Protein 6JYG (pdb70)

Nearest PDB structures (foldseek):
  6jyg-assembly1_E  TM=1.003E+00  e=2.768E-64  Phytophthora infestans T30-4
  6jyg-assembly1_F  TM=1.002E+00  e=1.347E-62  Phytophthora infestans T30-4
  5y1d-assembly2_B  TM=9.740E-01  e=4.141E-40  uncultured archaeon MedDCM-OCT-S05-C57
  8gil-assembly1_B  TM=9.810E-01  e=5.609E-40  Trypanosoma cruzi
  5k4t-assembly1_A  TM=9.838E-01  e=1.235E-39  Trypanosoma brucei

Structure (mmCIF, N/CA/C/O backbone):
data_6JYG
#
_entry.id   6JYG
#
_cell.length_a   171.207
_cell.length_b   98.865
_cell.length_c   152.515
_cell.angle_alpha   90.00
_cell.angle_beta   106.72
_cell.angle_gamma   90.00
#
_symmetry.space_group_name_H-M   'C 1 2 1'
#
loop_
_entity.id
_entity.type
_entity.pdbx_description
1 polymer 'L-threonine 3-dehydrogenase, putative'
2 non-polymer 'CITRATE ANION'
3 non-polymer 3,6,9,12,15,18,21-HEPTAOXATRICOSANE-1,23-DIOL
4 non-polymer NICOTINAMIDE-ADENINE-DINUCLEOTIDE
5 water water
#
loop_
_atom_site.group_PDB
_atom_site.id
_atom_site.type_symbol
_atom_site.label_atom_id
_atom_site.label_alt_id
_atom_site.label_comp_id
_atom_site.label_asym_id
_atom_site.label_entity_id
_atom_site.label_seq_id
_atom_site.pdbx_PDB_ins_code
_atom_site.Cartn_x
_atom_site.Cartn_y
_atom_site.Cartn_z
_atom_site.occupancy
_atom_site.B_iso_or_equiv
_atom_site.auth_seq_id
_atom_site.auth_comp_id
_atom_site.auth_asym_id
_atom_site.auth_atom_id
_atom_site.pdbx_PDB_model_num
ATOM 1 N N . SER A 1 25 ? -32.477 12.798 45.264 1.00 49.96 25 SER A N 1
ATOM 2 C CA . SER A 1 25 ? -31.531 12.357 44.182 1.00 49.66 25 SER A CA 1
ATOM 3 C C . SER A 1 25 ? -30.050 12.284 44.617 1.00 46.89 25 SER A C 1
ATOM 4 O O . SER A 1 25 ? -29.348 11.443 44.162 1.00 48.41 25 SER A O 1
ATOM 7 N N . ARG A 1 26 ? -29.610 13.084 45.559 1.00 42.18 26 ARG A N 1
ATOM 8 C CA . ARG A 1 26 ? -28.205 13.150 45.869 1.00 37.94 26 ARG A CA 1
ATOM 9 C C . ARG A 1 26 ? -27.660 12.412 47.166 1.00 35.29 26 ARG A C 1
ATOM 10 O O . ARG A 1 26 ? -28.378 12.208 48.176 1.00 30.12 26 ARG A O 1
ATOM 18 N N . ILE A 1 27 ? -26.371 12.017 47.094 1.00 33.97 27 ILE A N 1
ATOM 19 C CA . ILE A 1 27 ? -25.674 11.299 48.178 1.00 29.41 27 ILE A CA 1
ATOM 20 C C . ILE A 1 27 ? -24.544 12.151 48.749 1.00 25.88 27 ILE A C 1
ATOM 21 O O . ILE A 1 27 ? -23.672 12.594 47.994 1.00 24.12 27 ILE A O 1
ATOM 26 N N . LEU A 1 28 ? -24.548 12.334 50.073 1.00 23.03 28 LEU A N 1
ATOM 27 C CA . LEU A 1 28 ? -23.517 13.053 50.750 1.00 23.53 28 LEU A CA 1
ATOM 28 C C . LEU A 1 28 ? -22.648 12.057 51.358 1.00 23.00 28 LEU A C 1
ATOM 29 O O . LEU A 1 28 ? -23.147 11.222 52.138 1.00 24.71 28 LEU A O 1
ATOM 34 N N . VAL A 1 29 ? -21.329 12.144 51.100 1.00 23.89 29 VAL A N 1
ATOM 35 C CA . VAL A 1 29 ? -20.397 11.291 51.905 1.00 25.79 29 VAL A CA 1
ATOM 36 C C . VAL A 1 29 ? -19.685 12.165 52.911 1.00 27.40 29 VAL A C 1
ATOM 37 O O . VAL A 1 29 ? -19.233 13.259 52.514 1.00 25.56 29 VAL A O 1
ATOM 41 N N . THR A 1 30 ? -19.619 11.711 54.182 1.00 24.03 30 THR A N 1
ATOM 42 C CA . THR A 1 30 ? -18.800 12.403 55.127 1.00 21.05 30 THR A CA 1
ATOM 43 C C . THR A 1 30 ? -17.447 11.694 55.229 1.00 23.30 30 THR A C 1
ATOM 44 O O . THR A 1 30 ? -17.323 10.454 54.887 1.00 24.65 30 THR A O 1
ATOM 48 N N . GLY A 1 31 ? -16.419 12.449 55.649 1.00 21.16 31 GLY A N 1
ATOM 49 C CA . GLY A 1 31 ? -15.067 11.886 55.794 1.00 21.62 31 GLY A CA 1
ATOM 50 C C . GLY A 1 31 ? -14.621 11.387 54.450 1.00 26.31 31 GLY A C 1
ATOM 51 O O . GLY A 1 31 ? -13.974 10.303 54.365 1.00 26.47 31 GLY A O 1
ATOM 52 N N . GLY A 1 32 ? -15.040 12.104 53.381 1.00 25.10 32 GLY A N 1
ATOM 53 C CA . GLY A 1 32 ? -14.933 11.587 52.017 1.00 27.96 32 GLY A CA 1
ATOM 54 C C . GLY A 1 32 ? -13.533 11.532 51.411 1.00 33.00 32 GLY A C 1
ATOM 55 O O . GLY A 1 32 ? -13.329 11.074 50.280 1.00 31.11 32 GLY A O 1
ATOM 56 N N . THR A 1 33 ? -12.554 12.028 52.181 1.00 35.66 33 THR A N 1
ATOM 57 C CA . THR A 1 33 ? -11.257 12.431 51.660 1.00 35.50 33 THR A CA 1
ATOM 58 C C . THR A 1 33 ? -10.263 11.511 52.281 1.00 35.31 33 THR A C 1
ATOM 59 O O . THR A 1 33 ? -9.086 11.728 52.098 1.00 38.45 33 THR A O 1
ATOM 63 N N . GLY A 1 34 ? -10.758 10.585 53.109 1.00 37.11 34 GLY A N 1
ATOM 64 C CA . GLY A 1 34 ? -10.006 9.477 53.739 1.00 39.24 34 GLY A CA 1
ATOM 65 C C . GLY A 1 34 ? -9.497 8.314 52.880 1.00 40.61 34 GLY A C 1
ATOM 66 O O . GLY A 1 34 ? -9.542 8.389 51.627 1.00 40.32 34 GLY A O 1
ATOM 67 N N . GLN A 1 35 ? -8.976 7.278 53.564 1.00 39.91 35 GLN A N 1
ATOM 68 C CA . GLN A 1 35 ? -8.427 6.114 52.931 1.00 40.17 35 GLN A CA 1
ATOM 69 C C . GLN A 1 35 ? -9.431 5.501 51.945 1.00 37.42 35 GLN A C 1
ATOM 70 O O . GLN A 1 35 ? -9.108 5.286 50.760 1.00 36.95 35 GLN A O 1
ATOM 76 N N . ILE A 1 36 ? -10.628 5.219 52.442 1.00 33.49 36 ILE A N 1
ATOM 77 C CA . ILE A 1 36 ? -11.678 4.614 51.647 1.00 30.07 36 ILE A CA 1
ATOM 78 C C . ILE A 1 36 ? -12.450 5.582 50.818 1.00 30.30 36 ILE A C 1
ATOM 79 O O . ILE A 1 36 ? -12.748 5.315 49.639 1.00 35.33 36 ILE A O 1
ATOM 84 N N . GLY A 1 37 ? -12.760 6.725 51.394 1.00 31.51 37 GLY A N 1
ATOM 85 C CA . GLY A 1 37 ? -13.393 7.846 50.721 1.00 31.58 37 GLY A CA 1
ATOM 86 C C . GLY A 1 37 ? -12.727 8.271 49.429 1.00 33.28 37 GLY A C 1
ATOM 87 O O . GLY A 1 37 ? -13.398 8.322 48.354 1.00 33.72 37 GLY A O 1
ATOM 88 N N . MET A 1 38 ? -11.425 8.562 49.492 1.00 33.30 38 MET A N 1
ATOM 89 C CA . MET A 1 38 ? -10.636 8.888 48.272 1.00 36.59 38 MET A CA 1
ATOM 90 C C . MET A 1 38 ? -10.965 7.961 47.064 1.00 38.05 38 MET A C 1
ATOM 91 O O . MET A 1 38 ? -10.939 8.403 45.954 1.00 40.89 38 MET A O 1
ATOM 96 N N . GLU A 1 39 ? -11.298 6.676 47.269 1.00 37.26 39 GLU A N 1
ATOM 97 C CA . GLU A 1 39 ? -11.662 5.782 46.143 1.00 33.89 39 GLU A CA 1
ATOM 98 C C . GLU A 1 39 ? -13.173 5.458 46.119 1.00 34.53 39 GLU A C 1
ATOM 99 O O . GLU A 1 39 ? -13.730 5.228 45.026 1.00 33.51 39 GLU A O 1
ATOM 105 N N . LEU A 1 40 ? -13.813 5.411 47.318 1.00 30.69 40 LEU A N 1
ATOM 106 C CA . LEU A 1 40 ? -15.266 5.244 47.334 1.00 32.64 40 LEU A CA 1
ATOM 107 C C . LEU A 1 40 ? -16.000 6.383 46.620 1.00 33.82 40 LEU A C 1
ATOM 108 O O . LEU A 1 40 ? -16.965 6.096 45.912 1.00 36.25 40 LEU A O 1
ATOM 113 N N . VAL A 1 41 ? -15.576 7.652 46.826 1.00 31.41 41 VAL A N 1
ATOM 114 C CA . VAL A 1 41 ? -16.225 8.752 46.177 1.00 31.82 41 VAL A CA 1
ATOM 115 C C . VAL A 1 41 ? -16.137 8.632 44.568 1.00 33.89 41 VAL A C 1
ATOM 116 O O . VAL A 1 41 ? -17.178 8.804 43.904 1.00 34.05 41 VAL A O 1
ATOM 120 N N . PRO A 1 42 ? -14.934 8.406 43.960 1.00 34.36 42 PRO A N 1
ATOM 121 C CA . PRO A 1 42 ? -14.939 8.284 42.470 1.00 37.12 42 PRO A CA 1
ATOM 122 C C . PRO A 1 42 ? -15.725 7.040 41.975 1.00 36.97 42 PRO A C 1
ATOM 123 O O . PRO A 1 42 ? -16.477 7.124 40.973 1.00 37.43 42 PRO A O 1
ATOM 127 N N . TYR A 1 43 ? -15.640 5.933 42.706 1.00 36.59 43 TYR A N 1
ATOM 128 C CA . TYR A 1 43 ? -16.447 4.764 42.318 1.00 36.56 43 TYR A CA 1
ATOM 129 C C . TYR A 1 43 ? -17.963 5.114 42.323 1.00 38.03 43 TYR A C 1
ATOM 130 O O . TYR A 1 43 ? -18.687 4.843 41.330 1.00 40.55 43 TYR A O 1
ATOM 139 N N . MET A 1 44 ? -18.422 5.833 43.351 1.00 37.08 44 MET A N 1
ATOM 140 C CA . MET A 1 44 ? -19.818 6.204 43.370 1.00 34.67 44 MET A CA 1
ATOM 141 C C . MET A 1 44 ? -20.145 7.177 42.237 1.00 33.09 44 MET A C 1
ATOM 142 O O . MET A 1 44 ? -21.273 7.223 41.739 1.00 32.37 44 MET A O 1
ATOM 147 N N . ARG A 1 45 ? -19.180 8.004 41.876 1.00 32.18 45 ARG A N 1
ATOM 148 C CA . ARG A 1 45 ? -19.442 8.987 40.818 1.00 35.93 45 ARG A CA 1
ATOM 149 C C . ARG A 1 45 ? -19.643 8.233 39.480 1.00 37.28 45 ARG A C 1
ATOM 150 O O . ARG A 1 45 ? -20.483 8.641 38.707 1.00 36.46 45 ARG A O 1
ATOM 158 N N . GLN A 1 46 ? -18.927 7.108 39.319 1.00 39.10 46 GLN A N 1
ATOM 159 C CA . GLN A 1 46 ? -18.949 6.309 38.115 1.00 43.25 46 GLN A CA 1
ATOM 160 C C . GLN A 1 46 ? -20.319 5.677 37.993 1.00 43.57 46 GLN A C 1
ATOM 161 O O . GLN A 1 46 ? -20.916 5.692 36.932 1.00 44.14 46 GLN A O 1
ATOM 167 N N . LEU A 1 47 ? -20.786 5.143 39.110 1.00 42.37 47 LEU A N 1
ATOM 168 C CA . LEU A 1 47 ? -21.965 4.363 39.185 1.00 40.84 47 LEU A CA 1
ATOM 169 C C . LEU A 1 47 ? -23.185 5.216 39.167 1.00 42.44 47 LEU A C 1
ATOM 170 O O . LEU A 1 47 ? -24.241 4.706 38.773 1.00 43.81 47 LEU A O 1
ATOM 175 N N . PHE A 1 48 ? -23.084 6.493 39.605 1.00 40.30 48 PHE A N 1
ATOM 176 C CA . PHE A 1 48 ? -24.276 7.307 39.808 1.00 38.41 48 PHE A CA 1
ATOM 177 C C . PHE A 1 48 ? -24.326 8.639 39.045 1.00 37.82 48 PHE A C 1
ATOM 178 O O . PHE A 1 48 ? -25.371 9.354 39.108 1.00 38.55 48 PHE A O 1
ATOM 186 N N . GLY A 1 49 ? -23.205 9.068 38.463 1.00 36.19 49 GLY A N 1
ATOM 187 C CA . GLY A 1 49 ? -23.071 10.508 38.069 1.00 36.91 49 GLY A CA 1
ATOM 188 C C . GLY A 1 49 ? -22.178 11.337 39.009 1.00 37.81 49 GLY A C 1
ATOM 189 O O . GLY A 1 49 ? -22.292 11.243 40.270 1.00 38.31 49 GLY A O 1
ATOM 190 N N . ALA A 1 50 ? -21.263 12.102 38.392 1.00 37.41 50 ALA A N 1
ATOM 191 C CA . ALA A 1 50 ? -20.246 12.918 39.073 1.00 37.62 50 ALA A CA 1
ATOM 192 C C . ALA A 1 50 ? -21.042 13.733 40.014 1.00 38.32 50 ALA A C 1
ATOM 193 O O . ALA A 1 50 ? -20.689 13.863 41.210 1.00 39.22 50 ALA A O 1
ATOM 195 N N . ASP A 1 51 ? -22.186 14.202 39.474 1.00 39.80 51 ASP A N 1
ATOM 196 C CA . ASP A 1 51 ? -22.998 15.213 40.087 1.00 37.46 51 ASP A CA 1
ATOM 197 C C . ASP A 1 51 ? -23.911 14.686 41.184 1.00 36.04 51 ASP A C 1
ATOM 198 O O . ASP A 1 51 ? -24.374 15.462 42.013 1.00 33.02 51 ASP A O 1
ATOM 203 N N . THR A 1 52 ? -24.127 13.387 41.230 1.00 33.31 52 THR A N 1
ATOM 204 C CA . THR A 1 52 ? -24.946 12.960 42.262 1.00 33.29 52 THR A CA 1
ATOM 205 C C . THR A 1 52 ? -24.269 12.701 43.622 1.00 31.57 52 THR A C 1
ATOM 206 O O . THR A 1 52 ? -24.957 12.400 44.525 1.00 33.04 52 THR A O 1
ATOM 210 N N . ILE A 1 53 ? -22.948 12.872 43.731 1.00 30.16 53 ILE A N 1
ATOM 211 C CA . ILE A 1 53 ? -22.175 12.662 44.975 1.00 29.01 53 ILE A CA 1
ATOM 212 C C . ILE A 1 53 ? -21.590 13.978 45.470 1.00 28.72 53 ILE A C 1
ATOM 213 O O . ILE A 1 53 ? -20.935 14.715 44.728 1.00 26.78 53 ILE A O 1
ATOM 218 N N . VAL A 1 54 ? -21.902 14.254 46.745 1.00 27.85 54 VAL A N 1
ATOM 219 C CA . VAL A 1 54 ? -21.399 15.406 47.471 1.00 28.06 54 VAL A CA 1
ATOM 220 C C . VAL A 1 54 ? -20.332 14.888 48.345 1.00 26.07 54 VAL A C 1
ATOM 221 O O . VAL A 1 54 ? -20.596 14.182 49.301 1.00 29.18 54 VAL A O 1
ATOM 225 N N . ASN A 1 55 ? -19.109 15.191 47.946 1.00 27.63 55 ASN A N 1
ATOM 226 C CA . ASN A 1 55 ? -17.904 14.897 48.730 1.00 29.99 55 ASN A CA 1
ATOM 227 C C . ASN A 1 55 ? -17.729 15.895 49.885 1.00 30.44 55 ASN A C 1
ATOM 228 O O . ASN A 1 55 ? -17.993 17.129 49.705 1.00 31.15 55 ASN A O 1
ATOM 233 N N . SER A 1 56 ? -17.357 15.397 51.052 1.00 27.51 56 SER A N 1
ATOM 234 C CA . SER A 1 56 ? -17.172 16.324 52.092 1.00 27.43 56 SER A CA 1
ATOM 235 C C . SER A 1 56 ? -16.271 15.752 53.182 1.00 28.84 56 SER A C 1
ATOM 236 O O . SER A 1 56 ? -16.190 14.535 53.294 1.00 27.03 56 SER A O 1
ATOM 239 N N . ASP A 1 57 ? -15.581 16.646 53.914 1.00 29.10 57 ASP A N 1
ATOM 240 C CA . ASP A 1 57 ? -14.557 16.343 54.931 1.00 29.87 57 ASP A CA 1
ATOM 241 C C . ASP A 1 57 ? -14.149 17.697 55.556 1.00 29.30 57 ASP A C 1
ATOM 242 O O . ASP A 1 57 ? -14.678 18.773 55.218 1.00 29.71 57 ASP A O 1
ATOM 247 N N . ILE A 1 58 ? -13.216 17.630 56.467 1.00 27.94 58 ILE A N 1
ATOM 248 C CA . ILE A 1 58 ? -12.626 18.780 57.082 1.00 29.51 58 ILE A CA 1
ATOM 249 C C . ILE A 1 58 ? -11.279 19.142 56.487 1.00 29.41 58 ILE A C 1
ATOM 250 O O . ILE A 1 58 ? -10.696 20.116 56.971 1.00 29.97 58 ILE A O 1
ATOM 255 N N . LYS A 1 59 ? -10.818 18.372 55.481 1.00 30.37 59 LYS A N 1
ATOM 256 C CA . LYS A 1 59 ? -9.689 18.692 54.567 1.00 35.11 59 LYS A CA 1
ATOM 257 C C . LYS A 1 59 ? -10.021 18.329 53.101 1.00 33.80 59 LYS A C 1
ATOM 258 O O . LYS A 1 59 ? -10.725 17.400 52.815 1.00 35.05 59 LYS A O 1
ATOM 264 N N . ALA A 1 60 ? -9.487 19.108 52.200 1.00 31.93 60 ALA A N 1
ATOM 265 C CA . ALA A 1 60 ? -9.651 18.935 50.824 1.00 33.34 60 ALA A CA 1
ATOM 266 C C . ALA A 1 60 ? -9.033 17.605 50.350 1.00 35.77 60 ALA A C 1
ATOM 267 O O . ALA A 1 60 ? -8.066 17.096 50.933 1.00 35.14 60 ALA A O 1
ATOM 269 N N . PRO A 1 61 ? -9.551 17.087 49.231 1.00 38.94 61 PRO A N 1
ATOM 270 C CA . PRO A 1 61 ? -8.885 16.059 48.406 1.00 41.35 61 PRO A CA 1
ATOM 271 C C . PRO A 1 61 ? -7.418 16.399 48.204 1.00 44.94 61 PRO A C 1
ATOM 272 O O . PRO A 1 61 ? -7.115 17.544 47.906 1.00 45.16 61 PRO A O 1
ATOM 276 N N . GLY A 1 62 ? -6.506 15.439 48.383 1.00 50.08 62 GLY A N 1
ATOM 277 C CA . GLY A 1 62 ? -5.047 15.688 48.190 1.00 52.61 62 GLY A CA 1
ATOM 278 C C . GLY A 1 62 ? -4.620 15.382 46.741 1.00 55.06 62 GLY A C 1
ATOM 279 O O . GLY A 1 62 ? -4.120 16.266 46.023 1.00 57.22 62 GLY A O 1
ATOM 280 N N . ASP A 1 67 ? -11.770 17.330 42.126 1.00 60.69 67 ASP A N 1
ATOM 281 C CA . ASP A 1 67 ? -13.113 17.024 42.663 1.00 60.44 67 ASP A CA 1
ATOM 282 C C . ASP A 1 67 ? -14.341 17.676 41.975 1.00 61.74 67 ASP A C 1
ATOM 283 O O . ASP A 1 67 ? -15.039 16.980 41.206 1.00 62.51 67 ASP A O 1
ATOM 288 N N . GLY A 1 68 ? -14.629 18.952 42.297 1.00 62.74 68 GLY A N 1
ATOM 289 C CA . GLY A 1 68 ? -15.687 19.736 41.631 1.00 64.44 68 GLY A CA 1
ATOM 290 C C . GLY A 1 68 ? -17.039 19.809 42.337 1.00 64.14 68 GLY A C 1
ATOM 291 O O . GLY A 1 68 ? -17.929 20.536 41.893 1.00 66.91 68 GLY A O 1
ATOM 292 N N . ASN A 1 69 ? -17.206 19.050 43.417 1.00 60.60 69 ASN A N 1
ATOM 293 C CA . ASN A 1 69 ? -18.405 19.134 44.271 1.00 56.91 69 ASN A CA 1
ATOM 294 C C . ASN A 1 69 ? -17.954 18.743 45.716 1.00 52.79 69 ASN A C 1
ATOM 295 O O . ASN A 1 69 ? -18.402 17.720 46.289 1.00 50.59 69 ASN A O 1
ATOM 300 N N . PHE A 1 70 ? -17.021 19.540 46.260 1.00 46.29 70 PHE A N 1
ATOM 301 C CA . PHE A 1 70 ? -16.444 19.264 47.542 1.00 42.68 70 PHE A CA 1
ATOM 302 C C . PHE A 1 70 ? -16.863 20.300 48.516 1.00 39.18 70 PHE A C 1
ATOM 303 O O . PHE A 1 70 ? -16.523 21.454 48.319 1.00 34.25 70 PHE A O 1
ATOM 311 N N . VAL A 1 71 ? -17.501 19.878 49.620 1.00 36.90 71 VAL A N 1
ATOM 312 C CA . VAL A 1 71 ? -17.863 20.903 50.641 1.00 34.30 71 VAL A CA 1
ATOM 313 C C . VAL A 1 71 ? -17.216 20.582 51.951 1.00 32.18 71 VAL A C 1
ATOM 314 O O . VAL A 1 71 ? -16.987 19.430 52.241 1.00 31.56 71 VAL A O 1
ATOM 318 N N . TYR A 1 72 ? -16.892 21.608 52.724 1.00 31.02 72 TYR A N 1
ATOM 319 C CA . TYR A 1 72 ? -16.445 21.378 54.090 1.00 27.42 72 TYR A CA 1
ATOM 320 C C . TYR A 1 72 ? -17.560 20.800 54.920 1.00 28.64 72 TYR A C 1
ATOM 321 O O . TYR A 1 72 ? -18.633 21.354 54.924 1.00 28.38 72 TYR A O 1
ATOM 330 N N . CYS A 1 73 ? -17.294 19.769 55.721 1.00 27.62 73 CYS A N 1
ATOM 331 C CA . CYS A 1 73 ? -18.277 19.494 56.711 1.00 27.37 73 CYS A CA 1
ATOM 332 C C . CYS A 1 73 ? -17.590 18.821 57.917 1.00 26.40 73 CYS A C 1
ATOM 333 O O . CYS A 1 73 ? -16.963 17.741 57.788 1.00 28.32 73 CYS A O 1
ATOM 336 N N . ASP A 1 74 ? -17.666 19.471 59.068 1.00 24.40 74 ASP A N 1
ATOM 337 C CA . ASP A 1 74 ? -17.338 18.844 60.298 1.00 23.18 74 ASP A CA 1
ATOM 338 C C . ASP A 1 74 ? -18.622 18.195 60.782 1.00 22.15 74 ASP A C 1
ATOM 339 O O . ASP A 1 74 ? -19.615 18.878 61.019 1.00 24.29 74 ASP A O 1
ATOM 344 N N . VAL A 1 75 ? -18.569 16.908 61.039 1.00 21.29 75 VAL A N 1
ATOM 345 C CA . VAL A 1 75 ? -19.693 16.077 61.342 1.00 21.36 75 VAL A CA 1
ATOM 346 C C . VAL A 1 75 ? -20.049 16.329 62.843 1.00 23.19 75 VAL A C 1
ATOM 347 O O . VAL A 1 75 ? -21.083 15.874 63.268 1.00 23.61 75 VAL A O 1
ATOM 351 N N . GLN A 1 76 ? -19.260 17.085 63.630 1.00 20.50 76 GLN A N 1
ATOM 352 C CA . GLN A 1 76 ? -19.717 17.396 65.000 1.00 23.15 76 GLN A CA 1
ATOM 353 C C . GLN A 1 76 ? -20.672 18.700 64.944 1.00 24.66 76 GLN A C 1
ATOM 354 O O . GLN A 1 76 ? -21.166 19.171 65.950 1.00 22.35 76 GLN A O 1
ATOM 360 N N . ASP A 1 77 ? -20.898 19.264 63.756 1.00 21.31 77 ASP A N 1
ATOM 361 C CA . ASP A 1 77 ? -21.654 20.467 63.649 1.00 24.54 77 ASP A CA 1
ATOM 362 C C . ASP A 1 77 ? -22.948 20.093 62.875 1.00 26.12 77 ASP A C 1
ATOM 363 O O . ASP A 1 77 ? -23.064 20.207 61.582 1.00 28.95 77 ASP A O 1
ATOM 368 N N . ARG A 1 78 ? -23.897 19.548 63.623 1.00 28.60 78 ARG A N 1
ATOM 369 C CA . ARG A 1 78 ? -25.239 19.231 63.125 1.00 29.56 78 ARG A CA 1
ATOM 370 C C . ARG A 1 78 ? -25.859 20.192 62.074 1.00 31.20 78 ARG A C 1
ATOM 371 O O . ARG A 1 78 ? -26.202 19.712 60.942 1.00 29.57 78 ARG A O 1
ATOM 379 N N . ASP A 1 79 ? -25.999 21.497 62.418 1.00 30.10 79 ASP A N 1
ATOM 380 C CA . ASP A 1 79 ? -26.574 22.356 61.405 1.00 33.45 79 ASP A CA 1
ATOM 381 C C . ASP A 1 79 ? -25.822 22.610 60.101 1.00 31.60 79 ASP A C 1
ATOM 382 O O . ASP A 1 79 ? -26.509 22.790 59.079 1.00 33.05 79 ASP A O 1
ATOM 387 N N . SER A 1 80 ? -24.495 22.704 60.132 1.00 27.73 80 SER A N 1
ATOM 388 C CA . SER A 1 80 ? -23.755 22.759 58.865 1.00 29.00 80 SER A CA 1
ATOM 389 C C . SER A 1 80 ? -24.199 21.448 58.041 1.00 30.47 80 SER A C 1
ATOM 390 O O . SER A 1 80 ? -24.500 21.512 56.819 1.00 29.22 80 SER A O 1
ATOM 393 N N . MET A 1 81 ? -24.321 20.285 58.692 1.00 30.26 81 MET A N 1
ATOM 394 C CA . MET A 1 81 ? -24.846 19.125 57.914 1.00 28.65 81 MET A CA 1
ATOM 395 C C . MET A 1 81 ? -26.251 19.344 57.414 1.00 28.18 81 MET A C 1
ATOM 396 O O . MET A 1 81 ? -26.575 18.999 56.287 1.00 28.08 81 MET A O 1
ATOM 401 N N . ALA A 1 82 ? -27.095 19.917 58.257 1.00 26.51 82 ALA A N 1
ATOM 402 C CA . ALA A 1 82 ? -28.489 20.166 57.867 1.00 25.20 82 ALA A CA 1
ATOM 403 C C . ALA A 1 82 ? -28.507 21.093 56.593 1.00 27.99 82 ALA A C 1
ATOM 404 O O . ALA A 1 82 ? -29.382 20.869 55.695 1.00 27.24 82 ALA A O 1
ATOM 406 N N . ARG A 1 83 ? -27.561 22.067 56.512 1.00 22.44 83 ARG A N 1
ATOM 407 C CA . ARG A 1 83 ? -27.492 22.985 55.437 1.00 24.87 83 ARG A CA 1
ATOM 408 C C . ARG A 1 83 ? -27.214 22.250 54.149 1.00 26.00 83 ARG A C 1
ATOM 409 O O . ARG A 1 83 ? -27.819 22.519 53.114 1.00 22.59 83 ARG A O 1
ATOM 417 N N . ILE A 1 84 ? -26.231 21.337 54.265 1.00 27.87 84 ILE A N 1
ATOM 418 C CA . ILE A 1 84 ? -25.701 20.631 53.143 1.00 29.72 84 ILE A CA 1
ATOM 419 C C . ILE A 1 84 ? -26.815 19.743 52.668 1.00 30.59 84 ILE A C 1
ATOM 420 O O . ILE A 1 84 ? -27.153 19.798 51.497 1.00 30.25 84 ILE A O 1
ATOM 425 N N . VAL A 1 85 ? -27.430 18.994 53.590 1.00 31.66 85 VAL A N 1
ATOM 426 C CA . VAL A 1 85 ? -28.557 18.031 53.228 1.00 32.61 85 VAL A CA 1
ATOM 427 C C . VAL A 1 85 ? -29.654 18.697 52.364 1.00 33.10 85 VAL A C 1
ATOM 428 O O . VAL A 1 85 ? -29.965 18.281 51.230 1.00 31.86 85 VAL A O 1
ATOM 432 N N . THR A 1 86 ? -30.217 19.729 52.965 1.00 32.31 86 THR A N 1
ATOM 433 C CA . THR A 1 86 ? -31.233 20.636 52.404 1.00 33.25 86 THR A CA 1
ATOM 434 C C . THR A 1 86 ? -30.855 21.334 51.092 1.00 33.42 86 THR A C 1
ATOM 435 O O . THR A 1 86 ? -31.712 21.543 50.200 1.00 33.28 86 THR A O 1
ATOM 439 N N . GLU A 1 87 ? -29.603 21.811 51.004 1.00 33.84 87 GLU A N 1
ATOM 440 C CA . GLU A 1 87 ? -29.227 22.644 49.895 1.00 32.96 87 GLU A CA 1
ATOM 441 C C . GLU A 1 87 ? -28.920 21.765 48.666 1.00 35.22 87 GLU A C 1
ATOM 442 O O . GLU A 1 87 ? -29.125 22.177 47.537 1.00 36.63 87 GLU A O 1
ATOM 448 N N . GLN A 1 88 ? -28.439 20.550 48.913 1.00 32.78 88 GLN A N 1
ATOM 449 C CA . GLN A 1 88 ? -27.904 19.630 47.925 1.00 31.55 88 GLN A CA 1
ATOM 450 C C . GLN A 1 88 ? -28.987 18.586 47.553 1.00 32.46 88 GLN A C 1
ATOM 451 O O . GLN A 1 88 ? -28.773 17.738 46.677 1.00 33.45 88 GLN A O 1
ATOM 457 N N . GLY A 1 89 ? -30.161 18.669 48.174 1.00 28.91 89 GLY A N 1
ATOM 458 C CA . GLY A 1 89 ? -31.207 17.680 47.942 1.00 29.11 89 GLY A CA 1
ATOM 459 C C . GLY A 1 89 ? -30.682 16.258 48.305 1.00 33.17 89 GLY A C 1
ATOM 460 O O . GLY A 1 89 ? -30.801 15.335 47.520 1.00 32.66 89 GLY A O 1
ATOM 461 N N . VAL A 1 90 ? -30.062 16.104 49.491 1.00 32.49 90 VAL A N 1
ATOM 462 C CA . VAL A 1 90 ? -29.413 14.879 49.797 1.00 30.13 90 VAL A CA 1
ATOM 463 C C . VAL A 1 90 ? -30.494 13.858 50.211 1.00 27.65 90 VAL A C 1
ATOM 464 O O . VAL A 1 90 ? -31.439 14.260 50.835 1.00 24.06 90 VAL A O 1
ATOM 468 N N . ASP A 1 91 ? -30.353 12.556 49.868 1.00 26.49 91 ASP A N 1
ATOM 469 C CA . ASP A 1 91 ? -31.304 11.592 50.481 1.00 28.59 91 ASP A CA 1
ATOM 470 C C . ASP A 1 91 ? -30.653 10.442 51.243 1.00 24.51 91 ASP A C 1
ATOM 471 O O . ASP A 1 91 ? -31.390 9.585 51.724 1.00 23.35 91 ASP A O 1
ATOM 476 N N . THR A 1 92 ? -29.308 10.420 51.242 1.00 23.54 92 THR A N 1
ATOM 477 C CA . THR A 1 92 ? -28.486 9.291 51.697 1.00 26.10 92 THR A CA 1
ATOM 478 C C . THR A 1 92 ? -27.235 9.915 52.247 1.00 27.23 92 THR A C 1
ATOM 479 O O . THR A 1 92 ? -26.635 10.732 51.595 1.00 28.18 92 THR A O 1
ATOM 483 N N . ILE A 1 93 ? -26.870 9.577 53.460 1.00 26.96 93 ILE A N 1
ATOM 484 C CA . ILE A 1 93 ? -25.572 9.965 53.985 1.00 25.98 93 ILE A CA 1
ATOM 485 C C . ILE A 1 93 ? -24.640 8.733 53.978 1.00 25.83 93 ILE A C 1
ATOM 486 O O . ILE A 1 93 ? -24.992 7.705 54.564 1.00 27.77 93 ILE A O 1
ATOM 491 N N . VAL A 1 94 ? -23.485 8.788 53.320 1.00 25.99 94 VAL A N 1
ATOM 492 C CA . VAL A 1 94 ? -22.497 7.691 53.469 1.00 25.08 94 VAL A CA 1
ATOM 493 C C . VAL A 1 94 ? -21.451 8.233 54.462 1.00 23.96 94 VAL A C 1
ATOM 494 O O . VAL A 1 94 ? -20.597 9.067 54.084 1.00 22.37 94 VAL A O 1
ATOM 498 N N . HIS A 1 95 ? -21.520 7.769 55.730 1.00 25.75 95 HIS A N 1
ATOM 499 C CA . HIS A 1 95 ? -20.857 8.475 56.837 1.00 23.56 95 HIS A CA 1
ATOM 500 C C . HIS A 1 95 ? -19.492 7.781 57.038 1.00 25.40 95 HIS A C 1
ATOM 501 O O . HIS A 1 95 ? -19.410 6.767 57.686 1.00 24.74 95 HIS A O 1
ATOM 508 N N . MET A 1 96 ? -18.408 8.304 56.446 1.00 26.59 96 MET A N 1
ATOM 509 C CA . MET A 1 96 ? -17.094 7.615 56.499 1.00 25.36 96 MET A CA 1
ATOM 510 C C . MET A 1 96 ? -16.299 8.289 57.598 1.00 26.32 96 MET A C 1
ATOM 511 O O . MET A 1 96 ? -15.282 7.770 58.022 1.00 28.01 96 MET A O 1
ATOM 516 N N . ALA A 1 97 ? -16.741 9.473 58.044 1.00 23.91 97 ALA A N 1
ATOM 517 C CA . ALA A 1 97 ? -15.910 10.312 58.884 1.00 24.26 97 ALA A CA 1
ATOM 518 C C . ALA A 1 97 ? -15.722 9.570 60.265 1.00 23.39 97 ALA A C 1
ATOM 519 O O . ALA A 1 97 ? -16.619 9.089 60.869 1.00 19.20 97 ALA A O 1
ATOM 521 N N . SER A 1 98 ? -14.498 9.507 60.698 1.00 26.29 98 SER A N 1
ATOM 522 C CA . SER A 1 98 ? -14.111 8.880 61.934 1.00 26.06 98 SER A CA 1
ATOM 523 C C . SER A 1 98 ? -12.713 9.179 62.237 1.00 25.00 98 SER A C 1
ATOM 524 O O . SER A 1 98 ? -11.955 9.433 61.384 1.00 26.89 98 SER A O 1
ATOM 527 N N . LEU A 1 99 ? -12.390 9.197 63.497 1.00 27.70 99 LEU A N 1
ATOM 528 C CA . LEU A 1 99 ? -11.004 9.106 63.844 1.00 31.44 99 LEU A CA 1
ATOM 529 C C . LEU A 1 99 ? -10.766 7.544 63.903 1.00 32.16 99 LEU A C 1
ATOM 530 O O . LEU A 1 99 ? -11.687 6.784 64.127 1.00 33.44 99 LEU A O 1
ATOM 535 N N . LEU A 1 100 ? -9.548 7.036 63.748 1.00 36.23 100 LEU A N 1
ATOM 536 C CA . LEU A 1 100 ? -9.406 5.567 63.686 1.00 34.28 100 LEU A CA 1
ATOM 537 C C . LEU A 1 100 ? -8.657 5.116 64.945 1.00 35.14 100 LEU A C 1
ATOM 538 O O . LEU A 1 100 ? -8.766 5.791 65.959 1.00 34.30 100 LEU A O 1
ATOM 543 N N . SER A 1 101 ? -7.932 4.002 64.943 1.00 36.97 101 SER A N 1
ATOM 544 C CA . SER A 1 101 ? -7.552 3.398 66.232 1.00 40.03 101 SER A CA 1
ATOM 545 C C . SER A 1 101 ? -6.402 4.071 66.931 1.00 43.54 101 SER A C 1
ATOM 546 O O . SER A 1 101 ? -6.430 4.180 68.149 1.00 43.99 101 SER A O 1
ATOM 549 N N . ALA A 1 102 ? -5.426 4.594 66.165 1.00 47.44 102 ALA A N 1
ATOM 550 C CA . ALA A 1 102 ? -4.205 5.330 66.713 1.00 48.64 102 ALA A CA 1
ATOM 551 C C . ALA A 1 102 ? -4.444 6.786 67.180 1.00 49.33 102 ALA A C 1
ATOM 552 O O . ALA A 1 102 ? -3.980 7.211 68.238 1.00 51.60 102 ALA A O 1
ATOM 554 N N . VAL A 1 103 ? -5.230 7.556 66.446 1.00 49.64 103 VAL A N 1
ATOM 555 C CA . VAL A 1 103 ? -5.603 8.894 66.959 1.00 48.26 103 VAL A CA 1
ATOM 556 C C . VAL A 1 103 ? -6.468 8.646 68.217 1.00 51.09 103 VAL A C 1
ATOM 557 O O . VAL A 1 103 ? -6.399 9.416 69.199 1.00 53.50 103 VAL A O 1
ATOM 561 N N . GLY A 1 104 ? -7.284 7.563 68.167 1.00 51.24 104 GLY A N 1
ATOM 562 C CA . GLY A 1 104 ? -8.143 7.136 69.289 1.00 48.39 104 GLY A CA 1
ATOM 563 C C . GLY A 1 104 ? -7.316 6.887 70.551 1.00 47.96 104 GLY A C 1
ATOM 564 O O . GLY A 1 104 ? -7.600 7.492 71.586 1.00 45.68 104 GLY A O 1
ATOM 565 N N . GLU A 1 105 ? -6.299 6.004 70.451 1.00 47.17 105 GLU A N 1
ATOM 566 C CA . GLU A 1 105 ? -5.468 5.684 71.586 1.00 47.28 105 GLU A CA 1
ATOM 567 C C . GLU A 1 105 ? -4.588 6.885 71.918 1.00 48.30 105 GLU A C 1
ATOM 568 O O . GLU A 1 105 ? -4.467 7.243 73.105 1.00 47.89 105 GLU A O 1
ATOM 574 N N . ALA A 1 106 ? -4.051 7.569 70.895 1.00 49.34 106 ALA A N 1
ATOM 575 C CA . ALA A 1 106 ? -3.253 8.820 71.165 1.00 52.18 106 ALA A CA 1
ATOM 576 C C . ALA A 1 106 ? -4.082 9.967 71.790 1.00 52.97 106 ALA A C 1
ATOM 577 O O . ALA A 1 106 ? -3.709 10.585 72.786 1.00 52.22 106 ALA A O 1
ATOM 579 N N . ASN A 1 107 ? -5.249 10.220 71.224 1.00 55.85 107 ASN A N 1
ATOM 580 C CA . ASN A 1 107 ? -6.132 11.334 71.673 1.00 57.34 107 ASN A CA 1
ATOM 581 C C . ASN A 1 107 ? -7.570 10.817 71.999 1.00 56.62 107 ASN A C 1
ATOM 582 O O . ASN A 1 107 ? -8.486 11.002 71.163 1.00 56.37 107 ASN A O 1
ATOM 587 N N . PRO A 1 108 ? -7.776 10.145 73.176 1.00 55.79 108 PRO A N 1
ATOM 588 C CA . PRO A 1 108 ? -9.078 9.445 73.313 1.00 56.39 108 PRO A CA 1
ATOM 589 C C . PRO A 1 108 ? -10.366 10.334 73.401 1.00 54.43 108 PRO A C 1
ATOM 590 O O . PRO A 1 108 ? -11.380 10.064 72.726 1.00 55.46 108 PRO A O 1
ATOM 594 N N . SER A 1 109 ? -10.306 11.400 74.140 1.00 51.13 109 SER A N 1
ATOM 595 C CA . SER A 1 109 ? -11.476 12.294 74.295 1.00 47.98 109 SER A CA 1
ATOM 596 C C . SER A 1 109 ? -11.929 12.860 72.892 1.00 45.11 109 SER A C 1
ATOM 597 O O . SER A 1 109 ? -13.124 13.098 72.588 1.00 41.94 109 SER A O 1
ATOM 600 N N . LEU A 1 110 ? -10.954 13.059 72.006 1.00 42.57 110 LEU A N 1
ATOM 601 C CA . LEU A 1 110 ? -11.295 13.642 70.699 1.00 40.30 110 LEU A CA 1
ATOM 602 C C . LEU A 1 110 ? -11.994 12.589 69.855 1.00 37.97 110 LEU A C 1
ATOM 603 O O . LEU A 1 110 ? -13.031 12.876 69.279 1.00 38.05 110 LEU A O 1
ATOM 608 N N . ALA A 1 111 ? -11.436 11.385 69.827 1.00 36.71 111 ALA A N 1
ATOM 609 C CA . ALA A 1 111 ? -12.045 10.237 69.206 1.00 33.93 111 ALA A CA 1
ATOM 610 C C . ALA A 1 111 ? -13.520 10.047 69.554 1.00 33.40 111 ALA A C 1
ATOM 611 O O . ALA A 1 111 ? -14.376 9.900 68.679 1.00 29.76 111 ALA A O 1
ATOM 613 N N . LEU A 1 112 ? -13.796 10.164 70.831 1.00 33.17 112 LEU A N 1
ATOM 614 C CA . LEU A 1 112 ? -15.099 10.022 71.410 1.00 33.73 112 LEU A CA 1
ATOM 615 C C . LEU A 1 112 ? -16.078 11.102 70.837 1.00 35.60 112 LEU A C 1
ATOM 616 O O . LEU A 1 112 ? -17.240 10.798 70.450 1.00 38.28 112 LEU A O 1
ATOM 621 N N . SER A 1 113 ? -15.635 12.363 70.792 1.00 35.29 113 SER A N 1
ATOM 622 C CA . SER A 1 113 ? -16.462 13.441 70.318 1.00 32.47 113 SER A CA 1
ATOM 623 C C . SER A 1 113 ? -16.726 13.208 68.784 1.00 32.43 113 SER A C 1
ATOM 624 O O . SER A 1 113 ? -17.921 13.222 68.382 1.00 33.75 113 SER A O 1
ATOM 627 N N . VAL A 1 114 ? -15.703 12.846 67.972 1.00 27.14 114 VAL A N 1
ATOM 628 C CA . VAL A 1 114 ? -15.925 12.707 66.502 1.00 25.68 114 VAL A CA 1
ATOM 629 C C . VAL A 1 114 ? -16.850 11.547 66.196 1.00 26.27 114 VAL A C 1
ATOM 630 O O . VAL A 1 114 ? -17.864 11.764 65.603 1.00 25.56 114 VAL A O 1
ATOM 634 N N . ASN A 1 115 ? -16.513 10.328 66.632 1.00 25.10 115 ASN A N 1
ATOM 635 C CA . ASN A 1 115 ? -17.196 9.131 66.245 1.00 22.42 115 ASN A CA 1
ATOM 636 C C . ASN A 1 115 ? -18.640 9.052 66.803 1.00 24.20 115 ASN A C 1
ATOM 637 O O . ASN A 1 115 ? -19.557 8.829 66.013 1.00 24.16 115 ASN A O 1
ATOM 642 N N . THR A 1 116 ? -18.828 9.289 68.136 1.00 21.51 116 THR A N 1
ATOM 643 C CA . THR A 1 116 ? -20.141 9.132 68.746 1.00 21.03 116 THR A CA 1
ATOM 644 C C . THR A 1 116 ? -20.983 10.355 68.367 1.00 23.57 116 THR A C 1
ATOM 645 O O . THR A 1 116 ? -22.112 10.199 67.923 1.00 28.65 116 THR A O 1
ATOM 649 N N . ARG A 1 117 ? -20.454 11.581 68.451 1.00 25.62 117 ARG A N 1
ATOM 650 C CA . ARG A 1 117 ? -21.228 12.725 68.011 1.00 29.10 117 ARG A CA 1
ATOM 651 C C . ARG A 1 117 ? -21.511 12.817 66.488 1.00 28.08 117 ARG A C 1
ATOM 652 O O . ARG A 1 117 ? -22.587 13.306 66.120 1.00 27.53 117 ARG A O 1
ATOM 660 N N . GLY A 1 118 ? -20.615 12.338 65.595 1.00 28.49 118 GLY A N 1
ATOM 661 C CA . GLY A 1 118 ? -20.896 12.411 64.140 1.00 23.85 118 GLY A CA 1
ATOM 662 C C . GLY A 1 118 ? -21.999 11.422 63.877 1.00 27.74 118 GLY A C 1
ATOM 663 O O . GLY A 1 118 ? -22.897 11.759 63.139 1.00 28.58 118 GLY A O 1
ATOM 664 N N . ILE A 1 119 ? -21.959 10.173 64.474 1.00 27.25 119 ILE A N 1
ATOM 665 C CA . ILE A 1 119 ? -23.084 9.248 64.221 1.00 24.52 119 ILE A CA 1
ATOM 666 C C . ILE A 1 119 ? -24.372 9.839 64.756 1.00 24.22 119 ILE A C 1
ATOM 667 O O . ILE A 1 119 ? -25.317 9.991 63.991 1.00 24.83 119 ILE A O 1
ATOM 672 N N . GLN A 1 120 ? -24.359 10.292 65.997 1.00 19.71 120 GLN A N 1
ATOM 673 C CA . GLN A 1 120 ? -25.528 10.897 66.508 1.00 22.50 120 GLN A CA 1
ATOM 674 C C . GLN A 1 120 ? -26.189 11.970 65.659 1.00 20.69 120 GLN A C 1
ATOM 675 O O . GLN A 1 120 ? -27.378 11.855 65.377 1.00 21.58 120 GLN A O 1
ATOM 681 N N . ASN A 1 121 ? -25.420 12.965 65.262 1.00 20.72 121 ASN A N 1
ATOM 682 C CA . ASN A 1 121 ? -25.883 14.013 64.391 1.00 24.46 121 ASN A CA 1
ATOM 683 C C . ASN A 1 121 ? -26.277 13.420 63.077 1.00 25.80 121 ASN A C 1
ATOM 684 O O . ASN A 1 121 ? -27.268 13.899 62.471 1.00 28.79 121 ASN A O 1
ATOM 689 N N . VAL A 1 122 ? -25.575 12.390 62.625 1.00 24.58 122 VAL A N 1
ATOM 690 C CA . VAL A 1 122 ? -26.067 11.787 61.312 1.00 26.46 122 VAL A CA 1
ATOM 691 C C . VAL A 1 122 ? -27.446 11.124 61.457 1.00 27.67 122 VAL A C 1
ATOM 692 O O . VAL A 1 122 ? -28.272 11.135 60.520 1.00 27.51 122 VAL A O 1
ATOM 696 N N . LEU A 1 123 ? -27.715 10.552 62.624 1.00 25.85 123 LEU A N 1
ATOM 697 C CA . LEU A 1 123 ? -28.885 9.711 62.659 1.00 27.65 123 LEU A CA 1
ATOM 698 C C . LEU A 1 123 ? -30.098 10.618 62.954 1.00 28.70 123 LEU A C 1
ATOM 699 O O . LEU A 1 123 ? -31.161 10.481 62.332 1.00 27.36 123 LEU A O 1
ATOM 704 N N . GLU A 1 124 ? -29.845 11.611 63.786 1.00 28.11 124 GLU A N 1
ATOM 705 C CA . GLU A 1 124 ? -30.853 12.662 64.112 1.00 30.08 124 GLU A CA 1
ATOM 706 C C . GLU A 1 124 ? -31.326 13.439 62.853 1.00 25.33 124 GLU A C 1
ATOM 707 O O . GLU A 1 124 ? -32.464 13.643 62.664 1.00 27.36 124 GLU A O 1
ATOM 713 N N . LEU A 1 125 ? -30.464 13.660 61.897 1.00 26.72 125 LEU A N 1
ATOM 714 C CA . LEU A 1 125 ? -30.845 14.279 60.635 1.00 27.13 125 LEU A CA 1
ATOM 715 C C . LEU A 1 125 ? -31.503 13.349 59.676 1.00 24.46 125 LEU A C 1
ATOM 716 O O . LEU A 1 125 ? -32.374 13.747 58.971 1.00 25.75 125 LEU A O 1
ATOM 721 N N . ALA A 1 126 ? -31.065 12.091 59.638 1.00 25.46 126 ALA A N 1
ATOM 722 C CA . ALA A 1 126 ? -31.744 11.044 58.878 1.00 24.65 126 ALA A CA 1
ATOM 723 C C . ALA A 1 126 ? -33.165 10.920 59.258 1.00 25.80 126 ALA A C 1
ATOM 724 O O . ALA A 1 126 ? -34.018 10.766 58.386 1.00 25.06 126 ALA A O 1
ATOM 726 N N . LYS A 1 127 ? -33.406 10.986 60.584 1.00 27.89 127 LYS A N 1
ATOM 727 C CA . LYS A 1 127 ? -34.738 10.987 61.117 1.00 28.55 127 LYS A CA 1
ATOM 728 C C . LYS A 1 127 ? -35.551 12.236 60.680 1.00 29.22 127 LYS A C 1
ATOM 729 O O . LYS A 1 127 ? -36.685 12.114 60.187 1.00 30.69 127 LYS A O 1
ATOM 735 N N . GLN A 1 128 ? -34.992 13.434 60.847 1.00 32.23 128 GLN A N 1
ATOM 736 C CA . GLN A 1 128 ? -35.756 14.655 60.517 1.00 34.50 128 GLN A CA 1
ATOM 737 C C . GLN A 1 128 ? -36.001 14.718 59.016 1.00 34.28 128 GLN A C 1
ATOM 738 O O . GLN A 1 128 ? -37.090 15.147 58.621 1.00 30.03 128 GLN A O 1
ATOM 744 N N . TYR A 1 129 ? -35.013 14.282 58.187 1.00 33.59 129 TYR A N 1
ATOM 745 C CA . TYR A 1 129 ? -35.027 14.565 56.755 1.00 31.91 129 TYR A CA 1
ATOM 746 C C . TYR A 1 129 ? -35.465 13.315 56.013 1.00 34.08 129 TYR A C 1
ATOM 747 O O . TYR A 1 129 ? -35.540 13.292 54.776 1.00 33.45 129 TYR A O 1
ATOM 756 N N . GLN A 1 130 ? -35.830 12.267 56.768 1.00 35.22 130 GLN A N 1
ATOM 757 C CA . GLN A 1 130 ? -36.076 10.945 56.195 1.00 35.78 130 GLN A CA 1
ATOM 758 C C . GLN A 1 130 ? -34.919 10.508 55.333 1.00 33.69 130 GLN A C 1
ATOM 759 O O . GLN A 1 130 ? -35.119 10.260 54.155 1.00 35.41 130 GLN A O 1
ATOM 765 N N . LEU A 1 131 ? -33.718 10.471 55.866 1.00 29.54 131 LEU A N 1
ATOM 766 C CA . LEU A 1 131 ? -32.597 10.041 55.047 1.00 32.78 131 LEU A CA 1
ATOM 767 C C . LEU A 1 131 ? -32.281 8.582 55.309 1.00 33.36 131 LEU A C 1
ATOM 768 O O . LEU A 1 131 ? -32.616 8.025 56.450 1.00 30.83 131 LEU A O 1
ATOM 773 N N . ARG A 1 132 ? -31.632 7.952 54.309 1.00 29.70 132 ARG A N 1
ATOM 774 C CA . ARG A 1 132 ? -30.890 6.665 54.554 1.00 31.39 132 ARG A CA 1
ATOM 775 C C . ARG A 1 132 ? -29.431 6.856 54.971 1.00 28.83 132 ARG A C 1
ATOM 776 O O . ARG A 1 132 ? -28.861 7.887 54.712 1.00 26.97 132 ARG A O 1
ATOM 784 N N . VAL A 1 133 ? -28.842 5.905 55.703 1.00 26.18 133 VAL A N 1
ATOM 785 C CA . VAL A 1 133 ? -27.463 6.066 56.078 1.00 24.52 133 VAL A CA 1
ATOM 786 C C . VAL A 1 133 ? -26.654 4.831 55.885 1.00 24.29 133 VAL A C 1
ATOM 787 O O . VAL A 1 133 ? -27.105 3.704 56.052 1.00 25.54 133 VAL A O 1
ATOM 791 N N . PHE A 1 134 ? -25.435 5.006 55.486 1.00 23.38 134 PHE A N 1
ATOM 792 C CA . PHE A 1 134 ? -24.553 3.848 55.463 1.00 25.90 134 PHE A CA 1
ATOM 793 C C . PHE A 1 134 ? -23.538 4.362 56.422 1.00 25.39 134 PHE A C 1
ATOM 794 O O . PHE A 1 134 ? -23.116 5.525 56.304 1.00 27.05 134 PHE A O 1
ATOM 802 N N . ALA A 1 135 ? -23.122 3.548 57.357 1.00 26.35 135 ALA A N 1
ATOM 803 C CA . ALA A 1 135 ? -21.978 3.929 58.247 1.00 28.73 135 ALA A CA 1
ATOM 804 C C . ALA A 1 135 ? -21.185 2.665 58.584 1.00 28.45 135 ALA A C 1
ATOM 805 O O . ALA A 1 135 ? -21.755 1.698 59.078 1.00 27.50 135 ALA A O 1
ATOM 807 N N . PRO A 1 136 ? -19.864 2.690 58.398 1.00 30.74 136 PRO A N 1
ATOM 808 C CA . PRO A 1 136 ? -19.221 1.419 58.602 1.00 30.44 136 PRO A CA 1
ATOM 809 C C . PRO A 1 136 ? -18.819 1.197 60.078 1.00 30.47 136 PRO A C 1
ATOM 810 O O . PRO A 1 136 ? -18.708 2.111 60.853 1.00 24.70 136 PRO A O 1
ATOM 814 N N . SER A 1 137 ? -18.630 -0.070 60.420 1.00 31.68 137 SER A N 1
ATOM 815 C CA . SER A 1 137 ? -18.084 -0.431 61.673 1.00 31.11 137 SER A CA 1
ATOM 816 C C . SER A 1 137 ? -16.783 -1.065 61.271 1.00 30.79 137 SER A C 1
ATOM 817 O O . SER A 1 137 ? -16.295 -0.831 60.158 1.00 33.04 137 SER A O 1
ATOM 820 N N . THR A 1 138 ? -16.302 -2.020 62.080 1.00 30.64 138 THR A N 1
ATOM 821 C CA . THR A 1 138 ? -14.963 -2.373 62.061 1.00 26.46 138 THR A CA 1
ATOM 822 C C . THR A 1 138 ? -14.920 -3.655 62.882 1.00 25.74 138 THR A C 1
ATOM 823 O O . THR A 1 138 ? -15.650 -3.812 63.903 1.00 23.71 138 THR A O 1
ATOM 827 N N . ILE A 1 139 ? -14.024 -4.538 62.467 1.00 21.12 139 ILE A N 1
ATOM 828 C CA . ILE A 1 139 ? -13.682 -5.629 63.310 1.00 24.24 139 ILE A CA 1
ATOM 829 C C . ILE A 1 139 ? -13.145 -5.265 64.713 1.00 26.53 139 ILE A C 1
ATOM 830 O O . ILE A 1 139 ? -13.088 -6.183 65.519 1.00 29.47 139 ILE A O 1
ATOM 835 N N . ALA A 1 140 ? -12.707 -4.015 64.992 1.00 25.34 140 ALA A N 1
ATOM 836 C CA . ALA A 1 140 ? -12.322 -3.576 66.372 1.00 25.19 140 ALA A CA 1
ATOM 837 C C . ALA A 1 140 ? -13.486 -3.470 67.327 1.00 26.31 140 ALA A C 1
ATOM 838 O O . ALA A 1 140 ? -13.275 -3.121 68.515 1.00 29.44 140 ALA A O 1
ATOM 840 N N . VAL A 1 141 ? -14.717 -3.795 66.866 1.00 26.61 141 VAL A N 1
ATOM 841 C CA . VAL A 1 141 ? -15.802 -3.969 67.886 1.00 25.92 141 VAL A CA 1
ATOM 842 C C . VAL A 1 141 ? -15.599 -5.155 68.827 1.00 25.81 141 VAL A C 1
ATOM 843 O O . VAL A 1 141 ? -16.128 -5.098 69.989 1.00 28.04 141 VAL A O 1
ATOM 847 N N . PHE A 1 142 ? -14.774 -6.133 68.388 1.00 25.62 142 PHE A N 1
ATOM 848 C CA . PHE A 1 142 ? -14.543 -7.389 69.079 1.00 29.10 142 PHE A CA 1
ATOM 849 C C . PHE A 1 142 ? -13.306 -7.242 69.954 1.00 32.31 142 PHE A C 1
ATOM 850 O O . PHE A 1 142 ? -12.327 -6.561 69.512 1.00 32.96 142 PHE A O 1
ATOM 858 N N . GLY A 1 143 ? -13.360 -7.862 71.154 1.00 31.18 143 GLY A N 1
ATOM 859 C CA . GLY A 1 143 ? -12.279 -7.931 72.086 1.00 31.62 143 GLY A CA 1
ATOM 860 C C . GLY A 1 143 ? -11.753 -9.317 72.468 1.00 32.13 143 GLY A C 1
ATOM 861 O O . GLY A 1 143 ? -12.096 -10.364 71.838 1.00 29.97 143 GLY A O 1
ATOM 862 N N . PRO A 1 144 ? -10.984 -9.381 73.583 1.00 33.71 144 PRO A N 1
ATOM 863 C CA . PRO A 1 144 ? -10.320 -10.703 73.907 1.00 33.84 144 PRO A CA 1
ATOM 864 C C . PRO A 1 144 ? -11.361 -11.756 74.250 1.00 32.70 144 PRO A C 1
ATOM 865 O O . PRO A 1 144 ? -11.053 -12.899 74.149 1.00 32.60 144 PRO A O 1
ATOM 869 N N . SER A 1 145 ? -12.565 -11.337 74.612 1.00 30.45 145 SER A N 1
ATOM 870 C CA . SER A 1 145 ? -13.745 -12.198 74.960 1.00 33.25 145 SER A CA 1
ATOM 871 C C . SER A 1 145 ? -14.411 -12.817 73.765 1.00 32.76 145 SER A C 1
ATOM 872 O O . SER A 1 145 ? -15.235 -13.701 73.932 1.00 32.41 145 SER A O 1
ATOM 875 N N . THR A 1 146 ? -14.220 -12.173 72.607 1.00 31.82 146 THR A N 1
ATOM 876 C CA . THR A 1 146 ? -14.808 -12.602 71.400 1.00 33.21 146 THR A CA 1
ATOM 877 C C . THR A 1 146 ? -14.193 -13.923 70.907 1.00 31.99 146 THR A C 1
ATOM 878 O O . THR A 1 146 ? -12.973 -14.136 70.969 1.00 35.36 146 THR A O 1
ATOM 882 N N . PRO A 1 147 ? -15.044 -14.892 70.547 1.00 31.64 147 PRO A N 1
ATOM 883 C CA . PRO A 1 147 ? -14.303 -16.032 69.973 1.00 32.07 147 PRO A CA 1
ATOM 884 C C . PRO A 1 147 ? -13.736 -15.479 68.661 1.00 33.67 147 PRO A C 1
ATOM 885 O O . PRO A 1 147 ? -14.497 -14.749 67.918 1.00 30.72 147 PRO A O 1
ATOM 889 N N . GLN A 1 148 ? -12.425 -15.739 68.479 1.00 32.60 148 GLN A N 1
ATOM 890 C CA . GLN A 1 148 ? -11.595 -15.097 67.439 1.00 35.37 148 GLN A CA 1
ATOM 891 C C . GLN A 1 148 ? -11.385 -15.816 66.059 1.00 34.48 148 GLN A C 1
ATOM 892 O O . GLN A 1 148 ? -10.875 -15.221 65.108 1.00 33.27 148 GLN A O 1
ATOM 898 N N . ASP A 1 149 ? -11.761 -17.092 65.971 1.00 36.12 149 ASP A N 1
ATOM 899 C CA . ASP A 1 149 ? -11.862 -17.837 64.713 1.00 35.52 149 ASP A CA 1
ATOM 900 C C . ASP A 1 149 ? -13.301 -17.812 64.270 1.00 34.79 149 ASP A C 1
ATOM 901 O O . ASP A 1 149 ? -14.176 -18.150 65.085 1.00 31.97 149 ASP A O 1
ATOM 906 N N . GLU A 1 150 ? -13.559 -17.505 62.978 1.00 36.23 150 GLU A N 1
ATOM 907 C CA . GLU A 1 150 ? -14.954 -17.548 62.443 1.00 39.72 150 GLU A CA 1
ATOM 908 C C . GLU A 1 150 ? -15.950 -16.874 63.377 1.00 39.49 150 GLU A C 1
ATOM 909 O O . GLU A 1 150 ? -16.880 -17.528 63.867 1.00 41.24 150 GLU A O 1
ATOM 915 N N . THR A 1 151 ? -15.634 -15.611 63.679 1.00 36.32 151 THR A N 1
ATOM 916 C CA . THR A 1 151 ? -16.348 -14.738 64.552 1.00 32.60 151 THR A CA 1
ATOM 917 C C . THR A 1 151 ? -17.658 -14.455 63.835 1.00 27.94 151 THR A C 1
ATOM 918 O O . THR A 1 151 ? -17.662 -13.941 62.688 1.00 30.16 151 THR A O 1
ATOM 922 N N . PRO A 1 152 ? -18.749 -14.786 64.485 1.00 26.40 152 PRO A N 1
ATOM 923 C CA . PRO A 1 152 ? -20.174 -14.566 64.017 1.00 28.36 152 PRO A CA 1
ATOM 924 C C . PRO A 1 152 ? -20.557 -13.068 64.002 1.00 30.40 152 PRO A C 1
ATOM 925 O O . PRO A 1 152 ? -19.919 -12.139 64.691 1.00 27.94 152 PRO A O 1
ATOM 929 N N . ASP A 1 153 ? -21.572 -12.786 63.212 1.00 30.19 153 ASP A N 1
ATOM 930 C CA . ASP A 1 153 ? -22.255 -11.435 63.297 1.00 31.06 153 ASP A CA 1
ATOM 931 C C . ASP A 1 153 ? -22.697 -11.042 64.663 1.00 30.47 153 ASP A C 1
ATOM 932 O O . ASP A 1 153 ? -22.555 -9.868 65.099 1.00 29.50 153 ASP A O 1
ATOM 937 N N . THR A 1 154 ? -23.224 -12.027 65.364 1.00 29.83 154 THR A N 1
ATOM 938 C CA . THR A 1 154 ? -23.808 -11.708 66.657 1.00 32.62 154 THR A CA 1
ATOM 939 C C . THR A 1 154 ? -23.176 -12.520 67.787 1.00 32.88 154 THR A C 1
ATOM 940 O O . THR A 1 154 ? -23.125 -13.764 67.759 1.00 33.02 154 THR A O 1
ATOM 944 N N . THR A 1 155 ? -22.464 -11.788 68.647 1.00 32.52 155 THR A N 1
ATOM 945 C CA . THR A 1 155 ? -21.469 -12.405 69.497 1.00 32.27 155 THR A CA 1
ATOM 946 C C . THR A 1 155 ? -21.034 -11.411 70.571 1.00 33.13 155 THR A C 1
ATOM 947 O O . THR A 1 155 ? -21.618 -10.325 70.677 1.00 29.13 155 THR A O 1
ATOM 951 N N . ILE A 1 156 ? -20.040 -11.768 71.408 1.00 35.28 156 ILE A N 1
ATOM 952 C CA . ILE A 1 156 ? -19.582 -10.788 72.460 1.00 32.11 156 ILE A CA 1
ATOM 953 C C . ILE A 1 156 ? -18.688 -9.741 71.820 1.00 30.86 156 ILE A C 1
ATOM 954 O O . ILE A 1 156 ? -17.916 -10.027 70.920 1.00 33.09 156 ILE A O 1
ATOM 959 N N . MET A 1 157 ? -18.848 -8.508 72.271 1.00 32.75 157 MET A N 1
ATOM 960 C CA . MET A 1 157 ? -18.163 -7.302 71.792 1.00 30.93 157 MET A CA 1
ATOM 961 C C . MET A 1 157 ? -17.726 -6.478 73.030 1.00 33.13 157 MET A C 1
ATOM 962 O O . MET A 1 157 ? -18.494 -5.655 73.564 1.00 30.19 157 MET A O 1
ATOM 967 N N . ARG A 1 158 ? -16.504 -6.736 73.510 1.00 32.19 158 ARG A N 1
ATOM 968 C CA . ARG A 1 158 ? -15.962 -5.937 74.610 1.00 30.78 158 ARG A CA 1
ATOM 969 C C . ARG A 1 158 ? -14.616 -5.356 74.136 1.00 31.05 158 ARG A C 1
ATOM 970 O O . ARG A 1 158 ? -13.564 -5.869 74.501 1.00 34.53 158 ARG A O 1
ATOM 978 N N . PRO A 1 159 ? -14.650 -4.320 73.305 1.00 31.50 159 PRO A N 1
ATOM 979 C CA . PRO A 1 159 ? -13.465 -3.885 72.578 1.00 31.22 159 PRO A CA 1
ATOM 980 C C . PRO A 1 159 ? -12.516 -3.157 73.479 1.00 33.18 159 PRO A C 1
ATOM 981 O O . PRO A 1 159 ? -12.976 -2.686 74.510 1.00 32.28 159 PRO A O 1
ATOM 985 N N . THR A 1 160 ? -11.208 -3.104 73.185 1.00 31.17 160 THR A N 1
ATOM 986 C CA . THR A 1 160 ? -10.334 -2.542 74.280 1.00 30.00 160 THR A CA 1
ATOM 987 C C . THR A 1 160 ? -9.908 -1.177 73.870 1.00 29.12 160 THR A C 1
ATOM 988 O O . THR A 1 160 ? -9.297 -0.484 74.680 1.00 27.71 160 THR A O 1
ATOM 992 N N . THR A 1 161 ? -10.219 -0.799 72.611 1.00 25.83 161 THR A N 1
ATOM 993 C CA . THR A 1 161 ? -9.773 0.476 72.179 1.00 22.89 161 THR A CA 1
ATOM 994 C C . THR A 1 161 ? -10.975 1.449 72.199 1.00 23.45 161 THR A C 1
ATOM 995 O O . THR A 1 161 ? -12.195 1.003 71.958 1.00 24.80 161 THR A O 1
ATOM 999 N N . MET A 1 162 ? -10.664 2.738 72.363 1.00 21.86 162 MET A N 1
ATOM 1000 C CA . MET A 1 162 ? -11.655 3.860 72.236 1.00 22.01 162 MET A CA 1
ATOM 1001 C C . MET A 1 162 ? -12.392 3.733 70.932 1.00 21.77 162 MET A C 1
ATOM 1002 O O . MET A 1 162 ? -13.666 3.729 70.879 1.00 23.78 162 MET A O 1
ATOM 1007 N N . TYR A 1 163 ? -11.626 3.516 69.875 1.00 24.00 163 TYR A N 1
ATOM 1008 C CA . TYR A 1 163 ? -12.207 3.401 68.518 1.00 26.46 163 TYR A CA 1
ATOM 1009 C C . TYR A 1 163 ? -13.229 2.305 68.530 1.00 28.22 163 TYR A C 1
ATOM 1010 O O . TYR A 1 163 ? -14.428 2.542 68.104 1.00 27.54 163 TYR A O 1
ATOM 1019 N N . GLY A 1 164 ? -12.791 1.130 69.030 1.00 25.18 164 GLY A N 1
ATOM 1020 C CA . GLY A 1 164 ? -13.750 0.045 69.048 1.00 26.18 164 GLY A CA 1
ATOM 1021 C C . GLY A 1 164 ? -15.100 0.415 69.709 1.00 29.45 164 GLY A C 1
ATOM 1022 O O . GLY A 1 164 ? -16.196 0.164 69.172 1.00 30.40 164 GLY A O 1
ATOM 1023 N N . LEU A 1 165 ? -15.004 0.981 70.913 1.00 28.78 165 LEU A N 1
ATOM 1024 C CA . LEU A 1 165 ? -16.157 1.105 71.700 1.00 24.27 165 LEU A CA 1
ATOM 1025 C C . LEU A 1 165 ? -17.054 2.202 70.987 1.00 23.22 165 LEU A C 1
ATOM 1026 O O . LEU A 1 165 ? -18.308 2.073 70.902 1.00 22.02 165 LEU A O 1
ATOM 1031 N N . THR A 1 166 ? -16.441 3.243 70.442 1.00 23.76 166 THR A N 1
ATOM 1032 C CA . THR A 1 166 ? -17.303 4.153 69.662 1.00 25.02 166 THR A CA 1
ATOM 1033 C C . THR A 1 166 ? -18.020 3.531 68.536 1.00 20.90 166 THR A C 1
ATOM 1034 O O . THR A 1 166 ? -19.133 3.981 68.207 1.00 20.82 166 THR A O 1
ATOM 1038 N N . LYS A 1 167 ? -17.423 2.506 67.957 1.00 21.58 167 LYS A N 1
ATOM 1039 C CA . LYS A 1 167 ? -18.075 1.805 66.836 1.00 23.05 167 LYS A CA 1
ATOM 1040 C C . LYS A 1 167 ? -19.216 0.882 67.265 1.00 25.05 167 LYS A C 1
ATOM 1041 O O . LYS A 1 167 ? -20.132 0.570 66.454 1.00 23.71 167 LYS A O 1
ATOM 1047 N N . VAL A 1 168 ? -19.178 0.433 68.538 1.00 24.26 168 VAL A N 1
ATOM 1048 C CA . VAL A 1 168 ? -20.236 -0.488 69.043 1.00 22.10 168 VAL A CA 1
ATOM 1049 C C . VAL A 1 168 ? -21.396 0.487 69.181 1.00 23.81 168 VAL A C 1
ATOM 1050 O O . VAL A 1 168 ? -22.549 0.176 68.832 1.00 29.01 168 VAL A O 1
ATOM 1054 N N . HIS A 1 169 ? -21.106 1.707 69.624 1.00 22.41 169 HIS A N 1
ATOM 1055 C CA . HIS A 1 169 ? -22.159 2.748 69.784 1.00 21.62 169 HIS A CA 1
ATOM 1056 C C . HIS A 1 169 ? -22.762 3.157 68.372 1.00 22.67 169 HIS A C 1
ATOM 1057 O O . HIS A 1 169 ? -23.972 3.193 68.211 1.00 22.23 169 HIS A O 1
ATOM 1064 N N . VAL A 1 170 ? -21.953 3.419 67.351 1.00 21.12 170 VAL A N 1
ATOM 1065 C CA . VAL A 1 170 ? -22.533 3.512 65.938 1.00 23.04 170 VAL A CA 1
ATOM 1066 C C . VAL A 1 170 ? -23.547 2.385 65.548 1.00 23.81 170 VAL A C 1
ATOM 1067 O O . VAL A 1 170 ? -24.684 2.644 65.190 1.00 22.87 170 VAL A O 1
ATOM 1071 N N . GLU A 1 171 ? -23.106 1.147 65.515 1.00 24.09 171 GLU A N 1
ATOM 1072 C CA . GLU A 1 171 ? -24.041 -0.040 65.388 1.00 24.15 171 GLU A CA 1
ATOM 1073 C C . GLU A 1 171 ? -25.388 -0.043 66.174 1.00 25.20 171 GLU A C 1
ATOM 1074 O O . GLU A 1 171 ? -26.480 -0.131 65.600 1.00 22.23 171 GLU A O 1
ATOM 1080 N N . LEU A 1 172 ? -25.278 -0.032 67.517 1.00 22.50 172 LEU A N 1
ATOM 1081 C CA . LEU A 1 172 ? -26.382 -0.118 68.405 1.00 20.82 172 LEU A CA 1
ATOM 1082 C C . LEU A 1 172 ? -27.311 1.043 68.140 1.00 24.12 172 LEU A C 1
ATOM 1083 O O . LEU A 1 172 ? -28.568 0.886 68.069 1.00 23.07 172 LEU A O 1
ATOM 1088 N N . LEU A 1 173 ? -26.734 2.230 68.034 1.00 24.83 173 LEU A N 1
ATOM 1089 C CA . LEU A 1 173 ? -27.580 3.395 67.804 1.00 26.96 173 LEU A CA 1
ATOM 1090 C C . LEU A 1 173 ? -28.207 3.382 66.355 1.00 27.46 173 LEU A C 1
ATOM 1091 O O . LEU A 1 173 ? -29.391 3.788 66.206 1.00 32.25 173 LEU A O 1
ATOM 1096 N N . GLY A 1 174 ? -27.450 2.973 65.332 1.00 25.13 174 GLY A N 1
ATOM 1097 C CA . GLY A 1 174 ? -27.943 2.903 63.907 1.00 21.75 174 GLY A CA 1
ATOM 1098 C C . GLY A 1 174 ? -29.115 1.949 63.872 1.00 26.02 174 GLY A C 1
ATOM 1099 O O . GLY A 1 174 ? -30.178 2.238 63.311 1.00 22.62 174 GLY A O 1
ATOM 1100 N N . GLU A 1 175 ? -28.941 0.823 64.544 1.00 28.54 175 GLU A N 1
ATOM 1101 C CA . GLU A 1 175 ? -30.009 -0.195 64.641 1.00 31.05 175 GLU A CA 1
ATOM 1102 C C . GLU A 1 175 ? -31.284 0.302 65.348 1.00 29.54 175 GLU A C 1
ATOM 1103 O O . GLU A 1 175 ? -32.437 -0.034 64.923 1.00 26.99 175 GLU A O 1
ATOM 1109 N N . TYR A 1 176 ? -31.044 1.121 66.385 1.00 28.33 176 TYR A N 1
ATOM 1110 C CA . TYR A 1 176 ? -32.125 1.699 67.118 1.00 28.02 176 TYR A CA 1
ATOM 1111 C C . TYR A 1 176 ? -32.889 2.687 66.232 1.00 25.28 176 TYR A C 1
ATOM 1112 O O . TYR A 1 176 ? -34.097 2.653 66.121 1.00 25.80 176 TYR A O 1
ATOM 1121 N N . TYR A 1 177 ? -32.198 3.542 65.579 1.00 24.31 177 TYR A N 1
ATOM 1122 C CA . TYR A 1 177 ? -32.933 4.443 64.714 1.00 26.41 177 TYR A CA 1
ATOM 1123 C C . TYR A 1 177 ? -33.762 3.684 63.612 1.00 26.81 177 TYR A C 1
ATOM 1124 O O . TYR A 1 177 ? -34.881 4.117 63.262 1.00 21.69 177 TYR A O 1
ATOM 1133 N N . TYR A 1 178 ? -33.157 2.582 63.080 1.00 26.99 178 TYR A N 1
ATOM 1134 C CA . TYR A 1 178 ? -33.853 1.660 62.174 1.00 29.34 178 TYR A CA 1
ATOM 1135 C C . TYR A 1 178 ? -35.157 1.100 62.793 1.00 30.14 178 TYR A C 1
ATOM 1136 O O . TYR A 1 178 ? -36.218 1.268 62.175 1.00 27.29 178 TYR A O 1
ATOM 1145 N N . ASN A 1 179 ? -35.060 0.515 64.014 1.00 30.19 179 ASN A N 1
ATOM 1146 C CA . ASN A 1 179 ? -36.240 -0.094 64.681 1.00 33.14 179 ASN A CA 1
ATOM 1147 C C . ASN A 1 179 ? -37.221 0.941 65.223 1.00 33.46 179 ASN A C 1
ATOM 1148 O O . ASN A 1 179 ? -38.411 0.746 65.186 1.00 33.10 179 ASN A O 1
ATOM 1153 N N . LYS A 1 180 ? -36.718 2.040 65.699 1.00 32.02 180 LYS A N 1
ATOM 1154 C CA . LYS A 1 180 ? -37.597 2.932 66.314 1.00 35.30 180 LYS A CA 1
ATOM 1155 C C . LYS A 1 180 ? -38.255 3.863 65.306 1.00 35.62 180 LYS A C 1
ATOM 1156 O O . LYS A 1 180 ? -39.421 4.075 65.400 1.00 37.77 180 LYS A O 1
ATOM 1162 N N . PHE A 1 181 ? -37.521 4.364 64.323 1.00 34.41 181 PHE A N 1
ATOM 1163 C CA . PHE A 1 181 ? -37.980 5.439 63.441 1.00 35.91 181 PHE A CA 1
ATOM 1164 C C . PHE A 1 181 ? -38.031 5.057 61.943 1.00 35.73 181 PHE A C 1
ATOM 1165 O O . PHE A 1 181 ? -38.335 5.882 61.111 1.00 36.23 181 PHE A O 1
ATOM 1173 N N . GLY A 1 182 ? -37.689 3.852 61.573 1.00 33.61 182 GLY A N 1
ATOM 1174 C CA . GLY A 1 182 ? -37.661 3.525 60.150 1.00 32.18 182 GLY A CA 1
ATOM 1175 C C . GLY A 1 182 ? -36.518 4.219 59.445 1.00 32.31 182 GLY A C 1
ATOM 1176 O O . GLY A 1 182 ? -36.602 4.417 58.226 1.00 31.50 182 GLY A O 1
ATOM 1177 N N . VAL A 1 183 ? -35.439 4.620 60.149 1.00 32.09 183 VAL A N 1
ATOM 1178 C CA . VAL A 1 183 ? -34.302 5.179 59.371 1.00 28.61 183 VAL A CA 1
ATOM 1179 C C . VAL A 1 183 ? -33.549 3.990 58.765 1.00 29.75 183 VAL A C 1
ATOM 1180 O O . VAL A 1 183 ? -33.074 3.111 59.496 1.00 28.84 183 VAL A O 1
ATOM 1184 N N . ASP A 1 184 ? -33.509 3.965 57.423 1.00 30.46 184 ASP A N 1
ATOM 1185 C CA . ASP A 1 184 ? -32.836 2.863 56.717 1.00 32.27 184 ASP A CA 1
ATOM 1186 C C . ASP A 1 184 ? -31.358 2.947 56.962 1.00 29.93 184 ASP A C 1
ATOM 1187 O O . ASP A 1 184 ? -30.667 3.750 56.297 1.00 28.02 184 ASP A O 1
ATOM 1192 N N . PHE A 1 185 ? -30.932 2.156 57.952 1.00 28.64 185 PHE A N 1
ATOM 1193 C CA . PHE A 1 185 ? -29.594 2.276 58.483 1.00 28.53 185 PHE A CA 1
ATOM 1194 C C . PHE A 1 185 ? -28.936 0.995 58.079 1.00 29.17 185 PHE A C 1
ATOM 1195 O O . PHE A 1 185 ? -29.522 -0.070 58.211 1.00 26.56 185 PHE A O 1
ATOM 1203 N N . ARG A 1 186 ? -27.695 1.099 57.589 1.00 29.21 186 ARG A N 1
ATOM 1204 C CA . ARG A 1 186 ? -26.908 -0.081 57.218 1.00 27.58 186 ARG A CA 1
ATOM 1205 C C . ARG A 1 186 ? -25.469 0.142 57.547 1.00 27.04 186 ARG A C 1
ATOM 1206 O O . ARG A 1 186 ? -24.931 1.242 57.330 1.00 27.03 186 ARG A O 1
ATOM 1214 N N . SER A 1 187 ? -24.807 -0.935 57.983 1.00 27.38 187 SER A N 1
ATOM 1215 C CA . SER A 1 187 ? -23.371 -0.877 58.208 1.00 25.20 187 SER A CA 1
ATOM 1216 C C . SER A 1 187 ? -22.676 -2.188 57.759 1.00 25.75 187 SER A C 1
ATOM 1217 O O . SER A 1 187 ? -23.281 -3.304 57.735 1.00 24.99 187 SER A O 1
ATOM 1220 N N . VAL A 1 188 ? -21.369 -2.073 57.571 1.00 25.96 188 VAL A N 1
ATOM 1221 C CA . VAL A 1 188 ? -20.487 -3.267 57.306 1.00 26.69 188 VAL A CA 1
ATOM 1222 C C . VAL A 1 188 ? -19.301 -3.125 58.276 1.00 29.14 188 VAL A C 1
ATOM 1223 O O . VAL A 1 188 ? -18.804 -1.963 58.595 1.00 26.30 188 VAL A O 1
ATOM 1227 N N . ARG A 1 189 ? -18.878 -4.235 58.849 1.00 30.44 189 ARG A N 1
ATOM 1228 C CA . ARG A 1 189 ? -17.663 -4.203 59.691 1.00 30.47 189 ARG A CA 1
ATOM 1229 C C . ARG A 1 189 ? -16.496 -4.470 58.762 1.00 30.97 189 ARG A C 1
ATOM 1230 O O . ARG A 1 189 ? -16.280 -5.657 58.378 1.00 30.32 189 ARG A O 1
ATOM 1238 N N . TYR A 1 190 ? -15.703 -3.436 58.431 1.00 31.08 190 TYR A N 1
ATOM 1239 C CA . TYR A 1 190 ? -14.567 -3.700 57.527 1.00 29.35 190 TYR A CA 1
ATOM 1240 C C . TYR A 1 190 ? -13.480 -4.416 58.278 1.00 29.11 190 TYR A C 1
ATOM 1241 O O . TYR A 1 190 ? -13.288 -4.186 59.498 1.00 27.72 190 TYR A O 1
ATOM 1250 N N . PRO A 1 191 ? -12.784 -5.330 57.597 1.00 29.92 191 PRO A N 1
ATOM 1251 C CA . PRO A 1 191 ? -11.602 -5.873 58.298 1.00 29.00 191 PRO A CA 1
ATOM 1252 C C . PRO A 1 191 ? -10.414 -4.890 57.888 1.00 28.79 191 PRO A C 1
ATOM 1253 O O . PRO A 1 191 ? -10.707 -3.807 57.372 1.00 29.70 191 PRO A O 1
ATOM 1257 N N . GLY A 1 192 ? -9.138 -5.199 58.103 1.00 28.14 192 GLY A N 1
ATOM 1258 C CA . GLY A 1 192 ? -8.123 -4.258 57.621 1.00 28.74 192 GLY A CA 1
ATOM 1259 C C . GLY A 1 192 ? -8.378 -4.033 56.108 1.00 30.01 192 GLY A C 1
ATOM 1260 O O . GLY A 1 192 ? -8.831 -4.967 55.406 1.00 26.69 192 GLY A O 1
ATOM 1261 N N . VAL A 1 193 ? -8.159 -2.802 55.615 1.00 28.79 193 VAL A N 1
ATOM 1262 C CA . VAL A 1 193 ? -8.411 -2.526 54.174 1.00 28.40 193 VAL A CA 1
ATOM 1263 C C . VAL A 1 193 ? -7.085 -2.217 53.566 1.00 27.12 193 VAL A C 1
ATOM 1264 O O . VAL A 1 193 ? -6.397 -1.353 54.082 1.00 26.89 193 VAL A O 1
ATOM 1268 N N . ILE A 1 194 ? -6.793 -2.830 52.413 1.00 27.12 194 ILE A N 1
ATOM 1269 C CA . ILE A 1 194 ? -5.553 -2.561 51.737 1.00 29.70 194 ILE A CA 1
ATOM 1270 C C . ILE A 1 194 ? -5.732 -1.774 50.463 1.00 30.07 194 ILE A C 1
ATOM 1271 O O . ILE A 1 194 ? -6.468 -2.273 49.551 1.00 28.81 194 ILE A O 1
ATOM 1276 N N . SER A 1 195 ? -5.013 -0.640 50.314 1.00 27.68 195 SER A N 1
ATOM 1277 C CA . SER A 1 195 ? -4.964 -0.027 48.984 1.00 30.52 195 SER A CA 1
ATOM 1278 C C . SER A 1 195 ? -3.711 0.642 48.614 1.00 31.99 195 SER A C 1
ATOM 1279 O O . SER A 1 195 ? -2.924 0.972 49.439 1.00 27.52 195 SER A O 1
ATOM 1282 N N . SER A 1 196 ? -3.571 0.872 47.316 1.00 36.70 196 SER A N 1
ATOM 1283 C CA . SER A 1 196 ? -2.402 1.514 46.728 1.00 41.82 196 SER A CA 1
ATOM 1284 C C . SER A 1 196 ? -2.465 3.060 46.724 1.00 45.57 196 SER A C 1
ATOM 1285 O O . SER A 1 196 ? -1.445 3.687 46.478 1.00 46.26 196 SER A O 1
ATOM 1288 N N . GLU A 1 197 ? -3.608 3.672 47.037 1.00 48.42 197 GLU A N 1
ATOM 1289 C CA . GLU A 1 197 ? -3.772 5.122 46.850 1.00 51.79 197 GLU A CA 1
ATOM 1290 C C . GLU A 1 197 ? -3.432 5.975 48.073 1.00 54.78 197 GLU A C 1
ATOM 1291 O O . GLU A 1 197 ? -2.878 7.085 47.939 1.00 55.14 197 GLU A O 1
ATOM 1297 N N . ALA A 1 198 ? -3.781 5.461 49.255 1.00 55.61 198 ALA A N 1
ATOM 1298 C CA . ALA A 1 198 ? -3.671 6.205 50.494 1.00 55.73 198 ALA A CA 1
ATOM 1299 C C . ALA A 1 198 ? -2.472 5.711 51.280 1.00 55.61 198 ALA A C 1
ATOM 1300 O O . ALA A 1 198 ? -2.277 4.495 51.514 1.00 55.98 198 ALA A O 1
ATOM 1302 N N . LEU A 1 199 ? -1.680 6.672 51.710 1.00 54.18 199 LEU A N 1
ATOM 1303 C CA . LEU A 1 199 ? -0.422 6.360 52.302 1.00 56.66 199 LEU A CA 1
ATOM 1304 C C . LEU A 1 199 ? -0.841 5.765 53.615 1.00 56.41 199 LEU A C 1
ATOM 1305 O O . LEU A 1 199 ? -1.842 6.207 54.117 1.00 54.51 199 LEU A O 1
ATOM 1310 N N . PRO A 1 200 ? -0.101 4.749 54.143 1.00 58.11 200 PRO A N 1
ATOM 1311 C CA . PRO A 1 200 ? -0.298 4.232 55.519 1.00 58.63 200 PRO A CA 1
ATOM 1312 C C . PRO A 1 200 ? -0.284 5.392 56.552 1.00 59.16 200 PRO A C 1
ATOM 1313 O O . PRO A 1 200 ? 0.219 6.474 56.248 1.00 57.58 200 PRO A O 1
ATOM 1317 N N . GLY A 1 201 ? -0.816 5.139 57.751 1.00 58.95 201 GLY A N 1
ATOM 1318 C CA . GLY A 1 201 ? -1.034 6.189 58.770 1.00 57.57 201 GLY A CA 1
ATOM 1319 C C . GLY A 1 201 ? -1.141 5.597 60.169 1.00 56.60 201 GLY A C 1
ATOM 1320 O O . GLY A 1 201 ? -2.071 5.916 60.927 1.00 56.66 201 GLY A O 1
ATOM 1321 N N . GLY A 1 202 ? -0.222 4.675 60.471 1.00 53.88 202 GLY A N 1
ATOM 1322 C CA . GLY A 1 202 ? 0.024 4.231 61.826 1.00 50.63 202 GLY A CA 1
ATOM 1323 C C . GLY A 1 202 ? -1.078 3.504 62.553 1.00 49.39 202 GLY A C 1
ATOM 1324 O O . GLY A 1 202 ? -1.101 3.498 63.795 1.00 51.80 202 GLY A O 1
ATOM 1325 N N . GLY A 1 203 ? -1.984 2.884 61.795 1.00 47.61 203 GLY A N 1
ATOM 1326 C CA . GLY A 1 203 ? -2.981 1.944 62.341 1.00 42.31 203 GLY A CA 1
ATOM 1327 C C . GLY A 1 203 ? -2.439 0.541 62.380 1.00 43.52 203 GLY A C 1
ATOM 1328 O O . GLY A 1 203 ? -1.278 0.261 61.979 1.00 41.82 203 GLY A O 1
ATOM 1329 N N . THR A 1 204 ? -3.281 -0.372 62.847 1.00 42.52 204 THR A N 1
ATOM 1330 C CA . THR A 1 204 ? -2.769 -1.695 63.250 1.00 40.62 204 THR A CA 1
ATOM 1331 C C . THR A 1 204 ? -2.646 -2.588 62.019 1.00 39.49 204 THR A C 1
ATOM 1332 O O . THR A 1 204 ? -1.654 -3.282 61.841 1.00 39.33 204 THR A O 1
ATOM 1336 N N . THR A 1 205 ? -3.632 -2.543 61.147 1.00 37.85 205 THR A N 1
ATOM 1337 C CA . THR A 1 205 ? -3.553 -3.362 59.948 1.00 37.72 205 THR A CA 1
ATOM 1338 C C . THR A 1 205 ? -2.743 -2.657 58.822 1.00 36.11 205 THR A C 1
ATOM 1339 O O . THR A 1 205 ? -2.550 -3.196 57.731 1.00 33.27 205 THR A O 1
ATOM 1343 N N . ASP A 1 206 ? -2.299 -1.451 59.124 1.00 35.46 206 ASP A N 1
ATOM 1344 C CA . ASP A 1 206 ? -1.494 -0.655 58.220 1.00 39.71 206 ASP A CA 1
ATOM 1345 C C . ASP A 1 206 ? -0.177 -1.303 57.800 1.00 37.73 206 ASP A C 1
ATOM 1346 O O . ASP A 1 206 ? 0.313 -1.006 56.693 1.00 36.53 206 ASP A O 1
ATOM 1351 N N . TYR A 1 207 ? 0.390 -2.177 58.661 1.00 38.41 207 TYR A N 1
ATOM 1352 C CA . TYR A 1 207 ? 1.568 -3.076 58.263 1.00 35.88 207 TYR A CA 1
ATOM 1353 C C . TYR A 1 207 ? 1.405 -3.675 56.859 1.00 35.70 207 TYR A C 1
ATOM 1354 O O . TYR A 1 207 ? 2.343 -3.628 56.045 1.00 35.59 207 TYR A O 1
ATOM 1363 N N . ALA A 1 208 ? 0.214 -4.187 56.554 1.00 34.94 208 ALA A N 1
ATOM 1364 C CA . ALA A 1 208 ? -0.050 -4.689 55.192 1.00 36.67 208 ALA A CA 1
ATOM 1365 C C . ALA A 1 208 ? -0.216 -3.645 54.067 1.00 37.70 208 ALA A C 1
ATOM 1366 O O . ALA A 1 208 ? -0.388 -4.057 52.911 1.00 38.99 208 ALA A O 1
ATOM 1368 N N . VAL A 1 209 ? -0.176 -2.330 54.362 1.00 37.37 209 VAL A N 1
ATOM 1369 C CA . VAL A 1 209 ? 0.017 -1.373 53.289 1.00 37.59 209 VAL A CA 1
ATOM 1370 C C . VAL A 1 209 ? 1.494 -0.953 53.173 1.00 38.61 209 VAL A C 1
ATOM 1371 O O . VAL A 1 209 ? 2.067 -0.923 52.038 1.00 37.12 209 VAL A O 1
ATOM 1375 N N . GLU A 1 210 ? 2.071 -0.619 54.333 1.00 39.43 210 GLU A N 1
ATOM 1376 C CA . GLU A 1 210 ? 3.513 -0.278 54.536 1.00 42.36 210 GLU A CA 1
ATOM 1377 C C . GLU A 1 210 ? 4.418 -1.249 53.843 1.00 41.48 210 GLU A C 1
ATOM 1378 O O . GLU A 1 210 ? 5.334 -0.865 53.103 1.00 41.99 210 GLU A O 1
ATOM 1384 N N . ILE A 1 211 ? 4.160 -2.530 54.121 1.00 41.08 211 ILE A N 1
ATOM 1385 C CA . ILE A 1 211 ? 4.993 -3.586 53.642 1.00 38.38 211 ILE A CA 1
ATOM 1386 C C . ILE A 1 211 ? 5.335 -3.402 52.166 1.00 38.89 211 ILE A C 1
ATOM 1387 O O . ILE A 1 211 ? 6.512 -3.541 51.800 1.00 40.11 211 ILE A O 1
ATOM 1392 N N . PHE A 1 212 ? 4.384 -3.025 51.339 1.00 37.04 212 PHE A N 1
ATOM 1393 C CA . PHE A 1 212 ? 4.684 -2.966 49.920 1.00 38.83 212 PHE A CA 1
ATOM 1394 C C . PHE A 1 212 ? 5.572 -1.817 49.517 1.00 41.06 212 PHE A C 1
ATOM 1395 O O . PHE A 1 212 ? 6.433 -2.011 48.634 1.00 39.27 212 PHE A O 1
ATOM 1403 N N . TYR A 1 213 ? 5.332 -0.620 50.115 1.00 42.63 213 TYR A N 1
ATOM 1404 C CA . TYR A 1 213 ? 6.202 0.571 49.929 1.00 45.82 213 TYR A CA 1
ATOM 1405 C C . TYR A 1 213 ? 7.662 0.219 50.273 1.00 47.06 213 TYR A C 1
ATOM 1406 O O . TYR A 1 213 ? 8.591 0.563 49.532 1.00 48.19 213 TYR A O 1
ATOM 1415 N N . GLU A 1 214 ? 7.852 -0.467 51.391 1.00 46.96 214 GLU A N 1
ATOM 1416 C CA . GLU A 1 214 ? 9.201 -0.891 51.780 1.00 47.02 214 GLU A CA 1
ATOM 1417 C C . GLU A 1 214 ? 9.845 -1.944 50.855 1.00 46.57 214 GLU A C 1
ATOM 1418 O O . GLU A 1 214 ? 11.033 -1.910 50.652 1.00 47.42 214 GLU A O 1
ATOM 1424 N N . ALA A 1 215 ? 9.033 -2.846 50.288 1.00 47.24 215 ALA A N 1
ATOM 1425 C CA . ALA A 1 215 ? 9.500 -3.864 49.369 1.00 48.40 215 ALA A CA 1
ATOM 1426 C C . ALA A 1 215 ? 10.099 -3.186 48.114 1.00 48.56 215 ALA A C 1
ATOM 1427 O O . ALA A 1 215 ? 11.212 -3.471 47.663 1.00 47.08 215 ALA A O 1
ATOM 1429 N N . LEU A 1 216 ? 9.345 -2.266 47.588 1.00 50.09 216 LEU A N 1
ATOM 1430 C CA . LEU A 1 216 ? 9.721 -1.581 46.395 1.00 52.68 216 LEU A CA 1
ATOM 1431 C C . LEU A 1 216 ? 10.860 -0.530 46.611 1.00 54.71 216 LEU A C 1
ATOM 1432 O O . LEU A 1 216 ? 11.633 -0.253 45.708 1.00 56.20 216 LEU A O 1
ATOM 1437 N N . LYS A 1 217 ? 10.977 0.014 47.815 1.00 56.81 217 LYS A N 1
ATOM 1438 C CA . LYS A 1 217 ? 11.818 1.190 48.047 1.00 59.99 217 LYS A CA 1
ATOM 1439 C C . LYS A 1 217 ? 13.165 0.692 48.594 1.00 61.82 217 LYS A C 1
ATOM 1440 O O . LYS A 1 217 ? 14.224 1.206 48.204 1.00 61.06 217 LYS A O 1
ATOM 1446 N N . HIS A 1 218 ? 13.110 -0.312 49.479 1.00 62.74 218 HIS A N 1
ATOM 1447 C CA . HIS A 1 218 ? 14.303 -0.810 50.161 1.00 63.61 218 HIS A CA 1
ATOM 1448 C C . HIS A 1 218 ? 14.512 -2.309 49.969 1.00 61.89 218 HIS A C 1
ATOM 1449 O O . HIS A 1 218 ? 15.589 -2.848 50.308 1.00 61.44 218 HIS A O 1
ATOM 1456 N N . GLY A 1 219 ? 13.490 -2.972 49.413 1.00 59.53 219 GLY A N 1
ATOM 1457 C CA . GLY A 1 219 ? 13.522 -4.419 49.187 1.00 54.74 219 GLY A CA 1
ATOM 1458 C C . GLY A 1 219 ? 13.423 -5.187 50.485 1.00 51.93 219 GLY A C 1
ATOM 1459 O O . GLY A 1 219 ? 13.903 -6.310 50.582 1.00 52.76 219 GLY A O 1
ATOM 1460 N N . LYS A 1 220 ? 12.778 -4.598 51.485 1.00 51.06 220 LYS A N 1
ATOM 1461 C CA . LYS A 1 220 ? 12.977 -5.065 52.854 1.00 51.53 220 LYS A CA 1
ATOM 1462 C C . LYS A 1 220 ? 12.062 -4.322 53.789 1.00 49.93 220 LYS A C 1
ATOM 1463 O O . LYS A 1 220 ? 11.717 -3.174 53.547 1.00 49.50 220 LYS A O 1
ATOM 1469 N N . TYR A 1 221 ? 11.712 -4.952 54.895 1.00 50.96 221 TYR A N 1
ATOM 1470 C CA . TYR A 1 221 ? 10.709 -4.371 55.814 1.00 51.29 221 TYR A CA 1
ATOM 1471 C C . TYR A 1 221 ? 10.885 -4.844 57.223 1.00 49.54 221 TYR A C 1
ATOM 1472 O O . TYR A 1 221 ? 11.281 -6.000 57.462 1.00 50.23 221 TYR A O 1
ATOM 1481 N N . THR A 1 222 ? 10.568 -3.956 58.164 1.00 49.61 222 THR A N 1
ATOM 1482 C CA . THR A 1 222 ? 10.523 -4.356 59.575 1.00 48.34 222 THR A CA 1
ATOM 1483 C C . THR A 1 222 ? 9.029 -4.255 60.037 1.00 44.92 222 THR A C 1
ATOM 1484 O O . THR A 1 222 ? 8.418 -3.180 60.008 1.00 43.27 222 THR A O 1
ATOM 1488 N N . CYS A 1 223 ? 8.422 -5.402 60.339 1.00 41.62 223 CYS A N 1
ATOM 1489 C CA . CYS A 1 223 ? 7.007 -5.482 60.714 1.00 39.13 223 CYS A CA 1
ATOM 1490 C C . CYS A 1 223 ? 6.836 -5.267 62.226 1.00 38.69 223 CYS A C 1
ATOM 1491 O O . CYS A 1 223 ? 7.698 -5.644 63.021 1.00 38.07 223 CYS A O 1
ATOM 1494 N N . PHE A 1 224 ? 5.727 -4.611 62.594 1.00 38.51 224 PHE A N 1
ATOM 1495 C CA . PHE A 1 224 ? 5.474 -4.206 63.992 1.00 41.15 224 PHE A CA 1
ATOM 1496 C C . PHE A 1 224 ? 4.411 -5.061 64.650 1.00 41.31 224 PHE A C 1
ATOM 1497 O O . PHE A 1 224 ? 4.016 -4.757 65.787 1.00 42.08 224 PHE A O 1
ATOM 1505 N N . LEU A 1 225 ? 3.891 -6.041 63.906 1.00 38.90 225 LEU A N 1
ATOM 1506 C CA . LEU A 1 225 ? 3.115 -7.101 64.495 1.00 39.16 225 LEU A CA 1
ATOM 1507 C C . LEU A 1 225 ? 4.001 -8.355 64.491 1.00 42.00 225 LEU A C 1
ATOM 1508 O O . LEU A 1 225 ? 4.805 -8.534 63.552 1.00 43.22 225 LEU A O 1
ATOM 1513 N N . ASN A 1 226 ? 3.836 -9.234 65.487 1.00 42.13 226 ASN A N 1
ATOM 1514 C CA . ASN A 1 226 ? 4.432 -10.623 65.441 1.00 42.40 226 ASN A CA 1
ATOM 1515 C C . ASN A 1 226 ? 4.301 -11.221 64.057 1.00 41.27 226 ASN A C 1
ATOM 1516 O O . ASN A 1 226 ? 3.303 -11.012 63.394 1.00 40.32 226 ASN A O 1
ATOM 1521 N N . ARG A 1 227 ? 5.259 -12.041 63.687 1.00 42.54 227 ARG A N 1
ATOM 1522 C CA . ARG A 1 227 ? 5.226 -12.821 62.443 1.00 42.52 227 ARG A CA 1
ATOM 1523 C C . ARG A 1 227 ? 3.938 -13.625 62.192 1.00 41.05 227 ARG A C 1
ATOM 1524 O O . ARG A 1 227 ? 3.523 -13.837 61.002 1.00 38.12 227 ARG A O 1
ATOM 1532 N N . ASP A 1 228 ? 3.322 -14.058 63.295 1.00 38.06 228 ASP A N 1
ATOM 1533 C CA . ASP A 1 228 ? 2.229 -14.964 63.167 1.00 39.25 228 ASP A CA 1
ATOM 1534 C C . ASP A 1 228 ? 0.831 -14.370 63.572 1.00 38.70 228 ASP A C 1
ATOM 1535 O O . ASP A 1 228 ? -0.144 -15.137 63.786 1.00 36.32 228 ASP A O 1
ATOM 1540 N N . ALA A 1 229 ? 0.752 -13.026 63.641 1.00 39.06 229 ALA A N 1
ATOM 1541 C CA . ALA A 1 229 ? -0.497 -12.236 63.938 1.00 36.17 229 ALA A CA 1
ATOM 1542 C C . ALA A 1 229 ? -1.441 -12.241 62.771 1.00 34.53 229 ALA A C 1
ATOM 1543 O O . ALA A 1 229 ? -1.293 -11.390 61.827 1.00 34.97 229 ALA A O 1
ATOM 1545 N N . LYS A 1 230 ? -2.373 -13.191 62.846 1.00 32.70 230 LYS A N 1
ATOM 1546 C CA . LYS A 1 230 ? -3.424 -13.515 61.872 1.00 33.35 230 LYS A CA 1
ATOM 1547 C C . LYS A 1 230 ? -4.557 -12.523 62.107 1.00 33.31 230 LYS A C 1
ATOM 1548 O O . LYS A 1 230 ? -4.935 -12.248 63.289 1.00 32.81 230 LYS A O 1
ATOM 1554 N N . LEU A 1 231 ? -4.992 -11.911 60.998 1.00 31.72 231 LEU A N 1
ATOM 1555 C CA . LEU A 1 231 ? -6.038 -10.894 60.984 1.00 33.40 231 LEU A CA 1
ATOM 1556 C C . LEU A 1 231 ? -6.797 -11.021 59.661 1.00 35.83 231 LEU A C 1
ATOM 1557 O O . LEU A 1 231 ? -6.220 -11.381 58.661 1.00 37.38 231 LEU A O 1
ATOM 1562 N N . PRO A 1 232 ? -8.091 -10.670 59.655 1.00 36.29 232 PRO A N 1
ATOM 1563 C CA . PRO A 1 232 ? -8.897 -10.576 58.406 1.00 33.63 232 PRO A CA 1
ATOM 1564 C C . PRO A 1 232 ? -8.517 -9.340 57.618 1.00 34.55 232 PRO A C 1
ATOM 1565 O O . PRO A 1 232 ? -8.260 -8.327 58.239 1.00 33.33 232 PRO A O 1
ATOM 1569 N N . MET A 1 233 ? -8.482 -9.412 56.279 1.00 32.92 233 MET A N 1
ATOM 1570 C CA . MET A 1 233 ? -8.044 -8.300 55.482 1.00 31.60 233 MET A CA 1
ATOM 1571 C C . MET A 1 233 ? -8.786 -8.339 54.173 1.00 32.38 233 MET A C 1
ATOM 1572 O O . MET A 1 233 ? -9.280 -9.388 53.789 1.00 33.18 233 MET A O 1
ATOM 1577 N N . MET A 1 234 ? -8.913 -7.190 53.521 1.00 32.51 234 MET A N 1
ATOM 1578 C CA . MET A 1 234 ? -9.636 -7.158 52.284 1.00 34.44 234 MET A CA 1
ATOM 1579 C C . MET A 1 234 ? -8.994 -6.115 51.379 1.00 34.88 234 MET A C 1
ATOM 1580 O O . MET A 1 234 ? -8.641 -5.001 51.859 1.00 33.49 234 MET A O 1
ATOM 1585 N N . TYR A 1 235 ? -8.789 -6.490 50.107 1.00 33.53 235 TYR A N 1
ATOM 1586 C CA . TYR A 1 235 ? -8.209 -5.567 49.146 1.00 31.22 235 TYR A CA 1
ATOM 1587 C C . TYR A 1 235 ? -9.301 -4.521 48.836 1.00 30.60 235 TYR A C 1
ATOM 1588 O O . TYR A 1 235 ? -10.472 -4.841 48.860 1.00 30.16 235 TYR A O 1
ATOM 1597 N N . MET A 1 236 ? -8.901 -3.279 48.573 1.00 30.99 236 MET A N 1
ATOM 1598 C CA . MET A 1 236 ? -9.826 -2.086 48.380 1.00 31.46 236 MET A CA 1
ATOM 1599 C C . MET A 1 236 ? -10.936 -2.345 47.370 1.00 31.73 236 MET A C 1
ATOM 1600 O O . MET A 1 236 ? -12.015 -1.916 47.599 1.00 33.30 236 MET A O 1
ATOM 1605 N N . PRO A 1 237 ? -10.654 -2.985 46.211 1.00 32.88 237 PRO A N 1
ATOM 1606 C CA . PRO A 1 237 ? -11.823 -3.135 45.279 1.00 33.85 237 PRO A CA 1
ATOM 1607 C C . PRO A 1 237 ? -12.916 -4.046 45.814 1.00 34.72 237 PRO A C 1
ATOM 1608 O O . PRO A 1 237 ? -14.085 -3.809 45.589 1.00 36.64 237 PRO A O 1
ATOM 1612 N N . ASP A 1 238 ? -12.552 -5.058 46.587 1.00 37.00 238 ASP A N 1
ATOM 1613 C CA . ASP A 1 238 ? -13.534 -5.861 47.335 1.00 34.04 238 ASP A CA 1
ATOM 1614 C C . ASP A 1 238 ? -14.239 -5.021 48.381 1.00 32.59 238 ASP A C 1
ATOM 1615 O O . ASP A 1 238 ? -15.439 -5.222 48.703 1.00 31.62 238 ASP A O 1
ATOM 1620 N N . CYS A 1 239 ? -13.475 -4.107 48.964 1.00 32.37 239 CYS A N 1
ATOM 1621 C CA . CYS A 1 239 ? -14.003 -3.213 50.018 1.00 31.07 239 CYS A CA 1
ATOM 1622 C C . CYS A 1 239 ? -15.090 -2.299 49.354 1.00 31.84 239 CYS A C 1
ATOM 1623 O O . CYS A 1 239 ? -16.176 -2.099 49.920 1.00 30.55 239 CYS A O 1
ATOM 1626 N N . LEU A 1 240 ? -14.824 -1.824 48.117 1.00 34.02 240 LEU A N 1
ATOM 1627 C CA . LEU A 1 240 ? -15.810 -1.003 47.419 1.00 32.26 240 LEU A CA 1
ATOM 1628 C C . LEU A 1 240 ? -16.989 -1.810 46.938 1.00 34.99 240 LEU A C 1
ATOM 1629 O O . LEU A 1 240 ? -18.152 -1.332 46.953 1.00 37.01 240 LEU A O 1
ATOM 1634 N N . LYS A 1 241 ? -16.733 -3.053 46.577 1.00 34.49 241 LYS A N 1
ATOM 1635 C CA . LYS A 1 241 ? -17.822 -3.936 46.171 1.00 35.16 241 LYS A CA 1
ATOM 1636 C C . LYS A 1 241 ? -18.777 -4.382 47.336 1.00 34.87 241 LYS A C 1
ATOM 1637 O O . LYS A 1 241 ? -19.995 -4.449 47.146 1.00 36.61 241 LYS A O 1
ATOM 1643 N N . ALA A 1 242 ? -18.230 -4.704 48.505 1.00 30.86 242 ALA A N 1
ATOM 1644 C CA . ALA A 1 242 ? -19.062 -4.930 49.712 1.00 29.07 242 ALA A CA 1
ATOM 1645 C C . ALA A 1 242 ? -19.871 -3.687 50.089 1.00 30.29 242 ALA A C 1
ATOM 1646 O O . ALA A 1 242 ? -21.091 -3.844 50.309 1.00 31.62 242 ALA A O 1
ATOM 1648 N N . THR A 1 243 ? -19.224 -2.490 50.121 1.00 29.31 243 THR A N 1
ATOM 1649 C CA . THR A 1 243 ? -19.906 -1.187 50.391 1.00 31.82 243 THR A CA 1
ATOM 1650 C C . THR A 1 243 ? -21.102 -0.941 49.458 1.00 31.29 243 THR A C 1
ATOM 1651 O O . THR A 1 243 ? -22.168 -0.621 49.925 1.00 32.94 243 THR A O 1
ATOM 1655 N N . MET A 1 244 ? -20.909 -1.055 48.144 1.00 31.69 244 MET A N 1
ATOM 1656 C CA . MET A 1 244 ? -21.988 -0.829 47.244 1.00 28.02 244 MET A CA 1
ATOM 1657 C C . MET A 1 244 ? -22.943 -1.971 47.227 1.00 25.32 244 MET A C 1
ATOM 1658 O O . MET A 1 244 ? -24.101 -1.735 46.984 1.00 26.04 244 MET A O 1
ATOM 1663 N N . GLY A 1 245 ? -22.493 -3.210 47.413 1.00 23.98 245 GLY A N 1
ATOM 1664 C CA . GLY A 1 245 ? -23.463 -4.359 47.514 1.00 24.51 245 GLY A CA 1
ATOM 1665 C C . GLY A 1 245 ? -24.503 -4.152 48.687 1.00 28.48 245 GLY A C 1
ATOM 1666 O O . GLY A 1 245 ? -25.762 -4.282 48.451 1.00 29.20 245 GLY A O 1
ATOM 1667 N N . LEU A 1 246 ? -24.036 -3.826 49.937 1.00 28.53 246 LEU A N 1
ATOM 1668 C CA . LEU A 1 246 ? -24.990 -3.545 51.070 1.00 28.18 246 LEU A CA 1
ATOM 1669 C C . LEU A 1 246 ? -25.903 -2.354 50.716 1.00 29.77 246 LEU A C 1
ATOM 1670 O O . LEU A 1 246 ? -27.103 -2.489 50.675 1.00 33.27 246 LEU A O 1
ATOM 1675 N N . ILE A 1 247 ? -25.307 -1.207 50.459 1.00 28.46 247 ILE A N 1
ATOM 1676 C CA . ILE A 1 247 ? -26.007 0.020 50.069 1.00 31.71 247 ILE A CA 1
ATOM 1677 C C . ILE A 1 247 ? -27.062 -0.169 48.972 1.00 33.88 247 ILE A C 1
ATOM 1678 O O . ILE A 1 247 ? -28.107 0.453 49.045 1.00 33.32 247 ILE A O 1
ATOM 1683 N N . ASN A 1 248 ? -26.765 -1.011 47.964 1.00 35.94 248 ASN A N 1
ATOM 1684 C CA . ASN A 1 248 ? -27.699 -1.276 46.867 1.00 36.87 248 ASN A CA 1
ATOM 1685 C C . ASN A 1 248 ? -28.685 -2.432 47.128 1.00 37.60 248 ASN A C 1
ATOM 1686 O O . ASN A 1 248 ? -29.674 -2.606 46.366 1.00 37.62 248 ASN A O 1
ATOM 1691 N N . ALA A 1 249 ? -28.408 -3.255 48.147 1.00 36.93 249 ALA A N 1
ATOM 1692 C CA . ALA A 1 249 ? -29.216 -4.393 48.331 1.00 36.08 249 ALA A CA 1
ATOM 1693 C C . ALA A 1 249 ? -30.668 -3.918 48.490 1.00 38.14 249 ALA A C 1
ATOM 1694 O O . ALA A 1 249 ? -30.902 -2.802 48.981 1.00 43.06 249 ALA A O 1
ATOM 1696 N N . PRO A 1 250 ? -31.670 -4.726 48.051 1.00 39.42 250 PRO A N 1
ATOM 1697 C CA . PRO A 1 250 ? -33.047 -4.347 48.461 1.00 39.43 250 PRO A CA 1
ATOM 1698 C C . PRO A 1 250 ? -33.304 -4.545 50.009 1.00 40.89 250 PRO A C 1
ATOM 1699 O O . PRO A 1 250 ? -32.786 -5.489 50.568 1.00 38.42 250 PRO A O 1
ATOM 1703 N N . ASN A 1 251 ? -34.058 -3.649 50.659 1.00 41.99 251 ASN A N 1
ATOM 1704 C CA . ASN A 1 251 ? -34.266 -3.677 52.109 1.00 42.42 251 ASN A CA 1
ATOM 1705 C C . ASN A 1 251 ? -34.771 -4.957 52.718 1.00 42.57 251 ASN A C 1
ATOM 1706 O O . ASN A 1 251 ? -34.317 -5.354 53.820 1.00 40.91 251 ASN A O 1
ATOM 1711 N N . ASP A 1 252 ? -35.733 -5.578 52.019 1.00 43.57 252 ASP A N 1
ATOM 1712 C CA . ASP A 1 252 ? -36.326 -6.879 52.413 1.00 42.61 252 ASP A CA 1
ATOM 1713 C C . ASP A 1 252 ? -35.384 -8.108 52.331 1.00 41.15 252 ASP A C 1
ATOM 1714 O O . ASP A 1 252 ? -35.621 -9.110 52.979 1.00 42.25 252 ASP A O 1
ATOM 1719 N N . CYS A 1 253 ? -34.320 -8.061 51.559 1.00 39.53 253 CYS A N 1
ATOM 1720 C CA . CYS A 1 253 ? -33.410 -9.192 51.627 1.00 40.97 253 CYS A CA 1
ATOM 1721 C C . CYS A 1 253 ? -32.551 -9.129 52.915 1.00 41.32 253 CYS A C 1
ATOM 1722 O O . CYS A 1 253 ? -31.779 -10.049 53.167 1.00 45.12 253 CYS A O 1
ATOM 1725 N N . LEU A 1 254 ? -32.717 -8.106 53.757 1.00 37.91 254 LEU A N 1
ATOM 1726 C CA . LEU A 1 254 ? -31.750 -7.907 54.822 1.00 34.35 254 LEU A CA 1
ATOM 1727 C C . LEU A 1 254 ? -32.234 -8.495 56.146 1.00 31.26 254 LEU A C 1
ATOM 1728 O O . LEU A 1 254 ? -33.169 -7.965 56.756 1.00 28.52 254 LEU A O 1
ATOM 1733 N N . SER A 1 255 ? -31.541 -9.498 56.643 1.00 29.83 255 SER A N 1
ATOM 1734 C CA . SER A 1 255 ? -31.976 -10.075 57.931 1.00 31.96 255 SER A CA 1
ATOM 1735 C C . SER A 1 255 ? -31.330 -9.282 59.092 1.00 34.52 255 SER A C 1
ATOM 1736 O O . SER A 1 255 ? -31.695 -9.471 60.283 1.00 34.89 255 SER A O 1
ATOM 1739 N N . GLN A 1 256 ? -30.354 -8.414 58.795 1.00 35.20 256 GLN A N 1
ATOM 1740 C CA . GLN A 1 256 ? -29.716 -7.699 59.914 1.00 33.80 256 GLN A CA 1
ATOM 1741 C C . GLN A 1 256 ? -29.437 -6.328 59.330 1.00 33.20 256 GLN A C 1
ATOM 1742 O O . GLN A 1 256 ? -29.616 -6.160 58.091 1.00 30.74 256 GLN A O 1
ATOM 1748 N N . ARG A 1 257 ? -28.905 -5.420 60.155 1.00 27.88 257 ARG A N 1
ATOM 1749 C CA . ARG A 1 257 ? -28.556 -4.077 59.680 1.00 29.79 257 ARG A CA 1
ATOM 1750 C C . ARG A 1 257 ? -27.027 -3.897 59.577 1.00 30.10 257 ARG A C 1
ATOM 1751 O O . ARG A 1 257 ? -26.543 -3.156 58.703 1.00 29.41 257 ARG A O 1
ATOM 1759 N N . THR A 1 258 ? -26.293 -4.654 60.403 1.00 28.17 258 THR A N 1
ATOM 1760 C CA . THR A 1 258 ? -24.854 -4.716 60.401 1.00 27.87 258 THR A CA 1
ATOM 1761 C C . THR A 1 258 ? -24.293 -6.095 60.014 1.00 28.25 258 THR A C 1
ATOM 1762 O O . THR A 1 258 ? -24.634 -7.095 60.576 1.00 26.05 258 THR A O 1
ATOM 1766 N N . TYR A 1 259 ? -23.372 -6.103 59.026 1.00 30.55 259 TYR A N 1
ATOM 1767 C CA . TYR A 1 259 ? -22.745 -7.336 58.489 1.00 28.20 259 TYR A CA 1
ATOM 1768 C C . TYR A 1 259 ? -21.213 -7.412 58.584 1.00 26.74 259 TYR A C 1
ATOM 1769 O O . TYR A 1 259 ? -20.520 -6.474 58.124 1.00 25.06 259 TYR A O 1
ATOM 1778 N N . ASN A 1 260 ? -20.697 -8.493 59.191 1.00 24.42 260 ASN A N 1
ATOM 1779 C CA . ASN A 1 260 ? -19.317 -8.914 58.952 1.00 26.16 260 ASN A CA 1
ATOM 1780 C C . ASN A 1 260 ? -19.221 -9.033 57.411 1.00 28.97 260 ASN A C 1
ATOM 1781 O O . ASN A 1 260 ? -20.235 -9.370 56.769 1.00 30.79 260 ASN A O 1
ATOM 1786 N N . ILE A 1 261 ? -18.089 -8.572 56.862 1.00 29.47 261 ILE A N 1
ATOM 1787 C CA . ILE A 1 261 ? -17.604 -8.840 55.537 1.00 32.92 261 ILE A CA 1
ATOM 1788 C C . ILE A 1 261 ? -16.071 -9.133 55.548 1.00 33.92 261 ILE A C 1
ATOM 1789 O O . ILE A 1 261 ? -15.252 -8.518 56.303 1.00 30.92 261 ILE A O 1
ATOM 1794 N N . THR A 1 262 ? -15.691 -10.114 54.742 1.00 35.32 262 THR A N 1
ATOM 1795 C CA . THR A 1 262 ? -14.304 -10.525 54.723 1.00 36.95 262 THR A CA 1
ATOM 1796 C C . THR A 1 262 ? -13.943 -11.043 53.346 1.00 36.66 262 THR A C 1
ATOM 1797 O O . THR A 1 262 ? -14.799 -11.150 52.472 1.00 36.89 262 THR A O 1
ATOM 1801 N N . ALA A 1 263 ? -12.657 -11.243 53.142 1.00 36.67 263 ALA A N 1
ATOM 1802 C CA . ALA A 1 263 ? -12.124 -11.831 51.923 1.00 38.24 263 ALA A CA 1
ATOM 1803 C C . ALA A 1 263 ? -11.133 -12.925 52.344 1.00 38.82 263 ALA A C 1
ATOM 1804 O O . ALA A 1 263 ? -11.401 -14.128 52.110 1.00 42.25 263 ALA A O 1
ATOM 1806 N N . VAL A 1 264 ? -10.050 -12.541 53.042 1.00 36.58 264 VAL A N 1
ATOM 1807 C CA . VAL A 1 264 ? -9.001 -13.503 53.430 1.00 35.10 264 VAL A CA 1
ATOM 1808 C C . VAL A 1 264 ? -8.529 -13.174 54.833 1.00 35.10 264 VAL A C 1
ATOM 1809 O O . VAL A 1 264 ? -8.861 -12.075 55.335 1.00 34.30 264 VAL A O 1
ATOM 1813 N N . SER A 1 265 ? -7.724 -14.075 55.427 1.00 32.14 265 SER A N 1
ATOM 1814 C CA . SER A 1 265 ? -6.956 -13.738 56.595 1.00 31.32 265 SER A CA 1
ATOM 1815 C C . SER A 1 265 ? -5.587 -14.210 56.339 1.00 31.08 265 SER A C 1
ATOM 1816 O O . SER A 1 265 ? -5.388 -15.261 55.836 1.00 31.52 265 SER A O 1
ATOM 1819 N N . PHE A 1 266 ? -4.605 -13.426 56.757 1.00 32.76 266 PHE A N 1
ATOM 1820 C CA . PHE A 1 266 ? -3.205 -13.816 56.712 1.00 34.19 266 PHE A CA 1
ATOM 1821 C C . PHE A 1 266 ? -2.442 -13.281 57.906 1.00 34.48 266 PHE A C 1
ATOM 1822 O O . PHE A 1 266 ? -2.937 -12.410 58.582 1.00 32.47 266 PHE A O 1
ATOM 1830 N N . THR A 1 267 ? -1.255 -13.831 58.128 1.00 34.23 267 THR A N 1
ATOM 1831 C CA . THR A 1 267 ? -0.276 -13.331 59.077 1.00 35.38 267 THR A CA 1
ATOM 1832 C C . THR A 1 267 ? 0.762 -12.536 58.334 1.00 37.66 267 THR A C 1
ATOM 1833 O O . THR A 1 267 ? 0.841 -12.585 57.062 1.00 39.11 267 THR A O 1
ATOM 1837 N N . PRO A 1 268 ? 1.580 -11.777 59.076 1.00 39.55 268 PRO A N 1
ATOM 1838 C CA . PRO A 1 268 ? 2.609 -11.030 58.326 1.00 39.59 268 PRO A CA 1
ATOM 1839 C C . PRO A 1 268 ? 3.541 -11.992 57.526 1.00 39.48 268 PRO A C 1
ATOM 1840 O O . PRO A 1 268 ? 3.757 -11.777 56.298 1.00 37.97 268 PRO A O 1
ATOM 1844 N N . GLU A 1 269 ? 3.981 -13.096 58.149 1.00 39.67 269 GLU A N 1
ATOM 1845 C CA . GLU A 1 269 ? 4.732 -14.110 57.353 1.00 41.08 269 GLU A CA 1
ATOM 1846 C C . GLU A 1 269 ? 4.022 -14.674 56.079 1.00 41.07 269 GLU A C 1
ATOM 1847 O O . GLU A 1 269 ? 4.690 -15.031 55.096 1.00 41.31 269 GLU A O 1
ATOM 1853 N N . GLU A 1 270 ? 2.682 -14.748 56.096 1.00 39.15 270 GLU A N 1
ATOM 1854 C CA . GLU A 1 270 ? 1.948 -15.124 54.903 1.00 37.12 270 GLU A CA 1
ATOM 1855 C C . GLU A 1 270 ? 2.129 -14.103 53.754 1.00 35.62 270 GLU A C 1
ATOM 1856 O O . GLU A 1 270 ? 2.563 -14.482 52.638 1.00 37.13 270 GLU A O 1
ATOM 1862 N N . ILE A 1 271 ? 1.913 -12.825 54.073 1.00 33.83 271 ILE A N 1
ATOM 1863 C CA . ILE A 1 271 ? 2.126 -11.726 53.116 1.00 32.05 271 ILE A CA 1
ATOM 1864 C C . ILE A 1 271 ? 3.586 -11.629 52.791 1.00 31.79 271 ILE A C 1
ATOM 1865 O O . ILE A 1 271 ? 3.951 -11.495 51.608 1.00 35.19 271 ILE A O 1
ATOM 1870 N N . VAL A 1 272 ? 4.460 -11.809 53.762 1.00 32.63 272 VAL A N 1
ATOM 1871 C CA . VAL A 1 272 ? 5.863 -11.893 53.371 1.00 33.28 272 VAL A CA 1
ATOM 1872 C C . VAL A 1 272 ? 6.054 -13.011 52.307 1.00 36.15 272 VAL A C 1
ATOM 1873 O O . VAL A 1 272 ? 6.413 -12.694 51.184 1.00 35.86 272 VAL A O 1
ATOM 1877 N N . ALA A 1 273 ? 5.848 -14.301 52.659 1.00 36.58 273 ALA A N 1
ATOM 1878 C CA . ALA A 1 273 ? 5.916 -15.351 51.639 1.00 39.12 273 ALA A CA 1
ATOM 1879 C C . ALA A 1 273 ? 5.224 -14.968 50.305 1.00 38.67 273 ALA A C 1
ATOM 1880 O O . ALA A 1 273 ? 5.808 -15.186 49.262 1.00 40.73 273 ALA A O 1
ATOM 1882 N N . SER A 1 274 ? 3.999 -14.440 50.343 1.00 37.21 274 SER A N 1
ATOM 1883 C CA . SER A 1 274 ? 3.289 -14.049 49.082 1.00 37.11 274 SER A CA 1
ATOM 1884 C C . SER A 1 274 ? 4.077 -13.018 48.230 1.00 35.58 274 SER A C 1
ATOM 1885 O O . SER A 1 274 ? 4.225 -13.151 47.018 1.00 32.68 274 SER A O 1
ATOM 1888 N N . ILE A 1 275 ? 4.529 -11.948 48.884 1.00 37.38 275 ILE A N 1
ATOM 1889 C CA . ILE A 1 275 ? 5.394 -10.932 48.229 1.00 39.83 275 ILE A CA 1
ATOM 1890 C C . ILE A 1 275 ? 6.607 -11.558 47.520 1.00 40.48 275 ILE A C 1
ATOM 1891 O O . ILE A 1 275 ? 7.031 -11.122 46.405 1.00 40.27 275 ILE A O 1
ATOM 1896 N N . GLN A 1 276 ? 7.164 -12.585 48.142 1.00 39.39 276 GLN A N 1
ATOM 1897 C CA . GLN A 1 276 ? 8.384 -13.214 47.588 1.00 40.45 276 GLN A CA 1
ATOM 1898 C C . GLN A 1 276 ? 8.111 -14.048 46.303 1.00 40.47 276 GLN A C 1
ATOM 1899 O O . GLN A 1 276 ? 9.078 -14.381 45.560 1.00 39.75 276 GLN A O 1
ATOM 1905 N N . LYS A 1 277 ? 6.842 -14.357 46.029 1.00 39.09 277 LYS A N 1
ATOM 1906 C CA . LYS A 1 277 ? 6.489 -15.075 44.786 1.00 38.36 277 LYS A CA 1
ATOM 1907 C C . LYS A 1 277 ? 6.703 -14.187 43.595 1.00 41.50 277 LYS A C 1
ATOM 1908 O O . LYS A 1 277 ? 6.907 -14.680 42.493 1.00 43.15 277 LYS A O 1
ATOM 1914 N N . VAL A 1 278 ? 6.630 -12.876 43.800 1.00 44.16 278 VAL A N 1
ATOM 1915 C CA . VAL A 1 278 ? 6.982 -11.891 42.751 1.00 43.19 278 VAL A CA 1
ATOM 1916 C C . VAL A 1 278 ? 8.388 -11.338 43.002 1.00 46.17 278 VAL A C 1
ATOM 1917 O O . VAL A 1 278 ? 9.123 -11.120 42.046 1.00 49.02 278 VAL A O 1
ATOM 1921 N N . MET A 1 279 ? 8.755 -11.113 44.266 1.00 46.69 279 MET A N 1
ATOM 1922 C CA . MET A 1 279 ? 9.978 -10.427 44.635 1.00 47.96 279 MET A CA 1
ATOM 1923 C C . MET A 1 279 ? 10.740 -11.325 45.619 1.00 49.23 279 MET A C 1
ATOM 1924 O O . MET A 1 279 ? 10.767 -11.041 46.840 1.00 50.80 279 MET A O 1
ATOM 1929 N N . PRO A 1 280 ? 11.392 -12.389 45.088 1.00 47.52 280 PRO A N 1
ATOM 1930 C CA . PRO A 1 280 ? 12.064 -13.415 45.859 1.00 46.04 280 PRO A CA 1
ATOM 1931 C C . PRO A 1 280 ? 13.105 -12.909 46.812 1.00 43.58 280 PRO A C 1
ATOM 1932 O O . PRO A 1 280 ? 13.316 -13.593 47.772 1.00 45.72 280 PRO A O 1
ATOM 1936 N N . SER A 1 281 ? 13.792 -11.801 46.498 1.00 42.87 281 SER A N 1
ATOM 1937 C CA . SER A 1 281 ? 14.852 -11.163 47.354 1.00 44.68 281 SER A CA 1
ATOM 1938 C C . SER A 1 281 ? 14.327 -10.354 48.569 1.00 46.06 281 SER A C 1
ATOM 1939 O O . SER A 1 281 ? 15.077 -10.006 49.456 1.00 46.98 281 SER A O 1
ATOM 1942 N N . PHE A 1 282 ? 13.027 -10.070 48.601 1.00 47.93 282 PHE A N 1
ATOM 1943 C CA . PHE A 1 282 ? 12.433 -9.277 49.647 1.00 47.99 282 PHE A CA 1
ATOM 1944 C C . PHE A 1 282 ? 12.645 -9.925 51.019 1.00 46.86 282 PHE A C 1
ATOM 1945 O O . PHE A 1 282 ? 12.539 -11.125 51.156 1.00 47.13 282 PHE A O 1
ATOM 1953 N N . GLN A 1 283 ? 12.913 -9.109 52.030 1.00 47.13 283 GLN A N 1
ATOM 1954 C CA . GLN A 1 283 ? 13.164 -9.582 53.370 1.00 49.44 283 GLN A CA 1
ATOM 1955 C C . GLN A 1 283 ? 12.356 -8.817 54.416 1.00 51.23 283 GLN A C 1
ATOM 1956 O O . GLN A 1 283 ? 12.195 -7.574 54.318 1.00 51.21 283 GLN A O 1
ATOM 1962 N N . CYS A 1 284 ? 11.865 -9.571 55.414 1.00 51.89 284 CYS A N 1
ATOM 1963 C CA . CYS A 1 284 ? 11.082 -9.043 56.509 1.00 52.21 284 CYS A CA 1
ATOM 1964 C C . CYS A 1 284 ? 11.626 -9.344 57.905 1.00 52.41 284 CYS A C 1
ATOM 1965 O O . CYS A 1 284 ? 11.835 -10.491 58.241 1.00 51.72 284 CYS A O 1
ATOM 1968 N N . ASP A 1 285 ? 11.855 -8.305 58.701 1.00 54.47 285 ASP A N 1
ATOM 1969 C CA . ASP A 1 285 ? 12.310 -8.409 60.115 1.00 58.91 285 ASP A CA 1
ATOM 1970 C C . ASP A 1 285 ? 11.080 -8.302 61.035 1.00 59.50 285 ASP A C 1
ATOM 1971 O O . ASP A 1 285 ? 9.985 -7.934 60.559 1.00 58.64 285 ASP A O 1
ATOM 1976 N N . TYR A 1 286 ? 11.245 -8.584 62.333 1.00 57.65 286 TYR A N 1
ATOM 1977 C CA . TYR A 1 286 ? 10.126 -8.465 63.257 1.00 55.95 286 TYR A CA 1
ATOM 1978 C C . TYR A 1 286 ? 10.504 -7.690 64.505 1.00 56.41 286 TYR A C 1
ATOM 1979 O O . TYR A 1 286 ? 11.393 -8.094 65.226 1.00 56.96 286 TYR A O 1
ATOM 1988 N N . LYS A 1 287 ? 9.842 -6.542 64.698 1.00 55.80 287 LYS A N 1
ATOM 1989 C CA . LYS A 1 287 ? 9.952 -5.731 65.916 1.00 56.69 287 LYS A CA 1
ATOM 1990 C C . LYS A 1 287 ? 8.520 -5.315 66.362 1.00 55.07 287 LYS A C 1
ATOM 1991 O O . LYS A 1 287 ? 8.015 -4.299 65.930 1.00 53.36 287 LYS A O 1
ATOM 1997 N N . PRO A 1 288 ? 7.865 -6.140 67.205 1.00 54.07 288 PRO A N 1
ATOM 1998 C CA . PRO A 1 288 ? 6.537 -5.787 67.742 1.00 55.43 288 PRO A CA 1
ATOM 1999 C C . PRO A 1 288 ? 6.603 -4.501 68.597 1.00 56.20 288 PRO A C 1
ATOM 2000 O O . PRO A 1 288 ? 7.574 -4.339 69.354 1.00 57.88 288 PRO A O 1
ATOM 2004 N N . ASP A 1 289 ? 5.613 -3.604 68.452 1.00 54.01 289 ASP A N 1
ATOM 2005 C CA . ASP A 1 289 ? 5.321 -2.527 69.439 1.00 51.22 289 ASP A CA 1
ATOM 2006 C C . ASP A 1 289 ? 3.886 -2.665 70.074 1.00 50.93 289 ASP A C 1
ATOM 2007 O O . ASP A 1 289 ? 3.243 -3.776 70.018 1.00 49.62 289 ASP A O 1
ATOM 2012 N N . PHE A 1 290 ? 3.377 -1.556 70.646 1.00 49.85 290 PHE A N 1
ATOM 2013 C CA . PHE A 1 290 ? 2.050 -1.562 71.286 1.00 50.12 290 PHE A CA 1
ATOM 2014 C C . PHE A 1 290 ? 0.962 -2.159 70.396 1.00 48.02 290 PHE A C 1
ATOM 2015 O O . PHE A 1 290 ? 0.026 -2.740 70.898 1.00 49.32 290 PHE A O 1
ATOM 2023 N N . ARG A 1 291 ? 1.146 -2.088 69.080 1.00 44.85 291 ARG A N 1
ATOM 2024 C CA . ARG A 1 291 ? 0.147 -2.521 68.165 1.00 41.07 291 ARG A CA 1
ATOM 2025 C C . ARG A 1 291 ? -0.143 -4.035 68.207 1.00 43.41 291 ARG A C 1
ATOM 2026 O O . ARG A 1 291 ? -1.281 -4.446 67.868 1.00 41.71 291 ARG A O 1
ATOM 2034 N N . GLN A 1 292 ? 0.822 -4.848 68.710 1.00 42.77 292 GLN A N 1
ATOM 2035 C CA . GLN A 1 292 ? 0.603 -6.254 68.884 1.00 40.64 292 GLN A CA 1
ATOM 2036 C C . GLN A 1 292 ? -0.478 -6.538 69.901 1.00 41.41 292 GLN A C 1
ATOM 2037 O O . GLN A 1 292 ? -1.332 -7.372 69.655 1.00 41.59 292 GLN A O 1
ATOM 2043 N N . GLN A 1 293 ? -0.424 -5.867 71.041 1.00 40.39 293 GLN A N 1
ATOM 2044 C CA . GLN A 1 293 ? -1.434 -6.033 72.087 1.00 44.23 293 GLN A CA 1
ATOM 2045 C C . GLN A 1 293 ? -2.795 -5.479 71.608 1.00 43.14 293 GLN A C 1
ATOM 2046 O O . GLN A 1 293 ? -3.807 -5.774 72.214 1.00 43.85 293 GLN A O 1
ATOM 2052 N N . ILE A 1 294 ? -2.819 -4.644 70.568 1.00 41.74 294 ILE A N 1
ATOM 2053 C CA . ILE A 1 294 ? -4.121 -4.310 69.896 1.00 42.02 294 ILE A CA 1
ATOM 2054 C C . ILE A 1 294 ? -4.621 -5.527 69.036 1.00 41.45 294 ILE A C 1
ATOM 2055 O O . ILE A 1 294 ? -5.697 -6.136 69.297 1.00 41.50 294 ILE A O 1
ATOM 2060 N N . ALA A 1 295 ? -3.810 -5.856 68.023 1.00 42.70 295 ALA A N 1
ATOM 2061 C CA . ALA A 1 295 ? -4.006 -6.986 67.090 1.00 42.19 295 ALA A CA 1
ATOM 2062 C C . ALA A 1 295 ? -4.516 -8.208 67.833 1.00 42.28 295 ALA A C 1
ATOM 2063 O O . ALA A 1 295 ? -5.491 -8.787 67.398 1.00 42.13 295 ALA A O 1
ATOM 2065 N N . GLU A 1 296 ? -3.855 -8.556 68.955 1.00 43.30 296 GLU A N 1
ATOM 2066 C CA . GLU A 1 296 ? -4.121 -9.795 69.691 1.00 44.60 296 GLU A CA 1
ATOM 2067 C C . GLU A 1 296 ? -5.538 -9.775 70.219 1.00 43.88 296 GLU A C 1
ATOM 2068 O O . GLU A 1 296 ? -6.009 -10.842 70.625 1.00 43.25 296 GLU A O 1
ATOM 2074 N N . THR A 1 297 ? -6.223 -8.605 70.283 1.00 40.64 297 THR A N 1
ATOM 2075 C CA . THR A 1 297 ? -7.603 -8.586 70.859 1.00 37.14 297 THR A CA 1
ATOM 2076 C C . THR A 1 297 ? -8.644 -8.551 69.759 1.00 36.34 297 THR A C 1
ATOM 2077 O O . THR A 1 297 ? -9.860 -8.343 70.022 1.00 34.69 297 THR A O 1
ATOM 2081 N N . TRP A 1 298 ? -8.168 -8.660 68.513 1.00 35.98 298 TRP A N 1
ATOM 2082 C CA . TRP A 1 298 ? -9.051 -8.766 67.336 1.00 34.19 298 TRP A CA 1
ATOM 2083 C C . TRP A 1 298 ? -9.338 -10.206 66.762 1.00 34.17 298 TRP A C 1
ATOM 2084 O O . TRP A 1 298 ? -8.660 -11.218 67.027 1.00 33.53 298 TRP A O 1
ATOM 2095 N N . PRO A 1 299 ? -10.401 -10.314 65.978 1.00 33.63 299 PRO A N 1
ATOM 2096 C CA . PRO A 1 299 ? -10.657 -11.644 65.449 1.00 31.95 299 PRO A CA 1
ATOM 2097 C C . PRO A 1 299 ? -9.489 -12.075 64.529 1.00 31.43 299 PRO A C 1
ATOM 2098 O O . PRO A 1 299 ? -8.834 -11.214 64.006 1.00 33.30 299 PRO A O 1
ATOM 2102 N N . ARG A 1 300 ? -9.128 -13.368 64.445 1.00 32.21 300 ARG A N 1
ATOM 2103 C CA . ARG A 1 300 ? -8.231 -13.909 63.375 1.00 30.24 300 ARG A CA 1
ATOM 2104 C C . ARG A 1 300 ? -8.935 -14.084 62.043 1.00 29.43 300 ARG A C 1
ATOM 2105 O O . ARG A 1 300 ? -8.367 -13.842 60.975 1.00 24.74 300 ARG A O 1
ATOM 2113 N N . SER A 1 301 ? -10.196 -14.510 62.131 1.00 30.69 301 SER A N 1
ATOM 2114 C CA . SER A 1 301 ? -11.017 -14.630 60.946 1.00 33.16 301 SER A CA 1
ATOM 2115 C C . SER A 1 301 ? -12.490 -14.290 61.300 1.00 31.55 301 SER A C 1
ATOM 2116 O O . SER A 1 301 ? -12.875 -14.269 62.472 1.00 32.35 301 SER A O 1
ATOM 2119 N N . ILE A 1 302 ? -13.261 -13.977 60.286 1.00 31.58 302 ILE A N 1
ATOM 2120 C CA . ILE A 1 302 ? -14.685 -13.683 60.440 1.00 33.68 302 ILE A CA 1
ATOM 2121 C C . ILE A 1 302 ? -15.632 -14.471 59.493 1.00 33.62 302 ILE A C 1
ATOM 2122 O O . ILE A 1 302 ? -15.334 -14.739 58.249 1.00 32.51 302 ILE A O 1
ATOM 2127 N N . ASP A 1 303 ? -16.797 -14.765 60.113 1.00 33.56 303 ASP A N 1
ATOM 2128 C CA . ASP A 1 303 ? -17.936 -15.468 59.529 1.00 32.12 303 ASP A CA 1
ATOM 2129 C C . ASP A 1 303 ? -18.897 -14.471 58.879 1.00 33.52 303 ASP A C 1
ATOM 2130 O O . ASP A 1 303 ? -19.654 -13.778 59.550 1.00 33.40 303 ASP A O 1
ATOM 2135 N N . ASP A 1 304 ? -18.866 -14.416 57.549 1.00 34.71 304 ASP A N 1
ATOM 2136 C CA . ASP A 1 304 ? -19.713 -13.508 56.830 1.00 33.72 304 ASP A CA 1
ATOM 2137 C C . ASP A 1 304 ? -20.785 -14.268 56.043 1.00 35.56 304 ASP A C 1
ATOM 2138 O O . ASP A 1 304 ? -21.317 -13.767 54.991 1.00 37.16 304 ASP A O 1
ATOM 2143 N N . SER A 1 305 ? -21.092 -15.470 56.519 1.00 34.97 305 SER A N 1
ATOM 2144 C CA . SER A 1 305 ? -22.004 -16.368 55.790 1.00 36.84 305 SER A CA 1
ATOM 2145 C C . SER A 1 305 ? -23.382 -15.617 55.535 1.00 37.51 305 SER A C 1
ATOM 2146 O O . SER A 1 305 ? -23.931 -15.557 54.369 1.00 37.46 305 SER A O 1
ATOM 2149 N N . ILE A 1 306 ? -23.863 -14.960 56.586 1.00 36.47 306 ILE A N 1
ATOM 2150 C CA . ILE A 1 306 ? -25.019 -14.044 56.476 1.00 35.37 306 ILE A CA 1
ATOM 2151 C C . ILE A 1 306 ? -25.045 -12.963 55.348 1.00 34.08 306 ILE A C 1
ATOM 2152 O O . ILE A 1 306 ? -26.037 -12.896 54.569 1.00 36.86 306 ILE A O 1
ATOM 2157 N N . ALA A 1 307 ? -23.978 -12.167 55.195 1.00 32.66 307 ALA A N 1
ATOM 2158 C CA . ALA A 1 307 ? -23.888 -11.186 54.050 1.00 32.34 307 ALA A CA 1
ATOM 2159 C C . ALA A 1 307 ? -23.912 -11.970 52.708 1.00 34.55 307 ALA A C 1
ATOM 2160 O O . ALA A 1 307 ? -24.291 -11.425 51.663 1.00 35.40 307 ALA A O 1
ATOM 2162 N N . ARG A 1 308 ? -23.414 -13.208 52.755 1.00 35.85 308 ARG A N 1
ATOM 2163 C CA . ARG A 1 308 ? -23.343 -14.054 51.550 1.00 38.06 308 ARG A CA 1
ATOM 2164 C C . ARG A 1 308 ? -24.735 -14.602 51.193 1.00 38.18 308 ARG A C 1
ATOM 2165 O O . ARG A 1 308 ? -25.139 -14.526 50.034 1.00 36.91 308 ARG A O 1
ATOM 2173 N N . LYS A 1 309 ? -25.478 -15.031 52.215 1.00 38.32 309 LYS A N 1
ATOM 2174 C CA . LYS A 1 309 ? -26.846 -15.543 52.036 1.00 40.80 309 LYS A CA 1
ATOM 2175 C C . LYS A 1 309 ? -27.665 -14.383 51.615 1.00 41.63 309 LYS A C 1
ATOM 2176 O O . LYS A 1 309 ? -28.123 -14.333 50.486 1.00 43.61 309 LYS A O 1
ATOM 2182 N N . ASP A 1 310 ? -27.802 -13.411 52.514 1.00 41.03 310 ASP A N 1
ATOM 2183 C CA . ASP A 1 310 ? -28.746 -12.304 52.311 1.00 37.03 310 ASP A CA 1
ATOM 2184 C C . ASP A 1 310 ? -28.491 -11.426 51.068 1.00 36.76 310 ASP A C 1
ATOM 2185 O O . ASP A 1 310 ? -29.447 -11.045 50.398 1.00 37.64 310 ASP A O 1
ATOM 2190 N N . TRP A 1 311 ? -27.248 -11.000 50.801 1.00 37.11 311 TRP A N 1
ATOM 2191 C CA . TRP A 1 311 ? -27.067 -10.004 49.699 1.00 34.54 311 TRP A CA 1
ATOM 2192 C C . TRP A 1 311 ? -26.064 -10.374 48.630 1.00 35.44 311 TRP A C 1
ATOM 2193 O O . TRP A 1 311 ? -25.668 -9.523 47.820 1.00 35.89 311 TRP A O 1
ATOM 2204 N N . ASN A 1 312 ? -25.708 -11.668 48.598 1.00 36.03 312 ASN A N 1
ATOM 2205 C CA . ASN A 1 312 ? -24.812 -12.210 47.564 1.00 39.22 312 ASN A CA 1
ATOM 2206 C C . ASN A 1 312 ? -23.373 -11.620 47.605 1.00 39.76 312 ASN A C 1
ATOM 2207 O O . ASN A 1 312 ? -22.700 -11.497 46.584 1.00 40.34 312 ASN A O 1
ATOM 2212 N N . TRP A 1 313 ? -22.913 -11.306 48.827 1.00 38.75 313 TRP A N 1
ATOM 2213 C CA . TRP A 1 313 ? -21.536 -10.935 49.017 1.00 36.85 313 TRP A CA 1
ATOM 2214 C C . TRP A 1 313 ? -20.579 -12.063 48.550 1.00 36.35 313 TRP A C 1
ATOM 2215 O O . TRP A 1 313 ? -20.655 -13.229 49.021 1.00 34.58 313 TRP A O 1
ATOM 2226 N N . GLN A 1 314 ? -19.666 -11.674 47.669 1.00 34.73 314 GLN A N 1
ATOM 2227 C CA . GLN A 1 314 ? -18.634 -12.537 47.149 1.00 37.15 314 GLN A CA 1
ATOM 2228 C C . GLN A 1 314 ? -17.393 -11.622 46.949 1.00 37.67 314 GLN A C 1
ATOM 2229 O O . GLN A 1 314 ? -17.461 -10.653 46.155 1.00 37.30 314 GLN A O 1
ATOM 2235 N N . HIS A 1 315 ? -16.276 -11.898 47.639 1.00 35.39 315 HIS A N 1
ATOM 2236 C CA . HIS A 1 315 ? -15.022 -11.198 47.338 1.00 32.53 315 HIS A CA 1
ATOM 2237 C C . HIS A 1 315 ? -14.374 -11.766 46.036 1.00 32.34 315 HIS A C 1
ATOM 2238 O O . HIS A 1 315 ? -14.690 -12.910 45.617 1.00 30.99 315 HIS A O 1
ATOM 2245 N N . ASP A 1 316 ? -13.466 -11.001 45.464 1.00 29.07 316 ASP A N 1
ATOM 2246 C CA . ASP A 1 316 ? -12.751 -11.395 44.283 1.00 33.02 316 ASP A CA 1
ATOM 2247 C C . ASP A 1 316 ? -11.221 -11.579 44.499 1.00 36.00 316 ASP A C 1
ATOM 2248 O O . ASP A 1 316 ? -10.581 -12.299 43.697 1.00 36.40 316 ASP A O 1
ATOM 2253 N N . PHE A 1 317 ? -10.624 -10.953 45.532 1.00 33.94 317 PHE A N 1
ATOM 2254 C CA . PHE A 1 317 ? -9.141 -10.987 45.683 1.00 32.65 317 PHE A CA 1
ATOM 2255 C C . PHE A 1 317 ? -8.721 -11.805 46.905 1.00 32.49 317 PHE A C 1
ATOM 2256 O O . PHE A 1 317 ? -9.185 -11.563 48.087 1.00 31.51 317 PHE A O 1
ATOM 2264 N N . ASP A 1 318 ? -7.917 -12.816 46.609 1.00 28.77 318 ASP A N 1
ATOM 2265 C CA . ASP A 1 318 ? -7.275 -13.673 47.614 1.00 30.76 318 ASP A CA 1
ATOM 2266 C C . ASP A 1 318 ? -5.907 -13.026 47.894 1.00 27.32 318 ASP A C 1
ATOM 2267 O O . ASP A 1 318 ? -5.551 -11.946 47.339 1.00 27.54 318 ASP A O 1
ATOM 2272 N N . LEU A 1 319 ? -5.092 -13.705 48.672 1.00 28.48 319 LEU A N 1
ATOM 2273 C CA . LEU A 1 319 ? -3.824 -13.030 49.092 1.00 30.01 319 LEU A CA 1
ATOM 2274 C C . LEU A 1 319 ? -2.956 -12.698 47.842 1.00 29.48 319 LEU A C 1
ATOM 2275 O O . LEU A 1 319 ? -2.765 -11.535 47.437 1.00 32.37 319 LEU A O 1
ATOM 2280 N N . ASP A 1 320 ? -2.541 -13.735 47.172 1.00 29.79 320 ASP A N 1
ATOM 2281 C CA . ASP A 1 320 ? -1.653 -13.608 46.067 1.00 30.09 320 ASP A CA 1
ATOM 2282 C C . ASP A 1 320 ? -2.084 -12.514 45.038 1.00 30.04 320 ASP A C 1
ATOM 2283 O O . ASP A 1 320 ? -1.229 -11.809 44.556 1.00 31.82 320 ASP A O 1
ATOM 2288 N N . SER A 1 321 ? -3.351 -12.420 44.682 1.00 29.01 321 SER A N 1
ATOM 2289 C CA . SER A 1 321 ? -3.742 -11.528 43.617 1.00 32.00 321 SER A CA 1
ATOM 2290 C C . SER A 1 321 ? -3.715 -10.089 44.016 1.00 33.98 321 SER A C 1
ATOM 2291 O O . SER A 1 321 ? -3.599 -9.225 43.134 1.00 32.23 321 SER A O 1
ATOM 2294 N N . MET A 1 322 ? -3.912 -9.829 45.311 1.00 34.86 322 MET A N 1
ATOM 2295 C CA . MET A 1 322 ? -3.916 -8.446 45.825 1.00 33.88 322 MET A CA 1
ATOM 2296 C C . MET A 1 322 ? -2.437 -8.003 45.955 1.00 33.95 322 MET A C 1
ATOM 2297 O O . MET A 1 322 ? -2.113 -6.855 45.633 1.00 32.09 322 MET A O 1
ATOM 2302 N N . VAL A 1 323 ? -1.558 -8.931 46.371 1.00 34.72 323 VAL A N 1
ATOM 2303 C CA . VAL A 1 323 ? -0.145 -8.696 46.409 1.00 34.49 323 VAL A CA 1
ATOM 2304 C C . VAL A 1 323 ? 0.401 -8.382 44.995 1.00 37.04 323 VAL A C 1
ATOM 2305 O O . VAL A 1 323 ? 1.038 -7.316 44.830 1.00 37.81 323 VAL A O 1
ATOM 2309 N N . GLU A 1 324 ? 0.157 -9.225 43.975 1.00 37.43 324 GLU A N 1
ATOM 2310 C CA . GLU A 1 324 ? 0.609 -8.866 42.587 1.00 39.78 324 GLU A CA 1
ATOM 2311 C C . GLU A 1 324 ? 0.112 -7.516 42.145 1.00 38.01 324 GLU A C 1
ATOM 2312 O O . GLU A 1 324 ? 0.884 -6.719 41.684 1.00 37.73 324 GLU A O 1
ATOM 2318 N N . ASP A 1 325 ? -1.198 -7.277 42.288 1.00 37.53 325 ASP A N 1
ATOM 2319 C CA . ASP A 1 325 ? -1.833 -6.011 41.917 1.00 36.88 325 ASP A CA 1
ATOM 2320 C C . ASP A 1 325 ? -1.330 -4.738 42.671 1.00 36.64 325 ASP A C 1
ATOM 2321 O O . ASP A 1 325 ? -1.134 -3.771 42.028 1.00 35.37 325 ASP A O 1
ATOM 2326 N N . MET A 1 326 ? -1.150 -4.784 44.004 1.00 36.40 326 MET A N 1
ATOM 2327 C CA . MET A 1 326 ? -0.486 -3.775 44.839 1.00 37.48 326 MET A CA 1
ATOM 2328 C C . MET A 1 326 ? 0.949 -3.446 44.349 1.00 38.54 326 MET A C 1
ATOM 2329 O O . MET A 1 326 ? 1.292 -2.261 44.194 1.00 34.66 326 MET A O 1
ATOM 2334 N N . LEU A 1 327 ? 1.763 -4.499 44.125 1.00 38.06 327 LEU A N 1
ATOM 2335 C CA . LEU A 1 327 ? 3.078 -4.342 43.678 1.00 38.61 327 LEU A CA 1
ATOM 2336 C C . LEU A 1 327 ? 3.131 -3.582 42.311 1.00 40.25 327 LEU A C 1
ATOM 2337 O O . LEU A 1 327 ? 3.922 -2.636 42.135 1.00 41.14 327 LEU A O 1
ATOM 2342 N N . VAL A 1 328 ? 2.319 -3.983 41.350 1.00 38.28 328 VAL A N 1
ATOM 2343 C CA . VAL A 1 328 ? 2.416 -3.365 40.044 1.00 42.51 328 VAL A CA 1
ATOM 2344 C C . VAL A 1 328 ? 2.041 -1.889 40.158 1.00 44.95 328 VAL A C 1
ATOM 2345 O O . VAL A 1 328 ? 2.859 -1.023 39.860 1.00 45.26 328 VAL A O 1
ATOM 2349 N N . LYS A 1 329 ? 0.830 -1.656 40.672 1.00 46.40 329 LYS A N 1
ATOM 2350 C CA . LYS A 1 329 ? 0.254 -0.348 40.931 1.00 47.20 329 LYS A CA 1
ATOM 2351 C C . LYS A 1 329 ? 1.146 0.600 41.680 1.00 51.05 329 LYS A C 1
ATOM 2352 O O . LYS A 1 329 ? 1.268 1.757 41.251 1.00 51.88 329 LYS A O 1
ATOM 2358 N N . LEU A 1 330 ? 1.763 0.143 42.774 1.00 52.62 330 LEU A N 1
ATOM 2359 C CA . LEU A 1 330 ? 2.722 0.975 43.501 1.00 57.38 330 LEU A CA 1
ATOM 2360 C C . LEU A 1 330 ? 4.032 1.216 42.742 1.00 60.16 330 LEU A C 1
ATOM 2361 O O . LEU A 1 330 ? 4.561 2.337 42.756 1.00 61.03 330 LEU A O 1
ATOM 2366 N N . ASP A 1 331 ? 4.550 0.174 42.098 1.00 61.80 331 ASP A N 1
ATOM 2367 C CA . ASP A 1 331 ? 5.757 0.310 41.326 1.00 62.29 331 ASP A CA 1
ATOM 2368 C C . ASP A 1 331 ? 5.593 1.432 40.277 1.00 62.21 331 ASP A C 1
ATOM 2369 O O . ASP A 1 331 ? 6.462 2.296 40.149 1.00 62.78 331 ASP A O 1
ATOM 2374 N N . ALA A 1 332 ? 4.474 1.441 39.562 1.00 61.26 332 ALA A N 1
ATOM 2375 C CA . ALA A 1 332 ? 4.215 2.516 38.602 1.00 63.46 332 ALA A CA 1
ATOM 2376 C C . ALA A 1 332 ? 4.165 3.919 39.292 1.00 65.43 332 ALA A C 1
ATOM 2377 O O . ALA A 1 332 ? 4.618 4.924 38.740 1.00 65.88 332 ALA A O 1
ATOM 2379 N N . LYS A 1 333 ? 3.676 3.959 40.524 1.00 67.50 333 LYS A N 1
ATOM 2380 C CA . LYS A 1 333 ? 3.449 5.210 41.225 1.00 70.41 333 LYS A CA 1
ATOM 2381 C C . LYS A 1 333 ? 4.671 5.636 42.077 1.00 72.83 333 LYS A C 1
ATOM 2382 O O . LYS A 1 333 ? 4.516 6.467 42.968 1.00 74.88 333 LYS A O 1
ATOM 2388 N N . LEU A 1 334 ? 5.871 5.099 41.796 1.00 74.43 334 LEU A N 1
ATOM 2389 C CA . LEU A 1 334 ? 7.147 5.590 42.407 1.00 75.41 334 LEU A CA 1
ATOM 2390 C C . LEU A 1 334 ? 8.264 5.655 41.383 1.00 76.84 334 LEU A C 1
ATOM 2391 O O . LEU A 1 334 ? 8.041 6.107 40.255 1.00 77.55 334 LEU A O 1
ATOM 2396 N N . SER B 1 25 ? 10.488 57.277 28.328 1.00 52.09 25 SER B N 1
ATOM 2397 C CA . SER B 1 25 ? 9.524 58.278 28.920 1.00 51.79 25 SER B CA 1
ATOM 2398 C C . SER B 1 25 ? 8.027 58.155 28.516 1.00 50.36 25 SER B C 1
ATOM 2399 O O . SER B 1 25 ? 7.227 57.725 29.351 1.00 52.62 25 SER B O 1
ATOM 2402 N N . ARG B 1 26 ? 7.618 58.533 27.298 1.00 47.61 26 ARG B N 1
ATOM 2403 C CA . ARG B 1 26 ? 6.169 58.509 27.009 1.00 43.71 26 ARG B CA 1
ATOM 2404 C C . ARG B 1 26 ? 5.658 57.715 25.803 1.00 41.43 26 ARG B C 1
ATOM 2405 O O . ARG B 1 26 ? 6.357 57.502 24.805 1.00 38.43 26 ARG B O 1
ATOM 2413 N N . ILE B 1 27 ? 4.397 57.294 25.900 1.00 40.05 27 ILE B N 1
ATOM 2414 C CA . ILE B 1 27 ? 3.769 56.709 24.743 1.00 38.45 27 ILE B CA 1
ATOM 2415 C C . ILE B 1 27 ? 2.697 57.622 24.227 1.00 38.01 27 ILE B C 1
ATOM 2416 O O . ILE B 1 27 ? 1.839 58.081 24.995 1.00 37.56 27 ILE B O 1
ATOM 2421 N N . LEU B 1 28 ? 2.731 57.807 22.899 1.00 37.64 28 LEU B N 1
ATOM 2422 C CA . LEU B 1 28 ? 1.679 58.495 22.176 1.00 33.85 28 LEU B CA 1
ATOM 2423 C C . LEU B 1 28 ? 0.769 57.484 21.606 1.00 30.96 28 LEU B C 1
ATOM 2424 O O . LEU B 1 28 ? 1.225 56.625 20.902 1.00 33.37 28 LEU B O 1
ATOM 2429 N N . VAL B 1 29 ? -0.528 57.590 21.880 1.00 33.26 29 VAL B N 1
ATOM 2430 C CA . VAL B 1 29 ? -1.583 56.752 21.194 1.00 30.74 29 VAL B CA 1
ATOM 2431 C C . VAL B 1 29 ? -2.340 57.589 20.144 1.00 30.37 29 VAL B C 1
ATOM 2432 O O . VAL B 1 29 ? -2.773 58.690 20.426 1.00 29.93 29 VAL B O 1
ATOM 2436 N N . THR B 1 30 ? -2.408 57.122 18.916 1.00 29.20 30 THR B N 1
ATOM 2437 C CA . THR B 1 30 ? -3.191 57.868 17.977 1.00 29.98 30 THR B CA 1
ATOM 2438 C C . THR B 1 30 ? -4.515 57.160 17.829 1.00 29.16 30 THR B C 1
ATOM 2439 O O . THR B 1 30 ? -4.516 55.941 17.912 1.00 28.65 30 THR B O 1
ATOM 2443 N N . GLY B 1 31 ? -5.605 57.879 17.512 1.00 27.78 31 GLY B N 1
ATOM 2444 C CA . GLY B 1 31 ? -6.863 57.203 17.278 1.00 27.21 31 GLY B CA 1
ATOM 2445 C C . GLY B 1 31 ? -7.360 56.756 18.666 1.00 30.75 31 GLY B C 1
ATOM 2446 O O . GLY B 1 31 ? -8.026 55.750 18.781 1.00 30.46 31 GLY B O 1
ATOM 2447 N N . GLY B 1 32 ? -7.005 57.489 19.725 1.00 30.15 32 GLY B N 1
ATOM 2448 C CA . GLY B 1 32 ? -7.100 56.921 21.074 1.00 29.77 32 GLY B CA 1
ATOM 2449 C C . GLY B 1 32 ? -8.514 56.889 21.584 1.00 31.05 32 GLY B C 1
ATOM 2450 O O . GLY B 1 32 ? -8.759 56.467 22.696 1.00 32.75 32 GLY B O 1
ATOM 2451 N N . THR B 1 33 ? -9.461 57.333 20.754 1.00 31.44 33 THR B N 1
ATOM 2452 C CA . THR B 1 33 ? -10.847 57.689 21.209 1.00 32.18 33 THR B CA 1
ATOM 2453 C C . THR B 1 33 ? -11.883 56.795 20.492 1.00 32.70 33 THR B C 1
ATOM 2454 O O . THR B 1 33 ? -13.075 56.901 20.727 1.00 32.93 33 THR B O 1
ATOM 2458 N N . GLY B 1 34 ? -11.419 55.939 19.587 1.00 32.82 34 GLY B N 1
ATOM 2459 C CA . GLY B 1 34 ? -12.261 54.859 19.069 1.00 35.31 34 GLY B CA 1
ATOM 2460 C C . GLY B 1 34 ? -12.641 53.701 20.028 1.00 35.25 34 GLY B C 1
ATOM 2461 O O . GLY B 1 34 ? -12.419 53.748 21.267 1.00 33.39 34 GLY B O 1
ATOM 2462 N N . GLN B 1 35 ? -13.250 52.675 19.465 1.00 37.39 35 GLN B N 1
ATOM 2463 C CA . GLN B 1 35 ? -13.683 51.553 20.266 1.00 40.50 35 GLN B CA 1
ATOM 2464 C C . GLN B 1 35 ? -12.548 50.891 21.129 1.00 40.87 35 GLN B C 1
ATOM 2465 O O . GLN B 1 35 ? -12.718 50.694 22.377 1.00 42.56 35 GLN B O 1
ATOM 2471 N N . ILE B 1 36 ? -11.409 50.602 20.494 1.00 38.05 36 ILE B N 1
ATOM 2472 C CA . ILE B 1 36 ? -10.226 50.097 21.242 1.00 37.76 36 ILE B CA 1
ATOM 2473 C C . ILE B 1 36 ? -9.467 51.158 22.040 1.00 38.89 36 ILE B C 1
ATOM 2474 O O . ILE B 1 36 ? -9.088 50.878 23.173 1.00 42.83 36 ILE B O 1
ATOM 2479 N N . GLY B 1 37 ? -9.298 52.371 21.540 1.00 36.87 37 GLY B N 1
ATOM 2480 C CA . GLY B 1 37 ? -8.588 53.346 22.303 1.00 38.07 37 GLY B CA 1
ATOM 2481 C C . GLY B 1 37 ? -9.229 53.703 23.666 1.00 39.03 37 GLY B C 1
ATOM 2482 O O . GLY B 1 37 ? -8.539 53.887 24.683 1.00 37.83 37 GLY B O 1
ATOM 2483 N N . MET B 1 38 ? -10.547 53.738 23.711 1.00 40.52 38 MET B N 1
ATOM 2484 C CA . MET B 1 38 ? -11.221 54.370 24.827 1.00 43.12 38 MET B CA 1
ATOM 2485 C C . MET B 1 38 ? -11.064 53.403 25.999 1.00 42.20 38 MET B C 1
ATOM 2486 O O . MET B 1 38 ? -11.021 53.814 27.139 1.00 40.99 38 MET B O 1
ATOM 2491 N N . GLU B 1 39 ? -10.804 52.138 25.690 1.00 41.50 39 GLU B N 1
ATOM 2492 C CA . GLU B 1 39 ? -10.451 51.165 26.766 1.00 41.38 39 GLU B CA 1
ATOM 2493 C C . GLU B 1 39 ? -8.948 50.827 26.860 1.00 39.85 39 GLU B C 1
ATOM 2494 O O . GLU B 1 39 ? -8.476 50.535 27.962 1.00 40.10 39 GLU B O 1
ATOM 2500 N N . LEU B 1 40 ? -8.214 50.883 25.728 1.00 35.85 40 LEU B N 1
ATOM 2501 C CA . LEU B 1 40 ? -6.764 50.644 25.760 1.00 35.11 40 LEU B CA 1
ATOM 2502 C C . LEU B 1 40 ? -5.928 51.758 26.444 1.00 35.15 40 LEU B C 1
ATOM 2503 O O . LEU B 1 40 ? -4.933 51.451 27.120 1.00 36.48 40 LEU B O 1
ATOM 2508 N N . VAL B 1 41 ? -6.328 53.023 26.272 1.00 33.33 41 VAL B N 1
ATOM 2509 C CA . VAL B 1 41 ? -5.629 54.101 26.903 1.00 33.35 41 VAL B CA 1
ATOM 2510 C C . VAL B 1 41 ? -5.652 54.013 28.488 1.00 35.77 41 VAL B C 1
ATOM 2511 O O . VAL B 1 41 ? -4.604 54.090 29.161 1.00 34.21 41 VAL B O 1
ATOM 2515 N N . PRO B 1 42 ? -6.839 53.917 29.089 1.00 38.72 42 PRO B N 1
ATOM 2516 C CA . PRO B 1 42 ? -6.822 53.938 30.568 1.00 40.98 42 PRO B CA 1
ATOM 2517 C C . PRO B 1 42 ? -6.121 52.727 31.178 1.00 42.35 42 PRO B C 1
ATOM 2518 O O . PRO B 1 42 ? -5.647 52.832 32.287 1.00 43.94 42 PRO B O 1
ATOM 2522 N N . TYR B 1 43 ? -6.014 51.641 30.407 1.00 44.25 43 TYR B N 1
ATOM 2523 C CA . TYR B 1 43 ? -5.390 50.370 30.853 1.00 43.98 43 TYR B CA 1
ATOM 2524 C C . TYR B 1 43 ? -3.894 50.487 30.926 1.00 41.76 43 TYR B C 1
ATOM 2525 O O . TYR B 1 43 ? -3.305 50.133 31.958 1.00 43.54 43 TYR B O 1
ATOM 2534 N N . MET B 1 44 ? -3.288 50.942 29.826 1.00 37.47 44 MET B N 1
ATOM 2535 C CA . MET B 1 44 ? -1.884 51.416 29.843 1.00 35.57 44 MET B CA 1
ATOM 2536 C C . MET B 1 44 ? -1.593 52.543 30.895 1.00 35.02 44 MET B C 1
ATOM 2537 O O . MET B 1 44 ? -0.497 52.657 31.334 1.00 33.67 44 MET B O 1
ATOM 2542 N N . ARG B 1 45 ? -2.537 53.430 31.199 1.00 36.30 45 ARG B N 1
ATOM 2543 C CA . ARG B 1 45 ? -2.309 54.370 32.300 1.00 40.46 45 ARG B CA 1
ATOM 2544 C C . ARG B 1 45 ? -2.048 53.645 33.640 1.00 41.54 45 ARG B C 1
ATOM 2545 O O . ARG B 1 45 ? -1.022 53.879 34.185 1.00 38.75 45 ARG B O 1
ATOM 2553 N N . GLN B 1 46 ? -2.930 52.714 34.058 1.00 45.17 46 GLN B N 1
ATOM 2554 C CA . GLN B 1 46 ? -2.713 51.711 35.135 1.00 49.21 46 GLN B CA 1
ATOM 2555 C C . GLN B 1 46 ? -1.301 51.099 35.234 1.00 50.90 46 GLN B C 1
ATOM 2556 O O . GLN B 1 46 ? -0.675 51.124 36.311 1.00 52.03 46 GLN B O 1
ATOM 2562 N N . LEU B 1 47 ? -0.828 50.574 34.104 1.00 48.98 47 LEU B N 1
ATOM 2563 C CA . LEU B 1 47 ? 0.411 49.835 33.989 1.00 47.38 47 LEU B CA 1
ATOM 2564 C C . LEU B 1 47 ? 1.651 50.690 33.993 1.00 48.83 47 LEU B C 1
ATOM 2565 O O . LEU B 1 47 ? 2.734 50.185 34.303 1.00 50.11 47 LEU B O 1
ATOM 2570 N N . PHE B 1 48 ? 1.522 51.944 33.544 1.00 46.87 48 PHE B N 1
ATOM 2571 C CA . PHE B 1 48 ? 2.649 52.843 33.317 1.00 44.78 48 PHE B CA 1
ATOM 2572 C C . PHE B 1 48 ? 2.523 54.217 34.035 1.00 44.20 48 PHE B C 1
ATOM 2573 O O . PHE B 1 48 ? 3.486 54.972 34.073 1.00 43.12 48 PHE B O 1
ATOM 2581 N N . GLY B 1 49 ? 1.353 54.543 34.577 1.00 44.09 49 GLY B N 1
ATOM 2582 C CA . GLY B 1 49 ? 1.052 55.889 35.057 1.00 45.65 49 GLY B CA 1
ATOM 2583 C C . GLY B 1 49 ? 0.372 56.705 33.974 1.00 46.48 49 GLY B C 1
ATOM 2584 O O . GLY B 1 49 ? 0.401 56.376 32.790 1.00 46.93 49 GLY B O 1
ATOM 2585 N N . ALA B 1 50 ? -0.220 57.781 34.428 1.00 47.11 50 ALA B N 1
ATOM 2586 C CA . ALA B 1 50 ? -1.307 58.421 33.784 1.00 49.98 50 ALA B CA 1
ATOM 2587 C C . ALA B 1 50 ? -0.669 59.523 32.980 1.00 50.73 50 ALA B C 1
ATOM 2588 O O . ALA B 1 50 ? -1.094 59.825 31.831 1.00 52.19 50 ALA B O 1
ATOM 2590 N N . ASP B 1 51 ? 0.356 60.113 33.583 1.00 51.82 51 ASP B N 1
ATOM 2591 C CA . ASP B 1 51 ? 1.140 61.131 32.928 1.00 53.41 51 ASP B CA 1
ATOM 2592 C C . ASP B 1 51 ? 1.996 60.514 31.756 1.00 52.05 51 ASP B C 1
ATOM 2593 O O . ASP B 1 51 ? 2.304 61.218 30.773 1.00 53.09 51 ASP B O 1
ATOM 2598 N N . THR B 1 52 ? 2.284 59.207 31.841 1.00 49.30 52 THR B N 1
ATOM 2599 C CA . THR B 1 52 ? 3.007 58.476 30.811 1.00 45.84 52 THR B CA 1
ATOM 2600 C C . THR B 1 52 ? 2.297 58.133 29.465 1.00 44.02 52 THR B C 1
ATOM 2601 O O . THR B 1 52 ? 2.990 57.754 28.536 1.00 41.61 52 THR B O 1
ATOM 2605 N N . ILE B 1 53 ? 0.968 58.263 29.364 1.00 41.21 53 ILE B N 1
ATOM 2606 C CA . ILE B 1 53 ? 0.287 58.165 28.067 1.00 40.23 53 ILE B CA 1
ATOM 2607 C C . ILE B 1 53 ? -0.273 59.494 27.560 1.00 39.95 53 ILE B C 1
ATOM 2608 O O . ILE B 1 53 ? -0.972 60.179 28.302 1.00 40.40 53 ILE B O 1
ATOM 2613 N N . VAL B 1 54 ? 0.055 59.834 26.304 1.00 35.25 54 VAL B N 1
ATOM 2614 C CA . VAL B 1 54 ? -0.427 61.006 25.630 1.00 31.90 54 VAL B CA 1
ATOM 2615 C C . VAL B 1 54 ? -1.526 60.410 24.774 1.00 35.52 54 VAL B C 1
ATOM 2616 O O . VAL B 1 54 ? -1.274 59.566 23.929 1.00 38.23 54 VAL B O 1
ATOM 2620 N N . ASN B 1 55 ? -2.781 60.765 25.057 1.00 35.76 55 ASN B N 1
ATOM 2621 C CA . ASN B 1 55 ? -3.941 60.316 24.286 1.00 36.77 55 ASN B CA 1
ATOM 2622 C C . ASN B 1 55 ? -4.109 61.315 23.137 1.00 36.95 55 ASN B C 1
ATOM 2623 O O . ASN B 1 55 ? -4.114 62.471 23.403 1.00 38.25 55 ASN B O 1
ATOM 2628 N N . SER B 1 56 ? -4.321 60.906 21.908 1.00 34.35 56 SER B N 1
ATOM 2629 C CA . SER B 1 56 ? -4.616 61.896 20.877 1.00 32.66 56 SER B CA 1
ATOM 2630 C C . SER B 1 56 ? -5.673 61.345 19.878 1.00 35.95 56 SER B C 1
ATOM 2631 O O . SER B 1 56 ? -5.758 60.103 19.678 1.00 35.88 56 SER B O 1
ATOM 2634 N N . ASP B 1 57 ? -6.489 62.215 19.257 1.00 34.85 57 ASP B N 1
ATOM 2635 C CA . ASP B 1 57 ? -7.413 61.762 18.218 1.00 33.00 57 ASP B CA 1
ATOM 2636 C C . ASP B 1 57 ? -7.800 63.062 17.594 1.00 32.29 57 ASP B C 1
ATOM 2637 O O . ASP B 1 57 ? -7.241 64.087 17.986 1.00 30.28 57 ASP B O 1
ATOM 2642 N N . ILE B 1 58 ? -8.728 63.017 16.638 1.00 32.11 58 ILE B N 1
ATOM 2643 C CA . ILE B 1 58 ? -9.345 64.182 16.042 1.00 32.70 58 ILE B CA 1
ATOM 2644 C C . ILE B 1 58 ? -10.688 64.482 16.646 1.00 31.74 58 ILE B C 1
ATOM 2645 O O . ILE B 1 58 ? -11.372 65.386 16.199 1.00 34.23 58 ILE B O 1
ATOM 2650 N N . LYS B 1 59 ? -11.116 63.689 17.583 1.00 32.53 59 LYS B N 1
ATOM 2651 C CA . LYS B 1 59 ? -12.309 64.068 18.366 1.00 36.73 59 LYS B CA 1
ATOM 2652 C C . LYS B 1 59 ? -11.966 63.902 19.863 1.00 36.00 59 LYS B C 1
ATOM 2653 O O . LYS B 1 59 ? -11.162 63.063 20.176 1.00 37.30 59 LYS B O 1
ATOM 2659 N N . ALA B 1 60 ? -12.486 64.729 20.763 1.00 37.78 60 ALA B N 1
ATOM 2660 C CA . ALA B 1 60 ? -12.151 64.544 22.188 1.00 39.89 60 ALA B CA 1
ATOM 2661 C C . ALA B 1 60 ? -12.787 63.227 22.711 1.00 40.18 60 ALA B C 1
ATOM 2662 O O . ALA B 1 60 ? -13.713 62.721 22.079 1.00 38.41 60 ALA B O 1
ATOM 2664 N N . PRO B 1 61 ? -12.361 62.706 23.887 1.00 42.31 61 PRO B N 1
ATOM 2665 C CA . PRO B 1 61 ? -13.111 61.508 24.402 1.00 44.59 61 PRO B CA 1
ATOM 2666 C C . PRO B 1 61 ? -14.520 61.903 24.799 1.00 47.91 61 PRO B C 1
ATOM 2667 O O . PRO B 1 61 ? -14.744 63.069 25.210 1.00 46.57 61 PRO B O 1
ATOM 2671 N N . GLY B 1 62 ? -15.452 60.963 24.592 1.00 49.45 62 GLY B N 1
ATOM 2672 C CA . GLY B 1 62 ? -16.859 61.092 24.977 1.00 53.50 62 GLY B CA 1
ATOM 2673 C C . GLY B 1 62 ? -17.064 60.879 26.491 1.00 55.97 62 GLY B C 1
ATOM 2674 O O . GLY B 1 62 ? -17.817 59.994 26.943 1.00 57.37 62 GLY B O 1
ATOM 2675 N N . ASP B 1 67 ? -9.355 64.965 29.736 1.00 64.47 67 ASP B N 1
ATOM 2676 C CA . ASP B 1 67 ? -8.814 63.597 29.851 1.00 63.70 67 ASP B CA 1
ATOM 2677 C C . ASP B 1 67 ? -7.541 63.516 30.769 1.00 63.42 67 ASP B C 1
ATOM 2678 O O . ASP B 1 67 ? -7.305 62.476 31.446 1.00 64.03 67 ASP B O 1
ATOM 2683 N N . GLY B 1 68 ? -6.762 64.610 30.790 1.00 61.53 68 GLY B N 1
ATOM 2684 C CA . GLY B 1 68 ? -5.523 64.736 31.595 1.00 60.64 68 GLY B CA 1
ATOM 2685 C C . GLY B 1 68 ? -4.347 65.097 30.702 1.00 58.51 68 GLY B C 1
ATOM 2686 O O . GLY B 1 68 ? -3.813 66.254 30.739 1.00 57.89 68 GLY B O 1
ATOM 2687 N N . ASN B 1 69 ? -3.977 64.096 29.890 1.00 55.26 69 ASN B N 1
ATOM 2688 C CA . ASN B 1 69 ? -3.109 64.340 28.800 1.00 52.40 69 ASN B CA 1
ATOM 2689 C C . ASN B 1 69 ? -3.783 63.941 27.500 1.00 49.50 69 ASN B C 1
ATOM 2690 O O . ASN B 1 69 ? -3.437 62.866 26.921 1.00 48.23 69 ASN B O 1
ATOM 2695 N N . PHE B 1 70 ? -4.724 64.810 27.053 1.00 45.98 70 PHE B N 1
ATOM 2696 C CA . PHE B 1 70 ? -5.267 64.715 25.673 1.00 42.54 70 PHE B CA 1
ATOM 2697 C C . PHE B 1 70 ? -4.834 65.799 24.655 1.00 41.69 70 PHE B C 1
ATOM 2698 O O . PHE B 1 70 ? -4.824 67.001 24.940 1.00 41.73 70 PHE B O 1
ATOM 2706 N N . VAL B 1 71 ? -4.468 65.360 23.462 1.00 37.89 71 VAL B N 1
ATOM 2707 C CA . VAL B 1 71 ? -4.053 66.277 22.439 1.00 32.72 71 VAL B CA 1
ATOM 2708 C C . VAL B 1 71 ? -4.714 65.916 21.099 1.00 30.92 71 VAL B C 1
ATOM 2709 O O . VAL B 1 71 ? -5.118 64.773 20.819 1.00 26.91 71 VAL B O 1
ATOM 2713 N N . TYR B 1 72 ? -4.915 66.931 20.305 1.00 30.26 72 TYR B N 1
ATOM 2714 C CA . TYR B 1 72 ? -5.553 66.679 19.098 1.00 31.68 72 TYR B CA 1
ATOM 2715 C C . TYR B 1 72 ? -4.473 66.234 18.148 1.00 31.14 72 TYR B C 1
ATOM 2716 O O . TYR B 1 72 ? -3.472 66.934 17.997 1.00 29.60 72 TYR B O 1
ATOM 2725 N N . CYS B 1 73 ? -4.660 65.086 17.511 1.00 29.55 73 CYS B N 1
ATOM 2726 C CA . CYS B 1 73 ? -3.650 64.751 16.517 1.00 30.42 73 CYS B CA 1
ATOM 2727 C C . CYS B 1 73 ? -4.203 64.108 15.267 1.00 27.08 73 CYS B C 1
ATOM 2728 O O . CYS B 1 73 ? -4.603 63.009 15.343 1.00 28.65 73 CYS B O 1
ATOM 2731 N N . ASP B 1 74 ? -4.184 64.763 14.131 1.00 27.87 74 ASP B N 1
ATOM 2732 C CA . ASP B 1 74 ? -4.582 64.166 12.834 1.00 26.47 74 ASP B CA 1
ATOM 2733 C C . ASP B 1 74 ? -3.345 63.513 12.243 1.00 26.55 74 ASP B C 1
ATOM 2734 O O . ASP B 1 74 ? -2.360 64.204 11.866 1.00 30.78 74 ASP B O 1
ATOM 2739 N N . VAL B 1 75 ? -3.352 62.212 12.151 1.00 24.28 75 VAL B N 1
ATOM 2740 C CA . VAL B 1 75 ? -2.174 61.392 11.790 1.00 27.36 75 VAL B CA 1
ATOM 2741 C C . VAL B 1 75 ? -1.845 61.537 10.247 1.00 30.35 75 VAL B C 1
ATOM 2742 O O . VAL B 1 75 ? -0.752 61.201 9.725 1.00 25.10 75 VAL B O 1
ATOM 2746 N N . GLN B 1 76 ? -2.755 62.181 9.504 1.00 34.18 76 GLN B N 1
ATOM 2747 C CA . GLN B 1 76 ? -2.298 62.715 8.176 1.00 36.16 76 GLN B CA 1
ATOM 2748 C C . GLN B 1 76 ? -1.500 63.988 8.194 1.00 33.43 76 GLN B C 1
ATOM 2749 O O . GLN B 1 76 ? -1.068 64.412 7.197 1.00 35.19 76 GLN B O 1
ATOM 2755 N N . ASP B 1 77 ? -1.198 64.520 9.362 1.00 32.08 77 ASP B N 1
ATOM 2756 C CA . ASP B 1 77 ? -0.423 65.746 9.412 1.00 31.38 77 ASP B CA 1
ATOM 2757 C C . ASP B 1 77 ? 0.941 65.498 10.127 1.00 30.71 77 ASP B C 1
ATOM 2758 O O . ASP B 1 77 ? 1.055 65.516 11.401 1.00 32.43 77 ASP B O 1
ATOM 2763 N N . ARG B 1 78 ? 1.960 65.225 9.360 1.00 29.90 78 ARG B N 1
ATOM 2764 C CA . ARG B 1 78 ? 3.214 64.812 9.986 1.00 34.29 78 ARG B CA 1
ATOM 2765 C C . ARG B 1 78 ? 3.984 65.800 10.943 1.00 34.53 78 ARG B C 1
ATOM 2766 O O . ARG B 1 78 ? 4.491 65.366 12.052 1.00 33.01 78 ARG B O 1
ATOM 2774 N N . ASP B 1 79 ? 4.057 67.086 10.540 1.00 33.88 79 ASP B N 1
ATOM 2775 C CA . ASP B 1 79 ? 4.644 68.134 11.418 1.00 35.74 79 ASP B CA 1
ATOM 2776 C C . ASP B 1 79 ? 4.108 68.098 12.891 1.00 32.45 79 ASP B C 1
ATOM 2777 O O . ASP B 1 79 ? 4.900 68.217 13.852 1.00 27.80 79 ASP B O 1
ATOM 2782 N N . SER B 1 80 ? 2.773 68.010 13.013 1.00 32.02 80 SER B N 1
ATOM 2783 C CA . SER B 1 80 ? 2.047 68.129 14.294 1.00 32.30 80 SER B CA 1
ATOM 2784 C C . SER B 1 80 ? 2.432 66.966 15.179 1.00 32.66 80 SER B C 1
ATOM 2785 O O . SER B 1 80 ? 2.712 67.122 16.416 1.00 33.89 80 SER B O 1
ATOM 2788 N N . MET B 1 81 ? 2.532 65.824 14.549 1.00 30.54 81 MET B N 1
ATOM 2789 C CA . MET B 1 81 ? 3.078 64.615 15.188 1.00 32.21 81 MET B CA 1
ATOM 2790 C C . MET B 1 81 ? 4.562 64.751 15.644 1.00 30.64 81 MET B C 1
ATOM 2791 O O . MET B 1 81 ? 4.937 64.401 16.799 1.00 28.93 81 MET B O 1
ATOM 2796 N N . ALA B 1 82 ? 5.386 65.274 14.741 1.00 29.97 82 ALA B N 1
ATOM 2797 C CA . ALA B 1 82 ? 6.724 65.759 15.130 1.00 31.11 82 ALA B CA 1
ATOM 2798 C C . ALA B 1 82 ? 6.678 66.679 16.439 1.00 31.62 82 ALA B C 1
ATOM 2799 O O . ALA B 1 82 ? 7.410 66.425 17.404 1.00 33.55 82 ALA B O 1
ATOM 2801 N N . ARG B 1 83 ? 5.826 67.702 16.445 1.00 30.07 83 ARG B N 1
ATOM 2802 C CA . ARG B 1 83 ? 5.658 68.504 17.596 1.00 36.69 83 ARG B CA 1
ATOM 2803 C C . ARG B 1 83 ? 5.329 67.725 18.869 1.00 36.98 83 ARG B C 1
ATOM 2804 O O . ARG B 1 83 ? 6.141 67.757 19.789 1.00 39.09 83 ARG B O 1
ATOM 2812 N N . ILE B 1 84 ? 4.185 66.998 18.883 1.00 35.48 84 ILE B N 1
ATOM 2813 C CA . ILE B 1 84 ? 3.798 66.075 19.999 1.00 34.74 84 ILE B CA 1
ATOM 2814 C C . ILE B 1 84 ? 4.930 65.089 20.451 1.00 36.07 84 ILE B C 1
ATOM 2815 O O . ILE B 1 84 ? 5.236 64.975 21.693 1.00 30.65 84 ILE B O 1
ATOM 2820 N N . VAL B 1 85 ? 5.568 64.413 19.449 1.00 35.59 85 VAL B N 1
ATOM 2821 C CA . VAL B 1 85 ? 6.663 63.428 19.788 1.00 36.92 85 VAL B CA 1
ATOM 2822 C C . VAL B 1 85 ? 7.758 64.192 20.581 1.00 38.37 85 VAL B C 1
ATOM 2823 O O . VAL B 1 85 ? 8.199 63.726 21.643 1.00 37.02 85 VAL B O 1
ATOM 2827 N N . THR B 1 86 ? 8.104 65.393 20.058 1.00 36.84 86 THR B N 1
ATOM 2828 C CA . THR B 1 86 ? 9.198 66.180 20.548 1.00 37.31 86 THR B CA 1
ATOM 2829 C C . THR B 1 86 ? 8.834 66.783 21.965 1.00 35.91 86 THR B C 1
ATOM 2830 O O . THR B 1 86 ? 9.601 66.652 22.899 1.00 35.05 86 THR B O 1
ATOM 2834 N N . GLU B 1 87 ? 7.670 67.408 22.134 1.00 32.33 87 GLU B N 1
ATOM 2835 C CA . GLU B 1 87 ? 7.473 68.178 23.358 1.00 33.75 87 GLU B CA 1
ATOM 2836 C C . GLU B 1 87 ? 7.089 67.270 24.511 1.00 35.31 87 GLU B C 1
ATOM 2837 O O . GLU B 1 87 ? 7.133 67.679 25.603 1.00 34.65 87 GLU B O 1
ATOM 2843 N N . GLN B 1 88 ? 6.767 66.004 24.236 1.00 37.27 88 GLN B N 1
ATOM 2844 C CA . GLN B 1 88 ? 6.194 65.010 25.192 1.00 36.87 88 GLN B CA 1
ATOM 2845 C C . GLN B 1 88 ? 7.148 63.883 25.630 1.00 38.10 88 GLN B C 1
ATOM 2846 O O . GLN B 1 88 ? 6.801 63.095 26.535 1.00 39.93 88 GLN B O 1
ATOM 2852 N N . GLY B 1 89 ? 8.314 63.810 24.964 1.00 38.61 89 GLY B N 1
ATOM 2853 C CA . GLY B 1 89 ? 9.388 62.816 25.230 1.00 37.32 89 GLY B CA 1
ATOM 2854 C C . GLY B 1 89 ? 8.854 61.473 24.824 1.00 36.38 89 GLY B C 1
ATOM 2855 O O . GLY B 1 89 ? 8.889 60.548 25.614 1.00 36.53 89 GLY B O 1
ATOM 2856 N N . VAL B 1 90 ? 8.271 61.399 23.630 1.00 35.17 90 VAL B N 1
ATOM 2857 C CA . VAL B 1 90 ? 7.605 60.150 23.235 1.00 34.82 90 VAL B CA 1
ATOM 2858 C C . VAL B 1 90 ? 8.693 59.202 22.873 1.00 33.05 90 VAL B C 1
ATOM 2859 O O . VAL B 1 90 ? 9.665 59.599 22.304 1.00 34.55 90 VAL B O 1
ATOM 2863 N N . ASP B 1 91 ? 8.571 57.934 23.184 1.00 33.14 91 ASP B N 1
ATOM 2864 C CA . ASP B 1 91 ? 9.472 56.956 22.521 1.00 32.93 91 ASP B CA 1
ATOM 2865 C C . ASP B 1 91 ? 8.749 55.774 21.884 1.00 30.31 91 ASP B C 1
ATOM 2866 O O . ASP B 1 91 ? 9.414 54.876 21.400 1.00 27.63 91 ASP B O 1
ATOM 2871 N N . THR B 1 92 ? 7.394 55.765 21.923 1.00 29.71 92 THR B N 1
ATOM 2872 C CA . THR B 1 92 ? 6.579 54.700 21.369 1.00 30.15 92 THR B CA 1
ATOM 2873 C C . THR B 1 92 ? 5.331 55.446 20.896 1.00 32.67 92 THR B C 1
ATOM 2874 O O . THR B 1 92 ? 4.830 56.370 21.555 1.00 29.55 92 THR B O 1
ATOM 2878 N N . ILE B 1 93 ? 4.892 55.043 19.708 1.00 33.75 93 ILE B N 1
ATOM 2879 C CA . ILE B 1 93 ? 3.618 55.384 19.064 1.00 32.24 93 ILE B CA 1
ATOM 2880 C C . ILE B 1 93 ? 2.811 54.074 18.966 1.00 32.53 93 ILE B C 1
ATOM 2881 O O . ILE B 1 93 ? 3.249 53.083 18.364 1.00 34.26 93 ILE B O 1
ATOM 2886 N N . VAL B 1 94 ? 1.626 54.076 19.581 1.00 32.14 94 VAL B N 1
ATOM 2887 C CA . VAL B 1 94 ? 0.700 52.998 19.536 1.00 27.91 94 VAL B CA 1
ATOM 2888 C C . VAL B 1 94 ? -0.338 53.584 18.625 1.00 27.77 94 VAL B C 1
ATOM 2889 O O . VAL B 1 94 ? -1.062 54.505 18.955 1.00 26.23 94 VAL B O 1
ATOM 2893 N N . HIS B 1 95 ? -0.332 53.084 17.384 1.00 30.93 95 HIS B N 1
ATOM 2894 C CA . HIS B 1 95 ? -0.907 53.830 16.283 1.00 29.28 95 HIS B CA 1
ATOM 2895 C C . HIS B 1 95 ? -2.267 53.219 15.968 1.00 29.88 95 HIS B C 1
ATOM 2896 O O . HIS B 1 95 ? -2.391 52.243 15.146 1.00 32.42 95 HIS B O 1
ATOM 2903 N N . MET B 1 96 ? -3.308 53.786 16.612 1.00 29.87 96 MET B N 1
ATOM 2904 C CA . MET B 1 96 ? -4.669 53.211 16.456 1.00 28.80 96 MET B CA 1
ATOM 2905 C C . MET B 1 96 ? -5.445 53.893 15.351 1.00 26.62 96 MET B C 1
ATOM 2906 O O . MET B 1 96 ? -6.497 53.363 14.996 1.00 27.62 96 MET B O 1
ATOM 2911 N N . ALA B 1 97 ? -5.032 55.082 14.919 1.00 25.88 97 ALA B N 1
ATOM 2912 C CA . ALA B 1 97 ? -5.893 55.850 14.084 1.00 29.13 97 ALA B CA 1
ATOM 2913 C C . ALA B 1 97 ? -6.066 55.080 12.720 1.00 30.37 97 ALA B C 1
ATOM 2914 O O . ALA B 1 97 ? -5.109 54.551 12.182 1.00 28.30 97 ALA B O 1
ATOM 2916 N N . SER B 1 98 ? -7.307 54.949 12.267 1.00 31.52 98 SER B N 1
ATOM 2917 C CA . SER B 1 98 ? -7.707 54.301 11.025 1.00 34.66 98 SER B CA 1
ATOM 2918 C C . SER B 1 98 ? -9.154 54.664 10.734 1.00 37.63 98 SER B C 1
ATOM 2919 O O . SER B 1 98 ? -9.933 54.958 11.657 1.00 40.31 98 SER B O 1
ATOM 2922 N N . LEU B 1 99 ? -9.533 54.678 9.469 1.00 38.68 99 LEU B N 1
ATOM 2923 C CA . LEU B 1 99 ? -10.964 54.546 9.076 1.00 38.41 99 LEU B CA 1
ATOM 2924 C C . LEU B 1 99 ? -11.229 53.045 9.025 1.00 41.08 99 LEU B C 1
ATOM 2925 O O . LEU B 1 99 ? -10.235 52.252 8.951 1.00 38.50 99 LEU B O 1
ATOM 2930 N N . LEU B 1 100 ? -12.514 52.618 9.166 1.00 44.46 100 LEU B N 1
ATOM 2931 C CA . LEU B 1 100 ? -12.869 51.139 9.291 1.00 45.56 100 LEU B CA 1
ATOM 2932 C C . LEU B 1 100 ? -13.612 50.610 8.050 1.00 45.73 100 LEU B C 1
ATOM 2933 O O . LEU B 1 100 ? -13.772 51.372 7.093 1.00 44.38 100 LEU B O 1
ATOM 2938 N N . SER B 1 101 ? -13.995 49.322 8.039 1.00 47.94 101 SER B N 1
ATOM 2939 C CA . SER B 1 101 ? -14.490 48.644 6.809 1.00 51.72 101 SER B CA 1
ATOM 2940 C C . SER B 1 101 ? -15.685 49.360 6.158 1.00 53.76 101 SER B C 1
ATOM 2941 O O . SER B 1 101 ? -15.810 49.386 4.911 1.00 52.58 101 SER B O 1
ATOM 2944 N N . ALA B 1 102 ? -16.518 49.955 7.034 1.00 55.81 102 ALA B N 1
ATOM 2945 C CA . ALA B 1 102 ? -17.726 50.718 6.681 1.00 57.33 102 ALA B CA 1
ATOM 2946 C C . ALA B 1 102 ? -17.413 52.047 5.934 1.00 57.41 102 ALA B C 1
ATOM 2947 O O . ALA B 1 102 ? -17.753 52.187 4.743 1.00 60.17 102 ALA B O 1
ATOM 2949 N N . VAL B 1 103 ? -16.752 53.016 6.591 1.00 55.68 103 VAL B N 1
ATOM 2950 C CA . VAL B 1 103 ? -16.393 54.292 5.901 1.00 52.44 103 VAL B CA 1
ATOM 2951 C C . VAL B 1 103 ? -15.397 54.035 4.733 1.00 51.13 103 VAL B C 1
ATOM 2952 O O . VAL B 1 103 ? -15.335 54.817 3.760 1.00 51.20 103 VAL B O 1
ATOM 2956 N N . GLY B 1 104 ? -14.629 52.940 4.865 1.00 47.97 104 GLY B N 1
ATOM 2957 C CA . GLY B 1 104 ? -13.679 52.485 3.845 1.00 49.12 104 GLY B CA 1
ATOM 2958 C C . GLY B 1 104 ? -14.437 52.329 2.524 1.00 49.84 104 GLY B C 1
ATOM 2959 O O . GLY B 1 104 ? -14.138 53.050 1.574 1.00 49.80 104 GLY B O 1
ATOM 2960 N N . GLU B 1 105 ? -15.455 51.443 2.515 1.00 48.45 105 GLU B N 1
ATOM 2961 C CA . GLU B 1 105 ? -16.354 51.253 1.390 1.00 50.03 105 GLU B CA 1
ATOM 2962 C C . GLU B 1 105 ? -17.190 52.522 1.021 1.00 51.44 105 GLU B C 1
ATOM 2963 O O . GLU B 1 105 ? -17.390 52.829 -0.197 1.00 49.53 105 GLU B O 1
ATOM 2969 N N . ALA B 1 106 ? -17.659 53.248 2.039 1.00 52.62 106 ALA B N 1
ATOM 2970 C CA . ALA B 1 106 ? -18.519 54.411 1.745 1.00 54.57 106 ALA B CA 1
ATOM 2971 C C . ALA B 1 106 ? -17.698 55.654 1.309 1.00 54.68 106 ALA B C 1
ATOM 2972 O O . ALA B 1 106 ? -18.100 56.346 0.415 1.00 54.58 106 ALA B O 1
ATOM 2974 N N . ASN B 1 107 ? -16.542 55.926 1.911 1.00 55.39 107 ASN B N 1
ATOM 2975 C CA . ASN B 1 107 ? -15.641 56.999 1.387 1.00 55.61 107 ASN B CA 1
ATOM 2976 C C . ASN B 1 107 ? -14.230 56.405 1.098 1.00 55.03 107 ASN B C 1
ATOM 2977 O O . ASN B 1 107 ? -13.279 56.626 1.877 1.00 54.71 107 ASN B O 1
ATOM 2982 N N . PRO B 1 108 ? -14.078 55.663 -0.031 1.00 54.08 108 PRO B N 1
ATOM 2983 C CA . PRO B 1 108 ? -12.760 54.973 -0.192 1.00 52.94 108 PRO B CA 1
ATOM 2984 C C . PRO B 1 108 ? -11.449 55.848 -0.217 1.00 50.54 108 PRO B C 1
ATOM 2985 O O . PRO B 1 108 ? -10.403 55.441 0.362 1.00 51.63 108 PRO B O 1
ATOM 2989 N N . SER B 1 109 ? -11.508 57.034 -0.812 1.00 46.87 109 SER B N 1
ATOM 2990 C CA . SER B 1 109 ? -10.271 57.860 -0.986 1.00 44.30 109 SER B CA 1
ATOM 2991 C C . SER B 1 109 ? -9.839 58.496 0.330 1.00 42.98 109 SER B C 1
ATOM 2992 O O . SER B 1 109 ? -8.680 58.906 0.523 1.00 40.81 109 SER B O 1
ATOM 2995 N N . LEU B 1 110 ? -10.812 58.643 1.200 1.00 41.36 110 LEU B N 1
ATOM 2996 C CA . LEU B 1 110 ? -10.574 59.276 2.422 1.00 41.25 110 LEU B CA 1
ATOM 2997 C C . LEU B 1 110 ? -9.871 58.219 3.257 1.00 39.16 110 LEU B C 1
ATOM 2998 O O . LEU B 1 110 ? -8.898 58.542 3.958 1.00 40.41 110 LEU B O 1
ATOM 3003 N N . ALA B 1 111 ? -10.365 56.973 3.158 1.00 36.66 111 ALA B N 1
ATOM 3004 C CA . ALA B 1 111 ? -9.851 55.841 3.948 1.00 35.01 111 ALA B CA 1
ATOM 3005 C C . ALA B 1 111 ? -8.385 55.528 3.663 1.00 32.98 111 ALA B C 1
ATOM 3006 O O . ALA B 1 111 ? -7.541 55.333 4.552 1.00 32.78 111 ALA B O 1
ATOM 3008 N N . LEU B 1 112 ? -8.096 55.615 2.382 1.00 31.86 112 LEU B N 1
ATOM 3009 C CA . LEU B 1 112 ? -6.807 55.315 1.820 1.00 32.22 112 LEU B CA 1
ATOM 3010 C C . LEU B 1 112 ? -5.762 56.365 2.228 1.00 33.61 112 LEU B C 1
ATOM 3011 O O . LEU B 1 112 ? -4.549 56.046 2.470 1.00 34.46 112 LEU B O 1
ATOM 3016 N N . SER B 1 113 ? -6.234 57.616 2.315 1.00 32.51 113 SER B N 1
ATOM 3017 C CA . SER B 1 113 ? -5.427 58.716 2.738 1.00 32.42 113 SER B CA 1
ATOM 3018 C C . SER B 1 113 ? -5.173 58.678 4.280 1.00 35.01 113 SER B C 1
ATOM 3019 O O . SER B 1 113 ? -4.002 58.702 4.718 1.00 37.45 113 SER B O 1
ATOM 3022 N N . VAL B 1 114 ? -6.200 58.615 5.116 1.00 31.97 114 VAL B N 1
ATOM 3023 C CA . VAL B 1 114 ? -5.881 58.492 6.566 1.00 33.25 114 VAL B CA 1
ATOM 3024 C C . VAL B 1 114 ? -5.064 57.258 6.895 1.00 33.65 114 VAL B C 1
ATOM 3025 O O . VAL B 1 114 ? -4.085 57.382 7.598 1.00 33.88 114 VAL B O 1
ATOM 3029 N N . ASN B 1 115 ? -5.416 56.091 6.332 1.00 32.20 115 ASN B N 1
ATOM 3030 C CA . ASN B 1 115 ? -4.731 54.883 6.736 1.00 31.33 115 ASN B CA 1
ATOM 3031 C C . ASN B 1 115 ? -3.331 54.807 6.125 1.00 32.72 115 ASN B C 1
ATOM 3032 O O . ASN B 1 115 ? -2.394 54.428 6.847 1.00 35.00 115 ASN B O 1
ATOM 3037 N N . THR B 1 116 ? -3.153 55.242 4.860 1.00 30.78 116 THR B N 1
ATOM 3038 C CA . THR B 1 116 ? -1.812 55.137 4.280 1.00 30.75 116 THR B CA 1
ATOM 3039 C C . THR B 1 116 ? -0.976 56.267 4.740 1.00 31.87 116 THR B C 1
ATOM 3040 O O . THR B 1 116 ? 0.166 55.963 5.210 1.00 31.43 116 THR B O 1
ATOM 3044 N N . ARG B 1 117 ? -1.478 57.509 4.703 1.00 31.48 117 ARG B N 1
ATOM 3045 C CA . ARG B 1 117 ? -0.581 58.591 5.113 1.00 32.91 117 ARG B CA 1
ATOM 3046 C C . ARG B 1 117 ? -0.303 58.459 6.675 1.00 32.21 117 ARG B C 1
ATOM 3047 O O . ARG B 1 117 ? 0.799 58.798 7.170 1.00 31.46 117 ARG B O 1
ATOM 3055 N N . GLY B 1 118 ? -1.297 57.961 7.430 1.00 29.10 118 GLY B N 1
ATOM 3056 C CA . GLY B 1 118 ? -1.092 57.744 8.832 1.00 29.10 118 GLY B CA 1
ATOM 3057 C C . GLY B 1 118 ? 0.059 56.771 9.098 1.00 29.50 118 GLY B C 1
ATOM 3058 O O . GLY B 1 118 ? 0.964 57.151 9.829 1.00 25.31 118 GLY B O 1
ATOM 3059 N N . ILE B 1 119 ? 0.074 55.594 8.406 1.00 28.19 119 ILE B N 1
ATOM 3060 C CA . ILE B 1 119 ? 1.152 54.649 8.692 1.00 29.66 119 ILE B CA 1
ATOM 3061 C C . ILE B 1 119 ? 2.467 55.200 8.190 1.00 31.25 119 ILE B C 1
ATOM 3062 O O . ILE B 1 119 ? 3.458 54.942 8.782 1.00 32.30 119 ILE B O 1
ATOM 3067 N N . GLN B 1 120 ? 2.460 56.110 7.248 1.00 32.78 120 GLN B N 1
ATOM 3068 C CA . GLN B 1 120 ? 3.740 56.503 6.599 1.00 32.60 120 GLN B CA 1
ATOM 3069 C C . GLN B 1 120 ? 4.353 57.561 7.394 1.00 29.31 120 GLN B C 1
ATOM 3070 O O . GLN B 1 120 ? 5.509 57.496 7.644 1.00 26.23 120 GLN B O 1
ATOM 3076 N N . ASN B 1 121 ? 3.545 58.516 7.815 1.00 29.14 121 ASN B N 1
ATOM 3077 C CA . ASN B 1 121 ? 4.021 59.482 8.796 1.00 31.01 121 ASN B CA 1
ATOM 3078 C C . ASN B 1 121 ? 4.517 58.833 10.023 1.00 30.56 121 ASN B C 1
ATOM 3079 O O . ASN B 1 121 ? 5.542 59.127 10.426 1.00 34.98 121 ASN B O 1
ATOM 3084 N N . VAL B 1 122 ? 3.832 57.878 10.582 1.00 31.84 122 VAL B N 1
ATOM 3085 C CA . VAL B 1 122 ? 4.210 57.406 11.951 1.00 31.54 122 VAL B CA 1
ATOM 3086 C C . VAL B 1 122 ? 5.589 56.693 11.841 1.00 32.22 122 VAL B C 1
ATOM 3087 O O . VAL B 1 122 ? 6.490 56.794 12.726 1.00 31.80 122 VAL B O 1
ATOM 3091 N N . LEU B 1 123 ? 5.707 55.926 10.744 1.00 34.52 123 LEU B N 1
ATOM 3092 C CA . LEU B 1 123 ? 6.945 55.150 10.375 1.00 34.40 123 LEU B CA 1
ATOM 3093 C C . LEU B 1 123 ? 8.157 56.091 10.025 1.00 34.70 123 LEU B C 1
ATOM 3094 O O . LEU B 1 123 ? 9.324 55.862 10.446 1.00 33.41 123 LEU B O 1
ATOM 3099 N N . GLU B 1 124 ? 7.839 57.177 9.354 1.00 34.20 124 GLU B N 1
ATOM 3100 C CA . GLU B 1 124 ? 8.882 58.046 8.903 1.00 36.91 124 GLU B CA 1
ATOM 3101 C C . GLU B 1 124 ? 9.475 58.830 10.137 1.00 35.95 124 GLU B C 1
ATOM 3102 O O . GLU B 1 124 ? 10.683 58.920 10.252 1.00 37.50 124 GLU B O 1
ATOM 3108 N N . LEU B 1 125 ? 8.641 59.205 11.117 1.00 35.65 125 LEU B N 1
ATOM 3109 C CA . LEU B 1 125 ? 9.072 59.720 12.448 1.00 35.11 125 LEU B CA 1
ATOM 3110 C C . LEU B 1 125 ? 9.607 58.714 13.374 1.00 34.97 125 LEU B C 1
ATOM 3111 O O . LEU B 1 125 ? 10.451 59.047 14.213 1.00 33.10 125 LEU B O 1
ATOM 3116 N N . ALA B 1 126 ? 9.128 57.463 13.300 1.00 34.05 126 ALA B N 1
ATOM 3117 C CA . ALA B 1 126 ? 9.831 56.431 14.124 1.00 35.27 126 ALA B CA 1
ATOM 3118 C C . ALA B 1 126 ? 11.360 56.288 13.778 1.00 34.71 126 ALA B C 1
ATOM 3119 O O . ALA B 1 126 ? 12.203 56.217 14.637 1.00 32.25 126 ALA B O 1
ATOM 3121 N N . LYS B 1 127 ? 11.661 56.346 12.472 1.00 37.22 127 LYS B N 1
ATOM 3122 C CA . LYS B 1 127 ? 12.979 56.366 11.972 1.00 39.11 127 LYS B CA 1
ATOM 3123 C C . LYS B 1 127 ? 13.733 57.645 12.428 1.00 41.23 127 LYS B C 1
ATOM 3124 O O . LYS B 1 127 ? 14.781 57.478 13.085 1.00 40.91 127 LYS B O 1
ATOM 3130 N N . GLN B 1 128 ? 13.216 58.869 12.101 1.00 42.20 128 GLN B N 1
ATOM 3131 C CA . GLN B 1 128 ? 13.848 60.167 12.442 1.00 42.79 128 GLN B CA 1
ATOM 3132 C C . GLN B 1 128 ? 14.140 60.176 13.944 1.00 42.72 128 GLN B C 1
ATOM 3133 O O . GLN B 1 128 ? 15.242 60.591 14.329 1.00 39.51 128 GLN B O 1
ATOM 3139 N N . TYR B 1 129 ? 13.159 59.739 14.788 1.00 39.99 129 TYR B N 1
ATOM 3140 C CA . TYR B 1 129 ? 13.235 59.948 16.264 1.00 37.54 129 TYR B CA 1
ATOM 3141 C C . TYR B 1 129 ? 13.595 58.710 17.051 1.00 38.45 129 TYR B C 1
ATOM 3142 O O . TYR B 1 129 ? 13.584 58.768 18.255 1.00 39.60 129 TYR B O 1
ATOM 3151 N N . GLN B 1 130 ? 13.915 57.598 16.390 1.00 39.28 130 GLN B N 1
ATOM 3152 C CA . GLN B 1 130 ? 14.181 56.314 17.067 1.00 41.45 130 GLN B CA 1
ATOM 3153 C C . GLN B 1 130 ? 13.073 55.852 17.951 1.00 39.82 130 GLN B C 1
ATOM 3154 O O . GLN B 1 130 ? 13.228 55.586 19.194 1.00 40.52 130 GLN B O 1
ATOM 3160 N N . LEU B 1 131 ? 11.947 55.737 17.296 1.00 34.44 131 LEU B N 1
ATOM 3161 C CA . LEU B 1 131 ? 10.759 55.460 18.030 1.00 34.70 131 LEU B CA 1
ATOM 3162 C C . LEU B 1 131 ? 10.196 54.008 17.793 1.00 32.24 131 LEU B C 1
ATOM 3163 O O . LEU B 1 131 ? 10.306 53.430 16.654 1.00 31.35 131 LEU B O 1
ATOM 3168 N N . ARG B 1 132 ? 9.607 53.410 18.798 1.00 28.16 132 ARG B N 1
ATOM 3169 C CA . ARG B 1 132 ? 8.954 52.106 18.512 1.00 30.82 132 ARG B CA 1
ATOM 3170 C C . ARG B 1 132 ? 7.542 52.267 18.107 1.00 30.87 132 ARG B C 1
ATOM 3171 O O . ARG B 1 132 ? 6.954 53.342 18.361 1.00 32.35 132 ARG B O 1
ATOM 3179 N N . VAL B 1 133 ? 6.999 51.288 17.352 1.00 30.63 133 VAL B N 1
ATOM 3180 C CA . VAL B 1 133 ? 5.637 51.441 16.880 1.00 28.57 133 VAL B CA 1
ATOM 3181 C C . VAL B 1 133 ? 4.809 50.191 16.974 1.00 27.65 133 VAL B C 1
ATOM 3182 O O . VAL B 1 133 ? 5.310 49.118 16.746 1.00 25.01 133 VAL B O 1
ATOM 3186 N N . PHE B 1 134 ? 3.550 50.379 17.394 1.00 25.93 134 PHE B N 1
ATOM 3187 C CA . PHE B 1 134 ? 2.526 49.324 17.393 1.00 32.85 134 PHE B CA 1
ATOM 3188 C C . PHE B 1 134 ? 1.473 49.745 16.455 1.00 32.29 134 PHE B C 1
ATOM 3189 O O . PHE B 1 134 ? 0.917 50.804 16.587 1.00 36.40 134 PHE B O 1
ATOM 3197 N N . ALA B 1 135 ? 1.187 48.966 15.488 1.00 32.46 135 ALA B N 1
ATOM 3198 C CA . ALA B 1 135 ? 0.024 49.345 14.722 1.00 34.08 135 ALA B CA 1
ATOM 3199 C C . ALA B 1 135 ? -0.856 48.054 14.570 1.00 34.00 135 ALA B C 1
ATOM 3200 O O . ALA B 1 135 ? -0.367 46.996 14.138 1.00 36.25 135 ALA B O 1
ATOM 3202 N N . PRO B 1 136 ? -2.146 48.148 14.905 1.00 33.60 136 PRO B N 1
ATOM 3203 C CA . PRO B 1 136 ? -2.983 47.003 14.683 1.00 34.26 136 PRO B CA 1
ATOM 3204 C C . PRO B 1 136 ? -3.163 46.809 13.166 1.00 34.40 136 PRO B C 1
ATOM 3205 O O . PRO B 1 136 ? -3.255 47.808 12.391 1.00 29.67 136 PRO B O 1
ATOM 3209 N N . SER B 1 137 ? -3.178 45.525 12.812 1.00 34.42 137 SER B N 1
ATOM 3210 C CA . SER B 1 137 ? -3.762 45.032 11.576 1.00 35.00 137 SER B CA 1
ATOM 3211 C C . SER B 1 137 ? -5.147 44.394 11.862 1.00 35.62 137 SER B C 1
ATOM 3212 O O . SER B 1 137 ? -5.786 44.708 12.881 1.00 38.78 137 SER B O 1
ATOM 3215 N N . THR B 1 138 ? -5.593 43.437 11.047 1.00 33.48 138 THR B N 1
ATOM 3216 C CA . THR B 1 138 ? -6.946 43.053 11.034 1.00 31.25 138 THR B CA 1
ATOM 3217 C C . THR B 1 138 ? -7.096 41.797 10.172 1.00 34.99 138 THR B C 1
ATOM 3218 O O . THR B 1 138 ? -6.339 41.620 9.072 1.00 36.80 138 THR B O 1
ATOM 3222 N N . ILE B 1 139 ? -8.112 40.994 10.561 1.00 29.19 139 ILE B N 1
ATOM 3223 C CA . ILE B 1 139 ? -8.419 39.872 9.742 1.00 30.56 139 ILE B CA 1
ATOM 3224 C C . ILE B 1 139 ? -8.866 40.262 8.308 1.00 29.68 139 ILE B C 1
ATOM 3225 O O . ILE B 1 139 ? -8.803 39.407 7.446 1.00 29.39 139 ILE B O 1
ATOM 3230 N N . ALA B 1 140 ? -9.229 41.541 8.064 1.00 27.95 140 ALA B N 1
ATOM 3231 C CA . ALA B 1 140 ? -9.705 41.978 6.786 1.00 26.10 140 ALA B CA 1
ATOM 3232 C C . ALA B 1 140 ? -8.610 42.041 5.683 1.00 29.06 140 ALA B C 1
ATOM 3233 O O . ALA B 1 140 ? -8.960 42.359 4.515 1.00 28.97 140 ALA B O 1
ATOM 3235 N N . VAL B 1 141 ? -7.326 41.780 6.058 1.00 29.43 141 VAL B N 1
ATOM 3236 C CA . VAL B 1 141 ? -6.193 41.650 5.081 1.00 32.26 141 VAL B CA 1
ATOM 3237 C C . VAL B 1 141 ? -6.340 40.413 4.196 1.00 35.62 141 VAL B C 1
ATOM 3238 O O . VAL B 1 141 ? -5.766 40.319 3.066 1.00 38.28 141 VAL B O 1
ATOM 3242 N N . PHE B 1 142 ? -7.097 39.440 4.737 1.00 37.69 142 PHE B N 1
ATOM 3243 C CA . PHE B 1 142 ? -7.381 38.154 4.083 1.00 35.99 142 PHE B CA 1
ATOM 3244 C C . PHE B 1 142 ? -8.444 38.291 3.013 1.00 35.90 142 PHE B C 1
ATOM 3245 O O . PHE B 1 142 ? -9.248 39.223 3.107 1.00 35.72 142 PHE B O 1
ATOM 3253 N N . GLY B 1 143 ? -8.432 37.374 2.036 1.00 35.43 143 GLY B N 1
ATOM 3254 C CA . GLY B 1 143 ? -9.383 37.347 0.880 1.00 35.24 143 GLY B CA 1
ATOM 3255 C C . GLY B 1 143 ? -10.073 35.996 0.600 1.00 35.24 143 GLY B C 1
ATOM 3256 O O . GLY B 1 143 ? -9.946 35.022 1.398 1.00 31.80 143 GLY B O 1
ATOM 3257 N N . PRO B 1 144 ? -10.876 35.945 -0.489 1.00 34.99 144 PRO B N 1
ATOM 3258 C CA . PRO B 1 144 ? -11.654 34.815 -0.928 1.00 34.69 144 PRO B CA 1
ATOM 3259 C C . PRO B 1 144 ? -10.756 33.636 -1.187 1.00 34.52 144 PRO B C 1
ATOM 3260 O O . PRO B 1 144 ? -11.219 32.486 -1.048 1.00 34.05 144 PRO B O 1
ATOM 3264 N N . SER B 1 145 ? -9.505 33.946 -1.594 1.00 33.76 145 SER B N 1
ATOM 3265 C CA . SER B 1 145 ? -8.479 32.986 -2.028 1.00 31.95 145 SER B CA 1
ATOM 3266 C C . SER B 1 145 ? -7.438 32.631 -0.917 1.00 32.12 145 SER B C 1
ATOM 3267 O O . SER B 1 145 ? -6.463 31.922 -1.223 1.00 34.28 145 SER B O 1
ATOM 3270 N N . THR B 1 146 ? -7.607 33.183 0.297 1.00 30.95 146 THR B N 1
ATOM 3271 C CA . THR B 1 146 ? -6.961 32.746 1.514 1.00 27.21 146 THR B CA 1
ATOM 3272 C C . THR B 1 146 ? -7.706 31.496 2.085 1.00 27.85 146 THR B C 1
ATOM 3273 O O . THR B 1 146 ? -8.990 31.408 2.056 1.00 28.11 146 THR B O 1
ATOM 3277 N N . PRO B 1 147 ? -6.917 30.485 2.499 1.00 25.90 147 PRO B N 1
ATOM 3278 C CA . PRO B 1 147 ? -7.573 29.366 3.131 1.00 28.78 147 PRO B CA 1
ATOM 3279 C C . PRO B 1 147 ? -8.216 29.897 4.409 1.00 32.91 147 PRO B C 1
ATOM 3280 O O . PRO B 1 147 ? -7.550 30.513 5.276 1.00 32.08 147 PRO B O 1
ATOM 3284 N N . GLN B 1 148 ? -9.521 29.667 4.499 1.00 34.33 148 GLN B N 1
ATOM 3285 C CA . GLN B 1 148 ? -10.323 30.303 5.554 1.00 36.24 148 GLN B CA 1
ATOM 3286 C C . GLN B 1 148 ? -10.528 29.579 6.951 1.00 36.40 148 GLN B C 1
ATOM 3287 O O . GLN B 1 148 ? -11.126 30.139 7.868 1.00 36.07 148 GLN B O 1
ATOM 3293 N N . ASP B 1 149 ? -10.002 28.361 7.103 1.00 37.07 149 ASP B N 1
ATOM 3294 C CA . ASP B 1 149 ? -10.048 27.606 8.398 1.00 39.57 149 ASP B CA 1
ATOM 3295 C C . ASP B 1 149 ? -8.631 27.581 8.924 1.00 39.58 149 ASP B C 1
ATOM 3296 O O . ASP B 1 149 ? -7.765 27.304 8.146 1.00 39.90 149 ASP B O 1
ATOM 3301 N N . GLU B 1 150 ? -8.399 27.924 10.197 1.00 41.52 150 GLU B N 1
ATOM 3302 C CA . GLU B 1 150 ? -7.055 27.974 10.783 1.00 44.44 150 GLU B CA 1
ATOM 3303 C C . GLU B 1 150 ? -5.972 28.652 9.915 1.00 42.02 150 GLU B C 1
ATOM 3304 O O . GLU B 1 150 ? -4.787 28.182 9.779 1.00 42.59 150 GLU B O 1
ATOM 3310 N N . THR B 1 151 ? -6.419 29.780 9.345 1.00 40.62 151 THR B N 1
ATOM 3311 C CA . THR B 1 151 ? -5.611 30.734 8.571 1.00 38.11 151 THR B CA 1
ATOM 3312 C C . THR B 1 151 ? -4.283 31.083 9.261 1.00 36.64 151 THR B C 1
ATOM 3313 O O . THR B 1 151 ? -4.274 31.677 10.378 1.00 36.14 151 THR B O 1
ATOM 3317 N N . PRO B 1 152 ? -3.159 30.737 8.587 1.00 36.40 152 PRO B N 1
ATOM 3318 C CA . PRO B 1 152 ? -1.824 30.977 9.140 1.00 36.51 152 PRO B CA 1
ATOM 3319 C C . PRO B 1 152 ? -1.345 32.424 9.003 1.00 37.81 152 PRO B C 1
ATOM 3320 O O . PRO B 1 152 ? -2.010 33.275 8.340 1.00 37.64 152 PRO B O 1
ATOM 3324 N N . ASP B 1 153 ? -0.194 32.684 9.617 1.00 38.66 153 ASP B N 1
ATOM 3325 C CA . ASP B 1 153 ? 0.467 33.997 9.625 1.00 40.20 153 ASP B CA 1
ATOM 3326 C C . ASP B 1 153 ? 0.942 34.398 8.279 1.00 41.56 153 ASP B C 1
ATOM 3327 O O . ASP B 1 153 ? 0.715 35.539 7.875 1.00 42.98 153 ASP B O 1
ATOM 3332 N N . THR B 1 154 ? 1.565 33.451 7.564 1.00 40.77 154 THR B N 1
ATOM 3333 C CA . THR B 1 154 ? 2.148 33.761 6.309 1.00 40.20 154 THR B CA 1
ATOM 3334 C C . THR B 1 154 ? 1.357 33.008 5.227 1.00 39.28 154 THR B C 1
ATOM 3335 O O . THR B 1 154 ? 1.342 31.762 5.139 1.00 38.80 154 THR B O 1
ATOM 3339 N N . THR B 1 155 ? 0.618 33.788 4.453 1.00 38.19 155 THR B N 1
ATOM 3340 C CA . THR B 1 155 ? -0.334 33.219 3.552 1.00 38.17 155 THR B CA 1
ATOM 3341 C C . THR B 1 155 ? -0.821 34.204 2.473 1.00 37.65 155 THR B C 1
ATOM 3342 O O . THR B 1 155 ? -0.426 35.342 2.446 1.00 37.76 155 THR B O 1
ATOM 3346 N N . ILE B 1 156 ? -1.710 33.739 1.597 1.00 37.92 156 ILE B N 1
ATOM 3347 C CA . ILE B 1 156 ? -2.245 34.550 0.497 1.00 36.32 156 ILE B CA 1
ATOM 3348 C C . ILE B 1 156 ? -3.117 35.605 1.188 1.00 35.55 156 ILE B C 1
ATOM 3349 O O . ILE B 1 156 ? -3.973 35.265 2.063 1.00 36.96 156 ILE B O 1
ATOM 3354 N N . MET B 1 157 ? -2.865 36.857 0.790 1.00 34.70 157 MET B N 1
ATOM 3355 C CA . MET B 1 157 ? -3.515 38.094 1.208 1.00 32.37 157 MET B CA 1
ATOM 3356 C C . MET B 1 157 ? -4.096 38.943 -0.010 1.00 30.00 157 MET B C 1
ATOM 3357 O O . MET B 1 157 ? -3.409 39.721 -0.609 1.00 26.57 157 MET B O 1
ATOM 3362 N N . ARG B 1 158 ? -5.363 38.789 -0.372 1.00 28.91 158 ARG B N 1
ATOM 3363 C CA . ARG B 1 158 ? -5.863 39.575 -1.487 1.00 29.93 158 ARG B CA 1
ATOM 3364 C C . ARG B 1 158 ? -7.126 40.184 -1.029 1.00 31.79 158 ARG B C 1
ATOM 3365 O O . ARG B 1 158 ? -8.192 39.700 -1.290 1.00 34.05 158 ARG B O 1
ATOM 3373 N N . PRO B 1 159 ? -7.041 41.214 -0.236 1.00 33.64 159 PRO B N 1
ATOM 3374 C CA . PRO B 1 159 ? -8.409 41.620 0.307 1.00 33.96 159 PRO B CA 1
ATOM 3375 C C . PRO B 1 159 ? -9.240 42.304 -0.745 1.00 35.40 159 PRO B C 1
ATOM 3376 O O . PRO B 1 159 ? -8.637 43.086 -1.604 1.00 31.66 159 PRO B O 1
ATOM 3380 N N . THR B 1 160 ? -10.578 42.161 -0.546 1.00 32.13 160 THR B N 1
ATOM 3381 C CA . THR B 1 160 ? -11.556 42.850 -1.363 1.00 31.03 160 THR B CA 1
ATOM 3382 C C . THR B 1 160 ? -12.009 44.240 -0.895 1.00 30.50 160 THR B C 1
ATOM 3383 O O . THR B 1 160 ? -12.688 44.930 -1.621 1.00 30.81 160 THR B O 1
ATOM 3387 N N . THR B 1 161 ? -11.703 44.663 0.320 1.00 32.27 161 THR B N 1
ATOM 3388 C CA . THR B 1 161 ? -12.240 45.954 0.803 1.00 27.56 161 THR B CA 1
ATOM 3389 C C . THR B 1 161 ? -11.104 46.940 0.879 1.00 29.26 161 THR B C 1
ATOM 3390 O O . THR B 1 161 ? -9.940 46.566 1.144 1.00 29.96 161 THR B O 1
ATOM 3394 N N . MET B 1 162 ? -11.414 48.210 0.695 1.00 28.80 162 MET B N 1
ATOM 3395 C CA . MET B 1 162 ? -10.433 49.221 0.753 1.00 25.19 162 MET B CA 1
ATOM 3396 C C . MET B 1 162 ? -9.786 49.077 2.095 1.00 26.92 162 MET B C 1
ATOM 3397 O O . MET B 1 162 ? -8.534 49.079 2.216 1.00 31.62 162 MET B O 1
ATOM 3402 N N . TYR B 1 163 ? -10.567 49.001 3.146 1.00 26.91 163 TYR B N 1
ATOM 3403 C CA . TYR B 1 163 ? -9.952 48.853 4.468 1.00 27.98 163 TYR B CA 1
ATOM 3404 C C . TYR B 1 163 ? -8.885 47.738 4.505 1.00 25.84 163 TYR B C 1
ATOM 3405 O O . TYR B 1 163 ? -7.730 47.982 4.947 1.00 26.06 163 TYR B O 1
ATOM 3414 N N . GLY B 1 164 ? -9.234 46.563 3.993 1.00 26.04 164 GLY B N 1
ATOM 3415 C CA . GLY B 1 164 ? -8.270 45.431 4.097 1.00 28.86 164 GLY B CA 1
ATOM 3416 C C . GLY B 1 164 ? -6.875 45.680 3.458 1.00 28.76 164 GLY B C 1
ATOM 3417 O O . GLY B 1 164 ? -5.813 45.449 4.076 1.00 31.43 164 GLY B O 1
ATOM 3418 N N . LEU B 1 165 ? -6.941 46.241 2.253 1.00 26.10 165 LEU B N 1
ATOM 3419 C CA . LEU B 1 165 ? -5.805 46.501 1.447 1.00 25.92 165 LEU B CA 1
ATOM 3420 C C . LEU B 1 165 ? -4.947 47.595 2.098 1.00 22.93 165 LEU B C 1
ATOM 3421 O O . LEU B 1 165 ? -3.735 47.529 2.084 1.00 25.90 165 LEU B O 1
ATOM 3426 N N . THR B 1 166 ? -5.553 48.616 2.670 1.00 26.85 166 THR B N 1
ATOM 3427 C CA . THR B 1 166 ? -4.705 49.571 3.360 1.00 24.91 166 THR B CA 1
ATOM 3428 C C . THR B 1 166 ? -3.976 48.908 4.486 1.00 25.84 166 THR B C 1
ATOM 3429 O O . THR B 1 166 ? -2.865 49.368 4.842 1.00 28.73 166 THR B O 1
ATOM 3433 N N . LYS B 1 167 ? -4.563 47.879 5.084 1.00 24.22 167 LYS B N 1
ATOM 3434 C CA . LYS B 1 167 ? -3.847 47.307 6.201 1.00 26.92 167 LYS B CA 1
ATOM 3435 C C . LYS B 1 167 ? -2.756 46.321 5.749 1.00 29.88 167 LYS B C 1
ATOM 3436 O O . LYS B 1 167 ? -1.854 46.001 6.572 1.00 32.03 167 LYS B O 1
ATOM 3442 N N . VAL B 1 168 ? -2.817 45.753 4.518 1.00 29.58 168 VAL B N 1
ATOM 3443 C CA . VAL B 1 168 ? -1.690 44.908 4.024 1.00 26.65 168 VAL B CA 1
ATOM 3444 C C . VAL B 1 168 ? -0.523 45.917 3.855 1.00 27.05 168 VAL B C 1
ATOM 3445 O O . VAL B 1 168 ? 0.685 45.663 4.199 1.00 22.88 168 VAL B O 1
ATOM 3449 N N . HIS B 1 169 ? -0.862 47.139 3.390 1.00 26.07 169 HIS B N 1
ATOM 3450 C CA . HIS B 1 169 ? 0.211 48.174 3.272 1.00 22.91 169 HIS B CA 1
ATOM 3451 C C . HIS B 1 169 ? 0.787 48.423 4.704 1.00 24.55 169 HIS B C 1
ATOM 3452 O O . HIS B 1 169 ? 2.072 48.445 4.934 1.00 22.52 169 HIS B O 1
ATOM 3459 N N . VAL B 1 170 ? -0.134 48.532 5.681 1.00 21.91 170 VAL B N 1
ATOM 3460 C CA . VAL B 1 170 ? 0.363 48.667 7.070 1.00 23.50 170 VAL B CA 1
ATOM 3461 C C . VAL B 1 170 ? 1.480 47.685 7.399 1.00 25.61 170 VAL B C 1
ATOM 3462 O O . VAL B 1 170 ? 2.586 48.099 7.744 1.00 27.12 170 VAL B O 1
ATOM 3466 N N . GLU B 1 171 ? 1.222 46.410 7.125 1.00 27.38 171 GLU B N 1
ATOM 3467 C CA . GLU B 1 171 ? 2.079 45.288 7.501 1.00 27.64 171 GLU B CA 1
ATOM 3468 C C . GLU B 1 171 ? 3.346 45.345 6.757 1.00 28.16 171 GLU B C 1
ATOM 3469 O O . GLU B 1 171 ? 4.361 45.316 7.415 1.00 28.42 171 GLU B O 1
ATOM 3475 N N . LEU B 1 172 ? 3.284 45.356 5.390 1.00 26.08 172 LEU B N 1
ATOM 3476 C CA . LEU B 1 172 ? 4.437 45.410 4.544 1.00 24.89 172 LEU B CA 1
ATOM 3477 C C . LEU B 1 172 ? 5.422 46.539 4.861 1.00 26.60 172 LEU B C 1
ATOM 3478 O O . LEU B 1 172 ? 6.717 46.281 4.843 1.00 28.81 172 LEU B O 1
ATOM 3483 N N . LEU B 1 173 ? 4.882 47.772 5.043 1.00 26.56 173 LEU B N 1
ATOM 3484 C CA . LEU B 1 173 ? 5.704 48.952 5.321 1.00 25.63 173 LEU B CA 1
ATOM 3485 C C . LEU B 1 173 ? 6.308 48.932 6.749 1.00 28.68 173 LEU B C 1
ATOM 3486 O O . LEU B 1 173 ? 7.430 49.430 6.939 1.00 29.31 173 LEU B O 1
ATOM 3491 N N . GLY B 1 174 ? 5.606 48.398 7.755 1.00 32.08 174 GLY B N 1
ATOM 3492 C CA . GLY B 1 174 ? 6.209 48.361 9.182 1.00 31.16 174 GLY B CA 1
ATOM 3493 C C . GLY B 1 174 ? 7.291 47.263 9.131 1.00 31.92 174 GLY B C 1
ATOM 3494 O O . GLY B 1 174 ? 8.428 47.427 9.591 1.00 27.29 174 GLY B O 1
ATOM 3495 N N . GLU B 1 175 ? 6.966 46.135 8.497 1.00 33.80 175 GLU B N 1
ATOM 3496 C CA . GLU B 1 175 ? 8.047 45.124 8.319 1.00 35.64 175 GLU B CA 1
ATOM 3497 C C . GLU B 1 175 ? 9.294 45.769 7.686 1.00 33.76 175 GLU B C 1
ATOM 3498 O O . GLU B 1 175 ? 10.408 45.515 8.147 1.00 32.15 175 GLU B O 1
ATOM 3504 N N . TYR B 1 176 ? 9.101 46.568 6.636 1.00 30.16 176 TYR B N 1
ATOM 3505 C CA . TYR B 1 176 ? 10.278 47.022 5.923 1.00 31.30 176 TYR B CA 1
ATOM 3506 C C . TYR B 1 176 ? 11.108 48.108 6.752 1.00 29.63 176 TYR B C 1
ATOM 3507 O O . TYR B 1 176 ? 12.326 48.076 6.740 1.00 30.87 176 TYR B O 1
ATOM 3516 N N . TYR B 1 177 ? 10.444 49.033 7.466 1.00 26.44 177 TYR B N 1
ATOM 3517 C CA . TYR B 1 177 ? 11.094 49.860 8.464 1.00 27.07 177 TYR B CA 1
ATOM 3518 C C . TYR B 1 177 ? 11.844 49.116 9.525 1.00 29.48 177 TYR B C 1
ATOM 3519 O O . TYR B 1 177 ? 12.945 49.536 9.860 1.00 30.31 177 TYR B O 1
ATOM 3528 N N . TYR B 1 178 ? 11.295 47.971 9.977 1.00 31.13 178 TYR B N 1
ATOM 3529 C CA . TYR B 1 178 ? 12.035 47.044 10.847 1.00 32.58 178 TYR B CA 1
ATOM 3530 C C . TYR B 1 178 ? 13.390 46.554 10.242 1.00 33.44 178 TYR B C 1
ATOM 3531 O O . TYR B 1 178 ? 14.489 46.864 10.792 1.00 30.80 178 TYR B O 1
ATOM 3540 N N . ASN B 1 179 ? 13.296 45.821 9.111 1.00 34.68 179 ASN B N 1
ATOM 3541 C CA . ASN B 1 179 ? 14.468 45.186 8.454 1.00 34.62 179 ASN B CA 1
ATOM 3542 C C . ASN B 1 179 ? 15.355 46.235 7.874 1.00 37.31 179 ASN B C 1
ATOM 3543 O O . ASN B 1 179 ? 16.565 46.085 7.943 1.00 36.77 179 ASN B O 1
ATOM 3548 N N . LYS B 1 180 ? 14.776 47.357 7.405 1.00 39.78 180 LYS B N 1
ATOM 3549 C CA . LYS B 1 180 ? 15.599 48.438 6.789 1.00 41.18 180 LYS B CA 1
ATOM 3550 C C . LYS B 1 180 ? 16.295 49.463 7.756 1.00 41.02 180 LYS B C 1
ATOM 3551 O O . LYS B 1 180 ? 17.480 49.770 7.586 1.00 41.67 180 LYS B O 1
ATOM 3557 N N . PHE B 1 181 ? 15.560 49.953 8.759 1.00 39.31 181 PHE B N 1
ATOM 3558 C CA . PHE B 1 181 ? 16.084 50.982 9.621 1.00 38.14 181 PHE B CA 1
ATOM 3559 C C . PHE B 1 181 ? 16.004 50.592 11.077 1.00 38.83 181 PHE B C 1
ATOM 3560 O O . PHE B 1 181 ? 16.217 51.475 11.923 1.00 39.30 181 PHE B O 1
ATOM 3568 N N . GLY B 1 182 ? 15.578 49.357 11.378 1.00 36.51 182 GLY B N 1
ATOM 3569 C CA . GLY B 1 182 ? 15.549 48.890 12.752 1.00 34.36 182 GLY B CA 1
ATOM 3570 C C . GLY B 1 182 ? 14.483 49.602 13.570 1.00 35.26 182 GLY B C 1
ATOM 3571 O O . GLY B 1 182 ? 14.562 49.704 14.839 1.00 30.73 182 GLY B O 1
ATOM 3572 N N . VAL B 1 183 ? 13.456 50.097 12.892 1.00 34.39 183 VAL B N 1
ATOM 3573 C CA . VAL B 1 183 ? 12.425 50.619 13.731 1.00 35.37 183 VAL B CA 1
ATOM 3574 C C . VAL B 1 183 ? 11.785 49.367 14.380 1.00 34.53 183 VAL B C 1
ATOM 3575 O O . VAL B 1 183 ? 11.394 48.441 13.660 1.00 36.32 183 VAL B O 1
ATOM 3579 N N . ASP B 1 184 ? 11.741 49.320 15.720 1.00 35.12 184 ASP B N 1
ATOM 3580 C CA . ASP B 1 184 ? 10.999 48.238 16.400 1.00 34.36 184 ASP B CA 1
ATOM 3581 C C . ASP B 1 184 ? 9.502 48.362 16.066 1.00 34.05 184 ASP B C 1
ATOM 3582 O O . ASP B 1 184 ? 8.779 49.124 16.689 1.00 32.45 184 ASP B O 1
ATOM 3587 N N . PHE B 1 185 ? 9.029 47.624 15.080 1.00 33.20 185 PHE B N 1
ATOM 3588 C CA . PHE B 1 185 ? 7.666 47.841 14.700 1.00 32.78 185 PHE B CA 1
ATOM 3589 C C . PHE B 1 185 ? 6.963 46.498 14.917 1.00 30.35 185 PHE B C 1
ATOM 3590 O O . PHE B 1 185 ? 7.529 45.498 14.513 1.00 30.42 185 PHE B O 1
ATOM 3598 N N . ARG B 1 186 ? 5.773 46.503 15.530 1.00 27.38 186 ARG B N 1
ATOM 3599 C CA . ARG B 1 186 ? 4.941 45.311 15.827 1.00 29.57 186 ARG B CA 1
ATOM 3600 C C . ARG B 1 186 ? 3.460 45.574 15.600 1.00 27.95 186 ARG B C 1
ATOM 3601 O O . ARG B 1 186 ? 2.997 46.686 15.752 1.00 27.85 186 ARG B O 1
ATOM 3609 N N . SER B 1 187 ? 2.735 44.535 15.182 1.00 28.33 187 SER B N 1
ATOM 3610 C CA . SER B 1 187 ? 1.278 44.519 15.091 1.00 26.62 187 SER B CA 1
ATOM 3611 C C . SER B 1 187 ? 0.752 43.110 15.368 1.00 25.03 187 SER B C 1
ATOM 3612 O O . SER B 1 187 ? 1.467 42.064 15.393 1.00 23.03 187 SER B O 1
ATOM 3615 N N . VAL B 1 188 ? -0.585 43.134 15.424 1.00 26.02 188 VAL B N 1
ATOM 3616 C CA . VAL B 1 188 ? -1.368 42.032 15.724 1.00 27.76 188 VAL B CA 1
ATOM 3617 C C . VAL B 1 188 ? -2.518 42.250 14.815 1.00 27.10 188 VAL B C 1
ATOM 3618 O O . VAL B 1 188 ? -2.968 43.377 14.584 1.00 25.64 188 VAL B O 1
ATOM 3622 N N . ARG B 1 189 ? -2.997 41.147 14.255 1.00 32.75 189 ARG B N 1
ATOM 3623 C CA . ARG B 1 189 ? -4.127 41.197 13.352 1.00 32.95 189 ARG B CA 1
ATOM 3624 C C . ARG B 1 189 ? -5.380 40.965 14.172 1.00 36.19 189 ARG B C 1
ATOM 3625 O O . ARG B 1 189 ? -5.606 39.802 14.642 1.00 37.44 189 ARG B O 1
ATOM 3633 N N . TYR B 1 190 ? -6.186 42.028 14.435 1.00 37.03 190 TYR B N 1
ATOM 3634 C CA . TYR B 1 190 ? -7.343 41.753 15.346 1.00 35.93 190 TYR B CA 1
ATOM 3635 C C . TYR B 1 190 ? -8.473 40.996 14.608 1.00 34.85 190 TYR B C 1
ATOM 3636 O O . TYR B 1 190 ? -8.725 41.204 13.395 1.00 35.07 190 TYR B O 1
ATOM 3645 N N . PRO B 1 191 ? -9.136 40.110 15.335 1.00 34.05 191 PRO B N 1
ATOM 3646 C CA . PRO B 1 191 ? -10.329 39.527 14.781 1.00 32.65 191 PRO B CA 1
ATOM 3647 C C . PRO B 1 191 ? -11.501 40.543 15.179 1.00 31.97 191 PRO B C 1
ATOM 3648 O O . PRO B 1 191 ? -11.173 41.669 15.548 1.00 35.36 191 PRO B O 1
ATOM 3652 N N . GLY B 1 192 ? -12.786 40.190 15.090 1.00 30.65 192 GLY B N 1
ATOM 3653 C CA . GLY B 1 192 ? -13.884 41.058 15.528 1.00 28.35 192 GLY B CA 1
ATOM 3654 C C . GLY B 1 192 ? -13.713 41.242 17.034 1.00 31.03 192 GLY B C 1
ATOM 3655 O O . GLY B 1 192 ? -13.376 40.311 17.788 1.00 28.48 192 GLY B O 1
ATOM 3656 N N . VAL B 1 193 ? -13.831 42.486 17.477 1.00 33.43 193 VAL B N 1
ATOM 3657 C CA . VAL B 1 193 ? -13.540 42.827 18.888 1.00 35.08 193 VAL B CA 1
ATOM 3658 C C . VAL B 1 193 ? -14.867 43.198 19.472 1.00 34.42 193 VAL B C 1
ATOM 3659 O O . VAL B 1 193 ? -15.624 43.931 18.835 1.00 33.51 193 VAL B O 1
ATOM 3663 N N . ILE B 1 194 ? -15.148 42.666 20.642 1.00 32.87 194 ILE B N 1
ATOM 3664 C CA . ILE B 1 194 ? -16.445 42.874 21.267 1.00 34.73 194 ILE B CA 1
ATOM 3665 C C . ILE B 1 194 ? -16.294 43.659 22.519 1.00 34.46 194 ILE B C 1
ATOM 3666 O O . ILE B 1 194 ? -15.432 43.316 23.331 1.00 35.78 194 ILE B O 1
ATOM 3671 N N . SER B 1 195 ? -17.126 44.673 22.712 1.00 36.29 195 SER B N 1
ATOM 3672 C CA . SER B 1 195 ? -17.054 45.431 23.984 1.00 42.10 195 SER B CA 1
ATOM 3673 C C . SER B 1 195 ? -18.368 46.119 24.437 1.00 43.56 195 SER B C 1
ATOM 3674 O O . SER B 1 195 ? -19.257 46.336 23.609 1.00 42.89 195 SER B O 1
ATOM 3677 N N . SER B 1 196 ? -18.504 46.350 25.756 1.00 47.02 196 SER B N 1
ATOM 3678 C CA . SER B 1 196 ? -19.649 47.075 26.405 1.00 50.30 196 SER B CA 1
ATOM 3679 C C . SER B 1 196 ? -19.570 48.587 26.197 1.00 52.71 196 SER B C 1
ATOM 3680 O O . SER B 1 196 ? -20.610 49.244 26.103 1.00 53.07 196 SER B O 1
ATOM 3683 N N . GLU B 1 197 ? -18.342 49.124 26.119 1.00 54.53 197 GLU B N 1
ATOM 3684 C CA . GLU B 1 197 ? -18.123 50.560 26.311 1.00 56.12 197 GLU B CA 1
ATOM 3685 C C . GLU B 1 197 ? -18.631 51.372 25.165 1.00 55.13 197 GLU B C 1
ATOM 3686 O O . GLU B 1 197 ? -19.711 51.981 25.277 1.00 55.65 197 GLU B O 1
ATOM 3692 N N . ALA B 1 198 ? -17.858 51.296 24.084 1.00 54.33 198 ALA B N 1
ATOM 3693 C CA . ALA B 1 198 ? -18.055 51.873 22.760 1.00 54.78 198 ALA B CA 1
ATOM 3694 C C . ALA B 1 198 ? -19.308 51.408 22.028 1.00 55.36 198 ALA B C 1
ATOM 3695 O O . ALA B 1 198 ? -19.645 50.209 22.045 1.00 55.92 198 ALA B O 1
ATOM 3697 N N . LEU B 1 199 ? -19.941 52.328 21.308 1.00 55.05 199 LEU B N 1
ATOM 3698 C CA . LEU B 1 199 ? -21.230 52.058 20.673 1.00 57.16 199 LEU B CA 1
ATOM 3699 C C . LEU B 1 199 ? -20.852 51.346 19.421 1.00 56.39 199 LEU B C 1
ATOM 3700 O O . LEU B 1 199 ? -19.760 51.598 18.965 1.00 56.88 199 LEU B O 1
ATOM 3705 N N . PRO B 1 200 ? -21.707 50.404 18.915 1.00 57.46 200 PRO B N 1
ATOM 3706 C CA . PRO B 1 200 ? -21.572 49.749 17.552 1.00 57.82 200 PRO B CA 1
ATOM 3707 C C . PRO B 1 200 ? -21.737 50.757 16.414 1.00 58.14 200 PRO B C 1
ATOM 3708 O O . PRO B 1 200 ? -22.345 51.791 16.623 1.00 58.49 200 PRO B O 1
ATOM 3712 N N . GLY B 1 201 ? -21.227 50.463 15.223 1.00 59.31 201 GLY B N 1
ATOM 3713 C CA . GLY B 1 201 ? -21.315 51.453 14.157 1.00 59.78 201 GLY B CA 1
ATOM 3714 C C . GLY B 1 201 ? -21.092 50.996 12.731 1.00 60.55 201 GLY B C 1
ATOM 3715 O O . GLY B 1 201 ? -20.289 51.608 11.988 1.00 63.81 201 GLY B O 1
ATOM 3716 N N . GLY B 1 202 ? -21.776 49.934 12.320 1.00 58.60 202 GLY B N 1
ATOM 3717 C CA . GLY B 1 202 ? -21.845 49.619 10.882 1.00 55.25 202 GLY B CA 1
ATOM 3718 C C . GLY B 1 202 ? -20.811 48.668 10.342 1.00 52.75 202 GLY B C 1
ATOM 3719 O O . GLY B 1 202 ? -20.803 48.385 9.144 1.00 54.30 202 GLY B O 1
ATOM 3720 N N . GLY B 1 203 ? -19.923 48.176 11.199 1.00 49.78 203 GLY B N 1
ATOM 3721 C CA . GLY B 1 203 ? -18.912 47.191 10.777 1.00 45.18 203 GLY B CA 1
ATOM 3722 C C . GLY B 1 203 ? -19.569 45.826 10.590 1.00 46.17 203 GLY B C 1
ATOM 3723 O O . GLY B 1 203 ? -20.787 45.613 10.927 1.00 45.61 203 GLY B O 1
ATOM 3724 N N . THR B 1 204 ? -18.757 44.896 10.083 1.00 42.00 204 THR B N 1
ATOM 3725 C CA . THR B 1 204 ? -19.243 43.637 9.675 1.00 39.01 204 THR B CA 1
ATOM 3726 C C . THR B 1 204 ? -19.206 42.798 10.878 1.00 39.18 204 THR B C 1
ATOM 3727 O O . THR B 1 204 ? -20.119 42.092 11.093 1.00 40.55 204 THR B O 1
ATOM 3731 N N . THR B 1 205 ? -18.171 42.860 11.687 1.00 39.37 205 THR B N 1
ATOM 3732 C CA . THR B 1 205 ? -18.166 42.058 12.906 1.00 39.92 205 THR B CA 1
ATOM 3733 C C . THR B 1 205 ? -18.984 42.720 14.026 1.00 41.08 205 THR B C 1
ATOM 3734 O O . THR B 1 205 ? -19.179 42.088 15.055 1.00 41.32 205 THR B O 1
ATOM 3738 N N . ASP B 1 206 ? -19.483 43.947 13.795 1.00 41.51 206 ASP B N 1
ATOM 3739 C CA . ASP B 1 206 ? -20.446 44.653 14.677 1.00 44.31 206 ASP B CA 1
ATOM 3740 C C . ASP B 1 206 ? -21.743 43.976 15.075 1.00 44.10 206 ASP B C 1
ATOM 3741 O O . ASP B 1 206 ? -22.365 44.380 16.055 1.00 41.96 206 ASP B O 1
ATOM 3746 N N . TYR B 1 207 ? -22.187 42.988 14.296 1.00 44.14 207 TYR B N 1
ATOM 3747 C CA . TYR B 1 207 ? -23.413 42.295 14.675 1.00 43.69 207 TYR B CA 1
ATOM 3748 C C . TYR B 1 207 ? -23.220 41.828 16.105 1.00 42.86 207 TYR B C 1
ATOM 3749 O O . TYR B 1 207 ? -24.185 41.694 16.807 1.00 44.03 207 TYR B O 1
ATOM 3758 N N . ALA B 1 208 ? -21.985 41.638 16.555 1.00 42.10 208 ALA B N 1
ATOM 3759 C CA . ALA B 1 208 ? -21.758 40.931 17.801 1.00 40.92 208 ALA B CA 1
ATOM 3760 C C . ALA B 1 208 ? -21.773 41.869 18.975 1.00 40.29 208 ALA B C 1
ATOM 3761 O O . ALA B 1 208 ? -21.688 41.443 20.153 1.00 39.13 208 ALA B O 1
ATOM 3763 N N . VAL B 1 209 ? -21.880 43.155 18.666 1.00 39.83 209 VAL B N 1
ATOM 3764 C CA . VAL B 1 209 ? -22.143 44.096 19.732 1.00 41.13 209 VAL B CA 1
ATOM 3765 C C . VAL B 1 209 ? -23.638 44.573 19.718 1.00 41.13 209 VAL B C 1
ATOM 3766 O O . VAL B 1 209 ? -24.240 44.687 20.757 1.00 38.92 209 VAL B O 1
ATOM 3770 N N . GLU B 1 210 ? -24.238 44.788 18.546 1.00 43.27 210 GLU B N 1
ATOM 3771 C CA . GLU B 1 210 ? -25.640 45.257 18.442 1.00 46.58 210 GLU B CA 1
ATOM 3772 C C . GLU B 1 210 ? -26.639 44.303 19.101 1.00 45.57 210 GLU B C 1
ATOM 3773 O O . GLU B 1 210 ? -27.649 44.719 19.740 1.00 45.19 210 GLU B O 1
ATOM 3779 N N . ILE B 1 211 ? -26.325 43.018 18.887 1.00 42.33 211 ILE B N 1
ATOM 3780 C CA . ILE B 1 211 ? -27.054 41.878 19.378 1.00 40.42 211 ILE B CA 1
ATOM 3781 C C . ILE B 1 211 ? -27.396 42.051 20.839 1.00 41.25 211 ILE B C 1
ATOM 3782 O O . ILE B 1 211 ? -28.574 41.785 21.231 1.00 42.76 211 ILE B O 1
ATOM 3787 N N . PHE B 1 212 ? -26.398 42.488 21.620 1.00 41.33 212 PHE B N 1
ATOM 3788 C CA . PHE B 1 212 ? -26.544 42.666 23.075 1.00 42.17 212 PHE B CA 1
ATOM 3789 C C . PHE B 1 212 ? -27.449 43.821 23.516 1.00 44.72 212 PHE B C 1
ATOM 3790 O O . PHE B 1 212 ? -28.152 43.674 24.552 1.00 45.82 212 PHE B O 1
ATOM 3798 N N . TYR B 1 213 ? -27.442 44.934 22.756 1.00 43.32 213 TYR B N 1
ATOM 3799 C CA . TYR B 1 213 ? -28.285 46.045 23.061 1.00 45.09 213 TYR B CA 1
ATOM 3800 C C . TYR B 1 213 ? -29.702 45.610 22.771 1.00 48.01 213 TYR B C 1
ATOM 3801 O O . TYR B 1 213 ? -30.584 45.627 23.662 1.00 50.57 213 TYR B O 1
ATOM 3810 N N . GLU B 1 214 ? -29.916 45.189 21.535 1.00 49.24 214 GLU B N 1
ATOM 3811 C CA . GLU B 1 214 ? -31.205 44.634 21.146 1.00 50.15 214 GLU B CA 1
ATOM 3812 C C . GLU B 1 214 ? -31.763 43.526 22.087 1.00 50.53 214 GLU B C 1
ATOM 3813 O O . GLU B 1 214 ? -32.979 43.477 22.314 1.00 49.45 214 GLU B O 1
ATOM 3819 N N . ALA B 1 215 ? -30.906 42.650 22.623 1.00 47.44 215 ALA B N 1
ATOM 3820 C CA . ALA B 1 215 ? -31.395 41.636 23.550 1.00 48.72 215 ALA B CA 1
ATOM 3821 C C . ALA B 1 215 ? -31.843 42.284 24.872 1.00 49.17 215 ALA B C 1
ATOM 3822 O O . ALA B 1 215 ? -32.893 41.946 25.403 1.00 47.71 215 ALA B O 1
ATOM 3824 N N . LEU B 1 216 ? -31.037 43.199 25.382 1.00 49.00 216 LEU B N 1
ATOM 3825 C CA . LEU B 1 216 ? -31.413 43.912 26.557 1.00 51.10 216 LEU B CA 1
ATOM 3826 C C . LEU B 1 216 ? -32.604 44.837 26.305 1.00 52.60 216 LEU B C 1
ATOM 3827 O O . LEU B 1 216 ? -33.469 44.917 27.148 1.00 53.44 216 LEU B O 1
ATOM 3832 N N . LYS B 1 217 ? -32.697 45.506 25.151 1.00 53.51 217 LYS B N 1
ATOM 3833 C CA . LYS B 1 217 ? -33.740 46.538 25.066 1.00 54.33 217 LYS B CA 1
ATOM 3834 C C . LYS B 1 217 ? -35.044 45.911 24.664 1.00 56.23 217 LYS B C 1
ATOM 3835 O O . LYS B 1 217 ? -36.073 46.403 25.048 1.00 57.35 217 LYS B O 1
ATOM 3841 N N . HIS B 1 218 ? -35.006 44.829 23.881 1.00 57.28 218 HIS B N 1
ATOM 3842 C CA . HIS B 1 218 ? -36.203 44.349 23.137 1.00 58.64 218 HIS B CA 1
ATOM 3843 C C . HIS B 1 218 ? -36.533 42.834 23.123 1.00 57.42 218 HIS B C 1
ATOM 3844 O O . HIS B 1 218 ? -37.511 42.410 22.519 1.00 60.02 218 HIS B O 1
ATOM 3851 N N . GLY B 1 219 ? -35.694 42.011 23.747 1.00 55.96 219 GLY B N 1
ATOM 3852 C CA . GLY B 1 219 ? -35.842 40.562 23.654 1.00 52.59 219 GLY B CA 1
ATOM 3853 C C . GLY B 1 219 ? -35.413 39.996 22.324 1.00 50.24 219 GLY B C 1
ATOM 3854 O O . GLY B 1 219 ? -35.416 38.787 22.191 1.00 50.65 219 GLY B O 1
ATOM 3855 N N . LYS B 1 220 ? -35.068 40.836 21.332 1.00 49.72 220 LYS B N 1
ATOM 3856 C CA . LYS B 1 220 ? -34.820 40.343 19.966 1.00 50.49 220 LYS B CA 1
ATOM 3857 C C . LYS B 1 220 ? -33.961 41.206 19.055 1.00 49.75 220 LYS B C 1
ATOM 3858 O O . LYS B 1 220 ? -33.775 42.418 19.262 1.00 47.54 220 LYS B O 1
ATOM 3864 N N . TYR B 1 221 ? -33.491 40.556 17.991 1.00 49.14 221 TYR B N 1
ATOM 3865 C CA . TYR B 1 221 ? -32.517 41.128 17.112 1.00 46.62 221 TYR B CA 1
ATOM 3866 C C . TYR B 1 221 ? -32.783 40.676 15.735 1.00 44.87 221 TYR B C 1
ATOM 3867 O O . TYR B 1 221 ? -33.090 39.500 15.486 1.00 43.84 221 TYR B O 1
ATOM 3876 N N . THR B 1 222 ? -32.641 41.599 14.807 1.00 45.63 222 THR B N 1
ATOM 3877 C CA . THR B 1 222 ? -32.466 41.212 13.391 1.00 45.42 222 THR B CA 1
ATOM 3878 C C . THR B 1 222 ? -30.971 41.263 13.002 1.00 45.21 222 THR B C 1
ATOM 3879 O O . THR B 1 222 ? -30.394 42.351 12.911 1.00 46.20 222 THR B O 1
ATOM 3883 N N . CYS B 1 223 ? -30.358 40.087 12.808 1.00 43.73 223 CYS B N 1
ATOM 3884 C CA . CYS B 1 223 ? -28.951 39.960 12.401 1.00 43.31 223 CYS B CA 1
ATOM 3885 C C . CYS B 1 223 ? -28.762 40.161 10.893 1.00 44.13 223 CYS B C 1
ATOM 3886 O O . CYS B 1 223 ? -29.545 39.633 10.104 1.00 44.07 223 CYS B O 1
ATOM 3889 N N . PHE B 1 224 ? -27.678 40.858 10.513 1.00 43.80 224 PHE B N 1
ATOM 3890 C CA . PHE B 1 224 ? -27.390 41.195 9.090 1.00 43.24 224 PHE B CA 1
ATOM 3891 C C . PHE B 1 224 ? -26.340 40.293 8.409 1.00 42.36 224 PHE B C 1
ATOM 3892 O O . PHE B 1 224 ? -25.993 40.545 7.228 1.00 40.20 224 PHE B O 1
ATOM 3900 N N . LEU B 1 225 ? -25.859 39.273 9.138 1.00 40.39 225 LEU B N 1
ATOM 3901 C CA . LEU B 1 225 ? -25.047 38.179 8.559 1.00 41.76 225 LEU B CA 1
ATOM 3902 C C . LEU B 1 225 ? -25.947 36.957 8.481 1.00 43.72 225 LEU B C 1
ATOM 3903 O O . LEU B 1 225 ? -26.946 36.906 9.206 1.00 45.80 225 LEU B O 1
ATOM 3908 N N . ASN B 1 226 ? -25.662 35.994 7.599 1.00 44.74 226 ASN B N 1
ATOM 3909 C CA . ASN B 1 226 ? -26.367 34.724 7.589 1.00 45.50 226 ASN B CA 1
ATOM 3910 C C . ASN B 1 226 ? -26.217 34.061 8.935 1.00 47.51 226 ASN B C 1
ATOM 3911 O O . ASN B 1 226 ? -25.136 34.148 9.527 1.00 48.94 226 ASN B O 1
ATOM 3916 N N . ARG B 1 227 ? -27.239 33.362 9.418 1.00 47.80 227 ARG B N 1
ATOM 3917 C CA . ARG B 1 227 ? -27.088 32.603 10.688 1.00 48.09 227 ARG B CA 1
ATOM 3918 C C . ARG B 1 227 ? -25.736 31.853 10.902 1.00 45.32 227 ARG B C 1
ATOM 3919 O O . ARG B 1 227 ? -25.315 31.686 12.067 1.00 46.10 227 ARG B O 1
ATOM 3927 N N . ASP B 1 228 ? -25.066 31.444 9.810 1.00 42.03 228 ASP B N 1
ATOM 3928 C CA . ASP B 1 228 ? -23.939 30.448 9.852 1.00 40.19 228 ASP B CA 1
ATOM 3929 C C . ASP B 1 228 ? -22.575 31.020 9.447 1.00 38.14 228 ASP B C 1
ATOM 3930 O O . ASP B 1 228 ? -21.604 30.233 9.208 1.00 35.95 228 ASP B O 1
ATOM 3935 N N . ALA B 1 229 ? -22.525 32.355 9.323 1.00 37.33 229 ALA B N 1
ATOM 3936 C CA . ALA B 1 229 ? -21.290 33.121 8.938 1.00 37.53 229 ALA B CA 1
ATOM 3937 C C . ALA B 1 229 ? -20.324 33.153 10.146 1.00 37.17 229 ALA B C 1
ATOM 3938 O O . ALA B 1 229 ? -20.526 33.930 11.125 1.00 37.35 229 ALA B O 1
ATOM 3940 N N . LYS B 1 230 ? -19.363 32.196 10.102 1.00 37.93 230 LYS B N 1
ATOM 3941 C CA . LYS B 1 230 ? -18.410 31.915 11.181 1.00 37.21 230 LYS B CA 1
ATOM 3942 C C . LYS B 1 230 ? -17.413 33.046 11.006 1.00 38.41 230 LYS B C 1
ATOM 3943 O O . LYS B 1 230 ? -16.995 33.321 9.879 1.00 38.68 230 LYS B O 1
ATOM 3949 N N . LEU B 1 231 ? -17.082 33.722 12.097 1.00 37.81 231 LEU B N 1
ATOM 3950 C CA . LEU B 1 231 ? -16.029 34.676 12.119 1.00 36.58 231 LEU B CA 1
ATOM 3951 C C . LEU B 1 231 ? -15.172 34.446 13.363 1.00 36.58 231 LEU B C 1
ATOM 3952 O O . LEU B 1 231 ? -15.670 33.888 14.397 1.00 33.52 231 LEU B O 1
ATOM 3957 N N . PRO B 1 232 ? -13.866 34.868 13.261 1.00 35.57 232 PRO B N 1
ATOM 3958 C CA . PRO B 1 232 ? -13.104 34.921 14.530 1.00 34.70 232 PRO B CA 1
ATOM 3959 C C . PRO B 1 232 ? -13.368 36.247 15.221 1.00 36.04 232 PRO B C 1
ATOM 3960 O O . PRO B 1 232 ? -13.615 37.300 14.557 1.00 34.72 232 PRO B O 1
ATOM 3964 N N . MET B 1 233 ? -13.338 36.156 16.562 1.00 36.42 233 MET B N 1
ATOM 3965 C CA . MET B 1 233 ? -13.758 37.202 17.461 1.00 36.87 233 MET B CA 1
ATOM 3966 C C . MET B 1 233 ? -13.004 37.134 18.787 1.00 37.49 233 MET B C 1
ATOM 3967 O O . MET B 1 233 ? -12.421 36.075 19.134 1.00 37.79 233 MET B O 1
ATOM 3972 N N . MET B 1 234 ? -12.957 38.283 19.506 1.00 36.87 234 MET B N 1
ATOM 3973 C CA . MET B 1 234 ? -12.386 38.359 20.860 1.00 34.38 234 MET B CA 1
ATOM 3974 C C . MET B 1 234 ? -13.022 39.449 21.692 1.00 35.46 234 MET B C 1
ATOM 3975 O O . MET B 1 234 ? -13.525 40.465 21.138 1.00 34.29 234 MET B O 1
ATOM 3980 N N . TYR B 1 235 ? -13.040 39.224 23.012 1.00 33.23 235 TYR B N 1
ATOM 3981 C CA . TYR B 1 235 ? -13.690 40.135 23.901 1.00 31.94 235 TYR B CA 1
ATOM 3982 C C . TYR B 1 235 ? -12.631 41.174 24.289 1.00 31.33 235 TYR B C 1
ATOM 3983 O O . TYR B 1 235 ? -11.478 40.820 24.400 1.00 30.33 235 TYR B O 1
ATOM 3992 N N . MET B 1 236 ? -12.983 42.466 24.423 1.00 32.21 236 MET B N 1
ATOM 3993 C CA . MET B 1 236 ? -11.953 43.504 24.764 1.00 33.69 236 MET B CA 1
ATOM 3994 C C . MET B 1 236 ? -10.821 43.124 25.759 1.00 34.53 236 MET B C 1
ATOM 3995 O O . MET B 1 236 ? -9.663 43.510 25.507 1.00 34.38 236 MET B O 1
ATOM 4000 N N . PRO B 1 237 ? -11.138 42.451 26.919 1.00 34.32 237 PRO B N 1
ATOM 4001 C CA . PRO B 1 237 ? -10.031 42.209 27.873 1.00 33.71 237 PRO B CA 1
ATOM 4002 C C . PRO B 1 237 ? -8.935 41.384 27.285 1.00 33.83 237 PRO B C 1
ATOM 4003 O O . PRO B 1 237 ? -7.786 41.573 27.633 1.00 38.03 237 PRO B O 1
ATOM 4007 N N . ASP B 1 238 ? -9.271 40.469 26.394 1.00 34.22 238 ASP B N 1
ATOM 4008 C CA . ASP B 1 238 ? -8.296 39.701 25.633 1.00 35.16 238 ASP B CA 1
ATOM 4009 C C . ASP B 1 238 ? -7.666 40.550 24.488 1.00 34.13 238 ASP B C 1
ATOM 4010 O O . ASP B 1 238 ? -6.538 40.339 24.084 1.00 31.17 238 ASP B O 1
ATOM 4015 N N . CYS B 1 239 ? -8.409 41.481 23.944 1.00 36.10 239 CYS B N 1
ATOM 4016 C CA . CYS B 1 239 ? -7.821 42.348 22.929 1.00 37.67 239 CYS B CA 1
ATOM 4017 C C . CYS B 1 239 ? -6.721 43.183 23.633 1.00 37.54 239 CYS B C 1
ATOM 4018 O O . CYS B 1 239 ? -5.552 43.208 23.168 1.00 35.63 239 CYS B O 1
ATOM 4021 N N . LEU B 1 240 ? -7.065 43.697 24.820 1.00 36.33 240 LEU B N 1
ATOM 4022 C CA . LEU B 1 240 ? -6.136 44.433 25.637 1.00 37.43 240 LEU B CA 1
ATOM 4023 C C . LEU B 1 240 ? -4.938 43.589 26.024 1.00 39.14 240 LEU B C 1
ATOM 4024 O O . LEU B 1 240 ? -3.776 44.062 25.858 1.00 42.26 240 LEU B O 1
ATOM 4029 N N . LYS B 1 241 ? -5.167 42.369 26.480 1.00 37.63 241 LYS B N 1
ATOM 4030 C CA . LYS B 1 241 ? -4.039 41.527 26.930 1.00 38.50 241 LYS B CA 1
ATOM 4031 C C . LYS B 1 241 ? -3.064 41.223 25.784 1.00 38.42 241 LYS B C 1
ATOM 4032 O O . LYS B 1 241 ? -1.817 41.404 25.919 1.00 39.37 241 LYS B O 1
ATOM 4038 N N . ALA B 1 242 ? -3.624 40.867 24.618 1.00 36.44 242 ALA B N 1
ATOM 4039 C CA . ALA B 1 242 ? -2.786 40.565 23.458 1.00 33.92 242 ALA B CA 1
ATOM 4040 C C . ALA B 1 242 ? -1.967 41.785 23.060 1.00 33.81 242 ALA B C 1
ATOM 4041 O O . ALA B 1 242 ? -0.769 41.640 22.849 1.00 34.78 242 ALA B O 1
ATOM 4043 N N . THR B 1 243 ? -2.589 42.982 23.012 1.00 34.07 243 THR B N 1
ATOM 4044 C CA . THR B 1 243 ? -1.880 44.238 22.718 1.00 34.37 243 THR B CA 1
ATOM 4045 C C . THR B 1 243 ? -0.632 44.485 23.589 1.00 35.06 243 THR B C 1
ATOM 4046 O O . THR B 1 243 ? 0.439 44.795 23.073 1.00 34.35 243 THR B O 1
ATOM 4050 N N . MET B 1 244 ? -0.793 44.302 24.890 1.00 35.99 244 MET B N 1
ATOM 4051 C CA . MET B 1 244 ? 0.276 44.518 25.848 1.00 33.27 244 MET B CA 1
ATOM 4052 C C . MET B 1 244 ? 1.277 43.381 25.898 1.00 34.41 244 MET B C 1
ATOM 4053 O O . MET B 1 244 ? 2.471 43.640 26.067 1.00 32.93 244 MET B O 1
ATOM 4058 N N . GLY B 1 245 ? 0.784 42.133 25.735 1.00 32.87 245 GLY B N 1
ATOM 4059 C CA . GLY B 1 245 ? 1.621 40.976 25.492 1.00 32.10 245 GLY B CA 1
ATOM 4060 C C . GLY B 1 245 ? 2.616 41.264 24.372 1.00 34.27 245 GLY B C 1
ATOM 4061 O O . GLY B 1 245 ? 3.832 41.266 24.622 1.00 37.04 245 GLY B O 1
ATOM 4062 N N . LEU B 1 246 ? 2.148 41.582 23.142 1.00 34.28 246 LEU B N 1
ATOM 4063 C CA . LEU B 1 246 ? 3.148 41.812 22.037 1.00 31.65 246 LEU B CA 1
ATOM 4064 C C . LEU B 1 246 ? 4.002 43.055 22.311 1.00 31.23 246 LEU B C 1
ATOM 4065 O O . LEU B 1 246 ? 5.237 42.999 22.178 1.00 33.41 246 LEU B O 1
ATOM 4070 N N . ILE B 1 247 ? 3.364 44.156 22.752 1.00 32.18 247 ILE B N 1
ATOM 4071 C CA . ILE B 1 247 ? 4.096 45.410 23.115 1.00 33.18 247 ILE B CA 1
ATOM 4072 C C . ILE B 1 247 ? 5.189 45.149 24.189 1.00 35.74 247 ILE B C 1
ATOM 4073 O O . ILE B 1 247 ? 6.298 45.651 24.062 1.00 32.97 247 ILE B O 1
ATOM 4078 N N . ASN B 1 248 ? 4.875 44.363 25.232 1.00 38.19 248 ASN B N 1
ATOM 4079 C CA . ASN B 1 248 ? 5.883 44.168 26.301 1.00 40.89 248 ASN B CA 1
ATOM 4080 C C . ASN B 1 248 ? 6.778 43.001 26.016 1.00 40.91 248 ASN B C 1
ATOM 4081 O O . ASN B 1 248 ? 7.651 42.712 26.818 1.00 41.23 248 ASN B O 1
ATOM 4086 N N . ALA B 1 249 ? 6.606 42.282 24.905 1.00 40.14 249 ALA B N 1
ATOM 4087 C CA . ALA B 1 249 ? 7.492 41.142 24.827 1.00 36.76 249 ALA B CA 1
ATOM 4088 C C . ALA B 1 249 ? 8.971 41.595 24.542 1.00 37.50 249 ALA B C 1
ATOM 4089 O O . ALA B 1 249 ? 9.219 42.599 23.838 1.00 36.59 249 ALA B O 1
ATOM 4091 N N . PRO B 1 250 ? 9.946 40.844 25.067 1.00 38.08 250 PRO B N 1
ATOM 4092 C CA . PRO B 1 250 ? 11.288 41.178 24.620 1.00 38.11 250 PRO B CA 1
ATOM 4093 C C . PRO B 1 250 ? 11.396 41.004 23.066 1.00 37.66 250 PRO B C 1
ATOM 4094 O O . PRO B 1 250 ? 10.833 40.028 22.519 1.00 34.89 250 PRO B O 1
ATOM 4098 N N . ASN B 1 251 ? 12.062 41.956 22.389 1.00 37.30 251 ASN B N 1
ATOM 4099 C CA . ASN B 1 251 ? 12.263 41.841 20.923 1.00 37.64 251 ASN B CA 1
ATOM 4100 C C . ASN B 1 251 ? 12.851 40.505 20.390 1.00 41.27 251 ASN B C 1
ATOM 4101 O O . ASN B 1 251 ? 12.403 40.020 19.322 1.00 37.98 251 ASN B O 1
ATOM 4106 N N . ASP B 1 252 ? 13.827 39.931 21.149 1.00 42.60 252 ASP B N 1
ATOM 4107 C CA . ASP B 1 252 ? 14.582 38.665 20.768 1.00 44.14 252 ASP B CA 1
ATOM 4108 C C . ASP B 1 252 ? 13.745 37.390 20.717 1.00 44.24 252 ASP B C 1
ATOM 4109 O O . ASP B 1 252 ? 14.238 36.335 20.275 1.00 43.36 252 ASP B O 1
ATOM 4114 N N . CYS B 1 253 ? 12.468 37.572 21.060 1.00 44.67 253 CYS B N 1
ATOM 4115 C CA . CYS B 1 253 ? 11.346 36.616 21.114 1.00 46.00 253 CYS B CA 1
ATOM 4116 C C . CYS B 1 253 ? 10.563 36.361 19.840 1.00 44.48 253 CYS B C 1
ATOM 4117 O O . CYS B 1 253 ? 9.856 35.364 19.720 1.00 43.11 253 CYS B O 1
ATOM 4120 N N . LEU B 1 254 ? 10.598 37.335 18.946 1.00 42.24 254 LEU B N 1
ATOM 4121 C CA . LEU B 1 254 ? 9.572 37.473 17.927 1.00 36.75 254 LEU B CA 1
ATOM 4122 C C . LEU B 1 254 ? 10.200 36.948 16.673 1.00 34.71 254 LEU B C 1
ATOM 4123 O O . LEU B 1 254 ? 11.105 37.548 16.152 1.00 31.07 254 LEU B O 1
ATOM 4128 N N . SER B 1 255 ? 9.753 35.797 16.227 1.00 34.51 255 SER B N 1
ATOM 4129 C CA . SER B 1 255 ? 10.102 35.322 14.874 1.00 35.49 255 SER B CA 1
ATOM 4130 C C . SER B 1 255 ? 9.472 36.172 13.700 1.00 36.91 255 SER B C 1
ATOM 4131 O O . SER B 1 255 ? 9.824 35.944 12.532 1.00 39.78 255 SER B O 1
ATOM 4134 N N . GLN B 1 256 ? 8.563 37.123 13.995 1.00 35.43 256 GLN B N 1
ATOM 4135 C CA . GLN B 1 256 ? 7.789 37.891 12.985 1.00 33.90 256 GLN B CA 1
ATOM 4136 C C . GLN B 1 256 ? 7.450 39.191 13.647 1.00 32.73 256 GLN B C 1
ATOM 4137 O O . GLN B 1 256 ? 7.645 39.328 14.831 1.00 35.02 256 GLN B O 1
ATOM 4143 N N . ARG B 1 257 ? 6.878 40.103 12.891 1.00 31.19 257 ARG B N 1
ATOM 4144 C CA . ARG B 1 257 ? 6.408 41.379 13.365 1.00 30.90 257 ARG B CA 1
ATOM 4145 C C . ARG B 1 257 ? 4.928 41.500 13.453 1.00 30.13 257 ARG B C 1
ATOM 4146 O O . ARG B 1 257 ? 4.444 42.080 14.381 1.00 31.40 257 ARG B O 1
ATOM 4154 N N . THR B 1 258 ? 4.217 40.965 12.493 1.00 27.61 258 THR B N 1
ATOM 4155 C CA . THR B 1 258 ? 2.809 40.749 12.613 1.00 28.20 258 THR B CA 1
ATOM 4156 C C . THR B 1 258 ? 2.293 39.289 13.084 1.00 28.59 258 THR B C 1
ATOM 4157 O O . THR B 1 258 ? 2.769 38.245 12.602 1.00 26.42 258 THR B O 1
ATOM 4161 N N . TYR B 1 259 ? 1.352 39.265 13.998 1.00 28.16 259 TYR B N 1
ATOM 4162 C CA . TYR B 1 259 ? 0.829 38.034 14.538 1.00 26.19 259 TYR B CA 1
ATOM 4163 C C . TYR B 1 259 ? -0.650 37.949 14.502 1.00 27.16 259 TYR B C 1
ATOM 4164 O O . TYR B 1 259 ? -1.305 38.876 14.810 1.00 29.01 259 TYR B O 1
ATOM 4173 N N . ASN B 1 260 ? -1.159 36.812 14.088 1.00 28.45 260 ASN B N 1
ATOM 4174 C CA . ASN B 1 260 ? -2.554 36.525 14.197 1.00 27.77 260 ASN B CA 1
ATOM 4175 C C . ASN B 1 260 ? -2.816 36.318 15.722 1.00 32.18 260 ASN B C 1
ATOM 4176 O O . ASN B 1 260 ? -1.998 35.747 16.421 1.00 31.01 260 ASN B O 1
ATOM 4181 N N . ILE B 1 261 ? -3.914 36.867 16.219 1.00 34.29 261 ILE B N 1
ATOM 4182 C CA . ILE B 1 261 ? -4.377 36.657 17.572 1.00 36.71 261 ILE B CA 1
ATOM 4183 C C . ILE B 1 261 ? -5.842 36.225 17.444 1.00 39.01 261 ILE B C 1
ATOM 4184 O O . ILE B 1 261 ? -6.650 36.911 16.817 1.00 41.43 261 ILE B O 1
ATOM 4189 N N . THR B 1 262 ? -6.197 35.062 17.986 1.00 38.53 262 THR B N 1
ATOM 4190 C CA . THR B 1 262 ? -7.635 34.817 18.165 1.00 36.52 262 THR B CA 1
ATOM 4191 C C . THR B 1 262 ? -8.033 34.402 19.577 1.00 37.59 262 THR B C 1
ATOM 4192 O O . THR B 1 262 ? -7.148 34.268 20.473 1.00 37.66 262 THR B O 1
ATOM 4196 N N . ALA B 1 263 ? -9.342 34.351 19.805 1.00 35.58 263 ALA B N 1
ATOM 4197 C CA . ALA B 1 263 ? -9.837 33.854 21.076 1.00 37.15 263 ALA B CA 1
ATOM 4198 C C . ALA B 1 263 ? -10.750 32.663 20.701 1.00 35.94 263 ALA B C 1
ATOM 4199 O O . ALA B 1 263 ? -10.329 31.518 20.771 1.00 38.86 263 ALA B O 1
ATOM 4201 N N . VAL B 1 264 ? -11.946 32.936 20.222 1.00 35.69 264 VAL B N 1
ATOM 4202 C CA . VAL B 1 264 ? -12.851 31.898 19.814 1.00 37.09 264 VAL B CA 1
ATOM 4203 C C . VAL B 1 264 ? -13.266 32.202 18.338 1.00 37.63 264 VAL B C 1
ATOM 4204 O O . VAL B 1 264 ? -12.989 33.287 17.815 1.00 37.85 264 VAL B O 1
ATOM 4208 N N . SER B 1 265 ? -13.913 31.259 17.659 1.00 37.35 265 SER B N 1
ATOM 4209 C CA . SER B 1 265 ? -14.748 31.605 16.460 1.00 38.72 265 SER B CA 1
ATOM 4210 C C . SER B 1 265 ? -16.242 31.229 16.662 1.00 37.81 265 SER B C 1
ATOM 4211 O O . SER B 1 265 ? -16.516 30.311 17.375 1.00 37.23 265 SER B O 1
ATOM 4214 N N . PHE B 1 266 ? -17.179 31.925 16.000 1.00 37.62 266 PHE B N 1
ATOM 4215 C CA . PHE B 1 266 ? -18.570 31.545 16.048 1.00 38.64 266 PHE B CA 1
ATOM 4216 C C . PHE B 1 266 ? -19.461 32.161 14.986 1.00 39.56 266 PHE B C 1
ATOM 4217 O O . PHE B 1 266 ? -19.134 33.138 14.338 1.00 42.91 266 PHE B O 1
ATOM 4225 N N . THR B 1 267 ? -20.641 31.584 14.877 1.00 40.58 267 THR B N 1
ATOM 4226 C CA . THR B 1 267 ? -21.679 32.003 13.953 1.00 40.76 267 THR B CA 1
ATOM 4227 C C . THR B 1 267 ? -22.656 32.919 14.705 1.00 42.94 267 THR B C 1
ATOM 4228 O O . THR B 1 267 ? -22.634 32.975 15.950 1.00 44.24 267 THR B O 1
ATOM 4232 N N . PRO B 1 268 ? -23.472 33.692 13.959 1.00 44.39 268 PRO B N 1
ATOM 4233 C CA . PRO B 1 268 ? -24.551 34.432 14.644 1.00 45.43 268 PRO B CA 1
ATOM 4234 C C . PRO B 1 268 ? -25.501 33.492 15.467 1.00 44.88 268 PRO B C 1
ATOM 4235 O O . PRO B 1 268 ? -25.810 33.812 16.643 1.00 44.50 268 PRO B O 1
ATOM 4239 N N . GLU B 1 269 ? -25.879 32.334 14.895 1.00 44.79 269 GLU B N 1
ATOM 4240 C CA . GLU B 1 269 ? -26.682 31.371 15.661 1.00 44.64 269 GLU B CA 1
ATOM 4241 C C . GLU B 1 269 ? -26.027 30.845 16.952 1.00 43.25 269 GLU B C 1
ATOM 4242 O O . GLU B 1 269 ? -26.703 30.608 17.929 1.00 42.11 269 GLU B O 1
ATOM 4248 N N . GLU B 1 270 ? -24.724 30.687 16.959 1.00 40.77 270 GLU B N 1
ATOM 4249 C CA . GLU B 1 270 ? -24.095 30.236 18.152 1.00 39.25 270 GLU B CA 1
ATOM 4250 C C . GLU B 1 270 ? -24.122 31.268 19.267 1.00 39.15 270 GLU B C 1
ATOM 4251 O O . GLU B 1 270 ? -24.391 30.929 20.426 1.00 39.15 270 GLU B O 1
ATOM 4257 N N . ILE B 1 271 ? -23.836 32.528 18.957 1.00 38.25 271 ILE B N 1
ATOM 4258 C CA . ILE B 1 271 ? -23.854 33.567 20.016 1.00 36.79 271 ILE B CA 1
ATOM 4259 C C . ILE B 1 271 ? -25.291 33.829 20.477 1.00 37.26 271 ILE B C 1
ATOM 4260 O O . ILE B 1 271 ? -25.592 34.027 21.704 1.00 36.83 271 ILE B O 1
ATOM 4265 N N . VAL B 1 272 ? -26.202 33.740 19.504 1.00 37.07 272 VAL B N 1
ATOM 4266 C CA . VAL B 1 272 ? -27.670 33.742 19.821 1.00 36.08 272 VAL B CA 1
ATOM 4267 C C . VAL B 1 272 ? -27.927 32.651 20.898 1.00 35.58 272 VAL B C 1
ATOM 4268 O O . VAL B 1 272 ? -28.563 32.918 21.943 1.00 34.93 272 VAL B O 1
ATOM 4272 N N . ALA B 1 273 ? -27.435 31.438 20.630 1.00 34.23 273 ALA B N 1
ATOM 4273 C CA . ALA B 1 273 ? -27.676 30.326 21.501 1.00 35.67 273 ALA B CA 1
ATOM 4274 C C . ALA B 1 273 ? -26.983 30.536 22.863 1.00 37.43 273 ALA B C 1
ATOM 4275 O O . ALA B 1 273 ? -27.495 30.152 23.913 1.00 37.69 273 ALA B O 1
ATOM 4277 N N . SER B 1 274 ? -25.806 31.168 22.818 1.00 38.69 274 SER B N 1
ATOM 4278 C CA . SER B 1 274 ? -25.085 31.559 24.038 1.00 38.27 274 SER B CA 1
ATOM 4279 C C . SER B 1 274 ? -25.901 32.539 24.887 1.00 36.57 274 SER B C 1
ATOM 4280 O O . SER B 1 274 ? -26.149 32.274 26.063 1.00 35.79 274 SER B O 1
ATOM 4283 N N . ILE B 1 275 ? -26.385 33.617 24.264 1.00 36.18 275 ILE B N 1
ATOM 4284 C CA . ILE B 1 275 ? -27.330 34.563 24.927 1.00 36.92 275 ILE B CA 1
ATOM 4285 C C . ILE B 1 275 ? -28.526 33.837 25.563 1.00 37.20 275 ILE B C 1
ATOM 4286 O O . ILE B 1 275 ? -28.960 34.114 26.730 1.00 36.56 275 ILE B O 1
ATOM 4291 N N . GLN B 1 276 ? -29.059 32.879 24.823 1.00 36.79 276 GLN B N 1
ATOM 4292 C CA . GLN B 1 276 ? -30.278 32.229 25.325 1.00 37.47 276 GLN B CA 1
ATOM 4293 C C . GLN B 1 276 ? -30.018 31.366 26.557 1.00 37.62 276 GLN B C 1
ATOM 4294 O O . GLN B 1 276 ? -30.947 31.104 27.299 1.00 36.72 276 GLN B O 1
ATOM 4300 N N . LYS B 1 277 ? -28.750 31.090 26.872 1.00 38.36 277 LYS B N 1
ATOM 4301 C CA . LYS B 1 277 ? -28.387 30.400 28.133 1.00 39.18 277 LYS B CA 1
ATOM 4302 C C . LYS B 1 277 ? -28.782 31.223 29.337 1.00 42.53 277 LYS B C 1
ATOM 4303 O O . LYS B 1 277 ? -29.178 30.672 30.396 1.00 46.49 277 LYS B O 1
ATOM 4309 N N . VAL B 1 278 ? -28.647 32.539 29.184 1.00 43.96 278 VAL B N 1
ATOM 4310 C CA . VAL B 1 278 ? -28.867 33.508 30.252 1.00 41.79 278 VAL B CA 1
ATOM 4311 C C . VAL B 1 278 ? -30.182 34.222 30.084 1.00 43.75 278 VAL B C 1
ATOM 4312 O O . VAL B 1 278 ? -30.741 34.675 31.075 1.00 46.64 278 VAL B O 1
ATOM 4316 N N . MET B 1 279 ? -30.631 34.402 28.844 1.00 44.25 279 MET B N 1
ATOM 4317 C CA . MET B 1 279 ? -31.884 35.039 28.504 1.00 42.57 279 MET B CA 1
ATOM 4318 C C . MET B 1 279 ? -32.642 34.119 27.509 1.00 42.75 279 MET B C 1
ATOM 4319 O O . MET B 1 279 ? -32.657 34.347 26.288 1.00 41.31 279 MET B O 1
ATOM 4324 N N . PRO B 1 280 ? -33.327 33.092 28.071 1.00 43.19 280 PRO B N 1
ATOM 4325 C CA . PRO B 1 280 ? -34.038 32.051 27.322 1.00 42.75 280 PRO B CA 1
ATOM 4326 C C . PRO B 1 280 ? -35.002 32.603 26.325 1.00 42.49 280 PRO B C 1
ATOM 4327 O O . PRO B 1 280 ? -35.225 31.939 25.324 1.00 42.89 280 PRO B O 1
ATOM 4331 N N . SER B 1 281 ? -35.539 33.802 26.569 1.00 42.55 281 SER B N 1
ATOM 4332 C CA . SER B 1 281 ? -36.625 34.287 25.745 1.00 45.13 281 SER B CA 1
ATOM 4333 C C . SER B 1 281 ? -36.140 35.115 24.588 1.00 47.90 281 SER B C 1
ATOM 4334 O O . SER B 1 281 ? -36.934 35.756 23.918 1.00 46.39 281 SER B O 1
ATOM 4337 N N . PHE B 1 282 ? -34.822 35.120 24.368 1.00 49.56 282 PHE B N 1
ATOM 4338 C CA . PHE B 1 282 ? -34.223 35.913 23.312 1.00 49.69 282 PHE B CA 1
ATOM 4339 C C . PHE B 1 282 ? -34.410 35.227 21.961 1.00 49.25 282 PHE B C 1
ATOM 4340 O O . PHE B 1 282 ? -34.248 34.023 21.867 1.00 48.52 282 PHE B O 1
ATOM 4348 N N . GLN B 1 283 ? -34.719 36.002 20.926 1.00 48.74 283 GLN B N 1
ATOM 4349 C CA . GLN B 1 283 ? -35.036 35.474 19.620 1.00 50.63 283 GLN B CA 1
ATOM 4350 C C . GLN B 1 283 ? -34.135 36.157 18.579 1.00 50.82 283 GLN B C 1
ATOM 4351 O O . GLN B 1 283 ? -33.674 37.295 18.769 1.00 52.50 283 GLN B O 1
ATOM 4357 N N . CYS B 1 284 ? -33.953 35.533 17.438 1.00 50.52 284 CYS B N 1
ATOM 4358 C CA . CYS B 1 284 ? -33.164 36.185 16.445 1.00 51.34 284 CYS B CA 1
ATOM 4359 C C . CYS B 1 284 ? -33.719 35.993 15.049 1.00 52.79 284 CYS B C 1
ATOM 4360 O O . CYS B 1 284 ? -34.331 35.010 14.758 1.00 52.47 284 CYS B O 1
ATOM 4363 N N . ASP B 1 285 ? -33.510 36.981 14.208 1.00 55.85 285 ASP B N 1
ATOM 4364 C CA . ASP B 1 285 ? -34.052 37.061 12.867 1.00 58.62 285 ASP B CA 1
ATOM 4365 C C . ASP B 1 285 ? -32.765 37.247 12.007 1.00 58.97 285 ASP B C 1
ATOM 4366 O O . ASP B 1 285 ? -31.716 37.653 12.515 1.00 60.30 285 ASP B O 1
ATOM 4371 N N . TYR B 1 286 ? -32.840 36.898 10.732 1.00 57.50 286 TYR B N 1
ATOM 4372 C CA . TYR B 1 286 ? -31.772 37.148 9.782 1.00 56.55 286 TYR B CA 1
ATOM 4373 C C . TYR B 1 286 ? -32.350 37.789 8.514 1.00 56.64 286 TYR B C 1
ATOM 4374 O O . TYR B 1 286 ? -33.103 37.161 7.767 1.00 56.67 286 TYR B O 1
ATOM 4383 N N . LYS B 1 287 ? -32.036 39.069 8.337 1.00 56.74 287 LYS B N 1
ATOM 4384 C CA . LYS B 1 287 ? -32.148 39.776 7.068 1.00 56.69 287 LYS B CA 1
ATOM 4385 C C . LYS B 1 287 ? -30.661 40.152 6.658 1.00 53.01 287 LYS B C 1
ATOM 4386 O O . LYS B 1 287 ? -30.119 41.148 7.095 1.00 51.73 287 LYS B O 1
ATOM 4392 N N . PRO B 1 288 ? -29.982 39.290 5.876 1.00 50.69 288 PRO B N 1
ATOM 4393 C CA . PRO B 1 288 ? -28.601 39.598 5.495 1.00 50.71 288 PRO B CA 1
ATOM 4394 C C . PRO B 1 288 ? -28.509 40.751 4.482 1.00 51.49 288 PRO B C 1
ATOM 4395 O O . PRO B 1 288 ? -29.413 40.869 3.630 1.00 53.20 288 PRO B O 1
ATOM 4399 N N . ASP B 1 289 ? -27.465 41.599 4.606 1.00 49.91 289 ASP B N 1
ATOM 4400 C CA . ASP B 1 289 ? -27.185 42.767 3.674 1.00 49.13 289 ASP B CA 1
ATOM 4401 C C . ASP B 1 289 ? -25.706 42.769 3.048 1.00 50.71 289 ASP B C 1
ATOM 4402 O O . ASP B 1 289 ? -25.065 41.678 3.047 1.00 49.40 289 ASP B O 1
ATOM 4407 N N . PHE B 1 290 ? -25.175 43.927 2.547 1.00 51.41 290 PHE B N 1
ATOM 4408 C CA . PHE B 1 290 ? -23.841 43.975 1.847 1.00 54.02 290 PHE B CA 1
ATOM 4409 C C . PHE B 1 290 ? -22.708 43.354 2.682 1.00 54.31 290 PHE B C 1
ATOM 4410 O O . PHE B 1 290 ? -21.797 42.667 2.142 1.00 54.20 290 PHE B O 1
ATOM 4418 N N . ARG B 1 291 ? -22.824 43.562 4.003 1.00 52.35 291 ARG B N 1
ATOM 4419 C CA . ARG B 1 291 ? -21.906 43.048 4.964 1.00 48.70 291 ARG B CA 1
ATOM 4420 C C . ARG B 1 291 ? -21.727 41.530 4.912 1.00 46.79 291 ARG B C 1
ATOM 4421 O O . ARG B 1 291 ? -20.620 41.038 5.203 1.00 46.34 291 ARG B O 1
ATOM 4429 N N . GLN B 1 292 ? -22.745 40.772 4.480 1.00 45.59 292 GLN B N 1
ATOM 4430 C CA . GLN B 1 292 ? -22.525 39.318 4.231 1.00 44.22 292 GLN B CA 1
ATOM 4431 C C . GLN B 1 292 ? -21.463 39.046 3.138 1.00 44.95 292 GLN B C 1
ATOM 4432 O O . GLN B 1 292 ? -20.576 38.180 3.295 1.00 45.59 292 GLN B O 1
ATOM 4438 N N . GLN B 1 293 ? -21.538 39.787 2.036 1.00 44.69 293 GLN B N 1
ATOM 4439 C CA . GLN B 1 293 ? -20.524 39.669 1.006 1.00 45.57 293 GLN B CA 1
ATOM 4440 C C . GLN B 1 293 ? -19.084 40.043 1.566 1.00 44.86 293 GLN B C 1
ATOM 4441 O O . GLN B 1 293 ? -18.083 39.483 1.083 1.00 42.80 293 GLN B O 1
ATOM 4447 N N . ILE B 1 294 ? -18.993 40.951 2.563 1.00 41.32 294 ILE B N 1
ATOM 4448 C CA . ILE B 1 294 ? -17.709 41.234 3.208 1.00 42.72 294 ILE B CA 1
ATOM 4449 C C . ILE B 1 294 ? -17.307 39.988 3.981 1.00 43.74 294 ILE B C 1
ATOM 4450 O O . ILE B 1 294 ? -16.210 39.404 3.785 1.00 44.13 294 ILE B O 1
ATOM 4455 N N . ALA B 1 295 ? -18.240 39.522 4.815 1.00 45.93 295 ALA B N 1
ATOM 4456 C CA . ALA B 1 295 ? -17.973 38.451 5.837 1.00 45.94 295 ALA B CA 1
ATOM 4457 C C . ALA B 1 295 ? -17.490 37.120 5.256 1.00 45.28 295 ALA B C 1
ATOM 4458 O O . ALA B 1 295 ? -16.691 36.424 5.863 1.00 45.80 295 ALA B O 1
ATOM 4460 N N . GLU B 1 296 ? -17.956 36.785 4.061 1.00 43.92 296 GLU B N 1
ATOM 4461 C CA . GLU B 1 296 ? -17.607 35.529 3.474 1.00 42.00 296 GLU B CA 1
ATOM 4462 C C . GLU B 1 296 ? -16.261 35.573 2.737 1.00 39.35 296 GLU B C 1
ATOM 4463 O O . GLU B 1 296 ? -15.683 34.525 2.391 1.00 34.38 296 GLU B O 1
ATOM 4469 N N . THR B 1 297 ? -15.735 36.795 2.545 1.00 40.15 297 THR B N 1
ATOM 4470 C CA . THR B 1 297 ? -14.280 36.990 2.094 1.00 39.45 297 THR B CA 1
ATOM 4471 C C . THR B 1 297 ? -13.237 36.884 3.208 1.00 38.13 297 THR B C 1
ATOM 4472 O O . THR B 1 297 ? -12.065 36.751 2.921 1.00 39.62 297 THR B O 1
ATOM 4476 N N . TRP B 1 298 ? -13.671 36.884 4.473 1.00 38.25 298 TRP B N 1
ATOM 4477 C CA . TRP B 1 298 ? -12.763 36.806 5.645 1.00 35.68 298 TRP B CA 1
ATOM 4478 C C . TRP B 1 298 ? -12.558 35.416 6.293 1.00 36.16 298 TRP B C 1
ATOM 4479 O O . TRP B 1 298 ? -13.367 34.498 6.119 1.00 37.52 298 TRP B O 1
ATOM 4490 N N . PRO B 1 299 ? -11.514 35.282 7.143 1.00 35.08 299 PRO B N 1
ATOM 4491 C CA . PRO B 1 299 ? -11.415 33.964 7.734 1.00 34.10 299 PRO B CA 1
ATOM 4492 C C . PRO B 1 299 ? -12.661 33.487 8.636 1.00 35.02 299 PRO B C 1
ATOM 4493 O O . PRO B 1 299 ? -13.499 34.317 9.174 1.00 30.92 299 PRO B O 1
ATOM 4497 N N . ARG B 1 300 ? -12.796 32.155 8.709 1.00 35.20 300 ARG B N 1
ATOM 4498 C CA . ARG B 1 300 ? -13.706 31.529 9.658 1.00 37.07 300 ARG B CA 1
ATOM 4499 C C . ARG B 1 300 ? -12.971 31.327 11.036 1.00 37.08 300 ARG B C 1
ATOM 4500 O O . ARG B 1 300 ? -13.556 31.526 12.108 1.00 31.47 300 ARG B O 1
ATOM 4508 N N . SER B 1 301 ? -11.678 30.941 10.991 1.00 36.16 301 SER B N 1
ATOM 4509 C CA . SER B 1 301 ? -10.887 30.904 12.203 1.00 35.58 301 SER B CA 1
ATOM 4510 C C . SER B 1 301 ? -9.464 31.195 11.856 1.00 35.77 301 SER B C 1
ATOM 4511 O O . SER B 1 301 ? -9.060 31.143 10.668 1.00 35.45 301 SER B O 1
ATOM 4514 N N . ILE B 1 302 ? -8.723 31.583 12.894 1.00 35.95 302 ILE B N 1
ATOM 4515 C CA . ILE B 1 302 ? -7.293 31.993 12.701 1.00 35.39 302 ILE B CA 1
ATOM 4516 C C . ILE B 1 302 ? -6.314 31.207 13.549 1.00 36.95 302 ILE B C 1
ATOM 4517 O O . ILE B 1 302 ? -6.512 30.932 14.833 1.00 38.10 302 ILE B O 1
ATOM 4522 N N . ASP B 1 303 ? -5.283 30.786 12.825 1.00 36.13 303 ASP B N 1
ATOM 4523 C CA . ASP B 1 303 ? -4.154 30.126 13.452 1.00 35.68 303 ASP B CA 1
ATOM 4524 C C . ASP B 1 303 ? -3.140 31.186 13.948 1.00 35.84 303 ASP B C 1
ATOM 4525 O O . ASP B 1 303 ? -2.377 31.794 13.165 1.00 33.72 303 ASP B O 1
ATOM 4530 N N . ASP B 1 304 ? -3.174 31.337 15.285 1.00 37.35 304 ASP B N 1
ATOM 4531 C CA . ASP B 1 304 ? -2.345 32.251 16.093 1.00 39.15 304 ASP B CA 1
ATOM 4532 C C . ASP B 1 304 ? -1.240 31.524 16.943 1.00 40.50 304 ASP B C 1
ATOM 4533 O O . ASP B 1 304 ? -0.658 32.089 17.971 1.00 37.53 304 ASP B O 1
ATOM 4538 N N . SER B 1 305 ? -0.994 30.267 16.507 1.00 41.04 305 SER B N 1
ATOM 4539 C CA . SER B 1 305 ? 0.102 29.361 16.972 1.00 41.83 305 SER B CA 1
ATOM 4540 C C . SER B 1 305 ? 1.398 30.090 17.311 1.00 42.97 305 SER B C 1
ATOM 4541 O O . SER B 1 305 ? 2.081 29.916 18.357 1.00 45.24 305 SER B O 1
ATOM 4544 N N . ILE B 1 306 ? 1.725 30.963 16.399 1.00 42.32 306 ILE B N 1
ATOM 4545 C CA . ILE B 1 306 ? 2.981 31.561 16.453 1.00 41.83 306 ILE B CA 1
ATOM 4546 C C . ILE B 1 306 ? 3.042 32.645 17.544 1.00 41.86 306 ILE B C 1
ATOM 4547 O O . ILE B 1 306 ? 4.095 32.741 18.206 1.00 42.51 306 ILE B O 1
ATOM 4552 N N . ALA B 1 307 ? 1.967 33.392 17.785 1.00 38.85 307 ALA B N 1
ATOM 4553 C CA . ALA B 1 307 ? 1.951 34.221 19.004 1.00 39.77 307 ALA B CA 1
ATOM 4554 C C . ALA B 1 307 ? 1.913 33.372 20.307 1.00 41.21 307 ALA B C 1
ATOM 4555 O O . ALA B 1 307 ? 2.434 33.794 21.345 1.00 41.25 307 ALA B O 1
ATOM 4557 N N . ARG B 1 308 ? 1.263 32.208 20.273 1.00 41.46 308 ARG B N 1
ATOM 4558 C CA . ARG B 1 308 ? 1.191 31.391 21.492 1.00 41.06 308 ARG B CA 1
ATOM 4559 C C . ARG B 1 308 ? 2.628 30.921 21.832 1.00 41.28 308 ARG B C 1
ATOM 4560 O O . ARG B 1 308 ? 3.080 31.190 22.941 1.00 39.94 308 ARG B O 1
ATOM 4568 N N . LYS B 1 309 ? 3.351 30.370 20.834 1.00 41.19 309 LYS B N 1
ATOM 4569 C CA . LYS B 1 309 ? 4.755 29.993 20.968 1.00 41.77 309 LYS B CA 1
ATOM 4570 C C . LYS B 1 309 ? 5.744 31.186 21.209 1.00 42.47 309 LYS B C 1
ATOM 4571 O O . LYS B 1 309 ? 6.383 31.197 22.251 1.00 44.96 309 LYS B O 1
ATOM 4577 N N . ASP B 1 310 ? 5.843 32.202 20.312 1.00 39.74 310 ASP B N 1
ATOM 4578 C CA . ASP B 1 310 ? 6.784 33.368 20.538 1.00 37.39 310 ASP B CA 1
ATOM 4579 C C . ASP B 1 310 ? 6.584 34.094 21.810 1.00 37.32 310 ASP B C 1
ATOM 4580 O O . ASP B 1 310 ? 7.544 34.234 22.522 1.00 35.83 310 ASP B O 1
ATOM 4585 N N . TRP B 1 311 ? 5.371 34.530 22.135 1.00 37.64 311 TRP B N 1
ATOM 4586 C CA . TRP B 1 311 ? 5.327 35.404 23.317 1.00 39.34 311 TRP B CA 1
ATOM 4587 C C . TRP B 1 311 ? 4.291 35.034 24.367 1.00 42.52 311 TRP B C 1
ATOM 4588 O O . TRP B 1 311 ? 3.825 35.927 25.105 1.00 44.22 311 TRP B O 1
ATOM 4599 N N . ASN B 1 312 ? 3.942 33.736 24.399 1.00 43.07 312 ASN B N 1
ATOM 4600 C CA . ASN B 1 312 ? 2.969 33.118 25.336 1.00 44.72 312 ASN B CA 1
ATOM 4601 C C . ASN B 1 312 ? 1.567 33.766 25.343 1.00 44.81 312 ASN B C 1
ATOM 4602 O O . ASN B 1 312 ? 0.932 33.932 26.388 1.00 44.19 312 ASN B O 1
ATOM 4607 N N . TRP B 1 313 ? 1.088 34.098 24.152 1.00 43.21 313 TRP B N 1
ATOM 4608 C CA . TRP B 1 313 ? -0.276 34.603 24.001 1.00 41.22 313 TRP B CA 1
ATOM 4609 C C . TRP B 1 313 ? -1.292 33.510 24.476 1.00 40.23 313 TRP B C 1
ATOM 4610 O O . TRP B 1 313 ? -1.166 32.356 24.110 1.00 38.24 313 TRP B O 1
ATOM 4621 N N . GLN B 1 314 ? -2.263 33.890 25.301 1.00 40.25 314 GLN B N 1
ATOM 4622 C CA . GLN B 1 314 ? -3.267 32.980 25.859 1.00 38.47 314 GLN B CA 1
ATOM 4623 C C . GLN B 1 314 ? -4.462 33.867 26.141 1.00 37.36 314 GLN B C 1
ATOM 4624 O O . GLN B 1 314 ? -4.358 34.777 26.918 1.00 36.20 314 GLN B O 1
ATOM 4630 N N . HIS B 1 315 ? -5.568 33.604 25.454 1.00 36.50 315 HIS B N 1
ATOM 4631 C CA . HIS B 1 315 ? -6.887 34.177 25.738 1.00 35.91 315 HIS B CA 1
ATOM 4632 C C . HIS B 1 315 ? -7.573 33.456 26.919 1.00 37.15 315 HIS B C 1
ATOM 4633 O O . HIS B 1 315 ? -7.412 32.220 27.083 1.00 37.92 315 HIS B O 1
ATOM 4640 N N . ASP B 1 316 ? -8.405 34.216 27.630 1.00 36.44 316 ASP B N 1
ATOM 4641 C CA . ASP B 1 316 ? -9.082 33.827 28.853 1.00 36.64 316 ASP B CA 1
ATOM 4642 C C . ASP B 1 316 ? -10.612 33.710 28.652 1.00 38.39 316 ASP B C 1
ATOM 4643 O O . ASP B 1 316 ? -11.278 32.983 29.439 1.00 39.13 316 ASP B O 1
ATOM 4648 N N . PHE B 1 317 ? -11.171 34.388 27.639 1.00 33.94 317 PHE B N 1
ATOM 4649 C CA . PHE B 1 317 ? -12.626 34.455 27.485 1.00 33.88 317 PHE B CA 1
ATOM 4650 C C . PHE B 1 317 ? -13.026 33.592 26.333 1.00 33.68 317 PHE B C 1
ATOM 4651 O O . PHE B 1 317 ? -12.431 33.689 25.255 1.00 36.21 317 PHE B O 1
ATOM 4659 N N . ASP B 1 318 ? -14.013 32.733 26.549 1.00 32.40 318 ASP B N 1
ATOM 4660 C CA . ASP B 1 318 ? -14.675 31.967 25.500 1.00 30.83 318 ASP B CA 1
ATOM 4661 C C . ASP B 1 318 ? -15.978 32.701 25.312 1.00 29.74 318 ASP B C 1
ATOM 4662 O O . ASP B 1 318 ? -16.243 33.697 25.916 1.00 30.62 318 ASP B O 1
ATOM 4667 N N . LEU B 1 319 ? -16.816 32.126 24.504 1.00 31.75 319 LEU B N 1
ATOM 4668 C CA . LEU B 1 319 ? -18.105 32.676 24.128 1.00 34.22 319 LEU B CA 1
ATOM 4669 C C . LEU B 1 319 ? -19.110 32.797 25.297 1.00 34.12 319 LEU B C 1
ATOM 4670 O O . LEU B 1 319 ? -19.662 33.861 25.508 1.00 37.36 319 LEU B O 1
ATOM 4675 N N . ASP B 1 320 ? -19.350 31.743 26.043 1.00 31.69 320 ASP B N 1
ATOM 4676 C CA . ASP B 1 320 ? -20.280 31.878 27.181 1.00 34.50 320 ASP B CA 1
ATOM 4677 C C . ASP B 1 320 ? -19.907 32.949 28.159 1.00 33.32 320 ASP B C 1
ATOM 4678 O O . ASP B 1 320 ? -20.707 33.812 28.413 1.00 37.21 320 ASP B O 1
ATOM 4683 N N . SER B 1 321 ? -18.690 32.909 28.694 1.00 35.52 321 SER B N 1
ATOM 4684 C CA . SER B 1 321 ? -18.132 33.991 29.575 1.00 35.90 321 SER B CA 1
ATOM 4685 C C . SER B 1 321 ? -18.283 35.416 29.022 1.00 35.77 321 SER B C 1
ATOM 4686 O O . SER B 1 321 ? -18.638 36.310 29.776 1.00 34.60 321 SER B O 1
ATOM 4689 N N . MET B 1 322 ? -18.012 35.624 27.721 1.00 34.62 322 MET B N 1
ATOM 4690 C CA . MET B 1 322 ? -17.986 36.954 27.196 1.00 34.07 322 MET B CA 1
ATOM 4691 C C . MET B 1 322 ? -19.401 37.391 27.107 1.00 33.65 322 MET B C 1
ATOM 4692 O O . MET B 1 322 ? -19.724 38.607 27.352 1.00 32.72 322 MET B O 1
ATOM 4697 N N . VAL B 1 323 ? -20.263 36.395 26.818 1.00 34.08 323 VAL B N 1
ATOM 4698 C CA . VAL B 1 323 ? -21.711 36.649 26.657 1.00 36.66 323 VAL B CA 1
ATOM 4699 C C . VAL B 1 323 ? -22.337 37.132 27.968 1.00 38.07 323 VAL B C 1
ATOM 4700 O O . VAL B 1 323 ? -23.008 38.213 28.053 1.00 36.41 323 VAL B O 1
ATOM 4704 N N . GLU B 1 324 ? -22.040 36.326 28.995 1.00 40.40 324 GLU B N 1
ATOM 4705 C CA . GLU B 1 324 ? -22.414 36.617 30.348 1.00 42.46 324 GLU B CA 1
ATOM 4706 C C . GLU B 1 324 ? -21.967 37.962 30.838 1.00 40.27 324 GLU B C 1
ATOM 4707 O O . GLU B 1 324 ? -22.789 38.729 31.366 1.00 38.88 324 GLU B O 1
ATOM 4713 N N . ASP B 1 325 ? -20.677 38.244 30.677 1.00 40.33 325 ASP B N 1
ATOM 4714 C CA . ASP B 1 325 ? -20.127 39.529 31.082 1.00 40.02 325 ASP B CA 1
ATOM 4715 C C . ASP B 1 325 ? -20.757 40.691 30.266 1.00 40.40 325 ASP B C 1
ATOM 4716 O O . ASP B 1 325 ? -21.096 41.720 30.867 1.00 41.90 325 ASP B O 1
ATOM 4721 N N . MET B 1 326 ? -20.956 40.511 28.938 1.00 39.91 326 MET B N 1
ATOM 4722 C CA . MET B 1 326 ? -21.511 41.528 28.058 1.00 40.91 326 MET B CA 1
ATOM 4723 C C . MET B 1 326 ? -22.895 41.916 28.597 1.00 42.00 326 MET B C 1
ATOM 4724 O O . MET B 1 326 ? -23.205 43.102 28.787 1.00 44.80 326 MET B O 1
ATOM 4729 N N . LEU B 1 327 ? -23.700 40.901 28.871 1.00 42.31 327 LEU B N 1
ATOM 4730 C CA . LEU B 1 327 ? -25.029 41.100 29.399 1.00 44.11 327 LEU B CA 1
ATOM 4731 C C . LEU B 1 327 ? -25.013 41.828 30.789 1.00 45.41 327 LEU B C 1
ATOM 4732 O O . LEU B 1 327 ? -25.793 42.776 30.986 1.00 45.40 327 LEU B O 1
ATOM 4737 N N . VAL B 1 328 ? -24.158 41.376 31.730 1.00 44.65 328 VAL B N 1
ATOM 4738 C CA . VAL B 1 328 ? -24.062 42.007 33.032 1.00 46.53 328 VAL B CA 1
ATOM 4739 C C . VAL B 1 328 ? -23.647 43.473 32.833 1.00 49.06 328 VAL B C 1
ATOM 4740 O O . VAL B 1 328 ? -24.319 44.353 33.362 1.00 49.45 328 VAL B O 1
ATOM 4744 N N . LYS B 1 329 ? -22.604 43.741 32.034 1.00 50.02 329 LYS B N 1
ATOM 4745 C CA . LYS B 1 329 ? -22.070 45.134 31.893 1.00 51.59 329 LYS B CA 1
ATOM 4746 C C . LYS B 1 329 ? -23.057 46.102 31.231 1.00 52.51 329 LYS B C 1
ATOM 4747 O O . LYS B 1 329 ? -23.220 47.250 31.680 1.00 51.45 329 LYS B O 1
ATOM 4753 N N . LEU B 1 330 ? -23.768 45.579 30.225 1.00 53.32 330 LEU B N 1
ATOM 4754 C CA . LEU B 1 330 ? -24.702 46.360 29.432 1.00 53.48 330 LEU B CA 1
ATOM 4755 C C . LEU B 1 330 ? -25.942 46.669 30.236 1.00 54.77 330 LEU B C 1
ATOM 4756 O O . LEU B 1 330 ? -26.538 47.724 30.094 1.00 53.65 330 LEU B O 1
ATOM 4761 N N . ASP B 1 331 ? -26.307 45.739 31.109 1.00 57.41 331 ASP B N 1
ATOM 4762 C CA . ASP B 1 331 ? -27.513 45.878 31.892 1.00 58.69 331 ASP B CA 1
ATOM 4763 C C . ASP B 1 331 ? -27.261 46.988 32.892 1.00 57.62 331 ASP B C 1
ATOM 4764 O O . ASP B 1 331 ? -28.130 47.836 33.076 1.00 57.70 331 ASP B O 1
ATOM 4769 N N . ALA B 1 332 ? -26.065 46.993 33.497 1.00 56.62 332 ALA B N 1
ATOM 4770 C CA . ALA B 1 332 ? -25.622 48.084 34.351 1.00 57.19 332 ALA B CA 1
ATOM 4771 C C . ALA B 1 332 ? -25.767 49.434 33.593 1.00 60.27 332 ALA B C 1
ATOM 4772 O O . ALA B 1 332 ? -26.592 50.283 34.002 1.00 61.90 332 ALA B O 1
ATOM 4774 N N . LYS B 1 333 ? -25.052 49.598 32.461 1.00 63.15 333 LYS B N 1
ATOM 4775 C CA . LYS B 1 333 ? -25.169 50.786 31.578 1.00 64.42 333 LYS B CA 1
ATOM 4776 C C . LYS B 1 333 ? -26.655 51.177 31.315 1.00 65.83 333 LYS B C 1
ATOM 4777 O O . LYS B 1 333 ? -27.084 52.261 31.682 1.00 66.99 333 LYS B O 1
ATOM 4783 N N . LEU B 1 334 ? -27.450 50.257 30.775 1.00 67.42 334 LEU B N 1
ATOM 4784 C CA . LEU B 1 334 ? -28.859 50.496 30.469 1.00 69.55 334 LEU B CA 1
ATOM 4785 C C . LEU B 1 334 ? -29.770 50.277 31.710 1.00 72.43 334 LEU B C 1
ATOM 4786 O O . LEU B 1 334 ? -29.572 50.885 32.788 1.00 73.19 334 LEU B O 1
ATOM 4791 N N . SER C 1 25 ? -12.524 45.163 100.661 1.00 44.27 25 SER C N 1
ATOM 4792 C CA . SER C 1 25 ? -13.100 44.171 101.689 1.00 44.73 25 SER C CA 1
ATOM 4793 C C . SER C 1 25 ? -12.592 42.742 101.532 1.00 41.77 25 SER C C 1
ATOM 4794 O O . SER C 1 25 ? -12.262 42.109 102.502 1.00 44.46 25 SER C O 1
ATOM 4797 N N . ARG C 1 26 ? -12.517 42.236 100.323 1.00 39.37 26 ARG C N 1
ATOM 4798 C CA . ARG C 1 26 ? -11.911 40.954 100.144 1.00 37.96 26 ARG C CA 1
ATOM 4799 C C . ARG C 1 26 ? -10.983 40.895 98.943 1.00 36.23 26 ARG C C 1
ATOM 4800 O O . ARG C 1 26 ? -11.132 41.644 97.968 1.00 33.29 26 ARG C O 1
ATOM 4808 N N . ILE C 1 27 ? -10.073 39.917 99.031 1.00 34.93 27 ILE C N 1
ATOM 4809 C CA . ILE C 1 27 ? -9.087 39.675 98.000 1.00 33.77 27 ILE C CA 1
ATOM 4810 C C . ILE C 1 27 ? -9.285 38.341 97.288 1.00 30.06 27 ILE C C 1
ATOM 4811 O O . ILE C 1 27 ? -9.222 37.336 97.937 1.00 25.61 27 ILE C O 1
ATOM 4816 N N . LEU C 1 28 ? -9.469 38.393 95.935 1.00 30.24 28 LEU C N 1
ATOM 4817 C CA . LEU C 1 28 ? -9.495 37.156 95.139 1.00 29.17 28 LEU C CA 1
ATOM 4818 C C . LEU C 1 28 ? -8.182 36.803 94.556 1.00 29.49 28 LEU C C 1
ATOM 4819 O O . LEU C 1 28 ? -7.580 37.539 93.708 1.00 33.20 28 LEU C O 1
ATOM 4824 N N . VAL C 1 29 ? -7.716 35.638 94.955 1.00 29.03 29 VAL C N 1
ATOM 4825 C CA . VAL C 1 29 ? -6.478 35.131 94.308 1.00 29.63 29 VAL C CA 1
ATOM 4826 C C . VAL C 1 29 ? -6.772 34.090 93.278 1.00 27.03 29 VAL C C 1
ATOM 4827 O O . VAL C 1 29 ? -7.383 33.046 93.617 1.00 28.21 29 VAL C O 1
ATOM 4831 N N . THR C 1 30 ? -6.401 34.377 92.011 1.00 25.47 30 THR C N 1
ATOM 4832 C CA . THR C 1 30 ? -6.538 33.371 90.979 1.00 24.32 30 THR C CA 1
ATOM 4833 C C . THR C 1 30 ? -5.296 32.524 90.833 1.00 23.85 30 THR C C 1
ATOM 4834 O O . THR C 1 30 ? -4.193 33.045 90.975 1.00 23.69 30 THR C O 1
ATOM 4838 N N . GLY C 1 31 ? -5.458 31.239 90.485 1.00 25.14 31 GLY C N 1
ATOM 4839 C CA . GLY C 1 31 ? -4.277 30.413 90.204 1.00 24.59 31 GLY C CA 1
ATOM 4840 C C . GLY C 1 31 ? -3.635 30.158 91.548 1.00 27.21 31 GLY C C 1
ATOM 4841 O O . GLY C 1 31 ? -2.403 30.152 91.637 1.00 24.41 31 GLY C O 1
ATOM 4842 N N . GLY C 1 32 ? -4.448 30.065 92.620 1.00 27.63 32 GLY C N 1
ATOM 4843 C CA . GLY C 1 32 ? -3.855 30.243 93.963 1.00 32.22 32 GLY C CA 1
ATOM 4844 C C . GLY C 1 32 ? -3.171 28.973 94.501 1.00 35.85 32 GLY C C 1
ATOM 4845 O O . GLY C 1 32 ? -2.662 28.968 95.622 1.00 35.73 32 GLY C O 1
ATOM 4846 N N . THR C 1 33 ? -3.165 27.890 93.704 1.00 35.18 33 THR C N 1
ATOM 4847 C CA . THR C 1 33 ? -2.667 26.589 94.133 1.00 36.28 33 THR C CA 1
ATOM 4848 C C . THR C 1 33 ? -1.310 26.200 93.438 1.00 38.84 33 THR C C 1
ATOM 4849 O O . THR C 1 33 ? -0.706 25.138 93.736 1.00 41.50 33 THR C O 1
ATOM 4853 N N . GLY C 1 34 ? -0.877 27.073 92.497 1.00 40.72 34 GLY C N 1
ATOM 4854 C CA . GLY C 1 34 ? 0.520 27.149 91.975 1.00 41.50 34 GLY C CA 1
ATOM 4855 C C . GLY C 1 34 ? 1.675 27.279 92.977 1.00 41.06 34 GLY C C 1
ATOM 4856 O O . GLY C 1 34 ? 1.461 27.445 94.190 1.00 40.85 34 GLY C O 1
ATOM 4857 N N . GLN C 1 35 ? 2.892 27.192 92.478 1.00 40.78 35 GLN C N 1
ATOM 4858 C CA . GLN C 1 35 ? 4.083 27.334 93.303 1.00 42.46 35 GLN C CA 1
ATOM 4859 C C . GLN C 1 35 ? 4.067 28.635 94.137 1.00 42.28 35 GLN C C 1
ATOM 4860 O O . GLN C 1 35 ? 4.431 28.640 95.337 1.00 41.03 35 GLN C O 1
ATOM 4866 N N . ILE C 1 36 ? 3.687 29.734 93.491 1.00 39.82 36 ILE C N 1
ATOM 4867 C CA . ILE C 1 36 ? 3.687 31.017 94.189 1.00 37.75 36 ILE C CA 1
ATOM 4868 C C . ILE C 1 36 ? 2.478 31.130 95.090 1.00 38.54 36 ILE C C 1
ATOM 4869 O O . ILE C 1 36 ? 2.649 31.454 96.283 1.00 40.10 36 ILE C O 1
ATOM 4874 N N . GLY C 1 37 ? 1.290 30.769 94.574 1.00 38.77 37 GLY C N 1
ATOM 4875 C CA . GLY C 1 37 ? 0.037 30.822 95.310 1.00 36.97 37 GLY C CA 1
ATOM 4876 C C . GLY C 1 37 ? 0.026 30.010 96.588 1.00 39.36 37 GLY C C 1
ATOM 4877 O O . GLY C 1 37 ? -0.522 30.461 97.673 1.00 39.08 37 GLY C O 1
ATOM 4878 N N . MET C 1 38 ? 0.594 28.811 96.549 1.00 39.56 38 MET C N 1
ATOM 4879 C CA . MET C 1 38 ? 0.478 28.033 97.755 1.00 41.32 38 MET C CA 1
ATOM 4880 C C . MET C 1 38 ? 1.276 28.697 98.917 1.00 39.39 38 MET C C 1
ATOM 4881 O O . MET C 1 38 ? 0.950 28.482 100.061 1.00 38.04 38 MET C O 1
ATOM 4886 N N . GLU C 1 39 ? 2.237 29.574 98.628 1.00 37.06 39 GLU C N 1
ATOM 4887 C CA . GLU C 1 39 ? 2.865 30.290 99.756 1.00 39.26 39 GLU C CA 1
ATOM 4888 C C . GLU C 1 39 ? 2.418 31.762 99.835 1.00 37.66 39 GLU C C 1
ATOM 4889 O O . GLU C 1 39 ? 2.388 32.252 100.925 1.00 39.35 39 GLU C O 1
ATOM 4895 N N . LEU C 1 40 ? 2.050 32.419 98.714 1.00 34.45 40 LEU C N 1
ATOM 4896 C CA . LEU C 1 40 ? 1.460 33.794 98.698 1.00 33.02 40 LEU C CA 1
ATOM 4897 C C . LEU C 1 40 ? 0.161 33.874 99.436 1.00 31.10 40 LEU C C 1
ATOM 4898 O O . LEU C 1 40 ? -0.023 34.846 100.163 1.00 33.00 40 LEU C O 1
ATOM 4903 N N . VAL C 1 41 ? -0.737 32.881 99.240 1.00 30.96 41 VAL C N 1
ATOM 4904 C CA . VAL C 1 41 ? -2.006 32.861 99.924 1.00 29.63 41 VAL C CA 1
ATOM 4905 C C . VAL C 1 41 ? -1.916 32.776 101.483 1.00 33.09 41 VAL C C 1
ATOM 4906 O O . VAL C 1 41 ? -2.614 33.591 102.168 1.00 32.27 41 VAL C O 1
ATOM 4910 N N . PRO C 1 42 ? -1.101 31.839 102.069 1.00 32.63 42 PRO C N 1
ATOM 4911 C CA . PRO C 1 42 ? -0.981 31.916 103.552 1.00 34.47 42 PRO C CA 1
ATOM 4912 C C . PRO C 1 42 ? -0.246 33.215 104.055 1.00 37.52 42 PRO C C 1
ATOM 4913 O O . PRO C 1 42 ? -0.509 33.682 105.143 1.00 41.50 42 PRO C O 1
ATOM 4917 N N . TYR C 1 43 ? 0.616 33.804 103.244 1.00 37.09 43 TYR C N 1
ATOM 4918 C CA . TYR C 1 43 ? 1.306 34.999 103.661 1.00 39.97 43 TYR C CA 1
ATOM 4919 C C . TYR C 1 43 ? 0.260 36.140 103.794 1.00 41.23 43 TYR C C 1
ATOM 4920 O O . TYR C 1 43 ? 0.250 36.866 104.782 1.00 41.75 43 TYR C O 1
ATOM 4929 N N . MET C 1 44 ? -0.623 36.249 102.800 1.00 41.74 44 MET C N 1
ATOM 4930 C CA . MET C 1 44 ? -1.701 37.263 102.770 1.00 40.88 44 MET C CA 1
ATOM 4931 C C . MET C 1 44 ? -2.742 37.046 103.874 1.00 40.06 44 MET C C 1
ATOM 4932 O O . MET C 1 44 ? -3.411 38.000 104.266 1.00 39.65 44 MET C O 1
ATOM 4937 N N . ARG C 1 45 ? -2.897 35.808 104.349 1.00 39.72 45 ARG C N 1
ATOM 4938 C CA . ARG C 1 45 ? -3.955 35.541 105.315 1.00 40.41 45 ARG C CA 1
ATOM 4939 C C . ARG C 1 45 ? -3.411 35.962 106.679 1.00 42.73 45 ARG C C 1
ATOM 4940 O O . ARG C 1 45 ? -4.154 36.349 107.532 1.00 40.29 45 ARG C O 1
ATOM 4948 N N . GLN C 1 46 ? -2.093 35.923 106.833 1.00 45.79 46 GLN C N 1
ATOM 4949 C CA . GLN C 1 46 ? -1.431 36.394 108.022 1.00 47.16 46 GLN C CA 1
ATOM 4950 C C . GLN C 1 46 ? -1.431 37.901 108.095 1.00 46.74 46 GLN C C 1
ATOM 4951 O O . GLN C 1 46 ? -1.669 38.446 109.149 1.00 47.35 46 GLN C O 1
ATOM 4957 N N . LEU C 1 47 ? -1.187 38.578 106.973 1.00 44.35 47 LEU C N 1
ATOM 4958 C CA . LEU C 1 47 ? -1.210 40.017 106.961 1.00 41.96 47 LEU C CA 1
ATOM 4959 C C . LEU C 1 47 ? -2.634 40.558 107.152 1.00 43.48 47 LEU C C 1
ATOM 4960 O O . LEU C 1 47 ? -2.813 41.581 107.827 1.00 44.73 47 LEU C O 1
ATOM 4965 N N . PHE C 1 48 ? -3.640 39.893 106.562 1.00 42.83 48 PHE C N 1
ATOM 4966 C CA . PHE C 1 48 ? -5.006 40.433 106.513 1.00 40.19 48 PHE C CA 1
ATOM 4967 C C . PHE C 1 48 ? -6.141 39.639 107.145 1.00 38.95 48 PHE C C 1
ATOM 4968 O O . PHE C 1 48 ? -7.279 40.100 107.064 1.00 36.26 48 PHE C O 1
ATOM 4976 N N . GLY C 1 49 ? -5.880 38.473 107.734 1.00 36.76 49 GLY C N 1
ATOM 4977 C CA . GLY C 1 49 ? -6.972 37.539 108.147 1.00 38.91 49 GLY C CA 1
ATOM 4978 C C . GLY C 1 49 ? -7.256 36.409 107.145 1.00 40.32 49 GLY C C 1
ATOM 4979 O O . GLY C 1 49 ? -7.275 36.633 105.911 1.00 41.57 49 GLY C O 1
ATOM 4980 N N . ALA C 1 50 ? -7.449 35.200 107.670 1.00 40.82 50 ALA C N 1
ATOM 4981 C CA . ALA C 1 50 ? -7.633 34.013 106.871 1.00 43.38 50 ALA C CA 1
ATOM 4982 C C . ALA C 1 50 ? -8.808 34.250 105.909 1.00 45.30 50 ALA C C 1
ATOM 4983 O O . ALA C 1 50 ? -8.759 33.962 104.705 1.00 45.94 50 ALA C O 1
ATOM 4985 N N . ASP C 1 51 ? -9.851 34.825 106.472 1.00 46.93 51 ASP C N 1
ATOM 4986 C CA . ASP C 1 51 ? -11.114 34.992 105.791 1.00 46.13 51 ASP C CA 1
ATOM 4987 C C . ASP C 1 51 ? -11.159 36.157 104.749 1.00 43.71 51 ASP C C 1
ATOM 4988 O O . ASP C 1 51 ? -12.003 36.165 103.828 1.00 43.56 51 ASP C O 1
ATOM 4993 N N . THR C 1 52 ? -10.205 37.062 104.841 1.00 39.87 52 THR C N 1
ATOM 4994 C CA . THR C 1 52 ? -10.092 38.120 103.864 1.00 35.22 52 THR C CA 1
ATOM 4995 C C . THR C 1 52 ? -9.537 37.709 102.491 1.00 34.72 52 THR C C 1
ATOM 4996 O O . THR C 1 52 ? -9.735 38.433 101.554 1.00 35.87 52 THR C O 1
ATOM 5000 N N . ILE C 1 53 ? -8.967 36.506 102.334 1.00 33.49 53 ILE C N 1
ATOM 5001 C CA . ILE C 1 53 ? -8.465 36.005 101.012 1.00 31.75 53 ILE C CA 1
ATOM 5002 C C . ILE C 1 53 ? -9.327 34.856 100.490 1.00 29.43 53 ILE C C 1
ATOM 5003 O O . ILE C 1 53 ? -9.457 33.795 101.117 1.00 30.48 53 ILE C O 1
ATOM 5008 N N . VAL C 1 54 ? -9.856 35.024 99.308 1.00 27.70 54 VAL C N 1
ATOM 5009 C CA . VAL C 1 54 ? -10.608 33.988 98.644 1.00 24.60 54 VAL C CA 1
ATOM 5010 C C . VAL C 1 54 ? -9.530 33.310 97.830 1.00 25.25 54 VAL C C 1
ATOM 5011 O O . VAL C 1 54 ? -8.975 33.902 96.953 1.00 31.94 54 VAL C O 1
ATOM 5015 N N . ASN C 1 55 ? -9.147 32.093 98.163 1.00 24.40 55 ASN C N 1
ATOM 5016 C CA . ASN C 1 55 ? -8.215 31.322 97.375 1.00 26.54 55 ASN C CA 1
ATOM 5017 C C . ASN C 1 55 ? -9.039 30.680 96.299 1.00 27.39 55 ASN C C 1
ATOM 5018 O O . ASN C 1 55 ? -10.108 30.178 96.609 1.00 26.62 55 ASN C O 1
ATOM 5023 N N . SER C 1 56 ? -8.619 30.781 95.048 1.00 26.50 56 SER C N 1
ATOM 5024 C CA . SER C 1 56 ? -9.288 29.958 94.019 1.00 26.62 56 SER C CA 1
ATOM 5025 C C . SER C 1 56 ? -8.273 29.392 92.981 1.00 28.64 56 SER C C 1
ATOM 5026 O O . SER C 1 56 ? -7.106 29.918 92.813 1.00 25.89 56 SER C O 1
ATOM 5029 N N . ASP C 1 57 ? -8.695 28.297 92.310 1.00 30.46 57 ASP C N 1
ATOM 5030 C CA . ASP C 1 57 ? -7.880 27.579 91.304 1.00 27.50 57 ASP C CA 1
ATOM 5031 C C . ASP C 1 57 ? -8.823 26.588 90.570 1.00 27.96 57 ASP C C 1
ATOM 5032 O O . ASP C 1 57 ? -10.008 26.538 90.853 1.00 28.12 57 ASP C O 1
ATOM 5037 N N . ILE C 1 58 ? -8.304 25.898 89.573 1.00 25.24 58 ILE C N 1
ATOM 5038 C CA . ILE C 1 58 ? -8.996 24.784 88.962 1.00 28.31 58 ILE C CA 1
ATOM 5039 C C . ILE C 1 58 ? -8.583 23.418 89.595 1.00 27.47 58 ILE C C 1
ATOM 5040 O O . ILE C 1 58 ? -9.148 22.403 89.247 1.00 25.49 58 ILE C O 1
ATOM 5045 N N . LYS C 1 59 ? -7.572 23.420 90.459 1.00 30.53 59 LYS C N 1
ATOM 5046 C CA . LYS C 1 59 ? -7.186 22.256 91.306 1.00 36.29 59 LYS C CA 1
ATOM 5047 C C . LYS C 1 59 ? -7.274 22.743 92.770 1.00 36.98 59 LYS C C 1
ATOM 5048 O O . LYS C 1 59 ? -7.055 23.908 93.038 1.00 36.11 59 LYS C O 1
ATOM 5054 N N . ALA C 1 60 ? -7.524 21.864 93.735 1.00 38.96 60 ALA C N 1
ATOM 5055 C CA . ALA C 1 60 ? -7.592 22.243 95.142 1.00 39.03 60 ALA C CA 1
ATOM 5056 C C . ALA C 1 60 ? -6.233 22.198 95.746 1.00 39.71 60 ALA C C 1
ATOM 5057 O O . ALA C 1 60 ? -5.396 21.532 95.208 1.00 39.90 60 ALA C O 1
ATOM 5059 N N . PRO C 1 61 ? -6.005 22.870 96.878 1.00 40.88 61 PRO C N 1
ATOM 5060 C CA . PRO C 1 61 ? -4.777 22.745 97.720 1.00 43.53 61 PRO C CA 1
ATOM 5061 C C . PRO C 1 61 ? -4.285 21.331 97.993 1.00 45.52 61 PRO C C 1
ATOM 5062 O O . PRO C 1 61 ? -5.112 20.420 98.142 1.00 45.29 61 PRO C O 1
ATOM 5066 N N . GLY C 1 62 ? -2.950 21.168 98.023 1.00 49.08 62 GLY C N 1
ATOM 5067 C CA . GLY C 1 62 ? -2.236 19.873 98.289 1.00 53.07 62 GLY C CA 1
ATOM 5068 C C . GLY C 1 62 ? -3.025 18.652 98.804 1.00 55.50 62 GLY C C 1
ATOM 5069 O O . GLY C 1 62 ? -2.984 18.316 100.008 1.00 59.60 62 GLY C O 1
ATOM 5070 N N . ASP C 1 67 ? -7.687 24.568 104.155 1.00 69.19 67 ASP C N 1
ATOM 5071 C CA . ASP C 1 67 ? -7.890 25.890 103.585 1.00 69.19 67 ASP C CA 1
ATOM 5072 C C . ASP C 1 67 ? -8.945 26.685 104.275 1.00 67.88 67 ASP C C 1
ATOM 5073 O O . ASP C 1 67 ? -8.651 27.564 105.038 1.00 68.47 67 ASP C O 1
ATOM 5078 N N . GLY C 1 68 ? -10.187 26.378 103.945 1.00 66.11 68 GLY C N 1
ATOM 5079 C CA . GLY C 1 68 ? -11.306 27.231 104.250 1.00 63.78 68 GLY C CA 1
ATOM 5080 C C . GLY C 1 68 ? -11.835 27.881 102.986 1.00 62.02 68 GLY C C 1
ATOM 5081 O O . GLY C 1 68 ? -12.438 27.230 102.123 1.00 61.88 68 GLY C O 1
ATOM 5082 N N . ASN C 1 69 ? -11.607 29.167 102.867 1.00 56.89 69 ASN C N 1
ATOM 5083 C CA . ASN C 1 69 ? -12.197 29.905 101.789 1.00 54.22 69 ASN C CA 1
ATOM 5084 C C . ASN C 1 69 ? -11.573 29.618 100.426 1.00 51.31 69 ASN C C 1
ATOM 5085 O O . ASN C 1 69 ? -11.030 30.494 99.837 1.00 49.46 69 ASN C O 1
ATOM 5090 N N . PHE C 1 70 ? -11.669 28.378 99.950 1.00 48.00 70 PHE C N 1
ATOM 5091 C CA . PHE C 1 70 ? -11.290 27.974 98.623 1.00 43.09 70 PHE C CA 1
ATOM 5092 C C . PHE C 1 70 ? -12.501 27.869 97.699 1.00 41.62 70 PHE C C 1
ATOM 5093 O O . PHE C 1 70 ? -13.416 27.120 97.996 1.00 38.66 70 PHE C O 1
ATOM 5101 N N . VAL C 1 71 ? -12.419 28.507 96.514 1.00 37.73 71 VAL C N 1
ATOM 5102 C CA . VAL C 1 71 ? -13.423 28.287 95.440 1.00 34.26 71 VAL C CA 1
ATOM 5103 C C . VAL C 1 71 ? -12.843 27.881 94.081 1.00 30.01 71 VAL C C 1
ATOM 5104 O O . VAL C 1 71 ? -11.722 28.139 93.779 1.00 27.28 71 VAL C O 1
ATOM 5108 N N . TYR C 1 72 ? -13.656 27.270 93.246 1.00 28.48 72 TYR C N 1
ATOM 5109 C CA . TYR C 1 72 ? -13.155 26.773 91.979 1.00 26.64 72 TYR C CA 1
ATOM 5110 C C . TYR C 1 72 ? -13.254 27.986 91.118 1.00 25.83 72 TYR C C 1
ATOM 5111 O O . TYR C 1 72 ? -14.306 28.564 91.022 1.00 22.45 72 TYR C O 1
ATOM 5120 N N . CYS C 1 73 ? -12.156 28.430 90.505 1.00 27.22 73 CYS C N 1
ATOM 5121 C CA . CYS C 1 73 ? -12.365 29.456 89.509 1.00 25.78 73 CYS C CA 1
ATOM 5122 C C . CYS C 1 73 ? -11.584 29.185 88.218 1.00 23.51 73 CYS C C 1
ATOM 5123 O O . CYS C 1 73 ? -10.392 29.193 88.258 1.00 22.27 73 CYS C O 1
ATOM 5126 N N . ASP C 1 74 ? -12.246 28.917 87.115 1.00 22.46 74 ASP C N 1
ATOM 5127 C CA . ASP C 1 74 ? -11.548 28.879 85.828 1.00 22.63 74 ASP C CA 1
ATOM 5128 C C . ASP C 1 74 ? -11.587 30.267 85.226 1.00 25.70 74 ASP C C 1
ATOM 5129 O O . ASP C 1 74 ? -12.672 30.844 84.902 1.00 28.91 74 ASP C O 1
ATOM 5134 N N . VAL C 1 75 ? -10.419 30.816 85.030 1.00 24.44 75 VAL C N 1
ATOM 5135 C CA . VAL C 1 75 ? -10.243 32.266 84.763 1.00 23.68 75 VAL C CA 1
ATOM 5136 C C . VAL C 1 75 ? -10.606 32.540 83.277 1.00 26.49 75 VAL C C 1
ATOM 5137 O O . VAL C 1 75 ? -10.807 33.684 82.824 1.00 24.03 75 VAL C O 1
ATOM 5141 N N . GLN C 1 76 ? -10.802 31.491 82.488 1.00 28.85 76 GLN C N 1
ATOM 5142 C CA . GLN C 1 76 ? -11.347 31.795 81.138 1.00 30.91 76 GLN C CA 1
ATOM 5143 C C . GLN C 1 76 ? -12.932 31.888 81.087 1.00 30.75 76 GLN C C 1
ATOM 5144 O O . GLN C 1 76 ? -13.563 32.278 80.074 1.00 26.05 76 GLN C O 1
ATOM 5150 N N . ASP C 1 77 ? -13.539 31.628 82.259 1.00 29.26 77 ASP C N 1
ATOM 5151 C CA . ASP C 1 77 ? -15.001 31.741 82.386 1.00 30.68 77 ASP C CA 1
ATOM 5152 C C . ASP C 1 77 ? -15.388 33.093 83.156 1.00 29.48 77 ASP C C 1
ATOM 5153 O O . ASP C 1 77 ? -15.407 33.158 84.408 1.00 31.07 77 ASP C O 1
ATOM 5158 N N . ARG C 1 78 ? -15.585 34.156 82.395 1.00 26.92 78 ARG C N 1
ATOM 5159 C CA . ARG C 1 78 ? -15.808 35.488 82.923 1.00 27.33 78 ARG C CA 1
ATOM 5160 C C . ARG C 1 78 ? -16.900 35.524 84.031 1.00 28.50 78 ARG C C 1
ATOM 5161 O O . ARG C 1 78 ? -16.672 36.068 85.153 1.00 22.86 78 ARG C O 1
ATOM 5169 N N . ASP C 1 79 ? -18.067 34.934 83.715 1.00 29.83 79 ASP C N 1
ATOM 5170 C CA . ASP C 1 79 ? -19.140 35.107 84.700 1.00 32.28 79 ASP C CA 1
ATOM 5171 C C . ASP C 1 79 ? -19.084 34.352 86.021 1.00 30.55 79 ASP C C 1
ATOM 5172 O O . ASP C 1 79 ? -19.632 34.858 87.074 1.00 27.14 79 ASP C O 1
ATOM 5177 N N . SER C 1 80 ? -18.342 33.223 86.000 1.00 27.15 80 SER C N 1
ATOM 5178 C CA . SER C 1 80 ? -18.119 32.537 87.237 1.00 29.48 80 SER C CA 1
ATOM 5179 C C . SER C 1 80 ? -17.301 33.533 88.142 1.00 30.36 80 SER C C 1
ATOM 5180 O O . SER C 1 80 ? -17.468 33.696 89.371 1.00 27.37 80 SER C O 1
ATOM 5183 N N . MET C 1 81 ? -16.462 34.265 87.476 1.00 31.57 81 MET C N 1
ATOM 5184 C CA . MET C 1 81 ? -15.563 35.208 88.111 1.00 31.71 81 MET C CA 1
ATOM 5185 C C . MET C 1 81 ? -16.380 36.414 88.651 1.00 28.65 81 MET C C 1
ATOM 5186 O O . MET C 1 81 ? -16.217 36.865 89.830 1.00 28.32 81 MET C O 1
ATOM 5191 N N . ALA C 1 82 ? -17.332 36.864 87.839 1.00 24.12 82 ALA C N 1
ATOM 5192 C CA . ALA C 1 82 ? -18.265 37.963 88.288 1.00 21.17 82 ALA C CA 1
ATOM 5193 C C . ALA C 1 82 ? -19.031 37.434 89.484 1.00 23.90 82 ALA C C 1
ATOM 5194 O O . ALA C 1 82 ? -19.252 38.223 90.426 1.00 25.36 82 ALA C O 1
ATOM 5196 N N . ARG C 1 83 ? -19.354 36.109 89.485 1.00 22.08 83 ARG C N 1
ATOM 5197 C CA . ARG C 1 83 ? -20.086 35.560 90.556 1.00 25.59 83 ARG C CA 1
ATOM 5198 C C . ARG C 1 83 ? -19.320 35.663 91.864 1.00 28.48 83 ARG C C 1
ATOM 5199 O O . ARG C 1 83 ? -19.853 36.104 92.863 1.00 29.11 83 ARG C O 1
ATOM 5207 N N . ILE C 1 84 ? -18.095 35.200 91.847 1.00 32.49 84 ILE C N 1
ATOM 5208 C CA . ILE C 1 84 ? -17.278 35.113 92.999 1.00 35.98 84 ILE C CA 1
ATOM 5209 C C . ILE C 1 84 ? -17.089 36.508 93.595 1.00 36.46 84 ILE C C 1
ATOM 5210 O O . ILE C 1 84 ? -17.243 36.688 94.776 1.00 36.13 84 ILE C O 1
ATOM 5215 N N . VAL C 1 85 ? -16.768 37.465 92.713 1.00 37.20 85 VAL C N 1
ATOM 5216 C CA . VAL C 1 85 ? -16.422 38.870 93.018 1.00 34.84 85 VAL C CA 1
ATOM 5217 C C . VAL C 1 85 ? -17.559 39.532 93.743 1.00 33.95 85 VAL C C 1
ATOM 5218 O O . VAL C 1 85 ? -17.343 40.097 94.837 1.00 37.67 85 VAL C O 1
ATOM 5222 N N . THR C 1 86 ? -18.769 39.438 93.179 1.00 32.09 86 THR C N 1
ATOM 5223 C CA . THR C 1 86 ? -19.958 40.048 93.771 1.00 29.44 86 THR C CA 1
ATOM 5224 C C . THR C 1 86 ? -20.348 39.301 95.061 1.00 29.64 86 THR C C 1
ATOM 5225 O O . THR C 1 86 ? -20.476 39.950 96.082 1.00 30.76 86 THR C O 1
ATOM 5229 N N . GLU C 1 87 ? -20.469 37.964 95.072 1.00 26.98 87 GLU C N 1
ATOM 5230 C CA . GLU C 1 87 ? -20.893 37.227 96.306 1.00 28.63 87 GLU C CA 1
ATOM 5231 C C . GLU C 1 87 ? -19.915 37.388 97.499 1.00 30.07 87 GLU C C 1
ATOM 5232 O O . GLU C 1 87 ? -20.315 37.461 98.630 1.00 29.08 87 GLU C O 1
ATOM 5238 N N . GLN C 1 88 ? -18.617 37.424 97.211 1.00 31.04 88 GLN C N 1
ATOM 5239 C CA . GLN C 1 88 ? -17.587 37.427 98.203 1.00 31.18 88 GLN C CA 1
ATOM 5240 C C . GLN C 1 88 ? -17.059 38.843 98.562 1.00 30.84 88 GLN C C 1
ATOM 5241 O O . GLN C 1 88 ? -16.123 38.938 99.353 1.00 35.03 88 GLN C O 1
ATOM 5247 N N . GLY C 1 89 ? -17.624 39.898 97.997 1.00 30.59 89 GLY C N 1
ATOM 5248 C CA . GLY C 1 89 ? -17.275 41.294 98.319 1.00 30.36 89 GLY C CA 1
ATOM 5249 C C . GLY C 1 89 ? -15.859 41.716 97.865 1.00 32.87 89 GLY C C 1
ATOM 5250 O O . GLY C 1 89 ? -15.234 42.538 98.534 1.00 31.08 89 GLY C O 1
ATOM 5251 N N . VAL C 1 90 ? -15.367 41.145 96.741 1.00 34.14 90 VAL C N 1
ATOM 5252 C CA . VAL C 1 90 ? -13.948 41.246 96.314 1.00 33.60 90 VAL C CA 1
ATOM 5253 C C . VAL C 1 90 ? -13.696 42.692 95.864 1.00 31.61 90 VAL C C 1
ATOM 5254 O O . VAL C 1 90 ? -14.570 43.297 95.275 1.00 31.28 90 VAL C O 1
ATOM 5258 N N . ASP C 1 91 ? -12.545 43.266 96.188 1.00 30.42 91 ASP C N 1
ATOM 5259 C CA . ASP C 1 91 ? -12.238 44.633 95.639 1.00 33.00 91 ASP C CA 1
ATOM 5260 C C . ASP C 1 91 ? -10.860 44.653 94.929 1.00 30.44 91 ASP C C 1
ATOM 5261 O O . ASP C 1 91 ? -10.452 45.674 94.374 1.00 28.01 91 ASP C O 1
ATOM 5266 N N . THR C 1 92 ? -10.171 43.498 94.998 1.00 30.70 92 THR C N 1
ATOM 5267 C CA . THR C 1 92 ? -8.855 43.270 94.456 1.00 31.48 92 THR C CA 1
ATOM 5268 C C . THR C 1 92 ? -8.782 41.845 93.918 1.00 30.14 92 THR C C 1
ATOM 5269 O O . THR C 1 92 ? -8.998 40.883 94.626 1.00 28.80 92 THR C O 1
ATOM 5273 N N . ILE C 1 93 ? -8.372 41.726 92.654 1.00 32.40 93 ILE C N 1
ATOM 5274 C CA . ILE C 1 93 ? -8.000 40.404 92.058 1.00 30.51 93 ILE C CA 1
ATOM 5275 C C . ILE C 1 93 ? -6.464 40.243 92.046 1.00 29.63 93 ILE C C 1
ATOM 5276 O O . ILE C 1 93 ? -5.796 41.089 91.511 1.00 30.09 93 ILE C O 1
ATOM 5281 N N . VAL C 1 94 ? -5.905 39.230 92.723 1.00 29.64 94 VAL C N 1
ATOM 5282 C CA . VAL C 1 94 ? -4.443 38.962 92.691 1.00 28.38 94 VAL C CA 1
ATOM 5283 C C . VAL C 1 94 ? -4.320 37.803 91.727 1.00 27.14 94 VAL C C 1
ATOM 5284 O O . VAL C 1 94 ? -4.623 36.627 92.098 1.00 28.75 94 VAL C O 1
ATOM 5288 N N . HIS C 1 95 ? -3.969 38.134 90.487 1.00 26.13 95 HIS C N 1
ATOM 5289 C CA . HIS C 1 95 ? -4.268 37.269 89.347 1.00 24.73 95 HIS C CA 1
ATOM 5290 C C . HIS C 1 95 ? -3.044 36.401 89.068 1.00 25.70 95 HIS C C 1
ATOM 5291 O O . HIS C 1 95 ? -2.116 36.785 88.270 1.00 26.88 95 HIS C O 1
ATOM 5298 N N . MET C 1 96 ? -3.033 35.204 89.663 1.00 24.78 96 MET C N 1
ATOM 5299 C CA . MET C 1 96 ? -1.823 34.310 89.512 1.00 25.09 96 MET C CA 1
ATOM 5300 C C . MET C 1 96 ? -1.917 33.292 88.397 1.00 24.72 96 MET C C 1
ATOM 5301 O O . MET C 1 96 ? -0.930 32.668 88.071 1.00 25.55 96 MET C O 1
ATOM 5306 N N . ALA C 1 97 ? -3.114 33.021 87.923 1.00 24.79 97 ALA C N 1
ATOM 5307 C CA . ALA C 1 97 ? -3.349 31.897 87.024 1.00 25.78 97 ALA C CA 1
ATOM 5308 C C . ALA C 1 97 ? -2.642 32.197 85.683 1.00 26.26 97 ALA C C 1
ATOM 5309 O O . ALA C 1 97 ? -2.650 33.339 85.172 1.00 24.67 97 ALA C O 1
ATOM 5311 N N . SER C 1 98 ? -2.066 31.131 85.158 1.00 27.00 98 SER C N 1
ATOM 5312 C CA . SER C 1 98 ? -1.273 31.046 83.949 1.00 26.57 98 SER C CA 1
ATOM 5313 C C . SER C 1 98 ? -0.804 29.640 83.697 1.00 26.68 98 SER C C 1
ATOM 5314 O O . SER C 1 98 ? -0.803 28.830 84.537 1.00 26.50 98 SER C O 1
ATOM 5317 N N . LEU C 1 99 ? -0.428 29.386 82.474 1.00 30.51 99 LEU C N 1
ATOM 5318 C CA . LEU C 1 99 ? 0.281 28.198 82.082 1.00 32.71 99 LEU C CA 1
ATOM 5319 C C . LEU C 1 99 ? 1.754 28.703 81.957 1.00 33.39 99 LEU C C 1
ATOM 5320 O O . LEU C 1 99 ? 1.984 29.840 81.570 1.00 27.45 99 LEU C O 1
ATOM 5325 N N . LEU C 1 100 ? 2.752 27.888 82.330 1.00 37.90 100 LEU C N 1
ATOM 5326 C CA . LEU C 1 100 ? 4.206 28.356 82.326 1.00 35.12 100 LEU C CA 1
ATOM 5327 C C . LEU C 1 100 ? 4.891 28.045 80.981 1.00 37.99 100 LEU C C 1
ATOM 5328 O O . LEU C 1 100 ? 4.218 27.586 80.027 1.00 37.94 100 LEU C O 1
ATOM 5333 N N . SER C 1 101 ? 6.177 28.362 80.870 1.00 42.15 101 SER C N 1
ATOM 5334 C CA . SER C 1 101 ? 6.964 28.174 79.595 1.00 47.35 101 SER C CA 1
ATOM 5335 C C . SER C 1 101 ? 6.906 26.764 79.023 1.00 47.55 101 SER C C 1
ATOM 5336 O O . SER C 1 101 ? 6.766 26.607 77.784 1.00 47.22 101 SER C O 1
ATOM 5339 N N . ALA C 1 102 ? 6.909 25.775 79.936 1.00 50.17 102 ALA C N 1
ATOM 5340 C CA . ALA C 1 102 ? 6.822 24.260 79.643 1.00 51.04 102 ALA C CA 1
ATOM 5341 C C . ALA C 1 102 ? 5.592 23.800 78.865 1.00 50.17 102 ALA C C 1
ATOM 5342 O O . ALA C 1 102 ? 5.686 23.280 77.742 1.00 50.95 102 ALA C O 1
ATOM 5344 N N . VAL C 1 103 ? 4.421 24.039 79.457 1.00 49.60 103 VAL C N 1
ATOM 5345 C CA . VAL C 1 103 ? 3.109 23.723 78.822 1.00 45.27 103 VAL C CA 1
ATOM 5346 C C . VAL C 1 103 ? 2.843 24.785 77.680 1.00 46.26 103 VAL C C 1
ATOM 5347 O O . VAL C 1 103 ? 2.162 24.450 76.660 1.00 48.49 103 VAL C O 1
ATOM 5351 N N . GLY C 1 104 ? 3.374 26.026 77.832 1.00 41.25 104 GLY C N 1
ATOM 5352 C CA . GLY C 1 104 ? 3.379 26.991 76.742 1.00 39.25 104 GLY C CA 1
ATOM 5353 C C . GLY C 1 104 ? 3.891 26.322 75.432 1.00 39.57 104 GLY C C 1
ATOM 5354 O O . GLY C 1 104 ? 3.165 26.231 74.489 1.00 39.26 104 GLY C O 1
ATOM 5355 N N . GLU C 1 105 ? 5.132 25.824 75.418 1.00 39.12 105 GLU C N 1
ATOM 5356 C CA . GLU C 1 105 ? 5.705 25.195 74.247 1.00 41.72 105 GLU C CA 1
ATOM 5357 C C . GLU C 1 105 ? 5.057 23.867 73.899 1.00 43.23 105 GLU C C 1
ATOM 5358 O O . GLU C 1 105 ? 4.948 23.569 72.715 1.00 42.90 105 GLU C O 1
ATOM 5364 N N . ALA C 1 106 ? 4.585 23.104 74.893 1.00 45.44 106 ALA C N 1
ATOM 5365 C CA . ALA C 1 106 ? 4.018 21.745 74.617 1.00 47.14 106 ALA C CA 1
ATOM 5366 C C . ALA C 1 106 ? 2.621 21.831 74.013 1.00 49.49 106 ALA C C 1
ATOM 5367 O O . ALA C 1 106 ? 2.330 21.218 73.025 1.00 50.59 106 ALA C O 1
ATOM 5369 N N . ASN C 1 107 ? 1.754 22.619 74.642 1.00 51.57 107 ASN C N 1
ATOM 5370 C CA . ASN C 1 107 ? 0.355 22.785 74.235 1.00 51.15 107 ASN C CA 1
ATOM 5371 C C . ASN C 1 107 ? 0.263 24.296 74.005 1.00 50.44 107 ASN C C 1
ATOM 5372 O O . ASN C 1 107 ? -0.216 25.057 74.880 1.00 52.81 107 ASN C O 1
ATOM 5377 N N . PRO C 1 108 ? 0.773 24.768 72.861 1.00 47.40 108 PRO C N 1
ATOM 5378 C CA . PRO C 1 108 ? 0.807 26.252 72.726 1.00 47.19 108 PRO C CA 1
ATOM 5379 C C . PRO C 1 108 ? -0.611 26.901 72.476 1.00 47.93 108 PRO C C 1
ATOM 5380 O O . PRO C 1 108 ? -0.793 28.105 72.481 1.00 50.45 108 PRO C O 1
ATOM 5384 N N . SER C 1 109 ? -1.645 26.118 72.350 1.00 47.63 109 SER C N 1
ATOM 5385 C CA . SER C 1 109 ? -2.856 26.757 71.994 1.00 47.46 109 SER C CA 1
ATOM 5386 C C . SER C 1 109 ? -3.666 27.019 73.265 1.00 47.11 109 SER C C 1
ATOM 5387 O O . SER C 1 109 ? -4.499 27.958 73.364 1.00 46.85 109 SER C O 1
ATOM 5390 N N . LEU C 1 110 ? -3.391 26.224 74.288 1.00 45.02 110 LEU C N 1
ATOM 5391 C CA . LEU C 1 110 ? -4.150 26.413 75.469 1.00 41.78 110 LEU C CA 1
ATOM 5392 C C . LEU C 1 110 ? -3.410 27.447 76.230 1.00 37.04 110 LEU C C 1
ATOM 5393 O O . LEU C 1 110 ? -3.993 28.294 76.828 1.00 34.31 110 LEU C O 1
ATOM 5398 N N . ALA C 1 111 ? -2.096 27.404 76.227 1.00 36.16 111 ALA C N 1
ATOM 5399 C CA . ALA C 1 111 ? -1.468 28.483 76.963 1.00 34.80 111 ALA C CA 1
ATOM 5400 C C . ALA C 1 111 ? -2.062 29.824 76.513 1.00 31.48 111 ALA C C 1
ATOM 5401 O O . ALA C 1 111 ? -2.388 30.650 77.317 1.00 30.86 111 ALA C O 1
ATOM 5403 N N . LEU C 1 112 ? -2.269 29.959 75.211 1.00 30.87 112 LEU C N 1
ATOM 5404 C CA . LEU C 1 112 ? -2.773 31.165 74.619 1.00 31.82 112 LEU C CA 1
ATOM 5405 C C . LEU C 1 112 ? -4.172 31.661 75.161 1.00 31.77 112 LEU C C 1
ATOM 5406 O O . LEU C 1 112 ? -4.373 32.854 75.457 1.00 32.43 112 LEU C O 1
ATOM 5411 N N . SER C 1 113 ? -5.120 30.756 75.239 1.00 29.85 113 SER C N 1
ATOM 5412 C CA . SER C 1 113 ? -6.413 31.010 75.770 1.00 29.42 113 SER C CA 1
ATOM 5413 C C . SER C 1 113 ? -6.407 31.297 77.379 1.00 31.15 113 SER C C 1
ATOM 5414 O O . SER C 1 113 ? -6.773 32.385 77.806 1.00 33.80 113 SER C O 1
ATOM 5417 N N . VAL C 1 114 ? -5.856 30.437 78.237 1.00 28.81 114 VAL C N 1
ATOM 5418 C CA . VAL C 1 114 ? -5.846 30.715 79.713 1.00 30.07 114 VAL C CA 1
ATOM 5419 C C . VAL C 1 114 ? -5.195 32.100 79.879 1.00 28.66 114 VAL C C 1
ATOM 5420 O O . VAL C 1 114 ? -5.767 32.987 80.482 1.00 29.01 114 VAL C O 1
ATOM 5424 N N . ASN C 1 115 ? -4.031 32.299 79.296 1.00 25.68 115 ASN C N 1
ATOM 5425 C CA . ASN C 1 115 ? -3.214 33.485 79.634 1.00 24.39 115 ASN C CA 1
ATOM 5426 C C . ASN C 1 115 ? -3.729 34.813 79.064 1.00 26.04 115 ASN C C 1
ATOM 5427 O O . ASN C 1 115 ? -3.711 35.837 79.731 1.00 21.85 115 ASN C O 1
ATOM 5432 N N . THR C 1 116 ? -4.108 34.808 77.778 1.00 29.27 116 THR C N 1
ATOM 5433 C CA . THR C 1 116 ? -4.701 35.994 77.184 1.00 26.96 116 THR C CA 1
ATOM 5434 C C . THR C 1 116 ? -6.147 36.155 77.658 1.00 28.94 116 THR C C 1
ATOM 5435 O O . THR C 1 116 ? -6.472 37.305 78.014 1.00 33.46 116 THR C O 1
ATOM 5439 N N . ARG C 1 117 ? -6.983 35.090 77.719 1.00 29.82 117 ARG C N 1
ATOM 5440 C CA . ARG C 1 117 ? -8.404 35.263 78.186 1.00 29.53 117 ARG C CA 1
ATOM 5441 C C . ARG C 1 117 ? -8.495 35.531 79.716 1.00 27.39 117 ARG C C 1
ATOM 5442 O O . ARG C 1 117 ? -9.333 36.299 80.187 1.00 25.66 117 ARG C O 1
ATOM 5450 N N . GLY C 1 118 ? -7.646 34.916 80.499 1.00 22.70 118 GLY C N 1
ATOM 5451 C CA . GLY C 1 118 ? -7.660 35.288 81.882 1.00 24.57 118 GLY C CA 1
ATOM 5452 C C . GLY C 1 118 ? -7.363 36.732 82.192 1.00 27.67 118 GLY C C 1
ATOM 5453 O O . GLY C 1 118 ? -8.126 37.307 82.922 1.00 27.93 118 GLY C O 1
ATOM 5454 N N . ILE C 1 119 ? -6.242 37.327 81.704 1.00 25.67 119 ILE C N 1
ATOM 5455 C CA . ILE C 1 119 ? -6.002 38.728 81.982 1.00 24.27 119 ILE C CA 1
ATOM 5456 C C . ILE C 1 119 ? -7.126 39.571 81.339 1.00 25.29 119 ILE C C 1
ATOM 5457 O O . ILE C 1 119 ? -7.428 40.621 81.804 1.00 28.92 119 ILE C O 1
ATOM 5462 N N . GLN C 1 120 ? -7.735 39.132 80.267 1.00 23.76 120 GLN C N 1
ATOM 5463 C CA . GLN C 1 120 ? -8.768 39.941 79.656 1.00 23.54 120 GLN C CA 1
ATOM 5464 C C . GLN C 1 120 ? -10.051 39.946 80.440 1.00 21.60 120 GLN C C 1
ATOM 5465 O O . GLN C 1 120 ? -10.696 40.984 80.539 1.00 22.61 120 GLN C O 1
ATOM 5471 N N . ASN C 1 121 ? -10.445 38.799 80.923 1.00 20.15 121 ASN C N 1
ATOM 5472 C CA . ASN C 1 121 ? -11.612 38.723 81.747 1.00 24.19 121 ASN C CA 1
ATOM 5473 C C . ASN C 1 121 ? -11.331 39.437 83.069 1.00 25.16 121 ASN C C 1
ATOM 5474 O O . ASN C 1 121 ? -12.109 40.217 83.496 1.00 28.67 121 ASN C O 1
ATOM 5479 N N . VAL C 1 122 ? -10.187 39.218 83.681 1.00 24.79 122 VAL C N 1
ATOM 5480 C CA . VAL C 1 122 ? -9.915 39.893 84.962 1.00 26.11 122 VAL C CA 1
ATOM 5481 C C . VAL C 1 122 ? -9.874 41.469 84.812 1.00 27.32 122 VAL C C 1
ATOM 5482 O O . VAL C 1 122 ? -10.111 42.166 85.772 1.00 24.06 122 VAL C O 1
ATOM 5486 N N . LEU C 1 123 ? -9.499 42.003 83.631 1.00 26.16 123 LEU C N 1
ATOM 5487 C CA . LEU C 1 123 ? -9.373 43.461 83.455 1.00 26.91 123 LEU C CA 1
ATOM 5488 C C . LEU C 1 123 ? -10.790 44.094 83.205 1.00 29.57 123 LEU C C 1
ATOM 5489 O O . LEU C 1 123 ? -11.151 45.155 83.774 1.00 29.32 123 LEU C O 1
ATOM 5494 N N . GLU C 1 124 ? -11.578 43.363 82.390 1.00 31.61 124 GLU C N 1
ATOM 5495 C CA . GLU C 1 124 ? -12.944 43.700 82.057 1.00 31.11 124 GLU C CA 1
ATOM 5496 C C . GLU C 1 124 ? -13.803 43.675 83.365 1.00 28.34 124 GLU C C 1
ATOM 5497 O O . GLU C 1 124 ? -14.552 44.591 83.633 1.00 28.89 124 GLU C O 1
ATOM 5503 N N . LEU C 1 125 ? -13.562 42.718 84.256 1.00 26.88 125 LEU C N 1
ATOM 5504 C CA . LEU C 1 125 ? -14.276 42.727 85.518 1.00 26.78 125 LEU C CA 1
ATOM 5505 C C . LEU C 1 125 ? -13.755 43.770 86.432 1.00 25.23 125 LEU C C 1
ATOM 5506 O O . LEU C 1 125 ? -14.534 44.371 87.161 1.00 25.93 125 LEU C O 1
ATOM 5511 N N . ALA C 1 126 ? -12.451 44.059 86.377 1.00 25.97 126 ALA C N 1
ATOM 5512 C CA . ALA C 1 126 ? -11.876 45.140 87.184 1.00 28.27 126 ALA C CA 1
ATOM 5513 C C . ALA C 1 126 ? -12.424 46.520 86.826 1.00 30.88 126 ALA C C 1
ATOM 5514 O O . ALA C 1 126 ? -12.574 47.361 87.697 1.00 29.19 126 ALA C O 1
ATOM 5516 N N . LYS C 1 127 ? -12.667 46.740 85.528 1.00 33.71 127 LYS C N 1
ATOM 5517 C CA . LYS C 1 127 ? -13.299 47.935 85.093 1.00 37.57 127 LYS C CA 1
ATOM 5518 C C . LYS C 1 127 ? -14.823 48.005 85.533 1.00 37.26 127 LYS C C 1
ATOM 5519 O O . LYS C 1 127 ? -15.237 49.039 86.055 1.00 36.09 127 LYS C O 1
ATOM 5525 N N . GLN C 1 128 ? -15.602 46.952 85.263 1.00 35.73 128 GLN C N 1
ATOM 5526 C CA . GLN C 1 128 ? -17.011 46.897 85.610 1.00 37.88 128 GLN C CA 1
ATOM 5527 C C . GLN C 1 128 ? -17.224 47.067 87.131 1.00 37.35 128 GLN C C 1
ATOM 5528 O O . GLN C 1 128 ? -18.155 47.755 87.513 1.00 36.75 128 GLN C O 1
ATOM 5534 N N . TYR C 1 129 ? -16.398 46.425 87.959 1.00 34.54 129 TYR C N 1
ATOM 5535 C CA . TYR C 1 129 ? -16.614 46.364 89.417 1.00 33.16 129 TYR C CA 1
ATOM 5536 C C . TYR C 1 129 ? -15.602 47.244 90.093 1.00 31.97 129 TYR C C 1
ATOM 5537 O O . TYR C 1 129 ? -15.604 47.326 91.305 1.00 31.12 129 TYR C O 1
ATOM 5546 N N . GLN C 1 130 ? -14.795 47.979 89.323 1.00 31.19 130 GLN C N 1
ATOM 5547 C CA . GLN C 1 130 ? -13.837 48.856 89.955 1.00 35.50 130 GLN C CA 1
ATOM 5548 C C . GLN C 1 130 ? -12.962 48.123 90.926 1.00 33.82 130 GLN C C 1
ATOM 5549 O O . GLN C 1 130 ? -13.003 48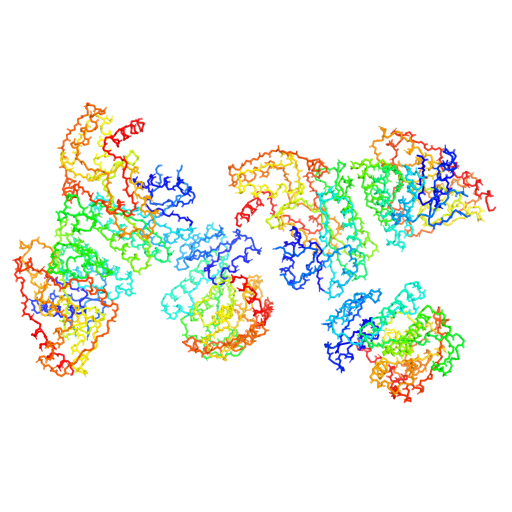.392 92.079 1.00 33.90 130 GLN C O 1
ATOM 5555 N N . LEU C 1 131 ? -12.182 47.182 90.430 1.00 34.45 131 LEU C N 1
ATOM 5556 C CA . LEU C 1 131 ? -11.245 46.386 91.275 1.00 33.28 131 LEU C CA 1
ATOM 5557 C C . LEU C 1 131 ? -9.816 46.790 90.982 1.00 31.47 131 LEU C C 1
ATOM 5558 O O . LEU C 1 131 ? -9.519 47.258 89.862 1.00 31.79 131 LEU C O 1
ATOM 5563 N N . ARG C 1 132 ? -8.949 46.663 91.955 1.00 29.59 132 ARG C N 1
ATOM 5564 C CA . ARG C 1 132 ? -7.563 46.629 91.628 1.00 30.21 132 ARG C CA 1
ATOM 5565 C C . ARG C 1 132 ? -7.104 45.272 91.189 1.00 30.43 132 ARG C C 1
ATOM 5566 O O . ARG C 1 132 ? -7.681 44.243 91.576 1.00 29.41 132 ARG C O 1
ATOM 5574 N N . VAL C 1 133 ? -6.081 45.241 90.335 1.00 29.47 133 VAL C N 1
ATOM 5575 C CA . VAL C 1 133 ? -5.507 43.979 89.940 1.00 27.75 133 VAL C CA 1
ATOM 5576 C C . VAL C 1 133 ? -3.984 43.892 90.140 1.00 26.45 133 VAL C C 1
ATOM 5577 O O . VAL C 1 133 ? -3.253 44.820 89.905 1.00 26.10 133 VAL C O 1
ATOM 5581 N N . PHE C 1 134 ? -3.522 42.800 90.643 1.00 24.96 134 PHE C N 1
ATOM 5582 C CA . PHE C 1 134 ? -2.118 42.501 90.567 1.00 28.37 134 PHE C CA 1
ATOM 5583 C C . PHE C 1 134 ? -2.049 41.318 89.601 1.00 29.64 134 PHE C C 1
ATOM 5584 O O . PHE C 1 134 ? -2.821 40.379 89.745 1.00 28.14 134 PHE C O 1
ATOM 5592 N N . ALA C 1 135 ? -1.111 41.322 88.667 1.00 30.60 135 ALA C N 1
ATOM 5593 C CA . ALA C 1 135 ? -0.943 40.234 87.690 1.00 30.33 135 ALA C CA 1
ATOM 5594 C C . ALA C 1 135 ? 0.569 40.211 87.367 1.00 31.48 135 ALA C C 1
ATOM 5595 O O . ALA C 1 135 ? 1.012 41.108 86.712 1.00 31.46 135 ALA C O 1
ATOM 5597 N N . PRO C 1 136 ? 1.314 39.165 87.800 1.00 30.16 136 PRO C N 1
ATOM 5598 C CA . PRO C 1 136 ? 2.686 38.884 87.551 1.00 29.37 136 PRO C CA 1
ATOM 5599 C C . PRO C 1 136 ? 3.053 38.898 86.056 1.00 31.99 136 PRO C C 1
ATOM 5600 O O . PRO C 1 136 ? 2.314 38.341 85.192 1.00 28.82 136 PRO C O 1
ATOM 5604 N N . SER C 1 137 ? 4.191 39.562 85.756 1.00 32.56 137 SER C N 1
ATOM 5605 C CA . SER C 1 137 ? 4.837 39.334 84.477 1.00 31.75 137 SER C CA 1
ATOM 5606 C C . SER C 1 137 ? 6.081 38.430 84.735 1.00 30.87 137 SER C C 1
ATOM 5607 O O . SER C 1 137 ? 6.292 37.887 85.812 1.00 32.24 137 SER C O 1
ATOM 5610 N N . THR C 1 138 ? 6.973 38.346 83.790 1.00 31.87 138 THR C N 1
ATOM 5611 C CA . THR C 1 138 ? 8.019 37.384 83.898 1.00 30.92 138 THR C CA 1
ATOM 5612 C C . THR C 1 138 ? 9.263 37.918 83.129 1.00 30.84 138 THR C C 1
ATOM 5613 O O . THR C 1 138 ? 9.104 38.708 82.132 1.00 31.51 138 THR C O 1
ATOM 5617 N N . ILE C 1 139 ? 10.444 37.413 83.505 1.00 25.58 139 ILE C N 1
ATOM 5618 C CA . ILE C 1 139 ? 11.612 37.713 82.700 1.00 25.66 139 ILE C CA 1
ATOM 5619 C C . ILE C 1 139 ? 11.524 37.234 81.223 1.00 27.62 139 ILE C C 1
ATOM 5620 O O . ILE C 1 139 ? 12.234 37.766 80.398 1.00 27.29 139 ILE C O 1
ATOM 5625 N N . ALA C 1 140 ? 10.626 36.280 80.893 1.00 27.06 140 ALA C N 1
ATOM 5626 C CA . ALA C 1 140 ? 10.484 35.841 79.529 1.00 26.56 140 ALA C CA 1
ATOM 5627 C C . ALA C 1 140 ? 9.691 36.819 78.649 1.00 28.31 140 ALA C C 1
ATOM 5628 O O . ALA C 1 140 ? 9.428 36.526 77.476 1.00 26.61 140 ALA C O 1
ATOM 5630 N N . VAL C 1 141 ? 9.271 37.983 79.143 1.00 29.81 141 VAL C N 1
ATOM 5631 C CA . VAL C 1 141 ? 8.900 38.997 78.116 1.00 30.60 141 VAL C CA 1
ATOM 5632 C C . VAL C 1 141 ? 10.141 39.429 77.186 1.00 33.63 141 VAL C C 1
ATOM 5633 O O . VAL C 1 141 ? 9.979 39.971 76.003 1.00 33.93 141 VAL C O 1
ATOM 5637 N N . PHE C 1 142 ? 11.345 39.168 77.699 1.00 33.74 142 PHE C N 1
ATOM 5638 C CA . PHE C 1 142 ? 12.565 39.554 77.007 1.00 36.02 142 PHE C CA 1
ATOM 5639 C C . PHE C 1 142 ? 13.017 38.446 76.044 1.00 37.32 142 PHE C C 1
ATOM 5640 O O . PHE C 1 142 ? 12.830 37.281 76.351 1.00 35.27 142 PHE C O 1
ATOM 5648 N N . GLY C 1 143 ? 13.615 38.857 74.915 1.00 37.15 143 GLY C N 1
ATOM 5649 C CA . GLY C 1 143 ? 14.217 37.964 73.924 1.00 37.45 143 GLY C CA 1
ATOM 5650 C C . GLY C 1 143 ? 15.692 38.234 73.584 1.00 39.22 143 GLY C C 1
ATOM 5651 O O . GLY C 1 143 ? 16.437 38.924 74.366 1.00 38.49 143 GLY C O 1
ATOM 5652 N N . PRO C 1 144 ? 16.149 37.702 72.418 1.00 38.63 144 PRO C N 1
ATOM 5653 C CA . PRO C 1 144 ? 17.574 37.714 72.060 1.00 36.08 144 PRO C CA 1
ATOM 5654 C C . PRO C 1 144 ? 17.997 39.098 71.658 1.00 35.67 144 PRO C C 1
ATOM 5655 O O . PRO C 1 144 ? 19.132 39.477 71.894 1.00 36.46 144 PRO C O 1
ATOM 5659 N N . SER C 1 145 ? 17.063 39.888 71.148 1.00 36.58 145 SER C N 1
ATOM 5660 C CA . SER C 1 145 ? 17.353 41.292 70.865 1.00 36.84 145 SER C CA 1
ATOM 5661 C C . SER C 1 145 ? 17.336 42.264 72.064 1.00 34.58 145 SER C C 1
ATOM 5662 O O . SER C 1 145 ? 17.619 43.439 71.874 1.00 35.34 145 SER C O 1
ATOM 5665 N N . THR C 1 146 ? 16.977 41.794 73.252 1.00 34.39 146 THR C N 1
ATOM 5666 C CA . THR C 1 146 ? 16.895 42.641 74.431 1.00 32.67 146 THR C CA 1
ATOM 5667 C C . THR C 1 146 ? 18.297 42.657 74.960 1.00 34.46 146 THR C C 1
ATOM 5668 O O . THR C 1 146 ? 18.925 41.630 74.915 1.00 35.26 146 THR C O 1
ATOM 5672 N N . PRO C 1 147 ? 18.834 43.835 75.380 1.00 35.69 147 PRO C N 1
ATOM 5673 C CA . PRO C 1 147 ? 20.167 43.868 76.052 1.00 36.94 147 PRO C CA 1
ATOM 5674 C C . PRO C 1 147 ? 20.087 43.074 77.346 1.00 37.69 147 PRO C C 1
ATOM 5675 O O . PRO C 1 147 ? 19.153 43.305 78.148 1.00 38.07 147 PRO C O 1
ATOM 5679 N N . GLN C 1 148 ? 21.034 42.138 77.502 1.00 37.43 148 GLN C N 1
ATOM 5680 C CA . GLN C 1 148 ? 20.897 41.047 78.479 1.00 40.09 148 GLN C CA 1
ATOM 5681 C C . GLN C 1 148 ? 21.608 41.167 79.815 1.00 38.18 148 GLN C C 1
ATOM 5682 O O . GLN C 1 148 ? 21.610 40.234 80.581 1.00 36.91 148 GLN C O 1
ATOM 5688 N N . ASP C 1 149 ? 22.204 42.325 80.077 1.00 41.51 149 ASP C N 1
ATOM 5689 C CA . ASP C 1 149 ? 22.965 42.615 81.330 1.00 44.15 149 ASP C CA 1
ATOM 5690 C C . ASP C 1 149 ? 22.232 43.814 81.836 1.00 42.99 149 ASP C C 1
ATOM 5691 O O . ASP C 1 149 ? 22.047 44.812 81.097 1.00 41.30 149 ASP C O 1
ATOM 5696 N N . GLU C 1 150 ? 21.802 43.752 83.094 1.00 42.44 150 GLU C N 1
ATOM 5697 C CA . GLU C 1 150 ? 21.153 44.903 83.682 1.00 41.27 150 GLU C CA 1
ATOM 5698 C C . GLU C 1 150 ? 20.044 45.410 82.740 1.00 39.67 150 GLU C C 1
ATOM 5699 O O . GLU C 1 150 ? 19.958 46.625 82.419 1.00 36.76 150 GLU C O 1
ATOM 5705 N N . THR C 1 151 ? 19.256 44.426 82.250 1.00 38.62 151 THR C N 1
ATOM 5706 C CA . THR C 1 151 ? 18.039 44.647 81.463 1.00 36.51 151 THR C CA 1
ATOM 5707 C C . THR C 1 151 ? 17.141 45.741 82.133 1.00 33.93 151 THR C C 1
ATOM 5708 O O . THR C 1 151 ? 16.685 45.590 83.311 1.00 32.13 151 THR C O 1
ATOM 5712 N N . PRO C 1 152 ? 16.928 46.859 81.408 1.00 31.99 152 PRO C N 1
ATOM 5713 C CA . PRO C 1 152 ? 16.059 47.959 81.977 1.00 33.78 152 PRO C CA 1
ATOM 5714 C C . PRO C 1 152 ? 14.570 47.606 81.949 1.00 36.67 152 PRO C C 1
ATOM 5715 O O . PRO C 1 152 ? 14.131 46.535 81.320 1.00 36.59 152 PRO C O 1
ATOM 5719 N N . ASP C 1 153 ? 13.793 48.483 82.601 1.00 37.13 153 ASP C N 1
ATOM 5720 C CA . ASP C 1 153 ? 12.347 48.336 82.643 1.00 37.00 153 ASP C CA 1
ATOM 5721 C C . ASP C 1 153 ? 11.730 48.598 81.294 1.00 38.31 153 ASP C C 1
ATOM 5722 O O . ASP C 1 153 ? 10.799 47.873 80.868 1.00 40.35 153 ASP C O 1
ATOM 5727 N N . THR C 1 154 ? 12.245 49.610 80.597 1.00 39.30 154 THR C N 1
ATOM 5728 C CA . THR C 1 154 ? 11.673 49.902 79.278 1.00 40.31 154 THR C CA 1
ATOM 5729 C C . THR C 1 154 ? 12.709 49.606 78.189 1.00 39.41 154 THR C C 1
ATOM 5730 O O . THR C 1 154 ? 13.778 50.207 78.114 1.00 41.29 154 THR C O 1
ATOM 5734 N N . THR C 1 155 ? 12.410 48.618 77.376 1.00 38.55 155 THR C N 1
ATOM 5735 C CA . THR C 1 155 ? 13.394 48.068 76.446 1.00 37.51 155 THR C CA 1
ATOM 5736 C C . THR C 1 155 ? 12.691 47.128 75.470 1.00 36.80 155 THR C C 1
ATOM 5737 O O . THR C 1 155 ? 11.491 46.944 75.506 1.00 35.68 155 THR C O 1
ATOM 5741 N N . ILE C 1 156 ? 13.463 46.513 74.583 1.00 38.82 156 ILE C N 1
ATOM 5742 C CA . ILE C 1 156 ? 12.929 45.753 73.479 1.00 36.89 156 ILE C CA 1
ATOM 5743 C C . ILE C 1 156 ? 12.416 44.483 74.115 1.00 37.39 156 ILE C C 1
ATOM 5744 O O . ILE C 1 156 ? 13.009 44.041 75.095 1.00 36.17 156 ILE C O 1
ATOM 5749 N N . MET C 1 157 ? 11.293 43.944 73.592 1.00 37.43 157 MET C N 1
ATOM 5750 C CA . MET C 1 157 ? 10.684 42.720 74.083 1.00 34.76 157 MET C CA 1
ATOM 5751 C C . MET C 1 157 ? 10.186 41.890 72.912 1.00 31.93 157 MET C C 1
ATOM 5752 O O . MET C 1 157 ? 9.106 42.088 72.427 1.00 30.61 157 MET C O 1
ATOM 5757 N N . ARG C 1 158 ? 11.015 40.963 72.444 1.00 31.49 158 ARG C N 1
ATOM 5758 C CA . ARG C 1 158 ? 10.593 40.033 71.369 1.00 30.79 158 ARG C CA 1
ATOM 5759 C C . ARG C 1 158 ? 10.754 38.622 71.906 1.00 29.04 158 ARG C C 1
ATOM 5760 O O . ARG C 1 158 ? 11.734 38.016 71.719 1.00 32.26 158 ARG C O 1
ATOM 5768 N N . PRO C 1 159 ? 9.829 38.167 72.713 1.00 30.60 159 PRO C N 1
ATOM 5769 C CA . PRO C 1 159 ? 10.038 36.868 73.340 1.00 28.36 159 PRO C CA 1
ATOM 5770 C C . PRO C 1 159 ? 9.797 35.788 72.333 1.00 31.60 159 PRO C C 1
ATOM 5771 O O . PRO C 1 159 ? 8.972 35.971 71.350 1.00 30.85 159 PRO C O 1
ATOM 5775 N N . THR C 1 160 ? 10.543 34.684 72.545 1.00 29.66 160 THR C N 1
ATOM 5776 C CA . THR C 1 160 ? 10.508 33.600 71.610 1.00 29.99 160 THR C CA 1
ATOM 5777 C C . THR C 1 160 ? 9.504 32.544 72.030 1.00 30.88 160 THR C C 1
ATOM 5778 O O . THR C 1 160 ? 9.258 31.638 71.260 1.00 32.43 160 THR C O 1
ATOM 5782 N N . THR C 1 161 ? 8.973 32.622 73.255 1.00 29.30 161 THR C N 1
ATOM 5783 C CA . THR C 1 161 ? 8.158 31.549 73.809 1.00 25.09 161 THR C CA 1
ATOM 5784 C C . THR C 1 161 ? 6.699 32.039 73.784 1.00 25.34 161 THR C C 1
ATOM 5785 O O . THR C 1 161 ? 6.484 33.298 73.847 1.00 27.33 161 THR C O 1
ATOM 5789 N N . MET C 1 162 ? 5.715 31.138 73.702 1.00 22.35 162 MET C N 1
ATOM 5790 C CA . MET C 1 162 ? 4.318 31.437 73.857 1.00 18.69 162 MET C CA 1
ATOM 5791 C C . MET C 1 162 ? 4.152 32.114 75.261 1.00 24.27 162 MET C C 1
ATOM 5792 O O . MET C 1 162 ? 3.507 33.284 75.452 1.00 25.37 162 MET C O 1
ATOM 5797 N N . TYR C 1 163 ? 4.737 31.503 76.269 1.00 21.87 163 TYR C N 1
ATOM 5798 C CA . TYR C 1 163 ? 4.643 32.047 77.598 1.00 25.79 163 TYR C CA 1
ATOM 5799 C C . TYR C 1 163 ? 5.054 33.498 77.712 1.00 29.78 163 TYR C C 1
ATOM 5800 O O . TYR C 1 163 ? 4.308 34.300 78.197 1.00 29.93 163 TYR C O 1
ATOM 5809 N N . GLY C 1 164 ? 6.142 33.851 77.079 1.00 29.70 164 GLY C N 1
ATOM 5810 C CA . GLY C 1 164 ? 6.518 35.281 77.103 1.00 29.09 164 GLY C CA 1
ATOM 5811 C C . GLY C 1 164 ? 5.655 36.185 76.198 1.00 27.06 164 GLY C C 1
ATOM 5812 O O . GLY C 1 164 ? 5.325 37.270 76.573 1.00 30.98 164 GLY C O 1
ATOM 5813 N N . LEU C 1 165 ? 5.215 35.748 75.049 1.00 27.54 165 LEU C N 1
ATOM 5814 C CA . LEU C 1 165 ? 4.443 36.695 74.269 1.00 27.73 165 LEU C CA 1
ATOM 5815 C C . LEU C 1 165 ? 3.084 36.918 75.039 1.00 27.89 165 LEU C C 1
ATOM 5816 O O . LEU C 1 165 ? 2.538 38.037 75.070 1.00 29.02 165 LEU C O 1
ATOM 5821 N N . THR C 1 166 ? 2.513 35.867 75.641 1.00 30.39 166 THR C N 1
ATOM 5822 C CA . THR C 1 166 ? 1.262 36.126 76.395 1.00 29.46 166 THR C CA 1
ATOM 5823 C C . THR C 1 166 ? 1.440 37.134 77.549 1.00 27.84 166 THR C C 1
ATOM 5824 O O . THR C 1 166 ? 0.541 37.904 77.827 1.00 31.25 166 THR C O 1
ATOM 5828 N N . LYS C 1 167 ? 2.575 37.126 78.186 1.00 24.97 167 LYS C N 1
ATOM 5829 C CA . LYS C 1 167 ? 2.837 38.076 79.260 1.00 26.11 167 LYS C CA 1
ATOM 5830 C C . LYS C 1 167 ? 3.095 39.547 78.836 1.00 27.79 167 LYS C C 1
ATOM 5831 O O . LYS C 1 167 ? 2.957 40.427 79.655 1.00 28.36 167 LYS C O 1
ATOM 5837 N N . VAL C 1 168 ? 3.405 39.811 77.557 1.00 26.56 168 VAL C N 1
ATOM 5838 C CA . VAL C 1 168 ? 3.623 41.126 77.047 1.00 25.09 168 VAL C CA 1
ATOM 5839 C C . VAL C 1 168 ? 2.238 41.644 76.831 1.00 25.86 168 VAL C C 1
ATOM 5840 O O . VAL C 1 168 ? 1.890 42.796 77.175 1.00 23.15 168 VAL C O 1
ATOM 5844 N N . HIS C 1 169 ? 1.379 40.762 76.292 1.00 26.05 169 HIS C N 1
ATOM 5845 C CA . HIS C 1 169 ? -0.013 41.159 76.221 1.00 22.07 169 HIS C CA 1
ATOM 5846 C C . HIS C 1 169 ? -0.564 41.380 77.659 1.00 23.37 169 HIS C C 1
ATOM 5847 O O . HIS C 1 169 ? -1.181 42.450 77.948 1.00 22.74 169 HIS C O 1
ATOM 5854 N N . VAL C 1 170 ? -0.261 40.465 78.594 1.00 19.69 170 VAL C N 1
ATOM 5855 C CA . VAL C 1 170 ? -0.631 40.846 79.995 1.00 22.03 170 VAL C CA 1
ATOM 5856 C C . VAL C 1 170 ? -0.250 42.336 80.421 1.00 22.97 170 VAL C C 1
ATOM 5857 O O . VAL C 1 170 ? -1.145 43.144 80.788 1.00 22.74 170 VAL C O 1
ATOM 5861 N N . GLU C 1 171 ? 1.053 42.701 80.294 1.00 23.84 171 GLU C N 1
ATOM 5862 C CA . GLU C 1 171 ? 1.537 44.056 80.651 1.00 25.48 171 GLU C CA 1
ATOM 5863 C C . GLU C 1 171 ? 0.893 45.190 79.869 1.00 24.99 171 GLU C C 1
ATOM 5864 O O . GLU C 1 171 ? 0.573 46.240 80.426 1.00 22.03 171 GLU C O 1
ATOM 5870 N N . LEU C 1 172 ? 0.824 45.000 78.547 1.00 23.69 172 LEU C N 1
ATOM 5871 C CA . LEU C 1 172 ? 0.370 46.018 77.692 1.00 21.09 172 LEU C CA 1
ATOM 5872 C C . LEU C 1 172 ? -1.097 46.317 77.918 1.00 21.91 172 LEU C C 1
ATOM 5873 O O . LEU C 1 172 ? -1.489 47.516 77.845 1.00 24.42 172 LEU C O 1
ATOM 5878 N N . LEU C 1 173 ? -1.913 45.250 78.054 1.00 20.75 173 LEU C N 1
ATOM 5879 C CA . LEU C 1 173 ? -3.307 45.383 78.327 1.00 23.87 173 LEU C CA 1
ATOM 5880 C C . LEU C 1 173 ? -3.547 46.022 79.773 1.00 23.94 173 LEU C C 1
ATOM 5881 O O . LEU C 1 173 ? -4.488 46.888 79.953 1.00 21.66 173 LEU C O 1
ATOM 5886 N N . GLY C 1 174 ? -2.774 45.568 80.776 1.00 24.52 174 GLY C N 1
ATOM 5887 C CA . GLY C 1 174 ? -3.020 46.035 82.180 1.00 22.10 174 GLY C CA 1
ATOM 5888 C C . GLY C 1 174 ? -2.710 47.562 82.104 1.00 30.55 174 GLY C C 1
ATOM 5889 O O . GLY C 1 174 ? -3.474 48.423 82.657 1.00 26.52 174 GLY C O 1
ATOM 5890 N N . GLU C 1 175 ? -1.612 47.943 81.387 1.00 31.95 175 GLU C N 1
ATOM 5891 C CA . GLU C 1 175 ? -1.313 49.401 81.308 1.00 35.40 175 GLU C CA 1
ATOM 5892 C C . GLU C 1 175 ? -2.411 50.204 80.648 1.00 32.00 175 GLU C C 1
ATOM 5893 O O . GLU C 1 175 ? -2.720 51.334 81.088 1.00 30.87 175 GLU C O 1
ATOM 5899 N N . TYR C 1 176 ? -2.956 49.624 79.584 1.00 30.00 176 TYR C N 1
ATOM 5900 C CA . TYR C 1 176 ? -4.016 50.269 78.896 1.00 30.28 176 TYR C CA 1
ATOM 5901 C C . TYR C 1 176 ? -5.267 50.508 79.796 1.00 30.26 176 TYR C C 1
ATOM 5902 O O . TYR C 1 176 ? -5.729 51.648 79.875 1.00 33.30 176 TYR C O 1
ATOM 5911 N N . TYR C 1 177 ? -5.761 49.477 80.461 1.00 23.53 177 TYR C N 1
ATOM 5912 C CA . TYR C 1 177 ? -6.784 49.616 81.448 1.00 27.71 177 TYR C CA 1
ATOM 5913 C C . TYR C 1 177 ? -6.594 50.677 82.557 1.00 30.80 177 TYR C C 1
ATOM 5914 O O . TYR C 1 177 ? -7.601 51.390 82.904 1.00 28.21 177 TYR C O 1
ATOM 5923 N N . TYR C 1 178 ? -5.355 50.761 83.088 1.00 28.95 178 TYR C N 1
ATOM 5924 C CA . TYR C 1 178 ? -4.932 51.885 83.928 1.00 31.04 178 TYR C CA 1
ATOM 5925 C C . TYR C 1 178 ? -5.141 53.281 83.271 1.00 31.97 178 TYR C C 1
ATOM 5926 O O . TYR C 1 178 ? -5.843 54.143 83.837 1.00 30.28 178 TYR C O 1
ATOM 5935 N N . ASN C 1 179 ? -4.545 53.491 82.088 1.00 33.03 179 ASN C N 1
ATOM 5936 C CA . ASN C 1 179 ? -4.546 54.833 81.507 1.00 32.91 179 ASN C CA 1
ATOM 5937 C C . ASN C 1 179 ? -5.893 55.159 80.955 1.00 34.38 179 ASN C C 1
ATOM 5938 O O . ASN C 1 179 ? -6.267 56.319 80.901 1.00 33.61 179 ASN C O 1
ATOM 5943 N N . LYS C 1 180 ? -6.665 54.136 80.635 1.00 34.59 180 LYS C N 1
ATOM 5944 C CA . LYS C 1 180 ? -7.907 54.368 79.939 1.00 36.39 180 LYS C CA 1
ATOM 5945 C C . LYS C 1 180 ? -9.144 54.479 80.860 1.00 35.88 180 LYS C C 1
ATOM 5946 O O . LYS C 1 180 ? -9.893 55.436 80.717 1.00 37.42 180 LYS C O 1
ATOM 5952 N N . PHE C 1 181 ? -9.297 53.533 81.784 1.00 33.82 181 PHE C N 1
ATOM 5953 C CA . PHE C 1 181 ? -10.452 53.328 82.595 1.00 32.78 181 PHE C CA 1
ATOM 5954 C C . PHE C 1 181 ? -10.084 53.453 84.083 1.00 34.01 181 PHE C C 1
ATOM 5955 O O . PHE C 1 181 ? -10.917 53.151 84.994 1.00 32.68 181 PHE C O 1
ATOM 5963 N N . GLY C 1 182 ? -8.856 53.889 84.347 1.00 31.74 182 GLY C N 1
ATOM 5964 C CA . GLY C 1 182 ? -8.433 54.060 85.723 1.00 31.76 182 GLY C CA 1
ATOM 5965 C C . GLY C 1 182 ? -8.474 52.761 86.494 1.00 32.34 182 GLY C C 1
ATOM 5966 O O . GLY C 1 182 ? -8.801 52.752 87.666 1.00 30.39 182 GLY C O 1
ATOM 5967 N N . VAL C 1 183 ? -8.209 51.621 85.842 1.00 33.68 183 VAL C N 1
ATOM 5968 C CA . VAL C 1 183 ? -8.027 50.437 86.671 1.00 31.96 183 VAL C CA 1
ATOM 5969 C C . VAL C 1 183 ? -6.641 50.457 87.273 1.00 30.37 183 VAL C C 1
ATOM 5970 O O . VAL C 1 183 ? -5.652 50.540 86.549 1.00 29.74 183 VAL C O 1
ATOM 5974 N N . ASP C 1 184 ? -6.598 50.377 88.586 1.00 30.12 184 ASP C N 1
ATOM 5975 C CA . ASP C 1 184 ? -5.367 50.220 89.354 1.00 30.43 184 ASP C CA 1
ATOM 5976 C C . ASP C 1 184 ? -4.704 48.827 89.156 1.00 29.85 184 ASP C C 1
ATOM 5977 O O . ASP C 1 184 ? -4.919 47.874 89.908 1.00 27.76 184 ASP C O 1
ATOM 5982 N N . PHE C 1 185 ? -3.851 48.792 88.138 1.00 30.48 185 PHE C N 1
ATOM 5983 C CA . PHE C 1 185 ? -3.199 47.640 87.629 1.00 29.97 185 PHE C CA 1
ATOM 5984 C C . PHE C 1 185 ? -1.703 47.717 87.976 1.00 30.93 185 PHE C C 1
ATOM 5985 O O . PHE C 1 185 ? -1.079 48.746 87.838 1.00 29.17 185 PHE C O 1
ATOM 5993 N N . ARG C 1 186 ? -1.140 46.596 88.417 1.00 28.58 186 ARG C N 1
ATOM 5994 C CA . ARG C 1 186 ? 0.267 46.527 88.795 1.00 28.39 186 ARG C CA 1
ATOM 5995 C C . ARG C 1 186 ? 0.701 45.098 88.561 1.00 27.49 186 ARG C C 1
ATOM 5996 O O . ARG C 1 186 ? -0.124 44.133 88.738 1.00 25.77 186 ARG C O 1
ATOM 6004 N N . SER C 1 187 ? 1.922 44.985 88.000 1.00 25.75 187 SER C N 1
ATOM 6005 C CA . SER C 1 187 ? 2.724 43.772 87.956 1.00 25.06 187 SER C CA 1
ATOM 6006 C C . SER C 1 187 ? 4.207 43.992 88.382 1.00 26.47 187 SER C C 1
ATOM 6007 O O . SER C 1 187 ? 4.837 45.120 88.270 1.00 25.62 187 SER C O 1
ATOM 6010 N N . VAL C 1 188 ? 4.784 42.807 88.644 1.00 25.81 188 VAL C N 1
ATOM 6011 C CA . VAL C 1 188 ? 6.178 42.615 88.737 1.00 26.48 188 VAL C CA 1
ATOM 6012 C C . VAL C 1 188 ? 6.563 41.556 87.740 1.00 26.65 188 VAL C C 1
ATOM 6013 O O . VAL C 1 188 ? 5.735 40.635 87.398 1.00 27.91 188 VAL C O 1
ATOM 6017 N N . ARG C 1 189 ? 7.745 41.734 87.199 1.00 26.55 189 ARG C N 1
ATOM 6018 C CA . ARG C 1 189 ? 8.371 40.714 86.334 1.00 30.49 189 ARG C CA 1
ATOM 6019 C C . ARG C 1 189 ? 9.172 39.713 87.213 1.00 33.96 189 ARG C C 1
ATOM 6020 O O . ARG C 1 189 ? 10.360 39.993 87.604 1.00 34.41 189 ARG C O 1
ATOM 6028 N N . TYR C 1 190 ? 8.554 38.572 87.562 1.00 33.76 190 TYR C N 1
ATOM 6029 C CA . TYR C 1 190 ? 9.297 37.658 88.418 1.00 31.88 190 TYR C CA 1
ATOM 6030 C C . TYR C 1 190 ? 10.482 37.187 87.641 1.00 30.75 190 TYR C C 1
ATOM 6031 O O . TYR C 1 190 ? 10.362 36.923 86.437 1.00 27.07 190 TYR C O 1
ATOM 6040 N N . PRO C 1 191 ? 11.655 37.190 88.301 1.00 29.96 191 PRO C N 1
ATOM 6041 C CA . PRO C 1 191 ? 12.806 36.423 87.810 1.00 30.84 191 PRO C CA 1
ATOM 6042 C C . PRO C 1 191 ? 12.512 34.898 88.119 1.00 29.20 191 PRO C C 1
ATOM 6043 O O . PRO C 1 191 ? 11.463 34.623 88.536 1.00 30.08 191 PRO C O 1
ATOM 6047 N N . GLY C 1 192 ? 13.364 33.917 87.814 1.00 31.79 192 GLY C N 1
ATOM 6048 C CA . GLY C 1 192 ? 13.149 32.520 88.287 1.00 28.32 192 GLY C CA 1
ATOM 6049 C C . GLY C 1 192 ? 12.961 32.527 89.792 1.00 30.51 192 GLY C C 1
ATOM 6050 O O . GLY C 1 192 ? 13.716 33.221 90.504 1.00 29.83 192 GLY C O 1
ATOM 6051 N N . VAL C 1 193 ? 11.912 31.832 90.267 1.00 30.61 193 VAL C N 1
ATOM 6052 C CA . VAL C 1 193 ? 11.547 31.741 91.707 1.00 30.96 193 VAL C CA 1
ATOM 6053 C C . VAL C 1 193 ? 11.859 30.351 92.376 1.00 31.77 193 VAL C C 1
ATOM 6054 O O . VAL C 1 193 ? 11.420 29.311 91.936 1.00 30.13 193 VAL C O 1
ATOM 6058 N N . ILE C 1 194 ? 12.590 30.390 93.470 1.00 32.46 194 ILE C N 1
ATOM 6059 C CA . ILE C 1 194 ? 13.084 29.245 94.150 1.00 35.81 194 ILE C CA 1
ATOM 6060 C C . ILE C 1 194 ? 12.249 29.025 95.463 1.00 34.11 194 ILE C C 1
ATOM 6061 O O . ILE C 1 194 ? 12.203 29.875 96.317 1.00 35.46 194 ILE C O 1
ATOM 6066 N N . SER C 1 195 ? 11.626 27.876 95.631 1.00 36.25 195 SER C N 1
ATOM 6067 C CA . SER C 1 195 ? 11.022 27.554 96.910 1.00 39.20 195 SER C CA 1
ATOM 6068 C C . SER C 1 195 ? 11.027 26.063 97.276 1.00 38.69 195 SER C C 1
ATOM 6069 O O . SER C 1 195 ? 11.183 25.229 96.419 1.00 34.82 195 SER C O 1
ATOM 6072 N N . SER C 1 196 ? 10.889 25.772 98.566 1.00 40.21 196 SER C N 1
ATOM 6073 C CA . SER C 1 196 ? 10.992 24.421 99.050 1.00 47.35 196 SER C CA 1
ATOM 6074 C C . SER C 1 196 ? 9.667 23.712 98.827 1.00 50.45 196 SER C C 1
ATOM 6075 O O . SER C 1 196 ? 9.634 22.632 98.255 1.00 54.30 196 SER C O 1
ATOM 6078 N N . GLU C 1 197 ? 8.596 24.384 99.216 1.00 52.89 197 GLU C N 1
ATOM 6079 C CA . GLU C 1 197 ? 7.265 23.819 99.389 1.00 56.36 197 GLU C CA 1
ATOM 6080 C C . GLU C 1 197 ? 6.618 23.218 98.162 1.00 56.41 197 GLU C C 1
ATOM 6081 O O . GLU C 1 197 ? 5.804 22.312 98.319 1.00 57.60 197 GLU C O 1
ATOM 6087 N N . ALA C 1 198 ? 7.010 23.695 96.977 1.00 56.01 198 ALA C N 1
ATOM 6088 C CA . ALA C 1 198 ? 6.380 23.321 95.720 1.00 56.40 198 ALA C CA 1
ATOM 6089 C C . ALA C 1 198 ? 7.268 22.477 94.841 1.00 57.93 198 ALA C C 1
ATOM 6090 O O . ALA C 1 198 ? 8.487 22.756 94.690 1.00 58.52 198 ALA C O 1
ATOM 6092 N N . LEU C 1 199 ? 6.627 21.492 94.210 1.00 58.20 199 LEU C N 1
ATOM 6093 C CA . LEU C 1 199 ? 7.326 20.514 93.373 1.00 58.54 199 LEU C CA 1
ATOM 6094 C C . LEU C 1 199 ? 7.719 21.132 92.026 1.00 58.04 199 LEU C C 1
ATOM 6095 O O . LEU C 1 199 ? 6.859 21.575 91.317 1.00 59.32 199 LEU C O 1
ATOM 6100 N N . PRO C 1 200 ? 9.031 21.134 91.684 1.00 59.15 200 PRO C N 1
ATOM 6101 C CA . PRO C 1 200 ? 9.494 21.761 90.426 1.00 59.59 200 PRO C CA 1
ATOM 6102 C C . PRO C 1 200 ? 8.795 21.131 89.259 1.00 59.27 200 PRO C C 1
ATOM 6103 O O . PRO C 1 200 ? 8.751 19.907 89.187 1.00 60.02 200 PRO C O 1
ATOM 6107 N N . GLY C 1 201 ? 8.283 21.970 88.359 1.00 58.88 201 GLY C N 1
ATOM 6108 C CA . GLY C 1 201 ? 7.547 21.540 87.165 1.00 57.67 201 GLY C CA 1
ATOM 6109 C C . GLY C 1 201 ? 8.268 21.595 85.804 1.00 58.11 201 GLY C C 1
ATOM 6110 O O . GLY C 1 201 ? 7.688 22.053 84.777 1.00 57.58 201 GLY C O 1
ATOM 6111 N N . GLY C 1 202 ? 9.523 21.134 85.749 1.00 57.17 202 GLY C N 1
ATOM 6112 C CA . GLY C 1 202 ? 10.217 21.150 84.455 1.00 54.68 202 GLY C CA 1
ATOM 6113 C C . GLY C 1 202 ? 10.183 22.477 83.654 1.00 52.61 202 GLY C C 1
ATOM 6114 O O . GLY C 1 202 ? 10.408 22.506 82.433 1.00 53.81 202 GLY C O 1
ATOM 6115 N N . GLY C 1 203 ? 9.969 23.597 84.326 1.00 49.79 203 GLY C N 1
ATOM 6116 C CA . GLY C 1 203 ? 10.280 24.869 83.680 1.00 47.46 203 GLY C CA 1
ATOM 6117 C C . GLY C 1 203 ? 11.779 25.064 83.449 1.00 46.17 203 GLY C C 1
ATOM 6118 O O . GLY C 1 203 ? 12.615 24.245 83.843 1.00 46.24 203 GLY C O 1
ATOM 6119 N N . THR C 1 204 ? 12.129 26.167 82.808 1.00 44.60 204 THR C N 1
ATOM 6120 C CA . THR C 1 204 ? 13.505 26.467 82.501 1.00 42.09 204 THR C CA 1
ATOM 6121 C C . THR C 1 204 ? 14.394 26.850 83.698 1.00 40.85 204 THR C C 1
ATOM 6122 O O . THR C 1 204 ? 15.494 26.363 83.815 1.00 41.31 204 THR C O 1
ATOM 6126 N N . THR C 1 205 ? 13.955 27.729 84.581 1.00 40.50 205 THR C N 1
ATOM 6127 C CA . THR C 1 205 ? 14.826 28.144 85.734 1.00 41.09 205 THR C CA 1
ATOM 6128 C C . THR C 1 205 ? 14.730 27.162 86.885 1.00 39.32 205 THR C C 1
ATOM 6129 O O . THR C 1 205 ? 15.356 27.348 87.884 1.00 38.68 205 THR C O 1
ATOM 6133 N N . ASP C 1 206 ? 13.859 26.175 86.756 1.00 39.62 206 ASP C N 1
ATOM 6134 C CA . ASP C 1 206 ? 13.546 25.359 87.884 1.00 42.17 206 ASP C CA 1
ATOM 6135 C C . ASP C 1 206 ? 14.526 24.213 88.141 1.00 40.79 206 ASP C C 1
ATOM 6136 O O . ASP C 1 206 ? 14.371 23.419 89.101 1.00 40.55 206 ASP C O 1
ATOM 6141 N N . TYR C 1 207 ? 15.616 24.229 87.368 1.00 39.82 207 TYR C N 1
ATOM 6142 C CA . TYR C 1 207 ? 16.804 23.440 87.703 1.00 39.77 207 TYR C CA 1
ATOM 6143 C C . TYR C 1 207 ? 17.245 23.759 89.072 1.00 36.95 207 TYR C C 1
ATOM 6144 O O . TYR C 1 207 ? 17.990 23.013 89.674 1.00 35.82 207 TYR C O 1
ATOM 6153 N N . ALA C 1 208 ? 16.865 24.936 89.508 1.00 36.94 208 ALA C N 1
ATOM 6154 C CA . ALA C 1 208 ? 17.394 25.492 90.739 1.00 36.85 208 ALA C CA 1
ATOM 6155 C C . ALA C 1 208 ? 16.506 25.139 91.919 1.00 35.18 208 ALA C C 1
ATOM 6156 O O . ALA C 1 208 ? 16.792 25.519 93.089 1.00 33.77 208 ALA C O 1
ATOM 6158 N N . VAL C 1 209 ? 15.443 24.395 91.601 1.00 35.73 209 VAL C N 1
ATOM 6159 C CA . VAL C 1 209 ? 14.703 23.690 92.624 1.00 38.73 209 VAL C CA 1
ATOM 6160 C C . VAL C 1 209 ? 15.116 22.182 92.608 1.00 39.61 209 VAL C C 1
ATOM 6161 O O . VAL C 1 209 ? 15.494 21.633 93.659 1.00 41.27 209 VAL C O 1
ATOM 6165 N N . GLU C 1 210 ? 15.177 21.559 91.430 1.00 39.94 210 GLU C N 1
ATOM 6166 C CA . GLU C 1 210 ? 15.678 20.184 91.270 1.00 42.12 210 GLU C CA 1
ATOM 6167 C C . GLU C 1 210 ? 17.003 19.942 91.958 1.00 43.22 210 GLU C C 1
ATOM 6168 O O . GLU C 1 210 ? 17.157 18.964 92.714 1.00 40.67 210 GLU C O 1
ATOM 6174 N N . ILE C 1 211 ? 17.959 20.832 91.684 1.00 43.49 211 ILE C N 1
ATOM 6175 C CA . ILE C 1 211 ? 19.326 20.686 92.203 1.00 44.90 211 ILE C CA 1
ATOM 6176 C C . ILE C 1 211 ? 19.287 20.256 93.671 1.00 44.56 211 ILE C C 1
ATOM 6177 O O . ILE C 1 211 ? 20.043 19.381 94.079 1.00 45.24 211 ILE C O 1
ATOM 6182 N N . PHE C 1 212 ? 18.351 20.805 94.428 1.00 44.33 212 PHE C N 1
ATOM 6183 C CA . PHE C 1 212 ? 18.357 20.603 95.861 1.00 45.11 212 PHE C CA 1
ATOM 6184 C C . PHE C 1 212 ? 17.792 19.214 96.293 1.00 47.89 212 PHE C C 1
ATOM 6185 O O . PHE C 1 212 ? 18.256 18.628 97.281 1.00 48.82 212 PHE C O 1
ATOM 6193 N N . TYR C 1 213 ? 16.816 18.688 95.555 1.00 48.65 213 TYR C N 1
ATOM 6194 C CA . TYR C 1 213 ? 16.159 17.410 95.926 1.00 51.20 213 TYR C CA 1
ATOM 6195 C C . TYR C 1 213 ? 17.179 16.342 95.630 1.00 52.62 213 TYR C C 1
ATOM 6196 O O . TYR C 1 213 ? 17.435 15.426 96.460 1.00 53.06 213 TYR C O 1
ATOM 6205 N N . GLU C 1 214 ? 17.827 16.510 94.479 1.00 53.65 214 GLU C N 1
ATOM 6206 C CA . GLU C 1 214 ? 18.896 15.571 94.050 1.00 55.53 214 GLU C CA 1
ATOM 6207 C C . GLU C 1 214 ? 20.142 15.601 94.983 1.00 55.48 214 GLU C C 1
ATOM 6208 O O . GLU C 1 214 ? 20.753 14.539 95.280 1.00 56.85 214 GLU C O 1
ATOM 6214 N N . ALA C 1 215 ? 20.451 16.812 95.479 1.00 53.37 215 ALA C N 1
ATOM 6215 C CA . ALA C 1 215 ? 21.548 16.993 96.355 1.00 51.91 215 ALA C CA 1
ATOM 6216 C C . ALA C 1 215 ? 21.302 16.150 97.568 1.00 51.16 215 ALA C C 1
ATOM 6217 O O . ALA C 1 215 ? 22.153 15.375 97.948 1.00 51.72 215 ALA C O 1
ATOM 6219 N N . LEU C 1 216 ? 20.121 16.239 98.143 1.00 50.76 216 LEU C N 1
ATOM 6220 C CA . LEU C 1 216 ? 19.882 15.506 99.395 1.00 52.43 216 LEU C CA 1
ATOM 6221 C C . LEU C 1 216 ? 19.548 14.040 99.181 1.00 53.01 216 LEU C C 1
ATOM 6222 O O . LEU C 1 216 ? 19.776 13.245 100.084 1.00 52.82 216 LEU C O 1
ATOM 6227 N N . LYS C 1 217 ? 18.997 13.687 98.014 1.00 53.96 217 LYS C N 1
ATOM 6228 C CA . LYS C 1 217 ? 18.535 12.305 97.821 1.00 55.69 217 LYS C CA 1
ATOM 6229 C C . LYS C 1 217 ? 19.697 11.456 97.365 1.00 56.27 217 LYS C C 1
ATOM 6230 O O . LYS C 1 217 ? 19.794 10.310 97.730 1.00 53.32 217 LYS C O 1
ATOM 6236 N N . HIS C 1 218 ? 20.582 12.086 96.588 1.00 57.26 218 HIS C N 1
ATOM 6237 C CA . HIS C 1 218 ? 21.637 11.399 95.821 1.00 58.76 218 HIS C CA 1
ATOM 6238 C C . HIS C 1 218 ? 23.117 11.933 95.960 1.00 57.68 218 HIS C C 1
ATOM 6239 O O . HIS C 1 218 ? 24.050 11.242 95.538 1.00 57.48 218 HIS C O 1
ATOM 6246 N N . GLY C 1 219 ? 23.314 13.149 96.519 1.00 54.77 219 GLY C N 1
ATOM 6247 C CA . GLY C 1 219 ? 24.648 13.768 96.583 1.00 52.20 219 GLY C CA 1
ATOM 6248 C C . GLY C 1 219 ? 25.163 14.213 95.208 1.00 52.02 219 GLY C C 1
ATOM 6249 O O . GLY C 1 219 ? 26.330 14.609 95.059 1.00 53.57 219 GLY C O 1
ATOM 6250 N N . LYS C 1 220 ? 24.295 14.153 94.195 1.00 50.88 220 LYS C N 1
ATOM 6251 C CA . LYS C 1 220 ? 24.691 14.413 92.821 1.00 51.68 220 LYS C CA 1
ATOM 6252 C C . LYS C 1 220 ? 23.482 14.929 92.039 1.00 51.63 220 LYS C C 1
ATOM 6253 O O . LYS C 1 220 ? 22.333 14.512 92.297 1.00 52.32 220 LYS C O 1
ATOM 6259 N N . TYR C 1 221 ? 23.738 15.763 91.035 1.00 49.11 221 TYR C N 1
ATOM 6260 C CA . TYR C 1 221 ? 22.672 16.157 90.114 1.00 46.89 221 TYR C CA 1
ATOM 6261 C C . TYR C 1 221 ? 23.113 16.217 88.631 1.00 45.87 221 TYR C C 1
ATOM 6262 O O . TYR C 1 221 ? 24.287 16.470 88.313 1.00 46.32 221 TYR C O 1
ATOM 6271 N N . THR C 1 222 ? 22.142 16.081 87.728 1.00 46.30 222 THR C N 1
ATOM 6272 C CA . THR C 1 222 ? 22.386 16.355 86.304 1.00 48.23 222 THR C CA 1
ATOM 6273 C C . THR C 1 222 ? 21.619 17.664 85.896 1.00 48.23 222 THR C C 1
ATOM 6274 O O . THR C 1 222 ? 20.383 17.643 85.808 1.00 49.61 222 THR C O 1
ATOM 6278 N N . CYS C 1 223 ? 22.336 18.800 85.747 1.00 45.62 223 CYS C N 1
ATOM 6279 C CA . CYS C 1 223 ? 21.803 20.024 85.170 1.00 44.03 223 CYS C CA 1
ATOM 6280 C C . CYS C 1 223 ? 21.473 19.987 83.649 1.00 43.05 223 CYS C C 1
ATOM 6281 O O . CYS C 1 223 ? 22.319 19.616 82.857 1.00 44.30 223 CYS C O 1
ATOM 6284 N N . PHE C 1 224 ? 20.244 20.355 83.265 1.00 42.64 224 PHE C N 1
ATOM 6285 C CA . PHE C 1 224 ? 19.796 20.408 81.845 1.00 43.68 224 PHE C CA 1
ATOM 6286 C C . PHE C 1 224 ? 20.174 21.736 81.189 1.00 45.30 224 PHE C C 1
ATOM 6287 O O . PHE C 1 224 ? 19.894 21.927 79.995 1.00 47.95 224 PHE C O 1
ATOM 6295 N N . LEU C 1 225 ? 20.763 22.654 81.965 1.00 43.12 225 LEU C N 1
ATOM 6296 C CA . LEU C 1 225 ? 21.318 23.871 81.423 1.00 44.41 225 LEU C CA 1
ATOM 6297 C C . LEU C 1 225 ? 22.821 23.763 81.410 1.00 45.87 225 LEU C C 1
ATOM 6298 O O . LEU C 1 225 ? 23.388 23.215 82.339 1.00 45.25 225 LEU C O 1
ATOM 6303 N N . ASN C 1 226 ? 23.442 24.371 80.398 1.00 47.22 226 ASN C N 1
ATOM 6304 C CA . ASN C 1 226 ? 24.874 24.648 80.354 1.00 47.77 226 ASN C CA 1
ATOM 6305 C C . ASN C 1 226 ? 25.358 25.175 81.646 1.00 47.58 226 ASN C C 1
ATOM 6306 O O . ASN C 1 226 ? 24.655 25.753 82.396 1.00 45.47 226 ASN C O 1
ATOM 6311 N N . ARG C 1 227 ? 26.628 24.994 81.841 1.00 50.04 227 ARG C N 1
ATOM 6312 C CA . ARG C 1 227 ? 27.280 25.263 83.068 1.00 50.94 227 ARG C CA 1
ATOM 6313 C C . ARG C 1 227 ? 27.305 26.742 83.351 1.00 48.87 227 ARG C C 1
ATOM 6314 O O . ARG C 1 227 ? 27.358 27.129 84.479 1.00 46.16 227 ARG C O 1
ATOM 6322 N N . ASP C 1 228 ? 27.253 27.562 82.315 1.00 47.12 228 ASP C N 1
ATOM 6323 C CA . ASP C 1 228 ? 27.378 29.008 82.478 1.00 46.33 228 ASP C CA 1
ATOM 6324 C C . ASP C 1 228 ? 26.197 29.899 81.999 1.00 44.32 228 ASP C C 1
ATOM 6325 O O . ASP C 1 228 ? 26.377 31.060 81.714 1.00 43.45 228 ASP C O 1
ATOM 6330 N N . ALA C 1 229 ? 25.012 29.323 81.893 1.00 42.44 229 ALA C N 1
ATOM 6331 C CA . ALA C 1 229 ? 23.713 30.064 81.741 1.00 39.17 229 ALA C CA 1
ATOM 6332 C C . ALA C 1 229 ? 23.348 30.894 82.983 1.00 37.72 229 ALA C C 1
ATOM 6333 O O . ALA C 1 229 ? 22.760 30.407 83.962 1.00 36.76 229 ALA C O 1
ATOM 6335 N N . LYS C 1 230 ? 23.781 32.142 82.977 1.00 36.35 230 LYS C N 1
ATOM 6336 C CA . LYS C 1 230 ? 23.406 33.119 84.010 1.00 37.30 230 LYS C CA 1
ATOM 6337 C C . LYS C 1 230 ? 21.914 33.554 83.848 1.00 34.60 230 LYS C C 1
ATOM 6338 O O . LYS C 1 230 ? 21.469 33.943 82.766 1.00 33.12 230 LYS C O 1
ATOM 6344 N N . LEU C 1 231 ? 21.178 33.525 84.959 1.00 34.94 231 LEU C N 1
ATOM 6345 C CA . LEU C 1 231 ? 19.805 34.015 85.058 1.00 35.09 231 LEU C CA 1
ATOM 6346 C C . LEU C 1 231 ? 19.626 34.807 86.314 1.00 35.46 231 LEU C C 1
ATOM 6347 O O . LEU C 1 231 ? 20.162 34.436 87.372 1.00 35.00 231 LEU C O 1
ATOM 6352 N N . PRO C 1 232 ? 18.746 35.809 86.253 1.00 35.83 232 PRO C N 1
ATOM 6353 C CA . PRO C 1 232 ? 18.230 36.375 87.525 1.00 34.93 232 PRO C CA 1
ATOM 6354 C C . PRO C 1 232 ? 17.192 35.396 88.159 1.00 35.54 232 PRO C C 1
ATOM 6355 O O . PRO C 1 232 ? 16.413 34.771 87.432 1.00 33.58 232 PRO C O 1
ATOM 6359 N N . MET C 1 233 ? 17.217 35.343 89.509 1.00 34.94 233 MET C N 1
ATOM 6360 C CA . MET C 1 233 ? 16.580 34.399 90.369 1.00 35.11 233 MET C CA 1
ATOM 6361 C C . MET C 1 233 ? 16.273 35.027 91.691 1.00 34.94 233 MET C C 1
ATOM 6362 O O . MET C 1 233 ? 16.968 35.959 92.123 1.00 34.23 233 MET C O 1
ATOM 6367 N N . MET C 1 234 ? 15.272 34.486 92.393 1.00 35.34 234 MET C N 1
ATOM 6368 C CA . MET C 1 234 ? 14.939 34.998 93.757 1.00 34.86 234 MET C CA 1
ATOM 6369 C C . MET C 1 234 ? 14.264 33.945 94.614 1.00 34.75 234 MET C C 1
ATOM 6370 O O . MET C 1 234 ? 13.576 33.070 94.103 1.00 33.26 234 MET C O 1
ATOM 6375 N N . TYR C 1 235 ? 14.531 34.006 95.915 1.00 34.28 235 TYR C N 1
ATOM 6376 C CA . TYR C 1 235 ? 14.068 33.006 96.788 1.00 30.88 235 TYR C CA 1
ATOM 6377 C C . TYR C 1 235 ? 12.688 33.469 97.057 1.00 34.09 235 TYR C C 1
ATOM 6378 O O . TYR C 1 235 ? 12.455 34.717 97.063 1.00 33.09 235 TYR C O 1
ATOM 6387 N N . MET C 1 236 ? 11.779 32.494 97.288 1.00 34.50 236 MET C N 1
ATOM 6388 C CA . MET C 1 236 ? 10.377 32.720 97.595 1.00 33.52 236 MET C CA 1
ATOM 6389 C C . MET C 1 236 ? 10.148 33.822 98.610 1.00 35.74 236 MET C C 1
ATOM 6390 O O . MET C 1 236 ? 9.350 34.733 98.299 1.00 40.83 236 MET C O 1
ATOM 6395 N N . PRO C 1 237 ? 10.774 33.787 99.838 1.00 36.06 237 PRO C N 1
ATOM 6396 C CA . PRO C 1 237 ? 10.500 34.957 100.754 1.00 35.41 237 PRO C CA 1
ATOM 6397 C C . PRO C 1 237 ? 10.585 36.394 100.110 1.00 35.91 237 PRO C C 1
ATOM 6398 O O . PRO C 1 237 ? 9.763 37.275 100.421 1.00 36.60 237 PRO C O 1
ATOM 6402 N N . ASP C 1 238 ? 11.562 36.617 99.213 1.00 36.98 238 ASP C N 1
ATOM 6403 C CA . ASP C 1 238 ? 11.757 37.918 98.554 1.00 35.05 238 ASP C CA 1
ATOM 6404 C C . ASP C 1 238 ? 10.675 38.127 97.434 1.00 35.09 238 ASP C C 1
ATOM 6405 O O . ASP C 1 238 ? 10.206 39.235 97.133 1.00 33.11 238 ASP C O 1
ATOM 6410 N N . CYS C 1 239 ? 10.310 37.046 96.779 1.00 34.83 239 CYS C N 1
ATOM 6411 C CA . CYS C 1 239 ? 9.095 36.983 95.967 1.00 34.96 239 CYS C CA 1
ATOM 6412 C C . CYS C 1 239 ? 7.784 37.508 96.648 1.00 34.25 239 CYS C C 1
ATOM 6413 O O . CYS C 1 239 ? 7.043 38.360 96.110 1.00 31.34 239 CYS C O 1
ATOM 6416 N N . LEU C 1 240 ? 7.553 37.027 97.877 1.00 32.51 240 LEU C N 1
ATOM 6417 C CA . LEU C 1 240 ? 6.384 37.367 98.596 1.00 30.20 240 LEU C CA 1
ATOM 6418 C C . LEU C 1 240 ? 6.523 38.834 98.869 1.00 31.82 240 LEU C C 1
ATOM 6419 O O . LEU C 1 240 ? 5.619 39.626 98.555 1.00 32.00 240 LEU C O 1
ATOM 6424 N N . LYS C 1 241 ? 7.691 39.196 99.387 1.00 32.38 241 LYS C N 1
ATOM 6425 C CA . LYS C 1 241 ? 7.900 40.544 99.932 1.00 32.78 241 LYS C CA 1
ATOM 6426 C C . LYS C 1 241 ? 7.710 41.609 98.869 1.00 31.29 241 LYS C C 1
ATOM 6427 O O . LYS C 1 241 ? 6.978 42.607 99.118 1.00 29.65 241 LYS C O 1
ATOM 6433 N N . ALA C 1 242 ? 8.253 41.323 97.672 1.00 30.92 242 ALA C N 1
ATOM 6434 C CA . ALA C 1 242 ? 8.086 42.168 96.457 1.00 30.28 242 ALA C CA 1
ATOM 6435 C C . ALA C 1 242 ? 6.641 42.286 96.066 1.00 31.77 242 ALA C C 1
ATOM 6436 O O . ALA C 1 242 ? 6.164 43.406 95.842 1.00 30.54 242 ALA C O 1
ATOM 6438 N N . THR C 1 243 ? 5.948 41.114 95.951 1.00 34.09 243 THR C N 1
ATOM 6439 C CA . THR C 1 243 ? 4.490 41.076 95.617 1.00 33.64 243 THR C CA 1
ATOM 6440 C C . THR C 1 243 ? 3.763 41.982 96.622 1.00 31.64 243 THR C C 1
ATOM 6441 O O . THR C 1 243 ? 3.217 42.997 96.299 1.00 33.82 243 THR C O 1
ATOM 6445 N N . MET C 1 244 ? 3.794 41.628 97.863 1.00 30.43 244 MET C N 1
ATOM 6446 C CA . MET C 1 244 ? 3.278 42.524 98.869 1.00 30.11 244 MET C CA 1
ATOM 6447 C C . MET C 1 244 ? 3.748 43.999 98.847 1.00 29.52 244 MET C C 1
ATOM 6448 O O . MET C 1 244 ? 2.869 44.886 98.918 1.00 29.20 244 MET C O 1
ATOM 6453 N N . GLY C 1 245 ? 5.082 44.274 98.740 1.00 29.72 245 GLY C N 1
ATOM 6454 C CA . GLY C 1 245 ? 5.608 45.642 98.603 1.00 25.64 245 GLY C CA 1
ATOM 6455 C C . GLY C 1 245 ? 4.860 46.385 97.482 1.00 30.91 245 GLY C C 1
ATOM 6456 O O . GLY C 1 245 ? 4.374 47.564 97.726 1.00 31.45 245 GLY C O 1
ATOM 6457 N N . LEU C 1 246 ? 4.732 45.777 96.253 1.00 28.23 246 LEU C N 1
ATOM 6458 C CA . LEU C 1 246 ? 4.155 46.536 95.091 1.00 26.31 246 LEU C CA 1
ATOM 6459 C C . LEU C 1 246 ? 2.649 46.792 95.389 1.00 29.98 246 LEU C C 1
ATOM 6460 O O . LEU C 1 246 ? 2.186 47.894 95.238 1.00 30.56 246 LEU C O 1
ATOM 6465 N N . ILE C 1 247 ? 1.943 45.747 95.872 1.00 31.00 247 ILE C N 1
ATOM 6466 C CA . ILE C 1 247 ? 0.528 45.775 96.231 1.00 33.32 247 ILE C CA 1
ATOM 6467 C C . ILE C 1 247 ? 0.208 46.871 97.269 1.00 37.02 247 ILE C C 1
ATOM 6468 O O . ILE C 1 247 ? -0.666 47.730 96.999 1.00 36.55 247 ILE C O 1
ATOM 6473 N N . ASN C 1 248 ? 0.912 46.893 98.406 1.00 39.34 248 ASN C N 1
ATOM 6474 C CA . ASN C 1 248 ? 0.642 47.989 99.378 1.00 42.10 248 ASN C CA 1
ATOM 6475 C C . ASN C 1 248 ? 1.216 49.333 98.993 1.00 40.30 248 ASN C C 1
ATOM 6476 O O . ASN C 1 248 ? 0.990 50.287 99.726 1.00 43.97 248 ASN C O 1
ATOM 6481 N N . ALA C 1 249 ? 2.006 49.479 97.940 1.00 38.17 249 ALA C N 1
ATOM 6482 C CA . ALA C 1 249 ? 2.565 50.840 97.801 1.00 36.75 249 ALA C CA 1
ATOM 6483 C C . ALA C 1 249 ? 1.469 51.916 97.516 1.00 37.43 249 ALA C C 1
ATOM 6484 O O . ALA C 1 249 ? 0.401 51.578 96.966 1.00 36.47 249 ALA C O 1
ATOM 6486 N N . PRO C 1 250 ? 1.705 53.195 97.942 1.00 38.47 250 PRO C N 1
ATOM 6487 C CA . PRO C 1 250 ? 0.698 54.217 97.589 1.00 37.21 250 PRO C CA 1
ATOM 6488 C C . PRO C 1 250 ? 0.842 54.491 96.068 1.00 37.76 250 PRO C C 1
ATOM 6489 O O . PRO C 1 250 ? 1.959 54.637 95.598 1.00 35.06 250 PRO C O 1
ATOM 6493 N N . ASN C 1 251 ? -0.283 54.500 95.337 1.00 39.73 251 ASN C N 1
ATOM 6494 C CA . ASN C 1 251 ? -0.297 54.646 93.878 1.00 39.40 251 ASN C CA 1
ATOM 6495 C C . ASN C 1 251 ? 0.461 55.882 93.402 1.00 42.69 251 ASN C C 1
ATOM 6496 O O . ASN C 1 251 ? 1.066 55.836 92.332 1.00 39.35 251 ASN C O 1
ATOM 6501 N N . ASP C 1 252 ? 0.399 56.971 94.216 1.00 45.99 252 ASP C N 1
ATOM 6502 C CA . ASP C 1 252 ? 0.987 58.288 93.892 1.00 47.48 252 ASP C CA 1
ATOM 6503 C C . ASP C 1 252 ? 2.516 58.196 93.819 1.00 45.95 252 ASP C C 1
ATOM 6504 O O . ASP C 1 252 ? 3.187 59.127 93.332 1.00 46.21 252 ASP C O 1
ATOM 6509 N N . CYS C 1 253 ? 3.075 57.066 94.275 1.00 44.20 253 CYS C N 1
ATOM 6510 C CA . CYS C 1 253 ? 4.519 56.881 94.164 1.00 41.34 253 CYS C CA 1
ATOM 6511 C C . CYS C 1 253 ? 4.927 56.010 92.947 1.00 37.24 253 CYS C C 1
ATOM 6512 O O . CYS C 1 253 ? 6.105 55.867 92.630 1.00 34.09 253 CYS C O 1
ATOM 6515 N N . LEU C 1 254 ? 3.973 55.439 92.269 1.00 34.08 254 LEU C N 1
ATOM 6516 C CA . LEU C 1 254 ? 4.352 54.581 91.146 1.00 34.12 254 LEU C CA 1
ATOM 6517 C C . LEU C 1 254 ? 4.567 55.328 89.889 1.00 32.57 254 LEU C C 1
ATOM 6518 O O . LEU C 1 254 ? 3.607 55.742 89.289 1.00 32.94 254 LEU C O 1
ATOM 6523 N N . SER C 1 255 ? 5.826 55.406 89.454 1.00 33.36 255 SER C N 1
ATOM 6524 C CA . SER C 1 255 ? 6.158 56.024 88.134 1.00 35.15 255 SER C CA 1
ATOM 6525 C C . SER C 1 255 ? 5.826 55.056 86.995 1.00 35.06 255 SER C C 1
ATOM 6526 O O . SER C 1 255 ? 5.777 55.471 85.828 1.00 35.42 255 SER C O 1
ATOM 6529 N N . GLN C 1 256 ? 5.611 53.768 87.292 1.00 35.42 256 GLN C N 1
ATOM 6530 C CA . GLN C 1 256 ? 5.163 52.858 86.214 1.00 34.58 256 GLN C CA 1
ATOM 6531 C C . GLN C 1 256 ? 4.291 51.761 86.802 1.00 35.02 256 GLN C C 1
ATOM 6532 O O . GLN C 1 256 ? 4.173 51.678 88.058 1.00 37.09 256 GLN C O 1
ATOM 6538 N N . ARG C 1 257 ? 3.690 50.944 85.929 1.00 31.80 257 ARG C N 1
ATOM 6539 C CA . ARG C 1 257 ? 2.757 49.839 86.337 1.00 32.41 257 ARG C CA 1
ATOM 6540 C C . ARG C 1 257 ? 3.405 48.414 86.494 1.00 31.29 257 ARG C C 1
ATOM 6541 O O . ARG C 1 257 ? 3.109 47.660 87.451 1.00 27.57 257 ARG C O 1
ATOM 6549 N N . THR C 1 258 ? 4.269 48.058 85.547 1.00 29.60 258 THR C N 1
ATOM 6550 C CA . THR C 1 258 ? 5.100 46.866 85.703 1.00 32.38 258 THR C CA 1
ATOM 6551 C C . THR C 1 258 ? 6.532 47.123 86.208 1.00 32.16 258 THR C C 1
ATOM 6552 O O . THR C 1 258 ? 7.169 48.060 85.771 1.00 32.14 258 THR C O 1
ATOM 6556 N N . TYR C 1 259 ? 7.032 46.308 87.152 1.00 29.04 259 TYR C N 1
ATOM 6557 C CA . TYR C 1 259 ? 8.379 46.532 87.666 1.00 27.94 259 TYR C CA 1
ATOM 6558 C C . TYR C 1 259 ? 9.258 45.301 87.541 1.00 25.24 259 TYR C C 1
ATOM 6559 O O . TYR C 1 259 ? 8.880 44.243 88.058 1.00 28.04 259 TYR C O 1
ATOM 6568 N N . ASN C 1 260 ? 10.413 45.424 86.891 1.00 25.03 260 ASN C N 1
ATOM 6569 C CA . ASN C 1 260 ? 11.551 44.481 87.093 1.00 26.37 260 ASN C CA 1
ATOM 6570 C C . ASN C 1 260 ? 11.835 44.339 88.578 1.00 27.64 260 ASN C C 1
ATOM 6571 O O . ASN C 1 260 ? 11.848 45.327 89.336 1.00 27.38 260 ASN C O 1
ATOM 6576 N N . ILE C 1 261 ? 11.930 43.089 89.006 1.00 29.11 261 ILE C N 1
ATOM 6577 C CA . ILE C 1 261 ? 12.471 42.771 90.294 1.00 34.34 261 ILE C CA 1
ATOM 6578 C C . ILE C 1 261 ? 13.547 41.622 90.277 1.00 35.56 261 ILE C C 1
ATOM 6579 O O . ILE C 1 261 ? 13.360 40.550 89.740 1.00 34.76 261 ILE C O 1
ATOM 6584 N N . THR C 1 262 ? 14.694 41.880 90.854 1.00 37.22 262 THR C N 1
ATOM 6585 C CA . THR C 1 262 ? 15.659 40.808 91.030 1.00 40.29 262 THR C CA 1
ATOM 6586 C C . THR C 1 262 ? 16.099 40.772 92.509 1.00 40.00 262 THR C C 1
ATOM 6587 O O . THR C 1 262 ? 15.657 41.583 93.351 1.00 38.92 262 THR C O 1
ATOM 6591 N N . ALA C 1 263 ? 16.931 39.805 92.804 1.00 39.24 263 ALA C N 1
ATOM 6592 C CA . ALA C 1 263 ? 17.521 39.659 94.120 1.00 40.45 263 ALA C CA 1
ATOM 6593 C C . ALA C 1 263 ? 18.978 39.403 93.773 1.00 40.03 263 ALA C C 1
ATOM 6594 O O . ALA C 1 263 ? 19.818 40.253 94.046 1.00 43.02 263 ALA C O 1
ATOM 6596 N N . VAL C 1 264 ? 19.274 38.254 93.164 1.00 36.82 264 VAL C N 1
ATOM 6597 C CA . VAL C 1 264 ? 20.562 38.002 92.653 1.00 37.32 264 VAL C CA 1
ATOM 6598 C C . VAL C 1 264 ? 20.462 37.444 91.210 1.00 39.79 264 VAL C C 1
ATOM 6599 O O . VAL C 1 264 ? 19.351 37.327 90.680 1.00 41.83 264 VAL C O 1
ATOM 6603 N N . SER C 1 265 ? 21.626 37.138 90.594 1.00 38.91 265 SER C N 1
ATOM 6604 C CA . SER C 1 265 ? 21.763 36.455 89.322 1.00 37.50 265 SER C CA 1
ATOM 6605 C C . SER C 1 265 ? 22.898 35.408 89.492 1.00 38.47 265 SER C C 1
ATOM 6606 O O . SER C 1 265 ? 23.916 35.700 90.116 1.00 43.25 265 SER C O 1
ATOM 6609 N N . PHE C 1 266 ? 22.717 34.195 88.987 1.00 37.52 266 PHE C N 1
ATOM 6610 C CA . PHE C 1 266 ? 23.727 33.154 88.993 1.00 37.90 266 PHE C CA 1
ATOM 6611 C C . PHE C 1 266 ? 23.597 32.022 87.915 1.00 37.89 266 PHE C C 1
ATOM 6612 O O . PHE C 1 266 ? 22.510 31.651 87.397 1.00 39.56 266 PHE C O 1
ATOM 6620 N N . THR C 1 267 ? 24.747 31.405 87.712 1.00 36.82 267 THR C N 1
ATOM 6621 C CA . THR C 1 267 ? 24.919 30.226 86.900 1.00 36.93 267 THR C CA 1
ATOM 6622 C C . THR C 1 267 ? 24.814 28.896 87.679 1.00 37.14 267 THR C C 1
ATOM 6623 O O . THR C 1 267 ? 24.936 28.812 88.945 1.00 34.34 267 THR C O 1
ATOM 6627 N N . PRO C 1 268 ? 24.636 27.833 86.914 1.00 37.34 268 PRO C N 1
ATOM 6628 C CA . PRO C 1 268 ? 24.512 26.564 87.615 1.00 39.99 268 PRO C CA 1
ATOM 6629 C C . PRO C 1 268 ? 25.806 26.184 88.341 1.00 41.12 268 PRO C C 1
ATOM 6630 O O . PRO C 1 268 ? 25.712 25.792 89.521 1.00 37.29 268 PRO C O 1
ATOM 6634 N N . GLU C 1 269 ? 26.991 26.376 87.721 1.00 40.77 269 GLU C N 1
ATOM 6635 C CA . GLU C 1 269 ? 28.195 26.073 88.492 1.00 40.18 269 GLU C CA 1
ATOM 6636 C C . GLU C 1 269 ? 28.305 26.918 89.757 1.00 40.51 269 GLU C C 1
ATOM 6637 O O . GLU C 1 269 ? 28.781 26.397 90.786 1.00 41.91 269 GLU C O 1
ATOM 6643 N N . GLU C 1 270 ? 27.867 28.201 89.680 1.00 40.67 270 GLU C N 1
ATOM 6644 C CA . GLU C 1 270 ? 27.723 29.105 90.848 1.00 39.05 270 GLU C CA 1
ATOM 6645 C C . GLU C 1 270 ? 26.789 28.592 91.973 1.00 38.29 270 GLU C C 1
ATOM 6646 O O . GLU C 1 270 ? 27.223 28.485 93.130 1.00 39.63 270 GLU C O 1
ATOM 6652 N N . ILE C 1 271 ? 25.559 28.193 91.646 1.00 36.79 271 ILE C N 1
ATOM 6653 C CA . ILE C 1 271 ? 24.730 27.465 92.655 1.00 37.35 271 ILE C CA 1
ATOM 6654 C C . ILE C 1 271 ? 25.314 26.161 93.098 1.00 37.37 271 ILE C C 1
ATOM 6655 O O . ILE C 1 271 ? 25.293 25.875 94.317 1.00 38.03 271 ILE C O 1
ATOM 6660 N N . VAL C 1 272 ? 25.917 25.395 92.164 1.00 37.38 272 VAL C N 1
ATOM 6661 C CA . VAL C 1 272 ? 26.558 24.096 92.519 1.00 37.25 272 VAL C CA 1
ATOM 6662 C C . VAL C 1 272 ? 27.615 24.359 93.610 1.00 40.18 272 VAL C C 1
ATOM 6663 O O . VAL C 1 272 ? 27.659 23.630 94.644 1.00 41.32 272 VAL C O 1
ATOM 6667 N N . ALA C 1 273 ? 28.456 25.391 93.359 1.00 36.16 273 ALA C N 1
ATOM 6668 C CA . ALA C 1 273 ? 29.428 25.801 94.255 1.00 35.89 273 ALA C CA 1
ATOM 6669 C C . ALA C 1 273 ? 28.883 26.234 95.617 1.00 38.53 273 ALA C C 1
ATOM 6670 O O . ALA C 1 273 ? 29.545 26.061 96.637 1.00 38.12 273 ALA C O 1
ATOM 6672 N N . SER C 1 274 ? 27.694 26.831 95.643 1.00 39.38 274 SER C N 1
ATOM 6673 C CA . SER C 1 274 ? 27.172 27.366 96.908 1.00 37.84 274 SER C CA 1
ATOM 6674 C C . SER C 1 274 ? 26.809 26.197 97.814 1.00 37.10 274 SER C C 1
ATOM 6675 O O . SER C 1 274 ? 27.208 26.139 98.953 1.00 33.82 274 SER C O 1
ATOM 6678 N N . ILE C 1 275 ? 26.065 25.252 97.235 1.00 39.94 275 ILE C N 1
ATOM 6679 C CA . ILE C 1 275 ? 25.664 23.972 97.869 1.00 42.14 275 ILE C CA 1
ATOM 6680 C C . ILE C 1 275 ? 26.892 23.294 98.457 1.00 43.51 275 ILE C C 1
ATOM 6681 O O . ILE C 1 275 ? 26.914 22.898 99.656 1.00 43.30 275 ILE C O 1
ATOM 6686 N N . GLN C 1 276 ? 27.927 23.183 97.652 1.00 42.12 276 GLN C N 1
ATOM 6687 C CA . GLN C 1 276 ? 29.074 22.418 98.130 1.00 44.61 276 GLN C CA 1
ATOM 6688 C C . GLN C 1 276 ? 29.918 23.087 99.243 1.00 45.21 276 GLN C C 1
ATOM 6689 O O . GLN C 1 276 ? 31.027 22.625 99.539 1.00 48.27 276 GLN C O 1
ATOM 6695 N N . LYS C 1 277 ? 29.363 24.170 99.794 1.00 42.03 277 LYS C N 1
ATOM 6696 C CA . LYS C 1 277 ? 29.880 24.966 100.880 1.00 41.34 277 LYS C CA 1
ATOM 6697 C C . LYS C 1 277 ? 29.287 24.459 102.192 1.00 42.85 277 LYS C C 1
ATOM 6698 O O . LYS C 1 277 ? 29.831 24.722 103.273 1.00 44.34 277 LYS C O 1
ATOM 6704 N N . VAL C 1 278 ? 28.153 23.784 102.089 1.00 43.81 278 VAL C N 1
ATOM 6705 C CA . VAL C 1 278 ? 27.458 23.111 103.173 1.00 43.75 278 VAL C CA 1
ATOM 6706 C C . VAL C 1 278 ? 27.562 21.602 102.927 1.00 46.14 278 VAL C C 1
ATOM 6707 O O . VAL C 1 278 ? 27.744 20.874 103.840 1.00 49.10 278 VAL C O 1
ATOM 6711 N N . MET C 1 279 ? 27.411 21.141 101.689 1.00 48.03 279 MET C N 1
ATOM 6712 C CA . MET C 1 279 ? 27.418 19.719 101.363 1.00 48.44 279 MET C CA 1
ATOM 6713 C C . MET C 1 279 ? 28.618 19.491 100.440 1.00 49.32 279 MET C C 1
ATOM 6714 O O . MET C 1 279 ? 28.455 19.402 99.217 1.00 49.32 279 MET C O 1
ATOM 6719 N N . PRO C 1 280 ? 29.834 19.405 101.035 1.00 49.51 280 PRO C N 1
ATOM 6720 C CA . PRO C 1 280 ? 30.984 19.501 100.164 1.00 48.12 280 PRO C CA 1
ATOM 6721 C C . PRO C 1 280 ? 31.073 18.326 99.221 1.00 47.45 280 PRO C C 1
ATOM 6722 O O . PRO C 1 280 ? 31.555 18.527 98.121 1.00 47.64 280 PRO C O 1
ATOM 6726 N N . SER C 1 281 ? 30.554 17.158 99.626 1.00 46.77 281 SER C N 1
ATOM 6727 C CA . SER C 1 281 ? 30.409 15.941 98.780 1.00 46.36 281 SER C CA 1
ATOM 6728 C C . SER C 1 281 ? 29.638 16.145 97.469 1.00 46.40 281 SER C C 1
ATOM 6729 O O . SER C 1 281 ? 29.709 15.334 96.557 1.00 44.45 281 SER C O 1
ATOM 6732 N N . PHE C 1 282 ? 28.922 17.272 97.351 1.00 47.32 282 PHE C N 1
ATOM 6733 C CA . PHE C 1 282 ? 27.956 17.433 96.254 1.00 46.04 282 PHE C CA 1
ATOM 6734 C C . PHE C 1 282 ? 28.617 17.594 94.855 1.00 46.26 282 PHE C C 1
ATOM 6735 O O . PHE C 1 282 ? 29.557 18.388 94.675 1.00 44.79 282 PHE C O 1
ATOM 6743 N N . GLN C 1 283 ? 28.103 16.854 93.874 1.00 47.22 283 GLN C N 1
ATOM 6744 C CA . GLN C 1 283 ? 28.695 16.855 92.551 1.00 47.85 283 GLN C CA 1
ATOM 6745 C C . GLN C 1 283 ? 27.639 17.188 91.530 1.00 46.92 283 GLN C C 1
ATOM 6746 O O . GLN C 1 283 ? 26.456 16.930 91.773 1.00 46.34 283 GLN C O 1
ATOM 6752 N N . CYS C 1 284 ? 28.048 17.692 90.374 1.00 46.13 284 CYS C N 1
ATOM 6753 C CA . CYS C 1 284 ? 27.106 18.075 89.352 1.00 48.88 284 CYS C CA 1
ATOM 6754 C C . CYS C 1 284 ? 27.520 17.746 87.927 1.00 50.38 284 CYS C C 1
ATOM 6755 O O . CYS C 1 284 ? 28.674 17.873 87.538 1.00 50.56 284 CYS C O 1
ATOM 6758 N N . ASP C 1 285 ? 26.560 17.329 87.132 1.00 53.89 285 ASP C N 1
ATOM 6759 C CA . ASP C 1 285 ? 26.806 16.984 85.701 1.00 57.02 285 ASP C CA 1
ATOM 6760 C C . ASP C 1 285 ? 26.073 18.007 84.889 1.00 56.65 285 ASP C C 1
ATOM 6761 O O . ASP C 1 285 ? 25.227 18.715 85.440 1.00 57.22 285 ASP C O 1
ATOM 6766 N N . TYR C 1 286 ? 26.387 18.104 83.607 1.00 56.16 286 TYR C N 1
ATOM 6767 C CA . TYR C 1 286 ? 25.638 18.983 82.738 1.00 56.32 286 TYR C CA 1
ATOM 6768 C C . TYR C 1 286 ? 25.362 18.224 81.447 1.00 58.34 286 TYR C C 1
ATOM 6769 O O . TYR C 1 286 ? 26.302 17.815 80.751 1.00 58.18 286 TYR C O 1
ATOM 6778 N N . LYS C 1 287 ? 24.067 17.994 81.183 1.00 59.61 287 LYS C N 1
ATOM 6779 C CA . LYS C 1 287 ? 23.526 17.440 79.938 1.00 59.66 287 LYS C CA 1
ATOM 6780 C C . LYS C 1 287 ? 22.446 18.423 79.432 1.00 58.93 287 LYS C C 1
ATOM 6781 O O . LYS C 1 287 ? 21.308 18.344 79.862 1.00 60.05 287 LYS C O 1
ATOM 6787 N N . PRO C 1 288 ? 22.821 19.393 78.572 1.00 58.71 288 PRO C N 1
ATOM 6788 C CA . PRO C 1 288 ? 21.872 20.476 78.113 1.00 59.45 288 PRO C CA 1
ATOM 6789 C C . PRO C 1 288 ? 20.809 19.992 77.162 1.00 59.45 288 PRO C C 1
ATOM 6790 O O . PRO C 1 288 ? 21.090 19.166 76.300 1.00 61.46 288 PRO C O 1
ATOM 6794 N N . ASP C 1 289 ? 19.592 20.465 77.316 1.00 58.56 289 ASP C N 1
ATOM 6795 C CA . ASP C 1 289 ? 18.583 20.201 76.293 1.00 57.06 289 ASP C CA 1
ATOM 6796 C C . ASP C 1 289 ? 17.950 21.515 75.791 1.00 56.15 289 ASP C C 1
ATOM 6797 O O . ASP C 1 289 ? 18.553 22.610 75.944 1.00 54.48 289 ASP C O 1
ATOM 6802 N N . PHE C 1 290 ? 16.759 21.416 75.189 1.00 55.26 290 PHE C N 1
ATOM 6803 C CA . PHE C 1 290 ? 16.019 22.581 74.613 1.00 55.47 290 PHE C CA 1
ATOM 6804 C C . PHE C 1 290 ? 15.943 23.798 75.532 1.00 52.54 290 PHE C C 1
ATOM 6805 O O . PHE C 1 290 ? 16.223 24.891 75.089 1.00 52.83 290 PHE C O 1
ATOM 6813 N N . ARG C 1 291 ? 15.639 23.597 76.814 1.00 49.78 291 ARG C N 1
ATOM 6814 C CA . ARG C 1 291 ? 15.604 24.683 77.825 1.00 48.42 291 ARG C CA 1
ATOM 6815 C C . ARG C 1 291 ? 16.823 25.604 77.807 1.00 48.60 291 ARG C C 1
ATOM 6816 O O . ARG C 1 291 ? 16.726 26.752 78.178 1.00 50.13 291 ARG C O 1
ATOM 6824 N N . GLN C 1 292 ? 17.968 25.121 77.338 1.00 47.79 292 GLN C N 1
ATOM 6825 C CA . GLN C 1 292 ? 19.164 25.957 77.140 1.00 43.68 292 GLN C CA 1
ATOM 6826 C C . GLN C 1 292 ? 18.942 27.067 76.118 1.00 42.61 292 GLN C C 1
ATOM 6827 O O . GLN C 1 292 ? 19.391 28.195 76.350 1.00 42.62 292 GLN C O 1
ATOM 6833 N N . GLN C 1 293 ? 18.301 26.734 74.992 1.00 40.87 293 GLN C N 1
ATOM 6834 C CA . GLN C 1 293 ? 18.025 27.721 73.982 1.00 42.59 293 GLN C CA 1
ATOM 6835 C C . GLN C 1 293 ? 16.878 28.682 74.363 1.00 41.87 293 GLN C C 1
ATOM 6836 O O . GLN C 1 293 ? 16.780 29.784 73.769 1.00 37.58 293 GLN C O 1
ATOM 6842 N N . ILE C 1 294 ? 16.037 28.255 75.319 1.00 39.58 294 ILE C N 1
ATOM 6843 C CA . ILE C 1 294 ? 15.136 29.121 76.002 1.00 39.84 294 ILE C CA 1
ATOM 6844 C C . ILE C 1 294 ? 15.994 30.117 76.826 1.00 40.80 294 ILE C C 1
ATOM 6845 O O . ILE C 1 294 ? 15.966 31.367 76.582 1.00 36.52 294 ILE C O 1
ATOM 6850 N N . ALA C 1 295 ? 16.772 29.564 77.770 1.00 42.90 295 ALA C N 1
ATOM 6851 C CA . ALA C 1 295 ? 17.573 30.358 78.781 1.00 43.03 295 ALA C CA 1
ATOM 6852 C C . ALA C 1 295 ? 18.444 31.418 78.108 1.00 42.12 295 ALA C C 1
ATOM 6853 O O . ALA C 1 295 ? 18.472 32.545 78.562 1.00 44.47 295 ALA C O 1
ATOM 6855 N N . GLU C 1 296 ? 19.042 31.046 76.977 1.00 41.57 296 GLU C N 1
ATOM 6856 C CA . GLU C 1 296 ? 19.875 31.907 76.098 1.00 42.96 296 GLU C CA 1
ATOM 6857 C C . GLU C 1 296 ? 19.119 33.155 75.568 1.00 42.03 296 GLU C C 1
ATOM 6858 O O . GLU C 1 296 ? 19.726 34.111 75.111 1.00 39.61 296 GLU C O 1
ATOM 6864 N N . THR C 1 297 ? 17.783 33.086 75.521 1.00 39.78 297 THR C N 1
ATOM 6865 C CA . THR C 1 297 ? 17.022 34.237 75.076 1.00 37.24 297 THR C CA 1
ATOM 6866 C C . THR C 1 297 ? 16.549 35.146 76.226 1.00 35.33 297 THR C C 1
ATOM 6867 O O . THR C 1 297 ? 15.873 36.175 75.956 1.00 35.73 297 THR C O 1
ATOM 6871 N N . TRP C 1 298 ? 16.922 34.810 77.470 1.00 35.08 298 TRP C N 1
ATOM 6872 C CA . TRP C 1 298 ? 16.547 35.626 78.671 1.00 34.78 298 TRP C CA 1
ATOM 6873 C C . TRP C 1 298 ? 17.620 36.561 79.289 1.00 32.26 298 TRP C C 1
ATOM 6874 O O . TRP C 1 298 ? 18.773 36.413 79.021 1.00 32.29 298 TRP C O 1
ATOM 6885 N N . PRO C 1 299 ? 17.227 37.531 80.126 1.00 33.46 299 PRO C N 1
ATOM 6886 C CA . PRO C 1 299 ? 18.305 38.321 80.741 1.00 34.68 299 PRO C CA 1
ATOM 6887 C C . PRO C 1 299 ? 19.246 37.491 81.548 1.00 33.42 299 PRO C C 1
ATOM 6888 O O . PRO C 1 299 ? 18.899 36.438 81.992 1.00 30.61 299 PRO C O 1
ATOM 6892 N N . ARG C 1 300 ? 20.469 37.969 81.678 1.00 35.77 300 ARG C N 1
ATOM 6893 C CA . ARG C 1 300 ? 21.463 37.401 82.615 1.00 35.97 300 ARG C CA 1
ATOM 6894 C C . ARG C 1 300 ? 21.293 38.055 83.951 1.00 34.95 300 ARG C C 1
ATOM 6895 O O . ARG C 1 300 ? 21.476 37.426 84.972 1.00 33.94 300 ARG C O 1
ATOM 6903 N N . SER C 1 301 ? 20.886 39.332 83.907 1.00 35.56 301 SER C N 1
ATOM 6904 C CA . SER C 1 301 ? 20.622 40.116 85.125 1.00 34.65 301 SER C CA 1
ATOM 6905 C C . SER C 1 301 ? 19.610 41.208 84.840 1.00 33.33 301 SER C C 1
ATOM 6906 O O . SER C 1 301 ? 19.505 41.703 83.698 1.00 32.57 301 SER C O 1
ATOM 6909 N N . ILE C 1 302 ? 18.783 41.491 85.831 1.00 34.86 302 ILE C N 1
ATOM 6910 C CA . ILE C 1 302 ? 17.774 42.557 85.646 1.00 37.30 302 ILE C CA 1
ATOM 6911 C C . ILE C 1 302 ? 18.058 43.818 86.490 1.00 38.17 302 ILE C C 1
ATOM 6912 O O . ILE C 1 302 ? 18.570 43.715 87.632 1.00 39.77 302 ILE C O 1
ATOM 6917 N N . ASP C 1 303 ? 17.775 44.989 85.904 1.00 35.24 303 ASP C N 1
ATOM 6918 C CA . ASP C 1 303 ? 17.916 46.250 86.567 1.00 35.55 303 ASP C CA 1
ATOM 6919 C C . ASP C 1 303 ? 16.542 46.667 87.108 1.00 37.49 303 ASP C C 1
ATOM 6920 O O . ASP C 1 303 ? 15.682 47.048 86.358 1.00 37.79 303 ASP C O 1
ATOM 6925 N N . ASP C 1 304 ? 16.396 46.648 88.421 1.00 38.25 304 ASP C N 1
ATOM 6926 C CA . ASP C 1 304 ? 15.159 46.903 89.186 1.00 39.09 304 ASP C CA 1
ATOM 6927 C C . ASP C 1 304 ? 15.245 48.212 90.099 1.00 38.87 304 ASP C C 1
ATOM 6928 O O . ASP C 1 304 ? 14.581 48.351 91.174 1.00 37.89 304 ASP C O 1
ATOM 6933 N N . SER C 1 305 ? 16.110 49.141 89.679 1.00 38.89 305 SER C N 1
ATOM 6934 C CA . SER C 1 305 ? 16.359 50.402 90.408 1.00 36.10 305 SER C CA 1
ATOM 6935 C C . SER C 1 305 ? 15.172 51.362 90.387 1.00 35.79 305 SER C C 1
ATOM 6936 O O . SER C 1 305 ? 14.926 52.051 91.392 1.00 35.01 305 SER C O 1
ATOM 6939 N N . ILE C 1 306 ? 14.432 51.422 89.281 1.00 34.78 306 ILE C N 1
ATOM 6940 C CA . ILE C 1 306 ? 13.070 52.104 89.300 1.00 32.85 306 ILE C CA 1
ATOM 6941 C C . ILE C 1 306 ? 12.139 51.644 90.467 1.00 33.27 306 ILE C C 1
ATOM 6942 O O . ILE C 1 306 ? 11.622 52.507 91.190 1.00 34.98 306 ILE C O 1
ATOM 6947 N N . ALA C 1 307 ? 11.991 50.336 90.694 1.00 32.87 307 ALA C N 1
ATOM 6948 C CA . ALA C 1 307 ? 11.260 49.836 91.857 1.00 35.14 307 ALA C CA 1
ATOM 6949 C C . ALA C 1 307 ? 11.923 50.146 93.190 1.00 36.56 307 ALA C C 1
ATOM 6950 O O . ALA C 1 307 ? 11.200 50.384 94.156 1.00 38.02 307 ALA C O 1
ATOM 6952 N N . ARG C 1 308 ? 13.266 50.043 93.257 1.00 37.12 308 ARG C N 1
ATOM 6953 C CA . ARG C 1 308 ? 14.008 50.261 94.506 1.00 38.74 308 ARG C CA 1
ATOM 6954 C C . ARG C 1 308 ? 13.840 51.745 94.880 1.00 38.91 308 ARG C C 1
ATOM 6955 O O . ARG C 1 308 ? 13.554 52.076 96.000 1.00 40.01 308 ARG C O 1
ATOM 6963 N N . LYS C 1 309 ? 13.868 52.607 93.891 1.00 37.78 309 LYS C N 1
ATOM 6964 C CA . LYS C 1 309 ? 13.458 53.973 94.057 1.00 41.56 309 LYS C CA 1
ATOM 6965 C C . LYS C 1 309 ? 12.006 54.196 94.375 1.00 43.20 309 LYS C C 1
ATOM 6966 O O . LYS C 1 309 ? 11.676 54.515 95.539 1.00 46.79 309 LYS C O 1
ATOM 6972 N N . ASP C 1 310 ? 11.120 54.050 93.390 1.00 41.92 310 ASP C N 1
ATOM 6973 C CA . ASP C 1 310 ? 9.650 54.250 93.639 1.00 39.41 310 ASP C CA 1
ATOM 6974 C C . ASP C 1 310 ? 9.107 53.623 94.894 1.00 39.76 310 ASP C C 1
ATOM 6975 O O . ASP C 1 310 ? 8.382 54.264 95.603 1.00 40.62 310 ASP C O 1
ATOM 6980 N N . TRP C 1 311 ? 9.367 52.345 95.157 1.00 38.76 311 TRP C N 1
ATOM 6981 C CA . TRP C 1 311 ? 8.606 51.750 96.262 1.00 37.40 311 TRP C CA 1
ATOM 6982 C C . TRP C 1 311 ? 9.392 50.986 97.252 1.00 38.76 311 TRP C C 1
ATOM 6983 O O . TRP C 1 311 ? 8.828 50.181 97.961 1.00 41.05 311 TRP C O 1
ATOM 6994 N N . ASN C 1 312 ? 10.695 51.262 97.292 1.00 39.57 312 ASN C N 1
ATOM 6995 C CA . ASN C 1 312 ? 11.629 50.780 98.322 1.00 39.77 312 ASN C CA 1
ATOM 6996 C C . ASN C 1 312 ? 11.772 49.307 98.306 1.00 39.93 312 ASN C C 1
ATOM 6997 O O . ASN C 1 312 ? 11.959 48.721 99.344 1.00 39.78 312 ASN C O 1
ATOM 7002 N N . TRP C 1 313 ? 11.747 48.739 97.104 1.00 37.79 313 TRP C N 1
ATOM 7003 C CA . TRP C 1 313 ? 12.085 47.347 96.934 1.00 37.82 313 TRP C CA 1
ATOM 7004 C C . TRP C 1 313 ? 13.494 47.032 97.368 1.00 36.54 313 TRP C C 1
ATOM 7005 O O . TRP C 1 313 ? 14.402 47.754 97.033 1.00 36.42 313 TRP C O 1
ATOM 7016 N N . GLN C 1 314 ? 13.655 45.947 98.128 1.00 36.74 314 GLN C N 1
ATOM 7017 C CA . GLN C 1 314 ? 14.955 45.559 98.687 1.00 36.34 314 GLN C CA 1
ATOM 7018 C C . GLN C 1 314 ? 14.895 44.050 99.042 1.00 36.24 314 GLN C C 1
ATOM 7019 O O . GLN C 1 314 ? 14.244 43.702 100.059 1.00 36.49 314 GLN C O 1
ATOM 7025 N N . HIS C 1 315 ? 15.554 43.184 98.243 1.00 35.20 315 HIS C N 1
ATOM 7026 C CA . HIS C 1 315 ? 15.682 41.722 98.591 1.00 37.07 315 HIS C CA 1
ATOM 7027 C C . HIS C 1 315 ? 16.539 41.463 99.900 1.00 38.96 315 HIS C C 1
ATOM 7028 O O . HIS C 1 315 ? 17.485 42.249 100.195 1.00 38.73 315 HIS C O 1
ATOM 7035 N N . ASP C 1 316 ? 16.257 40.368 100.616 1.00 38.31 316 ASP C N 1
ATOM 7036 C CA . ASP C 1 316 ? 17.005 39.990 101.863 1.00 40.22 316 ASP C CA 1
ATOM 7037 C C . ASP C 1 316 ? 17.943 38.788 101.647 1.00 41.98 316 ASP C C 1
ATOM 7038 O O . ASP C 1 316 ? 18.906 38.619 102.436 1.00 41.47 316 ASP C O 1
ATOM 7043 N N . PHE C 1 317 ? 17.633 37.974 100.603 1.00 41.73 317 PHE C N 1
ATOM 7044 C CA . PHE C 1 317 ? 18.309 36.684 100.303 1.00 38.80 317 PHE C CA 1
ATOM 7045 C C . PHE C 1 317 ? 19.247 36.762 99.085 1.00 39.70 317 PHE C C 1
ATOM 7046 O O . PHE C 1 317 ? 18.789 36.902 97.954 1.00 38.60 317 PHE C O 1
ATOM 7054 N N . ASP C 1 318 ? 20.557 36.739 99.370 1.00 40.07 318 ASP C N 1
ATOM 7055 C CA . ASP C 1 318 ? 21.638 36.354 98.396 1.00 40.90 318 ASP C CA 1
ATOM 7056 C C . ASP C 1 318 ? 21.685 34.809 98.258 1.00 39.80 318 ASP C C 1
ATOM 7057 O O . ASP C 1 318 ? 21.075 34.109 99.061 1.00 40.06 318 ASP C O 1
ATOM 7062 N N . LEU C 1 319 ? 22.402 34.322 97.247 1.00 39.19 319 LEU C N 1
ATOM 7063 C CA . LEU C 1 319 ? 22.607 32.885 97.004 1.00 40.58 319 LEU C CA 1
ATOM 7064 C C . LEU C 1 319 ? 22.972 31.951 98.168 1.00 41.83 319 LEU C C 1
ATOM 7065 O O . LEU C 1 319 ? 22.340 30.904 98.348 1.00 46.44 319 LEU C O 1
ATOM 7070 N N . ASP C 1 320 ? 24.007 32.282 98.919 1.00 41.81 320 ASP C N 1
ATOM 7071 C CA . ASP C 1 320 ? 24.535 31.316 99.893 1.00 41.12 320 ASP C CA 1
ATOM 7072 C C . ASP C 1 320 ? 23.484 31.032 100.923 1.00 39.41 320 ASP C C 1
ATOM 7073 O O . ASP C 1 320 ? 23.368 29.909 101.347 1.00 38.56 320 ASP C O 1
ATOM 7078 N N . SER C 1 321 ? 22.709 32.065 101.298 1.00 40.44 321 SER C N 1
ATOM 7079 C CA . SER C 1 321 ? 21.742 31.962 102.399 1.00 40.50 321 SER C CA 1
ATOM 7080 C C . SER C 1 321 ? 20.432 31.414 101.906 1.00 41.78 321 SER C C 1
ATOM 7081 O O . SER C 1 321 ? 19.751 30.733 102.654 1.00 40.42 321 SER C O 1
ATOM 7084 N N . MET C 1 322 ? 20.064 31.670 100.655 1.00 41.42 322 MET C N 1
ATOM 7085 C CA . MET C 1 322 ? 18.950 30.917 100.153 1.00 38.94 322 MET C CA 1
ATOM 7086 C C . MET C 1 322 ? 19.369 29.422 99.986 1.00 38.96 322 MET C C 1
ATOM 7087 O O . MET C 1 322 ? 18.554 28.497 100.235 1.00 36.12 322 MET C O 1
ATOM 7092 N N . VAL C 1 323 ? 20.621 29.169 99.579 1.00 38.72 323 VAL C N 1
ATOM 7093 C CA . VAL C 1 323 ? 21.099 27.790 99.531 1.00 38.57 323 VAL C CA 1
ATOM 7094 C C . VAL C 1 323 ? 21.100 27.074 100.882 1.00 39.03 323 VAL C C 1
ATOM 7095 O O . VAL C 1 323 ? 20.587 25.951 100.978 1.00 38.22 323 VAL C O 1
ATOM 7099 N N . GLU C 1 324 ? 21.648 27.723 101.921 1.00 40.59 324 GLU C N 1
ATOM 7100 C CA . GLU C 1 324 ? 21.597 27.195 103.301 1.00 43.49 324 GLU C CA 1
ATOM 7101 C C . GLU C 1 324 ? 20.161 26.918 103.725 1.00 43.24 324 GLU C C 1
ATOM 7102 O O . GLU C 1 324 ? 19.906 25.850 104.301 1.00 42.20 324 GLU C O 1
ATOM 7108 N N . ASP C 1 325 ? 19.238 27.880 103.451 1.00 42.52 325 ASP C N 1
ATOM 7109 C CA . ASP C 1 325 ? 17.822 27.728 103.814 1.00 42.84 325 ASP C CA 1
ATOM 7110 C C . ASP C 1 325 ? 17.034 26.623 103.054 1.00 42.76 325 ASP C C 1
ATOM 7111 O O . ASP C 1 325 ? 16.295 25.875 103.688 1.00 40.37 325 ASP C O 1
ATOM 7116 N N . MET C 1 326 ? 17.210 26.508 101.723 1.00 42.39 326 MET C N 1
ATOM 7117 C CA . MET C 1 326 ? 16.590 25.449 100.969 1.00 42.80 326 MET C CA 1
ATOM 7118 C C . MET C 1 326 ? 17.038 24.085 101.475 1.00 43.07 326 MET C C 1
ATOM 7119 O O . MET C 1 326 ? 16.215 23.187 101.616 1.00 42.77 326 MET C O 1
ATOM 7124 N N . LEU C 1 327 ? 18.332 23.947 101.711 1.00 42.62 327 LEU C N 1
ATOM 7125 C CA . LEU C 1 327 ? 18.869 22.703 102.153 1.00 45.65 327 LEU C CA 1
ATOM 7126 C C . LEU C 1 327 ? 18.283 22.331 103.531 1.00 48.04 327 LEU C C 1
ATOM 7127 O O . LEU C 1 327 ? 17.851 21.159 103.710 1.00 46.94 327 LEU C O 1
ATOM 7132 N N . VAL C 1 328 ? 18.288 23.291 104.495 1.00 48.00 328 VAL C N 1
ATOM 7133 C CA . VAL C 1 328 ? 17.719 22.991 105.812 1.00 50.68 328 VAL C CA 1
ATOM 7134 C C . VAL C 1 328 ? 16.299 22.484 105.546 1.00 51.78 328 VAL C C 1
ATOM 7135 O O . VAL C 1 328 ? 16.042 21.283 105.720 1.00 52.65 328 VAL C O 1
ATOM 7139 N N . LYS C 1 329 ? 15.442 23.371 105.040 1.00 52.44 329 LYS C N 1
ATOM 7140 C CA . LYS C 1 329 ? 14.012 23.118 104.816 1.00 53.48 329 LYS C CA 1
ATOM 7141 C C . LYS C 1 329 ? 13.627 21.825 104.022 1.00 55.27 329 LYS C C 1
ATOM 7142 O O . LYS C 1 329 ? 12.571 21.191 104.318 1.00 55.47 329 LYS C O 1
ATOM 7148 N N . LEU C 1 330 ? 14.451 21.467 103.029 1.00 55.01 330 LEU C N 1
ATOM 7149 C CA . LEU C 1 330 ? 14.257 20.269 102.235 1.00 55.88 330 LEU C CA 1
ATOM 7150 C C . LEU C 1 330 ? 14.846 19.065 102.936 1.00 58.43 330 LEU C C 1
ATOM 7151 O O . LEU C 1 330 ? 14.470 17.932 102.624 1.00 58.58 330 LEU C O 1
ATOM 7156 N N . ASP C 1 331 ? 15.778 19.272 103.860 1.00 60.65 331 ASP C N 1
ATOM 7157 C CA . ASP C 1 331 ? 16.228 18.147 104.698 1.00 63.38 331 ASP C CA 1
ATOM 7158 C C . ASP C 1 331 ? 15.016 17.733 105.549 1.00 64.46 331 ASP C C 1
ATOM 7159 O O . ASP C 1 331 ? 14.688 16.541 105.663 1.00 61.80 331 ASP C O 1
ATOM 7164 N N . ALA C 1 332 ? 14.334 18.769 106.042 1.00 66.54 332 ALA C N 1
ATOM 7165 C CA . ALA C 1 332 ? 13.116 18.670 106.840 1.00 69.80 332 ALA C CA 1
ATOM 7166 C C . ALA C 1 332 ? 12.022 17.712 106.268 1.00 72.19 332 ALA C C 1
ATOM 7167 O O . ALA C 1 332 ? 11.626 16.758 106.971 1.00 73.37 332 ALA C O 1
ATOM 7169 N N . LYS C 1 333 ? 11.563 17.934 105.021 1.00 75.07 333 LYS C N 1
ATOM 7170 C CA . LYS C 1 333 ? 10.763 16.922 104.277 1.00 76.61 333 LYS C CA 1
ATOM 7171 C C . LYS C 1 333 ? 11.703 15.787 103.830 1.00 78.28 333 LYS C C 1
ATOM 7172 O O . LYS C 1 333 ? 12.927 15.909 103.925 1.00 79.64 333 LYS C O 1
ATOM 7178 N N . LEU C 1 334 ? 11.154 14.661 103.379 1.00 80.27 334 LEU C N 1
ATOM 7179 C CA . LEU C 1 334 ? 11.971 13.531 102.868 1.00 81.92 334 LEU C CA 1
ATOM 7180 C C . LEU C 1 334 ? 12.659 12.807 104.024 1.00 83.41 334 LEU C C 1
ATOM 7181 O O . LEU C 1 334 ? 12.534 13.224 105.184 1.00 83.66 334 LEU C O 1
ATOM 7186 N N . SER D 1 25 ? -8.521 90.579 -27.655 1.00 46.29 25 SER D N 1
ATOM 7187 C CA . SER D 1 25 ? -9.241 89.845 -28.762 1.00 47.17 25 SER D CA 1
ATOM 7188 C C . SER D 1 25 ? -9.719 88.374 -28.497 1.00 45.57 25 SER D C 1
ATOM 7189 O O . SER D 1 25 ? -10.266 87.745 -29.389 1.00 45.10 25 SER D O 1
ATOM 7192 N N . ARG D 1 26 ? -9.568 87.846 -27.296 1.00 45.48 26 ARG D N 1
ATOM 7193 C CA . ARG D 1 26 ? -10.102 86.510 -27.016 1.00 44.41 26 ARG D CA 1
ATOM 7194 C C . ARG D 1 26 ? -11.078 86.373 -25.805 1.00 42.17 26 ARG D C 1
ATOM 7195 O O . ARG D 1 26 ? -10.911 87.041 -24.813 1.00 43.28 26 ARG D O 1
ATOM 7203 N N . ILE D 1 27 ? -12.074 85.494 -25.893 1.00 38.83 27 ILE D N 1
ATOM 7204 C CA . ILE D 1 27 ? -12.980 85.244 -24.811 1.00 34.70 27 ILE D CA 1
ATOM 7205 C C . ILE D 1 27 ? -12.828 83.819 -24.188 1.00 33.19 27 ILE D C 1
ATOM 7206 O O . ILE D 1 27 ? -12.931 82.785 -24.868 1.00 30.44 27 ILE D O 1
ATOM 7211 N N . LEU D 1 28 ? -12.683 83.785 -22.861 1.00 33.56 28 LEU D N 1
ATOM 7212 C CA . LEU D 1 28 ? -12.479 82.528 -22.156 1.00 30.25 28 LEU D CA 1
ATOM 7213 C C . LEU D 1 28 ? -13.791 82.175 -21.520 1.00 29.71 28 LEU D C 1
ATOM 7214 O O . LEU D 1 28 ? -14.281 82.915 -20.641 1.00 30.49 28 LEU D O 1
ATOM 7219 N N . VAL D 1 29 ? -14.399 81.075 -21.969 1.00 29.51 29 VAL D N 1
ATOM 7220 C CA . VAL D 1 29 ? -15.469 80.549 -21.160 1.00 29.91 29 VAL D CA 1
ATOM 7221 C C . VAL D 1 29 ? -15.020 79.471 -20.109 1.00 29.96 29 VAL D C 1
ATOM 7222 O O . VAL D 1 29 ? -14.347 78.508 -20.430 1.00 28.30 29 VAL D O 1
ATOM 7226 N N . THR D 1 30 ? -15.371 79.685 -18.854 1.00 27.42 30 THR D N 1
ATOM 7227 C CA . THR D 1 30 ? -15.251 78.636 -17.897 1.00 28.00 30 THR D CA 1
ATOM 7228 C C . THR D 1 30 ? -16.570 77.937 -17.710 1.00 29.18 30 THR D C 1
ATOM 7229 O O . THR D 1 30 ? -17.567 78.578 -17.893 1.00 28.68 30 THR D O 1
ATOM 7233 N N . GLY D 1 31 ? -16.580 76.658 -17.278 1.00 27.78 31 GLY D N 1
ATOM 7234 C CA . GLY D 1 31 ? -17.798 75.861 -17.123 1.00 27.36 31 GLY D CA 1
ATOM 7235 C C . GLY D 1 31 ? -18.383 75.684 -18.503 1.00 32.39 31 GLY D C 1
ATOM 7236 O O . GLY D 1 31 ? -19.655 75.572 -18.676 1.00 35.79 31 GLY D O 1
ATOM 7237 N N . GLY D 1 32 ? -17.509 75.677 -19.507 1.00 30.85 32 GLY D N 1
ATOM 7238 C CA . GLY D 1 32 ? -17.962 75.653 -20.894 1.00 36.19 32 GLY D CA 1
ATOM 7239 C C . GLY D 1 32 ? -18.796 74.427 -21.370 1.00 40.51 32 GLY D C 1
ATOM 7240 O O . GLY D 1 32 ? -19.411 74.446 -22.452 1.00 41.59 32 GLY D O 1
ATOM 7241 N N . THR D 1 33 ? -18.838 73.373 -20.565 1.00 40.68 33 THR D N 1
ATOM 7242 C CA . THR D 1 33 ? -19.268 72.067 -21.041 1.00 42.65 33 THR D CA 1
ATOM 7243 C C . THR D 1 33 ? -20.642 71.738 -20.449 1.00 43.24 33 THR D C 1
ATOM 7244 O O . THR D 1 33 ? -21.212 70.681 -20.749 1.00 43.34 33 THR D O 1
ATOM 7248 N N . GLY D 1 34 ? -21.142 72.634 -19.590 1.00 41.78 34 GLY D N 1
ATOM 7249 C CA . GLY D 1 34 ? -22.406 72.444 -18.894 1.00 43.77 34 GLY D CA 1
ATOM 7250 C C . GLY D 1 34 ? -23.603 72.605 -19.824 1.00 44.86 34 GLY D C 1
ATOM 7251 O O . GLY D 1 34 ? -23.418 72.719 -21.046 1.00 44.68 34 GLY D O 1
ATOM 7252 N N . GLN D 1 35 ? -24.821 72.616 -19.258 1.00 46.23 35 GLN D N 1
ATOM 7253 C CA . GLN D 1 35 ? -26.042 72.903 -20.006 1.00 46.67 35 GLN D CA 1
ATOM 7254 C C . GLN D 1 35 ? -26.030 74.206 -20.915 1.00 45.58 35 GLN D C 1
ATOM 7255 O O . GLN D 1 35 ? -26.390 74.167 -22.140 1.00 42.31 35 GLN D O 1
ATOM 7261 N N . ILE D 1 36 ? -25.672 75.344 -20.288 1.00 43.13 36 ILE D N 1
ATOM 7262 C CA . ILE D 1 36 ? -25.709 76.606 -20.994 1.00 39.53 36 ILE D CA 1
ATOM 7263 C C . ILE D 1 36 ? -24.576 76.674 -21.985 1.00 40.66 36 ILE D C 1
ATOM 7264 O O . ILE D 1 36 ? -24.833 76.847 -23.206 1.00 41.14 36 ILE D O 1
ATOM 7269 N N . GLY D 1 37 ? -23.352 76.459 -21.480 1.00 42.36 37 GLY D N 1
ATOM 7270 C CA . GLY D 1 37 ? -22.073 76.521 -22.252 1.00 40.10 37 GLY D CA 1
ATOM 7271 C C . GLY D 1 37 ? -21.997 75.653 -23.487 1.00 41.98 37 GLY D C 1
ATOM 7272 O O . GLY D 1 37 ? -21.466 76.089 -24.557 1.00 40.86 37 GLY D O 1
ATOM 7273 N N . MET D 1 38 ? -22.551 74.431 -23.370 1.00 42.69 38 MET D N 1
ATOM 7274 C CA . MET D 1 38 ? -22.647 73.473 -24.481 1.00 43.06 38 MET D CA 1
ATOM 7275 C C . MET D 1 38 ? -23.365 74.060 -25.722 1.00 44.30 38 MET D C 1
ATOM 7276 O O . MET D 1 38 ? -23.130 73.603 -26.855 1.00 46.72 38 MET D O 1
ATOM 7281 N N . GLU D 1 39 ? -24.206 75.073 -25.513 1.00 42.68 39 GLU D N 1
ATOM 7282 C CA . GLU D 1 39 ? -24.809 75.878 -26.612 1.00 43.99 39 GLU D CA 1
ATOM 7283 C C . GLU D 1 39 ? -24.281 77.336 -26.675 1.00 42.20 39 GLU D C 1
ATOM 7284 O O . GLU D 1 39 ? -24.213 77.934 -27.740 1.00 42.36 39 GLU D O 1
ATOM 7290 N N . LEU D 1 40 ? -23.908 77.916 -25.530 1.00 42.10 40 LEU D N 1
ATOM 7291 C CA . LEU D 1 40 ? -23.405 79.288 -25.522 1.00 39.06 40 LEU D CA 1
ATOM 7292 C C . LEU D 1 40 ? -22.139 79.407 -26.356 1.00 41.50 40 LEU D C 1
ATOM 7293 O O . LEU D 1 40 ? -22.023 80.344 -27.160 1.00 42.63 40 LEU D O 1
ATOM 7298 N N . VAL D 1 41 ? -21.190 78.457 -26.152 1.00 42.72 41 VAL D N 1
ATOM 7299 C CA . VAL D 1 41 ? -19.879 78.465 -26.813 1.00 40.41 41 VAL D CA 1
ATOM 7300 C C . VAL D 1 41 ? -20.035 78.390 -28.366 1.00 42.58 41 VAL D C 1
ATOM 7301 O O . VAL D 1 41 ? -19.420 79.207 -29.054 1.00 39.98 41 VAL D O 1
ATOM 7305 N N . PRO D 1 42 ? -20.802 77.382 -28.907 1.00 42.88 42 PRO D N 1
ATOM 7306 C CA . PRO D 1 42 ? -21.022 77.421 -30.365 1.00 45.61 42 PRO D CA 1
ATOM 7307 C C . PRO D 1 42 ? -21.658 78.694 -30.920 1.00 45.32 42 PRO D C 1
ATOM 7308 O O . PRO D 1 42 ? -21.334 79.063 -32.027 1.00 44.65 42 PRO D O 1
ATOM 7312 N N . TYR D 1 43 ? -22.442 79.395 -30.116 1.00 47.41 43 TYR D N 1
ATOM 7313 C CA . TYR D 1 43 ? -23.118 80.614 -30.571 1.00 49.29 43 TYR D CA 1
ATOM 7314 C C . TYR D 1 43 ? -22.200 81.834 -30.590 1.00 48.60 43 TYR D C 1
ATOM 7315 O O . TYR D 1 43 ? -22.141 82.542 -31.588 1.00 50.57 43 TYR D O 1
ATOM 7324 N N . MET D 1 44 ? -21.481 82.075 -29.494 1.00 47.34 44 MET D N 1
ATOM 7325 C CA . MET D 1 44 ? -20.339 82.980 -29.520 1.00 45.06 44 MET D CA 1
ATOM 7326 C C . MET D 1 44 ? -19.298 82.667 -30.629 1.00 44.31 44 MET D C 1
ATOM 7327 O O . MET D 1 44 ? -18.674 83.558 -31.125 1.00 44.74 44 MET D O 1
ATOM 7332 N N . ARG D 1 45 ? -19.067 81.410 -30.963 1.00 43.13 45 ARG D N 1
ATOM 7333 C CA . ARG D 1 45 ? -18.121 81.094 -32.008 1.00 44.79 45 ARG D CA 1
ATOM 7334 C C . ARG D 1 45 ? -18.698 81.529 -33.399 1.00 48.47 45 ARG D C 1
ATOM 7335 O O . ARG D 1 45 ? -17.990 82.108 -34.200 1.00 48.36 45 ARG D O 1
ATOM 7343 N N . GLN D 1 46 ? -19.993 81.263 -33.615 1.00 51.82 46 GLN D N 1
ATOM 7344 C CA . GLN D 1 46 ? -20.776 81.789 -34.704 1.00 53.54 46 GLN D CA 1
ATOM 7345 C C . GLN D 1 46 ? -20.572 83.288 -34.872 1.00 52.15 46 GLN D C 1
ATOM 7346 O O . GLN D 1 46 ? -20.167 83.708 -35.950 1.00 51.39 46 GLN D O 1
ATOM 7352 N N . LEU D 1 47 ? -20.814 84.056 -33.803 1.00 50.20 47 LEU D N 1
ATOM 7353 C CA . LEU D 1 47 ? -20.716 85.519 -33.802 1.00 48.68 47 LEU D CA 1
ATOM 7354 C C . LEU D 1 47 ? -19.299 86.101 -33.942 1.00 49.40 47 LEU D C 1
ATOM 7355 O O . LEU D 1 47 ? -19.126 87.232 -34.446 1.00 48.95 47 LEU D O 1
ATOM 7360 N N . PHE D 1 48 ? -18.283 85.382 -33.466 1.00 48.72 48 PHE D N 1
ATOM 7361 C CA . PHE D 1 48 ? -16.993 86.049 -33.279 1.00 49.12 48 PHE D CA 1
ATOM 7362 C C . PHE D 1 48 ? -15.803 85.368 -33.942 1.00 49.75 48 PHE D C 1
ATOM 7363 O O . PHE D 1 48 ? -14.682 85.873 -33.854 1.00 47.45 48 PHE D O 1
ATOM 7371 N N . GLY D 1 49 ? -16.037 84.209 -34.558 1.00 50.75 49 GLY D N 1
ATOM 7372 C CA . GLY D 1 49 ? -14.936 83.383 -35.056 1.00 52.02 49 GLY D CA 1
ATOM 7373 C C . GLY D 1 49 ? -14.621 82.266 -34.057 1.00 53.80 49 GLY D C 1
ATOM 7374 O O . GLY D 1 49 ? -14.463 82.510 -32.820 1.00 53.98 49 GLY D O 1
ATOM 7375 N N . ALA D 1 50 ? -14.527 81.045 -34.612 1.00 54.30 50 ALA D N 1
ATOM 7376 C CA . ALA D 1 50 ? -14.264 79.806 -33.880 1.00 55.53 50 ALA D CA 1
ATOM 7377 C C . ALA D 1 50 ? -13.095 80.051 -32.893 1.00 56.15 50 ALA D C 1
ATOM 7378 O O . ALA D 1 50 ? -13.135 79.690 -31.675 1.00 55.96 50 ALA D O 1
ATOM 7380 N N . ASP D 1 51 ? -12.112 80.757 -33.430 1.00 55.42 51 ASP D N 1
ATOM 7381 C CA . ASP D 1 51 ? -10.843 80.845 -32.815 1.00 55.58 51 ASP D CA 1
ATOM 7382 C C . ASP D 1 51 ? -10.811 81.898 -31.693 1.00 52.77 51 ASP D C 1
ATOM 7383 O O . ASP D 1 51 ? -9.966 81.793 -30.787 1.00 53.54 51 ASP D O 1
ATOM 7388 N N . THR D 1 52 ? -11.772 82.826 -31.690 1.00 49.26 52 THR D N 1
ATOM 7389 C CA . THR D 1 52 ? -11.813 83.860 -30.659 1.00 45.34 52 THR D CA 1
ATOM 7390 C C . THR D 1 52 ? -12.423 83.428 -29.266 1.00 43.89 52 THR D C 1
ATOM 7391 O O . THR D 1 52 ? -12.304 84.140 -28.234 1.00 42.51 52 THR D O 1
ATOM 7395 N N . ILE D 1 53 ? -13.007 82.218 -29.232 1.00 42.51 53 ILE D N 1
ATOM 7396 C CA . ILE D 1 53 ? -13.646 81.691 -28.030 1.00 41.33 53 ILE D CA 1
ATOM 7397 C C . ILE D 1 53 ? -12.807 80.508 -27.549 1.00 40.49 53 ILE D C 1
ATOM 7398 O O . ILE D 1 53 ? -12.607 79.559 -28.318 1.00 41.32 53 ILE D O 1
ATOM 7403 N N . VAL D 1 54 ? -12.302 80.619 -26.298 1.00 37.36 54 VAL D N 1
ATOM 7404 C CA . VAL D 1 54 ? -11.567 79.604 -25.595 1.00 33.81 54 VAL D CA 1
ATOM 7405 C C . VAL D 1 54 ? -12.534 78.911 -24.624 1.00 33.52 54 VAL D C 1
ATOM 7406 O O . VAL D 1 54 ? -12.959 79.466 -23.639 1.00 35.96 54 VAL D O 1
ATOM 7410 N N . ASN D 1 55 ? -12.896 77.692 -24.925 1.00 32.88 55 ASN D N 1
ATOM 7411 C CA . ASN D 1 55 ? -13.782 76.916 -24.124 1.00 35.68 55 ASN D CA 1
ATOM 7412 C C . ASN D 1 55 ? -12.968 76.016 -23.093 1.00 37.87 55 ASN D C 1
ATOM 7413 O O . ASN D 1 55 ? -11.908 75.387 -23.416 1.00 38.60 55 ASN D O 1
ATOM 7418 N N . SER D 1 56 ? -13.407 76.030 -21.836 1.00 37.50 56 SER D N 1
ATOM 7419 C CA . SER D 1 56 ? -12.670 75.374 -20.740 1.00 35.55 56 SER D CA 1
ATOM 7420 C C . SER D 1 56 ? -13.594 74.720 -19.709 1.00 36.80 56 SER D C 1
ATOM 7421 O O . SER D 1 56 ? -14.719 75.163 -19.502 1.00 35.11 56 SER D O 1
ATOM 7424 N N . ASP D 1 57 ? -13.160 73.632 -19.085 1.00 37.74 57 ASP D N 1
ATOM 7425 C CA . ASP D 1 57 ? -14.004 72.993 -18.106 1.00 36.03 57 ASP D CA 1
ATOM 7426 C C . ASP D 1 57 ? -13.075 72.022 -17.402 1.00 35.39 57 ASP D C 1
ATOM 7427 O O . ASP D 1 57 ? -11.842 72.122 -17.503 1.00 34.68 57 ASP D O 1
ATOM 7432 N N . ILE D 1 58 ? -13.658 71.108 -16.665 1.00 33.70 58 ILE D N 1
ATOM 7433 C CA . ILE D 1 58 ? -12.886 70.184 -15.922 1.00 34.03 58 ILE D CA 1
ATOM 7434 C C . ILE D 1 58 ? -13.261 68.893 -16.535 1.00 32.53 58 ILE D C 1
ATOM 7435 O O . ILE D 1 58 ? -12.692 67.918 -16.159 1.00 30.48 58 ILE D O 1
ATOM 7440 N N . LYS D 1 59 ? -14.258 68.915 -17.439 1.00 34.19 59 LYS D N 1
ATOM 7441 C CA . LYS D 1 59 ? -14.634 67.760 -18.351 1.00 35.08 59 LYS D CA 1
ATOM 7442 C C . LYS D 1 59 ? -14.730 68.244 -19.830 1.00 35.29 59 LYS D C 1
ATOM 7443 O O . LYS D 1 59 ? -15.152 69.408 -20.095 1.00 33.55 59 LYS D O 1
ATOM 7449 N N . ALA D 1 60 ? -14.354 67.361 -20.756 1.00 36.53 60 ALA D N 1
ATOM 7450 C CA . ALA D 1 60 ? -14.200 67.673 -22.152 1.00 39.10 60 ALA D CA 1
ATOM 7451 C C . ALA D 1 60 ? -15.613 67.754 -22.705 1.00 40.73 60 ALA D C 1
ATOM 7452 O O . ALA D 1 60 ? -16.507 67.170 -22.130 1.00 41.50 60 ALA D O 1
ATOM 7454 N N . PRO D 1 61 ? -15.812 68.455 -23.831 1.00 42.46 61 PRO D N 1
ATOM 7455 C CA . PRO D 1 61 ? -17.085 68.262 -24.563 1.00 47.07 61 PRO D CA 1
ATOM 7456 C C . PRO D 1 61 ? -17.489 66.790 -24.809 1.00 51.77 61 PRO D C 1
ATOM 7457 O O . PRO D 1 61 ? -16.594 65.897 -24.946 1.00 52.42 61 PRO D O 1
ATOM 7461 N N . GLY D 1 62 ? -18.817 66.547 -24.839 1.00 55.94 62 GLY D N 1
ATOM 7462 C CA . GLY D 1 62 ? -19.410 65.257 -25.275 1.00 59.58 62 GLY D CA 1
ATOM 7463 C C . GLY D 1 62 ? -18.787 64.703 -26.565 1.00 63.99 62 GLY D C 1
ATOM 7464 O O . GLY D 1 62 ? -19.372 63.851 -27.264 1.00 67.30 62 GLY D O 1
ATOM 7465 N N . ARG D 1 66 ? -17.023 67.343 -30.715 1.00 87.73 66 ARG D N 1
ATOM 7466 C CA . ARG D 1 66 ? -15.738 67.908 -31.170 1.00 87.50 66 ARG D CA 1
ATOM 7467 C C . ARG D 1 66 ? -15.280 69.121 -30.336 1.00 85.60 66 ARG D C 1
ATOM 7468 O O . ARG D 1 66 ? -15.079 68.961 -29.121 1.00 85.95 66 ARG D O 1
ATOM 7476 N N . ASP D 1 67 ? -15.116 70.294 -30.988 1.00 82.19 67 ASP D N 1
ATOM 7477 C CA . ASP D 1 67 ? -14.646 71.601 -30.395 1.00 78.64 67 ASP D CA 1
ATOM 7478 C C . ASP D 1 67 ? -13.337 72.232 -30.972 1.00 76.30 67 ASP D C 1
ATOM 7479 O O . ASP D 1 67 ? -13.403 73.285 -31.633 1.00 75.54 67 ASP D O 1
ATOM 7484 N N . GLY D 1 68 ? -12.176 71.641 -30.610 1.00 73.73 68 GLY D N 1
ATOM 7485 C CA . GLY D 1 68 ? -10.849 71.928 -31.210 1.00 70.36 68 GLY D CA 1
ATOM 7486 C C . GLY D 1 68 ? -10.109 73.193 -30.772 1.00 67.86 68 GLY D C 1
ATOM 7487 O O . GLY D 1 68 ? -9.247 73.719 -31.538 1.00 67.85 68 GLY D O 1
ATOM 7488 N N . ASN D 1 69 ? -10.460 73.666 -29.555 1.00 62.19 69 ASN D N 1
ATOM 7489 C CA . ASN D 1 69 ? -9.867 74.860 -28.943 1.00 56.59 69 ASN D CA 1
ATOM 7490 C C . ASN D 1 69 ? -10.306 74.885 -27.468 1.00 52.75 69 ASN D C 1
ATOM 7491 O O . ASN D 1 69 ? -10.870 75.869 -26.938 1.00 50.32 69 ASN D O 1
ATOM 7496 N N . PHE D 1 70 ? -10.015 73.758 -26.830 1.00 47.36 70 PHE D N 1
ATOM 7497 C CA . PHE D 1 70 ? -10.573 73.441 -25.534 1.00 45.09 70 PHE D CA 1
ATOM 7498 C C . PHE D 1 70 ? -9.443 73.428 -24.536 1.00 42.84 70 PHE D C 1
ATOM 7499 O O . PHE D 1 70 ? -8.388 72.801 -24.808 1.00 39.77 70 PHE D O 1
ATOM 7507 N N . VAL D 1 71 ? -9.684 74.043 -23.363 1.00 38.17 71 VAL D N 1
ATOM 7508 C CA . VAL D 1 71 ? -8.713 73.806 -22.314 1.00 34.45 71 VAL D CA 1
ATOM 7509 C C . VAL D 1 71 ? -9.305 73.390 -21.007 1.00 31.73 71 VAL D C 1
ATOM 7510 O O . VAL D 1 71 ? -10.443 73.653 -20.701 1.00 28.79 71 VAL D O 1
ATOM 7514 N N . TYR D 1 72 ? -8.475 72.709 -20.254 1.00 31.18 72 TYR D N 1
ATOM 7515 C CA . TYR D 1 72 ? -8.827 72.309 -18.910 1.00 31.14 72 TYR D CA 1
ATOM 7516 C C . TYR D 1 72 ? -8.644 73.551 -18.105 1.00 30.21 72 TYR D C 1
ATOM 7517 O O . TYR D 1 72 ? -7.588 74.207 -18.157 1.00 30.82 72 TYR D O 1
ATOM 7526 N N . CYS D 1 73 ? -9.672 73.877 -17.357 1.00 30.29 73 CYS D N 1
ATOM 7527 C CA . CYS D 1 73 ? -9.475 74.923 -16.381 1.00 33.33 73 CYS D CA 1
ATOM 7528 C C . CYS D 1 73 ? -10.357 74.649 -15.157 1.00 33.04 73 CYS D C 1
ATOM 7529 O O . CYS D 1 73 ? -11.593 74.651 -15.309 1.00 33.89 73 CYS D O 1
ATOM 7532 N N . ASP D 1 74 ? -9.753 74.430 -14.000 1.00 31.90 74 ASP D N 1
ATOM 7533 C CA . ASP D 1 74 ? -10.483 74.433 -12.691 1.00 32.73 74 ASP D CA 1
ATOM 7534 C C . ASP D 1 74 ? -10.390 75.792 -12.120 1.00 34.73 74 ASP D C 1
ATOM 7535 O O . ASP D 1 74 ? -9.318 76.256 -11.712 1.00 37.82 74 ASP D O 1
ATOM 7540 N N . VAL D 1 75 ? -11.542 76.445 -12.055 1.00 36.08 75 VAL D N 1
ATOM 7541 C CA . VAL D 1 75 ? -11.673 77.844 -11.635 1.00 32.58 75 VAL D CA 1
ATOM 7542 C C . VAL D 1 75 ? -11.249 78.034 -10.145 1.00 31.69 75 VAL D C 1
ATOM 7543 O O . VAL D 1 75 ? -11.123 79.198 -9.667 1.00 29.35 75 VAL D O 1
ATOM 7547 N N . GLN D 1 76 ? -10.982 76.929 -9.424 1.00 29.42 76 GLN D N 1
ATOM 7548 C CA . GLN D 1 76 ? -10.399 77.055 -8.044 1.00 31.23 76 GLN D CA 1
ATOM 7549 C C . GLN D 1 76 ? -8.868 77.326 -8.086 1.00 31.51 76 GLN D C 1
ATOM 7550 O O . GLN D 1 76 ? -8.240 77.736 -7.103 1.00 31.24 76 GLN D O 1
ATOM 7556 N N . ASP D 1 77 ? -8.277 77.063 -9.247 1.00 31.85 77 ASP D N 1
ATOM 7557 C CA . ASP D 1 77 ? -6.854 77.104 -9.415 1.00 34.12 77 ASP D CA 1
ATOM 7558 C C . ASP D 1 77 ? -6.625 78.485 -10.146 1.00 36.52 77 ASP D C 1
ATOM 7559 O O . ASP D 1 77 ? -6.661 78.582 -11.422 1.00 37.32 77 ASP D O 1
ATOM 7564 N N . ARG D 1 78 ? -6.447 79.533 -9.349 1.00 36.68 78 ARG D N 1
ATOM 7565 C CA . ARG D 1 78 ? -6.164 80.882 -9.877 1.00 39.83 78 ARG D CA 1
ATOM 7566 C C . ARG D 1 78 ? -4.942 80.977 -10.900 1.00 38.52 78 ARG D C 1
ATOM 7567 O O . ARG D 1 78 ? -5.023 81.648 -11.958 1.00 36.56 78 ARG D O 1
ATOM 7575 N N . ASP D 1 79 ? -3.856 80.292 -10.568 1.00 39.67 79 ASP D N 1
ATOM 7576 C CA . ASP D 1 79 ? -2.645 80.321 -11.418 1.00 39.44 79 ASP D CA 1
ATOM 7577 C C . ASP D 1 79 ? -2.850 79.705 -12.805 1.00 37.76 79 ASP D C 1
ATOM 7578 O O . ASP D 1 79 ? -2.317 80.172 -13.786 1.00 37.27 79 ASP D O 1
ATOM 7583 N N . SER D 1 80 ? -3.612 78.621 -12.860 1.00 35.20 80 SER D N 1
ATOM 7584 C CA . SER D 1 80 ? -3.895 77.930 -14.081 1.00 35.47 80 SER D CA 1
ATOM 7585 C C . SER D 1 80 ? -4.747 78.904 -15.002 1.00 36.41 80 SER D C 1
ATOM 7586 O O . SER D 1 80 ? -4.567 79.075 -16.256 1.00 35.65 80 SER D O 1
ATOM 7589 N N . MET D 1 81 ? -5.616 79.604 -14.348 1.00 34.18 81 MET D N 1
ATOM 7590 C CA . MET D 1 81 ? -6.399 80.616 -15.035 1.00 37.88 81 MET D CA 1
ATOM 7591 C C . MET D 1 81 ? -5.557 81.866 -15.510 1.00 36.40 81 MET D C 1
ATOM 7592 O O . MET D 1 81 ? -5.761 82.373 -16.624 1.00 30.99 81 MET D O 1
ATOM 7597 N N . ALA D 1 82 ? -4.657 82.367 -14.650 1.00 36.12 82 ALA D N 1
ATOM 7598 C CA . ALA D 1 82 ? -3.691 83.397 -15.119 1.00 37.59 82 ALA D CA 1
ATOM 7599 C C . ALA D 1 82 ? -2.964 82.863 -16.438 1.00 37.59 82 ALA D C 1
ATOM 7600 O O . ALA D 1 82 ? -2.804 83.644 -17.455 1.00 38.53 82 ALA D O 1
ATOM 7602 N N . ARG D 1 83 ? -2.600 81.560 -16.421 1.00 34.56 83 ARG D N 1
ATOM 7603 C CA . ARG D 1 83 ? -1.858 80.965 -17.508 1.00 37.73 83 ARG D CA 1
ATOM 7604 C C . ARG D 1 83 ? -2.695 81.047 -18.804 1.00 39.60 83 ARG D C 1
ATOM 7605 O O . ARG D 1 83 ? -2.279 81.626 -19.803 1.00 38.32 83 ARG D O 1
ATOM 7613 N N . ILE D 1 84 ? -3.888 80.461 -18.779 1.00 39.14 84 ILE D N 1
ATOM 7614 C CA . ILE D 1 84 ? -4.807 80.608 -19.908 1.00 37.67 84 ILE D CA 1
ATOM 7615 C C . ILE D 1 84 ? -5.035 82.096 -20.390 1.00 36.38 84 ILE D C 1
ATOM 7616 O O . ILE D 1 84 ? -5.007 82.441 -21.621 1.00 34.11 84 ILE D O 1
ATOM 7621 N N . VAL D 1 85 ? -5.263 82.965 -19.431 1.00 33.26 85 VAL D N 1
ATOM 7622 C CA . VAL D 1 85 ? -5.568 84.352 -19.814 1.00 33.96 85 VAL D CA 1
ATOM 7623 C C . VAL D 1 85 ? -4.462 84.953 -20.652 1.00 33.80 85 VAL D C 1
ATOM 7624 O O . VAL D 1 85 ? -4.714 85.600 -21.698 1.00 34.02 85 VAL D O 1
ATOM 7628 N N . THR D 1 86 ? -3.241 84.732 -20.180 1.00 33.33 86 THR D N 1
ATOM 7629 C CA . THR D 1 86 ? -2.096 85.391 -20.777 1.00 34.92 86 THR D CA 1
ATOM 7630 C C . THR D 1 86 ? -1.659 84.713 -22.073 1.00 36.95 86 THR D C 1
ATOM 7631 O O . THR D 1 86 ? -1.283 85.405 -23.017 1.00 36.56 86 THR D O 1
ATOM 7635 N N . GLU D 1 87 ? -1.636 83.363 -22.097 1.00 37.00 87 GLU D N 1
ATOM 7636 C CA . GLU D 1 87 ? -1.128 82.678 -23.280 1.00 40.31 87 GLU D CA 1
ATOM 7637 C C . GLU D 1 87 ? -2.054 82.875 -24.468 1.00 40.69 87 GLU D C 1
ATOM 7638 O O . GLU D 1 87 ? -1.580 82.927 -25.588 1.00 40.74 87 GLU D O 1
ATOM 7644 N N . GLN D 1 88 ? -3.366 82.988 -24.181 1.00 39.66 88 GLN D N 1
ATOM 7645 C CA . GLN D 1 88 ? -4.429 83.044 -25.145 1.00 37.61 88 GLN D CA 1
ATOM 7646 C C . GLN D 1 88 ? -4.879 84.450 -25.498 1.00 38.21 88 GLN D C 1
ATOM 7647 O O . GLN D 1 88 ? -5.759 84.535 -26.341 1.00 38.55 88 GLN D O 1
ATOM 7653 N N . GLY D 1 89 ? -4.356 85.527 -24.881 1.00 36.35 89 GLY D N 1
ATOM 7654 C CA . GLY D 1 89 ? -4.758 86.946 -25.286 1.00 35.92 89 GLY D CA 1
ATOM 7655 C C . GLY D 1 89 ? -6.249 87.233 -24.940 1.00 37.44 89 GLY D C 1
ATOM 7656 O O . GLY D 1 89 ? -6.996 87.755 -25.777 1.00 34.27 89 GLY D O 1
ATOM 7657 N N . VAL D 1 90 ? -6.669 86.818 -23.708 1.00 37.13 90 VAL D N 1
ATOM 7658 C CA . VAL D 1 90 ? -8.051 86.908 -23.238 1.00 34.21 90 VAL D CA 1
ATOM 7659 C C . VAL D 1 90 ? -8.288 88.339 -22.755 1.00 34.01 90 VAL D C 1
ATOM 7660 O O . VAL D 1 90 ? -7.488 88.887 -21.994 1.00 32.71 90 VAL D O 1
ATOM 7664 N N . ASP D 1 91 ? -9.371 88.969 -23.218 1.00 31.63 91 ASP D N 1
ATOM 7665 C CA . ASP D 1 91 ? -9.821 90.240 -22.600 1.00 33.11 91 ASP D CA 1
ATOM 7666 C C . ASP D 1 91 ? -11.177 90.110 -21.876 1.00 31.00 91 ASP D C 1
ATOM 7667 O O . ASP D 1 91 ? -11.566 91.046 -21.287 1.00 28.70 91 ASP D O 1
ATOM 7672 N N . THR D 1 92 ? -11.869 88.957 -21.974 1.00 30.49 92 THR D N 1
ATOM 7673 C CA . THR D 1 92 ? -13.212 88.694 -21.382 1.00 32.00 92 THR D CA 1
ATOM 7674 C C . THR D 1 92 ? -13.339 87.235 -20.875 1.00 31.06 92 THR D C 1
ATOM 7675 O O . THR D 1 92 ? -12.995 86.258 -21.593 1.00 31.77 92 THR D O 1
ATOM 7679 N N . ILE D 1 93 ? -13.835 87.106 -19.647 1.00 28.77 93 ILE D N 1
ATOM 7680 C CA . ILE D 1 93 ? -14.111 85.845 -19.043 1.00 27.12 93 ILE D CA 1
ATOM 7681 C C . ILE D 1 93 ? -15.636 85.679 -18.994 1.00 26.81 93 ILE D C 1
ATOM 7682 O O . ILE D 1 93 ? -16.386 86.494 -18.389 1.00 27.27 93 ILE D O 1
ATOM 7687 N N . VAL D 1 94 ? -16.133 84.623 -19.639 1.00 28.37 94 VAL D N 1
ATOM 7688 C CA . VAL D 1 94 ? -17.581 84.259 -19.533 1.00 27.36 94 VAL D CA 1
ATOM 7689 C C . VAL D 1 94 ? -17.588 83.075 -18.587 1.00 27.07 94 VAL D C 1
ATOM 7690 O O . VAL D 1 94 ? -17.275 81.947 -18.960 1.00 20.71 94 VAL D O 1
ATOM 7694 N N . HIS D 1 95 ? -17.785 83.415 -17.310 1.00 27.24 95 HIS D N 1
ATOM 7695 C CA . HIS D 1 95 ? -17.619 82.487 -16.204 1.00 24.96 95 HIS D CA 1
ATOM 7696 C C . HIS D 1 95 ? -18.904 81.719 -15.959 1.00 27.49 95 HIS D C 1
ATOM 7697 O O . HIS D 1 95 ? -19.725 82.127 -15.159 1.00 25.07 95 HIS D O 1
ATOM 7704 N N . MET D 1 96 ? -19.050 80.547 -16.569 1.00 29.83 96 MET D N 1
ATOM 7705 C CA . MET D 1 96 ? -20.239 79.744 -16.384 1.00 30.01 96 MET D CA 1
ATOM 7706 C C . MET D 1 96 ? -19.937 78.761 -15.288 1.00 30.41 96 MET D C 1
ATOM 7707 O O . MET D 1 96 ? -20.846 78.036 -14.913 1.00 28.07 96 MET D O 1
ATOM 7712 N N . ALA D 1 97 ? -18.698 78.641 -14.800 1.00 29.17 97 ALA D N 1
ATOM 7713 C CA . ALA D 1 97 ? -18.459 77.426 -14.037 1.00 30.79 97 ALA D CA 1
ATOM 7714 C C . ALA D 1 97 ? -19.203 77.555 -12.689 1.00 31.02 97 ALA D C 1
ATOM 7715 O O . ALA D 1 97 ? -19.062 78.582 -12.014 1.00 27.54 97 ALA D O 1
ATOM 7717 N N . SER D 1 98 ? -19.962 76.519 -12.319 1.00 30.36 98 SER D N 1
ATOM 7718 C CA . SER D 1 98 ? -20.643 76.494 -11.079 1.00 33.97 98 SER D CA 1
ATOM 7719 C C . SER D 1 98 ? -20.952 75.093 -10.674 1.00 34.85 98 SER D C 1
ATOM 7720 O O . SER D 1 98 ? -21.091 74.201 -11.506 1.00 35.55 98 SER D O 1
ATOM 7723 N N . LEU D 1 99 ? -21.104 74.890 -9.379 1.00 38.04 99 LEU D N 1
ATOM 7724 C CA . LEU D 1 99 ? -21.883 73.718 -8.907 1.00 42.96 99 LEU D CA 1
ATOM 7725 C C . LEU D 1 99 ? -23.307 74.268 -8.708 1.00 44.99 99 LEU D C 1
ATOM 7726 O O . LEU D 1 99 ? -23.452 75.457 -8.315 1.00 47.57 99 LEU D O 1
ATOM 7731 N N . LEU D 1 100 ? -24.334 73.459 -9.017 1.00 48.52 100 LEU D N 1
ATOM 7732 C CA . LEU D 1 100 ? -25.758 73.925 -9.032 1.00 49.04 100 LEU D CA 1
ATOM 7733 C C . LEU D 1 100 ? -26.585 73.501 -7.754 1.00 49.77 100 LEU D C 1
ATOM 7734 O O . LEU D 1 100 ? -25.995 73.015 -6.782 1.00 49.01 100 LEU D O 1
ATOM 7739 N N . SER D 1 101 ? -27.903 73.729 -7.752 1.00 51.18 101 SER D N 1
ATOM 7740 C CA . SER D 1 101 ? -28.731 73.585 -6.555 1.00 54.65 101 SER D CA 1
ATOM 7741 C C . SER D 1 101 ? -28.585 72.226 -5.896 1.00 55.69 101 SER D C 1
ATOM 7742 O O . SER D 1 101 ? -28.389 72.157 -4.672 1.00 56.99 101 SER D O 1
ATOM 7745 N N . ALA D 1 102 ? -28.589 71.158 -6.700 1.00 57.50 102 ALA D N 1
ATOM 7746 C CA . ALA D 1 102 ? -28.671 69.779 -6.183 1.00 57.52 102 ALA D CA 1
ATOM 7747 C C . ALA D 1 102 ? -27.403 69.374 -5.498 1.00 58.21 102 ALA D C 1
ATOM 7748 O O . ALA D 1 102 ? -27.411 69.113 -4.281 1.00 61.11 102 ALA D O 1
ATOM 7750 N N . VAL D 1 103 ? -26.291 69.412 -6.217 1.00 57.97 103 VAL D N 1
ATOM 7751 C CA . VAL D 1 103 ? -24.967 69.102 -5.629 1.00 56.71 103 VAL D CA 1
ATOM 7752 C C . VAL D 1 103 ? -24.720 70.054 -4.420 1.00 58.25 103 VAL D C 1
ATOM 7753 O O . VAL D 1 103 ? -24.086 69.611 -3.431 1.00 60.12 103 VAL D O 1
ATOM 7757 N N . GLY D 1 104 ? -25.219 71.324 -4.502 1.00 56.59 104 GLY D N 1
ATOM 7758 C CA . GLY D 1 104 ? -25.134 72.297 -3.399 1.00 54.09 104 GLY D CA 1
ATOM 7759 C C . GLY D 1 104 ? -25.793 71.775 -2.107 1.00 53.85 104 GLY D C 1
ATOM 7760 O O . GLY D 1 104 ? -25.211 71.843 -0.988 1.00 51.02 104 GLY D O 1
ATOM 7761 N N . GLU D 1 105 ? -27.021 71.250 -2.276 1.00 53.97 105 GLU D N 1
ATOM 7762 C CA . GLU D 1 105 ? -27.728 70.618 -1.176 1.00 52.78 105 GLU D CA 1
ATOM 7763 C C . GLU D 1 105 ? -27.014 69.326 -0.779 1.00 52.94 105 GLU D C 1
ATOM 7764 O O . GLU D 1 105 ? -26.812 69.094 0.451 1.00 52.06 105 GLU D O 1
ATOM 7770 N N . ALA D 1 106 ? -26.542 68.560 -1.790 1.00 52.36 106 ALA D N 1
ATOM 7771 C CA . ALA D 1 106 ? -25.939 67.218 -1.528 1.00 52.46 106 ALA D CA 1
ATOM 7772 C C . ALA D 1 106 ? -24.576 67.290 -0.811 1.00 53.02 106 ALA D C 1
ATOM 7773 O O . ALA D 1 106 ? -24.261 66.461 0.028 1.00 53.16 106 ALA D O 1
ATOM 7775 N N . ASN D 1 107 ? -23.830 68.344 -1.066 1.00 54.84 107 ASN D N 1
ATOM 7776 C CA . ASN D 1 107 ? -22.424 68.418 -0.688 1.00 57.50 107 ASN D CA 1
ATOM 7777 C C . ASN D 1 107 ? -22.107 69.905 -0.361 1.00 58.39 107 ASN D C 1
ATOM 7778 O O . ASN D 1 107 ? -21.895 70.721 -1.270 1.00 58.39 107 ASN D O 1
ATOM 7783 N N . PRO D 1 108 ? -22.019 70.244 0.944 1.00 59.38 108 PRO D N 1
ATOM 7784 C CA . PRO D 1 108 ? -22.139 71.663 1.286 1.00 57.89 108 PRO D CA 1
ATOM 7785 C C . PRO D 1 108 ? -20.965 72.530 0.808 1.00 56.26 108 PRO D C 1
ATOM 7786 O O . PRO D 1 108 ? -21.151 73.601 0.178 1.00 57.59 108 PRO D O 1
ATOM 7790 N N . SER D 1 109 ? -19.765 72.050 1.111 1.00 53.49 109 SER D N 1
ATOM 7791 C CA . SER D 1 109 ? -18.553 72.870 1.182 1.00 50.77 109 SER D CA 1
ATOM 7792 C C . SER D 1 109 ? -17.874 72.909 -0.189 1.00 47.73 109 SER D C 1
ATOM 7793 O O . SER D 1 109 ? -17.168 73.833 -0.499 1.00 46.43 109 SER D O 1
ATOM 7796 N N . LEU D 1 110 ? -18.157 71.909 -1.012 1.00 45.88 110 LEU D N 1
ATOM 7797 C CA . LEU D 1 110 ? -17.576 71.816 -2.311 1.00 44.14 110 LEU D CA 1
ATOM 7798 C C . LEU D 1 110 ? -18.247 72.857 -3.178 1.00 41.47 110 LEU D C 1
ATOM 7799 O O . LEU D 1 110 ? -17.593 73.595 -3.788 1.00 40.27 110 LEU D O 1
ATOM 7804 N N . ALA D 1 111 ? -19.552 72.927 -3.166 1.00 40.18 111 ALA D N 1
ATOM 7805 C CA . ALA D 1 111 ? -20.297 73.979 -3.827 1.00 38.91 111 ALA D CA 1
ATOM 7806 C C . ALA D 1 111 ? -19.880 75.372 -3.365 1.00 38.60 111 ALA D C 1
ATOM 7807 O O . ALA D 1 111 ? -19.568 76.245 -4.208 1.00 36.68 111 ALA D O 1
ATOM 7809 N N . LEU D 1 112 ? -19.765 75.541 -2.049 1.00 36.78 112 LEU D N 1
ATOM 7810 C CA . LEU D 1 112 ? -19.333 76.802 -1.471 1.00 36.34 112 LEU D CA 1
ATOM 7811 C C . LEU D 1 112 ? -18.042 77.158 -2.094 1.00 38.75 112 LEU D C 1
ATOM 7812 O O . LEU D 1 112 ? -17.917 78.261 -2.640 1.00 40.62 112 LEU D O 1
ATOM 7817 N N . SER D 1 113 ? -17.104 76.193 -2.051 1.00 39.16 113 SER D N 1
ATOM 7818 C CA . SER D 1 113 ? -15.732 76.344 -2.534 1.00 38.39 113 SER D CA 1
ATOM 7819 C C . SER D 1 113 ? -15.603 76.590 -4.091 1.00 37.83 113 SER D C 1
ATOM 7820 O O . SER D 1 113 ? -14.804 77.425 -4.566 1.00 38.46 113 SER D O 1
ATOM 7823 N N . VAL D 1 114 ? -16.374 75.882 -4.903 1.00 37.20 114 VAL D N 1
ATOM 7824 C CA . VAL D 1 114 ? -16.211 76.049 -6.338 1.00 34.31 114 VAL D CA 1
ATOM 7825 C C . VAL D 1 114 ? -16.812 77.399 -6.666 1.00 35.16 114 VAL D C 1
ATOM 7826 O O . VAL D 1 114 ? -16.277 78.100 -7.497 1.00 36.70 114 VAL D O 1
ATOM 7830 N N . ASN D 1 115 ? -17.926 77.755 -6.033 1.00 34.52 115 ASN D N 1
ATOM 7831 C CA . ASN D 1 115 ? -18.697 78.866 -6.501 1.00 32.43 115 ASN D CA 1
ATOM 7832 C C . ASN D 1 115 ? -18.152 80.180 -5.966 1.00 33.27 115 ASN D C 1
ATOM 7833 O O . ASN D 1 115 ? -18.302 81.208 -6.660 1.00 32.11 115 ASN D O 1
ATOM 7838 N N . THR D 1 116 ? -17.605 80.178 -4.730 1.00 30.88 116 THR D N 1
ATOM 7839 C CA . THR D 1 116 ? -17.098 81.429 -4.225 1.00 32.58 116 THR D CA 1
ATOM 7840 C C . THR D 1 116 ? -15.692 81.623 -4.694 1.00 33.24 116 THR D C 1
ATOM 7841 O O . THR D 1 116 ? -15.339 82.727 -5.138 1.00 34.24 116 THR D O 1
ATOM 7845 N N . ARG D 1 117 ? -14.897 80.557 -4.638 1.00 35.01 117 ARG D N 1
ATOM 7846 C CA . ARG D 1 117 ? -13.507 80.628 -5.060 1.00 37.87 117 ARG D CA 1
ATOM 7847 C C . ARG D 1 117 ? -13.457 80.868 -6.612 1.00 36.90 117 ARG D C 1
ATOM 7848 O O . ARG D 1 117 ? -12.566 81.568 -7.140 1.00 37.24 117 ARG D O 1
ATOM 7856 N N . GLY D 1 118 ? -14.432 80.349 -7.350 1.00 34.90 118 GLY D N 1
ATOM 7857 C CA . GLY D 1 118 ? -14.453 80.642 -8.758 1.00 35.73 118 GLY D CA 1
ATOM 7858 C C . GLY D 1 118 ? -14.633 82.149 -8.961 1.00 37.20 118 GLY D C 1
ATOM 7859 O O . GLY D 1 118 ? -13.874 82.743 -9.739 1.00 36.97 118 GLY D O 1
ATOM 7860 N N . ILE D 1 119 ? -15.592 82.786 -8.244 1.00 34.43 119 ILE D N 1
ATOM 7861 C CA . ILE D 1 119 ? -15.881 84.176 -8.657 1.00 34.30 119 ILE D CA 1
ATOM 7862 C C . ILE D 1 119 ? -14.696 85.049 -8.170 1.00 33.26 119 ILE D C 1
ATOM 7863 O O . ILE D 1 119 ? -14.342 85.986 -8.810 1.00 36.00 119 ILE D O 1
ATOM 7868 N N . GLN D 1 120 ? -14.083 84.681 -7.075 1.00 30.33 120 GLN D N 1
ATOM 7869 C CA . GLN D 1 120 ? -13.055 85.452 -6.452 1.00 31.89 120 GLN D CA 1
ATOM 7870 C C . GLN D 1 120 ? -11.806 85.344 -7.243 1.00 31.43 120 GLN D C 1
ATOM 7871 O O . GLN D 1 120 ? -11.164 86.321 -7.418 1.00 32.69 120 GLN D O 1
ATOM 7877 N N . ASN D 1 121 ? -11.450 84.167 -7.715 1.00 31.37 121 ASN D N 1
ATOM 7878 C CA . ASN D 1 121 ? -10.351 84.060 -8.619 1.00 32.61 121 ASN D CA 1
ATOM 7879 C C . ASN D 1 121 ? -10.619 84.847 -9.885 1.00 34.39 121 ASN D C 1
ATOM 7880 O O . ASN D 1 121 ? -9.811 85.700 -10.211 1.00 33.25 121 ASN D O 1
ATOM 7885 N N . VAL D 1 122 ? -11.771 84.597 -10.558 1.00 36.08 122 VAL D N 1
ATOM 7886 C CA . VAL D 1 122 ? -12.176 85.313 -11.778 1.00 34.15 122 VAL D CA 1
ATOM 7887 C C . VAL D 1 122 ? -12.085 86.842 -11.597 1.00 33.99 122 VAL D C 1
ATOM 7888 O O . VAL D 1 122 ? -11.550 87.535 -12.474 1.00 36.16 122 VAL D O 1
ATOM 7892 N N . LEU D 1 123 ? -12.557 87.377 -10.487 1.00 33.93 123 LEU D N 1
ATOM 7893 C CA . LEU D 1 123 ? -12.624 88.848 -10.339 1.00 35.01 123 LEU D CA 1
ATOM 7894 C C . LEU D 1 123 ? -11.205 89.434 -10.025 1.00 36.76 123 LEU D C 1
ATOM 7895 O O . LEU D 1 123 ? -10.812 90.526 -10.492 1.00 32.81 123 LEU D O 1
ATOM 7900 N N . GLU D 1 124 ? -10.435 88.647 -9.291 1.00 35.43 124 GLU D N 1
ATOM 7901 C CA . GLU D 1 124 ? -9.162 89.100 -8.894 1.00 35.38 124 GLU D CA 1
ATOM 7902 C C . GLU D 1 124 ? -8.273 89.185 -10.156 1.00 34.08 124 GLU D C 1
ATOM 7903 O O . GLU D 1 124 ? -7.584 90.162 -10.412 1.00 32.19 124 GLU D O 1
ATOM 7909 N N . LEU D 1 125 ? -8.387 88.162 -11.005 1.00 35.39 125 LEU D N 1
ATOM 7910 C CA . LEU D 1 125 ? -7.811 88.143 -12.381 1.00 35.31 125 LEU D CA 1
ATOM 7911 C C . LEU D 1 125 ? -8.294 89.267 -13.283 1.00 33.03 125 LEU D C 1
ATOM 7912 O O . LEU D 1 125 ? -7.487 89.968 -13.843 1.00 32.31 125 LEU D O 1
ATOM 7917 N N . ALA D 1 126 ? -9.590 89.466 -13.445 1.00 32.11 126 ALA D N 1
ATOM 7918 C CA . ALA D 1 126 ? -10.018 90.698 -14.165 1.00 31.45 126 ALA D CA 1
ATOM 7919 C C . ALA D 1 126 ? -9.347 92.059 -13.765 1.00 30.91 126 ALA D C 1
ATOM 7920 O O . ALA D 1 126 ? -8.975 92.843 -14.631 1.00 28.08 126 ALA D O 1
ATOM 7922 N N . LYS D 1 127 ? -9.146 92.311 -12.461 1.00 33.79 127 LYS D N 1
ATOM 7923 C CA . LYS D 1 127 ? -8.536 93.540 -11.983 1.00 34.01 127 LYS D CA 1
ATOM 7924 C C . LYS D 1 127 ? -7.044 93.600 -12.375 1.00 35.80 127 LYS D C 1
ATOM 7925 O O . LYS D 1 127 ? -6.514 94.659 -12.832 1.00 34.70 127 LYS D O 1
ATOM 7931 N N . GLN D 1 128 ? -6.383 92.451 -12.254 1.00 37.33 128 GLN D N 1
ATOM 7932 C CA . GLN D 1 128 ? -4.967 92.301 -12.582 1.00 39.49 128 GLN D CA 1
ATOM 7933 C C . GLN D 1 128 ? -4.709 92.561 -14.088 1.00 39.32 128 GLN D C 1
ATOM 7934 O O . GLN D 1 128 ? -3.767 93.244 -14.425 1.00 38.84 128 GLN D O 1
ATOM 7940 N N . TYR D 1 129 ? -5.461 91.928 -14.975 1.00 36.07 129 TYR D N 1
ATOM 7941 C CA . TYR D 1 129 ? -5.160 91.893 -16.376 1.00 35.49 129 TYR D CA 1
ATOM 7942 C C . TYR D 1 129 ? -6.117 92.781 -17.112 1.00 38.76 129 TYR D C 1
ATOM 7943 O O . TYR D 1 129 ? -6.107 92.839 -18.341 1.00 38.41 129 TYR D O 1
ATOM 7952 N N . GLN D 1 130 ? -6.972 93.499 -16.370 1.00 42.11 130 GLN D N 1
ATOM 7953 C CA . GLN D 1 130 ? -8.119 94.275 -16.944 1.00 44.12 130 GLN D CA 1
ATOM 7954 C C . GLN D 1 130 ? -9.076 93.458 -17.758 1.00 43.73 130 GLN D C 1
ATOM 7955 O O . GLN D 1 130 ? -9.288 93.734 -18.931 1.00 43.66 130 GLN D O 1
ATOM 7961 N N . LEU D 1 131 ? -9.644 92.421 -17.185 1.00 42.99 131 LEU D N 1
ATOM 7962 C CA . LEU D 1 131 ? -10.595 91.733 -18.021 1.00 40.99 131 LEU D CA 1
ATOM 7963 C C . LEU D 1 131 ? -12.030 92.307 -17.850 1.00 40.58 131 LEU D C 1
ATOM 7964 O O . LEU D 1 131 ? -12.353 92.892 -16.807 1.00 39.79 131 LEU D O 1
ATOM 7969 N N . ARG D 1 132 ? -12.906 92.146 -18.827 1.00 39.58 132 ARG D N 1
ATOM 7970 C CA . ARG D 1 132 ? -14.312 92.276 -18.420 1.00 41.53 132 ARG D CA 1
ATOM 7971 C C . ARG D 1 132 ? -14.839 90.882 -18.045 1.00 39.34 132 ARG D C 1
ATOM 7972 O O . ARG D 1 132 ? -14.302 89.919 -18.476 1.00 40.43 132 ARG D O 1
ATOM 7980 N N . VAL D 1 133 ? -15.863 90.798 -17.209 1.00 38.90 133 VAL D N 1
ATOM 7981 C CA . VAL D 1 133 ? -16.455 89.525 -16.872 1.00 36.14 133 VAL D CA 1
ATOM 7982 C C . VAL D 1 133 ? -17.966 89.462 -16.928 1.00 36.83 133 VAL D C 1
ATOM 7983 O O . VAL D 1 133 ? -18.629 90.382 -16.533 1.00 33.37 133 VAL D O 1
ATOM 7987 N N . PHE D 1 134 ? -18.481 88.335 -17.460 1.00 38.31 134 PHE D N 1
ATOM 7988 C CA . PHE D 1 134 ? -19.843 88.013 -17.298 1.00 38.72 134 PHE D CA 1
ATOM 7989 C C . PHE D 1 134 ? -19.926 86.824 -16.382 1.00 39.40 134 PHE D C 1
ATOM 7990 O O . PHE D 1 134 ? -19.247 85.828 -16.609 1.00 42.34 134 PHE D O 1
ATOM 7998 N N . ALA D 1 135 ? -20.817 86.876 -15.405 1.00 37.55 135 ALA D N 1
ATOM 7999 C CA . ALA D 1 135 ? -21.188 85.673 -14.668 1.00 35.92 135 ALA D CA 1
ATOM 8000 C C . ALA D 1 135 ? -22.677 85.685 -14.348 1.00 36.89 135 ALA D C 1
ATOM 8001 O O . ALA D 1 135 ? -23.230 86.693 -13.789 1.00 37.05 135 ALA D O 1
ATOM 8003 N N . PRO D 1 136 ? -23.321 84.521 -14.592 1.00 36.92 136 PRO D N 1
ATOM 8004 C CA . PRO D 1 136 ? -24.746 84.620 -14.465 1.00 36.01 136 PRO D CA 1
ATOM 8005 C C . PRO D 1 136 ? -25.111 84.327 -13.001 1.00 35.99 136 PRO D C 1
ATOM 8006 O O . PRO D 1 136 ? -24.332 83.705 -12.232 1.00 31.10 136 PRO D O 1
ATOM 8010 N N . SER D 1 137 ? -26.252 84.907 -12.606 1.00 35.94 137 SER D N 1
ATOM 8011 C CA . SER D 1 137 ? -26.843 84.582 -11.358 1.00 34.03 137 SER D CA 1
ATOM 8012 C C . SER D 1 137 ? -28.034 83.694 -11.685 1.00 34.11 137 SER D C 1
ATOM 8013 O O . SER D 1 137 ? -28.005 82.918 -12.679 1.00 35.31 137 SER D O 1
ATOM 8016 N N . THR D 1 138 ? -29.103 83.829 -10.893 1.00 32.65 138 THR D N 1
ATOM 8017 C CA . THR D 1 138 ? -30.113 82.823 -10.785 1.00 31.39 138 THR D CA 1
ATOM 8018 C C . THR D 1 138 ? -31.289 83.437 -10.030 1.00 33.58 138 THR D C 1
ATOM 8019 O O . THR D 1 138 ? -31.085 84.330 -9.165 1.00 33.16 138 THR D O 1
ATOM 8023 N N . ILE D 1 139 ? -32.500 82.952 -10.322 1.00 32.49 139 ILE D N 1
ATOM 8024 C CA . ILE D 1 139 ? -33.637 83.274 -9.470 1.00 33.75 139 ILE D CA 1
ATOM 8025 C C . ILE D 1 139 ? -33.534 82.735 -8.008 1.00 35.33 139 ILE D C 1
ATOM 8026 O O . ILE D 1 139 ? -34.175 83.303 -7.118 1.00 37.12 139 ILE D O 1
ATOM 8031 N N . ALA D 1 140 ? -32.670 81.734 -7.766 1.00 34.22 140 ALA D N 1
ATOM 8032 C CA . ALA D 1 140 ? -32.405 81.147 -6.467 1.00 32.14 140 ALA D CA 1
ATOM 8033 C C . ALA D 1 140 ? -31.814 82.076 -5.430 1.00 34.14 140 ALA D C 1
ATOM 8034 O O . ALA D 1 140 ? -31.593 81.668 -4.270 1.00 33.03 140 ALA D O 1
ATOM 8036 N N . VAL D 1 141 ? -31.481 83.305 -5.857 1.00 36.59 141 VAL D N 1
ATOM 8037 C CA . VAL D 1 141 ? -30.959 84.294 -4.915 1.00 36.10 141 VAL D CA 1
ATOM 8038 C C . VAL D 1 141 ? -32.096 84.831 -4.033 1.00 37.28 141 VAL D C 1
ATOM 8039 O O . VAL D 1 141 ? -31.851 85.407 -2.955 1.00 38.90 141 VAL D O 1
ATOM 8043 N N . PHE D 1 142 ? -33.320 84.608 -4.504 1.00 36.80 142 PHE D N 1
ATOM 8044 C CA . PHE D 1 142 ? -34.530 84.997 -3.829 1.00 38.02 142 PHE D CA 1
ATOM 8045 C C . PHE D 1 142 ? -34.992 84.003 -2.753 1.00 40.82 142 PHE D C 1
ATOM 8046 O O . PHE D 1 142 ? -34.840 82.797 -2.941 1.00 42.25 142 PHE D O 1
ATOM 8054 N N . GLY D 1 143 ? -35.468 84.521 -1.612 1.00 41.26 143 GLY D N 1
ATOM 8055 C CA . GLY D 1 143 ? -36.084 83.716 -0.534 1.00 41.75 143 GLY D CA 1
ATOM 8056 C C . GLY D 1 143 ? -37.601 83.836 -0.249 1.00 42.21 143 GLY D C 1
ATOM 8057 O O . GLY D 1 143 ? -38.378 84.457 -1.049 1.00 40.57 143 GLY D O 1
ATOM 8058 N N . PRO D 1 144 ? -38.062 83.178 0.862 1.00 44.04 144 PRO D N 1
ATOM 8059 C CA . PRO D 1 144 ? -39.500 83.217 1.241 1.00 43.86 144 PRO D CA 1
ATOM 8060 C C . PRO D 1 144 ? -39.962 84.645 1.545 1.00 42.85 144 PRO D C 1
ATOM 8061 O O . PRO D 1 144 ? -41.065 84.999 1.170 1.00 46.66 144 PRO D O 1
ATOM 8065 N N . SER D 1 145 ? -39.106 85.472 2.130 1.00 40.90 145 SER D N 1
ATOM 8066 C CA . SER D 1 145 ? -39.449 86.912 2.400 1.00 39.97 145 SER D CA 1
ATOM 8067 C C . SER D 1 145 ? -39.269 87.859 1.226 1.00 37.54 145 SER D C 1
ATOM 8068 O O . SER D 1 145 ? -39.335 89.063 1.428 1.00 39.58 145 SER D O 1
ATOM 8071 N N . THR D 1 146 ? -38.929 87.336 0.047 1.00 39.06 146 THR D N 1
ATOM 8072 C CA . THR D 1 146 ? -38.756 88.137 -1.157 1.00 37.39 146 THR D CA 1
ATOM 8073 C C . THR D 1 146 ? -40.112 88.199 -1.826 1.00 38.83 146 THR D C 1
ATOM 8074 O O . THR D 1 146 ? -40.756 87.151 -1.977 1.00 38.16 146 THR D O 1
ATOM 8078 N N . PRO D 1 147 ? -40.558 89.419 -2.251 1.00 39.71 147 PRO D N 1
ATOM 8079 C CA . PRO D 1 147 ? -41.896 89.356 -2.870 1.00 38.23 147 PRO D CA 1
ATOM 8080 C C . PRO D 1 147 ? -41.826 88.499 -4.113 1.00 38.71 147 PRO D C 1
ATOM 8081 O O . PRO D 1 147 ? -40.869 88.567 -4.918 1.00 36.63 147 PRO D O 1
ATOM 8085 N N . GLN D 1 148 ? -42.915 87.732 -4.190 1.00 38.93 148 GLN D N 1
ATOM 8086 C CA . GLN D 1 148 ? -43.103 86.437 -4.801 1.00 40.68 148 GLN D CA 1
ATOM 8087 C C . GLN D 1 148 ? -43.622 86.686 -6.293 1.00 39.98 148 GLN D C 1
ATOM 8088 O O . GLN D 1 148 ? -43.458 85.879 -7.221 1.00 36.04 148 GLN D O 1
ATOM 8094 N N . ASP D 1 149 ? -44.215 87.857 -6.546 1.00 42.85 149 ASP D N 1
ATOM 8095 C CA . ASP D 1 149 ? -44.817 88.155 -7.874 1.00 44.00 149 ASP D CA 1
ATOM 8096 C C . ASP D 1 149 ? -44.175 89.352 -8.460 1.00 44.59 149 ASP D C 1
ATOM 8097 O O . ASP D 1 149 ? -44.006 90.337 -7.724 1.00 44.18 149 ASP D O 1
ATOM 8102 N N . GLU D 1 150 ? -43.797 89.286 -9.751 1.00 43.44 150 GLU D N 1
ATOM 8103 C CA . GLU D 1 150 ? -43.135 90.430 -10.412 1.00 45.39 150 GLU D CA 1
ATOM 8104 C C . GLU D 1 150 ? -41.948 90.921 -9.540 1.00 45.86 150 GLU D C 1
ATOM 8105 O O . GLU D 1 150 ? -41.715 92.138 -9.318 1.00 48.58 150 GLU D O 1
ATOM 8111 N N . THR D 1 151 ? -41.206 89.945 -9.027 1.00 44.46 151 THR D N 1
ATOM 8112 C CA . THR D 1 151 ? -40.034 90.196 -8.205 1.00 42.76 151 THR D CA 1
ATOM 8113 C C . THR D 1 151 ? -39.064 91.232 -8.847 1.00 42.96 151 THR D C 1
ATOM 8114 O O . THR D 1 151 ? -38.533 90.937 -9.964 1.00 44.18 151 THR D O 1
ATOM 8118 N N . PRO D 1 152 ? -38.822 92.422 -8.186 1.00 40.77 152 PRO D N 1
ATOM 8119 C CA . PRO D 1 152 ? -37.897 93.426 -8.795 1.00 39.93 152 PRO D CA 1
ATOM 8120 C C . PRO D 1 152 ? -36.385 93.090 -8.680 1.00 40.95 152 PRO D C 1
ATOM 8121 O O . PRO D 1 152 ? -36.023 92.046 -8.066 1.00 42.44 152 PRO D O 1
ATOM 8125 N N . ASP D 1 153 ? -35.555 93.920 -9.336 1.00 39.92 153 ASP D N 1
ATOM 8126 C CA . ASP D 1 153 ? -34.077 93.815 -9.453 1.00 41.13 153 ASP D CA 1
ATOM 8127 C C . ASP D 1 153 ? -33.395 94.137 -8.148 1.00 42.78 153 ASP D C 1
ATOM 8128 O O . ASP D 1 153 ? -32.427 93.445 -7.738 1.00 40.66 153 ASP D O 1
ATOM 8133 N N . THR D 1 154 ? -33.903 95.155 -7.468 1.00 44.29 154 THR D N 1
ATOM 8134 C CA . THR D 1 154 ? -33.439 95.362 -6.076 1.00 47.77 154 THR D CA 1
ATOM 8135 C C . THR D 1 154 ? -34.504 95.047 -5.025 1.00 46.49 154 THR D C 1
ATOM 8136 O O . THR D 1 154 ? -35.558 95.724 -4.863 1.00 45.93 154 THR D O 1
ATOM 8140 N N . THR D 1 155 ? -34.272 93.931 -4.372 1.00 45.79 155 THR D N 1
ATOM 8141 C CA . THR D 1 155 ? -35.277 93.476 -3.431 1.00 43.89 155 THR D CA 1
ATOM 8142 C C . THR D 1 155 ? -34.622 92.696 -2.287 1.00 41.16 155 THR D C 1
ATOM 8143 O O . THR D 1 155 ? -33.408 92.604 -2.183 1.00 40.53 155 THR D O 1
ATOM 8147 N N . ILE D 1 156 ? -35.408 92.135 -1.414 1.00 41.65 156 ILE D N 1
ATOM 8148 C CA . ILE D 1 156 ? -34.848 91.302 -0.323 1.00 39.97 156 ILE D CA 1
ATOM 8149 C C . ILE D 1 156 ? -34.263 90.005 -0.938 1.00 39.05 156 ILE D C 1
ATOM 8150 O O . ILE D 1 156 ? -34.885 89.430 -1.823 1.00 41.34 156 ILE D O 1
ATOM 8155 N N . MET D 1 157 ? -33.074 89.579 -0.482 1.00 37.81 157 MET D N 1
ATOM 8156 C CA . MET D 1 157 ? -32.440 88.341 -0.895 1.00 35.72 157 MET D CA 1
ATOM 8157 C C . MET D 1 157 ? -32.009 87.470 0.290 1.00 37.22 157 MET D C 1
ATOM 8158 O O . MET D 1 157 ? -31.065 87.805 1.009 1.00 35.54 157 MET D O 1
ATOM 8163 N N . ARG D 1 158 ? -32.769 86.385 0.543 1.00 36.20 158 ARG D N 1
ATOM 8164 C CA . ARG D 1 158 ? -32.455 85.547 1.682 1.00 36.17 158 ARG D CA 1
ATOM 8165 C C . ARG D 1 158 ? -32.663 84.112 1.294 1.00 35.78 158 ARG D C 1
ATOM 8166 O O . ARG D 1 158 ? -33.663 83.520 1.622 1.00 39.47 158 ARG D O 1
ATOM 8174 N N . PRO D 1 159 ? -31.723 83.573 0.540 1.00 36.53 159 PRO D N 1
ATOM 8175 C CA . PRO D 1 159 ? -31.901 82.270 -0.113 1.00 34.39 159 PRO D CA 1
ATOM 8176 C C . PRO D 1 159 ? -31.788 81.152 0.851 1.00 36.25 159 PRO D C 1
ATOM 8177 O O . PRO D 1 159 ? -31.042 81.268 1.883 1.00 35.32 159 PRO D O 1
ATOM 8181 N N . THR D 1 160 ? -32.494 80.063 0.527 1.00 33.97 160 THR D N 1
ATOM 8182 C CA . THR D 1 160 ? -32.457 78.899 1.436 1.00 35.84 160 THR D CA 1
ATOM 8183 C C . THR D 1 160 ? -31.419 77.834 1.029 1.00 35.84 160 THR D C 1
ATOM 8184 O O . THR D 1 160 ? -31.191 76.877 1.779 1.00 36.51 160 THR D O 1
ATOM 8188 N N . THR D 1 161 ? -30.818 77.976 -0.161 1.00 36.49 161 THR D N 1
ATOM 8189 C CA . THR D 1 161 ? -29.958 76.922 -0.699 1.00 32.11 161 THR D CA 1
ATOM 8190 C C . THR D 1 161 ? -28.570 77.525 -0.685 1.00 33.37 161 THR D C 1
ATOM 8191 O O . THR D 1 161 ? -28.465 78.760 -0.841 1.00 34.05 161 THR D O 1
ATOM 8195 N N . MET D 1 162 ? -27.532 76.670 -0.548 1.00 32.92 162 MET D N 1
ATOM 8196 C CA . MET D 1 162 ? -26.125 76.975 -0.649 1.00 30.73 162 MET D CA 1
ATOM 8197 C C . MET D 1 162 ? -25.923 77.631 -1.985 1.00 32.59 162 MET D C 1
ATOM 8198 O O . MET D 1 162 ? -25.441 78.789 -2.098 1.00 32.00 162 MET D O 1
ATOM 8203 N N . TYR D 1 163 ? -26.395 76.959 -3.023 1.00 33.89 163 TYR D N 1
ATOM 8204 C CA . TYR D 1 163 ? -26.354 77.562 -4.363 1.00 35.00 163 TYR D CA 1
ATOM 8205 C C . TYR D 1 163 ? -26.859 79.005 -4.394 1.00 35.14 163 TYR D C 1
ATOM 8206 O O . TYR D 1 163 ? -26.221 79.922 -4.943 1.00 33.22 163 TYR D O 1
ATOM 8215 N N . GLY D 1 164 ? -28.035 79.203 -3.840 1.00 33.92 164 GLY D N 1
ATOM 8216 C CA . GLY D 1 164 ? -28.450 80.609 -3.803 1.00 36.15 164 GLY D CA 1
ATOM 8217 C C . GLY D 1 164 ? -27.552 81.581 -3.036 1.00 34.78 164 GLY D C 1
ATOM 8218 O O . GLY D 1 164 ? -27.273 82.693 -3.505 1.00 35.52 164 GLY D O 1
ATOM 8219 N N . LEU D 1 165 ? -27.119 81.193 -1.856 1.00 33.59 165 LEU D N 1
ATOM 8220 C CA . LEU D 1 165 ? -26.352 82.160 -1.131 1.00 31.54 165 LEU D CA 1
ATOM 8221 C C . LEU D 1 165 ? -25.039 82.405 -1.858 1.00 31.67 165 LEU D C 1
ATOM 8222 O O . LEU D 1 165 ? -24.587 83.519 -1.823 1.00 32.37 165 LEU D O 1
ATOM 8227 N N . THR D 1 166 ? -24.407 81.408 -2.471 1.00 32.47 166 THR D N 1
ATOM 8228 C CA . THR D 1 166 ? -23.128 81.677 -3.247 1.00 33.77 166 THR D CA 1
ATOM 8229 C C . THR D 1 166 ? -23.349 82.574 -4.416 1.00 31.88 166 THR D C 1
ATOM 8230 O O . THR D 1 166 ? -22.455 83.346 -4.804 1.00 29.25 166 THR D O 1
ATOM 8234 N N . LYS D 1 167 ? -24.526 82.459 -4.982 1.00 31.14 167 LYS D N 1
ATOM 8235 C CA . LYS D 1 167 ? -24.878 83.431 -6.021 1.00 33.35 167 LYS D CA 1
ATOM 8236 C C . LYS D 1 167 ? -25.040 84.886 -5.595 1.00 35.04 167 LYS D C 1
ATOM 8237 O O . LYS D 1 167 ? -24.801 85.798 -6.454 1.00 35.79 167 LYS D O 1
ATOM 8243 N N . VAL D 1 168 ? -25.365 85.131 -4.297 1.00 35.93 168 VAL D N 1
ATOM 8244 C CA . VAL D 1 168 ? -25.584 86.532 -3.837 1.00 33.69 168 VAL D CA 1
ATOM 8245 C C . VAL D 1 168 ? -24.216 87.203 -3.740 1.00 33.76 168 VAL D C 1
ATOM 8246 O O . VAL D 1 168 ? -23.996 88.376 -4.159 1.00 35.36 168 VAL D O 1
ATOM 8250 N N . HIS D 1 169 ? -23.278 86.402 -3.238 1.00 29.20 169 HIS D N 1
ATOM 8251 C CA . HIS D 1 169 ? -21.921 86.817 -3.134 1.00 27.08 169 HIS D CA 1
ATOM 8252 C C . HIS D 1 169 ? -21.383 87.164 -4.554 1.00 26.16 169 HIS D C 1
ATOM 8253 O O . HIS D 1 169 ? -20.701 88.160 -4.728 1.00 26.69 169 HIS D O 1
ATOM 8260 N N . VAL D 1 170 ? -21.753 86.391 -5.575 1.00 27.71 170 VAL D N 1
ATOM 8261 C CA . VAL D 1 170 ? -21.247 86.652 -6.891 1.00 25.76 170 VAL D CA 1
ATOM 8262 C C . VAL D 1 170 ? -21.564 88.069 -7.251 1.00 27.61 170 VAL D C 1
ATOM 8263 O O . VAL D 1 170 ? -20.655 88.914 -7.496 1.00 28.24 170 VAL D O 1
ATOM 8267 N N . GLU D 1 171 ? -22.865 88.337 -7.186 1.00 30.96 171 GLU D N 1
ATOM 8268 C CA . GLU D 1 171 ? -23.458 89.632 -7.458 1.00 30.10 171 GLU D CA 1
ATOM 8269 C C . GLU D 1 171 ? -22.770 90.750 -6.691 1.00 30.43 171 GLU D C 1
ATOM 8270 O O . GLU D 1 171 ? -22.149 91.644 -7.311 1.00 27.88 171 GLU D O 1
ATOM 8276 N N . LEU D 1 172 ? -22.860 90.667 -5.355 1.00 26.60 172 LEU D N 1
ATOM 8277 C CA . LEU D 1 172 ? -22.309 91.715 -4.573 1.00 26.01 172 LEU D CA 1
ATOM 8278 C C . LEU D 1 172 ? -20.834 91.826 -4.848 1.00 25.76 172 LEU D C 1
ATOM 8279 O O . LEU D 1 172 ? -20.363 92.938 -4.895 1.00 28.81 172 LEU D O 1
ATOM 8284 N N . LEU D 1 173 ? -20.071 90.719 -4.956 1.00 26.82 173 LEU D N 1
ATOM 8285 C CA . LEU D 1 173 ? -18.629 90.843 -5.231 1.00 30.07 173 LEU D CA 1
ATOM 8286 C C . LEU D 1 173 ? -18.363 91.415 -6.628 1.00 30.47 173 LEU D C 1
ATOM 8287 O O . LEU D 1 173 ? -17.418 92.158 -6.749 1.00 30.72 173 LEU D O 1
ATOM 8292 N N . GLY D 1 174 ? -19.177 91.090 -7.630 1.00 32.18 174 GLY D N 1
ATOM 8293 C CA . GLY D 1 174 ? -18.982 91.545 -9.049 1.00 31.95 174 GLY D CA 1
ATOM 8294 C C . GLY D 1 174 ? -19.314 93.067 -9.042 1.00 35.35 174 GLY D C 1
ATOM 8295 O O . GLY D 1 174 ? -18.535 93.905 -9.563 1.00 32.88 174 GLY D O 1
ATOM 8296 N N . GLU D 1 175 ? -20.404 93.473 -8.374 1.00 38.13 175 GLU D N 1
ATOM 8297 C CA . GLU D 1 175 ? -20.786 94.967 -8.276 1.00 39.05 175 GLU D CA 1
ATOM 8298 C C . GLU D 1 175 ? -19.637 95.735 -7.642 1.00 37.64 175 GLU D C 1
ATOM 8299 O O . GLU D 1 175 ? -19.294 96.861 -8.048 1.00 36.12 175 GLU D O 1
ATOM 8305 N N . TYR D 1 176 ? -19.046 95.122 -6.621 1.00 35.24 176 TYR D N 1
ATOM 8306 C CA . TYR D 1 176 ? -17.988 95.837 -5.877 1.00 35.27 176 TYR D CA 1
ATOM 8307 C C . TYR D 1 176 ? -16.736 95.929 -6.748 1.00 34.81 176 TYR D C 1
ATOM 8308 O O . TYR D 1 176 ? -16.029 96.855 -6.670 1.00 36.20 176 TYR D O 1
ATOM 8317 N N . TYR D 1 177 ? -16.445 94.934 -7.561 1.00 35.37 177 TYR D N 1
ATOM 8318 C CA . TYR D 1 177 ? -15.278 94.987 -8.413 1.00 35.02 177 TYR D CA 1
ATOM 8319 C C . TYR D 1 177 ? -15.521 96.050 -9.497 1.00 33.38 177 TYR D C 1
ATOM 8320 O O . TYR D 1 177 ? -14.585 96.719 -9.912 1.00 30.69 177 TYR D O 1
ATOM 8329 N N . TYR D 1 178 ? -16.781 96.227 -9.864 1.00 29.97 178 TYR D N 1
ATOM 8330 C CA . TYR D 1 178 ? -17.180 97.257 -10.777 1.00 32.43 178 TYR D CA 1
ATOM 8331 C C . TYR D 1 178 ? -16.885 98.624 -10.181 1.00 32.36 178 TYR D C 1
ATOM 8332 O O . TYR D 1 178 ? -16.205 99.441 -10.822 1.00 29.08 178 TYR D O 1
ATOM 8341 N N . ASN D 1 179 ? -17.324 98.794 -8.925 1.00 33.92 179 ASN D N 1
ATOM 8342 C CA . ASN D 1 179 ? -17.339 100.096 -8.280 1.00 36.08 179 ASN D CA 1
ATOM 8343 C C . ASN D 1 179 ? -16.009 100.540 -7.759 1.00 36.33 179 ASN D C 1
ATOM 8344 O O . ASN D 1 179 ? -15.718 101.711 -7.767 1.00 36.28 179 ASN D O 1
ATOM 8349 N N . LYS D 1 180 ? -15.182 99.578 -7.424 1.00 38.24 180 LYS D N 1
ATOM 8350 C CA . LYS D 1 180 ? -13.937 99.863 -6.765 1.00 40.47 180 LYS D CA 1
ATOM 8351 C C . LYS D 1 180 ? -12.773 99.939 -7.756 1.00 39.08 180 LYS D C 1
ATOM 8352 O O . LYS D 1 180 ? -11.915 100.794 -7.591 1.00 41.81 180 LYS D O 1
ATOM 8358 N N . PHE D 1 181 ? -12.789 99.097 -8.795 1.00 37.56 181 PHE D N 1
ATOM 8359 C CA . PHE D 1 181 ? -11.705 98.982 -9.755 1.00 36.50 181 PHE D CA 1
ATOM 8360 C C . PHE D 1 181 ? -12.203 99.148 -11.136 1.00 36.87 181 PHE D C 1
ATOM 8361 O O . PHE D 1 181 ? -11.429 99.089 -12.028 1.00 38.21 181 PHE D O 1
ATOM 8369 N N . GLY D 1 182 ? -13.483 99.356 -11.361 1.00 34.81 182 GLY D N 1
ATOM 8370 C CA . GLY D 1 182 ? -13.876 99.533 -12.753 1.00 35.31 182 GLY D CA 1
ATOM 8371 C C . GLY D 1 182 ? -13.700 98.238 -13.527 1.00 35.98 182 GLY D C 1
ATOM 8372 O O . GLY D 1 182 ? -13.585 98.256 -14.745 1.00 36.32 182 GLY D O 1
ATOM 8373 N N . VAL D 1 183 ? -13.715 97.090 -12.853 1.00 35.28 183 VAL D N 1
ATOM 8374 C CA . VAL D 1 183 ? -13.807 95.900 -13.612 1.00 35.05 183 VAL D CA 1
ATOM 8375 C C . VAL D 1 183 ? -15.182 95.866 -14.266 1.00 35.94 183 VAL D C 1
ATOM 8376 O O . VAL D 1 183 ? -16.160 95.763 -13.563 1.00 35.09 183 VAL D O 1
ATOM 8380 N N . ASP D 1 184 ? -15.256 95.918 -15.599 1.00 35.03 184 ASP D N 1
ATOM 8381 C CA . ASP D 1 184 ? -16.532 95.782 -16.222 1.00 35.59 184 ASP D CA 1
ATOM 8382 C C . ASP D 1 184 ? -17.188 94.463 -15.889 1.00 35.83 184 ASP D C 1
ATOM 8383 O O . ASP D 1 184 ? -16.989 93.470 -16.541 1.00 34.84 184 ASP D O 1
ATOM 8388 N N . PHE D 1 185 ? -18.009 94.441 -14.867 1.00 37.09 185 PHE D N 1
ATOM 8389 C CA . PHE D 1 185 ? -18.580 93.165 -14.445 1.00 35.77 185 PHE D CA 1
ATOM 8390 C C . PHE D 1 185 ? -20.087 93.086 -14.778 1.00 36.26 185 PHE D C 1
ATOM 8391 O O . PHE D 1 185 ? -20.868 93.987 -14.462 1.00 36.25 185 PHE D O 1
ATOM 8399 N N . ARG D 1 186 ? -20.556 92.020 -15.378 1.00 35.83 186 ARG D N 1
ATOM 8400 C CA . ARG D 1 186 ? -21.978 92.082 -15.746 1.00 35.86 186 ARG D CA 1
ATOM 8401 C C . ARG D 1 186 ? -22.589 90.810 -15.417 1.00 35.50 186 ARG D C 1
ATOM 8402 O O . ARG D 1 186 ? -21.888 89.812 -15.288 1.00 36.49 186 ARG D O 1
ATOM 8410 N N . SER D 1 187 ? -23.890 90.828 -15.220 1.00 33.76 187 SER D N 1
ATOM 8411 C CA . SER D 1 187 ? -24.587 89.544 -14.913 1.00 33.62 187 SER D CA 1
ATOM 8412 C C . SER D 1 187 ? -26.109 89.573 -15.215 1.00 31.14 187 SER D C 1
ATOM 8413 O O . SER D 1 187 ? -26.767 90.649 -15.241 1.00 30.31 187 SER D O 1
ATOM 8416 N N . VAL D 1 188 ? -26.639 88.367 -15.362 1.00 30.45 188 VAL D N 1
ATOM 8417 C CA . VAL D 1 188 ? -28.024 88.127 -15.577 1.00 31.59 188 VAL D CA 1
ATOM 8418 C C . VAL D 1 188 ? -28.452 87.024 -14.588 1.00 34.23 188 VAL D C 1
ATOM 8419 O O . VAL D 1 188 ? -27.706 85.962 -14.409 1.00 31.95 188 VAL D O 1
ATOM 8423 N N . ARG D 1 189 ? -29.600 87.268 -13.917 1.00 35.38 189 ARG D N 1
ATOM 8424 C CA . ARG D 1 189 ? -30.302 86.202 -13.120 1.00 37.91 189 ARG D CA 1
ATOM 8425 C C . ARG D 1 189 ? -31.102 85.324 -14.084 1.00 39.78 189 ARG D C 1
ATOM 8426 O O . ARG D 1 189 ? -32.184 85.746 -14.561 1.00 42.19 189 ARG D O 1
ATOM 8434 N N . TYR D 1 190 ? -30.592 84.146 -14.416 1.00 40.52 190 TYR D N 1
ATOM 8435 C CA . TYR D 1 190 ? -31.416 83.206 -15.201 1.00 43.31 190 TYR D CA 1
ATOM 8436 C C . TYR D 1 190 ? -32.654 82.635 -14.405 1.00 43.29 190 TYR D C 1
ATOM 8437 O O . TYR D 1 190 ? -32.546 82.247 -13.236 1.00 43.72 190 TYR D O 1
ATOM 8446 N N . PRO D 1 191 ? -33.833 82.592 -15.053 1.00 41.79 191 PRO D N 1
ATOM 8447 C CA . PRO D 1 191 ? -34.911 81.750 -14.632 1.00 39.14 191 PRO D CA 1
ATOM 8448 C C . PRO D 1 191 ? -34.523 80.247 -14.927 1.00 39.16 191 PRO D C 1
ATOM 8449 O O . PRO D 1 191 ? -33.396 80.041 -15.367 1.00 36.66 191 PRO D O 1
ATOM 8453 N N . GLY D 1 192 ? -35.393 79.242 -14.638 1.00 36.68 192 GLY D N 1
ATOM 8454 C CA . GLY D 1 192 ? -35.210 77.923 -15.186 1.00 37.89 192 GLY D CA 1
ATOM 8455 C C . GLY D 1 192 ? -34.943 77.973 -16.698 1.00 39.66 192 GLY D C 1
ATOM 8456 O O . GLY D 1 192 ? -35.627 78.750 -17.458 1.00 37.66 192 GLY D O 1
ATOM 8457 N N . VAL D 1 193 ? -33.922 77.196 -17.155 1.00 40.85 193 VAL D N 1
ATOM 8458 C CA . VAL D 1 193 ? -33.613 77.222 -18.566 1.00 41.26 193 VAL D CA 1
ATOM 8459 C C . VAL D 1 193 ? -33.966 75.946 -19.231 1.00 42.83 193 VAL D C 1
ATOM 8460 O O . VAL D 1 193 ? -33.480 74.929 -18.820 1.00 45.61 193 VAL D O 1
ATOM 8464 N N . ILE D 1 194 ? -34.839 75.977 -20.237 1.00 42.27 194 ILE D N 1
ATOM 8465 C CA . ILE D 1 194 ? -35.166 74.731 -20.975 1.00 44.36 194 ILE D CA 1
ATOM 8466 C C . ILE D 1 194 ? -34.296 74.587 -22.258 1.00 45.85 194 ILE D C 1
ATOM 8467 O O . ILE D 1 194 ? -34.259 75.502 -23.088 1.00 47.44 194 ILE D O 1
ATOM 8472 N N . SER D 1 195 ? -33.570 73.468 -22.366 1.00 47.70 195 SER D N 1
ATOM 8473 C CA . SER D 1 195 ? -32.709 73.163 -23.507 1.00 51.04 195 SER D CA 1
ATOM 8474 C C . SER D 1 195 ? -32.974 71.774 -24.098 1.00 52.93 195 SER D C 1
ATOM 8475 O O . SER D 1 195 ? -33.318 70.796 -23.380 1.00 51.39 195 SER D O 1
ATOM 8478 N N . SER D 1 196 ? -32.790 71.701 -25.410 1.00 55.89 196 SER D N 1
ATOM 8479 C CA . SER D 1 196 ? -33.046 70.461 -26.135 1.00 59.87 196 SER D CA 1
ATOM 8480 C C . SER D 1 196 ? -31.826 69.546 -25.999 1.00 61.70 196 SER D C 1
ATOM 8481 O O . SER D 1 196 ? -31.960 68.333 -26.099 1.00 62.84 196 SER D O 1
ATOM 8484 N N . GLU D 1 197 ? -30.666 70.137 -25.682 1.00 62.40 197 GLU D N 1
ATOM 8485 C CA . GLU D 1 197 ? -29.380 69.477 -25.847 1.00 61.48 197 GLU D CA 1
ATOM 8486 C C . GLU D 1 197 ? -28.686 68.865 -24.629 1.00 60.74 197 GLU D C 1
ATOM 8487 O O . GLU D 1 197 ? -28.101 67.792 -24.768 1.00 59.42 197 GLU D O 1
ATOM 8493 N N . ALA D 1 198 ? -28.730 69.503 -23.458 1.00 61.50 198 ALA D N 1
ATOM 8494 C CA . ALA D 1 198 ? -28.140 68.870 -22.245 1.00 62.73 198 ALA D CA 1
ATOM 8495 C C . ALA D 1 198 ? -29.178 68.096 -21.510 1.00 63.23 198 ALA D C 1
ATOM 8496 O O . ALA D 1 198 ? -30.326 68.555 -21.317 1.00 64.63 198 ALA D O 1
ATOM 8498 N N . LEU D 1 199 ? -28.746 66.913 -21.118 1.00 63.44 199 LEU D N 1
ATOM 8499 C CA . LEU D 1 199 ? -29.535 65.942 -20.377 1.00 63.57 199 LEU D CA 1
ATOM 8500 C C . LEU D 1 199 ? -29.826 66.513 -18.983 1.00 62.20 199 LEU D C 1
ATOM 8501 O O . LEU D 1 199 ? -28.997 67.216 -18.468 1.00 60.72 199 LEU D O 1
ATOM 8506 N N . PRO D 1 200 ? -31.039 66.294 -18.414 1.00 63.26 200 PRO D N 1
ATOM 8507 C CA . PRO D 1 200 ? -31.326 66.994 -17.120 1.00 63.51 200 PRO D CA 1
ATOM 8508 C C . PRO D 1 200 ? -30.393 66.536 -15.992 1.00 64.04 200 PRO D C 1
ATOM 8509 O O . PRO D 1 200 ? -30.020 65.354 -15.949 1.00 63.51 200 PRO D O 1
ATOM 8513 N N . GLY D 1 201 ? -29.995 67.478 -15.130 1.00 63.45 201 GLY D N 1
ATOM 8514 C CA . GLY D 1 201 ? -29.081 67.199 -14.010 1.00 62.83 201 GLY D CA 1
ATOM 8515 C C . GLY D 1 201 ? -29.716 67.127 -12.611 1.00 62.43 201 GLY D C 1
ATOM 8516 O O . GLY D 1 201 ? -29.030 67.393 -11.584 1.00 62.49 201 GLY D O 1
ATOM 8517 N N . GLY D 1 202 ? -31.014 66.796 -12.558 1.00 59.49 202 GLY D N 1
ATOM 8518 C CA . GLY D 1 202 ? -31.656 66.551 -11.285 1.00 57.23 202 GLY D CA 1
ATOM 8519 C C . GLY D 1 202 ? -31.991 67.764 -10.441 1.00 55.01 202 GLY D C 1
ATOM 8520 O O . GLY D 1 202 ? -32.344 67.605 -9.251 1.00 52.93 202 GLY D O 1
ATOM 8521 N N . GLY D 1 203 ? -31.922 68.960 -11.066 1.00 53.23 203 GLY D N 1
ATOM 8522 C CA . GLY D 1 203 ? -32.316 70.239 -10.430 1.00 48.50 203 GLY D CA 1
ATOM 8523 C C . GLY D 1 203 ? -33.820 70.456 -10.386 1.00 49.01 203 GLY D C 1
ATOM 8524 O O . GLY D 1 203 ? -34.598 69.607 -10.816 1.00 47.76 203 GLY D O 1
ATOM 8525 N N . THR D 1 204 ? -34.223 71.609 -9.875 1.00 47.47 204 THR D N 1
ATOM 8526 C CA . THR D 1 204 ? -35.576 71.849 -9.492 1.00 48.06 204 THR D CA 1
ATOM 8527 C C . THR D 1 204 ? -36.451 72.278 -10.693 1.00 48.75 204 THR D C 1
ATOM 8528 O O . THR D 1 204 ? -37.569 71.740 -10.898 1.00 48.61 204 THR D O 1
ATOM 8532 N N . THR D 1 205 ? -35.962 73.246 -11.467 1.00 49.06 205 THR D N 1
ATOM 8533 C CA . THR D 1 205 ? -36.594 73.625 -12.719 1.00 49.21 205 THR D CA 1
ATOM 8534 C C . THR D 1 205 ? -36.526 72.519 -13.822 1.00 51.01 205 THR D C 1
ATOM 8535 O O . THR D 1 205 ? -37.186 72.622 -14.860 1.00 53.05 205 THR D O 1
ATOM 8539 N N . ASP D 1 206 ? -35.749 71.463 -13.590 1.00 50.33 206 ASP D N 1
ATOM 8540 C CA . ASP D 1 206 ? -35.475 70.426 -14.615 1.00 51.87 206 ASP D CA 1
ATOM 8541 C C . ASP D 1 206 ? -36.669 69.504 -14.937 1.00 51.52 206 ASP D C 1
ATOM 8542 O O . ASP D 1 206 ? -36.634 68.759 -15.931 1.00 51.19 206 ASP D O 1
ATOM 8547 N N . TYR D 1 207 ? -37.715 69.530 -14.104 1.00 51.32 207 TYR D N 1
ATOM 8548 C CA . TYR D 1 207 ? -39.004 68.897 -14.458 1.00 49.91 207 TYR D CA 1
ATOM 8549 C C . TYR D 1 207 ? -39.380 69.449 -15.836 1.00 48.80 207 TYR D C 1
ATOM 8550 O O . TYR D 1 207 ? -39.973 68.712 -16.625 1.00 48.34 207 TYR D O 1
ATOM 8559 N N . ALA D 1 208 ? -39.024 70.727 -16.127 1.00 46.05 208 ALA D N 1
ATOM 8560 C CA . ALA D 1 208 ? -39.350 71.281 -17.431 1.00 44.14 208 ALA D CA 1
ATOM 8561 C C . ALA D 1 208 ? -38.495 70.736 -18.616 1.00 42.68 208 ALA D C 1
ATOM 8562 O O . ALA D 1 208 ? -38.745 71.058 -19.763 1.00 41.46 208 ALA D O 1
ATOM 8564 N N . VAL D 1 209 ? -37.470 69.938 -18.331 1.00 42.97 209 VAL D N 1
ATOM 8565 C CA . VAL D 1 209 ? -36.732 69.237 -19.405 1.00 42.16 209 VAL 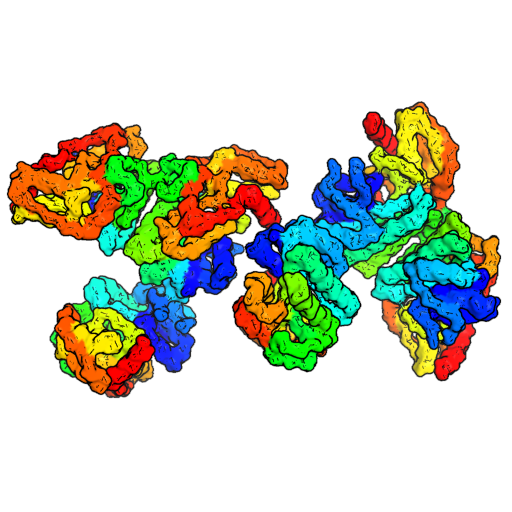D CA 1
ATOM 8566 C C . VAL D 1 209 ? -37.060 67.754 -19.467 1.00 42.12 209 VAL D C 1
ATOM 8567 O O . VAL D 1 209 ? -37.269 67.233 -20.568 1.00 41.09 209 VAL D O 1
ATOM 8571 N N . GLU D 1 210 ? -37.129 67.102 -18.299 1.00 43.41 210 GLU D N 1
ATOM 8572 C CA . GLU D 1 210 ? -37.462 65.646 -18.177 1.00 46.87 210 GLU D CA 1
ATOM 8573 C C . GLU D 1 210 ? -38.797 65.315 -18.876 1.00 45.25 210 GLU D C 1
ATOM 8574 O O . GLU D 1 210 ? -38.894 64.347 -19.643 1.00 43.10 210 GLU D O 1
ATOM 8580 N N . ILE D 1 211 ? -39.787 66.160 -18.573 1.00 43.91 211 ILE D N 1
ATOM 8581 C CA . ILE D 1 211 ? -41.118 66.045 -19.068 1.00 44.36 211 ILE D CA 1
ATOM 8582 C C . ILE D 1 211 ? -41.109 65.672 -20.524 1.00 44.08 211 ILE D C 1
ATOM 8583 O O . ILE D 1 211 ? -41.832 64.774 -20.881 1.00 46.37 211 ILE D O 1
ATOM 8588 N N . PHE D 1 212 ? -40.287 66.322 -21.348 1.00 42.75 212 PHE D N 1
ATOM 8589 C CA . PHE D 1 212 ? -40.379 66.212 -22.803 1.00 42.98 212 PHE D CA 1
ATOM 8590 C C . PHE D 1 212 ? -39.836 64.897 -23.284 1.00 46.35 212 PHE D C 1
ATOM 8591 O O . PHE D 1 212 ? -40.366 64.322 -24.275 1.00 47.62 212 PHE D O 1
ATOM 8599 N N . TYR D 1 213 ? -38.770 64.437 -22.594 1.00 47.63 213 TYR D N 1
ATOM 8600 C CA . TYR D 1 213 ? -38.203 63.097 -22.778 1.00 48.72 213 TYR D CA 1
ATOM 8601 C C . TYR D 1 213 ? -39.289 62.045 -22.538 1.00 49.69 213 TYR D C 1
ATOM 8602 O O . TYR D 1 213 ? -39.724 61.333 -23.475 1.00 50.26 213 TYR D O 1
ATOM 8611 N N . GLU D 1 214 ? -39.751 61.996 -21.290 1.00 50.04 214 GLU D N 1
ATOM 8612 C CA . GLU D 1 214 ? -40.846 61.128 -20.887 1.00 52.46 214 GLU D CA 1
ATOM 8613 C C . GLU D 1 214 ? -42.070 61.243 -21.836 1.00 54.06 214 GLU D C 1
ATOM 8614 O O . GLU D 1 214 ? -42.614 60.194 -22.237 1.00 55.18 214 GLU D O 1
ATOM 8620 N N . ALA D 1 215 ? -42.444 62.477 -22.244 1.00 53.65 215 ALA D N 1
ATOM 8621 C CA . ALA D 1 215 ? -43.503 62.677 -23.235 1.00 53.10 215 ALA D CA 1
ATOM 8622 C C . ALA D 1 215 ? -43.223 61.877 -24.501 1.00 53.88 215 ALA D C 1
ATOM 8623 O O . ALA D 1 215 ? -44.075 61.121 -24.980 1.00 50.70 215 ALA D O 1
ATOM 8625 N N . LEU D 1 216 ? -42.012 62.034 -25.029 1.00 55.10 216 LEU D N 1
ATOM 8626 C CA . LEU D 1 216 ? -41.589 61.229 -26.181 1.00 56.82 216 LEU D CA 1
ATOM 8627 C C . LEU D 1 216 ? -41.353 59.694 -25.934 1.00 57.48 216 LEU D C 1
ATOM 8628 O O . LEU D 1 216 ? -41.707 58.845 -26.772 1.00 56.62 216 LEU D O 1
ATOM 8633 N N . LYS D 1 217 ? -40.778 59.328 -24.796 1.00 59.54 217 LYS D N 1
ATOM 8634 C CA . LYS D 1 217 ? -40.466 57.907 -24.574 1.00 61.97 217 LYS D CA 1
ATOM 8635 C C . LYS D 1 217 ? -41.713 57.074 -24.190 1.00 63.86 217 LYS D C 1
ATOM 8636 O O . LYS D 1 217 ? -41.981 55.989 -24.756 1.00 64.44 217 LYS D O 1
ATOM 8642 N N . HIS D 1 218 ? -42.468 57.587 -23.220 1.00 64.40 218 HIS D N 1
ATOM 8643 C CA . HIS D 1 218 ? -43.532 56.816 -22.593 1.00 65.71 218 HIS D CA 1
ATOM 8644 C C . HIS D 1 218 ? -44.926 57.429 -22.790 1.00 64.60 218 HIS D C 1
ATOM 8645 O O . HIS D 1 218 ? -45.920 56.832 -22.387 1.00 65.73 218 HIS D O 1
ATOM 8652 N N . GLY D 1 219 ? -44.988 58.610 -23.417 1.00 62.91 219 GLY D N 1
ATOM 8653 C CA . GLY D 1 219 ? -46.196 59.431 -23.457 1.00 59.83 219 GLY D CA 1
ATOM 8654 C C . GLY D 1 219 ? -46.781 59.774 -22.081 1.00 58.63 219 GLY D C 1
ATOM 8655 O O . GLY D 1 219 ? -48.012 59.905 -21.971 1.00 59.82 219 GLY D O 1
ATOM 8656 N N . LYS D 1 220 ? -45.928 59.900 -21.044 1.00 56.75 220 LYS D N 1
ATOM 8657 C CA . LYS D 1 220 ? -46.378 60.146 -19.640 1.00 57.20 220 LYS D CA 1
ATOM 8658 C C . LYS D 1 220 ? -45.253 60.517 -18.665 1.00 56.45 220 LYS D C 1
ATOM 8659 O O . LYS D 1 220 ? -44.125 59.982 -18.713 1.00 57.11 220 LYS D O 1
ATOM 8665 N N . TYR D 1 221 ? -45.591 61.404 -17.751 1.00 54.46 221 TYR D N 1
ATOM 8666 C CA . TYR D 1 221 ? -44.620 61.887 -16.819 1.00 53.89 221 TYR D CA 1
ATOM 8667 C C . TYR D 1 221 ? -45.156 61.812 -15.380 1.00 51.49 221 TYR D C 1
ATOM 8668 O O . TYR D 1 221 ? -46.342 62.009 -15.160 1.00 52.04 221 TYR D O 1
ATOM 8677 N N . THR D 1 222 ? -44.295 61.546 -14.409 1.00 49.81 222 THR D N 1
ATOM 8678 C CA . THR D 1 222 ? -44.584 61.887 -13.014 1.00 48.46 222 THR D CA 1
ATOM 8679 C C . THR D 1 222 ? -43.719 63.137 -12.622 1.00 49.90 222 THR D C 1
ATOM 8680 O O . THR D 1 222 ? -42.466 63.126 -12.663 1.00 50.56 222 THR D O 1
ATOM 8684 N N . CYS D 1 223 ? -44.387 64.220 -12.258 1.00 50.12 223 CYS D N 1
ATOM 8685 C CA . CYS D 1 223 ? -43.701 65.459 -11.972 1.00 50.49 223 CYS D CA 1
ATOM 8686 C C . CYS D 1 223 ? -43.424 65.558 -10.490 1.00 51.29 223 CYS D C 1
ATOM 8687 O O . CYS D 1 223 ? -44.240 65.132 -9.687 1.00 53.87 223 CYS D O 1
ATOM 8690 N N . PHE D 1 224 ? -42.295 66.131 -10.117 1.00 50.71 224 PHE D N 1
ATOM 8691 C CA . PHE D 1 224 ? -41.916 66.163 -8.715 1.00 50.57 224 PHE D CA 1
ATOM 8692 C C . PHE D 1 224 ? -42.199 67.521 -8.101 1.00 50.98 224 PHE D C 1
ATOM 8693 O O . PHE D 1 224 ? -41.863 67.767 -6.922 1.00 52.70 224 PHE D O 1
ATOM 8701 N N . LEU D 1 225 ? -42.814 68.408 -8.857 1.00 49.41 225 LEU D N 1
ATOM 8702 C CA . LEU D 1 225 ? -43.372 69.618 -8.231 1.00 50.11 225 LEU D CA 1
ATOM 8703 C C . LEU D 1 225 ? -44.925 69.556 -8.047 1.00 50.21 225 LEU D C 1
ATOM 8704 O O . LEU D 1 225 ? -45.641 68.899 -8.847 1.00 51.91 225 LEU D O 1
ATOM 8709 N N . ASN D 1 226 ? -45.479 70.209 -7.020 1.00 48.80 226 ASN D N 1
ATOM 8710 C CA . ASN D 1 226 ? -46.927 70.430 -7.008 1.00 46.93 226 ASN D CA 1
ATOM 8711 C C . ASN D 1 226 ? -47.336 70.867 -8.410 1.00 48.36 226 ASN D C 1
ATOM 8712 O O . ASN D 1 226 ? -46.690 71.745 -8.999 1.00 48.27 226 ASN D O 1
ATOM 8717 N N . ARG D 1 227 ? -48.325 70.184 -8.980 1.00 50.74 227 ARG D N 1
ATOM 8718 C CA . ARG D 1 227 ? -49.214 70.648 -10.104 1.00 51.48 227 ARG D CA 1
ATOM 8719 C C . ARG D 1 227 ? -49.233 72.153 -10.459 1.00 48.96 227 ARG D C 1
ATOM 8720 O O . ARG D 1 227 ? -49.201 72.510 -11.611 1.00 45.06 227 ARG D O 1
ATOM 8728 N N . ASP D 1 228 ? -49.203 72.978 -9.412 1.00 49.37 228 ASP D N 1
ATOM 8729 C CA . ASP D 1 228 ? -49.461 74.389 -9.393 1.00 48.40 228 ASP D CA 1
ATOM 8730 C C . ASP D 1 228 ? -48.313 75.227 -8.922 1.00 48.67 228 ASP D C 1
ATOM 8731 O O . ASP D 1 228 ? -48.527 76.393 -8.591 1.00 49.31 228 ASP D O 1
ATOM 8736 N N . ALA D 1 229 ? -47.099 74.675 -8.817 1.00 47.89 229 ALA D N 1
ATOM 8737 C CA . ALA D 1 229 ? -45.886 75.510 -8.517 1.00 45.38 229 ALA D CA 1
ATOM 8738 C C . ALA D 1 229 ? -45.513 76.350 -9.750 1.00 45.32 229 ALA D C 1
ATOM 8739 O O . ALA D 1 229 ? -44.986 75.825 -10.722 1.00 47.01 229 ALA D O 1
ATOM 8741 N N . LYS D 1 230 ? -45.927 77.620 -9.749 1.00 44.02 230 LYS D N 1
ATOM 8742 C CA . LYS D 1 230 ? -45.578 78.574 -10.802 1.00 41.19 230 LYS D CA 1
ATOM 8743 C C . LYS D 1 230 ? -44.103 78.963 -10.665 1.00 39.84 230 LYS D C 1
ATOM 8744 O O . LYS D 1 230 ? -43.640 79.291 -9.564 1.00 37.65 230 LYS D O 1
ATOM 8750 N N . LEU D 1 231 ? -43.384 78.963 -11.799 1.00 38.01 231 LEU D N 1
ATOM 8751 C CA . LEU D 1 231 ? -41.992 79.423 -11.858 1.00 37.18 231 LEU D CA 1
ATOM 8752 C C . LEU D 1 231 ? -41.725 80.164 -13.162 1.00 38.23 231 LEU D C 1
ATOM 8753 O O . LEU D 1 231 ? -42.397 79.881 -14.172 1.00 40.60 231 LEU D O 1
ATOM 8758 N N . PRO D 1 232 ? -40.727 81.088 -13.162 1.00 38.20 232 PRO D N 1
ATOM 8759 C CA . PRO D 1 232 ? -40.162 81.700 -14.386 1.00 35.33 232 PRO D CA 1
ATOM 8760 C C . PRO D 1 232 ? -39.228 80.725 -15.054 1.00 36.04 232 PRO D C 1
ATOM 8761 O O . PRO D 1 232 ? -38.445 80.040 -14.402 1.00 35.74 232 PRO D O 1
ATOM 8765 N N . MET D 1 233 ? -39.324 80.672 -16.375 1.00 34.96 233 MET D N 1
ATOM 8766 C CA . MET D 1 233 ? -38.625 79.696 -17.149 1.00 35.90 233 MET D CA 1
ATOM 8767 C C . MET D 1 233 ? -38.280 80.375 -18.454 1.00 39.08 233 MET D C 1
ATOM 8768 O O . MET D 1 233 ? -38.936 81.373 -18.809 1.00 40.32 233 MET D O 1
ATOM 8773 N N . MET D 1 234 ? -37.304 79.871 -19.209 1.00 39.06 234 MET D N 1
ATOM 8774 C CA . MET D 1 234 ? -37.106 80.514 -20.520 1.00 40.53 234 MET D CA 1
ATOM 8775 C C . MET D 1 234 ? -36.416 79.555 -21.323 1.00 39.78 234 MET D C 1
ATOM 8776 O O . MET D 1 234 ? -35.606 78.776 -20.770 1.00 40.39 234 MET D O 1
ATOM 8781 N N . TYR D 1 235 ? -36.718 79.627 -22.619 1.00 37.47 235 TYR D N 1
ATOM 8782 C CA . TYR D 1 235 ? -36.244 78.640 -23.558 1.00 37.93 235 TYR D CA 1
ATOM 8783 C C . TYR D 1 235 ? -34.819 79.009 -23.880 1.00 36.11 235 TYR D C 1
ATOM 8784 O O . TYR D 1 235 ? -34.502 80.181 -23.849 1.00 39.15 235 TYR D O 1
ATOM 8793 N N . MET D 1 236 ? -33.957 78.024 -24.103 1.00 36.19 236 MET D N 1
ATOM 8794 C CA . MET D 1 236 ? -32.496 78.246 -24.437 1.00 38.49 236 MET D CA 1
ATOM 8795 C C . MET D 1 236 ? -32.136 79.433 -25.409 1.00 40.06 236 MET D C 1
ATOM 8796 O O . MET D 1 236 ? -31.246 80.212 -25.067 1.00 39.54 236 MET D O 1
ATOM 8801 N N . PRO D 1 237 ? -32.798 79.558 -26.610 1.00 40.63 237 PRO D N 1
ATOM 8802 C CA . PRO D 1 237 ? -32.312 80.645 -27.529 1.00 40.40 237 PRO D CA 1
ATOM 8803 C C . PRO D 1 237 ? -32.451 81.997 -26.882 1.00 40.30 237 PRO D C 1
ATOM 8804 O O . PRO D 1 237 ? -31.516 82.794 -26.949 1.00 44.95 237 PRO D O 1
ATOM 8808 N N . ASP D 1 238 ? -33.554 82.240 -26.189 1.00 39.38 238 ASP D N 1
ATOM 8809 C CA . ASP D 1 238 ? -33.708 83.501 -25.443 1.00 42.37 238 ASP D CA 1
ATOM 8810 C C . ASP D 1 238 ? -32.665 83.740 -24.346 1.00 41.54 238 ASP D C 1
ATOM 8811 O O . ASP D 1 238 ? -32.151 84.829 -24.183 1.00 39.94 238 ASP D O 1
ATOM 8816 N N . CYS D 1 239 ? -32.322 82.672 -23.651 1.00 42.20 239 CYS D N 1
ATOM 8817 C CA . CYS D 1 239 ? -31.163 82.649 -22.777 1.00 40.78 239 CYS D CA 1
ATOM 8818 C C . CYS D 1 239 ? -29.873 83.030 -23.522 1.00 40.39 239 CYS D C 1
ATOM 8819 O O . CYS D 1 239 ? -29.012 83.783 -22.987 1.00 39.99 239 CYS D O 1
ATOM 8822 N N . LEU D 1 240 ? -29.720 82.548 -24.760 1.00 39.72 240 LEU D N 1
ATOM 8823 C CA . LEU D 1 240 ? -28.495 82.914 -25.482 1.00 38.55 240 LEU D CA 1
ATOM 8824 C C . LEU D 1 240 ? -28.539 84.395 -25.856 1.00 40.49 240 LEU D C 1
ATOM 8825 O O . LEU D 1 240 ? -27.604 85.158 -25.502 1.00 39.80 240 LEU D O 1
ATOM 8830 N N . LYS D 1 241 ? -29.686 84.788 -26.449 1.00 41.28 241 LYS D N 1
ATOM 8831 C CA . LYS D 1 241 ? -30.040 86.193 -26.802 1.00 40.67 241 LYS D CA 1
ATOM 8832 C C . LYS D 1 241 ? -29.860 87.139 -25.651 1.00 38.13 241 LYS D C 1
ATOM 8833 O O . LYS D 1 241 ? -29.245 88.176 -25.825 1.00 38.88 241 LYS D O 1
ATOM 8839 N N . ALA D 1 242 ? -30.376 86.775 -24.472 1.00 36.41 242 ALA D N 1
ATOM 8840 C CA . ALA D 1 242 ? -30.196 87.660 -23.319 1.00 35.81 242 ALA D CA 1
ATOM 8841 C C . ALA D 1 242 ? -28.768 87.744 -22.932 1.00 37.89 242 ALA D C 1
ATOM 8842 O O . ALA D 1 242 ? -28.310 88.874 -22.677 1.00 38.47 242 ALA D O 1
ATOM 8844 N N . THR D 1 243 ? -28.055 86.572 -22.892 1.00 37.26 243 THR D N 1
ATOM 8845 C CA . THR D 1 243 ? -26.679 86.550 -22.440 1.00 38.13 243 THR D CA 1
ATOM 8846 C C . THR D 1 243 ? -25.868 87.553 -23.299 1.00 39.90 243 THR D C 1
ATOM 8847 O O . THR D 1 243 ? -25.188 88.449 -22.764 1.00 41.52 243 THR D O 1
ATOM 8851 N N . MET D 1 244 ? -25.911 87.345 -24.610 1.00 38.68 244 MET D N 1
ATOM 8852 C CA . MET D 1 244 ? -25.237 88.195 -25.571 1.00 38.94 244 MET D CA 1
ATOM 8853 C C . MET D 1 244 ? -25.681 89.623 -25.594 1.00 35.69 244 MET D C 1
ATOM 8854 O O . MET D 1 244 ? -24.835 90.464 -25.808 1.00 37.61 244 MET D O 1
ATOM 8859 N N . GLY D 1 245 ? -26.988 89.881 -25.430 1.00 37.10 245 GLY D N 1
ATOM 8860 C CA . GLY D 1 245 ? -27.578 91.228 -25.445 1.00 33.83 245 GLY D CA 1
ATOM 8861 C C . GLY D 1 245 ? -26.896 92.050 -24.379 1.00 34.57 245 GLY D C 1
ATOM 8862 O O . GLY D 1 245 ? -26.389 93.186 -24.672 1.00 32.40 245 GLY D O 1
ATOM 8863 N N . LEU D 1 246 ? -26.875 91.522 -23.131 1.00 34.28 246 LEU D N 1
ATOM 8864 C CA . LEU D 1 246 ? -26.189 92.314 -22.029 1.00 35.75 246 LEU D CA 1
ATOM 8865 C C . LEU D 1 246 ? -24.658 92.400 -22.223 1.00 37.95 246 LEU D C 1
ATOM 8866 O O . LEU D 1 246 ? -24.134 93.490 -22.163 1.00 40.64 246 LEU D O 1
ATOM 8871 N N . ILE D 1 247 ? -23.975 91.279 -22.543 1.00 39.57 247 ILE D N 1
ATOM 8872 C CA . ILE D 1 247 ? -22.513 91.257 -22.905 1.00 41.49 247 ILE D CA 1
ATOM 8873 C C . ILE D 1 247 ? -22.210 92.327 -23.975 1.00 42.79 247 ILE D C 1
ATOM 8874 O O . ILE D 1 247 ? -21.379 93.191 -23.710 1.00 43.74 247 ILE D O 1
ATOM 8879 N N . ASN D 1 248 ? -22.887 92.310 -25.132 1.00 41.18 248 ASN D N 1
ATOM 8880 C CA . ASN D 1 248 ? -22.760 93.435 -26.076 1.00 42.97 248 ASN D CA 1
ATOM 8881 C C . ASN D 1 248 ? -23.405 94.845 -25.797 1.00 42.45 248 ASN D C 1
ATOM 8882 O O . ASN D 1 248 ? -23.206 95.790 -26.597 1.00 40.54 248 ASN D O 1
ATOM 8887 N N . ALA D 1 249 ? -24.204 94.996 -24.739 1.00 39.57 249 ALA D N 1
ATOM 8888 C CA . ALA D 1 249 ? -24.769 96.287 -24.545 1.00 38.64 249 ALA D CA 1
ATOM 8889 C C . ALA D 1 249 ? -23.629 97.315 -24.340 1.00 40.46 249 ALA D C 1
ATOM 8890 O O . ALA D 1 249 ? -22.675 97.037 -23.669 1.00 39.43 249 ALA D O 1
ATOM 8892 N N . PRO D 1 250 ? -23.701 98.509 -24.977 1.00 42.26 250 PRO D N 1
ATOM 8893 C CA . PRO D 1 250 ? -22.605 99.453 -24.629 1.00 41.98 250 PRO D CA 1
ATOM 8894 C C . PRO D 1 250 ? -22.744 99.777 -23.136 1.00 42.66 250 PRO D C 1
ATOM 8895 O O . PRO D 1 250 ? -23.912 99.909 -22.631 1.00 42.65 250 PRO D O 1
ATOM 8899 N N . ASN D 1 251 ? -21.608 99.863 -22.439 1.00 41.82 251 ASN D N 1
ATOM 8900 C CA . ASN D 1 251 ? -21.634 100.099 -20.995 1.00 41.80 251 ASN D CA 1
ATOM 8901 C C . ASN D 1 251 ? -22.432 101.323 -20.489 1.00 45.09 251 ASN D C 1
ATOM 8902 O O . ASN D 1 251 ? -22.987 101.277 -19.366 1.00 45.34 251 ASN D O 1
ATOM 8907 N N . ASP D 1 252 ? -22.483 102.407 -21.278 1.00 47.12 252 ASP D N 1
ATOM 8908 C CA . ASP D 1 252 ? -23.123 103.666 -20.875 1.00 47.78 252 ASP D CA 1
ATOM 8909 C C . ASP D 1 252 ? -24.656 103.569 -20.608 1.00 48.21 252 ASP D C 1
ATOM 8910 O O . ASP D 1 252 ? -25.221 104.451 -19.942 1.00 48.67 252 ASP D O 1
ATOM 8915 N N . CYS D 1 253 ? -25.321 102.492 -21.078 1.00 47.61 253 CYS D N 1
ATOM 8916 C CA . CYS D 1 253 ? -26.806 102.343 -20.959 1.00 46.74 253 CYS D CA 1
ATOM 8917 C C . CYS D 1 253 ? -27.235 101.506 -19.738 1.00 44.60 253 CYS D C 1
ATOM 8918 O O . CYS D 1 253 ? -28.414 101.213 -19.520 1.00 45.03 253 CYS D O 1
ATOM 8921 N N . LEU D 1 254 ? -26.276 101.081 -18.969 1.00 41.31 254 LEU D N 1
ATOM 8922 C CA . LEU D 1 254 ? -26.571 100.120 -17.873 1.00 38.84 254 LEU D CA 1
ATOM 8923 C C . LEU D 1 254 ? -26.901 100.869 -16.553 1.00 35.31 254 LEU D C 1
ATOM 8924 O O . LEU D 1 254 ? -26.028 101.393 -15.910 1.00 35.36 254 LEU D O 1
ATOM 8929 N N . SER D 1 255 ? -28.146 100.962 -16.176 1.00 34.11 255 SER D N 1
ATOM 8930 C CA . SER D 1 255 ? -28.462 101.539 -14.855 1.00 36.34 255 SER D CA 1
ATOM 8931 C C . SER D 1 255 ? -27.890 100.650 -13.698 1.00 35.64 255 SER D C 1
ATOM 8932 O O . SER D 1 255 ? -27.746 101.094 -12.531 1.00 29.31 255 SER D O 1
ATOM 8935 N N . GLN D 1 256 ? -27.594 99.382 -14.026 1.00 37.89 256 GLN D N 1
ATOM 8936 C CA . GLN D 1 256 ? -27.141 98.418 -12.978 1.00 37.22 256 GLN D CA 1
ATOM 8937 C C . GLN D 1 256 ? -26.254 97.385 -13.637 1.00 35.66 256 GLN D C 1
ATOM 8938 O O . GLN D 1 256 ? -26.109 97.454 -14.886 1.00 34.38 256 GLN D O 1
ATOM 8944 N N . ARG D 1 257 ? -25.762 96.418 -12.833 1.00 33.93 257 ARG D N 1
ATOM 8945 C CA . ARG D 1 257 ? -24.736 95.411 -13.188 1.00 32.79 257 ARG D CA 1
ATOM 8946 C C . ARG D 1 257 ? -25.281 94.004 -13.391 1.00 33.76 257 ARG D C 1
ATOM 8947 O O . ARG D 1 257 ? -24.893 93.343 -14.289 1.00 33.07 257 ARG D O 1
ATOM 8955 N N . THR D 1 258 ? -26.226 93.596 -12.551 1.00 35.61 258 THR D N 1
ATOM 8956 C CA . THR D 1 258 ? -27.072 92.417 -12.659 1.00 36.68 258 THR D CA 1
ATOM 8957 C C . THR D 1 258 ? -28.555 92.731 -13.094 1.00 37.48 258 THR D C 1
ATOM 8958 O O . THR D 1 258 ? -29.197 93.591 -12.509 1.00 37.33 258 THR D O 1
ATOM 8962 N N . TYR D 1 259 ? -29.123 91.933 -14.032 1.00 37.57 259 TYR D N 1
ATOM 8963 C CA . TYR D 1 259 ? -30.493 92.047 -14.500 1.00 33.27 259 TYR D CA 1
ATOM 8964 C C . TYR D 1 259 ? -31.249 90.758 -14.364 1.00 35.36 259 TYR D C 1
ATOM 8965 O O . TYR D 1 259 ? -30.781 89.670 -14.787 1.00 34.75 259 TYR D O 1
ATOM 8974 N N . ASN D 1 260 ? -32.463 90.876 -13.808 1.00 36.86 260 ASN D N 1
ATOM 8975 C CA . ASN D 1 260 ? -33.498 89.837 -13.873 1.00 35.59 260 ASN D CA 1
ATOM 8976 C C . ASN D 1 260 ? -33.784 89.737 -15.317 1.00 37.93 260 ASN D C 1
ATOM 8977 O O . ASN D 1 260 ? -33.821 90.747 -16.015 1.00 39.51 260 ASN D O 1
ATOM 8982 N N . ILE D 1 261 ? -33.997 88.531 -15.783 1.00 42.08 261 ILE D N 1
ATOM 8983 C CA . ILE D 1 261 ? -34.598 88.312 -17.113 1.00 43.90 261 ILE D CA 1
ATOM 8984 C C . ILE D 1 261 ? -35.691 87.231 -17.148 1.00 44.94 261 ILE D C 1
ATOM 8985 O O . ILE D 1 261 ? -35.614 86.163 -16.513 1.00 46.88 261 ILE D O 1
ATOM 8990 N N . THR D 1 262 ? -36.741 87.479 -17.903 1.00 44.74 262 THR D N 1
ATOM 8991 C CA . THR D 1 262 ? -37.723 86.429 -18.020 1.00 42.30 262 THR D CA 1
ATOM 8992 C C . THR D 1 262 ? -38.195 86.359 -19.464 1.00 41.51 262 THR D C 1
ATOM 8993 O O . THR D 1 262 ? -37.809 87.194 -20.334 1.00 38.69 262 THR D O 1
ATOM 8997 N N . ALA D 1 263 ? -38.956 85.287 -19.694 1.00 41.21 263 ALA D N 1
ATOM 8998 C CA . ALA D 1 263 ? -39.628 84.975 -20.915 1.00 42.13 263 ALA D CA 1
ATOM 8999 C C . ALA D 1 263 ? -41.050 84.698 -20.427 1.00 42.62 263 ALA D C 1
ATOM 9000 O O . ALA D 1 263 ? -41.898 85.568 -20.603 1.00 42.79 263 ALA D O 1
ATOM 9002 N N . VAL D 1 264 ? -41.307 83.563 -19.766 1.00 42.01 264 VAL D N 1
ATOM 9003 C CA . VAL D 1 264 ? -42.660 83.229 -19.306 1.00 43.60 264 VAL D CA 1
ATOM 9004 C C . VAL D 1 264 ? -42.618 82.746 -17.856 1.00 45.11 264 VAL D C 1
ATOM 9005 O O . VAL D 1 264 ? -41.498 82.499 -17.332 1.00 44.88 264 VAL D O 1
ATOM 9009 N N . SER D 1 265 ? -43.805 82.628 -17.198 1.00 44.91 265 SER D N 1
ATOM 9010 C CA . SER D 1 265 ? -43.906 81.790 -15.970 1.00 44.21 265 SER D CA 1
ATOM 9011 C C . SER D 1 265 ? -44.949 80.741 -16.208 1.00 46.31 265 SER D C 1
ATOM 9012 O O . SER D 1 265 ? -45.978 81.020 -16.853 1.00 48.00 265 SER D O 1
ATOM 9015 N N . PHE D 1 266 ? -44.689 79.507 -15.756 1.00 46.53 266 PHE D N 1
ATOM 9016 C CA . PHE D 1 266 ? -45.741 78.506 -15.823 1.00 45.85 266 PHE D CA 1
ATOM 9017 C C . PHE D 1 266 ? -45.719 77.494 -14.672 1.00 46.77 266 PHE D C 1
ATOM 9018 O O . PHE D 1 266 ? -44.784 77.448 -13.899 1.00 47.32 266 PHE D O 1
ATOM 9026 N N . THR D 1 267 ? -46.803 76.728 -14.566 1.00 45.98 267 THR D N 1
ATOM 9027 C CA . THR D 1 267 ? -46.940 75.684 -13.604 1.00 44.79 267 THR D CA 1
ATOM 9028 C C . THR D 1 267 ? -46.764 74.359 -14.334 1.00 45.07 267 THR D C 1
ATOM 9029 O O . THR D 1 267 ? -46.940 74.260 -15.580 1.00 42.34 267 THR D O 1
ATOM 9033 N N . PRO D 1 268 ? -46.404 73.308 -13.577 1.00 45.77 268 PRO D N 1
ATOM 9034 C CA . PRO D 1 268 ? -46.319 72.104 -14.377 1.00 46.29 268 PRO D CA 1
ATOM 9035 C C . PRO D 1 268 ? -47.678 71.848 -15.070 1.00 47.24 268 PRO D C 1
ATOM 9036 O O . PRO D 1 268 ? -47.709 71.510 -16.276 1.00 47.41 268 PRO D O 1
ATOM 9040 N N . GLU D 1 269 ? -48.803 72.100 -14.381 1.00 47.76 269 GLU D N 1
ATOM 9041 C CA . GLU D 1 269 ? -50.100 71.872 -15.107 1.00 47.33 269 GLU D CA 1
ATOM 9042 C C . GLU D 1 269 ? -50.315 72.621 -16.423 1.00 45.86 269 GLU D C 1
ATOM 9043 O O . GLU D 1 269 ? -50.983 72.105 -17.316 1.00 47.31 269 GLU D O 1
ATOM 9049 N N . GLU D 1 270 ? -49.687 73.775 -16.578 1.00 43.79 270 GLU D N 1
ATOM 9050 C CA . GLU D 1 270 ? -49.787 74.434 -17.835 1.00 42.03 270 GLU D CA 1
ATOM 9051 C C . GLU D 1 270 ? -48.925 73.822 -18.928 1.00 42.24 270 GLU D C 1
ATOM 9052 O O . GLU D 1 270 ? -49.338 73.744 -20.075 1.00 41.33 270 GLU D O 1
ATOM 9058 N N . ILE D 1 271 ? -47.731 73.353 -18.575 1.00 43.01 271 ILE D N 1
ATOM 9059 C CA . ILE D 1 271 ? -46.804 72.856 -19.591 1.00 43.25 271 ILE D CA 1
ATOM 9060 C C . ILE D 1 271 ? -47.338 71.521 -20.012 1.00 43.83 271 ILE D C 1
ATOM 9061 O O . ILE D 1 271 ? -47.328 71.206 -21.230 1.00 42.70 271 ILE D O 1
ATOM 9066 N N . VAL D 1 272 ? -47.890 70.769 -19.034 1.00 43.06 272 VAL D N 1
ATOM 9067 C CA . VAL D 1 272 ? -48.665 69.524 -19.403 1.00 44.63 272 VAL D CA 1
ATOM 9068 C C . VAL D 1 272 ? -49.687 69.781 -20.509 1.00 45.79 272 VAL D C 1
ATOM 9069 O O . VAL D 1 272 ? -49.638 69.156 -21.575 1.00 47.35 272 VAL D O 1
ATOM 9073 N N . ALA D 1 273 ? -50.597 70.730 -20.231 1.00 46.83 273 ALA D N 1
ATOM 9074 C CA . ALA D 1 273 ? -51.691 71.132 -21.100 1.00 45.96 273 ALA D CA 1
ATOM 9075 C C . ALA D 1 273 ? -51.117 71.703 -22.412 1.00 47.85 273 ALA D C 1
ATOM 9076 O O . ALA D 1 273 ? -51.626 71.336 -23.521 1.00 49.01 273 ALA D O 1
ATOM 9078 N N . SER D 1 274 ? -50.031 72.519 -22.306 1.00 45.44 274 SER D N 1
ATOM 9079 C CA . SER D 1 274 ? -49.334 72.984 -23.500 1.00 44.52 274 SER D CA 1
ATOM 9080 C C . SER D 1 274 ? -48.859 71.781 -24.429 1.00 45.33 274 SER D C 1
ATOM 9081 O O . SER D 1 274 ? -49.166 71.726 -25.686 1.00 43.54 274 SER D O 1
ATOM 9084 N N . ILE D 1 275 ? -48.192 70.797 -23.799 1.00 46.43 275 ILE D N 1
ATOM 9085 C CA . ILE D 1 275 ? -47.755 69.573 -24.526 1.00 50.14 275 ILE D CA 1
ATOM 9086 C C . ILE D 1 275 ? -48.924 68.848 -25.174 1.00 51.38 275 ILE D C 1
ATOM 9087 O O . ILE D 1 275 ? -48.844 68.476 -26.365 1.00 51.75 275 ILE D O 1
ATOM 9092 N N . GLN D 1 276 ? -50.015 68.684 -24.431 1.00 51.05 276 GLN D N 1
ATOM 9093 C CA . GLN D 1 276 ? -51.176 67.929 -25.028 1.00 52.29 276 GLN D CA 1
ATOM 9094 C C . GLN D 1 276 ? -51.839 68.681 -26.242 1.00 52.37 276 GLN D C 1
ATOM 9095 O O . GLN D 1 276 ? -52.500 68.030 -27.073 1.00 51.76 276 GLN D O 1
ATOM 9101 N N . LYS D 1 277 ? -51.605 70.002 -26.377 1.00 50.15 277 LYS D N 1
ATOM 9102 C CA . LYS D 1 277 ? -51.920 70.698 -27.649 1.00 50.17 277 LYS D CA 1
ATOM 9103 C C . LYS D 1 277 ? -51.264 70.084 -28.900 1.00 51.45 277 LYS D C 1
ATOM 9104 O O . LYS D 1 277 ? -51.864 70.075 -29.986 1.00 51.07 277 LYS D O 1
ATOM 9110 N N . VAL D 1 278 ? -50.029 69.628 -28.750 1.00 51.81 278 VAL D N 1
ATOM 9111 C CA . VAL D 1 278 ? -49.400 68.863 -29.792 1.00 52.56 278 VAL D CA 1
ATOM 9112 C C . VAL D 1 278 ? -49.576 67.349 -29.635 1.00 53.16 278 VAL D C 1
ATOM 9113 O O . VAL D 1 278 ? -49.707 66.668 -30.605 1.00 52.58 278 VAL D O 1
ATOM 9117 N N . MET D 1 279 ? -49.512 66.816 -28.423 1.00 54.54 279 MET D N 1
ATOM 9118 C CA . MET D 1 279 ? -49.508 65.383 -28.253 1.00 55.34 279 MET D CA 1
ATOM 9119 C C . MET D 1 279 ? -50.644 65.092 -27.243 1.00 56.69 279 MET D C 1
ATOM 9120 O O . MET D 1 279 ? -50.392 64.905 -26.041 1.00 56.32 279 MET D O 1
ATOM 9125 N N . PRO D 1 280 ? -51.922 65.065 -27.738 1.00 57.54 280 PRO D N 1
ATOM 9126 C CA . PRO D 1 280 ? -53.098 65.108 -26.854 1.00 56.29 280 PRO D CA 1
ATOM 9127 C C . PRO D 1 280 ? -53.173 63.929 -25.932 1.00 54.76 280 PRO D C 1
ATOM 9128 O O . PRO D 1 280 ? -53.674 64.090 -24.839 1.00 56.11 280 PRO D O 1
ATOM 9132 N N . SER D 1 281 ? -52.651 62.778 -26.340 1.00 52.57 281 SER D N 1
ATOM 9133 C CA . SER D 1 281 ? -52.721 61.588 -25.479 1.00 52.54 281 SER D CA 1
ATOM 9134 C C . SER D 1 281 ? -51.767 61.565 -24.254 1.00 52.73 281 SER D C 1
ATOM 9135 O O . SER D 1 281 ? -51.793 60.642 -23.469 1.00 50.57 281 SER D O 1
ATOM 9138 N N . PHE D 1 282 ? -50.930 62.584 -24.117 1.00 53.91 282 PHE D N 1
ATOM 9139 C CA . PHE D 1 282 ? -49.915 62.630 -23.076 1.00 53.56 282 PHE D CA 1
ATOM 9140 C C . PHE D 1 282 ? -50.625 62.796 -21.727 1.00 53.81 282 PHE D C 1
ATOM 9141 O O . PHE D 1 282 ? -51.596 63.519 -21.671 1.00 53.03 282 PHE D O 1
ATOM 9149 N N . GLN D 1 283 ? -50.146 62.107 -20.687 1.00 53.83 283 GLN D N 1
ATOM 9150 C CA . GLN D 1 283 ? -50.662 62.189 -19.315 1.00 55.97 283 GLN D CA 1
ATOM 9151 C C . GLN D 1 283 ? -49.607 62.725 -18.352 1.00 56.48 283 GLN D C 1
ATOM 9152 O O . GLN D 1 283 ? -48.440 62.837 -18.727 1.00 60.32 283 GLN D O 1
ATOM 9158 N N . CYS D 1 284 ? -49.992 63.070 -17.121 1.00 56.32 284 CYS D N 1
ATOM 9159 C CA . CYS D 1 284 ? -49.028 63.502 -16.096 1.00 55.42 284 CYS D CA 1
ATOM 9160 C C . CYS D 1 284 ? -49.543 63.303 -14.644 1.00 55.79 284 CYS D C 1
ATOM 9161 O O . CYS D 1 284 ? -50.565 63.858 -14.262 1.00 54.25 284 CYS D O 1
ATOM 9164 N N . ASP D 1 285 ? -48.840 62.433 -13.902 1.00 58.16 285 ASP D N 1
ATOM 9165 C CA . ASP D 1 285 ? -48.924 62.187 -12.426 1.00 60.54 285 ASP D CA 1
ATOM 9166 C C . ASP D 1 285 ? -48.239 63.380 -11.673 1.00 59.14 285 ASP D C 1
ATOM 9167 O O . ASP D 1 285 ? -47.526 64.214 -12.268 1.00 59.15 285 ASP D O 1
ATOM 9172 N N . TYR D 1 286 ? -48.419 63.422 -10.363 1.00 57.71 286 TYR D N 1
ATOM 9173 C CA . TYR D 1 286 ? -47.704 64.378 -9.524 1.00 57.53 286 TYR D CA 1
ATOM 9174 C C . TYR D 1 286 ? -47.292 63.687 -8.238 1.00 56.92 286 TYR D C 1
ATOM 9175 O O . TYR D 1 286 ? -48.130 63.219 -7.508 1.00 56.21 286 TYR D O 1
ATOM 9184 N N . LYS D 1 287 ? -45.989 63.561 -8.026 1.00 56.64 287 LYS D N 1
ATOM 9185 C CA . LYS D 1 287 ? -45.452 63.026 -6.790 1.00 57.89 287 LYS D CA 1
ATOM 9186 C C . LYS D 1 287 ? -44.345 63.967 -6.218 1.00 57.71 287 LYS D C 1
ATOM 9187 O O . LYS D 1 287 ? -43.171 63.717 -6.452 1.00 55.29 287 LYS D O 1
ATOM 9193 N N . PRO D 1 288 ? -44.725 65.051 -5.468 1.00 59.20 288 PRO D N 1
ATOM 9194 C CA . PRO D 1 288 ? -43.711 65.955 -4.827 1.00 60.24 288 PRO D CA 1
ATOM 9195 C C . PRO D 1 288 ? -42.591 65.222 -4.098 1.00 59.95 288 PRO D C 1
ATOM 9196 O O . PRO D 1 288 ? -42.841 64.192 -3.470 1.00 60.90 288 PRO D O 1
ATOM 9200 N N . ASP D 1 289 ? -41.374 65.738 -4.220 1.00 57.83 289 ASP D N 1
ATOM 9201 C CA . ASP D 1 289 ? -40.298 65.390 -3.307 1.00 57.19 289 ASP D CA 1
ATOM 9202 C C . ASP D 1 289 ? -39.710 66.710 -2.664 1.00 56.09 289 ASP D C 1
ATOM 9203 O O . ASP D 1 289 ? -40.364 67.759 -2.746 1.00 57.45 289 ASP D O 1
ATOM 9208 N N . PHE D 1 290 ? -38.507 66.676 -2.065 1.00 54.84 290 PHE D N 1
ATOM 9209 C CA . PHE D 1 290 ? -37.831 67.897 -1.502 1.00 55.43 290 PHE D CA 1
ATOM 9210 C C . PHE D 1 290 ? -37.728 69.127 -2.431 1.00 53.26 290 PHE D C 1
ATOM 9211 O O . PHE D 1 290 ? -37.553 70.249 -1.956 1.00 52.73 290 PHE D O 1
ATOM 9219 N N . ARG D 1 291 ? -37.806 68.902 -3.739 1.00 50.67 291 ARG D N 1
ATOM 9220 C CA . ARG D 1 291 ? -37.637 69.951 -4.685 1.00 48.68 291 ARG D CA 1
ATOM 9221 C C . ARG D 1 291 ? -38.787 70.965 -4.623 1.00 49.28 291 ARG D C 1
ATOM 9222 O O . ARG D 1 291 ? -38.587 72.173 -4.923 1.00 51.17 291 ARG D O 1
ATOM 9230 N N . GLN D 1 292 ? -39.956 70.519 -4.152 1.00 47.79 292 GLN D N 1
ATOM 9231 C CA . GLN D 1 292 ? -41.073 71.416 -4.038 1.00 46.55 292 GLN D CA 1
ATOM 9232 C C . GLN D 1 292 ? -40.728 72.495 -3.037 1.00 46.04 292 GLN D C 1
ATOM 9233 O O . GLN D 1 292 ? -40.925 73.688 -3.314 1.00 46.43 292 GLN D O 1
ATOM 9239 N N . GLN D 1 293 ? -40.165 72.071 -1.908 1.00 46.27 293 GLN D N 1
ATOM 9240 C CA . GLN D 1 293 ? -39.840 72.929 -0.796 1.00 49.97 293 GLN D CA 1
ATOM 9241 C C . GLN D 1 293 ? -38.877 74.053 -1.230 1.00 51.23 293 GLN D C 1
ATOM 9242 O O . GLN D 1 293 ? -38.994 75.208 -0.771 1.00 50.94 293 GLN D O 1
ATOM 9248 N N . ILE D 1 294 ? -37.915 73.697 -2.097 1.00 51.53 294 ILE D N 1
ATOM 9249 C CA . ILE D 1 294 ? -37.025 74.674 -2.761 1.00 51.25 294 ILE D CA 1
ATOM 9250 C C . ILE D 1 294 ? -37.832 75.641 -3.675 1.00 48.91 294 ILE D C 1
ATOM 9251 O O . ILE D 1 294 ? -37.795 76.856 -3.462 1.00 44.96 294 ILE D O 1
ATOM 9256 N N . ALA D 1 295 ? -38.566 75.082 -4.650 1.00 47.25 295 ALA D N 1
ATOM 9257 C CA . ALA D 1 295 ? -39.398 75.877 -5.570 1.00 47.97 295 ALA D CA 1
ATOM 9258 C C . ALA D 1 295 ? -40.312 76.887 -4.853 1.00 47.54 295 ALA D C 1
ATOM 9259 O O . ALA D 1 295 ? -40.514 77.966 -5.353 1.00 47.19 295 ALA D O 1
ATOM 9261 N N . GLU D 1 296 ? -40.839 76.537 -3.670 1.00 48.07 296 GLU D N 1
ATOM 9262 C CA . GLU D 1 296 ? -41.779 77.383 -2.974 1.00 45.90 296 GLU D CA 1
ATOM 9263 C C . GLU D 1 296 ? -41.072 78.618 -2.499 1.00 44.55 296 GLU D C 1
ATOM 9264 O O . GLU D 1 296 ? -41.762 79.598 -2.228 1.00 44.08 296 GLU D O 1
ATOM 9270 N N . THR D 1 297 ? -39.737 78.561 -2.327 1.00 40.01 297 THR D N 1
ATOM 9271 C CA . THR D 1 297 ? -38.955 79.701 -1.828 1.00 39.55 297 THR D CA 1
ATOM 9272 C C . THR D 1 297 ? -38.544 80.615 -2.976 1.00 39.10 297 THR D C 1
ATOM 9273 O O . THR D 1 297 ? -37.896 81.652 -2.753 1.00 39.14 297 THR D O 1
ATOM 9277 N N . TRP D 1 298 ? -38.833 80.221 -4.220 1.00 40.24 298 TRP D N 1
ATOM 9278 C CA . TRP D 1 298 ? -38.360 81.031 -5.373 1.00 41.05 298 TRP D CA 1
ATOM 9279 C C . TRP D 1 298 ? -39.500 81.861 -6.000 1.00 41.15 298 TRP D C 1
ATOM 9280 O O . TRP D 1 298 ? -40.677 81.508 -5.865 1.00 41.95 298 TRP D O 1
ATOM 9291 N N . PRO D 1 299 ? -39.144 82.911 -6.769 1.00 41.46 299 PRO D N 1
ATOM 9292 C CA . PRO D 1 299 ? -40.209 83.705 -7.452 1.00 41.84 299 PRO D CA 1
ATOM 9293 C C . PRO D 1 299 ? -41.158 82.859 -8.310 1.00 41.31 299 PRO D C 1
ATOM 9294 O O . PRO D 1 299 ? -40.769 81.805 -8.836 1.00 40.07 299 PRO D O 1
ATOM 9298 N N . ARG D 1 300 ? -42.398 83.317 -8.395 1.00 41.79 300 ARG D N 1
ATOM 9299 C CA . ARG D 1 300 ? -43.320 82.803 -9.331 1.00 42.76 300 ARG D CA 1
ATOM 9300 C C . ARG D 1 300 ? -43.150 83.551 -10.677 1.00 40.52 300 ARG D C 1
ATOM 9301 O O . ARG D 1 300 ? -43.358 82.959 -11.720 1.00 38.38 300 ARG D O 1
ATOM 9309 N N . SER D 1 301 ? -42.788 84.843 -10.646 1.00 38.82 301 SER D N 1
ATOM 9310 C CA . SER D 1 301 ? -42.633 85.667 -11.873 1.00 38.33 301 SER D CA 1
ATOM 9311 C C . SER D 1 301 ? -41.623 86.703 -11.518 1.00 37.34 301 SER D C 1
ATOM 9312 O O . SER D 1 301 ? -41.484 87.076 -10.313 1.00 33.96 301 SER D O 1
ATOM 9315 N N . ILE D 1 302 ? -40.828 87.081 -12.517 1.00 38.86 302 ILE D N 1
ATOM 9316 C CA . ILE D 1 302 ? -39.801 88.122 -12.315 1.00 41.80 302 ILE D CA 1
ATOM 9317 C C . ILE D 1 302 ? -40.065 89.370 -13.166 1.00 44.19 302 ILE D C 1
ATOM 9318 O O . ILE D 1 302 ? -40.387 89.280 -14.370 1.00 46.84 302 ILE D O 1
ATOM 9323 N N . ASP D 1 303 ? -39.980 90.530 -12.519 1.00 43.30 303 ASP D N 1
ATOM 9324 C CA . ASP D 1 303 ? -40.000 91.805 -13.193 1.00 41.78 303 ASP D CA 1
ATOM 9325 C C . ASP D 1 303 ? -38.595 92.069 -13.770 1.00 42.35 303 ASP D C 1
ATOM 9326 O O . ASP D 1 303 ? -37.599 92.336 -13.033 1.00 41.09 303 ASP D O 1
ATOM 9331 N N . ASP D 1 304 ? -38.523 91.964 -15.095 1.00 42.62 304 ASP D N 1
ATOM 9332 C CA . ASP D 1 304 ? -37.349 92.374 -15.865 1.00 42.21 304 ASP D CA 1
ATOM 9333 C C . ASP D 1 304 ? -37.519 93.654 -16.696 1.00 43.20 304 ASP D C 1
ATOM 9334 O O . ASP D 1 304 ? -36.775 93.801 -17.701 1.00 45.03 304 ASP D O 1
ATOM 9339 N N . SER D 1 305 ? -38.457 94.555 -16.325 1.00 42.93 305 SER D N 1
ATOM 9340 C CA . SER D 1 305 ? -38.578 95.924 -16.972 1.00 43.44 305 SER D CA 1
ATOM 9341 C C . SER D 1 305 ? -37.218 96.644 -17.148 1.00 42.37 305 SER D C 1
ATOM 9342 O O . SER D 1 305 ? -36.838 97.107 -18.275 1.00 41.62 305 SER D O 1
ATOM 9345 N N . ILE D 1 306 ? -36.455 96.680 -16.052 1.00 40.54 306 ILE D N 1
ATOM 9346 C CA . ILE D 1 306 ? -35.150 97.319 -16.119 1.00 39.88 306 ILE D CA 1
ATOM 9347 C C . ILE D 1 306 ? -34.270 96.736 -17.235 1.00 39.20 306 ILE D C 1
ATOM 9348 O O . ILE D 1 306 ? -33.484 97.488 -17.821 1.00 40.50 306 ILE D O 1
ATOM 9353 N N . ALA D 1 307 ? -34.393 95.461 -17.606 1.00 36.68 307 ALA D N 1
ATOM 9354 C CA . ALA D 1 307 ? -33.571 95.073 -18.774 1.00 36.11 307 ALA D CA 1
ATOM 9355 C C . ALA D 1 307 ? -34.271 95.507 -20.074 1.00 36.96 307 ALA D C 1
ATOM 9356 O O . ALA D 1 307 ? -33.636 95.796 -21.113 1.00 38.36 307 ALA D O 1
ATOM 9358 N N . ARG D 1 308 ? -35.589 95.569 -20.013 1.00 40.50 308 ARG D N 1
ATOM 9359 C CA . ARG D 1 308 ? -36.372 95.971 -21.189 1.00 44.08 308 ARG D CA 1
ATOM 9360 C C . ARG D 1 308 ? -35.965 97.361 -21.625 1.00 46.07 308 ARG D C 1
ATOM 9361 O O . ARG D 1 308 ? -35.716 97.529 -22.780 1.00 46.12 308 ARG D O 1
ATOM 9369 N N . LYS D 1 309 ? -35.820 98.282 -20.672 1.00 47.46 309 LYS D N 1
ATOM 9370 C CA . LYS D 1 309 ? -35.545 99.713 -20.901 1.00 50.40 309 LYS D CA 1
ATOM 9371 C C . LYS D 1 309 ? -34.080 99.988 -21.235 1.00 51.21 309 LYS D C 1
ATOM 9372 O O . LYS D 1 309 ? -33.806 100.529 -22.317 1.00 53.05 309 LYS D O 1
ATOM 9378 N N . ASP D 1 310 ? -33.166 99.603 -20.327 1.00 51.67 310 ASP D N 1
ATOM 9379 C CA . ASP D 1 310 ? -31.711 99.822 -20.470 1.00 46.67 310 ASP D CA 1
ATOM 9380 C C . ASP D 1 310 ? -31.167 99.213 -21.725 1.00 45.20 310 ASP D C 1
ATOM 9381 O O . ASP D 1 310 ? -30.664 99.957 -22.534 1.00 44.59 310 ASP D O 1
ATOM 9386 N N . TRP D 1 311 ? -31.298 97.894 -21.915 1.00 43.84 311 TRP D N 1
ATOM 9387 C CA . TRP D 1 311 ? -30.660 97.229 -23.066 1.00 42.18 311 TRP D CA 1
ATOM 9388 C C . TRP D 1 311 ? -31.596 96.513 -24.037 1.00 43.54 311 TRP D C 1
ATOM 9389 O O . TRP D 1 311 ? -31.162 95.626 -24.781 1.00 41.79 311 TRP D O 1
ATOM 9400 N N . ASN D 1 312 ? -32.864 96.939 -24.064 1.00 43.85 312 ASN D N 1
ATOM 9401 C CA . ASN D 1 312 ? -33.869 96.461 -25.041 1.00 45.94 312 ASN D CA 1
ATOM 9402 C C . ASN D 1 312 ? -34.160 94.957 -25.018 1.00 47.07 312 ASN D C 1
ATOM 9403 O O . ASN D 1 312 ? -34.558 94.355 -26.029 1.00 46.75 312 ASN D O 1
ATOM 9408 N N . TRP D 1 313 ? -34.018 94.374 -23.833 1.00 47.60 313 TRP D N 1
ATOM 9409 C CA . TRP D 1 313 ? -34.148 92.939 -23.645 1.00 45.12 313 TRP D CA 1
ATOM 9410 C C . TRP D 1 313 ? -35.523 92.568 -24.165 1.00 44.96 313 TRP D C 1
ATOM 9411 O O . TRP D 1 313 ? -36.484 93.221 -23.796 1.00 41.36 313 TRP D O 1
ATOM 9422 N N . GLN D 1 314 ? -35.615 91.522 -25.005 1.00 45.06 314 GLN D N 1
ATOM 9423 C CA . GLN D 1 314 ? -36.906 91.086 -25.492 1.00 45.23 314 GLN D CA 1
ATOM 9424 C C . GLN D 1 314 ? -36.916 89.590 -25.832 1.00 45.58 314 GLN D C 1
ATOM 9425 O O . GLN D 1 314 ? -36.214 89.149 -26.791 1.00 45.85 314 GLN D O 1
ATOM 9431 N N . HIS D 1 315 ? -37.697 88.813 -25.068 1.00 45.72 315 HIS D N 1
ATOM 9432 C CA . HIS D 1 315 ? -37.773 87.335 -25.320 1.00 47.24 315 HIS D CA 1
ATOM 9433 C C . HIS D 1 315 ? -38.635 87.037 -26.562 1.00 48.03 315 HIS D C 1
ATOM 9434 O O . HIS D 1 315 ? -39.530 87.859 -26.953 1.00 46.87 315 HIS D O 1
ATOM 9441 N N . ASP D 1 316 ? -38.399 85.863 -27.143 1.00 46.59 316 ASP D N 1
ATOM 9442 C CA . ASP D 1 316 ? -39.013 85.524 -28.424 1.00 46.59 316 ASP D CA 1
ATOM 9443 C C . ASP D 1 316 ? -40.007 84.358 -28.292 1.00 46.13 316 ASP D C 1
ATOM 9444 O O . ASP D 1 316 ? -40.932 84.266 -29.103 1.00 48.38 316 ASP D O 1
ATOM 9449 N N . PHE D 1 317 ? -39.817 83.482 -27.301 1.00 42.43 317 PHE D N 1
ATOM 9450 C CA . PHE D 1 317 ? -40.550 82.214 -27.252 1.00 39.27 317 PHE D CA 1
ATOM 9451 C C . PHE D 1 317 ? -41.534 82.219 -26.137 1.00 39.24 317 PHE D C 1
ATOM 9452 O O . PHE D 1 317 ? -41.218 82.578 -24.976 1.00 39.33 317 PHE D O 1
ATOM 9460 N N . ASP D 1 318 ? -42.739 81.847 -26.457 1.00 40.39 318 ASP D N 1
ATOM 9461 C CA . ASP D 1 318 ? -43.796 81.789 -25.447 1.00 41.69 318 ASP D CA 1
ATOM 9462 C C . ASP D 1 318 ? -43.853 80.313 -25.004 1.00 41.70 318 ASP D C 1
ATOM 9463 O O . ASP D 1 318 ? -42.993 79.469 -25.396 1.00 41.19 318 ASP D O 1
ATOM 9468 N N . LEU D 1 319 ? -44.872 79.975 -24.214 1.00 41.88 319 LEU D N 1
ATOM 9469 C CA . LEU D 1 319 ? -44.908 78.603 -23.669 1.00 42.26 319 LEU D CA 1
ATOM 9470 C C . LEU D 1 319 ? -45.039 77.676 -24.846 1.00 43.15 319 LEU D C 1
ATOM 9471 O O . LEU D 1 319 ? -44.173 76.810 -25.064 1.00 45.32 319 LEU D O 1
ATOM 9476 N N . ASP D 1 320 ? -46.005 77.957 -25.686 1.00 42.66 320 ASP D N 1
ATOM 9477 C CA . ASP D 1 320 ? -46.385 77.014 -26.739 1.00 42.36 320 ASP D CA 1
ATOM 9478 C C . ASP D 1 320 ? -45.305 76.732 -27.787 1.00 41.29 320 ASP D C 1
ATOM 9479 O O . ASP D 1 320 ? -45.036 75.566 -28.085 1.00 43.39 320 ASP D O 1
ATOM 9484 N N . SER D 1 321 ? -44.671 77.767 -28.300 1.00 40.58 321 SER D N 1
ATOM 9485 C CA . SER D 1 321 ? -43.581 77.610 -29.254 1.00 40.33 321 SER D CA 1
ATOM 9486 C C . SER D 1 321 ? -42.356 76.884 -28.690 1.00 40.20 321 SER D C 1
ATOM 9487 O O . SER D 1 321 ? -41.646 76.132 -29.392 1.00 36.61 321 SER D O 1
ATOM 9490 N N . MET D 1 322 ? -42.089 77.097 -27.416 1.00 42.12 322 MET D N 1
ATOM 9491 C CA . MET D 1 322 ? -40.961 76.381 -26.866 1.00 42.88 322 MET D CA 1
ATOM 9492 C C . MET D 1 322 ? -41.362 74.911 -26.820 1.00 42.00 322 MET D C 1
ATOM 9493 O O . MET D 1 322 ? -40.539 74.034 -27.117 1.00 41.84 322 MET D O 1
ATOM 9498 N N . VAL D 1 323 ? -42.634 74.646 -26.521 1.00 41.75 323 VAL D N 1
ATOM 9499 C CA . VAL D 1 323 ? -43.099 73.280 -26.360 1.00 41.19 323 VAL D CA 1
ATOM 9500 C C . VAL D 1 323 ? -43.003 72.586 -27.682 1.00 41.77 323 VAL D C 1
ATOM 9501 O O . VAL D 1 323 ? -42.501 71.474 -27.722 1.00 40.43 323 VAL D O 1
ATOM 9505 N N . GLU D 1 324 ? -43.421 73.263 -28.754 1.00 43.63 324 GLU D N 1
ATOM 9506 C CA . GLU D 1 324 ? -43.389 72.667 -30.121 1.00 45.80 324 GLU D CA 1
ATOM 9507 C C . GLU D 1 324 ? -41.974 72.427 -30.637 1.00 45.03 324 GLU D C 1
ATOM 9508 O O . GLU D 1 324 ? -41.712 71.340 -31.142 1.00 45.11 324 GLU D O 1
ATOM 9514 N N . ASP D 1 325 ? -41.094 73.425 -30.491 1.00 42.53 325 ASP D N 1
ATOM 9515 C CA . ASP D 1 325 ? -39.705 73.305 -30.896 1.00 44.42 325 ASP D CA 1
ATOM 9516 C C . ASP D 1 325 ? -38.972 72.210 -30.101 1.00 46.24 325 ASP D C 1
ATOM 9517 O O . ASP D 1 325 ? -38.245 71.441 -30.695 1.00 45.72 325 ASP D O 1
ATOM 9522 N N . MET D 1 326 ? -39.204 72.118 -28.775 1.00 46.24 326 MET D N 1
ATOM 9523 C CA . MET D 1 326 ? -38.569 71.085 -27.973 1.00 47.12 326 MET D CA 1
ATOM 9524 C C . MET D 1 326 ? -38.984 69.703 -28.472 1.00 47.07 326 MET D C 1
ATOM 9525 O O . MET D 1 326 ? -38.151 68.772 -28.586 1.00 44.46 326 MET D O 1
ATOM 9530 N N . LEU D 1 327 ? -40.288 69.571 -28.716 1.00 48.37 327 LEU D N 1
ATOM 9531 C CA . LEU D 1 327 ? -40.884 68.345 -29.230 1.00 47.65 327 LEU D CA 1
ATOM 9532 C C . LEU D 1 327 ? -40.265 67.938 -30.590 1.00 48.64 327 LEU D C 1
ATOM 9533 O O . LEU D 1 327 ? -39.857 66.785 -30.723 1.00 50.65 327 LEU D O 1
ATOM 9538 N N . VAL D 1 328 ? -40.133 68.844 -31.570 1.00 48.38 328 VAL D N 1
ATOM 9539 C CA . VAL D 1 328 ? -39.492 68.432 -32.821 1.00 50.28 328 VAL D CA 1
ATOM 9540 C C . VAL D 1 328 ? -37.998 68.052 -32.603 1.00 53.05 328 VAL D C 1
ATOM 9541 O O . VAL D 1 328 ? -37.497 67.133 -33.237 1.00 53.64 328 VAL D O 1
ATOM 9545 N N . LYS D 1 329 ? -37.307 68.734 -31.691 1.00 53.68 329 LYS D N 1
ATOM 9546 C CA . LYS D 1 329 ? -35.898 68.504 -31.585 1.00 54.59 329 LYS D CA 1
ATOM 9547 C C . LYS D 1 329 ? -35.563 67.144 -30.991 1.00 56.45 329 LYS D C 1
ATOM 9548 O O . LYS D 1 329 ? -34.767 66.417 -31.586 1.00 57.51 329 LYS D O 1
ATOM 9554 N N . LEU D 1 330 ? -36.144 66.820 -29.833 1.00 57.03 330 LEU D N 1
ATOM 9555 C CA . LEU D 1 330 ? -35.929 65.544 -29.144 1.00 58.63 330 LEU D CA 1
ATOM 9556 C C . LEU D 1 330 ? -36.536 64.304 -29.835 1.00 60.14 330 LEU D C 1
ATOM 9557 O O . LEU D 1 330 ? -36.112 63.167 -29.600 1.00 59.96 330 LEU D O 1
ATOM 9562 N N . ASP D 1 331 ? -37.567 64.527 -30.641 1.00 62.17 331 ASP D N 1
ATOM 9563 C CA . ASP D 1 331 ? -38.119 63.493 -31.505 1.00 63.58 331 ASP D CA 1
ATOM 9564 C C . ASP D 1 331 ? -37.132 63.244 -32.649 1.00 63.74 331 ASP D C 1
ATOM 9565 O O . ASP D 1 331 ? -37.051 62.145 -33.134 1.00 65.74 331 ASP D O 1
ATOM 9570 N N . ALA D 1 332 ? -36.377 64.260 -33.048 1.00 63.46 332 ALA D N 1
ATOM 9571 C CA . ALA D 1 332 ? -35.191 64.075 -33.877 1.00 64.88 332 ALA D CA 1
ATOM 9572 C C . ALA D 1 332 ? -34.066 63.348 -33.081 1.00 66.24 332 ALA D C 1
ATOM 9573 O O . ALA D 1 332 ? -33.554 62.313 -33.549 1.00 66.33 332 ALA D O 1
ATOM 9575 N N . LYS D 1 333 ? -33.701 63.844 -31.894 1.00 67.09 333 LYS D N 1
ATOM 9576 C CA . LYS D 1 333 ? -32.633 63.224 -31.072 1.00 69.12 333 LYS D CA 1
ATOM 9577 C C . LYS D 1 333 ? -33.022 61.770 -30.599 1.00 69.89 333 LYS D C 1
ATOM 9578 O O . LYS D 1 333 ? -33.360 61.548 -29.423 1.00 69.07 333 LYS D O 1
ATOM 9584 N N . LEU D 1 334 ? -33.048 60.837 -31.574 1.00 70.93 334 LEU D N 1
ATOM 9585 C CA . LEU D 1 334 ? -33.260 59.348 -31.444 1.00 72.97 334 LEU D CA 1
ATOM 9586 C C . LEU D 1 334 ? -33.139 58.656 -32.830 1.00 74.61 334 LEU D C 1
ATOM 9587 O O . LEU D 1 334 ? -32.302 58.991 -33.675 1.00 72.90 334 LEU D O 1
ATOM 9592 N N . SER E 1 25 ? -3.164 26.649 44.856 1.00 61.41 25 SER E N 1
ATOM 9593 C CA . SER E 1 25 ? -3.210 28.093 44.504 1.00 60.73 25 SER E CA 1
ATOM 9594 C C . SER E 1 25 ? -4.617 28.622 44.681 1.00 57.71 25 SER E C 1
ATOM 9595 O O . SER E 1 25 ? -5.584 28.036 44.198 1.00 59.52 25 SER E O 1
ATOM 9598 N N . ARG E 1 26 ? -4.684 29.720 45.419 1.00 51.30 26 ARG E N 1
ATOM 9599 C CA . ARG E 1 26 ? -5.875 30.521 45.725 1.00 43.20 26 ARG E CA 1
ATOM 9600 C C . ARG E 1 26 ? -5.572 31.354 47.034 1.00 38.37 26 ARG E C 1
ATOM 9601 O O . ARG E 1 26 ? -4.938 30.909 47.957 1.00 34.98 26 ARG E O 1
ATOM 9609 N N . ILE E 1 27 ? -5.904 32.620 47.029 1.00 35.82 27 ILE E N 1
ATOM 9610 C CA . ILE E 1 27 ? -5.488 33.492 48.125 1.00 34.01 27 ILE E CA 1
ATOM 9611 C C . ILE E 1 27 ? -6.782 34.041 48.777 1.00 31.47 27 ILE E C 1
ATOM 9612 O O . ILE E 1 27 ? -7.581 34.652 48.082 1.00 32.06 27 ILE E O 1
ATOM 9617 N N . LEU E 1 28 ? -6.940 33.805 50.102 1.00 32.35 28 LEU E N 1
ATOM 9618 C CA . LEU E 1 28 ? -8.014 34.359 50.926 1.00 28.91 28 LEU E CA 1
ATOM 9619 C C . LEU E 1 28 ? -7.597 35.679 51.527 1.00 26.80 28 LEU E C 1
ATOM 9620 O O . LEU E 1 28 ? -6.621 35.752 52.265 1.00 27.85 28 LEU E O 1
ATOM 9625 N N . VAL E 1 29 ? -8.340 36.731 51.208 1.00 28.08 29 VAL E N 1
ATOM 9626 C CA . VAL E 1 29 ? -8.183 37.996 51.934 1.00 27.81 29 VAL E CA 1
ATOM 9627 C C . VAL E 1 29 ? -9.299 38.240 53.006 1.00 29.82 29 VAL E C 1
ATOM 9628 O O . VAL E 1 29 ? -10.511 38.141 52.740 1.00 30.21 29 VAL E O 1
ATOM 9632 N N . THR E 1 30 ? -8.886 38.490 54.235 1.00 29.52 30 THR E N 1
ATOM 9633 C CA . THR E 1 30 ? -9.894 38.849 55.213 1.00 27.56 30 THR E CA 1
ATOM 9634 C C . THR E 1 30 ? -9.924 40.397 55.320 1.00 28.89 30 THR E C 1
ATOM 9635 O O . THR E 1 30 ? -8.874 41.016 55.121 1.00 25.86 30 THR E O 1
ATOM 9639 N N . GLY E 1 31 ? -11.097 41.021 55.646 1.00 29.39 31 GLY E N 1
ATOM 9640 C CA . GLY E 1 31 ? -11.204 42.501 55.673 1.00 29.41 31 GLY E CA 1
ATOM 9641 C C . GLY E 1 31 ? -10.986 43.114 54.271 1.00 30.81 31 GLY E C 1
ATOM 9642 O O . GLY E 1 31 ? -10.438 44.176 54.165 1.00 28.96 31 GLY E O 1
ATOM 9643 N N . GLY E 1 32 ? -11.358 42.427 53.184 1.00 30.53 32 GLY E N 1
ATOM 9644 C CA . GLY E 1 32 ? -10.953 42.904 51.842 1.00 30.01 32 GLY E CA 1
ATOM 9645 C C . GLY E 1 32 ? -11.783 44.076 51.343 1.00 31.26 32 GLY E C 1
ATOM 9646 O O . GLY E 1 32 ? -11.647 44.566 50.179 1.00 31.91 32 GLY E O 1
ATOM 9647 N N . THR E 1 33 ? -12.711 44.523 52.195 1.00 34.03 33 THR E N 1
ATOM 9648 C CA . THR E 1 33 ? -13.786 45.459 51.724 1.00 34.00 33 THR E CA 1
ATOM 9649 C C . THR E 1 33 ? -13.498 46.841 52.358 1.00 35.16 33 THR E C 1
ATOM 9650 O O . THR E 1 33 ? -14.131 47.812 52.001 1.00 37.79 33 THR E O 1
ATOM 9654 N N . GLY E 1 34 ? -12.485 46.927 53.228 1.00 34.49 34 GLY E N 1
ATOM 9655 C CA . GLY E 1 34 ? -12.101 48.196 53.802 1.00 37.22 34 GLY E CA 1
ATOM 9656 C C . GLY E 1 34 ? -11.304 49.076 52.837 1.00 38.40 34 GLY E C 1
ATOM 9657 O O . GLY E 1 34 ? -11.309 48.807 51.599 1.00 36.95 34 GLY E O 1
ATOM 9658 N N . GLN E 1 35 ? -10.629 50.108 53.407 1.00 38.37 35 GLN E N 1
ATOM 9659 C CA . GLN E 1 35 ? -9.805 51.070 52.682 1.00 38.91 35 GLN E CA 1
ATOM 9660 C C . GLN E 1 35 ? -8.723 50.356 51.820 1.00 39.88 35 GLN E C 1
ATOM 9661 O O . GLN E 1 35 ? -8.671 50.558 50.558 1.00 39.01 35 GLN E O 1
ATOM 9667 N N . ILE E 1 36 ? -7.864 49.560 52.492 1.00 39.23 36 ILE E N 1
ATOM 9668 C CA . ILE E 1 36 ? -6.710 48.934 51.846 1.00 37.54 36 ILE E CA 1
ATOM 9669 C C . ILE E 1 36 ? -7.213 47.807 51.012 1.00 37.65 36 ILE E C 1
ATOM 9670 O O . ILE E 1 36 ? -6.854 47.755 49.811 1.00 42.40 36 ILE E O 1
ATOM 9675 N N . GLY E 1 37 ? -8.115 46.992 51.570 1.00 33.88 37 GLY E N 1
ATOM 9676 C CA . GLY E 1 37 ? -8.695 45.892 50.838 1.00 35.26 37 GLY E CA 1
ATOM 9677 C C . GLY E 1 37 ? -9.304 46.108 49.423 1.00 35.97 37 GLY E C 1
ATOM 9678 O O . GLY E 1 37 ? -9.004 45.419 48.427 1.00 35.91 37 GLY E O 1
ATOM 9679 N N . MET E 1 38 ? -10.219 47.036 49.341 1.00 37.49 38 MET E N 1
ATOM 9680 C CA . MET E 1 38 ? -10.879 47.346 48.094 1.00 41.01 38 MET E CA 1
ATOM 9681 C C . MET E 1 38 ? -9.903 47.764 47.004 1.00 38.37 38 MET E C 1
ATOM 9682 O O . MET E 1 38 ? -10.275 47.742 45.868 1.00 38.19 38 MET E O 1
ATOM 9687 N N . GLU E 1 39 ? -8.678 48.199 47.338 1.00 37.86 39 GLU E N 1
ATOM 9688 C CA . GLU E 1 39 ? -7.652 48.448 46.235 1.00 37.05 39 GLU E CA 1
ATOM 9689 C C . GLU E 1 39 ? -6.629 47.308 46.170 1.00 35.38 39 GLU E C 1
ATOM 9690 O O . GLU E 1 39 ? -6.231 46.973 45.084 1.00 35.73 39 GLU E O 1
ATOM 9696 N N . LEU E 1 40 ? -6.293 46.668 47.297 1.00 31.89 40 LEU E N 1
ATOM 9697 C CA . LEU E 1 40 ? -5.448 45.436 47.246 1.00 32.71 40 LEU E CA 1
ATOM 9698 C C . LEU E 1 40 ? -6.114 44.296 46.504 1.00 33.28 40 LEU E C 1
ATOM 9699 O O . LEU E 1 40 ? -5.394 43.516 45.877 1.00 32.11 40 LEU E O 1
ATOM 9704 N N . VAL E 1 41 ? -7.465 44.153 46.637 1.00 33.20 41 VAL E N 1
ATOM 9705 C CA . VAL E 1 41 ? -8.119 42.994 46.062 1.00 31.51 41 VAL E CA 1
ATOM 9706 C C . VAL E 1 41 ? -7.969 43.132 44.472 1.00 32.94 41 VAL E C 1
ATOM 9707 O O . VAL E 1 41 ? -7.470 42.223 43.788 1.00 31.67 41 VAL E O 1
ATOM 9711 N N . PRO E 1 42 ? -8.417 44.246 43.892 1.00 35.30 42 PRO E N 1
ATOM 9712 C CA . PRO E 1 42 ? -8.333 44.324 42.393 1.00 37.00 42 PRO E CA 1
ATOM 9713 C C . PRO E 1 42 ? -6.887 44.221 41.855 1.00 36.81 42 PRO E C 1
ATOM 9714 O O . PRO E 1 42 ? -6.691 43.572 40.840 1.00 37.13 42 PRO E O 1
ATOM 9718 N N . TYR E 1 43 ? -5.915 44.801 42.572 1.00 35.20 43 TYR E N 1
ATOM 9719 C CA . TYR E 1 43 ? -4.481 44.687 42.256 1.00 38.17 43 TYR E CA 1
ATOM 9720 C C . TYR E 1 43 ? -3.962 43.228 42.258 1.00 38.83 43 TYR E C 1
ATOM 9721 O O . TYR E 1 43 ? -3.266 42.798 41.325 1.00 41.83 43 TYR E O 1
ATOM 9730 N N . MET E 1 44 ? -4.363 42.453 43.266 1.00 37.15 44 MET E N 1
ATOM 9731 C CA . MET E 1 44 ? -4.048 41.023 43.306 1.00 35.08 44 MET E CA 1
ATOM 9732 C C . MET E 1 44 ? -4.761 40.338 42.218 1.00 33.30 44 MET E C 1
ATOM 9733 O O . MET E 1 44 ? -4.272 39.336 41.724 1.00 32.60 44 MET E O 1
ATOM 9738 N N . ARG E 1 45 ? -5.942 40.812 41.865 1.00 34.79 45 ARG E N 1
ATOM 9739 C CA . ARG E 1 45 ? -6.611 40.151 40.741 1.00 37.76 45 ARG E CA 1
ATOM 9740 C C . ARG E 1 45 ? -5.894 40.336 39.428 1.00 40.32 45 ARG E C 1
ATOM 9741 O O . ARG E 1 45 ? -5.765 39.356 38.671 1.00 42.34 45 ARG E O 1
ATOM 9749 N N . GLN E 1 46 ? -5.401 41.565 39.166 1.00 43.48 46 GLN E N 1
ATOM 9750 C CA . GLN E 1 46 ? -4.598 41.869 37.961 1.00 43.96 46 GLN E CA 1
ATOM 9751 C C . GLN E 1 46 ? -3.318 41.080 38.024 1.00 43.83 46 GLN E C 1
ATOM 9752 O O . GLN E 1 46 ? -2.899 40.613 36.997 1.00 44.97 46 GLN E O 1
ATOM 9758 N N . LEU E 1 47 ? -2.657 40.981 39.193 1.00 41.23 47 LEU E N 1
ATOM 9759 C CA . LEU E 1 47 ? -1.414 40.185 39.260 1.00 40.25 47 LEU E CA 1
ATOM 9760 C C . LEU E 1 47 ? -1.551 38.663 39.097 1.00 43.68 47 LEU E C 1
ATOM 9761 O O . LEU E 1 47 ? -0.644 38.047 38.488 1.00 46.37 47 LEU E O 1
ATOM 9766 N N . PHE E 1 48 ? -2.645 38.052 39.608 1.00 41.77 48 PHE E N 1
ATOM 9767 C CA . PHE E 1 48 ? -2.774 36.615 39.698 1.00 40.62 48 PHE E CA 1
ATOM 9768 C C . PHE E 1 48 ? -3.963 35.954 38.980 1.00 41.56 48 PHE E C 1
ATOM 9769 O O . PHE E 1 48 ? -4.060 34.683 39.001 1.00 40.32 48 PHE E O 1
ATOM 9777 N N . GLY E 1 49 ? -4.903 36.747 38.429 1.00 38.96 49 GLY E N 1
ATOM 9778 C CA . GLY E 1 49 ? -6.146 36.167 37.911 1.00 41.46 49 GLY E CA 1
ATOM 9779 C C . GLY E 1 49 ? -7.291 36.444 38.893 1.00 43.46 49 GLY E C 1
ATOM 9780 O O . GLY E 1 49 ? -7.168 36.264 40.149 1.00 43.16 49 GLY E O 1
ATOM 9781 N N . ALA E 1 50 ? -8.422 36.853 38.301 1.00 43.39 50 ALA E N 1
ATOM 9782 C CA . ALA E 1 50 ? -9.576 37.316 39.024 1.00 42.74 50 ALA E CA 1
ATOM 9783 C C . ALA E 1 50 ? -9.925 36.206 39.944 1.00 43.76 50 ALA E C 1
ATOM 9784 O O . ALA E 1 50 ? -10.164 36.447 41.170 1.00 43.71 50 ALA E O 1
ATOM 9786 N N . ASP E 1 51 ? -9.884 34.992 39.369 1.00 42.67 51 ASP E N 1
ATOM 9787 C CA . ASP E 1 51 ? -10.350 33.766 40.018 1.00 41.07 51 ASP E CA 1
ATOM 9788 C C . ASP E 1 51 ? -9.451 33.280 41.174 1.00 40.29 51 ASP E C 1
ATOM 9789 O O . ASP E 1 51 ? -9.909 32.520 42.013 1.00 40.03 51 ASP E O 1
ATOM 9794 N N . THR E 1 52 ? -8.199 33.737 41.223 1.00 35.90 52 THR E N 1
ATOM 9795 C CA . THR E 1 52 ? -7.283 33.293 42.253 1.00 33.92 52 THR E CA 1
ATOM 9796 C C . THR E 1 52 ? -7.554 33.915 43.603 1.00 32.30 52 THR E C 1
ATOM 9797 O O . THR E 1 52 ? -7.050 33.373 44.573 1.00 29.53 52 THR E O 1
ATOM 9801 N N . ILE E 1 53 ? -8.317 35.029 43.650 1.00 29.19 53 ILE E N 1
ATOM 9802 C CA . ILE E 1 53 ? -8.447 35.822 44.885 1.00 30.00 53 ILE E CA 1
ATOM 9803 C C . ILE E 1 53 ? -9.865 35.696 45.421 1.00 29.32 53 ILE E C 1
ATOM 9804 O O . ILE E 1 53 ? -10.830 36.049 44.750 1.00 28.23 53 ILE E O 1
ATOM 9809 N N . VAL E 1 54 ? -9.953 35.103 46.603 1.00 25.97 54 VAL E N 1
ATOM 9810 C CA . VAL E 1 54 ? -11.184 35.017 47.370 1.00 25.28 54 VAL E CA 1
ATOM 9811 C C . VAL E 1 54 ? -11.255 36.268 48.256 1.00 25.52 54 VAL E C 1
ATOM 9812 O O . VAL E 1 54 ? -10.450 36.405 49.138 1.00 30.10 54 VAL E O 1
ATOM 9816 N N . ASN E 1 55 ? -12.178 37.169 47.985 1.00 24.78 55 ASN E N 1
ATOM 9817 C CA . ASN E 1 55 ? -12.277 38.416 48.685 1.00 26.59 55 ASN E CA 1
ATOM 9818 C C . ASN E 1 55 ? -13.291 38.021 49.753 1.00 30.30 55 ASN E C 1
ATOM 9819 O O . ASN E 1 55 ? -14.314 37.382 49.406 1.00 30.50 55 ASN E O 1
ATOM 9824 N N . SER E 1 56 ? -13.000 38.313 51.001 1.00 27.12 56 SER E N 1
ATOM 9825 C CA . SER E 1 56 ? -14.003 38.143 51.966 1.00 29.64 56 SER E CA 1
ATOM 9826 C C . SER E 1 56 ? -14.089 39.301 53.005 1.00 30.63 56 SER E C 1
ATOM 9827 O O . SER E 1 56 ? -13.136 40.070 53.200 1.00 32.06 56 SER E O 1
ATOM 9830 N N . ASP E 1 57 ? -15.264 39.473 53.627 1.00 32.16 57 ASP E N 1
ATOM 9831 C CA . ASP E 1 57 ? -15.416 40.457 54.719 1.00 31.48 57 ASP E CA 1
ATOM 9832 C C . ASP E 1 57 ? -16.714 40.167 55.445 1.00 33.07 57 ASP E C 1
ATOM 9833 O O . ASP E 1 57 ? -17.351 39.161 55.118 1.00 32.47 57 ASP E O 1
ATOM 9838 N N . ILE E 1 58 ? -17.101 41.028 56.412 1.00 32.77 58 ILE E N 1
ATOM 9839 C CA . ILE E 1 58 ? -18.424 41.062 56.989 1.00 33.16 58 ILE E CA 1
ATOM 9840 C C . ILE E 1 58 ? -19.372 42.086 56.341 1.00 34.19 58 ILE E C 1
ATOM 9841 O O . ILE E 1 58 ? -20.552 42.054 56.715 1.00 33.31 58 ILE E O 1
ATOM 9846 N N . LYS E 1 59 ? -18.880 42.968 55.457 1.00 35.31 59 LYS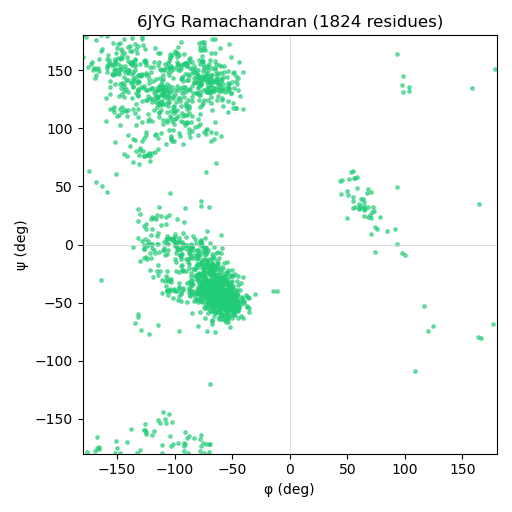 E N 1
ATOM 9847 C CA . LYS E 1 59 ? -19.694 43.931 54.619 1.00 41.68 59 LYS E CA 1
ATOM 9848 C C . LYS E 1 59 ? -19.503 43.390 53.220 1.00 41.63 59 LYS E C 1
ATOM 9849 O O . LYS E 1 59 ? -18.432 42.918 52.949 1.00 42.49 59 LYS E O 1
ATOM 9855 N N . ALA E 1 60 ? -20.438 43.547 52.304 1.00 40.48 60 ALA E N 1
ATOM 9856 C CA . ALA E 1 60 ? -20.133 43.364 50.867 1.00 41.38 60 ALA E CA 1
ATOM 9857 C C . ALA E 1 60 ? -19.356 44.585 50.291 1.00 40.57 60 ALA E C 1
ATOM 9858 O O . ALA E 1 60 ? -19.272 45.650 50.936 1.00 38.58 60 ALA E O 1
ATOM 9860 N N . PRO E 1 61 ? -18.787 44.451 49.075 1.00 43.87 61 PRO E N 1
ATOM 9861 C CA . PRO E 1 61 ? -18.143 45.673 48.500 1.00 47.38 61 PRO E CA 1
ATOM 9862 C C . PRO E 1 61 ? -19.186 46.719 48.087 1.00 51.25 61 PRO E C 1
ATOM 9863 O O . PRO E 1 61 ? -20.218 46.371 47.497 1.00 50.20 61 PRO E O 1
ATOM 9867 N N . GLY E 1 62 ? -18.932 47.979 48.455 1.00 54.92 62 GLY E N 1
ATOM 9868 C CA . GLY E 1 62 ? -19.768 49.149 48.045 1.00 58.43 62 GLY E CA 1
ATOM 9869 C C . GLY E 1 62 ? -19.660 49.530 46.561 1.00 61.00 62 GLY E C 1
ATOM 9870 O O . GLY E 1 62 ? -20.562 50.165 46.010 1.00 62.65 62 GLY E O 1
ATOM 9871 N N . ASP E 1 67 ? -18.197 41.674 41.600 1.00 71.84 67 ASP E N 1
ATOM 9872 C CA . ASP E 1 67 ? -17.011 41.071 42.234 1.00 71.60 67 ASP E CA 1
ATOM 9873 C C . ASP E 1 67 ? -16.632 39.742 41.659 1.00 69.84 67 ASP E C 1
ATOM 9874 O O . ASP E 1 67 ? -15.563 39.611 41.095 1.00 71.75 67 ASP E O 1
ATOM 9879 N N . GLY E 1 68 ? -17.453 38.734 41.885 1.00 67.05 68 GLY E N 1
ATOM 9880 C CA . GLY E 1 68 ? -17.156 37.430 41.330 1.00 62.91 68 GLY E CA 1
ATOM 9881 C C . GLY E 1 68 ? -16.914 36.352 42.342 1.00 58.92 68 GLY E C 1
ATOM 9882 O O . GLY E 1 68 ? -17.490 35.287 42.254 1.00 59.74 68 GLY E O 1
ATOM 9883 N N . ASN E 1 69 ? -16.018 36.616 43.263 1.00 53.90 69 ASN E N 1
ATOM 9884 C CA . ASN E 1 69 ? -15.698 35.732 44.343 1.00 50.05 69 ASN E CA 1
ATOM 9885 C C . ASN E 1 69 ? -15.576 36.444 45.659 1.00 46.38 69 ASN E C 1
ATOM 9886 O O . ASN E 1 69 ? -14.523 36.657 46.154 1.00 45.13 69 ASN E O 1
ATOM 9891 N N . PHE E 1 70 ? -16.711 36.875 46.150 1.00 42.67 70 PHE E N 1
ATOM 9892 C CA . PHE E 1 70 ? -16.847 37.496 47.480 1.00 38.11 70 PHE E CA 1
ATOM 9893 C C . PHE E 1 70 ? -17.460 36.489 48.467 1.00 36.53 70 PHE E C 1
ATOM 9894 O O . PHE E 1 70 ? -18.456 35.859 48.157 1.00 35.76 70 PHE E O 1
ATOM 9902 N N . VAL E 1 71 ? -16.886 36.341 49.644 1.00 30.77 71 VAL E N 1
ATOM 9903 C CA . VAL E 1 71 ? -17.533 35.517 50.631 1.00 28.27 71 VAL E CA 1
ATOM 9904 C C . VAL E 1 71 ? -17.548 36.204 52.020 1.00 26.28 71 VAL E C 1
ATOM 9905 O O . VAL E 1 71 ? -16.742 37.063 52.297 1.00 20.89 71 VAL E O 1
ATOM 9909 N N . TYR E 1 72 ? -18.457 35.746 52.870 1.00 24.52 72 TYR E N 1
ATOM 9910 C CA . TYR E 1 72 ? -18.718 36.400 54.140 1.00 27.68 72 TYR E CA 1
ATOM 9911 C C . TYR E 1 72 ? -17.783 35.733 55.057 1.00 25.37 72 TYR E C 1
ATOM 9912 O O . TYR E 1 72 ? -17.751 34.572 55.143 1.00 24.43 72 TYR E O 1
ATOM 9921 N N . CYS E 1 73 ? -16.915 36.470 55.681 1.00 27.86 73 CYS E N 1
ATOM 9922 C CA . CYS E 1 73 ? -16.074 35.791 56.598 1.00 28.60 73 CYS E CA 1
ATOM 9923 C C . CYS E 1 73 ? -15.830 36.678 57.778 1.00 23.53 73 CYS E C 1
ATOM 9924 O O . CYS E 1 73 ? -15.263 37.681 57.639 1.00 27.09 73 CYS E O 1
ATOM 9927 N N . ASP E 1 74 ? -16.288 36.280 58.927 1.00 25.26 74 ASP E N 1
ATOM 9928 C CA . ASP E 1 74 ? -16.029 36.906 60.229 1.00 20.34 74 ASP E CA 1
ATOM 9929 C C . ASP E 1 74 ? -14.982 36.042 60.785 1.00 23.82 74 ASP E C 1
ATOM 9930 O O . ASP E 1 74 ? -15.131 34.806 61.038 1.00 25.31 74 ASP E O 1
ATOM 9935 N N . VAL E 1 75 ? -13.859 36.701 60.942 1.00 25.10 75 VAL E N 1
ATOM 9936 C CA . VAL E 1 75 ? -12.575 36.147 61.294 1.00 25.14 75 VAL E CA 1
ATOM 9937 C C . VAL E 1 75 ? -12.485 35.686 62.787 1.00 26.48 75 VAL E C 1
ATOM 9938 O O . VAL E 1 75 ? -11.495 35.058 63.248 1.00 23.29 75 VAL E O 1
ATOM 9942 N N . GLN E 1 76 ? -13.505 36.005 63.556 1.00 27.04 76 GLN E N 1
ATOM 9943 C CA . GLN E 1 76 ? -13.634 35.427 64.916 1.00 31.13 76 GLN E CA 1
ATOM 9944 C C . GLN E 1 76 ? -14.376 34.064 64.897 1.00 29.70 76 GLN E C 1
ATOM 9945 O O . GLN E 1 76 ? -14.324 33.276 65.835 1.00 27.99 76 GLN E O 1
ATOM 9951 N N . ASP E 1 77 ? -14.898 33.715 63.720 1.00 29.06 77 ASP E N 1
ATOM 9952 C CA . ASP E 1 77 ? -15.490 32.400 63.574 1.00 29.06 77 ASP E CA 1
ATOM 9953 C C . ASP E 1 77 ? -14.515 31.397 62.861 1.00 27.56 77 ASP E C 1
ATOM 9954 O O . ASP E 1 77 ? -14.431 31.265 61.572 1.00 28.20 77 ASP E O 1
ATOM 9959 N N . ARG E 1 78 ? -13.726 30.752 63.688 1.00 26.40 78 ARG E N 1
ATOM 9960 C CA . ARG E 1 78 ? -12.618 29.970 63.158 1.00 27.75 78 ARG E CA 1
ATOM 9961 C C . ARG E 1 78 ? -13.030 28.957 62.066 1.00 30.73 78 ARG E C 1
ATOM 9962 O O . ARG E 1 78 ? -12.509 28.920 60.919 1.00 27.21 78 ARG E O 1
ATOM 9970 N N . ASP E 1 79 ? -13.989 28.135 62.437 1.00 31.66 79 ASP E N 1
ATOM 9971 C CA . ASP E 1 79 ? -14.289 27.090 61.565 1.00 33.63 79 ASP E CA 1
ATOM 9972 C C . ASP E 1 79 ? -15.109 27.521 60.314 1.00 31.92 79 ASP E C 1
ATOM 9973 O O . ASP E 1 79 ? -15.166 26.734 59.350 1.00 32.40 79 ASP E O 1
ATOM 9978 N N . SER E 1 80 ? -15.717 28.720 60.283 1.00 28.15 80 SER E N 1
ATOM 9979 C CA . SER E 1 80 ? -16.205 29.276 58.943 1.00 29.50 80 SER E CA 1
ATOM 9980 C C . SER E 1 80 ? -14.977 29.550 57.975 1.00 27.32 80 SER E C 1
ATOM 9981 O O . SER E 1 80 ? -15.007 29.252 56.786 1.00 27.39 80 SER E O 1
ATOM 9984 N N . MET E 1 81 ? -13.906 30.085 58.515 1.00 26.38 81 MET E N 1
ATOM 9985 C CA . MET E 1 81 ? -12.648 30.142 57.798 1.00 27.57 81 MET E CA 1
ATOM 9986 C C . MET E 1 81 ? -12.012 28.790 57.337 1.00 24.97 81 MET E C 1
ATOM 9987 O O . MET E 1 81 ? -11.512 28.650 56.212 1.00 26.69 81 MET E O 1
ATOM 9992 N N . ALA E 1 82 ? -12.067 27.788 58.195 1.00 23.80 82 ALA E N 1
ATOM 9993 C CA . ALA E 1 82 ? -11.784 26.395 57.829 1.00 20.30 82 ALA E CA 1
ATOM 9994 C C . ALA E 1 82 ? -12.616 26.020 56.590 1.00 22.65 82 ALA E C 1
ATOM 9995 O O . ALA E 1 82 ? -12.041 25.472 55.667 1.00 24.74 82 ALA E O 1
ATOM 9997 N N . ARG E 1 83 ? -13.936 26.294 56.575 1.00 23.61 83 ARG E N 1
ATOM 9998 C CA . ARG E 1 83 ? -14.786 25.949 55.453 1.00 25.45 83 ARG E CA 1
ATOM 9999 C C . ARG E 1 83 ? -14.257 26.611 54.173 1.00 27.36 83 ARG E C 1
ATOM 10000 O O . ARG E 1 83 ? -13.886 25.929 53.240 1.00 26.00 83 ARG E O 1
ATOM 10008 N N . ILE E 1 84 ? -14.212 27.971 54.171 1.00 30.69 84 ILE E N 1
ATOM 10009 C CA . ILE E 1 84 ? -13.665 28.788 53.074 1.00 29.71 84 ILE E CA 1
ATOM 10010 C C . ILE E 1 84 ? -12.275 28.246 52.525 1.00 30.38 84 ILE E C 1
ATOM 10011 O O . ILE E 1 84 ? -12.072 28.022 51.272 1.00 27.89 84 ILE E O 1
ATOM 10016 N N . VAL E 1 85 ? -11.333 28.053 53.453 1.00 30.29 85 VAL E N 1
ATOM 10017 C CA . VAL E 1 85 ? -9.971 27.628 53.071 1.00 30.30 85 VAL E CA 1
ATOM 10018 C C . VAL E 1 85 ? -9.992 26.291 52.289 1.00 32.18 85 VAL E C 1
ATOM 10019 O O . VAL E 1 85 ? -9.366 26.145 51.221 1.00 34.56 85 VAL E O 1
ATOM 10023 N N . THR E 1 86 ? -10.733 25.335 52.846 1.00 32.14 86 THR E N 1
ATOM 10024 C CA . THR E 1 86 ? -10.832 23.974 52.418 1.00 32.36 86 THR E CA 1
ATOM 10025 C C . THR E 1 86 ? -11.561 23.945 51.097 1.00 33.06 86 THR E C 1
ATOM 10026 O O . THR E 1 86 ? -11.095 23.304 50.182 1.00 35.38 86 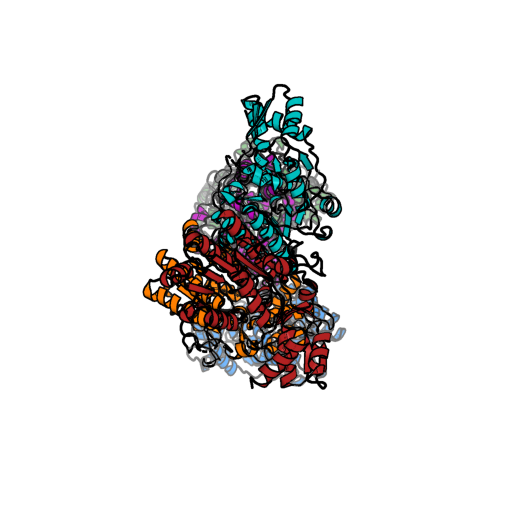THR E O 1
ATOM 10030 N N . GLU E 1 87 ? -12.716 24.611 50.959 1.00 31.23 87 GLU E N 1
ATOM 10031 C CA . GLU E 1 87 ? -13.508 24.490 49.726 1.00 30.68 87 GLU E CA 1
ATOM 10032 C C . GLU E 1 87 ? -12.900 25.260 48.522 1.00 31.78 87 GLU E C 1
ATOM 10033 O O . GLU E 1 87 ? -13.151 24.952 47.363 1.00 27.51 87 GLU E O 1
ATOM 10039 N N . GLN E 1 88 ? -12.138 26.316 48.818 1.00 31.84 88 GLN E N 1
ATOM 10040 C CA . GLN E 1 88 ? -11.640 27.243 47.796 1.00 29.29 88 GLN E CA 1
ATOM 10041 C C . GLN E 1 88 ? -10.163 27.026 47.458 1.00 29.40 88 GLN E C 1
ATOM 10042 O O . GLN E 1 88 ? -9.622 27.798 46.664 1.00 27.96 88 GLN E O 1
ATOM 10048 N N . GLY E 1 89 ? -9.495 26.000 48.021 1.00 29.77 89 GLY E N 1
ATOM 10049 C CA . GLY E 1 89 ? -8.063 25.707 47.678 1.00 30.79 89 GLY E CA 1
ATOM 10050 C C . GLY E 1 89 ? -7.147 26.867 48.096 1.00 32.17 89 GLY E C 1
ATOM 10051 O O . GLY E 1 89 ? -6.242 27.209 47.420 1.00 34.34 89 GLY E O 1
ATOM 10052 N N . VAL E 1 90 ? -7.408 27.465 49.231 1.00 32.14 90 VAL E N 1
ATOM 10053 C CA . VAL E 1 90 ? -6.615 28.540 49.701 1.00 32.66 90 VAL E CA 1
ATOM 10054 C C . VAL E 1 90 ? -5.243 28.028 50.092 1.00 31.20 90 VAL E C 1
ATOM 10055 O O . VAL E 1 90 ? -5.199 27.014 50.773 1.00 26.16 90 VAL E O 1
ATOM 10059 N N . ASP E 1 91 ? -4.154 28.773 49.789 1.00 30.17 91 ASP E N 1
ATOM 10060 C CA . ASP E 1 91 ? -2.818 28.353 50.386 1.00 32.33 91 ASP E CA 1
ATOM 10061 C C . ASP E 1 91 ? -2.154 29.456 51.197 1.00 30.80 91 ASP E C 1
ATOM 10062 O O . ASP E 1 91 ? -1.029 29.256 51.682 1.00 27.78 91 ASP E O 1
ATOM 10067 N N . THR E 1 92 ? -2.852 30.604 51.319 1.00 29.87 92 THR E N 1
ATOM 10068 C CA . THR E 1 92 ? -2.272 31.901 51.764 1.00 28.41 92 THR E CA 1
ATOM 10069 C C . THR E 1 92 ? -3.479 32.735 52.239 1.00 28.83 92 THR E C 1
ATOM 10070 O O . THR E 1 92 ? -4.444 32.892 51.501 1.00 27.04 92 THR E O 1
ATOM 10074 N N . ILE E 1 93 ? -3.453 33.256 53.468 1.00 27.20 93 ILE E N 1
ATOM 10075 C CA . ILE E 1 93 ? -4.422 34.222 53.916 1.00 25.87 93 ILE E CA 1
ATOM 10076 C C . ILE E 1 93 ? -3.762 35.603 53.963 1.00 24.68 93 ILE E C 1
ATOM 10077 O O . ILE E 1 93 ? -2.701 35.751 54.566 1.00 25.86 93 ILE E O 1
ATOM 10082 N N . VAL E 1 94 ? -4.367 36.617 53.335 1.00 25.48 94 VAL E N 1
ATOM 10083 C CA . VAL E 1 94 ? -3.904 38.018 53.415 1.00 24.11 94 VAL E CA 1
ATOM 10084 C C . VAL E 1 94 ? -4.936 38.602 54.360 1.00 24.54 94 VAL E C 1
ATOM 10085 O O . VAL E 1 94 ? -6.119 38.786 53.997 1.00 23.91 94 VAL E O 1
ATOM 10089 N N . HIS E 1 95 ? -4.547 38.696 55.627 1.00 26.97 95 HIS E N 1
ATOM 10090 C CA . HIS E 1 95 ? -5.456 38.921 56.761 1.00 24.96 95 HIS E CA 1
ATOM 10091 C C . HIS E 1 95 ? -5.518 40.395 57.002 1.00 25.63 95 HIS E C 1
ATOM 10092 O O . HIS E 1 95 ? -4.676 40.961 57.760 1.00 25.61 95 HIS E O 1
ATOM 10099 N N . MET E 1 96 ? -6.408 41.074 56.292 1.00 24.63 96 MET E N 1
ATOM 10100 C CA . MET E 1 96 ? -6.559 42.549 56.498 1.00 24.74 96 MET E CA 1
ATOM 10101 C C . MET E 1 96 ? -7.569 42.917 57.622 1.00 27.06 96 MET E C 1
ATOM 10102 O O . MET E 1 96 ? -7.511 44.045 58.122 1.00 27.78 96 MET E O 1
ATOM 10107 N N . ALA E 1 97 ? -8.484 42.005 58.000 1.00 26.90 97 ALA E N 1
ATOM 10108 C CA . ALA E 1 97 ? -9.517 42.268 59.016 1.00 27.83 97 ALA E CA 1
ATOM 10109 C C . ALA E 1 97 ? -8.933 42.801 60.306 1.00 27.99 97 ALA E C 1
ATOM 10110 O O . ALA E 1 97 ? -7.930 42.263 60.791 1.00 24.05 97 ALA E O 1
ATOM 10112 N N . SER E 1 98 ? -9.644 43.805 60.864 1.00 27.73 98 SER E N 1
ATOM 10113 C CA . SER E 1 98 ? -9.289 44.574 62.054 1.00 27.69 98 SER E CA 1
ATOM 10114 C C . SER E 1 98 ? -10.369 45.622 62.280 1.00 27.27 98 SER E C 1
ATOM 10115 O O . SER E 1 98 ? -11.056 46.138 61.317 1.00 23.05 98 SER E O 1
ATOM 10118 N N . LEU E 1 99 ? -10.512 45.947 63.542 1.00 30.13 99 LEU E N 1
ATOM 10119 C CA . LEU E 1 99 ? -11.050 47.271 63.946 1.00 37.11 99 LEU E CA 1
ATOM 10120 C C . LEU E 1 99 ? -9.878 48.310 64.070 1.00 37.43 99 LEU E C 1
ATOM 10121 O O . LEU E 1 99 ? -8.800 47.936 64.488 1.00 34.49 99 LEU E O 1
ATOM 10126 N N . LEU E 1 100 ? -10.060 49.583 63.664 1.00 42.78 100 LEU E N 1
ATOM 10127 C CA . LEU E 1 100 ? -8.929 50.595 63.639 1.00 42.38 100 LEU E CA 1
ATOM 10128 C C . LEU E 1 100 ? -8.856 51.400 64.978 1.00 41.83 100 LEU E C 1
ATOM 10129 O O . LEU E 1 100 ? -9.486 51.015 65.963 1.00 42.83 100 LEU E O 1
ATOM 10134 N N . SER E 1 101 ? -8.049 52.439 65.057 1.00 43.31 101 SER E N 1
ATOM 10135 C CA . SER E 1 101 ? -7.741 53.020 66.376 1.00 44.16 101 SER E CA 1
ATOM 10136 C C . SER E 1 101 ? -8.946 53.735 67.009 1.00 44.88 101 SER E C 1
ATOM 10137 O O . SER E 1 101 ? -9.125 53.622 68.236 1.00 44.14 101 SER E O 1
ATOM 10140 N N . ALA E 1 102 ? -9.781 54.409 66.188 1.00 46.35 102 ALA E N 1
ATOM 10141 C CA . ALA E 1 102 ? -11.045 55.140 66.659 1.00 46.76 102 ALA E CA 1
ATOM 10142 C C . ALA E 1 102 ? -12.064 54.181 67.304 1.00 46.70 102 ALA E C 1
ATOM 10143 O O . ALA E 1 102 ? -12.339 54.275 68.499 1.00 48.01 102 ALA E O 1
ATOM 10145 N N . VAL E 1 103 ? -12.577 53.212 66.556 1.00 46.71 103 VAL E N 1
ATOM 10146 C CA . VAL E 1 103 ? -13.382 52.111 67.174 1.00 46.58 103 VAL E CA 1
ATOM 10147 C C . VAL E 1 103 ? -12.685 51.384 68.367 1.00 47.64 103 VAL E C 1
ATOM 10148 O O . VAL E 1 103 ? -13.398 50.979 69.334 1.00 47.05 103 VAL E O 1
ATOM 10152 N N . GLY E 1 104 ? -11.330 51.208 68.250 1.00 46.48 104 GLY E N 1
ATOM 10153 C CA . GLY E 1 104 ? -10.467 50.674 69.312 1.00 43.25 104 GLY E CA 1
ATOM 10154 C C . GLY E 1 104 ? -10.600 51.496 70.597 1.00 42.58 104 GLY E C 1
ATOM 10155 O O . GLY E 1 104 ? -10.767 50.933 71.683 1.00 41.99 104 GLY E O 1
ATOM 10156 N N . GLU E 1 105 ? -10.522 52.834 70.492 1.00 41.28 105 GLU E N 1
ATOM 10157 C CA . GLU E 1 105 ? -10.734 53.667 71.666 1.00 42.69 105 GLU E CA 1
ATOM 10158 C C . GLU E 1 105 ? -12.201 53.750 72.047 1.00 45.26 105 GLU E C 1
ATOM 10159 O O . GLU E 1 105 ? -12.549 53.672 73.243 1.00 45.12 105 GLU E O 1
ATOM 10165 N N . ALA E 1 106 ? -13.062 53.791 71.031 1.00 46.44 106 ALA E N 1
ATOM 10166 C CA . ALA E 1 106 ? -14.517 53.940 71.280 1.00 48.63 106 ALA E CA 1
ATOM 10167 C C . ALA E 1 106 ? -15.125 52.648 71.853 1.00 50.89 106 ALA E C 1
ATOM 10168 O O . ALA E 1 106 ? -16.071 52.729 72.592 1.00 50.46 106 ALA E O 1
ATOM 10170 N N . ASN E 1 107 ? -14.581 51.477 71.518 1.00 52.00 107 ASN E N 1
ATOM 10171 C CA . ASN E 1 107 ? -15.150 50.163 71.960 1.00 54.06 107 ASN E CA 1
ATOM 10172 C C . ASN E 1 107 ? -13.995 49.174 72.024 1.00 53.90 107 ASN E C 1
ATOM 10173 O O . ASN E 1 107 ? -13.692 48.494 71.019 1.00 54.72 107 ASN E O 1
ATOM 10178 N N . PRO E 1 108 ? -13.331 49.115 73.194 1.00 54.00 108 PRO E N 1
ATOM 10179 C CA . PRO E 1 108 ? -12.087 48.346 73.381 1.00 52.54 108 PRO E CA 1
ATOM 10180 C C . PRO E 1 108 ? -12.266 46.825 73.457 1.00 49.16 108 PRO E C 1
ATOM 10181 O O . PRO E 1 108 ? -11.437 46.042 73.043 1.00 49.63 108 PRO E O 1
ATOM 10185 N N . SER E 1 109 ? -13.376 46.387 73.895 1.00 48.02 109 SER E N 1
ATOM 10186 C CA . SER E 1 109 ? -13.466 44.975 74.147 1.00 46.26 109 SER E CA 1
ATOM 10187 C C . SER E 1 109 ? -13.896 44.222 72.826 1.00 44.66 109 SER E C 1
ATOM 10188 O O . SER E 1 109 ? -13.749 42.992 72.637 1.00 41.69 109 SER E O 1
ATOM 10191 N N . LEU E 1 110 ? -14.420 44.994 71.883 1.00 43.43 110 LEU E N 1
ATOM 10192 C CA . LEU E 1 110 ? -14.774 44.392 70.654 1.00 42.85 110 LEU E CA 1
ATOM 10193 C C . LEU E 1 110 ? -13.511 44.361 69.845 1.00 41.61 110 LEU E C 1
ATOM 10194 O O . LEU E 1 110 ? -13.284 43.402 69.137 1.00 45.19 110 LEU E O 1
ATOM 10199 N N . ALA E 1 111 ? -12.714 45.429 69.910 1.00 41.22 111 ALA E N 1
ATOM 10200 C CA . ALA E 1 111 ? -11.479 45.515 69.119 1.00 38.54 111 ALA E CA 1
ATOM 10201 C C . ALA E 1 111 ? -10.497 44.417 69.583 1.00 36.02 111 ALA E C 1
ATOM 10202 O O . ALA E 1 111 ? -9.925 43.680 68.765 1.00 34.28 111 ALA E O 1
ATOM 10204 N N . LEU E 1 112 ? -10.389 44.270 70.888 1.00 32.78 112 LEU E N 1
ATOM 10205 C CA . LEU E 1 112 ? -9.726 43.170 71.485 1.00 33.00 112 LEU E CA 1
ATOM 10206 C C . LEU E 1 112 ? -10.087 41.824 70.906 1.00 34.13 112 LEU E C 1
ATOM 10207 O O . LEU E 1 112 ? -9.190 41.083 70.561 1.00 37.40 112 LEU E O 1
ATOM 10212 N N . SER E 1 113 ? -11.385 41.489 70.824 1.00 34.31 113 SER E N 1
ATOM 10213 C CA . SER E 1 113 ? -11.900 40.237 70.304 1.00 31.29 113 SER E CA 1
ATOM 10214 C C . SER E 1 113 ? -11.637 40.114 68.804 1.00 31.79 113 SER E C 1
ATOM 10215 O O . SER E 1 113 ? -11.045 39.107 68.364 1.00 31.92 113 SER E O 1
ATOM 10218 N N . VAL E 1 114 ? -11.985 41.135 68.001 1.00 29.56 114 VAL E N 1
ATOM 10219 C CA . VAL E 1 114 ? -11.757 40.997 66.530 1.00 28.66 114 VAL E CA 1
ATOM 10220 C C . VAL E 1 114 ? -10.259 40.825 66.114 1.00 26.82 114 VAL E C 1
ATOM 10221 O O . VAL E 1 114 ? -9.935 39.999 65.251 1.00 25.17 114 VAL E O 1
ATOM 10225 N N . ASN E 1 115 ? -9.407 41.718 66.639 1.00 25.95 115 ASN E N 1
ATOM 10226 C CA . ASN E 1 115 ? -8.014 41.824 66.267 1.00 24.01 115 ASN E CA 1
ATOM 10227 C C . ASN E 1 115 ? -7.197 40.628 66.796 1.00 23.69 115 ASN E C 1
ATOM 10228 O O . ASN E 1 115 ? -6.504 40.015 66.021 1.00 21.88 115 ASN E O 1
ATOM 10233 N N . THR E 1 116 ? -7.390 40.276 68.084 1.00 23.76 116 THR E N 1
ATOM 10234 C CA . THR E 1 116 ? -6.673 39.233 68.683 1.00 24.40 116 THR E CA 1
ATOM 10235 C C . THR E 1 116 ? -7.211 37.894 68.288 1.00 27.81 116 THR E C 1
ATOM 10236 O O . THR E 1 116 ? -6.375 37.043 67.888 1.00 29.63 116 THR E O 1
ATOM 10240 N N . ARG E 1 117 ? -8.524 37.665 68.345 1.00 27.55 117 ARG E N 1
ATOM 10241 C CA . ARG E 1 117 ? -9.003 36.322 67.939 1.00 31.36 117 ARG E CA 1
ATOM 10242 C C . ARG E 1 117 ? -8.802 36.106 66.413 1.00 30.10 117 ARG E C 1
ATOM 10243 O O . ARG E 1 117 ? -8.483 35.008 65.997 1.00 31.36 117 ARG E O 1
ATOM 10251 N N . GLY E 1 118 ? -9.015 37.136 65.618 1.00 26.49 118 GLY E N 1
ATOM 10252 C CA . GLY E 1 118 ? -8.747 37.040 64.212 1.00 28.19 118 GLY E CA 1
ATOM 10253 C C . GLY E 1 118 ? -7.316 36.527 63.847 1.00 29.46 118 GLY E C 1
ATOM 10254 O O . GLY E 1 118 ? -7.209 35.593 63.070 1.00 28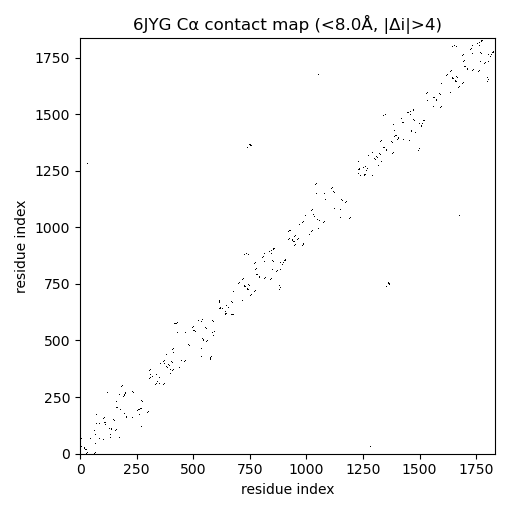.18 118 GLY E O 1
ATOM 10255 N N . ILE E 1 119 ? -6.250 37.093 64.459 1.00 27.04 119 ILE E N 1
ATOM 10256 C CA . ILE E 1 119 ? -4.909 36.625 64.138 1.00 25.42 119 ILE E CA 1
ATOM 10257 C C . ILE E 1 119 ? -4.689 35.190 64.643 1.00 25.56 119 ILE E C 1
ATOM 10258 O O . ILE E 1 119 ? -4.076 34.395 63.961 1.00 24.27 119 ILE E O 1
ATOM 10263 N N . GLN E 1 120 ? -5.215 34.886 65.819 1.00 26.20 120 GLN E N 1
ATOM 10264 C CA . GLN E 1 120 ? -5.129 33.559 66.368 1.00 26.09 120 GLN E CA 1
ATOM 10265 C C . GLN E 1 120 ? -5.843 32.476 65.574 1.00 24.03 120 GLN E C 1
ATOM 10266 O O . GLN E 1 120 ? -5.366 31.339 65.498 1.00 22.69 120 GLN E O 1
ATOM 10272 N N . ASN E 1 121 ? -7.003 32.805 65.068 1.00 22.82 121 ASN E N 1
ATOM 10273 C CA . ASN E 1 121 ? -7.658 31.962 64.132 1.00 26.42 121 ASN E CA 1
ATOM 10274 C C . ASN E 1 121 ? -6.905 31.752 62.834 1.00 28.38 121 ASN E C 1
ATOM 10275 O O . ASN E 1 121 ? -6.695 30.607 62.459 1.00 31.80 121 ASN E O 1
ATOM 10280 N N . VAL E 1 122 ? -6.421 32.816 62.206 1.00 29.08 122 VAL E N 1
ATOM 10281 C CA . VAL E 1 122 ? -5.670 32.722 60.960 1.00 26.83 122 VAL E CA 1
ATOM 10282 C C . VAL E 1 122 ? -4.389 31.850 61.165 1.00 26.96 122 VAL E C 1
ATOM 10283 O O . VAL E 1 122 ? -3.996 31.140 60.285 1.00 25.09 122 VAL E O 1
ATOM 10287 N N . LEU E 1 123 ? -3.757 31.916 62.323 1.00 24.33 123 LEU E N 1
ATOM 10288 C CA . LEU E 1 123 ? -2.468 31.355 62.480 1.00 25.78 123 LEU E CA 1
ATOM 10289 C C . LEU E 1 123 ? -2.656 29.885 62.850 1.00 29.00 123 LEU E C 1
ATOM 10290 O O . LEU E 1 123 ? -2.046 29.013 62.225 1.00 29.70 123 LEU E O 1
ATOM 10295 N N . GLU E 1 124 ? -3.584 29.620 63.748 1.00 30.34 124 GLU E N 1
ATOM 10296 C CA . GLU E 1 124 ? -4.088 28.252 63.989 1.00 33.07 124 GLU E CA 1
ATOM 10297 C C . GLU E 1 124 ? -4.474 27.461 62.727 1.00 31.56 124 GLU E C 1
ATOM 10298 O O . GLU E 1 124 ? -3.935 26.387 62.506 1.00 27.44 124 GLU E O 1
ATOM 10304 N N . LEU E 1 125 ? -5.386 28.003 61.889 1.00 31.99 125 LEU E N 1
ATOM 10305 C CA . LEU E 1 125 ? -5.620 27.451 60.518 1.00 31.96 125 LEU E CA 1
ATOM 10306 C C . LEU E 1 125 ? -4.406 27.386 59.668 1.00 30.33 125 LEU E C 1
ATOM 10307 O O . LEU E 1 125 ? -4.115 26.378 59.155 1.00 29.40 125 LEU E O 1
ATOM 10312 N N . ALA E 1 126 ? -3.640 28.474 59.552 1.00 32.41 126 ALA E N 1
ATOM 10313 C CA . ALA E 1 126 ? -2.348 28.428 58.796 1.00 32.73 126 ALA E CA 1
ATOM 10314 C C . ALA E 1 126 ? -1.484 27.161 59.128 1.00 33.37 126 ALA E C 1
ATOM 10315 O O . ALA E 1 126 ? -0.897 26.507 58.221 1.00 31.57 126 ALA E O 1
ATOM 10317 N N . LYS E 1 127 ? -1.429 26.872 60.446 1.00 33.65 127 LYS E N 1
ATOM 10318 C CA . LYS E 1 127 ? -0.799 25.704 60.955 1.00 35.36 127 LYS E CA 1
ATOM 10319 C C . LYS E 1 127 ? -1.520 24.336 60.594 1.00 35.15 127 LYS E C 1
ATOM 10320 O O . LYS E 1 127 ? -0.878 23.394 60.101 1.00 34.57 127 LYS E O 1
ATOM 10326 N N . GLN E 1 128 ? -2.832 24.225 60.793 1.00 34.52 128 GLN E N 1
ATOM 10327 C CA . GLN E 1 128 ? -3.481 22.985 60.406 1.00 34.04 128 GLN E CA 1
ATOM 10328 C C . GLN E 1 128 ? -3.270 22.699 58.935 1.00 33.65 128 GLN E C 1
ATOM 10329 O O . GLN E 1 128 ? -3.122 21.531 58.624 1.00 32.04 128 GLN E O 1
ATOM 10335 N N . TYR E 1 129 ? -3.347 23.724 58.055 1.00 32.32 129 TYR E N 1
ATOM 10336 C CA . TYR E 1 129 ? -3.520 23.571 56.572 1.00 30.95 129 TYR E CA 1
ATOM 10337 C C . TYR E 1 129 ? -2.288 23.926 55.749 1.00 31.94 129 TYR E C 1
ATOM 10338 O O . TYR E 1 129 ? -2.269 23.852 54.460 1.00 32.59 129 TYR E O 1
ATOM 10347 N N . GLN E 1 130 ? -1.228 24.271 56.482 1.00 31.68 130 GLN E N 1
ATOM 10348 C CA . GLN E 1 130 ? 0.108 24.698 55.917 1.00 33.27 130 GLN E CA 1
ATOM 10349 C C . GLN E 1 130 ? -0.085 25.887 55.038 1.00 31.02 130 GLN E C 1
ATOM 10350 O O . GLN E 1 130 ? 0.181 25.842 53.814 1.00 29.92 130 GLN E O 1
ATOM 10356 N N . LEU E 1 131 ? -0.645 26.936 55.641 1.00 30.06 131 LEU E N 1
ATOM 10357 C CA . LEU E 1 131 ? -0.883 28.160 54.861 1.00 29.50 131 LEU E CA 1
ATOM 10358 C C . LEU E 1 131 ? 0.186 29.190 55.091 1.00 26.97 131 LEU E C 1
ATOM 10359 O O . LEU E 1 131 ? 0.853 29.197 56.131 1.00 27.20 131 LEU E O 1
ATOM 10364 N N . ARG E 1 132 ? 0.388 30.028 54.094 1.00 25.46 132 ARG E N 1
ATOM 10365 C CA . ARG E 1 132 ? 1.046 31.331 54.359 1.00 28.23 132 ARG E CA 1
ATOM 10366 C C . ARG E 1 132 ? 0.098 32.490 54.716 1.00 27.05 132 ARG E C 1
ATOM 10367 O O . ARG E 1 132 ? -1.102 32.486 54.431 1.00 26.23 132 ARG E O 1
ATOM 10375 N N . VAL E 1 133 ? 0.702 33.444 55.417 1.00 27.24 133 VAL E N 1
ATOM 10376 C CA . VAL E 1 133 ? 0.028 34.537 56.024 1.00 24.42 133 VAL E CA 1
ATOM 10377 C C . VAL E 1 133 ? 0.676 35.889 55.881 1.00 25.14 133 VAL E C 1
ATOM 10378 O O . VAL E 1 133 ? 1.849 36.096 56.209 1.00 22.06 133 VAL E O 1
ATOM 10382 N N . PHE E 1 134 ? -0.148 36.796 55.383 1.00 22.61 134 PHE E N 1
ATOM 10383 C CA . PHE E 1 134 ? 0.261 38.166 55.390 1.00 25.63 134 PHE E CA 1
ATOM 10384 C C . PHE E 1 134 ? -0.681 38.874 56.409 1.00 25.79 134 PHE E C 1
ATOM 10385 O O . PHE E 1 134 ? -1.896 38.773 56.320 1.00 26.99 134 PHE E O 1
ATOM 10393 N N . ALA E 1 135 ? -0.164 39.631 57.357 1.00 26.85 135 ALA E N 1
ATOM 10394 C CA . ALA E 1 135 ? -1.091 40.333 58.301 1.00 26.97 135 ALA E CA 1
ATOM 10395 C C . ALA E 1 135 ? -0.377 41.668 58.621 1.00 29.60 135 ALA E C 1
ATOM 10396 O O . ALA E 1 135 ? 0.728 41.661 59.234 1.00 31.44 135 ALA E O 1
ATOM 10398 N N . PRO E 1 136 ? -0.962 42.796 58.195 1.00 28.83 136 PRO E N 1
ATOM 10399 C CA . PRO E 1 136 ? -0.234 44.039 58.382 1.00 30.83 136 PRO E CA 1
ATOM 10400 C C . PRO E 1 136 ? -0.180 44.438 59.881 1.00 29.95 136 PRO E C 1
ATOM 10401 O O . PRO E 1 136 ? -1.034 44.010 60.686 1.00 27.33 136 PRO E O 1
ATOM 10405 N N . SER E 1 137 ? 0.898 45.125 60.256 1.00 28.97 137 SER E N 1
ATOM 10406 C CA . SER E 1 137 ? 0.888 45.870 61.475 1.00 26.86 137 SER E CA 1
ATOM 10407 C C . SER E 1 137 ? 0.841 47.396 61.271 1.00 29.32 137 SER E C 1
ATOM 10408 O O . SER E 1 137 ? 0.309 47.910 60.302 1.00 30.93 137 SER E O 1
ATOM 10411 N N . THR E 1 138 ? 1.412 48.159 62.175 1.00 28.51 138 THR E N 1
ATOM 10412 C CA . THR E 1 138 ? 1.075 49.497 62.190 1.00 27.45 138 THR E CA 1
ATOM 10413 C C . THR E 1 138 ? 2.202 50.305 62.913 1.00 30.03 138 THR E C 1
ATOM 10414 O O . THR E 1 138 ? 2.871 49.758 63.788 1.00 33.25 138 THR E O 1
ATOM 10418 N N . ILE E 1 139 ? 2.384 51.574 62.556 1.00 25.93 139 ILE E N 1
ATOM 10419 C CA . ILE E 1 139 ? 3.178 52.454 63.342 1.00 27.98 139 ILE E CA 1
ATOM 10420 C C . ILE E 1 139 ? 2.618 52.603 64.792 1.00 29.30 139 ILE E C 1
ATOM 10421 O O . ILE E 1 139 ? 3.315 53.211 65.649 1.00 31.80 139 ILE E O 1
ATOM 10426 N N . ALA E 1 140 ? 1.405 52.039 65.088 1.00 26.34 140 ALA E N 1
ATOM 10427 C CA . ALA E 1 140 ? 0.804 52.295 66.374 1.00 21.64 140 ALA E CA 1
ATOM 10428 C C . ALA E 1 140 ? 1.258 51.337 67.391 1.00 21.63 140 ALA E C 1
ATOM 10429 O O . ALA E 1 140 ? 0.928 51.503 68.553 1.00 21.45 140 ALA E O 1
ATOM 10431 N N . VAL E 1 141 ? 2.103 50.375 66.998 1.00 26.36 141 VAL E N 1
ATOM 10432 C CA . VAL E 1 141 ? 2.776 49.463 67.975 1.00 27.22 141 VAL E CA 1
ATOM 10433 C C . VAL E 1 141 ? 3.783 50.228 68.848 1.00 30.23 141 VAL E C 1
ATOM 10434 O O . VAL E 1 141 ? 4.236 49.754 69.873 1.00 32.42 141 VAL E O 1
ATOM 10438 N N . PHE E 1 142 ? 4.141 51.443 68.411 1.00 32.04 142 PHE E N 1
ATOM 10439 C CA . PHE E 1 142 ? 5.110 52.309 69.089 1.00 29.02 142 PHE E CA 1
ATOM 10440 C C . PHE E 1 142 ? 4.373 53.286 70.005 1.00 30.17 142 PHE E C 1
ATOM 10441 O O . PHE E 1 142 ? 3.210 53.602 69.765 1.00 26.91 142 PHE E O 1
ATOM 10449 N N . GLY E 1 143 ? 5.071 53.750 71.038 1.00 30.06 143 GLY E N 1
ATOM 10450 C CA . GLY E 1 143 ? 4.543 54.698 71.957 1.00 33.98 143 GLY E CA 1
ATOM 10451 C C . GLY E 1 143 ? 5.498 55.804 72.362 1.00 34.35 143 GLY E C 1
ATOM 10452 O O . GLY E 1 143 ? 6.519 56.023 71.662 1.00 34.18 143 GLY E O 1
ATOM 10453 N N . PRO E 1 144 ? 5.219 56.449 73.526 1.00 36.83 144 PRO E N 1
ATOM 10454 C CA . PRO E 1 144 ? 5.962 57.661 73.944 1.00 38.13 144 PRO E CA 1
ATOM 10455 C C . PRO E 1 144 ? 7.438 57.354 74.317 1.00 37.81 144 PRO E C 1
ATOM 10456 O O . PRO E 1 144 ? 8.283 58.229 74.194 1.00 37.20 144 PRO E O 1
ATOM 10460 N N . SER E 1 145 ? 7.752 56.088 74.635 1.00 36.32 145 SER E N 1
ATOM 10461 C CA . SER E 1 145 ? 9.127 55.690 75.003 1.00 34.32 145 SER E CA 1
ATOM 10462 C C . SER E 1 145 ? 9.924 55.155 73.789 1.00 34.54 145 SER E C 1
ATOM 10463 O O . SER E 1 145 ? 11.114 54.865 73.879 1.00 35.39 145 SER E O 1
ATOM 10466 N N . THR E 1 146 ? 9.273 55.049 72.641 1.00 32.93 146 THR E N 1
ATOM 10467 C CA . THR E 1 146 ? 9.941 54.659 71.454 1.00 30.59 146 THR E CA 1
ATOM 10468 C C . THR E 1 146 ? 10.668 55.916 70.909 1.00 31.93 146 THR E C 1
ATOM 10469 O O . THR E 1 146 ? 10.106 57.055 70.954 1.00 34.47 146 THR E O 1
ATOM 10473 N N . PRO E 1 147 ? 11.934 55.763 70.509 1.00 31.52 147 PRO E N 1
ATOM 10474 C CA . PRO E 1 147 ? 12.654 56.824 69.857 1.00 34.49 147 PRO E CA 1
ATOM 10475 C C . PRO E 1 147 ? 11.858 57.159 68.630 1.00 37.05 147 PRO E C 1
ATOM 10476 O O . PRO E 1 147 ? 11.526 56.250 67.819 1.00 37.98 147 PRO E O 1
ATOM 10480 N N . GLN E 1 148 ? 11.494 58.421 68.511 1.00 37.41 148 GLN E N 1
ATOM 10481 C CA . GLN E 1 148 ? 10.438 58.756 67.515 1.00 39.12 148 GLN E CA 1
ATOM 10482 C C . GLN E 1 148 ? 10.939 59.337 66.156 1.00 37.58 148 GLN E C 1
ATOM 10483 O O . GLN E 1 148 ? 10.139 59.730 65.303 1.00 39.37 148 GLN E O 1
ATOM 10489 N N . ASP E 1 149 ? 12.266 59.418 66.001 1.00 39.98 149 ASP E N 1
ATOM 10490 C CA . ASP E 1 149 ? 12.949 59.875 64.742 1.00 41.66 149 ASP E CA 1
ATOM 10491 C C . ASP E 1 149 ? 13.668 58.715 64.101 1.00 41.96 149 ASP E C 1
ATOM 10492 O O . ASP E 1 149 ? 14.475 58.017 64.739 1.00 40.76 149 ASP E O 1
ATOM 10497 N N . GLU E 1 150 ? 13.264 58.413 62.880 1.00 41.25 150 GLU E N 1
ATOM 10498 C CA . GLU E 1 150 ? 13.751 57.222 62.238 1.00 41.30 150 GLU E CA 1
ATOM 10499 C C . GLU E 1 150 ? 13.774 56.014 63.154 1.00 38.89 150 GLU E C 1
ATOM 10500 O O . GLU E 1 150 ? 14.826 55.327 63.339 1.00 41.64 150 GLU E O 1
ATOM 10506 N N . THR E 1 151 ? 12.581 55.780 63.716 1.00 37.28 151 THR E N 1
ATOM 10507 C CA . THR E 1 151 ? 12.218 54.624 64.560 1.00 33.44 151 THR E CA 1
ATOM 10508 C C . THR E 1 151 ? 12.680 53.326 63.819 1.00 31.81 151 THR E C 1
ATOM 10509 O O . THR E 1 151 ? 12.306 53.147 62.650 1.00 33.40 151 THR E O 1
ATOM 10513 N N . PRO E 1 152 ? 13.560 52.490 64.445 1.00 29.73 152 PRO E N 1
ATOM 10514 C CA . PRO E 1 152 ? 13.981 51.200 63.861 1.00 30.61 152 PRO E CA 1
ATOM 10515 C C . PRO E 1 152 ? 12.981 50.052 63.981 1.00 32.19 152 PRO E C 1
ATOM 10516 O O . PRO E 1 152 ? 11.931 50.212 64.651 1.00 30.92 152 PRO E O 1
ATOM 10520 N N . ASP E 1 153 ? 13.276 48.948 63.274 1.00 32.24 153 ASP E N 1
ATOM 10521 C CA . ASP E 1 153 ? 12.431 47.786 63.226 1.00 31.65 153 ASP E CA 1
ATOM 10522 C C . ASP E 1 153 ? 12.380 47.117 64.559 1.00 35.37 153 ASP E C 1
ATOM 10523 O O . ASP E 1 153 ? 11.318 46.637 64.943 1.00 39.54 153 ASP E O 1
ATOM 10528 N N . THR E 1 154 ? 13.461 47.161 65.324 1.00 34.91 154 THR E N 1
ATOM 10529 C CA . THR E 1 154 ? 13.494 46.416 66.563 1.00 37.44 154 THR E CA 1
ATOM 10530 C C . THR E 1 154 ? 13.710 47.448 67.687 1.00 37.00 154 THR E C 1
ATOM 10531 O O . THR E 1 154 ? 14.754 48.098 67.803 1.00 38.37 154 THR E O 1
ATOM 10535 N N . THR E 1 155 ? 12.654 47.720 68.436 1.00 35.32 155 THR E N 1
ATOM 10536 C CA . THR E 1 155 ? 12.682 48.841 69.349 1.00 32.89 155 THR E CA 1
ATOM 10537 C C . THR E 1 155 ? 11.673 48.764 70.474 1.00 33.42 155 THR E C 1
ATOM 10538 O O . THR E 1 155 ? 10.956 47.761 70.591 1.00 29.98 155 THR E O 1
ATOM 10542 N N . ILE E 1 156 ? 11.667 49.786 71.350 1.00 34.30 156 ILE E N 1
ATOM 10543 C CA . ILE E 1 156 ? 10.716 49.766 72.501 1.00 34.64 156 ILE E CA 1
ATOM 10544 C C . ILE E 1 156 ? 9.341 49.888 71.881 1.00 32.64 156 ILE E C 1
ATOM 10545 O O . ILE E 1 156 ? 9.188 50.522 70.850 1.00 36.40 156 ILE E O 1
ATOM 10550 N N . MET E 1 157 ? 8.370 49.146 72.403 1.00 34.46 157 MET E N 1
ATOM 10551 C CA . MET E 1 157 ? 7.025 49.093 71.855 1.00 31.66 157 MET E CA 1
ATOM 10552 C C . MET E 1 157 ? 5.970 49.098 73.008 1.00 32.05 157 MET E C 1
ATOM 10553 O O . MET E 1 157 ? 5.517 48.074 73.426 1.00 30.88 157 MET E O 1
ATOM 10558 N N . ARG E 1 158 ? 5.596 50.277 73.514 1.00 31.97 158 ARG E N 1
ATOM 10559 C CA . ARG E 1 158 ? 4.635 50.343 74.650 1.00 33.27 158 ARG E CA 1
ATOM 10560 C C . ARG E 1 158 ? 3.458 51.163 74.173 1.00 31.53 158 ARG E C 1
ATOM 10561 O O . ARG E 1 158 ? 3.325 52.330 74.526 1.00 34.63 158 ARG E O 1
ATOM 10569 N N . PRO E 1 159 ? 2.631 50.624 73.284 1.00 30.72 159 PRO E N 1
ATOM 10570 C CA . PRO E 1 159 ? 1.669 51.598 72.699 1.00 29.88 159 PRO E CA 1
ATOM 10571 C C . PRO E 1 159 ? 0.525 51.946 73.658 1.00 29.10 159 PRO E C 1
ATOM 10572 O O . PRO E 1 159 ? 0.233 51.162 74.603 1.00 29.98 159 PRO E O 1
ATOM 10576 N N . THR E 1 160 ? -0.103 53.102 73.429 1.00 27.39 160 THR E N 1
ATOM 10577 C CA . THR E 1 160 ? -1.126 53.610 74.340 1.00 26.45 160 THR E CA 1
ATOM 10578 C C . THR E 1 160 ? -2.501 53.330 73.827 1.00 28.48 160 THR E C 1
ATOM 10579 O O . THR E 1 160 ? -3.450 53.557 74.532 1.00 28.53 160 THR E O 1
ATOM 10583 N N . THR E 1 161 ? -2.626 52.912 72.561 1.00 29.55 161 THR E N 1
ATOM 10584 C CA . THR E 1 161 ? -3.936 52.526 72.127 1.00 23.78 161 THR E CA 1
ATOM 10585 C C . THR E 1 161 ? -4.168 50.997 72.243 1.00 24.31 161 THR E C 1
ATOM 10586 O O . THR E 1 161 ? -3.214 50.163 72.174 1.00 24.08 161 THR E O 1
ATOM 10590 N N . MET E 1 162 ? -5.442 50.665 72.475 1.00 23.99 162 MET E N 1
ATOM 10591 C CA . MET E 1 162 ? -6.048 49.338 72.268 1.00 23.38 162 MET E CA 1
ATOM 10592 C C . MET E 1 162 ? -5.667 48.829 70.913 1.00 23.89 162 MET E C 1
ATOM 10593 O O . MET E 1 162 ? -5.060 47.685 70.807 1.00 25.93 162 MET E O 1
ATOM 10598 N N . TYR E 1 163 ? -5.883 49.622 69.860 1.00 22.00 163 TYR E N 1
ATOM 10599 C CA . TYR E 1 163 ? -5.478 49.117 68.541 1.00 25.84 163 TYR E CA 1
ATOM 10600 C C . TYR E 1 163 ? -3.960 48.730 68.429 1.00 28.26 163 TYR E C 1
ATOM 10601 O O . TYR E 1 163 ? -3.596 47.583 67.971 1.00 25.66 163 TYR E O 1
ATOM 10610 N N . GLY E 1 164 ? -3.075 49.634 68.918 1.00 26.78 164 GLY E N 1
ATOM 10611 C CA . GLY E 1 164 ? -1.644 49.249 68.852 1.00 26.99 164 GLY E CA 1
ATOM 10612 C C . GLY E 1 164 ? -1.202 48.025 69.721 1.00 28.47 164 GLY E C 1
ATOM 10613 O O . GLY E 1 164 ? -0.301 47.208 69.320 1.00 28.37 164 GLY E O 1
ATOM 10614 N N . LEU E 1 165 ? -1.811 47.889 70.901 1.00 26.81 165 LEU E N 1
ATOM 10615 C CA . LEU E 1 165 ? -1.372 46.834 71.753 1.00 27.02 165 LEU E CA 1
ATOM 10616 C C . LEU E 1 165 ? -1.885 45.531 71.062 1.00 27.16 165 LEU E C 1
ATOM 10617 O O . LEU E 1 165 ? -1.219 44.487 71.110 1.00 28.79 165 LEU E O 1
ATOM 10622 N N . THR E 1 166 ? -3.036 45.553 70.392 1.00 30.17 166 THR E N 1
ATOM 10623 C CA . THR E 1 166 ? -3.449 44.290 69.703 1.00 29.28 166 THR E CA 1
ATOM 10624 C C . THR E 1 166 ? -2.513 43.939 68.614 1.00 29.12 166 THR E C 1
ATOM 10625 O O . THR E 1 166 ? -2.323 42.724 68.324 1.00 29.07 166 THR E O 1
ATOM 10629 N N . LYS E 1 167 ? -1.899 44.956 67.985 1.00 28.99 167 LYS E N 1
ATOM 10630 C CA . LYS E 1 167 ? -0.958 44.646 66.846 1.00 25.57 167 LYS E CA 1
ATOM 10631 C C . LYS E 1 167 ? 0.444 44.192 67.256 1.00 27.17 167 LYS E C 1
ATOM 10632 O O . LYS E 1 167 ? 1.140 43.570 66.443 1.00 26.49 167 LYS E O 1
ATOM 10638 N N . VAL E 1 168 ? 0.893 44.465 68.505 1.00 26.47 168 VAL E N 1
ATOM 10639 C CA . VAL E 1 168 ? 2.122 43.895 68.910 1.00 24.23 168 VAL E CA 1
ATOM 10640 C C . VAL E 1 168 ? 1.801 42.449 69.146 1.00 25.77 168 VAL E C 1
ATOM 10641 O O . VAL E 1 168 ? 2.619 41.546 68.884 1.00 25.28 168 VAL E O 1
ATOM 10645 N N . HIS E 1 169 ? 0.575 42.178 69.541 1.00 24.23 169 HIS E N 1
ATOM 10646 C CA . HIS E 1 169 ? 0.183 40.766 69.727 1.00 23.75 169 HIS E CA 1
ATOM 10647 C C . HIS E 1 169 ? 0.204 40.057 68.340 1.00 23.41 169 HIS E C 1
ATOM 10648 O O . HIS E 1 169 ? 0.747 38.977 68.161 1.00 21.04 169 HIS E O 1
ATOM 10655 N N . VAL E 1 170 ? -0.334 40.742 67.340 1.00 22.48 170 VAL E N 1
ATOM 10656 C CA . VAL E 1 170 ? -0.164 40.233 65.976 1.00 24.23 170 VAL E CA 1
ATOM 10657 C C . VAL E 1 170 ? 1.293 39.770 65.597 1.00 25.74 170 VAL E C 1
ATOM 10658 O O . VAL E 1 170 ? 1.510 38.623 65.149 1.00 23.44 170 VAL E O 1
ATOM 10662 N N . GLU E 1 171 ? 2.266 40.664 65.837 1.00 25.61 171 GLU E N 1
ATOM 10663 C CA . GLU E 1 171 ? 3.670 40.455 65.398 1.00 24.15 171 GLU E CA 1
ATOM 10664 C C . GLU E 1 171 ? 4.295 39.336 66.123 1.00 21.98 171 GLU E C 1
ATOM 10665 O O . GLU E 1 171 ? 4.943 38.497 65.533 1.00 20.33 171 GLU E O 1
ATOM 10671 N N . LEU E 1 172 ? 4.137 39.378 67.443 1.00 22.45 172 LEU E N 1
ATOM 10672 C CA . LEU E 1 172 ? 4.751 38.438 68.341 1.00 20.77 172 LEU E CA 1
ATOM 10673 C C . LEU E 1 172 ? 4.165 37.073 68.082 1.00 21.18 172 LEU E C 1
ATOM 10674 O O . LEU E 1 172 ? 4.895 36.104 68.197 1.00 23.48 172 LEU E O 1
ATOM 10679 N N . LEU E 1 173 ? 2.856 36.973 67.852 1.00 19.35 173 LEU E N 1
ATOM 10680 C CA . LEU E 1 173 ? 2.259 35.709 67.572 1.00 22.58 173 LEU E CA 1
ATOM 10681 C C . LEU E 1 173 ? 2.647 35.172 66.183 1.00 20.56 173 LEU E C 1
ATOM 10682 O O . LEU E 1 173 ? 2.886 33.929 66.031 1.00 24.17 173 LEU E O 1
ATOM 10687 N N . GLY E 1 174 ? 2.793 36.057 65.213 1.00 23.36 174 GLY E N 1
ATOM 10688 C CA . GLY E 1 174 ? 3.075 35.650 63.797 1.00 23.93 174 GLY E CA 1
ATOM 10689 C C . GLY E 1 174 ? 4.482 35.029 63.789 1.00 29.80 174 GLY E C 1
ATOM 10690 O O . GLY E 1 174 ? 4.717 33.845 63.324 1.00 24.99 174 GLY E O 1
ATOM 10691 N N . GLU E 1 175 ? 5.417 35.834 64.362 1.00 32.55 175 GLU E N 1
ATOM 10692 C CA . GLU E 1 175 ? 6.820 35.453 64.494 1.00 32.86 175 GLU E CA 1
ATOM 10693 C C . GLU E 1 175 ? 6.941 34.121 65.273 1.00 30.78 175 GLU E C 1
ATOM 10694 O O . GLU E 1 175 ? 7.747 33.216 64.908 1.00 28.52 175 GLU E O 1
ATOM 10700 N N . TYR E 1 176 ? 6.115 34.003 66.299 1.00 28.65 176 TYR E N 1
ATOM 10701 C CA . TYR E 1 176 ? 6.127 32.748 67.041 1.00 29.92 176 TYR E CA 1
ATOM 10702 C C . TYR E 1 176 ? 5.643 31.588 66.172 1.00 26.46 176 TYR E C 1
ATOM 10703 O O . TYR E 1 176 ? 6.240 30.548 66.107 1.00 21.16 176 TYR E O 1
ATOM 10712 N N . TYR E 1 177 ? 4.567 31.784 65.455 1.00 26.28 177 TYR E N 1
ATOM 10713 C CA . TYR E 1 177 ? 4.178 30.667 64.567 1.00 26.45 177 TYR E CA 1
ATOM 10714 C C . TYR E 1 177 ? 5.258 30.238 63.491 1.00 28.06 177 TYR E C 1
ATOM 10715 O O . TYR E 1 177 ? 5.361 29.047 63.164 1.00 27.00 177 TYR E O 1
ATOM 10724 N N . TYR E 1 178 ? 5.980 31.245 62.988 1.00 28.70 178 TYR E N 1
ATOM 10725 C CA . TYR E 1 178 ? 7.137 31.140 62.089 1.00 30.86 178 TYR E CA 1
ATOM 10726 C C . TYR E 1 178 ? 8.256 30.323 62.740 1.00 31.95 178 TYR E C 1
ATOM 10727 O O . TYR E 1 178 ? 8.623 29.229 62.213 1.00 31.39 178 TYR E O 1
ATOM 10736 N N . ASN E 1 179 ? 8.688 30.757 63.931 1.00 32.08 179 ASN E N 1
ATOM 10737 C CA . ASN E 1 179 ? 9.751 30.005 64.618 1.00 32.26 179 ASN E CA 1
ATOM 10738 C C . ASN E 1 179 ? 9.349 28.605 65.095 1.00 33.35 179 ASN E C 1
ATOM 10739 O O . ASN E 1 179 ? 10.111 27.693 65.005 1.00 31.48 179 ASN E O 1
ATOM 10744 N N . LYS E 1 180 ? 8.103 28.423 65.449 1.00 35.00 180 LYS E N 1
ATOM 10745 C CA . LYS E 1 180 ? 7.790 27.253 66.167 1.00 37.32 180 LYS E CA 1
ATOM 10746 C C . LYS E 1 180 ? 7.333 26.220 65.188 1.00 37.09 180 LYS E C 1
ATOM 10747 O O . LYS E 1 180 ? 7.786 25.084 65.294 1.00 38.40 180 LYS E O 1
ATOM 10753 N N . PHE E 1 181 ? 6.529 26.626 64.197 1.00 34.00 181 PHE E N 1
ATOM 10754 C CA . PHE E 1 181 ? 5.778 25.667 63.358 1.00 32.37 181 PHE E CA 1
ATOM 10755 C C . PHE E 1 181 ? 6.100 25.844 61.880 1.00 34.05 181 PHE E C 1
ATOM 10756 O O . PHE E 1 181 ? 5.480 25.152 61.034 1.00 31.23 181 PHE E O 1
ATOM 10764 N N . GLY E 1 182 ? 6.982 26.796 61.546 1.00 29.63 182 GLY E N 1
ATOM 10765 C CA . GLY E 1 182 ? 7.231 26.991 60.136 1.00 28.22 182 GLY E CA 1
ATOM 10766 C C . GLY E 1 182 ? 6.102 27.687 59.403 1.00 27.72 182 GLY E C 1
ATOM 10767 O O . GLY E 1 182 ? 6.031 27.634 58.177 1.00 19.89 182 GLY E O 1
ATOM 10768 N N . VAL E 1 183 ? 5.169 28.321 60.137 1.00 27.09 183 VAL E N 1
ATOM 10769 C CA . VAL E 1 183 ? 4.141 28.978 59.342 1.00 27.97 183 VAL E CA 1
ATOM 10770 C C . VAL E 1 183 ? 4.800 30.221 58.750 1.00 27.87 183 VAL E C 1
ATOM 10771 O O . VAL E 1 183 ? 5.310 31.038 59.523 1.00 23.98 183 VAL E O 1
ATOM 10775 N N . ASP E 1 184 ? 4.741 30.333 57.407 1.00 27.74 184 ASP E N 1
ATOM 10776 C CA . ASP E 1 184 ? 5.334 31.399 56.734 1.00 26.98 184 ASP E CA 1
ATOM 10777 C C . ASP E 1 184 ? 4.528 32.640 57.003 1.00 27.66 184 ASP E C 1
ATOM 10778 O O . ASP E 1 184 ? 3.563 32.984 56.313 1.00 23.18 184 ASP E O 1
ATOM 10783 N N . PHE E 1 185 ? 5.029 33.421 57.932 1.00 28.79 185 PHE E N 1
ATOM 10784 C CA . PHE E 1 185 ? 4.247 34.529 58.370 1.00 27.28 185 PHE E CA 1
ATOM 10785 C C . PHE E 1 185 ? 4.970 35.769 57.921 1.00 26.46 185 PHE E C 1
ATOM 10786 O O . PHE E 1 185 ? 6.135 35.832 58.045 1.00 26.45 185 PHE E O 1
ATOM 10794 N N . ARG E 1 186 ? 4.261 36.813 57.516 1.00 27.31 186 ARG E N 1
ATOM 10795 C CA . ARG E 1 186 ? 4.916 38.044 57.117 1.00 28.18 186 ARG E CA 1
ATOM 10796 C C . ARG E 1 186 ? 4.117 39.222 57.452 1.00 27.10 186 ARG E C 1
ATOM 10797 O O . ARG E 1 186 ? 2.896 39.161 57.421 1.00 28.41 186 ARG E O 1
ATOM 10805 N N . SER E 1 187 ? 4.797 40.339 57.697 1.00 26.84 187 SER E N 1
ATOM 10806 C CA . SER E 1 187 ? 4.093 41.556 58.032 1.00 24.25 187 SER E CA 1
ATOM 10807 C C . SER E 1 187 ? 4.904 42.829 57.702 1.00 26.06 187 SER E C 1
ATOM 10808 O O . SER E 1 187 ? 6.154 42.855 57.721 1.00 22.98 187 SER E O 1
ATOM 10811 N N . VAL E 1 188 ? 4.118 43.885 57.481 1.00 24.08 188 VAL E N 1
ATOM 10812 C CA . VAL E 1 188 ? 4.551 45.188 57.192 1.00 24.59 188 VAL E CA 1
ATOM 10813 C C . VAL E 1 188 ? 3.878 46.116 58.143 1.00 26.31 188 VAL E C 1
ATOM 10814 O O . VAL E 1 188 ? 2.668 46.010 58.373 1.00 29.96 188 VAL E O 1
ATOM 10818 N N . ARG E 1 189 ? 4.618 47.046 58.723 1.00 29.18 189 ARG E N 1
ATOM 10819 C CA . ARG E 1 189 ? 3.977 48.073 59.569 1.00 28.65 189 ARG E CA 1
ATOM 10820 C C . ARG E 1 189 ? 3.558 49.210 58.677 1.00 28.78 189 ARG E C 1
ATOM 10821 O O . ARG E 1 189 ? 4.391 50.073 58.395 1.00 32.19 189 ARG E O 1
ATOM 10829 N N . TYR E 1 190 ? 2.289 49.291 58.271 1.00 29.97 190 TYR E N 1
ATOM 10830 C CA . TYR E 1 190 ? 1.865 50.566 57.658 1.00 30.86 190 TYR E CA 1
ATOM 10831 C C . TYR E 1 190 ? 2.127 51.907 58.438 1.00 32.86 190 TYR E C 1
ATOM 10832 O O . TYR E 1 190 ? 1.854 52.082 59.677 1.00 29.95 190 TYR E O 1
ATOM 10841 N N . PRO E 1 191 ? 2.660 52.897 57.691 1.00 34.41 191 PRO E N 1
ATOM 10842 C CA . PRO E 1 191 ? 2.539 54.276 58.138 1.00 30.21 191 PRO E CA 1
ATOM 10843 C C . PRO E 1 191 ? 1.013 54.727 57.840 1.00 29.98 191 PRO E C 1
ATOM 10844 O O . PRO E 1 191 ? 0.207 53.831 57.585 1.00 26.11 191 PRO E O 1
ATOM 10848 N N . GLY E 1 192 ? 0.590 56.012 57.971 1.00 28.10 192 GLY E N 1
ATOM 10849 C CA . GLY E 1 192 ? -0.675 56.395 57.459 1.00 25.07 192 GLY E CA 1
ATOM 10850 C C . GLY E 1 192 ? -0.813 56.152 55.948 1.00 28.31 192 GLY E C 1
ATOM 10851 O O . GLY E 1 192 ? 0.084 56.475 55.136 1.00 28.26 192 GLY E O 1
ATOM 10852 N N . VAL E 1 193 ? -1.938 55.587 55.532 1.00 29.75 193 VAL E N 1
ATOM 10853 C CA . VAL E 1 193 ? -2.146 55.305 54.112 1.00 30.14 193 VAL E CA 1
ATOM 10854 C C . VAL E 1 193 ? -3.076 56.383 53.520 1.00 30.00 193 VAL E C 1
ATOM 10855 O O . VAL E 1 193 ? -4.064 56.710 54.123 1.00 28.98 193 VAL E O 1
ATOM 10859 N N . ILE E 1 194 ? -2.764 56.927 52.347 1.00 28.37 194 ILE E N 1
ATOM 10860 C CA . ILE E 1 194 ? -3.627 57.957 51.833 1.00 31.86 194 ILE E CA 1
ATOM 10861 C C . ILE E 1 194 ? -4.205 57.359 50.581 1.00 30.88 194 ILE E C 1
ATOM 10862 O O . ILE E 1 194 ? -3.454 56.769 49.809 1.00 32.52 194 ILE E O 1
ATOM 10867 N N . SER E 1 195 ? -5.508 57.482 50.369 1.00 30.02 195 SER E N 1
ATOM 10868 C CA . SER E 1 195 ? -6.033 57.047 49.091 1.00 32.83 195 SER E CA 1
ATOM 10869 C C . SER E 1 195 ? -7.298 57.747 48.597 1.00 34.65 195 SER E C 1
ATOM 10870 O O . SER E 1 195 ? -8.018 58.349 49.340 1.00 32.32 195 SER E O 1
ATOM 10873 N N . SER E 1 196 ? -7.531 57.668 47.296 1.00 41.64 196 SER E N 1
ATOM 10874 C CA . SER E 1 196 ? -8.746 58.212 46.668 1.00 48.77 196 SER E CA 1
ATOM 10875 C C . SER E 1 196 ? -10.014 57.296 46.798 1.00 51.91 196 SER E C 1
ATOM 10876 O O . SER E 1 196 ? -11.147 57.799 46.763 1.00 51.97 196 SER E O 1
ATOM 10879 N N . GLU E 1 197 ? -9.839 55.975 46.936 1.00 55.35 197 GLU E N 1
ATOM 10880 C CA . GLU E 1 197 ? -11.017 55.080 46.882 1.00 59.40 197 GLU E CA 1
ATOM 10881 C C . GLU E 1 197 ? -11.908 54.947 48.136 1.00 60.37 197 GLU E C 1
ATOM 10882 O O . GLU E 1 197 ? -13.045 55.462 48.101 1.00 59.71 197 GLU E O 1
ATOM 10888 N N . ALA E 1 198 ? -11.432 54.311 49.224 1.00 60.68 198 ALA E N 1
ATOM 10889 C CA . ALA E 1 198 ? -12.128 54.507 50.518 1.00 58.97 198 ALA E CA 1
ATOM 10890 C C . ALA E 1 198 ? -12.119 55.926 51.016 1.00 60.17 198 ALA E C 1
ATOM 10891 O O . ALA E 1 198 ? -11.187 56.692 50.806 1.00 61.24 198 ALA E O 1
ATOM 10893 N N . LEU E 1 199 ? -13.199 56.232 51.704 1.00 59.90 199 LEU E N 1
ATOM 10894 C CA . LEU E 1 199 ? -13.518 57.538 52.180 1.00 60.11 199 LEU E CA 1
ATOM 10895 C C . LEU E 1 199 ? -13.299 57.552 53.701 1.00 59.65 199 LEU E C 1
ATOM 10896 O O . LEU E 1 199 ? -13.630 56.579 54.355 1.00 59.20 199 LEU E O 1
ATOM 10901 N N . PRO E 1 200 ? -12.713 58.603 54.257 1.00 58.91 200 PRO E N 1
ATOM 10902 C CA . PRO E 1 200 ? -12.322 58.609 55.666 1.00 57.74 200 PRO E CA 1
ATOM 10903 C C . PRO E 1 200 ? -13.453 58.528 56.673 1.00 56.94 200 PRO E C 1
ATOM 10904 O O . PRO E 1 200 ? -14.609 58.747 56.374 1.00 56.18 200 PRO E O 1
ATOM 10908 N N . GLY E 1 201 ? -13.070 58.221 57.894 1.00 55.86 201 GLY E N 1
ATOM 10909 C CA . GLY E 1 201 ? -13.990 57.956 58.952 1.00 55.01 201 GLY E CA 1
ATOM 10910 C C . GLY E 1 201 ? -13.273 57.760 60.268 1.00 55.05 201 GLY E C 1
ATOM 10911 O O . GLY E 1 201 ? -13.314 56.688 60.857 1.00 54.38 201 GLY E O 1
ATOM 10912 N N . GLY E 1 202 ? -12.602 58.808 60.720 1.00 52.04 202 GLY E N 1
ATOM 10913 C CA . GLY E 1 202 ? -12.152 58.895 62.090 1.00 48.62 202 GLY E CA 1
ATOM 10914 C C . GLY E 1 202 ? -10.758 58.615 62.578 1.00 44.54 202 GLY E C 1
ATOM 10915 O O . GLY E 1 202 ? -10.480 58.851 63.716 1.00 41.72 202 GLY E O 1
ATOM 10916 N N . GLY E 1 203 ? -9.894 58.087 61.742 1.00 43.02 203 GLY E N 1
ATOM 10917 C CA . GLY E 1 203 ? -8.513 57.782 62.222 1.00 41.37 203 GLY E CA 1
ATOM 10918 C C . GLY E 1 203 ? -7.765 59.049 62.597 1.00 42.36 203 GLY E C 1
ATOM 10919 O O . GLY E 1 203 ? -8.262 60.176 62.456 1.00 44.20 203 GLY E O 1
ATOM 10920 N N . THR E 1 204 ? -6.563 58.876 63.091 1.00 43.66 204 THR E N 1
ATOM 10921 C CA . THR E 1 204 ? -5.654 60.001 63.347 1.00 43.50 204 THR E CA 1
ATOM 10922 C C . THR E 1 204 ? -4.925 60.515 62.088 1.00 43.72 204 THR E C 1
ATOM 10923 O O . THR E 1 204 ? -4.514 61.683 62.026 1.00 45.16 204 THR E O 1
ATOM 10927 N N . THR E 1 205 ? -4.758 59.657 61.088 1.00 42.70 205 THR E N 1
ATOM 10928 C CA . THR E 1 205 ? -4.019 60.029 59.870 1.00 41.30 205 THR E CA 1
ATOM 10929 C C . THR E 1 205 ? -5.000 60.249 58.753 1.00 41.97 205 THR E C 1
ATOM 10930 O O . THR E 1 205 ? -4.582 60.515 57.652 1.00 41.54 205 THR E O 1
ATOM 10934 N N . ASP E 1 206 ? -6.292 60.092 59.045 1.00 42.28 206 ASP E N 1
ATOM 10935 C CA . ASP E 1 206 ? -7.396 60.342 58.070 1.00 43.51 206 ASP E CA 1
ATOM 10936 C C . ASP E 1 206 ? -7.461 61.807 57.708 1.00 40.98 206 ASP E C 1
ATOM 10937 O O . ASP E 1 206 ? -7.966 62.114 56.634 1.00 40.64 206 ASP E O 1
ATOM 10942 N N . TYR E 1 207 ? -6.989 62.675 58.630 1.00 39.07 207 TYR E N 1
ATOM 10943 C CA . TYR E 1 207 ? -6.694 64.124 58.363 1.00 37.67 207 TYR E CA 1
ATOM 10944 C C . TYR E 1 207 ? -6.131 64.391 56.970 1.00 34.01 207 TYR E C 1
ATOM 10945 O O . TYR E 1 207 ? -6.569 65.351 56.345 1.00 35.29 207 TYR E O 1
ATOM 10954 N N . ALA E 1 208 ? -5.173 63.582 56.531 1.00 29.59 208 ALA E N 1
ATOM 10955 C CA . ALA E 1 208 ? -4.595 63.664 55.183 1.00 30.52 208 ALA E CA 1
ATOM 10956 C C . ALA E 1 208 ? -5.456 63.059 54.115 1.00 30.59 208 ALA E C 1
ATOM 10957 O O . ALA E 1 208 ? -5.093 63.063 52.957 1.00 28.64 208 ALA E O 1
ATOM 10959 N N . VAL E 1 209 ? -6.610 62.508 54.432 1.00 35.13 209 VAL E N 1
ATOM 10960 C CA . VAL E 1 209 ? -7.524 62.248 53.286 1.00 36.90 209 VAL E CA 1
ATOM 10961 C C . VAL E 1 209 ? -8.668 63.258 53.209 1.00 36.71 209 VAL E C 1
ATOM 10962 O O . VAL E 1 209 ? -8.995 63.727 52.061 1.00 35.40 209 VAL E O 1
ATOM 10966 N N . GLU E 1 210 ? -9.206 63.609 54.399 1.00 38.11 210 GLU E N 1
ATOM 10967 C CA . GLU E 1 210 ? -10.293 64.593 54.602 1.00 43.24 210 GLU E CA 1
ATOM 10968 C C . GLU E 1 210 ? -9.976 65.899 53.867 1.00 44.55 210 GLU E C 1
ATOM 10969 O O . GLU E 1 210 ? -10.820 66.481 53.157 1.00 43.70 210 GLU E O 1
ATOM 10975 N N . ILE E 1 211 ? -8.723 66.324 54.072 1.00 46.38 211 ILE E N 1
ATOM 10976 C CA . ILE E 1 211 ? -8.176 67.615 53.679 1.00 46.33 211 ILE E CA 1
ATOM 10977 C C . ILE E 1 211 ? -8.423 67.814 52.204 1.00 46.13 211 ILE E C 1
ATOM 10978 O O . ILE E 1 211 ? -8.808 68.882 51.821 1.00 47.90 211 ILE E O 1
ATOM 10983 N N . PHE E 1 212 ? -8.250 66.752 51.408 1.00 45.42 212 PHE E N 1
ATOM 10984 C CA . PHE E 1 212 ? -8.430 66.775 49.978 1.00 45.90 212 PHE E CA 1
ATOM 10985 C C . PHE E 1 212 ? -9.890 67.053 49.585 1.00 48.59 212 PHE E C 1
ATOM 10986 O O . PHE E 1 212 ? -10.143 67.979 48.808 1.00 50.63 212 PHE E O 1
ATOM 10994 N N . TYR E 1 213 ? -10.836 66.263 50.131 1.00 50.59 213 TYR E N 1
ATOM 10995 C CA . TYR E 1 213 ? -12.308 66.452 49.985 1.00 50.21 213 TYR E CA 1
ATOM 10996 C C . TYR E 1 213 ? -12.703 67.896 50.331 1.00 50.52 213 TYR E C 1
ATOM 10997 O O . TYR E 1 213 ? -13.445 68.560 49.593 1.00 52.74 213 TYR E O 1
ATOM 11006 N N . GLU E 1 214 ? -12.201 68.381 51.455 1.00 49.87 214 GLU E N 1
ATOM 11007 C CA . GLU E 1 214 ? -12.495 69.732 51.894 1.00 49.34 214 GLU E CA 1
ATOM 11008 C C . GLU E 1 214 ? -11.832 70.821 51.038 1.00 48.41 214 GLU E C 1
ATOM 11009 O O . GLU E 1 214 ? -12.424 71.919 50.862 1.00 47.84 214 GLU E O 1
ATOM 11015 N N . ALA E 1 215 ? -10.616 70.506 50.553 1.00 46.50 215 ALA E N 1
ATOM 11016 C CA . ALA E 1 215 ? -9.908 71.349 49.602 1.00 45.69 215 ALA E CA 1
ATOM 11017 C C . ALA E 1 215 ? -10.794 71.460 48.425 1.00 45.53 215 ALA E C 1
ATOM 11018 O O . ALA E 1 215 ? -11.091 72.572 48.074 1.00 47.27 215 ALA E O 1
ATOM 11020 N N . LEU E 1 216 ? -11.259 70.356 47.846 1.00 45.74 216 LEU E N 1
ATOM 11021 C CA . LEU E 1 216 ? -12.076 70.499 46.649 1.00 49.57 216 LEU E CA 1
ATOM 11022 C C . LEU E 1 216 ? -13.547 71.007 46.856 1.00 52.64 216 LEU E C 1
ATOM 11023 O O . LEU E 1 216 ? -14.087 71.723 45.978 1.00 52.59 216 LEU E O 1
ATOM 11028 N N . LYS E 1 217 ? -14.210 70.623 47.964 1.00 54.31 217 LYS E N 1
ATOM 11029 C CA . LYS E 1 217 ? -15.658 71.007 48.163 1.00 57.46 217 LYS E CA 1
ATOM 11030 C C . LYS E 1 217 ? -15.822 72.460 48.603 1.00 57.40 217 LYS E C 1
ATOM 11031 O O . LYS E 1 217 ? -16.713 73.143 48.148 1.00 57.21 217 LYS E O 1
ATOM 11037 N N . HIS E 1 218 ? -14.910 72.915 49.457 1.00 58.58 218 HIS E N 1
ATOM 11038 C CA . HIS E 1 218 ? -15.020 74.199 50.157 1.00 58.46 218 HIS E CA 1
ATOM 11039 C C . HIS E 1 218 ? -13.868 75.238 49.927 1.00 55.94 218 HIS E C 1
ATOM 11040 O O . HIS E 1 218 ? -14.057 76.422 50.158 1.00 56.56 218 HIS E O 1
ATOM 11047 N N . GLY E 1 219 ? -12.676 74.788 49.508 1.00 54.45 219 GLY E N 1
ATOM 11048 C CA . GLY E 1 219 ? -11.502 75.673 49.353 1.00 48.53 219 GLY E CA 1
ATOM 11049 C C . GLY E 1 219 ? -10.823 75.811 50.697 1.00 47.16 219 GLY E C 1
ATOM 11050 O O . GLY E 1 219 ? -9.916 76.627 50.861 1.00 48.23 219 GLY E O 1
ATOM 11051 N N . LYS E 1 220 ? -11.213 74.968 51.652 1.00 46.43 220 LYS E N 1
ATOM 11052 C CA . LYS E 1 220 ? -10.725 75.101 53.007 1.00 45.78 220 LYS E CA 1
ATOM 11053 C C . LYS E 1 220 ? -11.004 73.871 53.874 1.00 45.72 220 LYS E C 1
ATOM 11054 O O . LYS E 1 220 ? -11.913 73.092 53.588 1.00 47.82 220 LYS E O 1
ATOM 11060 N N . TYR E 1 221 ? -10.247 73.733 54.953 1.00 41.93 221 TYR E N 1
ATOM 11061 C CA . TYR E 1 221 ? -10.379 72.623 55.848 1.00 41.61 221 TYR E CA 1
ATOM 11062 C C . TYR E 1 221 ? -10.072 73.083 57.272 1.00 39.22 221 TYR E C 1
ATOM 11063 O O . TYR E 1 221 ? -9.267 73.982 57.450 1.00 38.00 221 TYR E O 1
ATOM 11072 N N . THR E 1 222 ? -10.632 72.406 58.273 1.00 39.74 222 THR E N 1
ATOM 11073 C CA . THR E 1 222 ? -10.160 72.471 59.645 1.00 41.07 222 THR E CA 1
ATOM 11074 C C . THR E 1 222 ? -9.399 71.144 60.048 1.00 42.23 222 THR E C 1
ATOM 11075 O O . THR E 1 222 ? -10.020 70.063 60.092 1.00 42.93 222 THR E O 1
ATOM 11079 N N . CYS E 1 223 ? -8.076 71.223 60.307 1.00 41.04 223 CYS E N 1
ATOM 11080 C CA . CYS E 1 223 ? -7.238 70.051 60.730 1.00 41.72 223 CYS E CA 1
ATOM 11081 C C . CYS E 1 223 ? -7.358 69.732 62.231 1.00 41.82 223 CYS E C 1
ATOM 11082 O O . CYS E 1 223 ? -7.226 70.633 63.043 1.00 41.59 223 CYS E O 1
ATOM 11085 N N . PHE E 1 224 ? -7.609 68.474 62.601 1.00 41.51 224 PHE E N 1
ATOM 11086 C CA . PHE E 1 224 ? -7.857 68.180 64.018 1.00 41.52 224 PHE E CA 1
ATOM 11087 C C . PHE E 1 224 ? -6.561 67.723 64.654 1.00 42.04 224 PHE E C 1
ATOM 11088 O O . PHE E 1 224 ? -6.592 67.231 65.789 1.00 44.58 224 PHE E O 1
ATOM 11096 N N . LEU E 1 225 ? -5.451 67.780 63.903 1.00 41.32 225 LEU E N 1
ATOM 11097 C CA . LEU E 1 225 ? -4.097 67.594 64.474 1.00 42.59 225 LEU E CA 1
ATOM 11098 C C . LEU E 1 225 ? -3.399 68.937 64.570 1.00 44.46 225 LEU E C 1
ATOM 11099 O O . LEU E 1 225 ? -3.701 69.816 63.755 1.00 46.12 225 LEU E O 1
ATOM 11104 N N . ASN E 1 226 ? -2.466 69.101 65.535 1.00 45.39 226 ASN E N 1
ATOM 11105 C CA . ASN E 1 226 ? -1.559 70.245 65.592 1.00 43.31 226 ASN E CA 1
ATOM 11106 C C . ASN E 1 226 ? -0.974 70.496 64.220 1.00 43.38 226 ASN E C 1
ATOM 11107 O O . ASN E 1 226 ? -0.636 69.543 63.528 1.00 40.91 226 ASN E O 1
ATOM 11112 N N . ARG E 1 227 ? -0.890 71.794 63.844 1.00 45.06 227 ARG E N 1
ATOM 11113 C CA . ARG E 1 227 ? -0.176 72.366 62.670 1.00 43.02 227 ARG E CA 1
ATOM 11114 C C . ARG E 1 227 ? 1.062 71.535 62.281 1.00 40.09 227 ARG E C 1
ATOM 11115 O O . ARG E 1 227 ? 1.294 71.235 61.085 1.00 37.17 227 ARG E O 1
ATOM 11123 N N . ASP E 1 228 ? 1.795 71.119 63.312 1.00 38.20 228 ASP E N 1
ATOM 11124 C CA . ASP E 1 228 ? 3.145 70.553 63.155 1.00 41.38 228 ASP E CA 1
ATOM 11125 C C . ASP E 1 228 ? 3.289 69.092 63.616 1.00 41.53 228 ASP E C 1
ATOM 11126 O O . ASP E 1 228 ? 4.416 68.659 63.918 1.00 39.88 228 ASP E O 1
ATOM 11131 N N . ALA E 1 229 ? 2.189 68.330 63.661 1.00 41.77 229 ALA E N 1
ATOM 11132 C CA . ALA E 1 229 ? 2.228 66.896 64.155 1.00 40.11 229 ALA E CA 1
ATOM 11133 C C . ALA E 1 229 ? 2.693 66.047 63.015 1.00 38.92 229 ALA E C 1
ATOM 11134 O O . ALA E 1 229 ? 1.917 65.769 62.084 1.00 38.82 229 ALA E O 1
ATOM 11136 N N . LYS E 1 230 ? 3.981 65.708 63.086 1.00 37.53 230 LYS E N 1
ATOM 11137 C CA . LYS E 1 230 ? 4.726 65.123 61.967 1.00 38.26 230 LYS E CA 1
ATOM 11138 C C . LYS E 1 230 ? 4.491 63.609 62.049 1.00 37.06 230 LYS E C 1
ATOM 11139 O O . LYS E 1 230 ? 4.591 63.040 63.141 1.00 35.02 230 LYS E O 1
ATOM 11145 N N . LEU E 1 231 ? 4.158 62.977 60.916 1.00 35.45 231 LEU E N 1
ATOM 11146 C CA . LEU E 1 231 ? 3.832 61.564 60.947 1.00 34.34 231 LEU E CA 1
ATOM 11147 C C . LEU E 1 231 ? 4.233 60.991 59.659 1.00 35.93 231 LEU E C 1
ATOM 11148 O O . LEU E 1 231 ? 4.147 61.702 58.666 1.00 36.75 231 LEU E O 1
ATOM 11153 N N . PRO E 1 232 ? 4.655 59.693 59.662 1.00 36.19 232 PRO E N 1
ATOM 11154 C CA . PRO E 1 232 ? 5.086 59.007 58.385 1.00 35.41 232 PRO E CA 1
ATOM 11155 C C . PRO E 1 232 ? 3.875 58.546 57.663 1.00 33.85 232 PRO E C 1
ATOM 11156 O O . PRO E 1 232 ? 2.989 58.071 58.285 1.00 34.48 232 PRO E O 1
ATOM 11160 N N . MET E 1 233 ? 3.859 58.681 56.347 1.00 34.20 233 MET E N 1
ATOM 11161 C CA . MET E 1 233 ? 2.656 58.464 55.576 1.00 32.96 233 MET E CA 1
ATOM 11162 C C . MET E 1 233 ? 3.074 57.871 54.280 1.00 32.88 233 MET E C 1
ATOM 11163 O O . MET E 1 233 ? 4.240 57.854 53.975 1.00 33.63 233 MET E O 1
ATOM 11168 N N . MET E 1 234 ? 2.109 57.336 53.540 1.00 33.55 234 MET E N 1
ATOM 11169 C CA . MET E 1 234 ? 2.370 56.578 52.331 1.00 34.89 234 MET E CA 1
ATOM 11170 C C . MET E 1 234 ? 1.136 56.631 51.457 1.00 35.80 234 MET E C 1
ATOM 11171 O O . MET E 1 234 ? -0.019 56.490 51.949 1.00 36.01 234 MET E O 1
ATOM 11176 N N . TYR E 1 235 ? 1.367 56.869 50.168 1.00 33.49 235 TYR E N 1
ATOM 11177 C CA . TYR E 1 235 ? 0.262 56.902 49.228 1.00 32.94 235 TYR E CA 1
ATOM 11178 C C . TYR E 1 235 ? -0.044 55.446 48.909 1.00 34.25 235 TYR E C 1
ATOM 11179 O O . TYR E 1 235 ? 0.857 54.610 48.883 1.00 35.98 235 TYR E O 1
ATOM 11188 N N . MET E 1 236 ? -1.315 55.162 48.669 1.00 36.80 236 MET E N 1
ATOM 11189 C CA . MET E 1 236 ? -1.815 53.780 48.375 1.00 38.89 236 MET E CA 1
ATOM 11190 C C . MET E 1 236 ? -0.954 52.948 47.422 1.00 39.42 236 MET E C 1
ATOM 11191 O O . MET E 1 236 ? -0.680 51.766 47.777 1.00 42.81 236 MET E O 1
ATOM 11196 N N . PRO E 1 237 ? -0.594 53.494 46.225 1.00 38.01 237 PRO E N 1
ATOM 11197 C CA . PRO E 1 237 ? -0.028 52.503 45.273 1.00 37.42 237 PRO E CA 1
ATOM 11198 C C . PRO E 1 237 ? 1.324 51.983 45.762 1.00 36.81 237 PRO E C 1
ATOM 11199 O O . PRO E 1 237 ? 1.702 50.851 45.493 1.00 39.63 237 PRO E O 1
ATOM 11203 N N . ASP E 1 238 ? 2.080 52.843 46.435 1.00 38.24 238 ASP E N 1
ATOM 11204 C CA . ASP E 1 238 ? 3.226 52.416 47.231 1.00 38.66 238 ASP E CA 1
ATOM 11205 C C . ASP E 1 238 ? 2.776 51.389 48.281 1.00 38.35 238 ASP E C 1
ATOM 11206 O O . ASP E 1 238 ? 3.511 50.444 48.536 1.00 36.74 238 ASP E O 1
ATOM 11211 N N . CYS E 1 239 ? 1.632 51.620 48.962 1.00 37.43 239 CYS E N 1
ATOM 11212 C CA . CYS E 1 239 ? 1.240 50.724 50.041 1.00 37.09 239 CYS E CA 1
ATOM 11213 C C . CYS E 1 239 ? 1.060 49.314 49.416 1.00 37.25 239 CYS E C 1
ATOM 11214 O O . CYS E 1 239 ? 1.627 48.276 49.921 1.00 33.83 239 CYS E O 1
ATOM 11217 N N . LEU E 1 240 ? 0.396 49.334 48.243 1.00 33.64 240 LEU E N 1
ATOM 11218 C CA . LEU E 1 240 ? 0.145 48.145 47.495 1.00 32.48 240 LEU E CA 1
ATOM 11219 C C . LEU E 1 240 ? 1.442 47.573 47.026 1.00 32.63 240 LEU E C 1
ATOM 11220 O O . LEU E 1 240 ? 1.626 46.357 47.001 1.00 33.57 240 LEU E O 1
ATOM 11225 N N . LYS E 1 241 ? 2.380 48.432 46.727 1.00 31.80 241 LYS E N 1
ATOM 11226 C CA . LYS E 1 241 ? 3.620 47.907 46.163 1.00 33.59 241 LYS E CA 1
ATOM 11227 C C . LYS E 1 241 ? 4.468 47.251 47.233 1.00 32.07 241 LYS E C 1
ATOM 11228 O O . LYS E 1 241 ? 5.063 46.226 46.978 1.00 33.84 241 LYS E O 1
ATOM 11234 N N . ALA E 1 242 ? 4.454 47.820 48.450 1.00 31.49 242 ALA E N 1
ATOM 11235 C CA . ALA E 1 242 ? 5.169 47.271 49.615 1.00 29.07 242 ALA E CA 1
ATOM 11236 C C . ALA E 1 242 ? 4.516 46.003 50.070 1.00 32.55 242 ALA E C 1
ATOM 11237 O O . ALA E 1 242 ? 5.242 45.025 50.251 1.00 33.72 242 ALA E O 1
ATOM 11239 N N . THR E 1 243 ? 3.166 45.960 50.159 1.00 34.41 243 THR E N 1
ATOM 11240 C CA . THR E 1 243 ? 2.448 44.698 50.408 1.00 33.70 243 THR E CA 1
ATOM 11241 C C . THR E 1 243 ? 2.824 43.518 49.426 1.00 34.16 243 THR E C 1
ATOM 11242 O O . THR E 1 243 ? 3.210 42.464 49.860 1.00 34.50 243 THR E O 1
ATOM 11246 N N . MET E 1 244 ? 2.711 43.687 48.119 1.00 34.55 244 MET E N 1
ATOM 11247 C CA . MET E 1 244 ? 3.173 42.641 47.218 1.00 33.08 244 MET E CA 1
ATOM 11248 C C . MET E 1 244 ? 4.681 42.373 47.190 1.00 31.69 244 MET E C 1
ATOM 11249 O O . MET E 1 244 ? 5.067 41.270 46.891 1.00 31.97 244 MET E O 1
ATOM 11254 N N . GLY E 1 245 ? 5.505 43.401 47.402 1.00 30.94 245 GLY E N 1
ATOM 11255 C CA . GLY E 1 245 ? 6.956 43.267 47.544 1.00 30.19 245 GLY E CA 1
ATOM 11256 C C . GLY E 1 245 ? 7.279 42.280 48.657 1.00 31.25 245 GLY E C 1
ATOM 11257 O O . GLY E 1 245 ? 7.958 41.273 48.386 1.00 31.52 245 GLY E O 1
ATOM 11258 N N . LEU E 1 246 ? 6.774 42.497 49.905 1.00 29.43 246 LEU E N 1
ATOM 11259 C CA . LEU E 1 246 ? 7.065 41.530 50.984 1.00 28.99 246 LEU E CA 1
ATOM 11260 C C . LEU E 1 246 ? 6.429 40.136 50.654 1.00 30.48 246 LEU E C 1
ATOM 11261 O O . LEU E 1 246 ? 7.106 39.093 50.751 1.00 29.57 246 LEU E O 1
ATOM 11266 N N . ILE E 1 247 ? 5.152 40.141 50.244 1.00 30.51 247 ILE E N 1
ATOM 11267 C CA . ILE E 1 247 ? 4.455 38.899 49.875 1.00 32.86 247 ILE E CA 1
ATOM 11268 C C . ILE E 1 247 ? 5.263 38.042 48.900 1.00 35.79 247 ILE E C 1
ATOM 11269 O O . ILE E 1 247 ? 5.486 36.845 49.184 1.00 37.18 247 ILE E O 1
ATOM 11274 N N . ASN E 1 248 ? 5.713 38.655 47.785 1.00 34.78 248 ASN E N 1
ATOM 11275 C CA . ASN E 1 248 ? 6.513 37.901 46.790 1.00 37.27 248 ASN E CA 1
ATOM 11276 C C . ASN E 1 248 ? 7.978 37.690 47.092 1.00 33.82 248 ASN E C 1
ATOM 11277 O O . ASN E 1 248 ? 8.568 36.888 46.461 1.00 35.11 248 ASN E O 1
ATOM 11282 N N . ALA E 1 249 ? 8.548 38.361 48.091 1.00 34.42 249 ALA E N 1
ATOM 11283 C CA . ALA E 1 249 ? 9.966 38.251 48.278 1.00 31.88 249 ALA E CA 1
ATOM 11284 C C . ALA E 1 249 ? 10.245 36.717 48.531 1.00 35.23 249 ALA E C 1
ATOM 11285 O O . ALA E 1 249 ? 9.359 35.980 49.042 1.00 35.20 249 ALA E O 1
ATOM 11287 N N . PRO E 1 250 ? 11.429 36.197 48.089 1.00 37.28 250 PRO E N 1
ATOM 11288 C CA . PRO E 1 250 ? 11.667 34.737 48.367 1.00 39.52 250 PRO E CA 1
ATOM 11289 C C . PRO E 1 250 ? 12.046 34.609 49.881 1.00 40.48 250 PRO E C 1
ATOM 11290 O O . PRO E 1 250 ? 12.724 35.509 50.431 1.00 40.21 250 PRO E O 1
ATOM 11294 N N . ASN E 1 251 ? 11.562 33.572 50.551 1.00 41.96 251 ASN E N 1
ATOM 11295 C CA . ASN E 1 251 ? 11.771 33.479 51.992 1.00 42.24 251 ASN E CA 1
ATOM 11296 C C . ASN E 1 251 ? 13.217 33.651 52.432 1.00 44.31 251 ASN E C 1
ATOM 11297 O O . ASN E 1 251 ? 13.429 34.209 53.542 1.00 41.19 251 ASN E O 1
ATOM 11302 N N . ASP E 1 252 ? 14.189 33.206 51.582 1.00 46.33 252 ASP E N 1
ATOM 11303 C CA . ASP E 1 252 ? 15.631 33.202 51.975 1.00 46.35 252 ASP E CA 1
ATOM 11304 C C . ASP E 1 252 ? 16.247 34.624 52.068 1.00 44.95 252 ASP E C 1
ATOM 11305 O O . ASP E 1 252 ? 17.272 34.843 52.717 1.00 45.12 252 ASP E O 1
ATOM 11310 N N . CYS E 1 253 ? 15.624 35.610 51.461 1.00 44.52 253 CYS E N 1
ATOM 11311 C CA . CYS E 1 253 ? 16.189 36.946 51.648 1.00 45.14 253 CYS E CA 1
ATOM 11312 C C . CYS E 1 253 ? 15.785 37.632 53.014 1.00 43.60 253 CYS E C 1
ATOM 11313 O O . CYS E 1 253 ? 16.342 38.655 53.397 1.00 42.57 253 CYS E O 1
ATOM 11316 N N . LEU E 1 254 ? 14.861 37.060 53.765 1.00 40.44 254 LEU E N 1
ATOM 11317 C CA . LEU E 1 254 ? 14.219 37.830 54.833 1.00 38.26 254 LEU E CA 1
ATOM 11318 C C . LEU E 1 254 ? 14.891 37.734 56.156 1.00 36.82 254 LEU E C 1
ATOM 11319 O O . LEU E 1 254 ? 14.781 36.699 56.818 1.00 35.59 254 LEU E O 1
ATOM 11324 N N . SER E 1 255 ? 15.490 38.820 56.599 1.00 36.22 255 SER E N 1
ATOM 11325 C CA . SER E 1 255 ? 16.205 38.768 57.887 1.00 36.15 255 SER E CA 1
ATOM 11326 C C . SER E 1 255 ? 15.223 38.825 59.087 1.00 35.88 255 SER E C 1
ATOM 11327 O O . SER E 1 255 ? 15.626 38.531 60.259 1.00 33.76 255 SER E O 1
ATOM 11330 N N . GLN E 1 256 ? 13.961 39.231 58.814 1.00 35.12 256 GLN E N 1
ATOM 11331 C CA . GLN E 1 256 ? 12.944 39.338 59.900 1.00 34.63 256 GLN E CA 1
ATOM 11332 C C . GLN E 1 256 ? 11.589 38.988 59.257 1.00 33.79 256 GLN E C 1
ATOM 11333 O O . GLN E 1 256 ? 11.466 38.759 58.059 1.00 32.65 256 GLN E O 1
ATOM 11339 N N . ARG E 1 257 ? 10.564 39.043 60.056 1.00 32.58 257 ARG E N 1
ATOM 11340 C CA . ARG E 1 257 ? 9.249 38.758 59.566 1.00 32.69 257 ARG E CA 1
ATOM 11341 C C . ARG E 1 257 ? 8.339 39.953 59.412 1.00 29.35 257 ARG E C 1
ATOM 11342 O O . ARG E 1 257 ? 7.585 40.044 58.469 1.00 27.05 257 ARG E O 1
ATOM 11350 N N . THR E 1 258 ? 8.433 40.857 60.363 1.00 27.68 258 THR E N 1
ATOM 11351 C CA . THR E 1 258 ? 7.801 42.172 60.265 1.00 29.01 258 THR E CA 1
ATOM 11352 C C . THR E 1 258 ? 8.800 43.284 59.845 1.00 29.55 258 THR E C 1
ATOM 11353 O O . THR E 1 258 ? 9.837 43.452 60.473 1.00 24.27 258 THR E O 1
ATOM 11357 N N . TYR E 1 259 ? 8.388 44.116 58.865 1.00 28.70 259 TYR E N 1
ATOM 11358 C CA . TYR E 1 259 ? 9.207 45.196 58.360 1.00 28.66 259 TYR E CA 1
ATOM 11359 C C . TYR E 1 259 ? 8.572 46.583 58.549 1.00 29.41 259 TYR E C 1
ATOM 11360 O O . TYR E 1 259 ? 7.425 46.780 58.102 1.00 30.43 259 TYR E O 1
ATOM 11369 N N . ASN E 1 260 ? 9.235 47.550 59.185 1.00 28.53 260 ASN E N 1
ATOM 11370 C CA . ASN E 1 260 ? 8.835 48.998 58.988 1.00 30.01 260 ASN E CA 1
ATOM 11371 C C . ASN E 1 260 ? 8.829 49.255 57.467 1.00 32.77 260 ASN E C 1
ATOM 11372 O O . ASN E 1 260 ? 9.729 48.748 56.718 1.00 34.10 260 ASN E O 1
ATOM 11377 N N . ILE E 1 261 ? 7.805 49.947 56.994 1.00 33.02 261 ILE E N 1
ATOM 11378 C CA . ILE E 1 261 ? 7.852 50.481 55.662 1.00 36.64 261 ILE E CA 1
ATOM 11379 C C . ILE E 1 261 ? 7.385 51.956 55.650 1.00 37.86 261 ILE E C 1
ATOM 11380 O O . ILE E 1 261 ? 6.319 52.293 56.200 1.00 39.35 261 ILE E O 1
ATOM 11385 N N . THR E 1 262 ? 8.165 52.836 55.018 1.00 37.86 262 THR E N 1
ATOM 11386 C CA . THR E 1 262 ? 7.664 54.197 54.817 1.00 38.18 262 THR E CA 1
ATOM 11387 C C . THR E 1 262 ? 7.931 54.780 53.405 1.00 38.72 262 THR E C 1
ATOM 11388 O O . THR E 1 262 ? 8.640 54.185 52.597 1.00 37.16 262 THR E O 1
ATOM 11392 N N . ALA E 1 263 ? 7.256 55.878 53.117 1.00 36.61 263 ALA E N 1
ATOM 11393 C CA . ALA E 1 263 ? 7.492 56.575 51.899 1.00 39.11 263 ALA E CA 1
ATOM 11394 C C . ALA E 1 263 ? 8.094 57.965 52.209 1.00 38.89 263 ALA E C 1
ATOM 11395 O O . ALA E 1 263 ? 9.296 58.209 51.893 1.00 40.08 263 ALA E O 1
ATOM 11397 N N . VAL E 1 264 ? 7.248 58.838 52.797 1.00 38.19 264 VAL E N 1
ATOM 11398 C CA . VAL E 1 264 ? 7.576 60.160 53.357 1.00 37.05 264 VAL E CA 1
ATOM 11399 C C . VAL E 1 264 ? 7.024 60.426 54.785 1.00 37.93 264 VAL E C 1
ATOM 11400 O O . VAL E 1 264 ? 6.253 59.632 55.375 1.00 38.85 264 VAL E O 1
ATOM 11404 N N . SER E 1 265 ? 7.474 61.536 55.354 1.00 35.99 265 SER E N 1
ATOM 11405 C CA . SER E 1 265 ? 6.933 62.095 56.546 1.00 35.70 265 SER E CA 1
ATOM 11406 C C . SER E 1 265 ? 6.517 63.577 56.288 1.00 35.38 265 SER E C 1
ATOM 11407 O O . SER E 1 265 ? 7.107 64.273 55.496 1.00 39.45 265 SER E O 1
ATOM 11410 N N . PHE E 1 266 ? 5.480 64.045 56.945 1.00 35.92 266 PHE E N 1
ATOM 11411 C CA . PHE E 1 266 ? 5.060 65.394 56.831 1.00 35.99 266 PHE E CA 1
ATOM 11412 C C . PHE E 1 266 ? 4.143 65.737 57.972 1.00 36.21 266 PHE E C 1
ATOM 11413 O O . PHE E 1 266 ? 3.743 64.868 58.733 1.00 38.02 266 PHE E O 1
ATOM 11421 N N . THR E 1 267 ? 3.901 67.036 58.084 1.00 36.79 267 THR E N 1
ATOM 11422 C CA . THR E 1 267 ? 3.044 67.684 59.074 1.00 36.13 267 THR E CA 1
ATOM 11423 C C . THR E 1 267 ? 1.861 68.294 58.312 1.00 37.70 267 THR E C 1
ATOM 11424 O O . THR E 1 267 ? 1.933 68.628 57.090 1.00 38.98 267 THR E O 1
ATOM 11428 N N . PRO E 1 268 ? 0.756 68.440 59.015 1.00 38.77 268 PRO E N 1
ATOM 11429 C CA . PRO E 1 268 ? -0.351 68.946 58.292 1.00 40.86 268 PRO E CA 1
ATOM 11430 C C . PRO E 1 268 ? 0.061 70.275 57.547 1.00 41.24 268 PRO E C 1
ATOM 11431 O O . PRO E 1 268 ? -0.347 70.488 56.378 1.00 42.64 268 PRO E O 1
ATOM 11435 N N . GLU E 1 269 ? 0.894 71.122 58.152 1.00 38.00 269 GLU E N 1
ATOM 11436 C CA . GLU E 1 269 ? 1.218 72.395 57.431 1.00 39.64 269 GLU E CA 1
ATOM 11437 C C . GLU E 1 269 ? 2.025 72.210 56.120 1.00 38.60 269 GLU E C 1
ATOM 11438 O O . GLU E 1 269 ? 1.941 73.080 55.223 1.00 36.96 269 GLU E O 1
ATOM 11444 N N . GLU E 1 270 ? 2.774 71.077 56.034 1.00 35.87 270 GLU E N 1
ATOM 11445 C CA . GLU E 1 270 ? 3.492 70.717 54.842 1.00 33.77 270 GLU E CA 1
ATOM 11446 C C . GLU E 1 270 ? 2.532 70.190 53.799 1.00 34.68 270 GLU E C 1
ATOM 11447 O O . GLU E 1 270 ? 2.705 70.509 52.633 1.00 33.63 270 GLU E O 1
ATOM 11453 N N . ILE E 1 271 ? 1.505 69.416 54.194 1.00 36.03 271 ILE E N 1
ATOM 11454 C CA . ILE E 1 271 ? 0.576 68.944 53.170 1.00 35.54 271 ILE E CA 1
ATOM 11455 C C . ILE E 1 271 ? -0.284 70.099 52.677 1.00 36.89 271 ILE E C 1
ATOM 11456 O O . ILE E 1 271 ? -0.513 70.266 51.410 1.00 38.37 271 ILE E O 1
ATOM 11461 N N . VAL E 1 272 ? -0.651 70.983 53.606 1.00 35.44 272 VAL E N 1
ATOM 11462 C CA . VAL E 1 272 ? -1.340 72.240 53.210 1.00 35.71 272 VAL E CA 1
ATOM 11463 C C . VAL E 1 272 ? -0.513 73.048 52.144 1.00 35.67 272 VAL E C 1
ATOM 11464 O O . VAL E 1 272 ? -1.031 73.503 51.088 1.00 33.48 272 VAL E O 1
ATOM 11468 N N . ALA E 1 273 ? 0.778 73.251 52.467 1.00 36.06 273 ALA E N 1
ATOM 11469 C CA . ALA E 1 273 ? 1.708 73.944 51.595 1.00 35.11 273 ALA E CA 1
ATOM 11470 C C . ALA E 1 273 ? 1.773 73.156 50.275 1.00 35.58 273 ALA E C 1
ATOM 11471 O O . ALA E 1 273 ? 1.805 73.781 49.208 1.00 36.19 273 ALA E O 1
ATOM 11473 N N . SER E 1 274 ? 1.627 71.814 50.339 1.00 35.53 274 SER E N 1
ATOM 11474 C CA . SER E 1 274 ? 1.726 71.040 49.104 1.00 35.44 274 SER E CA 1
ATOM 11475 C C . SER E 1 274 ? 0.565 71.247 48.162 1.00 34.71 274 SER E C 1
ATOM 11476 O O . SER E 1 274 ? 0.763 71.479 46.988 1.00 34.69 274 SER E O 1
ATOM 11479 N N . ILE E 1 275 ? -0.632 71.124 48.705 1.00 35.50 275 ILE E N 1
ATOM 11480 C CA . ILE E 1 275 ? -1.906 71.420 48.045 1.00 38.69 275 ILE E CA 1
ATOM 11481 C C . ILE E 1 275 ? -1.963 72.831 47.419 1.00 41.28 275 ILE E C 1
ATOM 11482 O O . ILE E 1 275 ? -2.454 73.036 46.245 1.00 39.99 275 ILE E O 1
ATOM 11487 N N . GLN E 1 276 ? -1.408 73.790 48.161 1.00 40.07 276 GLN E N 1
ATOM 11488 C CA . GLN E 1 276 ? -1.396 75.174 47.635 1.00 39.11 276 GLN E CA 1
ATOM 11489 C C . GLN E 1 276 ? -0.536 75.335 46.409 1.00 38.74 276 GLN E C 1
ATOM 11490 O O . GLN E 1 276 ? -0.800 76.248 45.677 1.00 38.68 276 GLN E O 1
ATOM 11496 N N . LYS E 1 277 ? 0.415 74.424 46.174 1.00 36.60 277 LYS E N 1
ATOM 11497 C CA . LYS E 1 277 ? 1.237 74.434 44.940 1.00 36.38 277 LYS E CA 1
ATOM 11498 C C . LYS E 1 277 ? 0.363 74.103 43.722 1.00 38.70 277 LYS E C 1
ATOM 11499 O O . LYS E 1 277 ? 0.744 74.388 42.599 1.00 41.34 277 LYS E O 1
ATOM 11505 N N . VAL E 1 278 ? -0.826 73.535 43.979 1.00 39.57 278 VAL E N 1
ATOM 11506 C CA . VAL E 1 278 ? -1.839 73.256 42.966 1.00 38.21 278 VAL E CA 1
ATOM 11507 C C . VAL E 1 278 ? -3.021 74.222 43.099 1.00 41.48 278 VAL E C 1
ATOM 11508 O O . VAL E 1 278 ? -3.590 74.643 42.074 1.00 41.71 278 VAL E O 1
ATOM 11512 N N . MET E 1 279 ? -3.381 74.593 44.335 1.00 40.05 279 MET E N 1
ATOM 11513 C CA . MET E 1 279 ? -4.648 75.314 44.606 1.00 40.81 279 MET E CA 1
ATOM 11514 C C . MET E 1 279 ? -4.269 76.451 45.519 1.00 40.39 279 MET E C 1
ATOM 11515 O O . MET E 1 279 ? -4.416 76.322 46.749 1.00 41.30 279 MET E O 1
ATOM 11520 N N . PRO E 1 280 ? -3.734 77.548 44.946 1.00 40.31 280 PRO E N 1
ATOM 11521 C CA . PRO E 1 280 ? -3.065 78.569 45.786 1.00 39.09 280 PRO E CA 1
ATOM 11522 C C . PRO E 1 280 ? -3.961 79.102 46.830 1.00 37.40 280 PRO E C 1
ATOM 11523 O O . PRO E 1 280 ? -3.472 79.464 47.879 1.00 37.07 280 PRO E O 1
ATOM 11527 N N . SER E 1 281 ? -5.255 79.076 46.524 1.00 37.31 281 SER E N 1
ATOM 11528 C CA . SER E 1 281 ? -6.224 79.673 47.323 1.00 40.59 281 SER E CA 1
ATOM 11529 C C . SER E 1 281 ? -6.697 78.797 48.501 1.00 42.52 281 SER E C 1
ATOM 11530 O O . SER E 1 281 ? -7.426 79.309 49.379 1.00 41.49 281 SER E O 1
ATOM 11533 N N . PHE E 1 282 ? -6.301 77.520 48.555 1.00 42.46 282 PHE E N 1
ATOM 11534 C CA . PHE E 1 282 ? -6.710 76.638 49.685 1.00 42.77 282 PHE E CA 1
ATOM 11535 C C . PHE E 1 282 ? -6.240 77.188 51.069 1.00 42.64 282 PHE E C 1
ATOM 11536 O O . PHE E 1 282 ? -5.199 77.821 51.166 1.00 41.78 282 PHE E O 1
ATOM 11544 N N . GLN E 1 283 ? -7.057 77.038 52.104 1.00 42.86 283 GLN E N 1
ATOM 11545 C CA . GLN E 1 283 ? -6.759 77.628 53.410 1.00 46.34 283 GLN E CA 1
ATOM 11546 C C . GLN E 1 283 ? -7.031 76.557 54.446 1.00 44.93 283 GLN E C 1
ATOM 11547 O O . GLN E 1 283 ? -7.867 75.676 54.203 1.00 44.69 283 GLN E O 1
ATOM 11553 N N . CYS E 1 284 ? -6.383 76.650 55.597 1.00 42.16 284 CYS E N 1
ATOM 11554 C CA . CYS E 1 284 ? -6.434 75.608 56.562 1.00 44.27 284 CYS E CA 1
ATOM 11555 C C . CYS E 1 284 ? -6.439 76.089 58.005 1.00 46.28 284 CYS E C 1
ATOM 11556 O O . CYS E 1 284 ? -5.650 76.958 58.365 1.00 46.69 284 CYS E O 1
ATOM 11559 N N . ASP E 1 285 ? -7.308 75.493 58.825 1.00 48.25 285 ASP E N 1
ATOM 11560 C CA . ASP E 1 285 ? -7.489 75.845 60.276 1.00 50.75 285 ASP E CA 1
ATOM 11561 C C . ASP E 1 285 ? -7.050 74.685 61.119 1.00 49.53 285 ASP E C 1
ATOM 11562 O O . ASP E 1 285 ? -7.063 73.573 60.631 1.00 47.76 285 ASP E O 1
ATOM 11567 N N . TYR E 1 286 ? -6.689 74.974 62.373 1.00 49.55 286 TYR E N 1
ATOM 11568 C CA . TYR E 1 286 ? -6.238 73.971 63.351 1.00 51.46 286 TYR E CA 1
ATOM 11569 C C . TYR E 1 286 ? -7.146 74.024 64.617 1.00 53.22 286 TYR E C 1
ATOM 11570 O O . TYR E 1 286 ? -7.115 74.982 65.368 1.00 54.63 286 TYR E O 1
ATOM 11579 N N . LYS E 1 287 ? -8.009 73.010 64.740 1.00 53.77 287 LYS E N 1
ATOM 11580 C CA . LYS E 1 287 ? -8.776 72.670 65.937 1.00 54.20 287 LYS E CA 1
ATOM 11581 C C . LYS E 1 287 ? -8.422 71.239 66.427 1.00 52.62 287 LYS E C 1
ATOM 11582 O O . LYS E 1 287 ? -9.205 70.331 66.207 1.00 51.26 287 LYS E O 1
ATOM 11588 N N . PRO E 1 288 ? -7.258 71.072 67.122 1.00 52.67 288 PRO E N 1
ATOM 11589 C CA . PRO E 1 288 ? -6.779 69.792 67.652 1.00 53.55 288 PRO E CA 1
ATOM 11590 C C . PRO E 1 288 ? -7.783 69.149 68.629 1.00 54.50 288 PRO E C 1
ATOM 11591 O O . PRO E 1 288 ? -8.377 69.852 69.450 1.00 55.92 288 PRO E O 1
ATOM 11595 N N . ASP E 1 289 ? -7.980 67.838 68.540 1.00 53.20 289 ASP E N 1
ATOM 11596 C CA . ASP E 1 289 ? -8.803 67.117 69.532 1.00 52.11 289 ASP E CA 1
ATOM 11597 C C . ASP E 1 289 ? -8.000 65.923 70.147 1.00 51.96 289 ASP E C 1
ATOM 11598 O O . ASP E 1 289 ? -6.756 65.961 70.203 1.00 49.96 289 ASP E O 1
ATOM 11603 N N . PHE E 1 290 ? -8.698 64.897 70.623 1.00 52.02 290 PHE E N 1
ATOM 11604 C CA . PHE E 1 290 ? -8.050 63.756 71.278 1.00 53.55 290 PHE E CA 1
ATOM 11605 C C . PHE E 1 290 ? -7.001 63.056 70.390 1.00 52.24 290 PHE E C 1
ATOM 11606 O O . PHE E 1 290 ? -6.011 62.522 70.921 1.00 52.77 290 PHE E O 1
ATOM 11614 N N . ARG E 1 291 ? -7.166 63.114 69.058 1.00 49.53 291 ARG E N 1
ATOM 11615 C CA . ARG E 1 291 ? -6.257 62.405 68.136 1.00 45.23 291 ARG E CA 1
ATOM 11616 C C . ARG E 1 291 ? -4.844 62.964 68.144 1.00 44.66 291 ARG E C 1
ATOM 11617 O O . ARG E 1 291 ? -3.878 62.232 67.882 1.00 48.28 291 ARG E O 1
ATOM 11625 N N . GLN E 1 292 ? -4.707 64.233 68.482 1.00 44.09 292 GLN E N 1
ATOM 11626 C CA . GLN E 1 292 ? -3.435 64.812 68.873 1.00 41.99 292 GLN E CA 1
ATOM 11627 C C . GLN E 1 292 ? -2.691 64.012 69.940 1.00 41.40 292 GLN E C 1
ATOM 11628 O O . GLN E 1 292 ? -1.467 63.800 69.810 1.00 42.21 292 GLN E O 1
ATOM 11634 N N . GLN E 1 293 ? -3.386 63.654 71.015 1.00 39.17 293 GLN E N 1
ATOM 11635 C CA . GLN E 1 293 ? -2.730 62.945 72.082 1.00 41.64 293 GLN E CA 1
ATOM 11636 C C . GLN E 1 293 ? -2.391 61.507 71.595 1.00 40.62 293 GLN E C 1
ATOM 11637 O O . GLN E 1 293 ? -1.497 60.858 72.145 1.00 38.98 293 GLN E O 1
ATOM 11643 N N . ILE E 1 294 ? -3.130 61.026 70.595 1.00 39.25 294 ILE E N 1
ATOM 11644 C CA . ILE E 1 294 ? -2.739 59.830 69.830 1.00 42.15 294 ILE E CA 1
ATOM 11645 C C . ILE E 1 294 ? -1.435 60.081 68.952 1.00 41.74 294 ILE E C 1
ATOM 11646 O O . ILE E 1 294 ? -0.352 59.497 69.241 1.00 39.38 294 ILE E O 1
ATOM 11651 N N . ALA E 1 295 ? -1.548 60.921 67.916 1.00 41.25 295 ALA E N 1
ATOM 11652 C CA . ALA E 1 295 ? -0.404 61.279 67.008 1.00 42.81 295 ALA E CA 1
ATOM 11653 C C . ALA E 1 295 ? 0.911 61.488 67.768 1.00 42.36 295 ALA E C 1
ATOM 11654 O O . ALA E 1 295 ? 1.941 60.913 67.409 1.00 44.58 295 ALA E O 1
ATOM 11656 N N . GLU E 1 296 ? 0.855 62.279 68.835 1.00 41.98 296 GLU E N 1
ATOM 11657 C CA . GLU E 1 296 ? 2.002 62.507 69.744 1.00 42.29 296 GLU E CA 1
ATOM 11658 C C . GLU E 1 296 ? 2.771 61.289 70.275 1.00 38.50 296 GLU E C 1
ATOM 11659 O O . GLU E 1 296 ? 3.918 61.470 70.636 1.00 39.42 296 GLU E O 1
ATOM 11665 N N . THR E 1 297 ? 2.153 60.112 70.390 1.00 33.30 297 THR E N 1
ATOM 11666 C CA . THR E 1 297 ? 2.837 58.910 70.904 1.00 33.29 297 THR E CA 1
ATOM 11667 C C . THR E 1 297 ? 3.279 57.995 69.758 1.00 32.14 297 THR E C 1
ATOM 11668 O O . THR E 1 297 ? 3.701 56.860 69.950 1.00 32.38 297 THR E O 1
ATOM 11672 N N . TRP E 1 298 ? 3.152 58.509 68.547 1.00 33.27 298 TRP E N 1
ATOM 11673 C CA . TRP E 1 298 ? 3.562 57.801 67.307 1.00 33.47 298 TRP E CA 1
ATOM 11674 C C . TRP E 1 298 ? 4.865 58.279 66.681 1.00 31.87 298 TRP E C 1
ATOM 11675 O O . TRP E 1 298 ? 5.365 59.332 67.034 1.00 31.18 298 TRP E O 1
ATOM 11686 N N . PRO E 1 299 ? 5.454 57.486 65.763 1.00 32.31 299 PRO E N 1
ATOM 11687 C CA . PRO E 1 299 ? 6.768 57.989 65.315 1.00 33.90 299 PRO E CA 1
ATOM 11688 C C . PRO E 1 299 ? 6.557 59.204 64.448 1.00 34.97 299 PRO E C 1
ATOM 11689 O O . PRO E 1 299 ? 5.471 59.367 63.830 1.00 35.01 299 PRO E O 1
ATOM 11693 N N . ARG E 1 300 ? 7.574 60.060 64.426 1.00 35.42 300 ARG E N 1
ATOM 11694 C CA . ARG E 1 300 ? 7.677 61.118 63.391 1.00 34.85 300 ARG E CA 1
ATOM 11695 C C . ARG E 1 300 ? 8.089 60.605 62.007 1.00 33.13 300 ARG E C 1
ATOM 11696 O O . ARG E 1 300 ? 7.613 61.086 60.995 1.00 29.94 300 ARG E O 1
ATOM 11704 N N . SER E 1 301 ? 9.028 59.658 61.992 1.00 31.81 301 SER E N 1
ATOM 11705 C CA . SER E 1 301 ? 9.627 59.169 60.773 1.00 30.60 301 SER E CA 1
ATOM 11706 C C . SER E 1 301 ? 10.016 57.758 61.111 1.00 29.67 301 SER E C 1
ATOM 11707 O O . SER E 1 301 ? 10.251 57.426 62.300 1.00 28.87 301 SER E O 1
ATOM 11710 N N . ILE E 1 302 ? 9.981 56.897 60.111 1.00 31.32 302 ILE E N 1
ATOM 11711 C CA . ILE E 1 302 ? 10.352 55.498 60.365 1.00 34.89 302 ILE E CA 1
ATOM 11712 C C . ILE E 1 302 ? 11.554 55.050 59.543 1.00 34.05 302 ILE E C 1
ATOM 11713 O O . ILE E 1 302 ? 11.727 55.448 58.359 1.00 32.08 302 ILE E O 1
ATOM 11718 N N . ASP E 1 303 ? 12.399 54.264 60.183 1.00 35.09 303 ASP E N 1
ATOM 11719 C CA . ASP E 1 303 ? 13.522 53.671 59.475 1.00 35.50 303 ASP E CA 1
ATOM 11720 C C . ASP E 1 303 ? 13.117 52.330 58.883 1.00 36.08 303 ASP E C 1
ATOM 11721 O O . ASP E 1 303 ? 13.029 51.336 59.584 1.00 36.06 303 ASP E O 1
ATOM 11726 N N . ASP E 1 304 ? 12.904 52.326 57.573 1.00 37.25 304 ASP E N 1
ATOM 11727 C CA . ASP E 1 304 ? 12.681 51.115 56.802 1.00 36.44 304 ASP E CA 1
ATOM 11728 C C . ASP E 1 304 ? 13.931 50.511 56.023 1.00 37.84 304 ASP E C 1
ATOM 11729 O O . ASP E 1 304 ? 13.764 49.721 55.035 1.00 36.66 304 ASP E O 1
ATOM 11734 N N . SER E 1 305 ? 15.174 50.846 56.446 1.00 37.86 305 SER E N 1
ATOM 11735 C CA . SER E 1 305 ?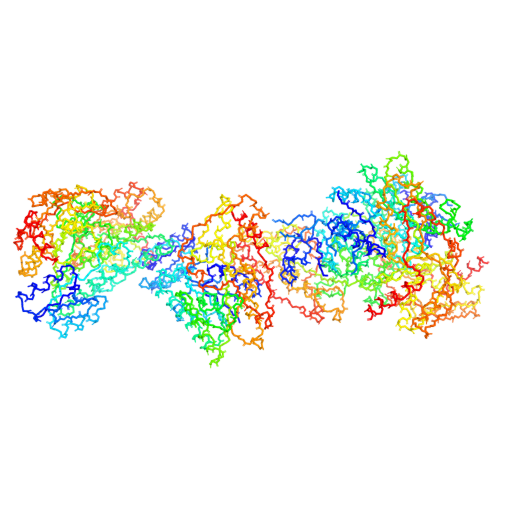 16.370 50.487 55.622 1.00 36.87 305 SER E CA 1
ATOM 11736 C C . SER E 1 305 ? 16.453 48.954 55.520 1.00 39.43 305 SER E C 1
ATOM 11737 O O . SER E 1 305 ? 16.802 48.386 54.438 1.00 39.86 305 SER E O 1
ATOM 11740 N N . ILE E 1 306 ? 16.050 48.274 56.610 1.00 38.41 306 ILE E N 1
ATOM 11741 C CA . ILE E 1 306 ? 16.040 46.812 56.574 1.00 35.44 306 ILE E CA 1
ATOM 11742 C C . ILE E 1 306 ? 15.124 46.290 55.454 1.00 33.55 306 ILE E C 1
ATOM 11743 O O . ILE E 1 306 ? 15.524 45.450 54.697 1.00 36.69 306 ILE E O 1
ATOM 11748 N N . ALA E 1 307 ? 13.940 46.827 55.278 1.00 32.94 307 ALA E N 1
ATOM 11749 C CA . ALA E 1 307 ? 13.104 46.413 54.173 1.00 31.68 307 ALA E CA 1
ATOM 11750 C C . ALA E 1 307 ? 13.760 46.834 52.828 1.00 33.74 307 ALA E C 1
ATOM 11751 O O . ALA E 1 307 ? 13.571 46.159 51.804 1.00 33.25 307 ALA E O 1
ATOM 11753 N N . ARG E 1 308 ? 14.490 47.945 52.825 1.00 33.77 308 ARG E N 1
ATOM 11754 C CA . ARG E 1 308 ? 15.250 48.375 51.619 1.00 36.12 308 ARG E CA 1
ATOM 11755 C C . ARG E 1 308 ? 16.401 47.392 51.230 1.00 38.01 308 ARG E C 1
ATOM 11756 O O . ARG E 1 308 ? 16.648 47.186 50.042 1.00 38.73 308 ARG E O 1
ATOM 11764 N N . LYS E 1 309 ? 17.018 46.744 52.218 1.00 39.15 309 LYS E N 1
ATOM 11765 C CA . LYS E 1 309 ? 18.126 45.795 51.957 1.00 44.67 309 LYS E CA 1
ATOM 11766 C C . LYS E 1 309 ? 17.715 44.321 51.718 1.00 45.14 309 LYS E C 1
ATOM 11767 O O . LYS E 1 309 ? 18.139 43.728 50.726 1.00 48.37 309 LYS E O 1
ATOM 11773 N N . ASP E 1 310 ? 16.891 43.744 52.581 1.00 42.72 310 ASP E N 1
ATOM 11774 C CA . ASP E 1 310 ? 16.416 42.404 52.349 1.00 38.98 310 ASP E CA 1
ATOM 11775 C C . ASP E 1 310 ? 15.543 42.293 51.104 1.00 38.87 310 ASP E C 1
ATOM 11776 O O . ASP E 1 310 ? 15.704 41.341 50.355 1.00 38.83 310 ASP E O 1
ATOM 11781 N N . TRP E 1 311 ? 14.566 43.160 50.864 1.00 38.00 311 TRP E N 1
ATOM 11782 C CA . TRP E 1 311 ? 13.737 42.807 49.697 1.00 36.62 311 TRP E CA 1
ATOM 11783 C C . TRP E 1 311 ? 13.487 43.919 48.716 1.00 38.50 311 TRP E C 1
ATOM 11784 O O . TRP E 1 311 ? 12.418 43.994 48.059 1.00 38.86 311 TRP E O 1
ATOM 11795 N N . ASN E 1 312 ? 14.476 44.801 48.640 1.00 39.90 312 ASN E N 1
ATOM 11796 C CA . ASN E 1 312 ? 14.486 45.899 47.658 1.00 42.58 312 ASN E CA 1
ATOM 11797 C C . ASN E 1 312 ? 13.253 46.847 47.690 1.00 40.72 312 ASN E C 1
ATOM 11798 O O . ASN E 1 312 ? 12.863 47.435 46.678 1.00 38.27 312 ASN E O 1
ATOM 11803 N N . TRP E 1 313 ? 12.692 47.029 48.893 1.00 39.15 313 TRP E N 1
ATOM 11804 C CA . TRP E 1 313 ? 11.628 48.045 49.082 1.00 37.49 313 TRP E CA 1
ATOM 11805 C C . TRP E 1 313 ? 12.063 49.442 48.580 1.00 38.37 313 TRP E C 1
ATOM 11806 O O . TRP E 1 313 ? 13.039 49.985 49.049 1.00 37.73 313 TRP E O 1
ATOM 11817 N N . GLN E 1 314 ? 11.306 50.025 47.661 1.00 38.68 314 GLN E N 1
ATOM 11818 C CA . GLN E 1 314 ? 11.504 51.440 47.223 1.00 38.08 314 GLN E CA 1
ATOM 11819 C C . GLN E 1 314 ? 10.143 52.124 46.968 1.00 36.00 314 GLN E C 1
ATOM 11820 O O . GLN E 1 314 ? 9.423 51.708 46.045 1.00 33.61 314 GLN E O 1
ATOM 11826 N N . HIS E 1 315 ? 9.811 53.140 47.779 1.00 32.96 315 HIS E N 1
ATOM 11827 C CA . HIS E 1 315 ? 8.660 54.000 47.482 1.00 35.18 315 HIS E CA 1
ATOM 11828 C C . HIS E 1 315 ? 8.786 54.787 46.178 1.00 37.48 315 HIS E C 1
ATOM 11829 O O . HIS E 1 315 ? 9.876 55.221 45.811 1.00 37.77 315 HIS E O 1
ATOM 11836 N N . ASP E 1 316 ? 7.675 54.982 45.495 1.00 38.10 316 ASP E N 1
ATOM 11837 C CA . ASP E 1 316 ? 7.680 55.840 44.310 1.00 41.22 316 ASP E CA 1
ATOM 11838 C C . ASP E 1 316 ? 7.188 57.288 44.532 1.00 41.57 316 ASP E C 1
ATOM 11839 O O . ASP E 1 316 ? 7.539 58.146 43.757 1.00 44.81 316 ASP E O 1
ATOM 11844 N N . PHE E 1 317 ? 6.394 57.547 45.573 1.00 40.14 317 PHE E N 1
ATOM 11845 C CA . PHE E 1 317 ? 5.632 58.815 45.667 1.00 36.28 317 PHE E CA 1
ATOM 11846 C C . PHE E 1 317 ? 6.117 59.583 46.871 1.00 37.77 317 PHE E C 1
ATOM 11847 O O . PHE E 1 317 ? 6.116 59.034 48.022 1.00 36.26 317 PHE E O 1
ATOM 11855 N N . ASP E 1 318 ? 6.525 60.831 46.610 1.00 37.24 318 ASP E N 1
ATOM 11856 C CA . ASP E 1 318 ? 6.755 61.818 47.653 1.00 37.31 318 ASP E CA 1
ATOM 11857 C C . ASP E 1 318 ? 5.477 62.687 47.834 1.00 34.56 318 ASP E C 1
ATOM 11858 O O . ASP E 1 318 ? 4.529 62.630 47.050 1.00 33.19 318 ASP E O 1
ATOM 11863 N N . LEU E 1 319 ? 5.520 63.538 48.835 1.00 34.16 319 LEU E N 1
ATOM 11864 C CA . LEU E 1 319 ? 4.414 64.449 49.153 1.00 35.18 319 LEU E CA 1
ATOM 11865 C C . LEU E 1 319 ? 3.765 65.108 47.959 1.00 36.23 319 LEU E C 1
ATOM 11866 O O . LEU E 1 319 ? 2.577 64.922 47.735 1.00 41.85 319 LEU E O 1
ATOM 11871 N N . ASP E 1 320 ? 4.531 65.889 47.211 1.00 36.62 320 ASP E N 1
ATOM 11872 C CA . ASP E 1 320 ? 4.004 66.685 46.158 1.00 36.33 320 ASP E CA 1
ATOM 11873 C C . ASP E 1 320 ? 3.342 65.879 45.094 1.00 33.08 320 ASP E C 1
ATOM 11874 O O . ASP E 1 320 ? 2.405 66.349 44.508 1.00 32.35 320 ASP E O 1
ATOM 11879 N N . SER E 1 321 ? 3.802 64.672 44.810 1.00 34.80 321 SER E N 1
ATOM 11880 C CA . SER E 1 321 ? 3.117 63.925 43.727 1.00 36.66 321 SER E CA 1
ATOM 11881 C C . SER E 1 321 ? 1.898 63.138 44.149 1.00 37.05 321 SER E C 1
ATOM 11882 O O . SER E 1 321 ? 0.990 62.968 43.344 1.00 35.54 321 SER E O 1
ATOM 11885 N N . MET E 1 322 ? 1.836 62.720 45.406 1.00 36.98 322 MET E N 1
ATOM 11886 C CA . MET E 1 322 ? 0.629 62.037 45.854 1.00 38.40 322 MET E CA 1
ATOM 11887 C C . MET E 1 322 ? -0.443 63.078 45.978 1.00 38.79 322 MET E C 1
ATOM 11888 O O . MET E 1 322 ? -1.594 62.752 45.679 1.00 37.91 322 MET E O 1
ATOM 11893 N N . VAL E 1 323 ? -0.059 64.298 46.423 1.00 39.45 323 VAL E N 1
ATOM 11894 C CA . VAL E 1 323 ? -0.971 65.431 46.505 1.00 39.54 323 VAL E CA 1
ATOM 11895 C C . VAL E 1 323 ? -1.490 65.778 45.122 1.00 42.80 323 VAL E C 1
ATOM 11896 O O . VAL E 1 323 ? -2.713 65.989 44.986 1.00 47.25 323 VAL E O 1
ATOM 11900 N N . GLU E 1 324 ? -0.615 65.819 44.102 1.00 41.92 324 GLU E N 1
ATOM 11901 C CA . GLU E 1 324 ? -1.060 66.084 42.702 1.00 45.21 324 GLU E CA 1
ATOM 11902 C C . GLU E 1 324 ? -2.074 65.073 42.268 1.00 43.21 324 GLU E C 1
ATOM 11903 O O . GLU E 1 324 ? -3.147 65.440 41.770 1.00 43.39 324 GLU E O 1
ATOM 11909 N N . ASP E 1 325 ? -1.735 63.805 42.520 1.00 42.67 325 ASP E N 1
ATOM 11910 C CA . ASP E 1 325 ? -2.484 62.692 42.027 1.00 42.52 325 ASP E CA 1
ATOM 11911 C C . ASP E 1 325 ? -3.796 62.489 42.805 1.00 42.65 325 ASP E C 1
ATOM 11912 O O . ASP E 1 325 ? -4.770 62.101 42.217 1.00 42.06 325 ASP E O 1
ATOM 11917 N N . MET E 1 326 ? -3.823 62.756 44.112 1.00 43.41 326 MET E N 1
ATOM 11918 C CA . MET E 1 326 ? -5.068 62.793 44.907 1.00 43.69 326 MET E CA 1
ATOM 11919 C C . MET E 1 326 ? -6.043 63.838 44.413 1.00 43.50 326 MET E C 1
ATOM 11920 O O . MET E 1 326 ? -7.229 63.566 44.247 1.00 41.55 326 MET E O 1
ATOM 11925 N N . LEU E 1 327 ? -5.520 65.041 44.206 1.00 44.49 327 LEU E N 1
ATOM 11926 C CA . LEU E 1 327 ? -6.332 66.123 43.729 1.00 44.87 327 LEU E CA 1
ATOM 11927 C C . LEU E 1 327 ? -7.002 65.775 42.352 1.00 45.05 327 LEU E C 1
ATOM 11928 O O . LEU E 1 327 ? -8.246 65.947 42.211 1.00 41.08 327 LEU E O 1
ATOM 11933 N N . VAL E 1 328 ? -6.208 65.288 41.360 1.00 44.06 328 VAL E N 1
ATOM 11934 C CA . VAL E 1 328 ? -6.850 64.831 40.086 1.00 45.26 328 VAL E CA 1
ATOM 11935 C C . VAL E 1 328 ? -7.816 63.681 40.342 1.00 49.05 328 VAL E C 1
ATOM 11936 O O . VAL E 1 328 ? -8.917 63.658 39.796 1.00 50.52 328 VAL E O 1
ATOM 11940 N N . LYS E 1 329 ? -7.433 62.723 41.177 1.00 51.44 329 LYS E N 1
ATOM 11941 C CA . LYS E 1 329 ? -8.264 61.525 41.238 1.00 54.98 329 LYS E CA 1
ATOM 11942 C C . LYS E 1 329 ? -9.593 61.867 41.936 1.00 55.88 329 LYS E C 1
ATOM 11943 O O . LYS E 1 329 ? -10.632 61.423 41.471 1.00 58.06 329 LYS E O 1
ATOM 11949 N N . LEU E 1 330 ? -9.558 62.715 42.967 1.00 54.55 330 LEU E N 1
ATOM 11950 C CA . LEU E 1 330 ? -10.775 63.164 43.652 1.00 56.40 330 LEU E CA 1
ATOM 11951 C C . LEU E 1 330 ? -11.613 64.109 42.819 1.00 57.34 330 LEU E C 1
ATOM 11952 O O . LEU E 1 330 ? -12.848 64.044 42.819 1.00 57.40 330 LEU E O 1
ATOM 11957 N N . ASP E 1 331 ? -10.954 65.001 42.102 1.00 58.76 331 ASP E N 1
ATOM 11958 C CA . ASP E 1 331 ? -11.706 65.874 41.253 1.00 59.51 331 ASP E CA 1
ATOM 11959 C C . ASP E 1 331 ? -12.514 65.103 40.225 1.00 60.00 331 ASP E C 1
ATOM 11960 O O . ASP E 1 331 ? -13.716 65.391 40.071 1.00 60.58 331 ASP E O 1
ATOM 11965 N N . ALA E 1 332 ? -11.900 64.090 39.603 1.00 58.76 332 ALA E N 1
ATOM 11966 C CA . ALA E 1 332 ? -12.653 63.167 38.743 1.00 60.71 332 ALA E CA 1
ATOM 11967 C C . ALA E 1 332 ? -13.513 62.139 39.534 1.00 63.41 332 ALA E C 1
ATOM 11968 O O . ALA E 1 332 ? -14.019 62.407 40.658 1.00 63.71 332 ALA E O 1
ATOM 11970 N N . SER F 1 25 ? -18.949 72.739 28.417 1.00 49.41 25 SER F N 1
ATOM 11971 C CA . SER F 1 25 ? -17.733 73.196 29.069 1.00 48.75 25 SER F CA 1
ATOM 11972 C C . SER F 1 25 ? -17.280 74.544 28.493 1.00 46.91 25 SER F C 1
ATOM 11973 O O . SER F 1 25 ? -17.761 75.558 28.921 1.00 48.04 25 SER F O 1
ATOM 11976 N N . ARG F 1 26 ? -16.430 74.581 27.482 1.00 45.36 26 ARG F N 1
ATOM 11977 C CA . ARG F 1 26 ? -15.731 75.845 27.195 1.00 44.28 26 ARG F CA 1
ATOM 11978 C C . ARG F 1 26 ? -16.210 76.668 25.999 1.00 43.14 26 ARG F C 1
ATOM 11979 O O . ARG F 1 26 ? -16.816 76.106 25.066 1.00 44.39 26 ARG F O 1
ATOM 11987 N N . ILE F 1 27 ? -16.011 78.005 26.086 1.00 39.91 27 ILE F N 1
ATOM 11988 C CA . ILE F 1 27 ? -16.295 78.966 25.017 1.00 35.61 27 ILE F CA 1
ATOM 11989 C C . ILE F 1 27 ? -15.006 79.455 24.351 1.00 34.75 27 ILE F C 1
ATOM 11990 O O . ILE F 1 27 ? -14.109 79.956 25.022 1.00 33.84 27 ILE F O 1
ATOM 11995 N N . LEU F 1 28 ? -14.971 79.349 23.006 1.00 34.74 28 LEU F N 1
ATOM 11996 C CA . LEU F 1 28 ? -13.859 79.866 22.203 1.00 32.69 28 LEU F CA 1
ATOM 11997 C C . LEU F 1 28 ? -14.215 81.167 21.622 1.00 33.42 28 LEU F C 1
ATOM 11998 O O . LEU F 1 28 ? -15.130 81.235 20.785 1.00 35.24 28 LEU F O 1
ATOM 12003 N N . VAL F 1 29 ? -13.503 82.224 22.036 1.00 34.61 29 VAL F N 1
ATOM 12004 C CA . VAL F 1 29 ? -13.657 83.509 21.310 1.00 35.52 29 VAL F CA 1
ATOM 12005 C C . VAL F 1 29 ? -12.545 83.692 20.222 1.00 34.00 29 VAL F C 1
ATOM 12006 O O . VAL F 1 29 ? -11.353 83.504 20.494 1.00 33.74 29 VAL F O 1
ATOM 12010 N N . THR F 1 30 ? -12.947 83.949 18.985 1.00 30.51 30 THR F N 1
ATOM 12011 C CA . THR F 1 30 ? -11.986 84.316 18.016 1.00 28.99 30 THR F CA 1
ATOM 12012 C C . THR F 1 30 ? -11.890 85.816 17.924 1.00 29.32 30 THR F C 1
ATOM 12013 O O . THR F 1 30 ? -12.926 86.481 18.121 1.00 27.55 30 THR F O 1
ATOM 12017 N N . GLY F 1 31 ? -10.706 86.350 17.532 1.00 29.26 31 GLY F N 1
ATOM 12018 C CA . GLY F 1 31 ? -10.490 87.822 17.405 1.00 27.72 31 GLY F CA 1
ATOM 12019 C C . GLY F 1 31 ? -10.734 88.422 18.792 1.00 32.24 31 GLY F C 1
ATOM 12020 O O . GLY F 1 31 ? -11.263 89.566 18.942 1.00 32.26 31 GLY F O 1
ATOM 12021 N N . GLY F 1 32 ? -10.429 87.641 19.841 1.00 32.74 32 GLY F N 1
ATOM 12022 C CA . GLY F 1 32 ? -10.599 88.088 21.224 1.00 32.55 32 GLY F CA 1
ATOM 12023 C C . GLY F 1 32 ? -9.790 89.358 21.564 1.00 36.25 32 GLY F C 1
ATOM 12024 O O . GLY F 1 32 ? -9.921 89.866 22.659 1.00 37.41 32 GLY F O 1
ATOM 12025 N N . THR F 1 33 ? -8.970 89.917 20.650 1.00 37.28 33 THR F N 1
ATOM 12026 C CA . THR F 1 33 ? -8.104 91.044 21.055 1.00 39.26 33 THR F CA 1
ATOM 12027 C C . THR F 1 33 ? -8.648 92.320 20.490 1.00 38.97 33 THR F C 1
ATOM 12028 O O . THR F 1 33 ? -8.109 93.339 20.772 1.00 37.61 33 THR F O 1
ATOM 12032 N N . GLY F 1 34 ? -9.705 92.230 19.669 1.00 41.18 34 GLY F N 1
ATOM 12033 C CA . GLY F 1 34 ? -10.382 93.379 19.063 1.00 38.72 34 GLY F CA 1
ATOM 12034 C C . GLY F 1 34 ? -10.940 94.295 20.122 1.00 40.61 34 GLY F C 1
ATOM 12035 O O . GLY F 1 34 ? -10.928 93.981 21.364 1.00 36.89 34 GLY F O 1
ATOM 12036 N N . GLN F 1 35 ? -11.354 95.464 19.619 1.00 40.30 35 GLN F N 1
ATOM 12037 C CA . GLN F 1 35 ? -12.179 96.439 20.326 1.00 39.74 35 GLN F CA 1
ATOM 12038 C C . GLN F 1 35 ? -13.260 95.810 21.239 1.00 39.68 35 GLN F C 1
ATOM 12039 O O . GLN F 1 35 ? -13.325 96.139 22.439 1.00 38.11 35 GLN F O 1
ATOM 12045 N N . ILE F 1 36 ? -14.094 94.925 20.683 1.00 38.32 36 ILE F N 1
ATOM 12046 C CA . ILE F 1 36 ? -15.204 94.381 21.443 1.00 37.15 36 ILE F CA 1
ATOM 12047 C C . ILE F 1 36 ? -14.698 93.263 22.335 1.00 40.31 36 ILE F C 1
ATOM 12048 O O . ILE F 1 36 ? -15.044 93.179 23.583 1.00 43.45 36 ILE F O 1
ATOM 12053 N N . GLY F 1 37 ? -13.781 92.484 21.763 1.00 38.53 37 GLY F N 1
ATOM 12054 C CA . GLY F 1 37 ? -13.178 91.327 22.411 1.00 36.37 37 GLY F CA 1
ATOM 12055 C C . GLY F 1 37 ? -12.380 91.681 23.662 1.00 37.45 37 GLY F C 1
ATOM 12056 O O . GLY F 1 37 ? -12.423 90.913 24.641 1.00 34.38 37 GLY F O 1
ATOM 12057 N N . MET F 1 38 ? -11.689 92.837 23.690 1.00 36.98 38 MET F N 1
ATOM 12058 C CA . MET F 1 38 ? -10.844 93.076 24.813 1.00 37.45 38 MET F CA 1
ATOM 12059 C C . MET F 1 38 ? -11.721 93.308 26.087 1.00 37.97 38 MET F C 1
ATOM 12060 O O . MET F 1 38 ? -11.241 93.139 27.199 1.00 38.99 38 MET F O 1
ATOM 12065 N N . GLU F 1 39 ? -13.012 93.621 25.886 1.00 37.01 39 GLU F N 1
ATOM 12066 C CA . GLU F 1 39 ? -13.994 93.778 26.954 1.00 36.79 39 GLU F CA 1
ATOM 12067 C C . GLU F 1 39 ? -14.993 92.603 27.109 1.00 35.89 39 GLU F C 1
ATOM 12068 O O . GLU F 1 39 ? -15.329 92.261 28.265 1.00 35.69 39 GLU F O 1
ATOM 12074 N N . LEU F 1 40 ? -15.469 92.015 25.971 1.00 33.38 40 LEU F N 1
ATOM 12075 C CA . LEU F 1 40 ? -16.378 90.823 25.964 1.00 35.00 40 LEU F CA 1
ATOM 12076 C C . LEU F 1 40 ? -15.723 89.700 26.665 1.00 37.98 40 LEU F C 1
ATOM 12077 O O . LEU F 1 40 ? -16.324 89.076 27.554 1.00 42.43 40 LEU F O 1
ATOM 12082 N N . VAL F 1 41 ? -14.470 89.445 26.301 1.00 39.56 41 VAL F N 1
ATOM 12083 C CA . VAL F 1 41 ? -13.772 88.423 27.007 1.00 42.23 41 VAL F CA 1
ATOM 12084 C C . VAL F 1 41 ? -13.871 88.580 28.576 1.00 42.77 41 VAL F C 1
ATOM 12085 O O . VAL F 1 41 ? -14.294 87.610 29.184 1.00 41.28 41 VAL F O 1
ATOM 12089 N N . PRO F 1 42 ? -13.424 89.730 29.208 1.00 44.17 42 PRO F N 1
ATOM 12090 C CA . PRO F 1 42 ? -13.476 89.736 30.725 1.00 44.57 42 PRO F CA 1
ATOM 12091 C C . PRO F 1 42 ? -14.890 89.531 31.328 1.00 43.59 42 PRO F C 1
ATOM 12092 O O . PRO F 1 42 ? -15.027 88.930 32.402 1.00 42.50 42 PRO F O 1
ATOM 12096 N N . TYR F 1 43 ? -15.889 89.968 30.570 1.00 43.29 43 TYR F N 1
ATOM 12097 C CA . TYR F 1 43 ? -17.237 89.995 30.984 1.00 44.53 43 TYR F CA 1
ATOM 12098 C C . TYR F 1 43 ? -17.723 88.547 31.034 1.00 46.00 43 TYR F C 1
ATOM 12099 O O . TYR F 1 43 ? -18.150 88.049 32.107 1.00 48.25 43 TYR F O 1
ATOM 12108 N N . MET F 1 44 ? -17.569 87.854 29.919 1.00 44.77 44 MET F N 1
ATOM 12109 C CA . MET F 1 44 ? -17.886 86.459 29.840 1.00 44.16 44 MET F CA 1
ATOM 12110 C C . MET F 1 44 ? -17.183 85.714 30.936 1.00 44.25 44 MET F C 1
ATOM 12111 O O . MET F 1 44 ? -17.760 84.794 31.445 1.00 44.96 44 MET F O 1
ATOM 12116 N N . ARG F 1 45 ? -15.956 86.114 31.301 1.00 44.09 45 ARG F N 1
ATOM 12117 C CA . ARG F 1 45 ? -15.223 85.485 32.456 1.00 46.00 45 ARG F CA 1
ATOM 12118 C C . ARG F 1 45 ? -15.805 85.791 33.862 1.00 47.58 45 ARG F C 1
ATOM 12119 O O . ARG F 1 45 ? -15.569 85.025 34.796 1.00 45.69 45 ARG F O 1
ATOM 12127 N N . GLN F 1 46 ? -16.546 86.907 33.989 1.00 49.42 46 GLN F N 1
ATOM 12128 C CA . GLN F 1 46 ? -17.301 87.235 35.191 1.00 49.39 46 GLN F CA 1
ATOM 12129 C C . GLN F 1 46 ? -18.556 86.375 35.170 1.00 48.07 46 GLN F C 1
ATOM 12130 O O . GLN F 1 46 ? -18.858 85.803 36.161 1.00 45.74 46 GLN F O 1
ATOM 12136 N N . LEU F 1 47 ? -19.223 86.199 34.025 1.00 46.80 47 LEU F N 1
ATOM 12137 C CA . LEU F 1 47 ? -20.452 85.376 34.027 1.00 44.10 47 LEU F CA 1
ATOM 12138 C C . LEU F 1 47 ? -20.241 83.888 34.188 1.00 45.38 47 LEU F C 1
ATOM 12139 O O . LEU F 1 47 ? -21.018 83.295 34.906 1.00 48.97 47 LEU F O 1
ATOM 12144 N N . PHE F 1 48 ? -19.265 83.262 33.501 1.00 44.00 48 PHE F N 1
ATOM 12145 C CA . PHE F 1 48 ? -19.053 81.829 33.558 1.00 44.58 48 PHE F CA 1
ATOM 12146 C C . PHE F 1 48 ? -17.722 81.353 34.189 1.00 45.53 48 PHE F C 1
ATOM 12147 O O . PHE F 1 48 ? -17.474 80.142 34.181 1.00 43.53 48 PHE F O 1
ATOM 12155 N N . GLY F 1 49 ? -16.833 82.252 34.665 1.00 45.29 49 GLY F N 1
ATOM 12156 C CA . GLY F 1 49 ? -15.536 81.837 35.285 1.00 45.00 49 GLY F CA 1
ATOM 12157 C C . GLY F 1 49 ? -14.390 81.936 34.303 1.00 46.41 49 GLY F C 1
ATOM 12158 O O . GLY F 1 49 ? -14.585 81.682 33.121 1.00 46.46 49 GLY F O 1
ATOM 12159 N N . ALA F 1 50 ? -13.198 82.298 34.793 1.00 47.34 50 ALA F N 1
ATOM 12160 C CA . ALA F 1 50 ? -12.056 82.681 33.944 1.00 46.89 50 ALA F CA 1
ATOM 12161 C C . ALA F 1 50 ? -11.644 81.519 33.021 1.00 47.71 50 ALA F C 1
ATOM 12162 O O . ALA F 1 50 ? -11.432 81.704 31.779 1.00 46.12 50 ALA F O 1
ATOM 12164 N N . ASP F 1 51 ? -11.655 80.323 33.616 1.00 48.17 51 ASP F N 1
ATOM 12165 C CA . ASP F 1 51 ? -11.175 79.106 32.998 1.00 47.73 51 ASP F CA 1
ATOM 12166 C C . ASP F 1 51 ? -12.128 78.618 31.889 1.00 46.79 51 ASP F C 1
ATOM 12167 O O . ASP F 1 51 ? -11.725 77.839 31.014 1.00 45.23 51 ASP F O 1
ATOM 12172 N N . THR F 1 52 ? -13.343 79.142 31.871 1.00 44.72 52 THR F N 1
ATOM 12173 C CA . THR F 1 52 ? -14.297 78.696 30.871 1.00 44.88 52 THR F CA 1
ATOM 12174 C C . THR F 1 52 ? -14.395 79.451 29.481 1.00 43.61 52 THR F C 1
ATOM 12175 O O . THR F 1 52 ? -15.200 79.102 28.655 1.00 40.06 52 THR F O 1
ATOM 12179 N N . ILE F 1 53 ? -13.577 80.493 29.286 1.00 42.90 53 ILE F N 1
ATOM 12180 C CA . ILE F 1 53 ? -13.537 81.273 28.054 1.00 41.75 53 ILE F CA 1
ATOM 12181 C C . ILE F 1 53 ? -12.141 81.099 27.509 1.00 40.54 53 ILE F C 1
ATOM 12182 O O . ILE F 1 53 ? -11.167 81.460 28.182 1.00 41.37 53 ILE F O 1
ATOM 12187 N N . VAL F 1 54 ? -12.027 80.470 26.333 1.00 37.05 54 VAL F N 1
ATOM 12188 C CA . VAL F 1 54 ? -10.762 80.405 25.640 1.00 33.08 54 VAL F CA 1
ATOM 12189 C C . VAL F 1 54 ? -10.619 81.634 24.762 1.00 32.87 54 VAL F C 1
ATOM 12190 O O . VAL F 1 54 ? -11.505 81.909 23.975 1.00 34.57 54 VAL F O 1
ATOM 12194 N N . ASN F 1 55 ? -9.591 82.449 25.015 1.00 32.87 55 ASN F N 1
ATOM 12195 C CA . ASN F 1 55 ? -9.380 83.712 24.359 1.00 34.33 55 ASN F CA 1
ATOM 12196 C C . ASN F 1 55 ? -8.355 83.507 23.243 1.00 35.76 55 ASN F C 1
ATOM 12197 O O . ASN F 1 55 ? -7.280 82.979 23.484 1.00 40.17 55 ASN F O 1
ATOM 12202 N N . SER F 1 56 ? -8.699 83.820 22.014 1.00 34.88 56 SER F N 1
ATOM 12203 C CA . SER F 1 56 ? -7.756 83.561 20.902 1.00 34.55 56 SER F CA 1
ATOM 12204 C C . SER F 1 56 ? -7.766 84.773 19.972 1.00 35.36 56 SER F C 1
ATOM 12205 O O . SER F 1 56 ? -8.797 85.485 19.900 1.00 31.53 56 SER F O 1
ATOM 12208 N N . ASP F 1 57 ? -6.682 84.914 19.222 1.00 35.36 57 ASP F N 1
ATOM 12209 C CA . ASP F 1 57 ? -6.436 85.963 18.254 1.00 34.32 57 ASP F CA 1
ATOM 12210 C C . ASP F 1 57 ? -5.099 85.706 17.566 1.00 33.92 57 ASP F C 1
ATOM 12211 O O . ASP F 1 57 ? -4.469 84.729 17.798 1.00 33.82 57 ASP F O 1
ATOM 12216 N N . ILE F 1 58 ? -4.751 86.560 16.631 1.00 33.36 58 ILE F N 1
ATOM 12217 C CA . ILE F 1 58 ? -3.415 86.584 16.100 1.00 34.32 58 ILE F CA 1
ATOM 12218 C C . ILE F 1 58 ? -2.546 87.662 16.741 1.00 35.44 58 ILE F C 1
ATOM 12219 O O . ILE F 1 58 ? -1.395 87.751 16.368 1.00 37.28 58 ILE F O 1
ATOM 12224 N N . LYS F 1 59 ? -3.059 88.487 17.665 1.00 36.81 59 LYS F N 1
ATOM 12225 C CA . LYS F 1 59 ? -2.167 89.403 18.480 1.00 40.34 59 LYS F CA 1
ATOM 12226 C C . LYS F 1 59 ? -2.386 89.084 19.946 1.00 40.63 59 LYS F C 1
ATOM 12227 O O . LYS F 1 59 ? -3.448 88.835 20.364 1.00 40.15 59 LYS F O 1
ATOM 12233 N N . ALA F 1 60 ? -1.362 89.115 20.750 1.00 42.12 60 ALA F N 1
ATOM 12234 C CA . ALA F 1 60 ? -1.509 88.863 22.138 1.00 41.12 60 ALA F CA 1
ATOM 12235 C C . ALA F 1 60 ? -2.310 90.028 22.713 1.00 41.34 60 ALA F C 1
ATOM 12236 O O . ALA F 1 60 ? -2.262 91.108 22.149 1.00 42.21 60 ALA F O 1
ATOM 12238 N N . PRO F 1 61 ? -3.073 89.800 23.806 1.00 43.15 61 PRO F N 1
ATOM 12239 C CA . PRO F 1 61 ? -3.693 90.896 24.642 1.00 45.23 61 PRO F CA 1
ATOM 12240 C C . PRO F 1 61 ? -2.671 91.939 25.042 1.00 47.53 61 PRO F C 1
ATOM 12241 O O . PRO F 1 61 ? -1.572 91.578 25.461 1.00 49.06 61 PRO F O 1
ATOM 12245 N N . GLY F 1 62 ? -3.001 93.217 24.815 1.00 50.94 62 GLY F N 1
ATOM 12246 C CA . GLY F 1 62 ? -2.083 94.341 25.037 1.00 52.43 62 GLY F CA 1
ATOM 12247 C C . GLY F 1 62 ? -1.941 94.715 26.523 1.00 54.97 62 GLY F C 1
ATOM 12248 O O . GLY F 1 62 ? -1.213 94.053 27.291 1.00 53.49 62 GLY F O 1
ATOM 12249 N N . ARG F 1 66 ? -2.275 89.757 33.180 1.00 86.97 66 ARG F N 1
ATOM 12250 C CA . ARG F 1 66 ? -2.218 88.922 32.006 1.00 87.18 66 ARG F CA 1
ATOM 12251 C C . ARG F 1 66 ? -3.597 88.840 31.308 1.00 86.31 66 ARG F C 1
ATOM 12252 O O . ARG F 1 66 ? -4.490 89.664 31.565 1.00 86.85 66 ARG F O 1
ATOM 12260 N N . ASP F 1 67 ? -3.717 87.891 30.366 1.00 84.77 67 ASP F N 1
ATOM 12261 C CA . ASP F 1 67 ? -4.993 87.270 29.999 1.00 81.74 67 ASP F CA 1
ATOM 12262 C C . ASP F 1 67 ? -5.082 85.951 30.795 1.00 80.02 67 ASP F C 1
ATOM 12263 O O . ASP F 1 67 ? -5.832 85.856 31.787 1.00 79.93 67 ASP F O 1
ATOM 12268 N N . GLY F 1 68 ? -4.306 84.956 30.358 1.00 78.13 68 GLY F N 1
ATOM 12269 C CA . GLY F 1 68 ? -4.080 83.756 31.149 1.00 75.57 68 GLY F CA 1
ATOM 12270 C C . GLY F 1 68 ? -5.063 82.676 30.799 1.00 72.85 68 GLY F C 1
ATOM 12271 O O . GLY F 1 68 ? -5.688 82.064 31.681 1.00 74.06 68 GLY F O 1
ATOM 12272 N N . ASN F 1 69 ? -5.155 82.456 29.489 1.00 68.58 69 ASN F N 1
ATOM 12273 C CA . ASN F 1 69 ? -5.983 81.446 28.878 1.00 62.78 69 ASN F CA 1
ATOM 12274 C C . ASN F 1 69 ? -6.077 81.828 27.402 1.00 58.19 69 ASN F C 1
ATOM 12275 O O . ASN F 1 69 ? -7.132 81.615 26.738 1.00 55.56 69 ASN F O 1
ATOM 12280 N N . PHE F 1 70 ? -4.939 82.390 26.938 1.00 50.85 70 PHE F N 1
ATOM 12281 C CA . PHE F 1 70 ? -4.730 82.893 25.576 1.00 45.91 70 PHE F CA 1
ATOM 12282 C C . PHE F 1 70 ? -4.153 81.873 24.593 1.00 42.36 70 PHE F C 1
ATOM 12283 O O . PHE F 1 70 ? -3.156 81.241 24.902 1.00 41.33 70 PHE F O 1
ATOM 12291 N N . VAL F 1 71 ? -4.743 81.738 23.411 1.00 37.63 71 VAL F N 1
ATOM 12292 C CA . VAL F 1 71 ? -4.133 80.873 22.385 1.00 35.07 71 VAL F CA 1
ATOM 12293 C C . VAL F 1 71 ? -4.129 81.633 21.113 1.00 33.38 71 VAL F C 1
ATOM 12294 O O . VAL F 1 71 ? -5.013 82.432 20.895 1.00 36.81 71 VAL F O 1
ATOM 12298 N N . TYR F 1 72 ? -3.098 81.450 20.297 1.00 34.59 72 TYR F N 1
ATOM 12299 C CA . TYR F 1 72 ? -3.061 81.948 18.892 1.00 32.81 72 TYR F CA 1
ATOM 12300 C C . TYR F 1 72 ? -4.021 81.155 18.073 1.00 31.46 72 TYR F C 1
ATOM 12301 O O . TYR F 1 72 ? -4.030 79.909 18.093 1.00 31.47 72 TYR F O 1
ATOM 12310 N N . CYS F 1 73 ? -4.845 81.861 17.321 1.00 32.61 73 CYS F N 1
ATOM 12311 C CA . CYS F 1 73 ? -5.695 81.147 16.418 1.00 31.91 73 CYS F CA 1
ATOM 12312 C C . CYS F 1 73 ? -5.949 81.997 15.199 1.00 31.98 73 CYS F C 1
ATOM 12313 O O . CYS F 1 73 ? -6.627 83.000 15.337 1.00 32.72 73 CYS F O 1
ATOM 12316 N N . ASP F 1 74 ? -5.421 81.603 14.034 1.00 29.06 74 ASP F N 1
ATOM 12317 C CA . ASP F 1 74 ? -5.777 82.168 12.777 1.00 26.71 74 ASP F CA 1
ATOM 12318 C C . ASP F 1 74 ? -6.980 81.425 12.239 1.00 28.69 74 ASP F C 1
ATOM 12319 O O . ASP F 1 74 ? -6.976 80.221 11.904 1.00 32.54 74 ASP F O 1
ATOM 12324 N N . VAL F 1 75 ? -8.032 82.181 12.090 1.00 29.11 75 VAL F N 1
ATOM 12325 C CA . VAL F 1 75 ? -9.373 81.708 11.770 1.00 29.49 75 VAL F CA 1
ATOM 12326 C C . VAL F 1 75 ? -9.283 81.241 10.293 1.00 28.71 75 VAL F C 1
ATOM 12327 O O . VAL F 1 75 ? -10.105 80.422 9.816 1.00 26.40 75 VAL F O 1
ATOM 12331 N N . GLN F 1 76 ? -8.299 81.725 9.541 1.00 29.27 76 GLN F N 1
ATOM 12332 C CA . GLN F 1 76 ? -8.224 81.048 8.205 1.00 33.81 76 GLN F CA 1
ATOM 12333 C C . GLN F 1 76 ? -7.608 79.584 8.246 1.00 31.77 76 GLN F C 1
ATOM 12334 O O . GLN F 1 76 ? -7.654 78.805 7.297 1.00 30.65 76 GLN F O 1
ATOM 12340 N N . ASP F 1 77 ? -7.201 79.163 9.422 1.00 29.99 77 ASP F N 1
ATOM 12341 C CA . ASP F 1 77 ? -6.596 77.835 9.469 1.00 31.33 77 ASP F CA 1
ATOM 12342 C C . ASP F 1 77 ? -7.591 76.939 10.274 1.00 30.65 77 ASP F C 1
ATOM 12343 O O . ASP F 1 77 ? -7.668 76.995 11.520 1.00 33.24 77 ASP F O 1
ATOM 12348 N N . ARG F 1 78 ? -8.421 76.249 9.529 1.00 31.50 78 ARG F N 1
ATOM 12349 C CA . ARG F 1 78 ? -9.356 75.188 10.007 1.00 34.24 78 ARG F CA 1
ATOM 12350 C C . ARG F 1 78 ? -8.805 74.161 11.014 1.00 33.30 78 ARG F C 1
ATOM 12351 O O . ARG F 1 78 ? -9.333 74.061 12.148 1.00 31.88 78 ARG F O 1
ATOM 12359 N N . ASP F 1 79 ? -7.698 73.540 10.649 1.00 32.19 79 ASP F N 1
ATOM 12360 C CA . ASP F 1 79 ? -7.096 72.524 11.549 1.00 34.08 79 ASP F CA 1
ATOM 12361 C C . ASP F 1 79 ? -6.688 73.079 12.904 1.00 33.63 79 ASP F C 1
ATOM 12362 O O . ASP F 1 79 ? -6.839 72.352 13.950 1.00 32.34 79 ASP F O 1
ATOM 12367 N N . SER F 1 80 ? -6.076 74.271 12.917 1.00 28.94 80 SER F N 1
ATOM 12368 C CA . SER F 1 80 ? -5.628 74.772 14.235 1.00 32.44 80 SER F CA 1
ATOM 12369 C C . SER F 1 80 ? -6.869 74.955 15.162 1.00 33.89 80 SER F C 1
ATOM 12370 O O . SER F 1 80 ? -6.897 74.672 16.391 1.00 33.50 80 SER F O 1
ATOM 12373 N N . MET F 1 81 ? -7.928 75.417 14.527 1.00 34.96 81 MET F N 1
ATOM 12374 C CA . MET F 1 81 ? -9.188 75.612 15.185 1.00 34.42 81 MET F CA 1
ATOM 12375 C C . MET F 1 81 ? -9.682 74.253 15.648 1.00 33.19 81 MET F C 1
ATOM 12376 O O . MET F 1 81 ? -10.072 74.142 16.808 1.00 31.21 81 MET F O 1
ATOM 12381 N N . ALA F 1 82 ? -9.621 73.234 14.756 1.00 32.54 82 ALA F N 1
ATOM 12382 C CA . ALA F 1 82 ? -10.034 71.812 15.149 1.00 31.76 82 ALA F CA 1
ATOM 12383 C C . ALA F 1 82 ? -9.256 71.397 16.427 1.00 30.58 82 ALA F C 1
ATOM 12384 O O . ALA F 1 82 ? -9.855 70.764 17.318 1.00 28.30 82 ALA F O 1
ATOM 12386 N N . ARG F 1 83 ? -7.986 71.831 16.501 1.00 29.87 83 ARG F N 1
ATOM 12387 C CA . ARG F 1 83 ? -7.127 71.465 17.564 1.00 33.95 83 ARG F CA 1
ATOM 12388 C C . ARG F 1 83 ? -7.610 72.166 18.843 1.00 37.25 83 ARG F C 1
ATOM 12389 O O . ARG F 1 83 ? -7.715 71.525 19.899 1.00 40.15 83 ARG F O 1
ATOM 12397 N N . ILE F 1 84 ? -7.920 73.471 18.762 1.00 39.05 84 ILE F N 1
ATOM 12398 C CA . ILE F 1 84 ? -8.421 74.208 19.947 1.00 38.40 84 ILE F CA 1
ATOM 12399 C C . ILE F 1 84 ? -9.779 73.655 20.485 1.00 37.94 84 ILE F C 1
ATOM 12400 O O . ILE F 1 84 ? -9.904 73.277 21.698 1.00 37.46 84 ILE F O 1
ATOM 12405 N N . VAL F 1 85 ? -10.730 73.530 19.563 1.00 35.79 85 VAL F N 1
ATOM 12406 C CA . VAL F 1 85 ? -12.034 73.008 19.872 1.00 34.73 85 VAL F CA 1
ATOM 12407 C C . VAL F 1 85 ? -11.885 71.650 20.616 1.00 37.09 85 VAL F C 1
ATOM 12408 O O . VAL F 1 85 ? -12.499 71.501 21.682 1.00 38.44 85 VAL F O 1
ATOM 12412 N N . THR F 1 86 ? -11.039 70.723 20.122 1.00 37.08 86 THR F N 1
ATOM 12413 C CA . THR F 1 86 ? -10.916 69.391 20.682 1.00 35.96 86 THR F CA 1
ATOM 12414 C C . THR F 1 86 ? -10.211 69.450 22.014 1.00 36.74 86 THR F C 1
ATOM 12415 O O . THR F 1 86 ? -10.523 68.727 22.947 1.00 34.99 86 THR F O 1
ATOM 12419 N N . GLU F 1 87 ? -9.190 70.294 22.094 1.00 34.26 87 GLU F N 1
ATOM 12420 C CA . GLU F 1 87 ? -8.344 70.194 23.230 1.00 33.60 87 GLU F CA 1
ATOM 12421 C C . GLU F 1 87 ? -8.991 70.906 24.382 1.00 35.14 87 GLU F C 1
ATOM 12422 O O . GLU F 1 87 ? -8.748 70.551 25.498 1.00 34.88 87 GLU F O 1
ATOM 12428 N N . GLN F 1 88 ? -9.779 71.933 24.114 1.00 35.87 88 GLN F N 1
ATOM 12429 C CA . GLN F 1 88 ? -10.272 72.817 25.154 1.00 34.68 88 GLN F CA 1
ATOM 12430 C C . GLN F 1 88 ? -11.680 72.464 25.596 1.00 34.12 88 GLN F C 1
ATOM 12431 O O . GLN F 1 88 ? -12.173 73.074 26.527 1.00 33.86 88 GLN F O 1
ATOM 12437 N N . GLY F 1 89 ? -12.310 71.478 24.938 1.00 33.90 89 GLY F N 1
ATOM 12438 C CA . GLY F 1 89 ? -13.635 71.013 25.292 1.00 32.54 89 GLY F CA 1
ATOM 12439 C C . GLY F 1 89 ? -14.678 72.070 24.932 1.00 35.55 89 GLY F C 1
ATOM 12440 O O . GLY F 1 89 ? -15.576 72.347 25.722 1.00 35.44 89 GLY F O 1
ATOM 12441 N N . VAL F 1 90 ? -14.576 72.654 23.725 1.00 36.63 90 VAL F N 1
ATOM 12442 C CA . VAL F 1 90 ? -15.351 73.836 23.348 1.00 36.96 90 VAL F CA 1
ATOM 12443 C C . VAL F 1 90 ? -16.700 73.337 22.890 1.00 35.70 90 VAL F C 1
ATOM 12444 O O . VAL F 1 90 ? -16.774 72.357 22.148 1.00 37.98 90 VAL F O 1
ATOM 12448 N N . ASP F 1 91 ? -17.751 74.044 23.262 1.00 34.38 91 ASP F N 1
ATOM 12449 C CA . ASP F 1 91 ? -19.092 73.771 22.744 1.00 34.81 91 ASP F CA 1
ATOM 12450 C C . ASP F 1 91 ? -19.688 74.981 22.008 1.00 32.85 91 ASP F C 1
ATOM 12451 O O . ASP F 1 91 ? -20.676 74.869 21.359 1.00 31.68 91 ASP F O 1
ATOM 12456 N N . THR F 1 92 ? -19.080 76.147 22.120 1.00 34.65 92 THR F N 1
ATOM 12457 C CA . THR F 1 92 ? -19.612 77.363 21.510 1.00 36.37 92 THR F CA 1
ATOM 12458 C C . THR F 1 92 ? -18.436 78.095 20.871 1.00 35.02 92 THR F C 1
ATOM 12459 O O . THR F 1 92 ? -17.386 78.176 21.494 1.00 35.45 92 THR F O 1
ATOM 12463 N N . ILE F 1 93 ? -18.630 78.711 19.702 1.00 33.34 93 ILE F N 1
ATOM 12464 C CA . ILE F 1 93 ? -17.621 79.679 19.139 1.00 32.15 93 ILE F CA 1
ATOM 12465 C C . ILE F 1 93 ? -18.258 81.075 19.070 1.00 31.86 93 ILE F C 1
ATOM 12466 O O . ILE F 1 93 ? -19.369 81.240 18.509 1.00 34.37 93 ILE F O 1
ATOM 12471 N N . VAL F 1 94 ? -17.576 82.074 19.654 1.00 29.68 94 VAL F N 1
ATOM 12472 C CA . VAL F 1 94 ? -18.031 83.464 19.657 1.00 29.07 94 VAL F CA 1
ATOM 12473 C C . VAL F 1 94 ? -17.049 84.059 18.667 1.00 30.42 94 VAL F C 1
ATOM 12474 O O . VAL F 1 94 ? -15.932 84.378 19.029 1.00 31.53 94 VAL F O 1
ATOM 12478 N N . HIS F 1 95 ? -17.387 83.989 17.391 1.00 32.37 95 HIS F N 1
ATOM 12479 C CA . HIS F 1 95 ? -16.446 84.296 16.288 1.00 31.07 95 HIS F CA 1
ATOM 12480 C C . HIS F 1 95 ? -16.346 85.835 16.124 1.00 32.09 95 HIS F C 1
ATOM 12481 O O . HIS F 1 95 ? -17.202 86.488 15.500 1.00 31.36 95 HIS F O 1
ATOM 12488 N N . MET F 1 96 ? -15.354 86.455 16.770 1.00 33.31 96 MET F N 1
ATOM 12489 C CA . MET F 1 96 ? -15.222 87.932 16.673 1.00 30.33 96 MET F CA 1
ATOM 12490 C C . MET F 1 96 ? -14.280 88.239 15.524 1.00 29.52 96 MET F C 1
ATOM 12491 O O . MET F 1 96 ? -14.302 89.360 15.055 1.00 31.27 96 MET F O 1
ATOM 12496 N N . ALA F 1 97 ? -13.412 87.315 15.100 1.00 28.63 97 ALA F N 1
ATOM 12497 C CA . ALA F 1 97 ? -12.372 87.684 14.075 1.00 29.52 97 ALA F CA 1
ATOM 12498 C C . ALA F 1 97 ? -12.928 88.271 12.794 1.00 28.15 97 ALA F C 1
ATOM 12499 O O . ALA F 1 97 ? -13.883 87.761 12.233 1.00 27.97 97 ALA F O 1
ATOM 12501 N N . SER F 1 98 ? -12.298 89.354 12.343 1.00 31.74 98 SER F N 1
ATOM 12502 C CA . SER F 1 98 ? -12.656 90.079 11.112 1.00 36.12 98 SER F CA 1
ATOM 12503 C C . SER F 1 98 ? -11.616 91.161 10.814 1.00 36.82 98 SER F C 1
ATOM 12504 O O . SER F 1 98 ? -10.910 91.645 11.723 1.00 40.22 98 SER F O 1
ATOM 12507 N N . LEU F 1 99 ? -11.545 91.512 9.525 1.00 37.59 99 LEU F N 1
ATOM 12508 C CA . LEU F 1 99 ? -10.962 92.794 9.069 1.00 39.29 99 LEU F CA 1
ATOM 12509 C C . LEU F 1 99 ? -12.145 93.689 8.994 1.00 40.25 99 LEU F C 1
ATOM 12510 O O . LEU F 1 99 ? -13.228 93.160 8.641 1.00 40.05 99 LEU F O 1
ATOM 12515 N N . LEU F 1 100 ? -11.976 94.977 9.405 1.00 40.97 100 LEU F N 1
ATOM 12516 C CA . LEU F 1 100 ? -13.039 95.992 9.397 1.00 40.72 100 LEU F CA 1
ATOM 12517 C C . LEU F 1 100 ? -13.058 96.796 8.039 1.00 41.56 100 LEU F C 1
ATOM 12518 O O . LEU F 1 100 ? -12.422 96.362 7.084 1.00 41.03 100 LEU F O 1
ATOM 12523 N N . SER F 1 101 ? -13.864 97.864 7.957 1.00 44.61 101 SER F N 1
ATOM 12524 C CA . SER F 1 101 ? -14.181 98.636 6.720 1.00 49.38 101 SER F CA 1
ATOM 12525 C C . SER F 1 101 ? -12.971 99.351 6.163 1.00 51.02 101 SER F C 1
ATOM 12526 O O . SER F 1 101 ? -12.867 99.446 4.952 1.00 53.24 101 SER F O 1
ATOM 12529 N N . ALA F 1 102 ? -12.113 99.890 7.047 1.00 52.80 102 ALA F N 1
ATOM 12530 C CA . ALA F 1 102 ? -10.853 100.589 6.658 1.00 53.95 102 ALA F CA 1
ATOM 12531 C C . ALA F 1 102 ? -9.947 99.664 5.887 1.00 53.82 102 ALA F C 1
ATOM 12532 O O . ALA F 1 102 ? -9.692 99.867 4.682 1.00 54.45 102 ALA F O 1
ATOM 12534 N N . VAL F 1 103 ? -9.497 98.605 6.552 1.00 53.56 103 VAL F N 1
ATOM 12535 C CA . VAL F 1 103 ? -8.517 97.704 5.955 1.00 52.15 103 VAL F CA 1
ATOM 12536 C C . VAL F 1 103 ? -9.199 96.987 4.768 1.00 52.76 103 VAL F C 1
ATOM 12537 O O . VAL F 1 103 ? -8.541 96.597 3.799 1.00 53.46 103 VAL F O 1
ATOM 12541 N N . GLY F 1 104 ? -10.524 96.805 4.886 1.00 52.35 104 GLY F N 1
ATOM 12542 C CA . GLY F 1 104 ? -11.341 96.207 3.834 1.00 52.00 104 GLY F CA 1
ATOM 12543 C C . GLY F 1 104 ? -11.135 96.928 2.506 1.00 52.72 104 GLY F C 1
ATOM 12544 O O . GLY F 1 104 ? -10.953 96.257 1.476 1.00 50.77 104 GLY F O 1
ATOM 12545 N N . GLU F 1 105 ? -11.190 98.284 2.545 1.00 50.75 105 GLU F N 1
ATOM 12546 C CA . GLU F 1 105 ? -10.990 99.107 1.344 1.00 52.54 105 GLU F CA 1
ATOM 12547 C C . GLU F 1 105 ? -9.507 99.198 0.951 1.00 52.29 105 GLU F C 1
ATOM 12548 O O . GLU F 1 105 ? -9.170 99.075 -0.233 1.00 49.99 105 GLU F O 1
ATOM 12554 N N . ALA F 1 106 ? -8.646 99.368 1.959 1.00 54.26 106 ALA F N 1
ATOM 12555 C CA . ALA F 1 106 ? -7.224 99.617 1.723 1.00 56.20 106 ALA F CA 1
ATOM 12556 C C . ALA F 1 106 ? -6.616 98.344 1.089 1.00 58.34 106 ALA F C 1
ATOM 12557 O O . ALA F 1 106 ? -5.796 98.422 0.165 1.00 59.32 106 ALA F O 1
ATOM 12559 N N . ASN F 1 107 ? -7.113 97.179 1.524 1.00 60.93 107 ASN F N 1
ATOM 12560 C CA . ASN F 1 107 ? -6.582 95.852 1.145 1.00 60.71 107 ASN F CA 1
ATOM 12561 C C . ASN F 1 107 ? -7.753 94.858 1.027 1.00 60.17 107 ASN F C 1
ATOM 12562 O O . ASN F 1 107 ? -7.987 94.013 1.933 1.00 61.24 107 ASN F O 1
ATOM 12567 N N . PRO F 1 108 ? -8.486 94.944 -0.103 1.00 57.95 108 PRO F N 1
ATOM 12568 C CA . PRO F 1 108 ? -9.733 94.195 -0.276 1.00 57.13 108 PRO F CA 1
ATOM 12569 C C . PRO F 1 108 ? -9.555 92.663 -0.388 1.00 55.61 108 PRO F C 1
ATOM 12570 O O . PRO F 1 108 ? -10.507 91.906 -0.113 1.00 56.23 108 PRO F O 1
ATOM 12574 N N . SER F 1 109 ? -8.354 92.206 -0.716 1.00 52.61 109 SER F N 1
ATOM 12575 C CA . SER F 1 109 ? -8.198 90.783 -0.901 1.00 50.62 109 SER F CA 1
ATOM 12576 C C . SER F 1 109 ? -8.118 90.182 0.489 1.00 48.92 109 SER F C 1
ATOM 12577 O O . SER F 1 109 ? -8.539 89.002 0.716 1.00 49.35 109 SER F O 1
ATOM 12580 N N . LEU F 1 110 ? -7.566 90.965 1.416 1.00 46.02 110 LEU F N 1
ATOM 12581 C CA . LEU F 1 110 ? -7.251 90.382 2.675 1.00 43.59 110 LEU F CA 1
ATOM 12582 C C . LEU F 1 110 ? -8.545 90.157 3.405 1.00 41.03 110 LEU F C 1
ATOM 12583 O O . LEU F 1 110 ? -8.831 89.051 3.843 1.00 41.42 110 LEU F O 1
ATOM 12588 N N . ALA F 1 111 ? -9.341 91.199 3.475 1.00 39.01 111 ALA F N 1
ATOM 12589 C CA . ALA F 1 111 ? -10.581 91.180 4.172 1.00 38.99 111 ALA F CA 1
ATOM 12590 C C . ALA F 1 111 ? -11.456 90.034 3.700 1.00 38.67 111 ALA F C 1
ATOM 12591 O O . ALA F 1 111 ? -11.971 89.239 4.494 1.00 39.44 111 ALA F O 1
ATOM 12593 N N . LEU F 1 112 ? -11.555 89.918 2.402 1.00 39.77 112 LEU F N 1
ATOM 12594 C CA . LEU F 1 112 ? -12.311 88.878 1.776 1.00 40.79 112 LEU F CA 1
ATOM 12595 C C . LEU F 1 112 ? -11.892 87.460 2.267 1.00 42.09 112 LEU F C 1
ATOM 12596 O O . LEU F 1 112 ? -12.761 86.640 2.605 1.00 45.23 112 LEU F O 1
ATOM 12601 N N . SER F 1 113 ? -10.605 87.182 2.393 1.00 41.11 113 SER F N 1
ATOM 12602 C CA . SER F 1 113 ? -10.175 85.861 2.837 1.00 39.38 113 SER F CA 1
ATOM 12603 C C . SER F 1 113 ? -10.372 85.689 4.373 1.00 38.93 113 SER F C 1
ATOM 12604 O O . SER F 1 113 ? -10.792 84.616 4.808 1.00 39.64 113 SER F O 1
ATOM 12607 N N . VAL F 1 114 ? -10.099 86.705 5.208 1.00 35.82 114 VAL F N 1
ATOM 12608 C CA . VAL F 1 114 ? -10.216 86.515 6.690 1.00 32.30 114 VAL F CA 1
ATOM 12609 C C . VAL F 1 114 ? -11.659 86.363 7.043 1.00 31.53 114 VAL F C 1
ATOM 12610 O O . VAL F 1 114 ? -11.979 85.378 7.638 1.00 29.38 114 VAL F O 1
ATOM 12614 N N . ASN F 1 115 ? -12.510 87.232 6.492 1.00 29.27 115 ASN F N 1
ATOM 12615 C CA . ASN F 1 115 ? -13.983 87.275 6.806 1.00 30.11 115 ASN F CA 1
ATOM 12616 C C . ASN F 1 115 ? -14.706 86.032 6.273 1.00 31.55 115 ASN F C 1
ATOM 12617 O O . ASN F 1 115 ? -15.349 85.336 7.119 1.00 37.55 115 ASN F O 1
ATOM 12622 N N . THR F 1 116 ? -14.545 85.694 4.968 1.00 29.91 116 THR F N 1
ATOM 12623 C CA . THR F 1 116 ? -15.341 84.625 4.350 1.00 29.97 116 THR F CA 1
ATOM 12624 C C . THR F 1 116 ? -14.735 83.362 4.764 1.00 29.84 116 THR F C 1
ATOM 12625 O O . THR F 1 116 ? -15.470 82.482 5.129 1.00 33.68 116 THR F O 1
ATOM 12629 N N . ARG F 1 117 ? -13.415 83.255 4.779 1.00 31.03 117 ARG F N 1
ATOM 12630 C CA . ARG F 1 117 ? -12.823 81.992 5.216 1.00 33.69 117 ARG F CA 1
ATOM 12631 C C . ARG F 1 117 ? -12.855 81.704 6.758 1.00 33.24 117 ARG F C 1
ATOM 12632 O O . ARG F 1 117 ? -13.072 80.530 7.172 1.00 29.41 117 ARG F O 1
ATOM 12640 N N . GLY F 1 118 ? -12.709 82.746 7.600 1.00 32.87 118 GLY F N 1
ATOM 12641 C CA . GLY F 1 118 ? -12.925 82.560 9.003 1.00 32.97 118 GLY F CA 1
ATOM 12642 C C . GLY F 1 118 ? -14.376 82.114 9.269 1.00 35.50 118 GLY F C 1
ATOM 12643 O O . GLY F 1 118 ? -14.580 81.156 10.002 1.00 36.38 118 GLY F O 1
ATOM 12644 N N . ILE F 1 119 ? -15.389 82.709 8.630 1.00 34.85 119 ILE F N 1
ATOM 12645 C CA . ILE F 1 119 ? -16.706 82.201 8.973 1.00 35.87 119 ILE F CA 1
ATOM 12646 C C . ILE F 1 119 ? -17.090 80.800 8.414 1.00 35.63 119 ILE F C 1
ATOM 12647 O O . ILE F 1 119 ? -17.790 80.011 9.120 1.00 37.25 119 ILE F O 1
ATOM 12652 N N . GLN F 1 120 ? -16.614 80.479 7.222 1.00 30.78 120 GLN F N 1
ATOM 12653 C CA . GLN F 1 120 ? -16.792 79.144 6.694 1.00 30.25 120 GLN F CA 1
ATOM 12654 C C . GLN F 1 120 ? -16.166 78.063 7.526 1.00 26.15 120 GLN F C 1
ATOM 12655 O O . GLN F 1 120 ? -16.742 77.029 7.713 1.00 26.71 120 GLN F O 1
ATOM 12661 N N . ASN F 1 121 ? -14.967 78.270 7.991 1.00 28.57 121 ASN F N 1
ATOM 12662 C CA . ASN F 1 121 ? -14.306 77.301 8.820 1.00 28.67 121 ASN F CA 1
ATOM 12663 C C . ASN F 1 121 ? -15.005 77.144 10.136 1.00 29.75 121 ASN F C 1
ATOM 12664 O O . ASN F 1 121 ? -15.036 76.055 10.661 1.00 29.09 121 ASN F O 1
ATOM 12669 N N . VAL F 1 122 ? -15.613 78.234 10.637 1.00 31.32 122 VAL F N 1
ATOM 12670 C CA . VAL F 1 122 ? -16.263 78.188 11.964 1.00 31.24 122 VAL F CA 1
ATOM 12671 C C . VAL F 1 122 ? -17.512 77.353 11.833 1.00 32.39 122 VAL F C 1
ATOM 12672 O O . VAL F 1 122 ? -17.715 76.434 12.644 1.00 33.03 122 VAL F O 1
ATOM 12676 N N . LEU F 1 123 ? -18.255 77.560 10.760 1.00 32.65 123 LEU F N 1
ATOM 12677 C CA . LEU F 1 123 ? -19.503 76.801 10.567 1.00 34.27 123 LEU F CA 1
ATOM 12678 C C . LEU F 1 123 ? -19.221 75.304 10.288 1.00 32.93 123 LEU F C 1
ATOM 12679 O O . LEU F 1 123 ? -19.737 74.445 11.005 1.00 34.69 123 LEU F O 1
ATOM 12684 N N . GLU F 1 124 ? -18.324 75.008 9.342 1.00 32.68 124 GLU F N 1
ATOM 12685 C CA . GLU F 1 124 ? -17.848 73.611 9.089 1.00 31.89 124 GLU F CA 1
ATOM 12686 C C . GLU F 1 124 ? -17.481 72.962 10.406 1.00 29.46 124 GLU F C 1
ATOM 12687 O O . GLU F 1 124 ? -18.032 71.945 10.710 1.00 31.49 124 GLU F O 1
ATOM 12693 N N . LEU F 1 125 ? -16.582 73.545 11.189 1.00 29.45 125 LEU F N 1
ATOM 12694 C CA . LEU F 1 125 ? -16.358 73.005 12.537 1.00 29.61 125 LEU F CA 1
ATOM 12695 C C . LEU F 1 125 ? -17.596 72.945 13.412 1.00 26.93 125 LEU F C 1
ATOM 12696 O O . LEU F 1 125 ? -17.770 71.983 14.122 1.00 27.81 125 LEU F O 1
ATOM 12701 N N . ALA F 1 126 ? -18.489 73.944 13.361 1.00 28.60 126 ALA F N 1
ATOM 12702 C CA . ALA F 1 126 ? -19.663 73.947 14.230 1.00 27.37 126 ALA F CA 1
ATOM 12703 C C . ALA F 1 126 ? -20.518 72.722 13.856 1.00 29.80 126 ALA F C 1
ATOM 12704 O O . ALA F 1 126 ? -21.006 71.960 14.714 1.00 27.58 126 ALA F O 1
ATOM 12706 N N . LYS F 1 127 ? -20.604 72.477 12.553 1.00 30.14 127 LYS F N 1
ATOM 12707 C CA . LYS F 1 127 ? -21.165 71.263 12.158 1.00 33.92 127 LYS F CA 1
ATOM 12708 C C . LYS F 1 127 ? -20.426 69.959 12.536 1.00 35.28 127 LYS F C 1
ATOM 12709 O O . LYS F 1 127 ? -21.108 68.953 12.931 1.00 37.15 127 LYS F O 1
ATOM 12715 N N . GLN F 1 128 ? -19.114 69.869 12.331 1.00 33.44 128 GLN F N 1
ATOM 12716 C CA . GLN F 1 128 ? -18.511 68.556 12.624 1.00 34.62 128 GLN F CA 1
ATOM 12717 C C . GLN F 1 128 ? -18.505 68.295 14.123 1.00 36.32 128 GLN F C 1
ATOM 12718 O O . GLN F 1 128 ? -18.582 67.160 14.486 1.00 38.10 128 GLN F O 1
ATOM 12724 N N . TYR F 1 129 ? -18.518 69.324 14.981 1.00 34.01 129 TYR F N 1
ATOM 12725 C CA . TYR F 1 129 ? -18.300 69.121 16.393 1.00 32.89 129 TYR F CA 1
ATOM 12726 C C . TYR F 1 129 ? -19.559 69.498 17.181 1.00 34.95 129 TYR F C 1
ATOM 12727 O O . TYR F 1 129 ? -19.548 69.467 18.423 1.00 34.41 129 TYR F O 1
ATOM 12736 N N . GLN F 1 130 ? -20.659 69.793 16.470 1.00 37.49 130 GLN F N 1
ATOM 12737 C CA . GLN F 1 130 ? -21.909 70.262 17.066 1.00 39.95 130 GLN F CA 1
ATOM 12738 C C . GLN F 1 130 ? -21.664 71.439 17.931 1.00 39.80 130 GLN F C 1
ATOM 12739 O O . GLN F 1 130 ? -21.865 71.385 19.156 1.00 40.91 130 GLN F O 1
ATOM 12745 N N . LEU F 1 131 ? -21.191 72.509 17.331 1.00 37.79 131 LEU F N 1
ATOM 12746 C CA . LEU F 1 131 ? -20.978 73.646 18.161 1.00 35.93 131 LEU F CA 1
ATOM 12747 C C . LEU F 1 131 ? -22.076 74.621 17.922 1.00 34.83 131 LEU F C 1
ATOM 12748 O O . LEU F 1 131 ? -22.767 74.639 16.878 1.00 33.69 131 LEU F O 1
ATOM 12753 N N . ARG F 1 132 ? -22.215 75.502 18.868 1.00 34.39 132 ARG F N 1
ATOM 12754 C CA . ARG F 1 132 ? -23.034 76.668 18.508 1.00 35.90 132 ARG F CA 1
ATOM 12755 C C . ARG F 1 132 ? -22.188 77.807 18.153 1.00 31.63 132 ARG F C 1
ATOM 12756 O O . ARG F 1 132 ? -21.037 77.782 18.414 1.00 30.29 132 ARG F O 1
ATOM 12764 N N . VAL F 1 133 ? -22.768 78.816 17.522 1.00 33.07 133 VAL F N 1
ATOM 12765 C CA . VAL F 1 133 ? -21.942 79.931 17.082 1.00 32.56 133 VAL F CA 1
ATOM 12766 C C . VAL F 1 133 ? -22.615 81.258 17.176 1.00 31.15 133 VAL F C 1
ATOM 12767 O O . VAL F 1 133 ? -23.782 81.418 16.859 1.00 30.05 133 VAL F O 1
ATOM 12771 N N . PHE F 1 134 ? -21.827 82.204 17.638 1.00 29.12 134 PHE F N 1
ATOM 12772 C CA . PHE F 1 134 ? -22.242 83.573 17.631 1.00 29.99 134 PHE F CA 1
ATOM 12773 C C . PHE F 1 134 ? -21.238 84.237 16.732 1.00 30.11 134 PHE F C 1
ATOM 12774 O O . PHE F 1 134 ? -19.995 84.068 16.953 1.00 32.32 134 PHE F O 1
ATOM 12782 N N . ALA F 1 135 ? -21.721 85.021 15.781 1.00 29.00 135 ALA F N 1
ATOM 12783 C CA . ALA F 1 135 ? -20.860 85.873 14.954 1.00 28.58 135 ALA F CA 1
ATOM 12784 C C . ALA F 1 135 ? -21.539 87.253 14.714 1.00 29.83 135 ALA F C 1
ATOM 12785 O O . ALA F 1 135 ? -22.691 87.315 14.169 1.00 31.95 135 ALA F O 1
ATOM 12787 N N . PRO F 1 136 ? -20.814 88.348 14.925 1.00 30.58 136 PRO F N 1
ATOM 12788 C CA . PRO F 1 136 ? -21.413 89.604 14.595 1.00 31.99 136 PRO F CA 1
ATOM 12789 C C . PRO F 1 136 ? -21.634 89.850 13.074 1.00 32.76 136 PRO F C 1
ATOM 12790 O O . PRO F 1 136 ? -20.871 89.416 12.225 1.00 31.01 136 PRO F O 1
ATOM 12794 N N . SER F 1 137 ? -22.709 90.550 12.773 1.00 32.57 137 SER F N 1
ATOM 12795 C CA . SER F 1 137 ? -22.850 91.202 11.546 1.00 32.76 137 SER F CA 1
ATOM 12796 C C . SER F 1 137 ? -22.677 92.649 11.937 1.00 32.46 137 SER F C 1
ATOM 12797 O O . SER F 1 137 ? -22.098 92.930 13.015 1.00 35.49 137 SER F O 1
ATOM 12800 N N . THR F 1 138 ? -23.271 93.556 11.146 1.00 32.29 138 THR F N 1
ATOM 12801 C CA . THR F 1 138 ? -23.006 95.006 11.144 1.00 29.63 138 THR F CA 1
ATOM 12802 C C . THR F 1 138 ? -24.025 95.733 10.246 1.00 30.13 138 THR F C 1
ATOM 12803 O O . THR F 1 138 ? -24.578 95.150 9.271 1.00 26.39 138 THR F O 1
ATOM 12807 N N . ILE F 1 139 ? -24.197 97.028 10.541 1.00 29.50 139 ILE F N 1
ATOM 12808 C CA . ILE F 1 139 ? -25.084 97.914 9.768 1.00 29.69 139 ILE F CA 1
ATOM 12809 C C . ILE F 1 139 ? -24.560 98.152 8.393 1.00 30.72 139 ILE F C 1
ATOM 12810 O O . ILE F 1 139 ? -25.309 98.516 7.559 1.00 28.24 139 ILE F O 1
ATOM 12815 N N . ALA F 1 140 ? -23.277 97.841 8.169 1.00 32.25 140 ALA F N 1
ATOM 12816 C CA . ALA F 1 140 ? -22.635 97.981 6.844 1.00 33.60 140 ALA F CA 1
ATOM 12817 C C . ALA F 1 140 ? -23.087 96.884 5.932 1.00 36.16 140 ALA F C 1
ATOM 12818 O O . ALA F 1 140 ? -22.716 96.932 4.734 1.00 39.41 140 ALA F O 1
ATOM 12820 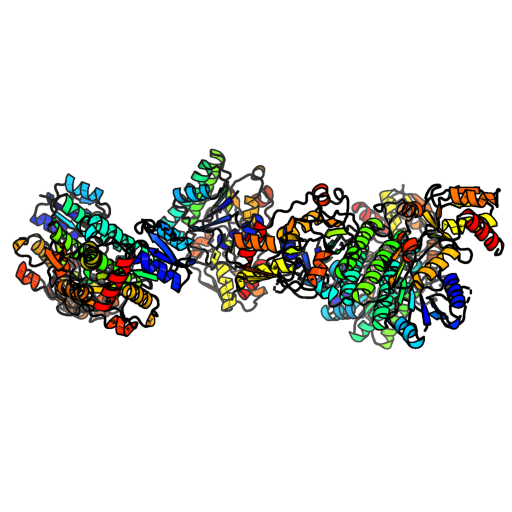N N . VAL F 1 141 ? -23.882 95.909 6.448 1.00 35.58 141 VAL F N 1
ATOM 12821 C CA . VAL F 1 141 ? -24.583 95.039 5.481 1.00 35.81 141 VAL F CA 1
ATOM 12822 C C . VAL F 1 141 ? -25.537 95.763 4.560 1.00 35.74 141 VAL F C 1
ATOM 12823 O O . VAL F 1 141 ? -25.872 95.233 3.496 1.00 36.83 141 VAL F O 1
ATOM 12827 N N . PHE F 1 142 ? -25.989 96.961 4.971 1.00 37.41 142 PHE F N 1
ATOM 12828 C CA . PHE F 1 142 ? -26.939 97.729 4.199 1.00 36.79 142 PHE F CA 1
ATOM 12829 C C . PHE F 1 142 ? -26.270 98.687 3.216 1.00 38.88 142 PHE F C 1
ATOM 12830 O O . PHE F 1 142 ? -25.108 99.108 3.442 1.00 38.36 142 PHE F O 1
ATOM 12838 N N . GLY F 1 143 ? -27.028 99.045 2.170 1.00 40.15 143 GLY F N 1
ATOM 12839 C CA . GLY F 1 143 ? -26.593 99.834 1.028 1.00 42.85 143 GLY F CA 1
ATOM 12840 C C . GLY F 1 143 ? -27.499 101.026 0.724 1.00 44.48 143 GLY F C 1
ATOM 12841 O O . GLY F 1 143 ? -28.507 101.263 1.447 1.00 44.46 143 GLY F O 1
ATOM 12842 N N . PRO F 1 144 ? -27.139 101.833 -0.320 1.00 44.85 144 PRO F N 1
ATOM 12843 C CA . PRO F 1 144 ? -27.876 103.089 -0.549 1.00 42.16 144 PRO F CA 1
ATOM 12844 C C . PRO F 1 144 ? -29.296 102.923 -1.006 1.00 40.20 144 PRO F C 1
ATOM 12845 O O . PRO F 1 144 ? -30.042 103.902 -0.920 1.00 42.30 144 PRO F O 1
ATOM 12849 N N . SER F 1 145 ? -29.652 101.736 -1.514 1.00 38.26 145 SER F N 1
ATOM 12850 C CA . SER F 1 145 ? -31.049 101.324 -1.851 1.00 38.13 145 SER F CA 1
ATOM 12851 C C . SER F 1 145 ? -31.800 100.649 -0.692 1.00 38.43 145 SER F C 1
ATOM 12852 O O . SER F 1 145 ? -32.905 100.128 -0.858 1.00 42.11 145 SER F O 1
ATOM 12855 N N . THR F 1 146 ? -31.189 100.629 0.478 1.00 36.31 146 THR F N 1
ATOM 12856 C CA . THR F 1 146 ? -31.847 100.145 1.634 1.00 37.10 146 THR F CA 1
ATOM 12857 C C . THR F 1 146 ? -32.516 101.383 2.252 1.00 37.76 146 THR F C 1
ATOM 12858 O O . THR F 1 146 ? -31.914 102.436 2.282 1.00 40.55 146 THR F O 1
ATOM 12862 N N . PRO F 1 147 ? -33.781 101.246 2.682 1.00 36.41 147 PRO F N 1
ATOM 12863 C CA . PRO F 1 147 ? -34.518 102.282 3.395 1.00 37.50 147 PRO F CA 1
ATOM 12864 C C . PRO F 1 147 ? -33.709 102.630 4.653 1.00 39.01 147 PRO F C 1
ATOM 12865 O O . PRO F 1 147 ? -33.405 101.724 5.495 1.00 38.64 147 PRO F O 1
ATOM 12869 N N . GLN F 1 148 ? -33.306 103.907 4.720 1.00 40.09 148 GLN F N 1
ATOM 12870 C CA . GLN F 1 148 ? -32.306 104.381 5.682 1.00 40.24 148 GLN F CA 1
ATOM 12871 C C . GLN F 1 148 ? -32.743 104.857 7.094 1.00 39.75 148 GLN F C 1
ATOM 12872 O O . GLN F 1 148 ? -31.902 104.959 8.018 1.00 39.87 148 GLN F O 1
ATOM 12878 N N . ASP F 1 149 ? -34.044 105.053 7.278 1.00 38.51 149 ASP F N 1
ATOM 12879 C CA . ASP F 1 149 ? -34.641 105.380 8.592 1.00 39.11 149 ASP F CA 1
ATOM 12880 C C . ASP F 1 149 ? -35.345 104.164 9.073 1.00 39.51 149 ASP F C 1
ATOM 12881 O O . ASP F 1 149 ? -36.135 103.537 8.365 1.00 38.59 149 ASP F O 1
ATOM 12886 N N . GLU F 1 150 ? -35.098 103.809 10.305 1.00 41.63 150 GLU F N 1
ATOM 12887 C CA . GLU F 1 150 ? -35.843 102.689 10.857 1.00 43.81 150 GLU F CA 1
ATOM 12888 C C . GLU F 1 150 ? -35.698 101.423 9.984 1.00 42.74 150 GLU F C 1
ATOM 12889 O O . GLU F 1 150 ? -36.652 100.619 9.824 1.00 43.56 150 GLU F O 1
ATOM 12895 N N . THR F 1 151 ? -34.483 101.252 9.445 1.00 41.74 151 THR F N 1
ATOM 12896 C CA . THR F 1 151 ? -34.072 99.985 8.750 1.00 41.63 151 THR F CA 1
ATOM 12897 C C . THR F 1 151 ? -34.563 98.649 9.442 1.00 37.86 151 THR F C 1
ATOM 12898 O O . THR F 1 151 ? -34.120 98.312 10.584 1.00 33.88 151 THR F O 1
ATOM 12902 N N . PRO F 1 152 ? -35.409 97.898 8.701 1.00 35.86 152 PRO F N 1
ATOM 12903 C CA . PRO F 1 152 ? -36.021 96.607 9.110 1.00 38.33 152 PRO F CA 1
ATOM 12904 C C . PRO F 1 152 ? -34.965 95.539 9.149 1.00 39.17 152 PRO F C 1
ATOM 12905 O O . PRO F 1 152 ? -33.949 95.677 8.484 1.00 37.44 152 PRO F O 1
ATOM 12909 N N . ASP F 1 153 ? -35.226 94.505 9.951 1.00 40.63 153 ASP F N 1
ATOM 12910 C CA . ASP F 1 153 ? -34.437 93.250 10.001 1.00 40.31 153 ASP F CA 1
ATOM 12911 C C . ASP F 1 153 ? -34.402 92.579 8.656 1.00 38.90 153 ASP F C 1
ATOM 12912 O O . ASP F 1 153 ? -33.338 92.056 8.233 1.00 38.74 153 ASP F O 1
ATOM 12917 N N . THR F 1 154 ? -35.526 92.631 7.955 1.00 35.83 154 THR F N 1
ATOM 12918 C CA . THR F 1 154 ? -35.467 91.990 6.691 1.00 38.57 154 THR F CA 1
ATOM 12919 C C . THR F 1 154 ? -35.793 92.918 5.501 1.00 38.39 154 THR F C 1
ATOM 12920 O O . THR F 1 154 ? -36.909 93.387 5.325 1.00 41.27 154 THR F O 1
ATOM 12924 N N . THR F 1 155 ? -34.767 93.240 4.748 1.00 37.40 155 THR F N 1
ATOM 12925 C CA . THR F 1 155 ? -34.826 94.372 3.828 1.00 38.14 155 THR F CA 1
ATOM 12926 C C . THR F 1 155 ? -33.905 94.181 2.567 1.00 38.08 155 THR F C 1
ATOM 12927 O O . THR F 1 155 ? -33.450 93.090 2.254 1.00 36.40 155 THR F O 1
ATOM 12931 N N . ILE F 1 156 ? -33.725 95.241 1.789 1.00 39.06 156 ILE F N 1
ATOM 12932 C CA . ILE F 1 156 ? -32.753 95.218 0.658 1.00 38.65 156 ILE F CA 1
ATOM 12933 C C . ILE F 1 156 ? -31.320 95.407 1.254 1.00 37.86 156 ILE F C 1
ATOM 12934 O O . ILE F 1 156 ? -31.074 96.300 2.136 1.00 39.10 156 ILE F O 1
ATOM 12939 N N . MET F 1 157 ? -30.417 94.515 0.874 1.00 35.31 157 MET F N 1
ATOM 12940 C CA . MET F 1 157 ? -29.056 94.602 1.354 1.00 36.23 157 MET F CA 1
ATOM 12941 C C . MET F 1 157 ? -28.052 94.653 0.168 1.00 34.87 157 MET F C 1
ATOM 12942 O O . MET F 1 157 ? -27.743 93.617 -0.349 1.00 37.61 157 MET F O 1
ATOM 12947 N N . ARG F 1 158 ? -27.577 95.819 -0.270 1.00 32.58 158 ARG F N 1
ATOM 12948 C CA . ARG F 1 158 ? -26.601 95.867 -1.430 1.00 33.45 158 ARG F CA 1
ATOM 12949 C C . ARG F 1 158 ? -25.431 96.728 -1.088 1.00 34.84 158 ARG F C 1
ATOM 12950 O O . ARG F 1 158 ? -25.302 97.804 -1.648 1.00 37.25 158 ARG F O 1
ATOM 12958 N N . PRO F 1 159 ? -24.584 96.265 -0.147 1.00 35.75 159 PRO F N 1
ATOM 12959 C CA . PRO F 1 159 ? -23.614 97.127 0.464 1.00 34.88 159 PRO F CA 1
ATOM 12960 C C . PRO F 1 159 ? -22.583 97.443 -0.533 1.00 34.71 159 PRO F C 1
ATOM 12961 O O . PRO F 1 159 ? -22.290 96.584 -1.396 1.00 36.23 159 PRO F O 1
ATOM 12965 N N . THR F 1 160 ? -21.958 98.607 -0.355 1.00 33.99 160 THR F N 1
ATOM 12966 C CA . THR F 1 160 ? -20.892 99.088 -1.254 1.00 33.21 160 THR F CA 1
ATOM 12967 C C . THR F 1 160 ? -19.527 98.746 -0.651 1.00 34.90 160 THR F C 1
ATOM 12968 O O . THR F 1 160 ? -18.540 99.112 -1.180 1.00 35.81 160 THR F O 1
ATOM 12972 N N . THR F 1 161 ? -19.428 98.179 0.559 1.00 35.14 161 THR F N 1
ATOM 12973 C CA . THR F 1 161 ? -18.065 98.029 1.025 1.00 31.47 161 THR F CA 1
ATOM 12974 C C . THR F 1 161 ? -17.695 96.530 0.988 1.00 29.63 161 THR F C 1
ATOM 12975 O O . THR F 1 161 ? -18.589 95.705 1.055 1.00 29.48 161 THR F O 1
ATOM 12979 N N . MET F 1 162 ? -16.408 96.215 0.891 1.00 26.82 162 MET F N 1
ATOM 12980 C CA . MET F 1 162 ? -15.956 94.826 0.927 1.00 29.69 162 MET F CA 1
ATOM 12981 C C . MET F 1 162 ? -16.340 94.273 2.300 1.00 29.41 162 MET F C 1
ATOM 12982 O O . MET F 1 162 ? -16.936 93.177 2.482 1.00 29.36 162 MET F O 1
ATOM 12987 N N . TYR F 1 163 ? -16.063 95.074 3.287 1.00 31.56 163 TYR F N 1
ATOM 12988 C CA . TYR F 1 163 ? -16.411 94.647 4.616 1.00 34.24 163 TYR F CA 1
ATOM 12989 C C . TYR F 1 163 ? -17.885 94.331 4.714 1.00 34.42 163 TYR F C 1
ATOM 12990 O O . TYR F 1 163 ? -18.229 93.272 5.233 1.00 36.89 163 TYR F O 1
ATOM 12999 N N . GLY F 1 164 ? -18.740 95.216 4.217 1.00 32.01 164 GLY F N 1
ATOM 13000 C CA . GLY F 1 164 ? -20.155 94.909 4.255 1.00 33.40 164 GLY F CA 1
ATOM 13001 C C . GLY F 1 164 ? -20.639 93.617 3.583 1.00 34.66 164 GLY F C 1
ATOM 13002 O O . GLY F 1 164 ? -21.397 92.799 4.189 1.00 36.89 164 GLY F O 1
ATOM 13003 N N . LEU F 1 165 ? -20.214 93.419 2.357 1.00 30.18 165 LEU F N 1
ATOM 13004 C CA . LEU F 1 165 ? -20.607 92.266 1.604 1.00 28.19 165 LEU F CA 1
ATOM 13005 C C . LEU F 1 165 ? -20.021 90.965 2.187 1.00 26.03 165 LEU F C 1
ATOM 13006 O O . LEU F 1 165 ? -20.705 89.969 2.280 1.00 25.84 165 LEU F O 1
ATOM 13011 N N . THR F 1 166 ? -18.779 90.952 2.619 1.00 28.53 166 THR F N 1
ATOM 13012 C CA . THR F 1 166 ? -18.385 89.742 3.414 1.00 32.31 166 THR F CA 1
ATOM 13013 C C . THR F 1 166 ? -19.372 89.395 4.583 1.00 31.54 166 THR F C 1
ATOM 13014 O O . THR F 1 166 ? -19.465 88.183 4.901 1.00 35.02 166 THR F O 1
ATOM 13018 N N . LYS F 1 167 ? -20.094 90.393 5.138 1.00 28.65 167 LYS F N 1
ATOM 13019 C CA . LYS F 1 167 ? -21.018 90.212 6.312 1.00 29.05 167 LYS F CA 1
ATOM 13020 C C . LYS F 1 167 ? -22.431 89.734 5.919 1.00 30.41 167 LYS F C 1
ATOM 13021 O O . LYS F 1 167 ? -23.060 88.952 6.658 1.00 33.18 167 LYS F O 1
ATOM 13027 N N . VAL F 1 168 ? -22.941 90.162 4.768 1.00 30.67 168 VAL F N 1
ATOM 13028 C CA . VAL F 1 168 ? -24.074 89.465 4.184 1.00 31.68 168 VAL F CA 1
ATOM 13029 C C . VAL F 1 168 ? -23.763 87.933 4.098 1.00 32.15 168 VAL F C 1
ATOM 13030 O O . VAL F 1 168 ? -24.618 87.059 4.406 1.00 36.58 168 VAL F O 1
ATOM 13034 N N . HIS F 1 169 ? -22.548 87.576 3.695 1.00 29.91 169 HIS F N 1
ATOM 13035 C CA . HIS F 1 169 ? -22.211 86.146 3.482 1.00 27.84 169 HIS F CA 1
ATOM 13036 C C . HIS F 1 169 ? -22.162 85.499 4.884 1.00 28.30 169 HIS F C 1
ATOM 13037 O O . HIS F 1 169 ? -22.638 84.367 5.058 1.00 27.95 169 HIS F O 1
ATOM 13044 N N . VAL F 1 170 ? -21.560 86.185 5.872 1.00 28.00 170 VAL F N 1
ATOM 13045 C CA . VAL F 1 170 ? -21.603 85.670 7.225 1.00 28.74 170 VAL F CA 1
ATOM 13046 C C . VAL F 1 170 ? -23.060 85.363 7.582 1.00 29.99 170 VAL F C 1
ATOM 13047 O O . VAL F 1 170 ? -23.342 84.176 7.958 1.00 30.60 170 VAL F O 1
ATOM 13051 N N . GLU F 1 171 ? -23.985 86.333 7.333 1.00 27.69 171 GLU F N 1
ATOM 13052 C CA . GLU F 1 171 ? -25.400 86.147 7.657 1.00 28.21 171 GLU F CA 1
ATOM 13053 C C . GLU F 1 171 ? -26.042 85.013 6.925 1.00 28.44 171 GLU F C 1
ATOM 13054 O O . GLU F 1 171 ? -26.584 84.124 7.547 1.00 27.57 171 GLU F O 1
ATOM 13060 N N . LEU F 1 172 ? -25.954 84.999 5.582 1.00 29.66 172 LEU F N 1
ATOM 13061 C CA . LEU F 1 172 ? -26.588 83.933 4.806 1.00 29.35 172 LEU F CA 1
ATOM 13062 C C . LEU F 1 172 ? -26.004 82.520 5.088 1.00 29.54 172 LEU F C 1
ATOM 13063 O O . LEU F 1 172 ? -26.760 81.519 5.113 1.00 29.61 172 LEU F O 1
ATOM 13068 N N . LEU F 1 173 ? -24.688 82.403 5.288 1.00 30.49 173 LEU F N 1
ATOM 13069 C CA . LEU F 1 173 ? -24.145 81.065 5.498 1.00 31.03 173 LEU F CA 1
ATOM 13070 C C . LEU F 1 173 ? -24.472 80.546 6.918 1.00 31.04 173 LEU F C 1
ATOM 13071 O O . LEU F 1 173 ? -24.637 79.313 7.060 1.00 27.87 173 LEU F O 1
ATOM 13076 N N . GLY F 1 174 ? -24.573 81.465 7.912 1.00 31.85 174 GLY F N 1
ATOM 13077 C CA . GLY F 1 174 ? -24.920 81.111 9.330 1.00 33.73 174 GLY F CA 1
ATOM 13078 C C . GLY F 1 174 ? -26.401 80.652 9.358 1.00 35.32 174 GLY F C 1
ATOM 13079 O O . GLY F 1 174 ? -26.789 79.619 9.913 1.00 33.73 174 GLY F O 1
ATOM 13080 N N . GLU F 1 175 ? -27.242 81.402 8.684 1.00 35.63 175 GLU F N 1
ATOM 13081 C CA . GLU F 1 175 ? -28.612 81.054 8.625 1.00 36.22 175 GLU F CA 1
ATOM 13082 C C . GLU F 1 175 ? -28.752 79.693 7.893 1.00 35.97 175 GLU F C 1
ATOM 13083 O O . GLU F 1 175 ? -29.564 78.826 8.284 1.00 35.44 175 GLU F O 1
ATOM 13089 N N . TYR F 1 176 ? -27.935 79.491 6.852 1.00 34.85 176 TYR F N 1
ATOM 13090 C CA . TYR F 1 176 ? -28.095 78.270 6.062 1.00 32.67 176 TYR F CA 1
ATOM 13091 C C . TYR F 1 176 ? -27.633 77.025 6.897 1.00 31.30 176 TYR F C 1
ATOM 13092 O O . TYR F 1 176 ? -28.317 76.050 6.968 1.00 32.08 176 TYR F O 1
ATOM 13101 N N . TYR F 1 177 ? -26.509 77.094 7.567 1.00 29.72 177 TYR F N 1
ATOM 13102 C CA . TYR F 1 177 ? -26.111 76.104 8.583 1.00 30.26 177 TYR F CA 1
ATOM 13103 C C . TYR F 1 177 ? -27.137 75.779 9.681 1.00 33.57 177 TYR F C 1
ATOM 13104 O O . TYR F 1 177 ? -27.235 74.595 10.119 1.00 33.98 177 TYR F O 1
ATOM 13113 N N . TYR F 1 178 ? -27.885 76.818 10.122 1.00 32.55 178 TYR F N 1
ATOM 13114 C CA . TYR F 1 178 ? -28.947 76.675 11.081 1.00 34.54 178 TYR F CA 1
ATOM 13115 C C . TYR F 1 178 ? -29.978 75.713 10.468 1.00 36.35 178 TYR F C 1
ATOM 13116 O O . TYR F 1 178 ? -30.240 74.638 11.032 1.00 36.43 178 TYR F O 1
ATOM 13125 N N . ASN F 1 179 ? -30.509 76.087 9.302 1.00 38.25 179 ASN F N 1
ATOM 13126 C CA . ASN F 1 179 ? -31.661 75.393 8.720 1.00 40.58 179 ASN F CA 1
ATOM 13127 C C . ASN F 1 179 ? -31.209 74.146 8.089 1.00 42.39 179 ASN F C 1
ATOM 13128 O O . ASN F 1 179 ? -32.006 73.241 8.000 1.00 43.58 179 ASN F O 1
ATOM 13133 N N . LYS F 1 180 ? -29.949 74.057 7.659 1.00 42.25 180 LYS F N 1
ATOM 13134 C CA . LYS F 1 180 ? -29.544 72.826 6.991 1.00 43.44 180 LYS F CA 1
ATOM 13135 C C . LYS F 1 180 ? -29.039 71.717 7.927 1.00 42.44 180 LYS F C 1
ATOM 13136 O O . LYS F 1 180 ? -29.312 70.557 7.670 1.00 42.08 180 LYS F O 1
ATOM 13142 N N . PHE F 1 181 ? -28.319 72.070 8.982 1.00 39.54 181 PHE F N 1
ATOM 13143 C CA . PHE F 1 181 ? -27.620 71.128 9.796 1.00 38.47 181 PHE F CA 1
ATOM 13144 C C . PHE F 1 181 ? -27.882 71.340 11.284 1.00 38.23 181 PHE F C 1
ATOM 13145 O O . PHE F 1 181 ? -27.219 70.732 12.143 1.00 37.22 181 PHE F O 1
ATOM 13153 N N . GLY F 1 182 ? -28.776 72.262 11.600 1.00 37.01 182 GLY F N 1
ATOM 13154 C CA . GLY F 1 182 ? -29.111 72.499 12.992 1.00 36.22 182 GLY F CA 1
ATOM 13155 C C . GLY F 1 182 ? -27.918 73.063 13.771 1.00 34.68 182 GLY F C 1
ATOM 13156 O O . GLY F 1 182 ? -27.756 72.834 14.952 1.00 32.41 182 GLY F O 1
ATOM 13157 N N . VAL F 1 183 ? -27.070 73.809 13.106 1.00 33.25 183 VAL F N 1
ATOM 13158 C CA . VAL F 1 183 ? -26.097 74.502 13.877 1.00 32.49 183 VAL F CA 1
ATOM 13159 C C . VAL F 1 183 ? -26.843 75.689 14.510 1.00 34.27 183 VAL F C 1
ATOM 13160 O O . VAL F 1 183 ? -27.408 76.546 13.783 1.00 33.10 183 VAL F O 1
ATOM 13164 N N . ASP F 1 184 ? -26.861 75.728 15.848 1.00 34.64 184 ASP F N 1
ATOM 13165 C CA . ASP F 1 184 ? -27.396 76.918 16.475 1.00 35.61 184 ASP F CA 1
ATOM 13166 C C . ASP F 1 184 ? -26.472 78.136 16.143 1.00 34.39 184 ASP F C 1
ATOM 13167 O O . ASP F 1 184 ? -25.386 78.243 16.701 1.00 34.62 184 ASP F O 1
ATOM 13172 N N . PHE F 1 185 ? -26.929 79.013 15.244 1.00 33.70 185 PHE F N 1
ATOM 13173 C CA . PHE F 1 185 ? -26.127 80.086 14.692 1.00 31.13 185 PHE F CA 1
ATOM 13174 C C . PHE F 1 185 ? -26.848 81.296 15.152 1.00 30.03 185 PHE F C 1
ATOM 13175 O O . PHE F 1 185 ? -28.045 81.374 14.918 1.00 29.56 185 PHE F O 1
ATOM 13183 N N . ARG F 1 186 ? -26.197 82.272 15.786 1.00 28.99 186 ARG F N 1
ATOM 13184 C CA . ARG F 1 186 ? -26.943 83.559 16.078 1.00 30.47 186 ARG F CA 1
ATOM 13185 C C . ARG F 1 186 ? -26.086 84.758 15.852 1.00 30.14 186 ARG F C 1
ATOM 13186 O O . ARG F 1 186 ? -24.843 84.679 15.986 1.00 28.95 186 ARG F O 1
ATOM 13194 N N . SER F 1 187 ? -26.742 85.857 15.479 1.00 29.13 187 SER F N 1
ATOM 13195 C CA . SER F 1 187 ? -25.989 87.034 15.090 1.00 28.36 187 SER F CA 1
ATOM 13196 C C . SER F 1 187 ? -26.680 88.314 15.396 1.00 28.17 187 SER F C 1
ATOM 13197 O O . SER F 1 187 ? -27.911 88.420 15.326 1.00 28.31 187 SER F O 1
ATOM 13200 N N . VAL F 1 188 ? -25.857 89.322 15.622 1.00 30.06 188 VAL F N 1
ATOM 13201 C CA . VAL F 1 188 ? -26.329 90.613 15.865 1.00 34.34 188 VAL F CA 1
ATOM 13202 C C . VAL F 1 188 ? -25.638 91.650 15.042 1.00 36.52 188 VAL F C 1
ATOM 13203 O O . VAL F 1 188 ? -24.360 91.639 14.925 1.00 34.99 188 VAL F O 1
ATOM 13207 N N . ARG F 1 189 ? -26.467 92.537 14.436 1.00 40.13 189 ARG F N 1
ATOM 13208 C CA . ARG F 1 189 ? -25.944 93.630 13.509 1.00 40.69 189 ARG F CA 1
ATOM 13209 C C . ARG F 1 189 ? -25.545 94.773 14.380 1.00 42.35 189 ARG F C 1
ATOM 13210 O O . ARG F 1 189 ? -26.389 95.584 14.845 1.00 42.16 189 ARG F O 1
ATOM 13218 N N . TYR F 1 190 ? -24.258 94.833 14.672 1.00 44.44 190 TYR F N 1
ATOM 13219 C CA . TYR F 1 190 ? -23.865 95.952 15.548 1.00 43.76 190 TYR F CA 1
ATOM 13220 C C . TYR F 1 190 ? -23.951 97.253 14.749 1.00 44.26 190 TYR F C 1
ATOM 13221 O O . TYR F 1 190 ? -23.601 97.314 13.531 1.00 45.90 190 TYR F O 1
ATOM 13230 N N . PRO F 1 191 ? -24.421 98.304 15.430 1.00 42.89 191 PRO F N 1
ATOM 13231 C CA . PRO F 1 191 ? -24.363 99.648 14.921 1.00 40.93 191 PRO F CA 1
ATOM 13232 C C . PRO F 1 191 ? -22.939 100.200 15.238 1.00 39.58 191 PRO F C 1
ATOM 13233 O O . PRO F 1 191 ? -22.084 99.406 15.574 1.00 36.90 191 PRO F O 1
ATOM 13237 N N . GLY F 1 192 ? -22.674 101.515 15.119 1.00 39.32 192 GLY F N 1
ATOM 13238 C CA . GLY F 1 192 ? -21.371 102.091 15.548 1.00 37.60 192 GLY F CA 1
ATOM 13239 C C . GLY F 1 192 ? -21.214 101.786 17.034 1.00 40.02 192 GLY F C 1
ATOM 13240 O O . GLY F 1 192 ? -22.202 101.951 17.812 1.00 38.23 192 GLY F O 1
ATOM 13241 N N . VAL F 1 193 ? -20.028 101.262 17.432 1.00 39.98 193 VAL F N 1
ATOM 13242 C CA . VAL F 1 193 ? -19.769 100.914 18.847 1.00 39.51 193 VAL F CA 1
ATOM 13243 C C . VAL F 1 193 ? -18.708 101.898 19.480 1.00 39.59 193 VAL F C 1
ATOM 13244 O O . VAL F 1 193 ? -17.633 102.028 18.977 1.00 37.41 193 VAL F O 1
ATOM 13248 N N . ILE F 1 194 ? -19.008 102.497 20.639 1.00 38.60 194 ILE F N 1
ATOM 13249 C CA . ILE F 1 194 ? -18.124 103.417 21.257 1.00 39.40 194 ILE F CA 1
ATOM 13250 C C . ILE F 1 194 ? -17.571 102.836 22.549 1.00 41.87 194 ILE F C 1
ATOM 13251 O O . ILE F 1 194 ? -18.322 102.263 23.327 1.00 38.81 194 ILE F O 1
ATOM 13256 N N . SER F 1 195 ? -16.270 103.034 22.805 1.00 45.46 195 SER F N 1
ATOM 13257 C CA . SER F 1 195 ? -15.658 102.661 24.093 1.00 51.45 195 SER F CA 1
ATOM 13258 C C . SER F 1 195 ? -14.412 103.413 24.454 1.00 53.02 195 SER F C 1
ATOM 13259 O O . SER F 1 195 ? -13.680 103.947 23.574 1.00 51.56 195 SER F O 1
ATOM 13262 N N . SER F 1 196 ? -14.165 103.440 25.771 1.00 55.78 196 SER F N 1
ATOM 13263 C CA . SER F 1 196 ? -13.000 104.137 26.322 1.00 56.75 196 SER F CA 1
ATOM 13264 C C . SER F 1 196 ? -11.683 103.349 26.190 1.00 58.79 196 SER F C 1
ATOM 13265 O O . SER F 1 196 ? -10.610 103.956 26.165 1.00 60.32 196 SER F O 1
ATOM 13268 N N . GLU F 1 197 ? -11.757 102.014 26.096 1.00 60.88 197 GLU F N 1
ATOM 13269 C CA . GLU F 1 197 ? -10.547 101.174 26.167 1.00 60.77 197 GLU F CA 1
ATOM 13270 C C . GLU F 1 197 ? -9.857 100.691 24.939 1.00 61.53 197 GLU F C 1
ATOM 13271 O O . GLU F 1 197 ? -8.639 100.525 24.970 1.00 61.74 197 GLU F O 1
ATOM 13277 N N . ALA F 1 198 ? -10.606 100.435 23.879 1.00 62.15 198 ALA F N 1
ATOM 13278 C CA . ALA F 1 198 ? -9.996 100.117 22.604 1.00 63.65 198 ALA F CA 1
ATOM 13279 C C . ALA F 1 198 ? -9.641 101.406 21.934 1.00 64.54 198 ALA F C 1
ATOM 13280 O O . ALA F 1 198 ? -10.356 102.411 22.044 1.00 67.10 198 ALA F O 1
ATOM 13282 N N . LEU F 1 199 ? -8.522 101.417 21.249 1.00 64.50 199 LEU F N 1
ATOM 13283 C CA . LEU F 1 199 ? -8.054 102.619 20.629 1.00 64.65 199 LEU F CA 1
ATOM 13284 C C . LEU F 1 199 ? -8.770 102.816 19.339 1.00 65.40 199 LEU F C 1
ATOM 13285 O O . LEU F 1 199 ? -9.044 101.884 18.641 1.00 65.37 199 LEU F O 1
ATOM 13290 N N . PRO F 1 200 ? -9.042 104.057 19.020 1.00 66.82 200 PRO F N 1
ATOM 13291 C CA . PRO F 1 200 ? -9.697 104.420 17.771 1.00 66.53 200 PRO F CA 1
ATOM 13292 C C . PRO F 1 200 ? -8.873 104.082 16.566 1.00 66.76 200 PRO F C 1
ATOM 13293 O O . PRO F 1 200 ? -7.673 104.263 16.553 1.00 67.32 200 PRO F O 1
ATOM 13297 N N . GLY F 1 201 ? -9.559 103.593 15.548 1.00 65.52 201 GLY F N 1
ATOM 13298 C CA . GLY F 1 201 ? -8.939 103.134 14.334 1.00 64.03 201 GLY F CA 1
ATOM 13299 C C . GLY F 1 201 ? -9.277 104.076 13.230 1.00 62.70 201 GLY F C 1
ATOM 13300 O O . GLY F 1 201 ? -9.361 105.245 13.453 1.00 63.89 201 GLY F O 1
ATOM 13301 N N . GLY F 1 202 ? -9.473 103.551 12.038 1.00 60.08 202 GLY F N 1
ATOM 13302 C CA . GLY F 1 202 ? -9.812 104.363 10.906 1.00 55.64 202 GLY F CA 1
ATOM 13303 C C . GLY F 1 202 ? -11.200 104.090 10.404 1.00 53.70 202 GLY F C 1
ATOM 13304 O O . GLY F 1 202 ? -11.464 104.191 9.232 1.00 53.01 202 GLY F O 1
ATOM 13305 N N . GLY F 1 203 ? -12.084 103.743 11.316 1.00 50.47 203 GLY F N 1
ATOM 13306 C CA . GLY F 1 203 ? -13.444 103.423 10.974 1.00 46.89 203 GLY F CA 1
ATOM 13307 C C . GLY F 1 203 ? -14.277 104.642 10.740 1.00 46.76 203 GLY F C 1
ATOM 13308 O O . GLY F 1 203 ? -13.955 105.692 11.190 1.00 44.50 203 GLY F O 1
ATOM 13309 N N . THR F 1 204 ? -15.360 104.450 10.020 1.00 45.32 204 THR F N 1
ATOM 13310 C CA . THR F 1 204 ? -16.335 105.468 9.661 1.00 40.06 204 THR F CA 1
ATOM 13311 C C . THR F 1 204 ? -17.018 105.879 10.935 1.00 39.48 204 THR F C 1
ATOM 13312 O O . THR F 1 204 ? -17.103 107.072 11.209 1.00 41.33 204 THR F O 1
ATOM 13316 N N . THR F 1 205 ? -17.497 104.936 11.733 1.00 36.16 205 THR F N 1
ATOM 13317 C CA . THR F 1 205 ? -18.096 105.345 12.996 1.00 38.90 205 THR F CA 1
ATOM 13318 C C . THR F 1 205 ? -17.117 105.717 14.101 1.00 38.91 205 THR F C 1
ATOM 13319 O O . THR F 1 205 ? -17.544 106.046 15.180 1.00 40.44 205 THR F O 1
ATOM 13323 N N . ASP F 1 206 ? -15.816 105.679 13.830 1.00 40.01 206 ASP F N 1
ATOM 13324 C CA . ASP F 1 206 ? -14.784 105.847 14.827 1.00 40.67 206 ASP F CA 1
ATOM 13325 C C . ASP F 1 206 ? -14.601 107.247 15.250 1.00 41.21 206 ASP F C 1
ATOM 13326 O O . ASP F 1 206 ? -14.022 107.483 16.321 1.00 42.74 206 ASP F O 1
ATOM 13331 N N . TYR F 1 207 ? -15.056 108.198 14.430 1.00 40.95 207 TYR F N 1
ATOM 13332 C CA . TYR F 1 207 ? -14.989 109.602 14.856 1.00 41.30 207 TYR F CA 1
ATOM 13333 C C . TYR F 1 207 ? -15.488 109.770 16.295 1.00 41.45 207 TYR F C 1
ATOM 13334 O O . TYR F 1 207 ? -14.982 110.619 17.020 1.00 44.25 207 TYR F O 1
ATOM 13343 N N . ALA F 1 208 ? -16.440 108.929 16.705 1.00 41.52 208 ALA F N 1
ATOM 13344 C CA . ALA F 1 208 ? -17.096 109.067 18.012 1.00 42.72 208 ALA F CA 1
ATOM 13345 C C . ALA F 1 208 ? -16.317 108.510 19.179 1.00 44.15 208 ALA F C 1
ATOM 13346 O O . ALA F 1 208 ? -16.733 108.655 20.343 1.00 42.73 208 ALA F O 1
ATOM 13348 N N . VAL F 1 209 ? -15.189 107.875 18.850 1.00 45.72 209 VAL F N 1
ATOM 13349 C CA . VAL F 1 209 ? -14.221 107.483 19.846 1.00 46.31 209 VAL F CA 1
ATOM 13350 C C . VAL F 1 209 ? -13.116 108.560 19.929 1.00 47.10 209 VAL F C 1
ATOM 13351 O O . VAL F 1 209 ? -12.744 108.941 21.028 1.00 47.30 209 VAL F O 1
ATOM 13355 N N . GLU F 1 210 ? -12.626 109.050 18.770 1.00 46.56 210 GLU F N 1
ATOM 13356 C CA . GLU F 1 210 ? -11.627 110.160 18.635 1.00 47.48 210 GLU F CA 1
ATOM 13357 C C . GLU F 1 210 ? -12.081 111.432 19.302 1.00 47.80 210 GLU F C 1
ATOM 13358 O O . GLU F 1 210 ? -11.307 112.002 20.083 1.00 48.79 210 GLU F O 1
ATOM 13364 N N . ILE F 1 211 ? -13.305 111.883 18.932 1.00 45.30 211 ILE F N 1
ATOM 13365 C CA . ILE F 1 211 ? -13.891 113.114 19.390 1.00 41.91 211 ILE F CA 1
ATOM 13366 C C . ILE F 1 211 ? -13.521 113.291 20.827 1.00 41.11 211 ILE F C 1
ATOM 13367 O O . ILE F 1 211 ? -13.104 114.382 21.168 1.00 42.34 211 ILE F O 1
ATOM 13372 N N . PHE F 1 212 ? -13.600 112.219 21.641 1.00 40.28 212 PHE F N 1
ATOM 13373 C CA . PHE F 1 212 ? -13.369 112.271 23.118 1.00 43.14 212 PHE F CA 1
ATOM 13374 C C . PHE F 1 212 ? -11.946 112.496 23.608 1.00 45.51 212 PHE F C 1
ATOM 13375 O O . PHE F 1 212 ? -11.715 113.297 24.556 1.00 46.11 212 PHE F O 1
ATOM 13383 N N . TYR F 1 213 ? -11.011 111.759 22.983 1.00 47.98 213 TYR F N 1
ATOM 13384 C CA . TYR F 1 213 ? -9.543 111.963 23.105 1.00 50.98 213 TYR F CA 1
ATOM 13385 C C . TYR F 1 213 ? -9.241 113.397 22.709 1.00 50.83 213 TYR F C 1
ATOM 13386 O O . TYR F 1 213 ? -8.552 114.112 23.446 1.00 49.80 213 TYR F O 1
ATOM 13395 N N . GLU F 1 214 ? -9.840 113.845 21.603 1.00 50.81 214 GLU F N 1
ATOM 13396 C CA . GLU F 1 214 ? -9.558 115.223 21.162 1.00 51.72 214 GLU F CA 1
ATOM 13397 C C . GLU F 1 214 ? -10.211 116.285 22.039 1.00 51.88 214 GLU F C 1
ATOM 13398 O O . GLU F 1 214 ? -9.632 117.368 22.224 1.00 52.78 214 GLU F O 1
ATOM 13404 N N . ALA F 1 215 ? -11.390 115.965 22.577 1.00 51.47 215 ALA F N 1
ATOM 13405 C CA . ALA F 1 215 ? -12.016 116.813 23.580 1.00 51.79 215 ALA F CA 1
ATOM 13406 C C . ALA F 1 215 ? -11.005 117.035 24.732 1.00 52.43 215 ALA F C 1
ATOM 13407 O O . ALA F 1 215 ? -10.528 118.148 24.960 1.00 50.11 215 ALA F O 1
ATOM 13409 N N . LEU F 1 216 ? -10.657 115.933 25.395 1.00 53.58 216 LEU F N 1
ATOM 13410 C CA . LEU F 1 216 ? -9.762 115.918 26.547 1.00 56.45 216 LEU F CA 1
ATOM 13411 C C . LEU F 1 216 ? -8.326 116.444 26.320 1.00 57.23 216 LEU F C 1
ATOM 13412 O O . LEU F 1 216 ? -7.788 117.130 27.187 1.00 56.83 216 LEU F O 1
ATOM 13417 N N . LYS F 1 217 ? -7.706 116.103 25.195 1.00 57.74 217 LYS F N 1
ATOM 13418 C CA . LYS F 1 217 ? -6.310 116.529 24.925 1.00 59.51 217 LYS F CA 1
ATOM 13419 C C . LYS F 1 217 ? -6.192 117.996 24.443 1.00 60.31 217 LYS F C 1
ATOM 13420 O O . LYS F 1 217 ? -5.298 118.728 24.875 1.00 59.57 217 LYS F O 1
ATOM 13426 N N . HIS F 1 218 ? -7.105 118.402 23.549 1.00 60.36 218 HIS F N 1
ATOM 13427 C CA . HIS F 1 218 ? -7.027 119.735 22.859 1.00 60.60 218 HIS F CA 1
ATOM 13428 C C . HIS F 1 218 ? -8.197 120.769 23.064 1.00 57.86 218 HIS F C 1
ATOM 13429 O O . HIS F 1 218 ? -7.978 121.974 23.007 1.00 58.49 218 HIS F O 1
ATOM 13436 N N . GLY F 1 219 ? -9.406 120.276 23.337 1.00 56.33 219 GLY F N 1
ATOM 13437 C CA . GLY F 1 219 ? -10.578 121.111 23.647 1.00 54.84 219 GLY F CA 1
ATOM 13438 C C . GLY F 1 219 ? -11.291 121.379 22.354 1.00 55.03 219 GLY F C 1
ATOM 13439 O O . GLY F 1 219 ? -12.145 122.277 22.258 1.00 52.93 219 GLY F O 1
ATOM 13440 N N . LYS F 1 220 ? -10.894 120.599 21.341 1.00 56.07 220 LYS F N 1
ATOM 13441 C CA . LYS F 1 220 ? -11.379 120.766 19.979 1.00 56.49 220 LYS F CA 1
ATOM 13442 C C . LYS F 1 220 ? -11.021 119.546 19.218 1.00 56.39 220 LYS F C 1
ATOM 13443 O O . LYS F 1 220 ? -9.995 118.900 19.511 1.00 58.28 220 LYS F O 1
ATOM 13449 N N . TYR F 1 221 ? -11.886 119.250 18.248 1.00 54.11 221 TYR F N 1
ATOM 13450 C CA . TYR F 1 221 ? -11.712 118.184 17.282 1.00 51.78 221 TYR F CA 1
ATOM 13451 C C . TYR F 1 221 ? -12.113 118.675 15.880 1.00 50.25 221 TYR F C 1
ATOM 13452 O O . TYR F 1 221 ? -12.912 119.574 15.713 1.00 47.98 221 TYR F O 1
ATOM 13461 N N . THR F 1 222 ? -11.568 118.016 14.876 1.00 49.52 222 THR F N 1
ATOM 13462 C CA . THR F 1 222 ? -11.987 118.133 13.507 1.00 47.65 222 THR F CA 1
ATOM 13463 C C . THR F 1 222 ? -12.510 116.719 13.203 1.00 46.59 222 THR F C 1
ATOM 13464 O O . THR F 1 222 ? -11.840 115.745 13.348 1.00 46.93 222 THR F O 1
ATOM 13468 N N . CYS F 1 223 ? -13.770 116.649 12.894 1.00 46.05 223 CYS F N 1
ATOM 13469 C CA . CYS F 1 223 ? -14.425 115.445 12.524 1.00 47.43 223 CYS F CA 1
ATOM 13470 C C . CYS F 1 223 ? -14.255 115.218 11.000 1.00 47.53 223 CYS F C 1
ATOM 13471 O O . CYS F 1 223 ? -14.079 116.144 10.232 1.00 45.99 223 CYS F O 1
ATOM 13474 N N . PHE F 1 224 ? -14.278 113.950 10.611 1.00 48.12 224 PHE F N 1
ATOM 13475 C CA . PHE F 1 224 ? -14.053 113.545 9.262 1.00 48.67 224 PHE F CA 1
ATOM 13476 C C . PHE F 1 224 ? -15.358 113.093 8.590 1.00 48.85 224 PHE F C 1
ATOM 13477 O O . PHE F 1 224 ? -15.319 112.629 7.457 1.00 50.33 224 PHE F O 1
ATOM 13485 N N . LEU F 1 225 ? -16.511 113.275 9.247 1.00 47.09 225 LEU F N 1
ATOM 13486 C CA . LEU F 1 225 ? -17.824 113.219 8.546 1.00 46.27 225 LEU F CA 1
ATOM 13487 C C . LEU F 1 225 ? -18.458 114.612 8.592 1.00 49.22 225 LEU F C 1
ATOM 13488 O O . LEU F 1 225 ? -18.032 115.479 9.439 1.00 51.61 225 LEU F O 1
ATOM 13493 N N . ASN F 1 226 ? -19.476 114.838 7.748 1.00 46.73 226 ASN F N 1
ATOM 13494 C CA . ASN F 1 226 ? -20.294 116.073 7.799 1.00 45.95 226 ASN F CA 1
ATOM 13495 C C . ASN F 1 226 ? -20.925 116.255 9.147 1.00 46.65 226 ASN F C 1
ATOM 13496 O O . ASN F 1 226 ? -21.202 115.254 9.815 1.00 49.61 226 ASN F O 1
ATOM 13501 N N . ARG F 1 227 ? -21.218 117.499 9.524 1.00 46.78 227 ARG F N 1
ATOM 13502 C CA . ARG F 1 227 ? -21.958 117.842 10.785 1.00 47.38 227 ARG F CA 1
ATOM 13503 C C . ARG F 1 227 ? -23.238 117.018 11.141 1.00 45.79 227 ARG F C 1
ATOM 13504 O O . ARG F 1 227 ? -23.614 116.850 12.331 1.00 43.34 227 ARG F O 1
ATOM 13512 N N . ASP F 1 228 ? -23.879 116.502 10.090 1.00 42.77 228 ASP F N 1
ATOM 13513 C CA . ASP F 1 228 ? -25.264 116.031 10.105 1.00 42.75 228 ASP F CA 1
ATOM 13514 C C . ASP F 1 228 ? -25.436 114.566 9.626 1.00 43.43 228 ASP F C 1
ATOM 13515 O O . ASP F 1 228 ? -26.571 114.102 9.345 1.00 43.58 228 ASP F O 1
ATOM 13520 N N . ALA F 1 229 ? -24.337 113.813 9.525 1.00 44.15 229 ALA F N 1
ATOM 13521 C CA . ALA F 1 229 ? -24.447 112.376 9.106 1.00 42.31 229 ALA F CA 1
ATOM 13522 C C . ALA F 1 229 ? -24.913 111.577 10.312 1.00 41.57 229 ALA F C 1
ATOM 13523 O O . ALA F 1 229 ? -24.163 111.380 11.301 1.00 42.17 229 ALA F O 1
ATOM 13525 N N . LYS F 1 230 ? -26.202 111.221 10.288 1.00 42.01 230 LYS F N 1
ATOM 13526 C CA . LYS F 1 230 ? -26.809 110.490 11.407 1.00 41.29 230 LYS F CA 1
ATOM 13527 C C . LYS F 1 230 ? -26.329 109.066 11.213 1.00 41.50 230 LYS F C 1
ATOM 13528 O O . LYS F 1 230 ? -26.235 108.577 10.069 1.00 41.19 230 LYS F O 1
ATOM 13534 N N . LEU F 1 231 ? -25.935 108.443 12.322 1.00 40.21 231 LEU F N 1
ATOM 13535 C CA . LEU F 1 231 ? -25.667 107.010 12.365 1.00 40.03 231 LEU F CA 1
ATOM 13536 C C . LEU F 1 231 ? -26.215 106.282 13.606 1.00 40.22 231 LEU F C 1
ATOM 13537 O O . LEU F 1 231 ? -26.387 106.860 14.706 1.00 40.95 231 LEU F O 1
ATOM 13542 N N . PRO F 1 232 ? -26.468 104.976 13.454 1.00 39.38 232 PRO F N 1
ATOM 13543 C CA . PRO F 1 232 ? -26.775 104.286 14.738 1.00 36.29 232 PRO F CA 1
ATOM 13544 C C . PRO F 1 232 ? -25.510 103.980 15.525 1.00 36.18 232 PRO F C 1
ATOM 13545 O O . PRO F 1 232 ? -24.475 103.577 14.988 1.00 36.31 232 PRO F O 1
ATOM 13549 N N . MET F 1 233 ? -25.608 104.202 16.816 1.00 36.51 233 MET F N 1
ATOM 13550 C CA . MET F 1 233 ? -24.511 103.991 17.671 1.00 39.48 233 MET F CA 1
ATOM 13551 C C . MET F 1 233 ? -24.964 103.320 18.971 1.00 41.52 233 MET F C 1
ATOM 13552 O O . MET F 1 233 ? -26.118 103.248 19.238 1.00 39.50 233 MET F O 1
ATOM 13557 N N . MET F 1 234 ? -24.014 102.804 19.753 1.00 43.73 234 MET F N 1
ATOM 13558 C CA . MET F 1 234 ? -24.310 102.100 20.969 1.00 44.67 234 MET F CA 1
ATOM 13559 C C . MET F 1 234 ? -23.064 102.221 21.797 1.00 43.77 234 MET F C 1
ATOM 13560 O O . MET F 1 234 ? -21.945 102.104 21.264 1.00 43.15 234 MET F O 1
ATOM 13565 N N . TYR F 1 235 ? -23.234 102.423 23.085 1.00 40.48 235 TYR F N 1
ATOM 13566 C CA . TYR F 1 235 ? -22.109 102.403 23.940 1.00 38.59 235 TYR F CA 1
ATOM 13567 C C . TYR F 1 235 ? -21.804 100.963 24.347 1.00 40.04 235 TYR F C 1
ATOM 13568 O O . TYR F 1 235 ? -22.683 100.102 24.411 1.00 41.92 235 TYR F O 1
ATOM 13577 N N . MET F 1 236 ? -20.523 100.707 24.618 1.00 42.98 236 MET F N 1
ATOM 13578 C CA . MET F 1 236 ? -19.947 99.355 24.786 1.00 41.71 236 MET F CA 1
ATOM 13579 C C . MET F 1 236 ? -20.743 98.490 25.768 1.00 43.01 236 MET F C 1
ATOM 13580 O O . MET F 1 236 ? -20.961 97.335 25.459 1.00 42.91 236 MET F O 1
ATOM 13585 N N . PRO F 1 237 ? -21.136 99.028 26.976 1.00 44.62 237 PRO F N 1
ATOM 13586 C CA . PRO F 1 237 ? -21.882 98.077 27.886 1.00 42.53 237 PRO F CA 1
ATOM 13587 C C . PRO F 1 237 ? -23.209 97.582 27.309 1.00 40.45 237 PRO F C 1
ATOM 13588 O O . PRO F 1 237 ? -23.627 96.478 27.607 1.00 40.22 237 PRO F O 1
ATOM 13592 N N . ASP F 1 238 ? -23.834 98.343 26.425 1.00 41.87 238 ASP F N 1
ATOM 13593 C CA . ASP F 1 238 ? -25.033 97.826 25.721 1.00 43.97 238 ASP F CA 1
ATOM 13594 C C . ASP F 1 238 ? -24.671 96.758 24.686 1.00 44.73 238 ASP F C 1
ATOM 13595 O O . ASP F 1 238 ? -25.372 95.720 24.517 1.00 44.34 238 ASP F O 1
ATOM 13600 N N . CYS F 1 239 ? -23.584 97.024 23.981 1.00 43.09 239 CYS F N 1
ATOM 13601 C CA . CYS F 1 239 ? -23.009 96.030 23.049 1.00 42.82 239 CYS F CA 1
ATOM 13602 C C . CYS F 1 239 ? -22.748 94.641 23.725 1.00 40.41 239 CYS F C 1
ATOM 13603 O O . CYS F 1 239 ? -23.192 93.582 23.265 1.00 36.94 239 CYS F O 1
ATOM 13606 N N . LEU F 1 240 ? -22.093 94.697 24.889 1.00 38.41 240 LEU F N 1
ATOM 13607 C CA . LEU F 1 240 ? -21.866 93.538 25.665 1.00 37.19 240 LEU F CA 1
ATOM 13608 C C . LEU F 1 240 ? -23.162 92.982 26.147 1.00 38.97 240 LEU F C 1
ATOM 13609 O O . LEU F 1 240 ? -23.336 91.764 26.097 1.00 39.75 240 LEU F O 1
ATOM 13614 N N . LYS F 1 241 ? -24.074 93.856 26.621 1.00 39.60 241 LYS F N 1
ATOM 13615 C CA . LYS F 1 241 ? -25.407 93.418 27.026 1.00 40.86 241 LYS F CA 1
ATOM 13616 C C . LYS F 1 241 ? -26.140 92.593 25.969 1.00 40.13 241 LYS F C 1
ATOM 13617 O O . LYS F 1 241 ? -26.508 91.402 26.231 1.00 41.37 241 LYS F O 1
ATOM 13623 N N . ALA F 1 242 ? -26.287 93.214 24.783 1.00 38.35 242 ALA F N 1
ATOM 13624 C CA . ALA F 1 242 ? -27.053 92.635 23.666 1.00 38.81 242 ALA F CA 1
ATOM 13625 C C . ALA F 1 242 ? -26.459 91.309 23.233 1.00 36.89 242 ALA F C 1
ATOM 13626 O O . ALA F 1 242 ? -27.194 90.393 22.913 1.00 39.96 242 ALA F O 1
ATOM 13628 N N . THR F 1 243 ? -25.139 91.204 23.340 1.00 37.52 243 THR F N 1
ATOM 13629 C CA . THR F 1 243 ? -24.412 90.043 22.919 1.00 38.40 243 THR F CA 1
ATOM 13630 C C . THR F 1 243 ? -24.716 88.928 23.872 1.00 38.15 243 THR F C 1
ATOM 13631 O O . THR F 1 243 ? -24.946 87.792 23.492 1.00 35.79 243 THR F O 1
ATOM 13635 N N . MET F 1 244 ? -24.724 89.248 25.142 1.00 40.80 244 MET F N 1
ATOM 13636 C CA . MET F 1 244 ? -25.013 88.210 26.093 1.00 40.29 244 MET F CA 1
ATOM 13637 C C . MET F 1 244 ? -26.491 87.850 26.157 1.00 39.34 244 MET F C 1
ATOM 13638 O O . MET F 1 244 ? -26.822 86.709 26.453 1.00 38.84 244 MET F O 1
ATOM 13643 N N . GLY F 1 245 ? -27.368 88.806 25.831 1.00 38.93 245 GLY F N 1
ATOM 13644 C CA . GLY F 1 245 ? -28.809 88.510 25.812 1.00 40.32 245 GLY F CA 1
ATOM 13645 C C . GLY F 1 245 ? -29.110 87.611 24.603 1.00 41.34 245 GLY F C 1
ATOM 13646 O O . GLY F 1 245 ? -29.909 86.644 24.751 1.00 41.14 245 GLY F O 1
ATOM 13647 N N . LEU F 1 246 ? -28.497 87.881 23.417 1.00 37.87 246 LEU F N 1
ATOM 13648 C CA . LEU F 1 246 ? -28.897 87.040 22.271 1.00 37.12 246 LEU F CA 1
ATOM 13649 C C . LEU F 1 246 ? -28.384 85.601 22.498 1.00 37.91 246 LEU F C 1
ATOM 13650 O O . LEU F 1 246 ? -29.161 84.654 22.282 1.00 37.63 246 LEU F O 1
ATOM 13655 N N . ILE F 1 247 ? -27.114 85.479 22.958 1.00 36.18 247 ILE F N 1
ATOM 13656 C CA . ILE F 1 247 ? -26.400 84.218 23.243 1.00 36.16 247 ILE F CA 1
ATOM 13657 C C . ILE F 1 247 ? -27.067 83.353 24.325 1.00 38.79 247 ILE F C 1
ATOM 13658 O O . ILE F 1 247 ? -27.128 82.183 24.142 1.00 39.69 247 ILE F O 1
ATOM 13663 N N . ASN F 1 248 ? -27.538 83.915 25.429 1.00 40.36 248 ASN F N 1
ATOM 13664 C CA . ASN F 1 248 ? -28.383 83.163 26.408 1.00 41.76 248 ASN F CA 1
ATOM 13665 C C . ASN F 1 248 ? -29.915 83.111 26.167 1.00 39.71 248 ASN F C 1
ATOM 13666 O O . ASN F 1 248 ? -30.599 82.373 26.872 1.00 38.87 248 ASN F O 1
ATOM 13671 N N . ALA F 1 249 ? -30.454 83.862 25.201 1.00 37.81 249 ALA F N 1
ATOM 13672 C CA . ALA F 1 249 ? -31.849 83.670 24.884 1.00 37.40 249 ALA F CA 1
ATOM 13673 C C . ALA F 1 249 ? -32.126 82.171 24.699 1.00 40.06 249 ALA F C 1
ATOM 13674 O O . ALA F 1 249 ? -31.245 81.453 24.263 1.00 41.36 249 ALA F O 1
ATOM 13676 N N . PRO F 1 250 ? -33.347 81.669 25.056 1.00 42.06 250 PRO F N 1
ATOM 13677 C CA . PRO F 1 250 ? -33.539 80.244 24.696 1.00 41.06 250 PRO F CA 1
ATOM 13678 C C . PRO F 1 250 ? -33.907 80.100 23.178 1.00 40.11 250 PRO F C 1
ATOM 13679 O O . PRO F 1 250 ? -34.612 80.937 22.601 1.00 38.73 250 PRO F O 1
ATOM 13683 N N . ASN F 1 251 ? -33.399 79.042 22.553 1.00 41.72 251 ASN F N 1
ATOM 13684 C CA . ASN F 1 251 ? -33.534 78.945 21.115 1.00 41.81 251 ASN F CA 1
ATOM 13685 C C . ASN F 1 251 ? -34.980 79.226 20.672 1.00 44.73 251 ASN F C 1
ATOM 13686 O O . ASN F 1 251 ? -35.164 79.980 19.710 1.00 43.96 251 ASN F O 1
ATOM 13691 N N . ASP F 1 252 ? -35.959 78.629 21.409 1.00 47.62 252 ASP F N 1
ATOM 13692 C CA . ASP F 1 252 ? -37.408 78.619 21.084 1.00 48.01 252 ASP F CA 1
ATOM 13693 C C . ASP F 1 252 ? -38.076 80.006 21.068 1.00 48.72 252 ASP F C 1
ATOM 13694 O O . ASP F 1 252 ? -39.148 80.153 20.501 1.00 49.09 252 ASP F O 1
ATOM 13699 N N . CYS F 1 253 ? -37.431 81.040 21.613 1.00 49.13 253 CYS F N 1
ATOM 13700 C CA . CYS F 1 253 ? -38.006 82.388 21.494 1.00 50.08 253 CYS F CA 1
ATOM 13701 C C . CYS F 1 253 ? -37.496 83.199 20.285 1.00 47.50 253 CYS F C 1
ATOM 13702 O O . CYS F 1 253 ? -37.948 84.315 20.061 1.00 45.39 253 CYS F O 1
ATOM 13705 N N . LEU F 1 254 ? -36.584 82.645 19.502 1.00 43.96 254 LEU F N 1
ATOM 13706 C CA . LEU F 1 254 ? -35.997 83.402 18.403 1.00 41.89 254 LEU F CA 1
ATOM 13707 C C . LEU F 1 254 ? -36.699 83.161 17.088 1.00 40.58 254 LEU F C 1
ATOM 13708 O O . LEU F 1 254 ? -36.502 82.115 16.478 1.00 39.78 254 LEU F O 1
ATOM 13713 N N . SER F 1 255 ? -37.476 84.132 16.625 1.00 39.46 255 SER F N 1
ATOM 13714 C CA . SER F 1 255 ? -38.061 84.068 15.271 1.00 39.60 255 SER F CA 1
ATOM 13715 C C . SER F 1 255 ? -37.025 84.234 14.094 1.00 39.39 255 SER F C 1
ATOM 13716 O O . SER F 1 255 ? -37.318 83.851 12.953 1.00 40.27 255 SER F O 1
ATOM 13719 N N . GLN F 1 256 ? -35.827 84.777 14.347 1.00 37.03 256 GLN F N 1
ATOM 13720 C CA . GLN F 1 256 ? -34.815 84.943 13.260 1.00 35.83 256 GLN F CA 1
ATOM 13721 C C . GLN F 1 256 ? -33.505 84.511 13.880 1.00 35.24 256 GLN F C 1
ATOM 13722 O O . GLN F 1 256 ? -33.497 84.224 15.089 1.00 31.31 256 GLN F O 1
ATOM 13728 N N . ARG F 1 257 ? -32.418 84.521 13.087 1.00 31.75 257 ARG F N 1
ATOM 13729 C CA . ARG F 1 257 ? -31.117 84.215 13.565 1.00 30.61 257 ARG F CA 1
ATOM 13730 C C . ARG F 1 257 ? -30.257 85.400 13.702 1.00 31.47 257 ARG F C 1
ATOM 13731 O O . ARG F 1 257 ? -29.315 85.405 14.517 1.00 31.63 257 ARG F O 1
ATOM 13739 N N . THR F 1 258 ? -30.517 86.355 12.821 1.00 29.58 258 THR F N 1
ATOM 13740 C CA . THR F 1 258 ? -29.854 87.637 12.827 1.00 33.08 258 THR F CA 1
ATOM 13741 C C . THR F 1 258 ? -30.785 88.778 13.291 1.00 32.15 258 THR F C 1
ATOM 13742 O O . THR F 1 258 ? -31.946 88.823 12.926 1.00 34.55 258 THR F O 1
ATOM 13746 N N . TYR F 1 259 ? -30.291 89.656 14.157 1.00 32.16 259 TYR F N 1
ATOM 13747 C CA . TYR F 1 259 ? -31.105 90.831 14.636 1.00 32.43 259 TYR F CA 1
ATOM 13748 C C . TYR F 1 259 ? -30.341 92.111 14.553 1.00 31.11 259 TYR F C 1
ATOM 13749 O O . TYR F 1 259 ? -29.201 92.159 15.036 1.00 32.04 259 TYR F O 1
ATOM 13758 N N . ASN F 1 260 ? -30.966 93.157 13.994 1.00 31.87 260 ASN F N 1
ATOM 13759 C CA . ASN F 1 260 ? -30.620 94.581 14.287 1.00 30.36 260 ASN F CA 1
ATOM 13760 C C . ASN F 1 260 ? -30.560 94.835 15.784 1.00 32.58 260 ASN F C 1
ATOM 13761 O O . ASN F 1 260 ? -31.357 94.284 16.535 1.00 34.10 260 ASN F O 1
ATOM 13766 N N . ILE F 1 261 ? -29.608 95.613 16.248 1.00 33.66 261 ILE F N 1
ATOM 13767 C CA . ILE F 1 261 ? -29.689 96.177 17.602 1.00 36.69 261 ILE F CA 1
ATOM 13768 C C . ILE F 1 261 ? -29.285 97.654 17.618 1.00 38.01 261 ILE F C 1
ATOM 13769 O O . ILE F 1 261 ? -28.321 98.062 17.045 1.00 37.83 261 ILE F O 1
ATOM 13774 N N . THR F 1 262 ? -30.045 98.477 18.305 1.00 41.56 262 THR F N 1
ATOM 13775 C CA . THR F 1 262 ? -29.649 99.861 18.441 1.00 41.92 262 THR F CA 1
ATOM 13776 C C . THR F 1 262 ? -29.818 100.319 19.901 1.00 42.57 262 THR F C 1
ATOM 13777 O O . THR F 1 262 ? -30.326 99.587 20.753 1.00 41.37 262 THR F O 1
ATOM 13781 N N . ALA F 1 263 ? -29.327 101.525 20.151 1.00 43.23 263 ALA F N 1
ATOM 13782 C CA . ALA F 1 263 ? -29.437 102.223 21.408 1.00 42.54 263 ALA F CA 1
ATOM 13783 C C . ALA F 1 263 ? -29.923 103.649 21.070 1.00 42.00 263 ALA F C 1
ATOM 13784 O O . ALA F 1 263 ? -31.002 104.056 21.584 1.00 44.04 263 ALA F O 1
ATOM 13786 N N . VAL F 1 264 ? -29.145 104.397 20.260 1.00 38.52 264 VAL F N 1
ATOM 13787 C CA . VAL F 1 264 ? -29.511 105.764 19.830 1.00 37.79 264 VAL F CA 1
ATOM 13788 C C . VAL F 1 264 ? -29.112 105.954 18.418 1.00 37.67 264 VAL F C 1
ATOM 13789 O O . VAL F 1 264 ? -28.770 104.984 17.764 1.00 41.54 264 VAL F O 1
ATOM 13793 N N . SER F 1 265 ? -29.176 107.175 17.947 1.00 35.89 265 SER F N 1
ATOM 13794 C CA . SER F 1 265 ? -28.652 107.593 16.669 1.00 40.54 265 SER F CA 1
ATOM 13795 C C . SER F 1 265 ? -28.384 109.081 16.746 1.00 43.98 265 SER F C 1
ATOM 13796 O O . SER F 1 265 ? -29.282 109.890 17.082 1.00 46.98 265 SER F O 1
ATOM 13799 N N . PHE F 1 266 ? -27.182 109.470 16.357 1.00 45.36 266 PHE F N 1
ATOM 13800 C CA . PHE F 1 266 ? -26.861 110.857 16.357 1.00 47.07 266 PHE F CA 1
ATOM 13801 C C . PHE F 1 266 ? -25.803 111.248 15.271 1.00 48.83 266 PHE F C 1
ATOM 13802 O O . PHE F 1 266 ? -25.050 110.403 14.664 1.00 48.80 266 PHE F O 1
ATOM 13810 N N . THR F 1 267 ? -25.771 112.559 15.074 1.00 48.32 267 THR F N 1
ATOM 13811 C CA . THR F 1 267 ? -24.916 113.175 14.141 1.00 47.75 267 THR F CA 1
ATOM 13812 C C . THR F 1 267 ? -23.710 113.650 14.986 1.00 49.26 267 THR F C 1
ATOM 13813 O O . THR F 1 267 ? -23.748 113.684 16.275 1.00 48.43 267 THR F O 1
ATOM 13817 N N . PRO F 1 268 ? -22.608 113.981 14.285 1.00 49.54 268 PRO F N 1
ATOM 13818 C CA . PRO F 1 268 ? -21.461 114.580 15.012 1.00 47.80 268 PRO F CA 1
ATOM 13819 C C . PRO F 1 268 ? -21.894 115.863 15.699 1.00 46.20 268 PRO F C 1
ATOM 13820 O O . PRO F 1 268 ? -21.631 116.068 16.899 1.00 43.75 268 PRO F O 1
ATOM 13824 N N . GLU F 1 269 ? -22.632 116.678 14.959 1.00 46.98 269 GLU F N 1
ATOM 13825 C CA . GLU F 1 269 ? -23.114 117.962 15.485 1.00 46.44 269 GLU F CA 1
ATOM 13826 C C . GLU F 1 269 ? -23.664 117.720 16.898 1.00 46.13 269 GLU F C 1
ATOM 13827 O O . GLU F 1 269 ? -23.296 118.418 17.852 1.00 46.80 269 GLU F O 1
ATOM 13833 N N . GLU F 1 270 ? -24.507 116.696 17.017 1.00 45.98 270 GLU F N 1
ATOM 13834 C CA . GLU F 1 270 ? -25.145 116.449 18.247 1.00 44.24 270 GLU F CA 1
ATOM 13835 C C . GLU F 1 270 ? -24.315 115.735 19.305 1.00 44.33 270 GLU F C 1
ATOM 13836 O O . GLU F 1 270 ? -24.515 116.034 20.490 1.00 46.29 270 GLU F O 1
ATOM 13842 N N . ILE F 1 271 ? -23.345 114.884 18.938 1.00 43.15 271 ILE F N 1
ATOM 13843 C CA . ILE F 1 271 ? -22.449 114.350 19.995 1.00 40.25 271 ILE F CA 1
ATOM 13844 C C . ILE F 1 271 ? -21.544 115.451 20.527 1.00 41.05 271 ILE F C 1
ATOM 13845 O O . ILE F 1 271 ? -21.284 115.573 21.759 1.00 41.97 271 ILE F O 1
ATOM 13850 N N . VAL F 1 272 ? -21.216 116.382 19.653 1.00 40.42 272 VAL F N 1
ATOM 13851 C CA . VAL F 1 272 ? -20.469 117.596 20.035 1.00 39.95 272 VAL F CA 1
ATOM 13852 C C . VAL F 1 272 ? -21.229 118.416 21.093 1.00 42.36 272 VAL F C 1
ATOM 13853 O O . VAL F 1 272 ? -20.645 118.627 22.158 1.00 43.22 272 VAL F O 1
ATOM 13857 N N . ALA F 1 273 ? -22.463 118.918 20.795 1.00 41.79 273 ALA F N 1
ATOM 13858 C CA . ALA F 1 273 ? -23.319 119.597 21.775 1.00 44.10 273 ALA F CA 1
ATOM 13859 C C . ALA F 1 273 ? -23.444 118.814 23.089 1.00 46.81 273 ALA F C 1
ATOM 13860 O O . ALA F 1 273 ? -23.486 119.416 24.174 1.00 47.82 273 ALA F O 1
ATOM 13862 N N . SER F 1 274 ? -23.526 117.476 22.994 1.00 47.53 274 SER F N 1
ATOM 13863 C CA . SER F 1 274 ? -23.641 116.658 24.217 1.00 47.59 274 SER F CA 1
ATOM 13864 C C . SER F 1 274 ? -22.366 116.814 25.080 1.00 46.50 274 SER F C 1
ATOM 13865 O O . SER F 1 274 ? -22.441 117.200 26.239 1.00 44.51 274 SER F O 1
ATOM 13868 N N . ILE F 1 275 ? -21.197 116.582 24.465 1.00 47.35 275 ILE F N 1
ATOM 13869 C CA . ILE F 1 275 ? -19.889 116.851 25.107 1.00 48.29 275 ILE F CA 1
ATOM 13870 C C . ILE F 1 275 ? -19.823 118.272 25.720 1.00 49.10 275 ILE F C 1
ATOM 13871 O O . ILE F 1 275 ? -19.395 118.456 26.880 1.00 47.38 275 ILE F O 1
ATOM 13876 N N . GLN F 1 276 ? -20.322 119.260 24.973 1.00 50.10 276 GLN F N 1
ATOM 13877 C CA . GLN F 1 276 ? -20.220 120.665 25.423 1.00 51.82 276 GLN F CA 1
ATOM 13878 C C . GLN F 1 276 ? -21.121 121.028 26.578 1.00 53.16 276 GLN F C 1
ATOM 13879 O O . GLN F 1 276 ? -20.863 121.997 27.283 1.00 55.42 276 GLN F O 1
ATOM 13885 N N . LYS F 1 277 ? -22.109 120.200 26.859 1.00 52.45 277 LYS F N 1
ATOM 13886 C CA . LYS F 1 277 ? -22.788 120.366 28.121 1.00 51.98 277 LYS F CA 1
ATOM 13887 C C . LYS F 1 277 ? -22.024 119.938 29.430 1.00 53.57 277 LYS F C 1
ATOM 13888 O O . LYS F 1 277 ? -22.356 120.372 30.605 1.00 54.87 277 LYS F O 1
ATOM 13894 N N . VAL F 1 278 ? -21.001 119.126 29.215 1.00 51.57 278 VAL F N 1
ATOM 13895 C CA . VAL F 1 278 ? -20.077 118.711 30.251 1.00 51.16 278 VAL F CA 1
ATOM 13896 C C . VAL F 1 278 ? -18.799 119.532 30.185 1.00 51.68 278 VAL F C 1
ATOM 13897 O O . VAL F 1 278 ? -18.253 119.831 31.238 1.00 52.17 278 VAL F O 1
ATOM 13901 N N . MET F 1 279 ? -18.293 119.831 28.971 1.00 51.49 279 MET F N 1
ATOM 13902 C CA . MET F 1 279 ? -17.118 120.677 28.779 1.00 50.98 279 MET F CA 1
ATOM 13903 C C . MET F 1 279 ? -17.584 121.730 27.759 1.00 50.95 279 MET F C 1
ATOM 13904 O O . MET F 1 279 ? -17.493 121.463 26.517 1.00 50.09 279 MET F O 1
ATOM 13909 N N . PRO F 1 280 ? -18.162 122.886 28.245 1.00 49.09 280 PRO F N 1
ATOM 13910 C CA . PRO F 1 280 ? -18.615 123.955 27.319 1.00 47.76 280 PRO F CA 1
ATOM 13911 C C . PRO F 1 280 ? -17.563 124.476 26.313 1.00 46.04 280 PRO F C 1
ATOM 13912 O O . PRO F 1 280 ? -17.928 124.772 25.170 1.00 47.29 280 PRO F O 1
ATOM 13916 N N . SER F 1 281 ? -16.291 124.549 26.690 1.00 42.86 281 SER F N 1
ATOM 13917 C CA . SER F 1 281 ? -15.284 125.144 25.785 1.00 44.68 281 SER F CA 1
ATOM 13918 C C . SER F 1 281 ? -14.897 124.243 24.564 1.00 45.88 281 SER F C 1
ATOM 13919 O O . SER F 1 281 ? -13.976 124.513 23.797 1.00 43.88 281 SER F O 1
ATOM 13922 N N . PHE F 1 282 ? -15.586 123.129 24.416 1.00 47.42 282 PHE F N 1
ATOM 13923 C CA . PHE F 1 282 ? -15.267 122.179 23.339 1.00 46.00 282 PHE F CA 1
ATOM 13924 C C . PHE F 1 282 ? -15.791 122.769 22.054 1.00 45.41 282 PHE F C 1
ATOM 13925 O O . PHE F 1 282 ? -16.904 123.260 22.011 1.00 45.05 282 PHE F O 1
ATOM 13933 N N . GLN F 1 283 ? -14.944 122.747 21.043 1.00 47.58 283 GLN F N 1
ATOM 13934 C CA . GLN F 1 283 ? -15.270 123.220 19.729 1.00 52.21 283 GLN F CA 1
ATOM 13935 C C . GLN F 1 283 ? -15.166 122.059 18.758 1.00 53.08 283 GLN F C 1
ATOM 13936 O O . GLN F 1 283 ? -14.458 121.059 18.990 1.00 55.56 283 GLN F O 1
ATOM 13942 N N . CYS F 1 284 ? -15.868 122.183 17.651 1.00 52.40 284 CYS F N 1
ATOM 13943 C CA . CYS F 1 284 ? -15.715 121.219 16.614 1.00 52.87 284 CYS F CA 1
ATOM 13944 C C . CYS F 1 284 ? -15.732 121.879 15.242 1.00 54.81 284 CYS F C 1
ATOM 13945 O O . CYS F 1 284 ? -16.348 122.921 15.010 1.00 54.69 284 CYS F O 1
ATOM 13948 N N . ASP F 1 285 ? -15.011 121.242 14.342 1.00 57.68 285 ASP F N 1
ATOM 13949 C CA . ASP F 1 285 ? -14.775 121.713 12.982 1.00 59.91 285 ASP F CA 1
ATOM 13950 C C . ASP F 1 285 ? -15.004 120.482 12.062 1.00 60.39 285 ASP F C 1
ATOM 13951 O O . ASP F 1 285 ? -14.943 119.326 12.549 1.00 59.98 285 ASP F O 1
ATOM 13956 N N . TYR F 1 286 ? -15.277 120.702 10.762 1.00 59.54 286 TYR F N 1
ATOM 13957 C CA . TYR F 1 286 ? -15.690 119.582 9.898 1.00 59.63 286 TYR F CA 1
ATOM 13958 C C . TYR F 1 286 ? -14.991 119.492 8.517 1.00 60.82 286 TYR F C 1
ATOM 13959 O O . TYR F 1 286 ? -15.322 120.225 7.594 1.00 61.02 286 TYR F O 1
ATOM 13968 N N . LYS F 1 287 ? -14.038 118.572 8.386 1.00 61.90 287 LYS F N 1
ATOM 13969 C CA . LYS F 1 287 ? -13.401 118.305 7.094 1.00 63.80 287 LYS F CA 1
ATOM 13970 C C . LYS F 1 287 ? -13.691 116.877 6.616 1.00 61.66 287 LYS F C 1
ATOM 13971 O O . LYS F 1 287 ? -12.998 115.968 6.991 1.00 60.62 287 LYS F O 1
ATOM 13977 N N . PRO F 1 288 ? -14.727 116.704 5.763 1.00 60.88 288 PRO F N 1
ATOM 13978 C CA . PRO F 1 288 ? -15.243 115.381 5.355 1.00 61.27 288 PRO F CA 1
ATOM 13979 C C . PRO F 1 288 ? -14.405 114.618 4.278 1.00 60.96 288 PRO F C 1
ATOM 13980 O O . PRO F 1 288 ? -14.364 115.057 3.128 1.00 61.69 288 PRO F O 1
ATOM 13984 N N . ASP F 1 289 ? -13.767 113.502 4.649 1.00 59.81 289 ASP F N 1
ATOM 13985 C CA . ASP F 1 289 ? -13.000 112.668 3.690 1.00 59.13 289 ASP F CA 1
ATOM 13986 C C . ASP F 1 289 ? -13.890 111.567 3.072 1.00 59.81 289 ASP F C 1
ATOM 13987 O O . ASP F 1 289 ? -15.142 111.682 3.134 1.00 60.53 289 ASP F O 1
ATOM 13992 N N . PHE F 1 290 ? -13.272 110.517 2.495 1.00 59.79 290 PHE F N 1
ATOM 13993 C CA . PHE F 1 290 ? -14.021 109.424 1.828 1.00 60.82 290 PHE F CA 1
ATOM 13994 C C . PHE F 1 290 ? -14.957 108.652 2.798 1.00 59.04 290 PHE F C 1
ATOM 13995 O O . PHE F 1 290 ? -15.950 108.047 2.358 1.00 59.68 290 PHE F O 1
ATOM 14003 N N . ARG F 1 291 ? -14.653 108.686 4.110 1.00 56.46 291 ARG F N 1
ATOM 14004 C CA . ARG F 1 291 ? -15.450 108.003 5.119 1.00 53.29 291 ARG F CA 1
ATOM 14005 C C . ARG F 1 291 ? -16.927 108.487 5.124 1.00 51.88 291 ARG F C 1
ATOM 14006 O O . ARG F 1 291 ? -17.875 107.693 5.379 1.00 49.62 291 ARG F O 1
ATOM 14014 N N . GLN F 1 292 ? -17.082 109.761 4.744 1.00 51.25 292 GLN F N 1
ATOM 14015 C CA . GLN F 1 292 ? -18.351 110.354 4.358 1.00 50.52 292 GLN F CA 1
ATOM 14016 C C . GLN F 1 292 ? -19.073 109.587 3.256 1.00 49.98 292 GLN F C 1
ATOM 14017 O O . GLN F 1 292 ? -20.253 109.282 3.453 1.00 51.99 292 GLN F O 1
ATOM 14023 N N . GLN F 1 293 ? -18.413 109.251 2.142 1.00 49.32 293 GLN F N 1
ATOM 14024 C CA . GLN F 1 293 ? -19.048 108.428 1.082 1.00 49.92 293 GLN F CA 1
ATOM 14025 C C . GLN F 1 293 ? -19.297 106.994 1.580 1.00 49.58 293 GLN F C 1
ATOM 14026 O O . GLN F 1 293 ? -19.985 106.195 0.900 1.00 49.50 293 GLN F O 1
ATOM 14032 N N . ILE F 1 294 ? -18.722 106.632 2.729 1.00 46.75 294 ILE F N 1
ATOM 14033 C CA . ILE F 1 294 ? -19.075 105.312 3.334 1.00 47.35 294 ILE F CA 1
ATOM 14034 C C . ILE F 1 294 ? -20.358 105.490 4.173 1.00 47.95 294 ILE F C 1
ATOM 14035 O O . ILE F 1 294 ? -21.346 104.785 3.899 1.00 45.41 294 ILE F O 1
ATOM 14040 N N . ALA F 1 295 ? -20.283 106.399 5.189 1.00 49.64 295 ALA F N 1
ATOM 14041 C CA . ALA F 1 295 ? -21.385 106.892 6.096 1.00 49.45 295 ALA F CA 1
ATOM 14042 C C . ALA F 1 295 ? -22.783 107.041 5.438 1.00 48.46 295 ALA F C 1
ATOM 14043 O O . ALA F 1 295 ? -23.752 106.469 5.920 1.00 47.24 295 ALA F O 1
ATOM 14045 N N . GLU F 1 296 ? -22.863 107.803 4.343 1.00 48.56 296 GLU F N 1
ATOM 14046 C CA . GLU F 1 296 ? -24.140 108.084 3.707 1.00 48.51 296 GLU F CA 1
ATOM 14047 C C . GLU F 1 296 ? -24.716 106.859 3.010 1.00 46.19 296 GLU F C 1
ATOM 14048 O O . GLU F 1 296 ? -25.889 106.835 2.660 1.00 43.33 296 GLU F O 1
ATOM 14054 N N . THR F 1 297 ? -23.931 105.816 2.808 1.00 43.70 297 THR F N 1
ATOM 14055 C CA . THR F 1 297 ? -24.600 104.607 2.330 1.00 42.37 297 THR F CA 1
ATOM 14056 C C . THR F 1 297 ? -25.148 103.765 3.502 1.00 40.12 297 THR F C 1
ATOM 14057 O O . THR F 1 297 ? -25.828 102.781 3.288 1.00 37.91 297 THR F O 1
ATOM 14061 N N . TRP F 1 298 ? -24.893 104.184 4.744 1.00 40.02 298 TRP F N 1
ATOM 14062 C CA . TRP F 1 298 ? -25.500 103.484 5.892 1.00 39.84 298 TRP F CA 1
ATOM 14063 C C . TRP F 1 298 ? -26.833 103.993 6.445 1.00 38.95 298 TRP F C 1
ATOM 14064 O O . TRP F 1 298 ? -27.176 105.146 6.288 1.00 41.31 298 TRP F O 1
ATOM 14075 N N . PRO F 1 299 ? -27.593 103.116 7.101 1.00 39.32 299 PRO F N 1
ATOM 14076 C CA . PRO F 1 299 ? -28.725 103.537 7.915 1.00 40.42 299 PRO F CA 1
ATOM 14077 C C . PRO F 1 299 ? -28.444 104.690 8.857 1.00 41.26 299 PRO F C 1
ATOM 14078 O O . PRO F 1 299 ? -27.318 104.833 9.386 1.00 41.56 299 PRO F O 1
ATOM 14082 N N . ARG F 1 300 ? -29.474 105.526 9.028 1.00 44.81 300 ARG F N 1
ATOM 14083 C CA . ARG F 1 300 ? -29.514 106.631 10.022 1.00 46.70 300 ARG F CA 1
ATOM 14084 C C . ARG F 1 300 ? -30.072 106.075 11.331 1.00 45.26 300 ARG F C 1
ATOM 14085 O O . ARG F 1 300 ? -29.630 106.501 12.402 1.00 45.68 300 ARG F O 1
ATOM 14093 N N . SER F 1 301 ? -31.000 105.104 11.246 1.00 44.00 301 SER F N 1
ATOM 14094 C CA . SER F 1 301 ? -31.578 104.449 12.437 1.00 43.41 301 SER F CA 1
ATOM 14095 C C . SER F 1 301 ? -31.926 103.034 12.122 1.00 42.19 301 SER F C 1
ATOM 14096 O O . SER F 1 301 ? -32.328 102.741 11.017 1.00 39.14 301 SER F O 1
ATOM 14099 N N . ILE F 1 302 ? -31.805 102.137 13.091 1.00 44.42 302 ILE F N 1
ATOM 14100 C CA . ILE F 1 302 ? -32.289 100.764 12.832 1.00 44.08 302 ILE F CA 1
ATOM 14101 C C . ILE F 1 302 ? -33.421 100.377 13.719 1.00 45.18 302 ILE F C 1
ATOM 14102 O O . ILE F 1 302 ? -33.509 100.747 14.961 1.00 46.15 302 ILE F O 1
ATOM 14107 N N . ASP F 1 303 ? -34.314 99.635 13.062 1.00 45.50 303 ASP F N 1
ATOM 14108 C CA . ASP F 1 303 ? -35.495 99.178 13.729 1.00 45.15 303 ASP F CA 1
ATOM 14109 C C . ASP F 1 303 ? -35.068 97.871 14.309 1.00 44.44 303 ASP F C 1
ATOM 14110 O O . ASP F 1 303 ? -34.741 96.961 13.554 1.00 44.75 303 ASP F O 1
ATOM 14115 N N . ASP F 1 304 ? -35.082 97.816 15.640 1.00 43.90 304 ASP F N 1
ATOM 14116 C CA . ASP F 1 304 ? -34.708 96.635 16.355 1.00 44.03 304 ASP F CA 1
ATOM 14117 C C . ASP F 1 304 ? -35.853 96.037 17.169 1.00 42.82 304 ASP F C 1
ATOM 14118 O O . ASP F 1 304 ? -35.621 95.263 18.078 1.00 41.02 304 ASP F O 1
ATOM 14123 N N . SER F 1 305 ? -37.087 96.347 16.796 1.00 43.62 305 SER F N 1
ATOM 14124 C CA . SER F 1 305 ? -38.292 95.759 17.482 1.00 45.88 305 SER F CA 1
ATOM 14125 C C . SER F 1 305 ? -38.298 94.206 17.681 1.00 45.41 305 SER F C 1
ATOM 14126 O O . SER F 1 305 ? -38.611 93.663 18.823 1.00 42.56 305 SER F O 1
ATOM 14129 N N . ILE F 1 306 ? -37.972 93.503 16.591 1.00 43.46 306 ILE F N 1
ATOM 14130 C CA . ILE F 1 306 ? -37.900 92.055 16.727 1.00 43.40 306 ILE F CA 1
ATOM 14131 C C . ILE F 1 306 ? -37.037 91.507 17.924 1.00 43.92 306 ILE F C 1
ATOM 14132 O O . ILE F 1 306 ? -37.526 90.644 18.717 1.00 44.45 306 ILE F O 1
ATOM 14137 N N . ALA F 1 307 ? -35.797 91.969 18.055 1.00 43.08 307 ALA F N 1
ATOM 14138 C CA . ALA F 1 307 ? -35.031 91.685 19.288 1.00 44.65 307 ALA F CA 1
ATOM 14139 C C . ALA F 1 307 ? -35.728 92.171 20.605 1.00 45.91 307 ALA F C 1
ATOM 14140 O O . ALA F 1 307 ? -35.576 91.515 21.666 1.00 45.04 307 ALA F O 1
ATOM 14142 N N . ARG F 1 308 ? -36.474 93.304 20.552 1.00 49.15 308 ARG F N 1
ATOM 14143 C CA . ARG F 1 308 ? -37.213 93.840 21.781 1.00 49.56 308 ARG F CA 1
ATOM 14144 C C . ARG F 1 308 ? -38.199 92.748 22.135 1.00 48.94 308 ARG F C 1
ATOM 14145 O O . ARG F 1 308 ? -38.104 92.178 23.218 1.00 49.51 308 ARG F O 1
ATOM 14153 N N . LYS F 1 309 ? -39.047 92.410 21.155 1.00 49.14 309 LYS F N 1
ATOM 14154 C CA . LYS F 1 309 ? -40.035 91.306 21.188 1.00 49.81 309 LYS F CA 1
ATOM 14155 C C . LYS F 1 309 ? -39.449 89.948 21.575 1.00 49.48 309 LYS F C 1
ATOM 14156 O O . LYS F 1 309 ? -39.689 89.468 22.695 1.00 50.63 309 LYS F O 1
ATOM 14162 N N . ASP F 1 310 ? -38.660 89.332 20.688 1.00 47.12 310 ASP F N 1
ATOM 14163 C CA . ASP F 1 310 ? -38.175 87.962 20.912 1.00 44.89 310 ASP F CA 1
ATOM 14164 C C . ASP F 1 310 ? -37.351 87.781 22.143 1.00 44.24 310 ASP F C 1
ATOM 14165 O O . ASP F 1 310 ? -37.632 86.877 22.929 1.00 45.41 310 ASP F O 1
ATOM 14170 N N . TRP F 1 311 ? -36.321 88.602 22.359 1.00 44.45 311 TRP F N 1
ATOM 14171 C CA . TRP F 1 311 ? -35.431 88.327 23.534 1.00 42.22 311 TRP F CA 1
ATOM 14172 C C . TRP F 1 311 ? -35.224 89.435 24.550 1.00 43.43 311 TRP F C 1
ATOM 14173 O O . TRP F 1 311 ? -34.275 89.416 25.355 1.00 42.73 311 TRP F O 1
ATOM 14184 N N . ASN F 1 312 ? -36.140 90.402 24.499 1.00 44.41 312 ASN F N 1
ATOM 14185 C CA . ASN F 1 312 ? -36.217 91.490 25.451 1.00 46.96 312 ASN F CA 1
ATOM 14186 C C . ASN F 1 312 ? -35.005 92.352 25.453 1.00 47.88 312 ASN F C 1
ATOM 14187 O O . ASN F 1 312 ? -34.563 92.842 26.506 1.00 48.65 312 ASN F O 1
ATOM 14192 N N . TRP F 1 313 ? -34.500 92.577 24.238 1.00 46.13 313 TRP F N 1
ATOM 14193 C CA . TRP F 1 313 ? -33.464 93.537 24.032 1.00 44.89 313 TRP F CA 1
ATOM 14194 C C . TRP F 1 313 ? -33.862 94.903 24.595 1.00 45.14 313 TRP F C 1
ATOM 14195 O O . TRP F 1 313 ? -34.797 95.494 24.083 1.00 49.15 313 TRP F O 1
ATOM 14206 N N . GLN F 1 314 ? -33.168 95.383 25.633 1.00 44.59 314 GLN F N 1
ATOM 14207 C CA . GLN F 1 314 ? -33.301 96.785 26.123 1.00 42.66 314 GLN F CA 1
ATOM 14208 C C . GLN F 1 314 ? -31.905 97.447 26.362 1.00 42.79 314 GLN F C 1
ATOM 14209 O O . GLN F 1 314 ? -31.133 96.950 27.168 1.00 42.68 314 GLN F O 1
ATOM 14215 N N . HIS F 1 315 ? -31.600 98.564 25.679 1.00 43.18 315 HIS F N 1
ATOM 14216 C CA . HIS F 1 315 ? -30.316 99.305 25.884 1.00 45.00 315 HIS F CA 1
ATOM 14217 C C . HIS F 1 315 ? -30.502 100.215 27.077 1.00 46.40 315 HIS F C 1
ATOM 14218 O O . HIS F 1 315 ? -31.604 100.697 27.294 1.00 47.29 315 HIS F O 1
ATOM 14225 N N . ASP F 1 316 ? -29.411 100.550 27.761 1.00 45.70 316 ASP F N 1
ATOM 14226 C CA . ASP F 1 316 ? -29.480 101.415 28.907 1.00 46.61 316 ASP F CA 1
ATOM 14227 C C . ASP F 1 316 ? -28.772 102.784 28.711 1.00 47.00 316 ASP F C 1
ATOM 14228 O O . ASP F 1 316 ? -29.109 103.733 29.470 1.00 47.50 316 ASP F O 1
ATOM 14233 N N . PHE F 1 317 ? -27.884 102.926 27.705 1.00 45.14 317 PHE F N 1
ATOM 14234 C CA . PHE F 1 317 ? -27.176 104.245 27.504 1.00 43.73 317 PHE F CA 1
ATOM 14235 C C . PHE F 1 317 ? -27.689 105.069 26.345 1.00 44.97 317 PHE F C 1
ATOM 14236 O O . PHE F 1 317 ? -27.568 104.656 25.169 1.00 46.49 317 PHE F O 1
ATOM 14244 N N . ASP F 1 318 ? -28.332 106.184 26.658 1.00 44.79 318 ASP F N 1
ATOM 14245 C CA . ASP F 1 318 ? -28.479 107.273 25.692 1.00 46.64 318 ASP F CA 1
ATOM 14246 C C . ASP F 1 318 ? -27.210 108.102 25.517 1.00 45.10 318 ASP F C 1
ATOM 14247 O O . ASP F 1 318 ? -26.159 107.861 26.116 1.00 47.09 318 ASP F O 1
ATOM 14252 N N . LEU F 1 319 ? -27.354 109.167 24.766 1.00 42.78 319 LEU F N 1
ATOM 14253 C CA . LEU F 1 319 ? -26.163 109.880 24.370 1.00 43.26 319 LEU F CA 1
ATOM 14254 C C . LEU F 1 319 ? -25.507 110.557 25.580 1.00 44.68 319 LEU F C 1
ATOM 14255 O O . LEU F 1 319 ? -24.256 110.410 25.814 1.00 44.14 319 LEU F O 1
ATOM 14260 N N . ASP F 1 320 ? -26.322 111.264 26.369 1.00 43.06 320 ASP F N 1
ATOM 14261 C CA . ASP F 1 320 ? -25.684 112.090 27.338 1.00 43.42 320 ASP F CA 1
ATOM 14262 C C . ASP F 1 320 ? -24.968 111.210 28.357 1.00 43.36 320 ASP F C 1
ATOM 14263 O O . ASP F 1 320 ? -23.867 111.513 28.717 1.00 45.02 320 ASP F O 1
ATOM 14268 N N . SER F 1 321 ? -25.538 110.070 28.731 1.00 44.64 321 SER F N 1
ATOM 14269 C CA . SER F 1 321 ? -24.894 109.164 29.723 1.00 46.70 321 SER F CA 1
ATOM 14270 C C . SER F 1 321 ? -23.634 108.435 29.209 1.00 46.79 321 SER F C 1
ATOM 14271 O O . SER F 1 321 ? -22.682 108.247 29.950 1.00 48.31 321 SER F O 1
ATOM 14274 N N . MET F 1 322 ? -23.628 107.990 27.955 1.00 46.51 322 MET F N 1
ATOM 14275 C CA . MET F 1 322 ? -22.370 107.468 27.394 1.00 44.22 322 MET F CA 1
ATOM 14276 C C . MET F 1 322 ? -21.260 108.552 27.327 1.00 41.50 322 MET F C 1
ATOM 14277 O O . MET F 1 322 ? -20.084 108.222 27.543 1.00 38.00 322 MET F O 1
ATOM 14282 N N . VAL F 1 323 ? -21.648 109.823 27.102 1.00 40.05 323 VAL F N 1
ATOM 14283 C CA . VAL F 1 323 ? -20.668 110.962 26.985 1.00 41.38 323 VAL F CA 1
ATOM 14284 C C . VAL F 1 323 ? -19.977 111.203 28.330 1.00 42.32 323 VAL F C 1
ATOM 14285 O O . VAL F 1 323 ? -18.726 111.221 28.425 1.00 38.24 323 VAL F O 1
ATOM 14289 N N . GLU F 1 324 ? -20.808 111.396 29.369 1.00 44.52 324 GLU F N 1
ATOM 14290 C CA . GLU F 1 324 ? -20.313 111.594 30.756 1.00 46.73 324 GLU F CA 1
ATOM 14291 C C . GLU F 1 324 ? -19.386 110.487 31.145 1.00 44.80 324 GLU F C 1
ATOM 14292 O O . GLU F 1 324 ? -18.295 110.745 31.619 1.00 44.24 324 GLU F O 1
ATOM 14298 N N . ASP F 1 325 ? -19.769 109.260 30.756 1.00 44.98 325 ASP F N 1
ATOM 14299 C CA . ASP F 1 325 ? -19.006 108.056 31.115 1.00 42.83 325 ASP F CA 1
ATOM 14300 C C . ASP F 1 325 ? -17.655 107.927 30.353 1.00 41.74 325 ASP F C 1
ATOM 14301 O O . ASP F 1 325 ? -16.585 107.694 30.999 1.00 41.47 325 ASP F O 1
ATOM 14306 N N . MET F 1 326 ? -17.707 108.162 29.028 1.00 39.76 326 MET F N 1
ATOM 14307 C CA . MET F 1 326 ? -16.530 108.189 28.183 1.00 44.43 326 MET F CA 1
ATOM 14308 C C . MET F 1 326 ? -15.541 109.197 28.725 1.00 46.47 326 MET F C 1
ATOM 14309 O O . MET F 1 326 ? -14.382 108.849 29.001 1.00 48.20 326 MET F O 1
ATOM 14314 N N . LEU F 1 327 ? -16.036 110.427 28.875 1.00 48.25 327 LEU F N 1
ATOM 14315 C CA . LEU F 1 327 ? -15.292 111.566 29.342 1.00 49.55 327 LEU F CA 1
ATOM 14316 C C . LEU F 1 327 ? -14.637 111.293 30.688 1.00 48.49 327 LEU F C 1
ATOM 14317 O O . LEU F 1 327 ? -13.450 111.442 30.802 1.00 50.13 327 LEU F O 1
ATOM 14322 N N . VAL F 1 328 ? -15.409 110.863 31.681 1.00 48.94 328 VAL F N 1
ATOM 14323 C CA . VAL F 1 328 ? -14.845 110.515 33.000 1.00 51.53 328 VAL F CA 1
ATOM 14324 C C . VAL F 1 328 ? -13.719 109.444 32.878 1.00 51.75 328 VAL F C 1
ATOM 14325 O O . VAL F 1 328 ? -12.600 109.683 33.321 1.00 52.27 328 VAL F O 1
ATOM 14329 N N . LYS F 1 329 ? -14.024 108.305 32.246 1.00 52.38 329 LYS F N 1
ATOM 14330 C CA . LYS F 1 329 ? -13.059 107.198 32.064 1.00 51.61 329 LYS F CA 1
ATOM 14331 C C . LYS F 1 329 ? -11.761 107.555 31.267 1.00 51.37 329 LYS F C 1
ATOM 14332 O O . LYS F 1 329 ? -10.677 107.126 31.633 1.00 49.95 329 LYS F O 1
ATOM 14338 N N . LEU F 1 330 ? -11.854 108.312 30.176 1.00 52.76 330 LEU F N 1
ATOM 14339 C CA . LEU F 1 330 ? -10.618 108.753 29.509 1.00 55.22 330 LEU F CA 1
ATOM 14340 C C . LEU F 1 330 ? -9.856 109.804 30.352 1.00 57.45 330 LEU F C 1
ATOM 14341 O O . LEU F 1 330 ? -8.614 109.857 30.323 1.00 57.82 330 LEU F O 1
ATOM 14346 N N . ASP F 1 331 ? -10.581 110.612 31.120 1.00 59.31 331 ASP F N 1
ATOM 14347 C CA . ASP F 1 331 ? -9.900 111.588 31.931 1.00 61.79 331 ASP F CA 1
ATOM 14348 C C . ASP F 1 331 ? -8.941 110.827 32.866 1.00 63.19 331 ASP F C 1
ATOM 14349 O O . ASP F 1 331 ? -7.764 111.189 32.979 1.00 65.15 331 ASP F O 1
ATOM 14354 N N . ALA F 1 332 ? -9.429 109.742 33.462 1.00 63.84 332 ALA F N 1
ATOM 14355 C CA . ALA F 1 332 ? -8.615 108.851 34.296 1.00 66.23 332 ALA F CA 1
ATOM 14356 C C . ALA F 1 332 ? -7.450 108.261 33.506 1.00 67.30 332 ALA F C 1
ATOM 14357 O O . ALA F 1 332 ? -6.296 108.431 33.899 1.00 67.99 332 ALA F O 1
ATOM 14359 N N . LYS F 1 333 ? -7.765 107.606 32.385 1.00 68.55 333 LYS F N 1
ATOM 14360 C CA . LYS F 1 333 ? -6.789 106.908 31.540 1.00 69.95 333 LYS F CA 1
ATOM 14361 C C . LYS F 1 333 ? -5.692 107.817 30.976 1.00 71.29 333 LYS F C 1
ATOM 14362 O O . LYS F 1 333 ? -4.920 107.371 30.141 1.00 72.65 333 LYS F O 1
ATOM 14368 N N . LEU F 1 334 ? -5.638 109.077 31.427 1.00 72.14 334 LEU F N 1
ATOM 14369 C CA . LEU F 1 334 ? -4.613 110.049 31.070 1.00 71.31 334 LEU F CA 1
ATOM 14370 C C . LEU F 1 334 ? -4.309 110.873 32.318 1.00 73.07 334 LEU F C 1
ATOM 14371 O O . LEU F 1 334 ? -4.034 110.303 33.388 1.00 72.38 334 LEU F O 1
#

Sequence (1836 aa):
SRILVTGGTGQIGMELVPYMRQLFGADTIVNSDIKAPGDGNFVYCDVQDRDSMARIVTEQGVDTIVHMASLLSAVGEANPSLALSVNTRGIQNVLELAKQYQLRVFAPSTIAVFGPSTPQDETPDTTIMRPTTMYGLTKVHVELLGEYYYNKFGVDFRSVRYPGVISSEALPGGGTTDYAVEIFYEALKHGKYTCFLNRDAKLPMMYMPDCLKATMGLINAPNDCLSQRTYNITAVSFTPEEIVASIQKVMPSFQCDYKPDFRQQIAETWPRSIDDSIARKDWNWQHDFDLDSMVEDMLVKLDAKLSRILVTGGTGQIGMELVPYMRQLFGADTIVNSDIKAPGDGNFVYCDVQDRDSMARIVTEQGVDTIVHMASLLSAVGEANPSLALSVNTRGIQNVLELAKQYQLRVFAPSTIAVFGPSTPQDETPDTTIMRPTTMYGLTKVHVELLGEYYYNKFGVDFRSVRYPGVISSEALPGGGTTDYAVEIFYEALKHGKYTCFLNRDAKLPMMYMPDCLKATMGLINAPNDCLSQRTYNITAVSFTPEEIVASIQKVMPSFQCDYKPDFRQQIAETWPRSIDDSIARKDWNWQHDFDLDSMVEDMLVKLDAKLSRILVTGGTGQIGMELVPYMRQLFGADTIVNSDIKAPGDGNFVYCDVQDRDSMARIVTEQGVDTIVHMASLLSAVGEANPSLALSVNTRGIQNVLELAKQYQLRVFAPSTIAVFGPSTPQDETPDTTIMRPTTMYGLTKVHVELLGEYYYNKFGVDFRSVRYPGVISSEALPGGGTTDYAVEIFYEALKHGKYTCFLNRDAKLPMMYMPDCLKATMGLINAPNDCLSQRTYNITAVSFTPEEIVASIQKVMPSFQCDYKPDFRQQIAETWPRSIDDSIARKDWNWQHDFDLDSMVEDMLVKLDAKLSRILVTGGTGQIGMELVPYMRQLFGADTIVNSDIKAPGRDGNFVYCDVQDRDSMARIVTEQGVDTIVHMASLLSAVGEANPSLALSVNTRGIQNVLELAKQYQLRVFAPSTIAVFGPSTPQDETPDTTIMRPTTMYGLTKVHVELLGEYYYNKFGVDFRSVRYPGVISSEALPGGGTTDYAVEIFYEALKHGKYTCFLNRDAKLPMMYMPDCLKATMGLINAPNDCLSQRTYNITAVSFTPEEIVASIQKVMPSFQCDYKPDFRQQIAETWPRSIDDSIARKDWNWQHDFDLDSMVEDMLVKLDAKLSRILVTGGTGQIGMELVPYMRQLFGADTIVNSDIKAPGDGNFVYCDVQDRDSMARIVTEQGVDTIVHMASLLSAVGEANPSLALSVNTRGIQNVLELAKQYQLRVFAPSTIAVFGPSTPQDETPDTTIMRPTTMYGLTKVHVELLGEYYYNKFGVDFRSVRYPGVISSEALPGGGTTDYAVEIFYEALKHGKYTCFLNRDAKLPMMYMPDCLKATMGLINAPNDCLSQRTYNITAVSFTPEEIVASIQKVMPSFQCDYKPDFRQQIAETWPRSIDDSIARKDWNWQHDFDLDSMVEDMLVKLDASRILVTGGTGQIGMELVPYMRQLFGADTIVNSDIKAPGRDGNFVYCDVQDRDSMARIVTEQGVDTIVHMASLLSAVGEANPSLALSVNTRGIQNVLELAKQYQLRVFAPSTIAVFGPSTPQDETPDTTIMRPTTMYGLTKVHVELLGEYYYNKFGVDFRSVRYPGVISSEALPGGGTTDYAVEIFYEALKHGKYTCFLNRDAKLPMMYMPDCLKATMGLINAPNDCLSQRTYNITAVSFTPEEIVASIQKVMPSFQCDYKPDFRQQIAETWPRSIDDSIARKDWNWQHDFDLDSMVEDMLVKLDAKL

Organism: Phytophthora infestans (strain T30-4) (NCBI:txid403677)

B-factor: mean 40.09, std 11.26, range [12.95, 108.88]

Solvent-accessible surface area: 71692 Å² total; per-residue (Å²): 126,52,16,0,0,0,12,1,20,30,56,23,1,81,38,0,4,74,73,0,35,142,76,77,32,71,92,35,0,0,6,0,15,85,121,44,60,129,98,85,30,26,29,20,4,36,5,39,51,92,108,14,0,17,96,7,4,83,116,46,43,10,63,7,0,0,9,24,18,24,37,98,8,33,71,0,71,89,68,59,89,75,0,75,33,23,4,23,107,0,0,68,16,0,0,51,5,0,64,120,99,164,8,75,3,2,1,10,3,10,5,1,0,0,0,79,62,3,71,30,82,111,0,48,4,109,42,91,40,174,24,85,4,34,26,0,82,0,13,25,60,3,8,118,37,0,63,115,21,59,113,128,84,61,6,29,0,8,0,0,6,15,6,6,17,0,2,11,90,10,140,40,66,31,12,4,22,26,0,0,4,43,0,0,26,51,0,55,144,118,19,121,11,77,1,13,0,51,132,93,13,84,0,0,0,0,5,3,56,1,0,15,76,0,0,8,25,0,6,94,12,86,64,136,43,20,82,30,15,6,0,0,0,16,13,26,29,1,12,0,56,82,0,15,52,5,0,67,152,85,48,108,84,2,118,26,84,58,154,73,54,139,34,11,114,19,5,95,16,15,0,94,19,9,42,10,66,54,0,64,157,20,22,125,6,98,44,93,49,71,29,44,44,0,0,92,40,0,8,105,108,0,93,88,97,122,119,50,20,0,0,0,13,1,11,34,58,28,2,70,38,0,2,68,63,0,35,126,76,77,33,48,95,34,0,0,5,0,13,81,109,40,61,126,97,79,31,27,20,23,3,31,5,71,55,99,116,15,0,23,93,8,4,82,120,34,38,10,66,7,0,0,7,23,20,28,41,95,8,25,69,0,75,89,70,58,83,76,0,67,26,21,4,10,105,0,0,59,23,0,0,40,5,0,62,127,99,167,7,68,4,2,1,11,3,10,4,0,0,0,0,76,66,2,74,43,84,123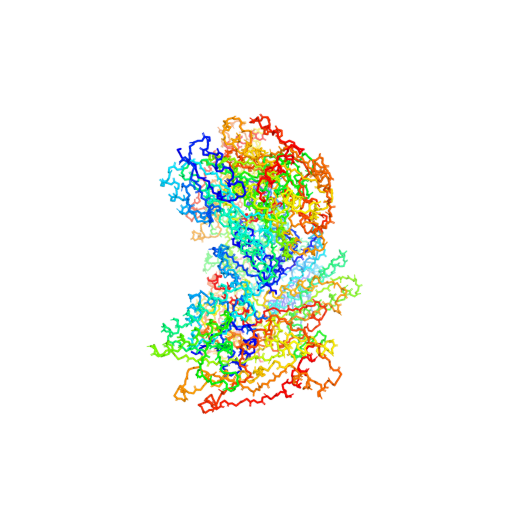,0,50,4,116,40,95,41,172,25,81,4,35,24,0,79,0,12,27,63,4,7,114,40,0,55,117,19,62,118,124,88,56,6,33,0,7,0,0,9,12,7,3,15,0,2,9,89,8,156,40,64,30,15,2,22,26,0,0,9,50,0,0,31,50,3,50,111,122,25,127,9,58,0,10,0,40,111,86,14,79,0,0,0,0,6,4,53,1,0,20,74,0,0,5,27,0,7,85,13,85,60,144,40,20,87,36,10,5,0,0,0,15,11,24,35,1,14,0,82,84,0,11,48,4,0,74,146,72,36,110,88,4,118,34,88,62,146,67,48,126,37,12,115,15,4,99,16,12,0,105,16,7,46,9,61,60,0,68,171,21,19,128,8,97,46,96,53,66,34,44,48,0,1,90,42,0,9,107,108,0,87,84,102,96,114,55,23,0,0,1,12,1,30,36,58,25,1,68,32,0,4,67,68,0,33,154,86,85,33,68,92,39,0,0,6,0,17,94,145,68,60,132,102,69,35,54,39,136,5,35,8,61,67,96,109,12,0,16,122,5,4,71,125,44,40,11,64,7,0,0,8,21,26,29,42,98,8,42,68,0,38,85,68,20,48,78,0,9,24,25,5,1,60,0,0,14,18,0,0,21,8,0,59,120,93,162,7,69,2,2,1,10,2,10,5,0,0,0,0,76,54,2,70,31,84,114,0,52,5,62,11,35,21,30,11,55,4,0,26,0,1,0,12,7,4,4,0,3,0,0,34,6,1,62,108,75,69,60,5,35,0,7,0,0,2,15,5,6,17,2,2,5,85,8,146,41,60,31,10,4,22,21,0,0,5,46,0,0,24,47,0,54,102,124,19,90,11,74,0,13,0,34,117,89,15,84,0,0,0,0,6,2,54,0,0,18,74,0,0,5,26,0,8,93,13,82,54,143,40,20,85,35,11,5,0,0,0,22,10,31,32,3,13,0,89,83,0,11,46,3,0,73,145,76,46,105,83,3,110,26,60,56,151,64,47,147,41,13,107,30,5,101,16,13,0,94,17,7,46,8,65,63,0,77,165,27,21,124,6,92,39,97,50,72,26,48,39,0,1,90,37,0,9,104,94,0,102,85,76,135,122,55,22,0,0,0,12,1,26,35,53,31,1,69,38,0,3,74,68,0,30,155,85,76,35,69,93,33,0,0,5,0,12,92,125,67,46,123,239,47,71,40,60,42,137,2,39,6,65,69,85,113,9,0,22,124,5,5,74,129,45,46,11,65,9,0,0,6,22,18,25,39,96,10,34,67,0,30,90,60,23,36,78,0,6,13,25,4,3,66,0,0,17,20,0,0,21,7,0,66,119,93,152,6,67,3,3,0,10,3,12,3,1,0,1,5,83,54,4,62,115,66,117,0,50,5,61,9,35,19,29,11,55,2,0,18,0,1,0,12,4,5,4,0,5,0,0,41,6,5,61,101,85,69,55,6,27,0,6,0,0,1,13,6,5,12,1,1,10,83,12,122,46,66,36,12,4,23,16,0,0,4,56,0,0,31,50,0,50,132,107,12,110,12,61,0,14,0,28,115,73,13,64,0,0,0,0,5,4,54,1,0,21,80,0,0,5,27,0,13,88,10,88,63,137,42,20,86,38,12,5,0,0,0,19,9,28,34,1,17,0,90,82,0,12,46,4,0,66,154,67,52,107,88,4,119,26,88,62,154,69,50,131,40,7,108,19,4,108,20,19,3,101,18,5,41,9,62,59,0,69,167,18,21,121,8,103,55,94,52,62,30,45,45,0,1,99,37,0,14,93,95,2,86,74,81,170,122,54,16,0,0,0,15,1,16,36,61,25,1,56,29,0,4,68,58,0,36,99,85,77,34,68,95,26,0,0,5,0,13,105,146,73,66,123,103,84,30,57,32,133,4,37,4,68,67,96,74,13,0,4,68,6,5,6,63,42,40,11,61,8,0,0,7,20,18,27,40,102,8,30,65,0,30,87,66,14,46,75,0,7,28,20,5,1,46,0,0,11,18,0,0,16,7,0,60,93,56,163,8,73,3,3,1,9,2,10,5,0,0,0,0,77,49,3,70,30,84,115,0,50,3,63,8,34,24,32,11,56,3,0,18,0,0,0,13,4,4,5,0,7,0,0,33,5,4,66,100,89,72,57,7,30,0,6,0,0,1,16,6,5,15,0,0,26,113,10,139,45,70,25,16,4,19,32,0,0,7,45,0,0,56,51,1,66,161,118,25,129,16,56,0,12,0,32,125,80,13,78,1,0,0,0,6,4,54,1,0,16,75,0,0,8,27,0,9,91,11,85,56,139,42,20,81,33,10,4,0,0,0,15,9,26,33,1,10,0,79,77,0,15,48,3,0,65,153,72,36,112,85,2,120,26,89,66,148,66,55,124,35,9,111,16,4,93,16,16,0,96,20,5,42,8,59,65,0,67,171,16,20,124,7,96,43,94,49,74,29,45,40,0,0,94,37,0,8,102,108,35,103,115,118,68,14,0,0,0,12,1,17,36,69,26,1,77,45,0,3,68,65,0,34,146,92,79,32,68,92,30,0,0,5,0,12,116,144,74,50,126,280,37,45,38,61,41,141,2,38,4,60,64,94,85,9,0,4,72,6,5,5,57,44,35,11,62,9,0,0,6,22,16,24,36,105,9,39,67,0,23,92,65,18,48,84,0,12,26,24,3,4,66,0,0,14,16,0,0,23,0,0,62,97,50,161,7,60,1,2,0,10,2,13,3,0,0,1,0,75,54,1,69,43,93,111,0,48,8,61,7,35,17,25,9,57,7,0,20,0,1,0,12,6,4,4,0,6,0,0,46,7,0,60,106,89,65,59,6,28,0,9,0,0,2,12,8,3,15,0,1,11,106,5,138,37,44,36,16,2,25,23,0,0,4,41,0,0,13,40,2,45,111,115,20,122,15,70,0,16,0,45,112,70,6,66,0,0,0,0,5,4,55,1,0,20,76,0,0,10,28,0,4,90,13,82,61,144,40,18,86,32,13,5,0,0,0,17,11,30,30,3,16,0,77,73,0,10,48,4,0,68,134,63,42,108,91,3,124,30,84,52,159,74,52,132,43,9,118,13,1,77,19,13,0,65,12,4,46,9,60,59,0,67,165,20,24,124,6,91,39,93,54,69,29,52,48,0,0,90,36,0,9,99,99,0,91,83,92,125

CATH classification: 3.40.50.720

Secondary structure (DSSP, 8-state):
-EEEEESTTSTTHHHHHHHHHHHH-GGGEEEEESS-----SEEE--TT-HHHHHHHHHHHTEEEEEE-----HHHHHHSHHHHHHHHHHHHHHHHHHHHHHT-EEE--EEGGG--TTS--SSB-SSS----SSHHHHHHHHHHHHHHHHHHHH---EEEEEE-EEE-SSS---S-STTHHHHHHHHHHHHSEEEESS-TT--EEEEEHHHHHHHHHHHHHS-GGG-S-SEEE--SEEE-HHHHHHHHHHH-TT-EEEE---HHHHHHTTS-SSB--HHHHHHH-------HHHHHHHHHHHHHHT-/-EEEEESTTSHHHHHHHHHHHHHH-STTEEEEESS-----SEEE--TT-HHHHHHHHHHHTEEEEEE-----HHHHHHSHHHHHHHHHHHHHHHHHHHHHHT-EEE--EEGGG--TTS--SSB-SSS----SSHHHHHHHHHHHHHHHHHHHH---EEEEEE-EEE-SSSPP-S-STTHHHHHHHHHHHHSEEEESS-TT--EEEEEHHHHHHHHHHHHHS-GGG-S-SEEE--SEEE-HHHHHHHHHHH-TT-EEEE---HHHHHHTTS-SSB--HHHHHHH-------HHHHHHHHHHHHHHH-/-EEEEESTTSTTHHHHHHHHHHHH-GGGEEEEESS-----SEEE--TT-HHHHHHHHHHTTEEEEEE-----HHHHHHSHHHHHHHHHHHHHHHHHHHHHTT-EEE--EEGGG--TTS--SSB-SSS----SSHHHHHHHHHHHHHHHHHHHH---EEEEEE-EEE-SSS---S-STTHHHHHHHHHHHHSEEEESS-TT--EEEEEHHHHHHHHHHHHHS-GGG-S-SEEE--SEEE-HHHHHHHHTTT-TT-EEEE---THHHHHTTS-SSB--HHHHHHH-------HHHHHHHHHHHHHH--/-EEEEESTTSTTHHHHHHHHHHHH-GGGEEEEESS-----SSEEE--TT-HHHHHHHHHHTTEEEEEE-----HHHHHHSHHHHHHHHHHHHHHHHHHHHHHT-EEE--EEGGG--TTS-SSSB-SS-B---SSHHHHHHHHHHHHHHHHHHHH---EEEEEE-EEE-SSSPP-S-STTHHHHHHHHHHHHSEEEESS-TT--EEEEEHHHHHHHHHHHHHS-GGG-S-SEEE--SEEE-HHHHHHHHHHHSTT-EEEE---HHHHHHTTS-SSB--HHHHHHH-------HHHHHHHHHHHHHH--/--EEEESTTSTTHHHHHHHHHHHH-GGGEEEEESS-----SEEE--TT-HHHHHHHHHHHT--EEEE-----HHHHHH-HHHHHHHHHHHHHHHHHHHHHHT-EEE--EEGGG--TTS--SSB-SS-----SSHHHHHHHHHHHHHHHHHHHH---EEEEEE-EEE-SSS---S-SSTHHHHHHHHHHHHSEEEESS-TT--EEEEEHHHHHHHHHHHHHS-GGG-S-SEEE--SEEE-HHHHHHHHHTT-TT-EEEE---HHHHHHTTS-SSB--HHHHHHS-------HHHHHHHHHHHHH-/-EEEEESTTSTTHHHHHHHHHHHH-GGGEEEEESS-----SSEEE--TT-HHHHHHHHHHHTEEEEEE-----HHHHHHSHHHHHIIIIIHHHHHHHHHHHHT-EEE--EEGGG--TTS--SSB-SSSB---SSHHHHHHHHHHHHHHHHHHHH---EEEEEE-EEE-SSSPP-S-STTHHHHHHHHHHHHSEEEESS-TT--EEEEEHHHHHHHHHHHHHS-GGG-S-SEEE--SEEE-HHHHHHHHHHHSTT-EEEE---THHHHHTTS-SSB--HHHHHHH-------HHHHHHHHHHHHHHT-

Radius of gyration: 51.14 Å; Cα contacts (8 Å, |Δi|>4): 3898; chains: 6; bounding box: 84×143×143 Å

InterPro domains:
  IPR001509 NAD-dependent epimerase/dehydratase [PF01370] (27-261)
  IPR036291 NAD(P)-binding domain superfamily [SSF51735] (22-327)
  IPR051225 NAD(P)-dependent epimerase/dehydratase [PTHR42687] (15-336)

Foldseek 3Di:
DAEEEEPLQDPQNLPLLVVVCVVPNLLRYAAEYCDDRCHPRYDYDQLLDLVVVVCCCVVSVHAEYAYEDADAFVCCQVPVVVRLSRLQSSLVSVLVSCLVVVHAYEYEAALLQFFQLQAFEAGAPDTDGDGDTSSNVSRVSSQVVLVCSCVPRVHNYAYEHAWAEEDQPDQQDPALSSLVNVLLVCCLPVVEEEGQAPQFLKTFYAYSVLVSVLRVLRVPADPVLAPGRYFYDGAEIGGNNVLVVLLCVVVVSRYYHYHHDPSHVNSSTGHNDHNRVRCCRRRNRDGDDDRNVSSVVSNVSNNVVD/DAEEEEPLQAPQNVVLLVVVCVVPNNLRYQYEYCDDHCHNRYDHDQLLPQVVVVVCCVVSVHAEYAYEDADDQFVCVVVVVVRLSSLQSNLVSVLVVCLVPVHAYEYEAALQQFFLPQDFEQGAPDTDGDGDTSNNVSRVVSFVSQVCSCVPRNHNYAYEHAWAEEEQPHDQDGALSSLLHVQLVCCVPPLEDAGQAPQFLKTFYYYSVLVSVLRVLLVPAPPVLAPGRYFYDTAEIGGNNVLQVLLCVVVVSRDYHYDHDPSNVSSSTGHNDHNRVRCCRRRNRDDDDDSNRSSVVSNVSNNVVD/DAEEEEQLQDPLNVVLLVVVCVVPNLLRYQYEYCDDHCHPNYDHDQLLDLVVVVVCCVVSVHQEYAYEDADAQVCCVVVVVVNQRSLQSNLVSVLVSCLVRVHAYEYEAALQQFFLPQPFEQGAPDTDGDGPTSNNVSRVSSQVVLVCSCVPRVHNAAYEHAWAEEEQPDDQDPALVCVLNVLQLCCVVPLEEEAQADQFLKTFYAYSVLVSVLSVLRVPDDPVLQPGRYFYDGADIDGPPVLQVLLCVVVVSHYYHYNHDPSHVNSSTGHNDHNGVSCCRSRVRHGDDDRNVSSVVSNVVNVVPD/DAEEEEVLQDPQNVPLLVVVCVVPNLLRYAAEYCDDHVDRPRYYHDQLLPLVVVLVCCVVSVHQEYEYADADAQPVCQVPPVVRLRSLQSNLVSVLVVCLVVVHAYEYEAALQQFFPPQDFEQGAPDTDGDGDTSSNVSRVCSFVVQQCSCVPRVRNYAYEHAWAEEELPDDDDPALSCLNHVVLVCCVPVLEEAGQAPQFLKTFYAYSVLVSVVRVLRVPQPPVLQPGGYFYDGDEIDGVNVLQVLLCVVVVSRYYHYHHDCSNVNSSTGHNYHNRVSCCRRRVRDGDDHSNRSSVVSNVSVNVVD/DAEEEEPLQADLNVVLLVVVCVVPNLLRYQYEYCDDHCHPHYDYDQLLPQVVVVVCCVVSVHAEYAYADADDQQCCVVPVVVRVSRLQSNLVSVLVVCQVPVHAYEYEAALQQFFQPQAQEQGAPDTDGDGDTSRNVSRVVNQVVQQVSCVPRVRNYAYEHAWAEEEQPDQDDDALSSLVHVLLVCCVPPLEDERQAPQFLKTFYAYSVLVSVLSVLRVPQPPVLAPGGYFYDGADMGGSNVLQVLLCVVVVSRYYHYNHDVSNVVSNTGHNDHNRVNVCRSRNRDGDDDSNVSSVVSNVSNVD/DAEEEEPLQDPLNVPLLVVVCVVPNLLRYQREYCDCRVVSPRYDYDQLLDLVVVVVCCVVSVHAEYAYEDADAQVCCVVPVVVRLSSLLSSLVSVLVVCQVVVHAYEYEAALLQAFQPQPFEAGEPDTDGDGPTSNNVSRVSSQVVQQCSCVPRVHNYAYEHAWAEEDQPGDADPALSSLLNVLQVCCQPPLEDEGQADQFLKTFYAYSVLVSVLRVLRVPQPPVLAPGRYFYDGADIGGNNVLQVLLCVVVVSRYYHYHHDCSNVNSSGGHNDHNGVRCCRRRNRDGDDDRNVSSVVSNVSVNVVD